Protein 6SMW (pdb70)

Secondary structure (DSSP, 8-state):
-HHHHHHHHHS-HHHH-HHHHHHHHHHHHHHHHSEE--TT-----HHHHHHHTSGGGG----EETTEESSS--HHHHHHHHHHHHHHHHHTT--TTTEEEE----SHHHHHHHHHHHH--TT-EEEEE-GGGT--GGG--B-SS-B-STHHHHSEEEEE-B-TTTSSB-HHHHHHHHHHH--SEEEE--SS--S---HHHHHHHHHHHT-EEEEE-GGGHHHHHHTSS--GGGT-SEEEEESSSTT---S-EEEEEE-SEEEE-TTS-EEE---HHHHHHIIIIII--S--HHHHHHHHHHHHHTTSHHHHHHHHHHHHHHHHHHHHHHHTT-EEGGGS-SSSEEEEEGGGGT--HHHHHHHHHHTTEE-EEE--TT-S-TTS--EEEEESHHHHHTT--HHHHHHHHHHHHHHHHHHHHHHHH-SSSSHHHHHHHHHH-HHHHHHHHHHHHHHHHHHHTSPPSSS-GGG-S---/-HHHHHHHHHS-HHHH-HHHHHHHHHHHHHHHHSEE--TT-----HHHHHHHTSGGGG----EETTEESSS--HHHHHHHHHHHHHHHHHTT--TTTEEEE----SHHHHHHHHHHHH--TT-EEEEE-GGGT--GGG--B-SS-B-STHHHHSEEEEE-B-TTTSSB-HHHHHHHHHHH--SEEEE--SS--S---HHHHHHHHHHHT-EEEEE-TTTHHHHHTTSS--GGGT-SEEEEESSSTT---S-EEEEEE-SBPPGGG-SS--B-SSHHHHHHIIIIII--S--HHHHHHHHHHHHHTTSHHHHHHHHHHHHHHHHHHHHHHHTT-EEGGGS-SSSEEEEEGGGGT--HHHHHHHHHHTTEE-EEE--TT-S-SSS--EEEEESHHHHHTT--HHHHHHHHHHHHHHHHHHHHHHHH-SSSSHHHHHHHHHH-HHHHHHHHHHHHHHHHHHHTSPPSSS-GGG-S---/-HHHHHHHHHS-HHHH-HHHHHHHHHHHHHHHHSEE--TT-----HHHHHHHTSGGGG----EETTEESSS--HHHHHHHHHHHHHHHHHTT--TTTEEEE----SHHHHHHHHHHHH--TT-EEEEE-GGGT--GGG--B-SS-B-STHHHHSEEEEE-B-TTTSSB-HHHHHHHHHHH--SEEEE--SS--S---HHHHHHHHHHHT-EEEEE-GGGHHHHHHTSS--GGGT-SEEEEESSSTT---S-EEEEEE-SEEEE-TTS-EEE---HHHHHHIIIIII--S--HHHHHHHHHHHHHTTSHHHHHHHHHHHHHHHHHHHHHHHTT-EEGGGS-SSSEEEEEGGGGT--HHHHHHHHHHTTEE-EEE--TT-S-TTS--EEEEESHHHHHTT--HHHHHHHHHHHHHHHHHHHHHHHH-SSSSHHHHHHHHHH-HHHHHHHHHHHHHHHHHHHTSPPSSS-GGG-S---/-HHHHHHHHHHHHHHS-HHHH-HHHHHHHHHHHHHHHHSEE--TT-----HHHHHHHTSGGGG----EETTEESSS--HHHHHHHHHHHHHHHHHTT--TTTEEEE----SHHHHHHHHHHHH--TT-EEEEE-GGGT--GGG--B-SS-B-STHHHHSEEEEE-B-TTTSSB-HHHHHHHHHHH--SEEEE--SS-SS---HHHHHHHHHHHT-EEEEE-TTTHHHHHTTSS--GGGT-SEEEEESSGGG---S-EEEEEE-SEEEE-TTS-EEE---HHHHHHIIIIII--S--HHHHHHHHHHHHHHTSHHHHHHHHHHHHHHHHHHHHHHHTT-EEGGGS-SSSEEEEEGGGGT--HHHHHHHHHHTTEE-EEE--TT-S-TTS--EEEEESHHHHHTT--HHHHHHHHHHHHHHHHHHHHHHHH-SSSSHHHHHHHHHH-HHHHHHHHHHHHHHHHHHHTSPPSSS-GGG-S---

CATH classification: 3.40.640.10

Nearest PDB structures (foldseek):
  6smn-assembly1_C  TM=9.947E-01  e=1.166E-89  Arabidopsis thaliana
  7e13-assembly1_A  TM=9.929E-01  e=1.353E-81  Erigeron canadensis
  8fju-assembly1_B  TM=9.894E-01  e=2.030E-65  Homo sapiens
  8gky-assembly1_B-2  TM=9.866E-01  e=1.725E-65  Homo sapiens
  8gku-assembly1_A-2  TM=9.869E-01  e=5.095E-65  Homo sapiens

Organism: Arabidopsis thaliana (NCBI:txid3702)

Foldseek 3Di:
DVVVVVCVVPDDCCVNPVPVVVVVLVVLLLLQQFAAFAQQAAFFFLLLVVLLVDCLQVDFFFDAQVGTDDPPCPVLSVLLVLLFVLVCVLLVHDCQWKGKDFQFFAQLVLLVLQCQLQHAWAAEEEEAAQLLFADLSRFDDDPVGTDRCCVVRYPYDYFYCPQVQLHGPLVVVLVVCVVRLHQAYEAEGHFRQEDTPLVSVLVSCVVSVHAYEYECASCSLVSSLPVDPHNVVRGQKYKYFCRGLLSFDHGIMIMGTWAFDDQDPVRHTDIDDRVVSSSVSCPPNPDGGGRSSRSNSSSVSSVVSPDPVSSVLQVQLQQQQQLLLVLLVVLPWAWRSSGGRHFKTKTQCVVVPDAQVLLCVLCVLLSHDWDQGAHPPDPDRVTHRIIMTGGNHVSVLPDGNVNSSVVSVLSSLSVVLSVVLCVPQPDNDVVSSVVSCPPVPVSVVSSVVSSVVSSVSSNVTARRNDHLVPSPDVD/DVVVVVVLVPDDCCVNPVVVVVVVLVVLLLLLQFAEFAQQAAFFFLLLVVLLVDCLQVDFFFDAQPGTPDPDCPVLSVLLVLLFVLVCVLLVHDCQWKGKDFQFFAQLVLLVLQCQLQHAFAAEEEEAAQLLFADPSRWYDDPPGTDRCCVVRYPYDYFHCPQVQLHGPLVVVLVVCVVRLHQAYEAEGHFRQEDDPLVSVLVSCVVSVHAYEYECASCSLVSSLVVDPHSVVRGQKYKYFCRGLLSFDGGIMIMGTWAADPPVPQDPHRIDDRPVSSSVSCPPNPDGGGSSSRSNSSSVSSVVSPDPVSSVLQVQLQQQQQLLLVLLVVVPWAWRSSGGRHFKTKTQCPVVPDAQVLLCVLCVLLRYDWDQGAHPPDPDRVTHRIIMTGRNHVSNLPDGNVNSSVVSVLSSLSVVLSVVLCVPFDDDDVVSSVVSCPPPVVSVVSSVVSSVVSRVSSNVTARRNDHQVPRPDND/DVVVVVCQVPDDCCVNPVPVVVVVLVVLLLLQQFAAFAQQAAFFFLLLVVLLPDCLQPDFFFDAQVGTPDPPCPVLSVLLVLLFVLVCVLLVHDCQWKGKDFQFFAQLVLLVLQCQLQHAFAAEEEEAAQLLFADLSRFYDDPVGGDRCCVVRYPYDYFYCPQVQSHTPLVVVLVVCVVRLHQAYEAEGHFRQEDDPLVSVLVSCVVSVHAYEYEHASCSLVSSLVNDDHSVVRGQKYKYFCRGLLRFDHGIMIMGTWAFDDQDPVRDTDIDDRDVSSSVSCPPNPDGGGSSSRSNSSSVSSVVSNDPVSSVLQVQLQQQQQLLLVLLVVVPWAWRSSGGRHFKIKTQCVVVPDAQVLLCVLCVLLSYDWDQGAHPPDPDRVTHRIIMTGRNHVSVLPDGNVNSSVVSVLSVLSVVLSVVLCVPFPDNDPVSSVVSCPPPPVSVVSSVVSSVVSSVSSNVTDRRNDHLVPRPDND/DVVVVVVVVVVCQVPDDCCVNPVPVVVVVLVVLLLLLFFAEFAQQAAFAFQVLVVLLPDCLQVDFFFDAQVGTPDDDCPVLSVLLVLLFVLVCVLLVHDCQWKGKDFQFFAQLVLLVLQCQLQHAFAAEEEEAAVQLFADPSRWYADPVGTDRCCVVRYPYDYFHCPQVQSHGPLVVVLVVCVVRLHQAYEAEGHQGQEHDPLVSVLVSCVVSVHAYEYECAQCVLVSSLVVDDHNVVRGQKYKYFCPRLLSFDHGIMIMGTFAFPDQDPVRRTDTDDRPVSSSVSCPPNPDGGGSSSRSNSSSVSSVVSNDPVSSVLQVQLQQQQQLLQVLCVVVPWAWRSRGGDHFKTKTQCVVVPDAFVLLCVLCVLLRHHWHAGAHRPDPDSVTHRIIMTGRNHVSNLPDGNVNSSVVSVLSVLSSVLSVVLCVVFPDHDVVSSVVSCPPVVVSVVSSVVSSVVSRVSSNPTARRNDHLVPRPDND

B-factor: mean 26.06, std 13.96, range [11.02, 93.08]

Radius of gyration: 39.69 Å; Cα contacts (8 Å, |Δi|>4): 4328; chains: 4; bounding box: 100×108×84 Å

Solvent-accessible surface area: 66464 Å² total

Structure (mmCIF, N/CA/C/O backbone):
data_6SMW
#
_entry.id   6SMW
#
_cell.length_a   114.899
_cell.length_b   130.288
_cell.length_c   150.777
_cell.angle_alpha   90.000
_cell.angle_beta   90.000
_cell.angle_gamma   90.000
#
_symmetry.space_group_name_H-M   'P 21 21 21'
#
loop_
_entity.id
_entity.type
_entity.pdbx_description
1 polymer 'Serine hydroxymethyltransferase 2, mitochondrial'
2 non-polymer [3-HYDROXY-2-METHYL-5-PHOSPHONOOXYMETHYL-PYRIDIN-4-YLMETHYL]-SERINE
3 non-polymer 1,2-ETHANEDIOL
4 non-polymer '2-{4-[2-(2-AMINO-4-OXO-4,7-DIHYDRO-3H-PYRROLO[2,3-D]PYRIMIDIN-5-YL)-ETHYL]-BENZOYLAMINO}-PENTANEDIOIC ACID'
5 non-polymer SERINE
6 non-polymer "PYRIDOXAL-5'-PHOSPHATE"
7 water water
#
loop_
_atom_site.group_PDB
_atom_site.id
_atom_site.type_symbol
_atom_site.label_atom_id
_atom_site.label_alt_id
_atom_site.label_comp_id
_atom_site.label_asym_id
_atom_site.label_entity_id
_atom_site.label_seq_id
_atom_site.pdbx_PDB_ins_code
_atom_site.Cartn_x
_atom_site.Cartn_y
_atom_site.Cartn_z
_atom_site.occupancy
_atom_site.B_iso_or_equiv
_atom_site.auth_seq_id
_atom_site.auth_comp_id
_atom_site.auth_asym_id
_atom_site.auth_atom_id
_atom_site.pdbx_PDB_model_num
ATOM 1 N N . SER A 1 6 ? 72.47600 -27.40400 -6.41600 1.000 83.73000 43 SER A N 1
ATOM 2 C CA . SER A 1 6 ? 72.61400 -27.26400 -4.97000 1.000 83.21000 43 SER A CA 1
ATOM 3 C C . SER A 1 6 ? 71.45300 -27.94900 -4.24800 1.000 81.62000 43 SER A C 1
ATOM 4 O O . SER A 1 6 ? 71.26900 -27.77100 -3.03900 1.000 80.52000 43 SER A O 1
ATOM 7 N N . ARG A 1 7 ? 70.68300 -28.73500 -5.00800 1.000 80.78000 44 ARG A N 1
ATOM 8 C CA . ARG A 1 7 ? 69.51300 -29.42300 -4.46900 1.000 78.93000 44 ARG A CA 1
ATOM 9 C C . ARG A 1 7 ? 69.87600 -30.28400 -3.26800 1.000 75.26000 44 ARG A C 1
ATOM 10 O O . ARG A 1 7 ? 69.30500 -30.13700 -2.18200 1.000 73.78000 44 ARG A O 1
ATOM 18 N N . SER A 1 8 ? 70.82900 -31.20300 -3.46000 1.000 73.66000 45 SER A N 1
ATOM 19 C CA . SER A 1 8 ? 71.16600 -32.17800 -2.42700 1.000 71.19000 45 SER A CA 1
ATOM 20 C C . SER A 1 8 ? 71.53400 -31.50700 -1.11200 1.000 67.46000 45 SER A C 1
ATOM 21 O O . SER A 1 8 ? 71.34800 -32.09600 -0.04000 1.000 65.73000 45 SER A O 1
ATOM 24 N N . SER A 1 9 ? 72.03500 -30.27300 -1.17100 1.000 64.93000 46 SER A N 1
ATOM 25 C CA . SER A 1 9 ? 72.47800 -29.60000 0.04000 1.000 61.58000 46 SER A CA 1
ATOM 26 C C . SER A 1 9 ? 71.29800 -29.09800 0.86500 1.000 55.11000 46 SER A C 1
ATOM 27 O O . SER A 1 9 ? 71.22700 -29.36200 2.07000 1.000 55.68000 46 SER A O 1
ATOM 30 N N . TRP A 1 10 ? 70.35300 -28.38100 0.24500 1.000 49.29000 47 TRP A N 1
ATOM 31 C CA . TRP A 1 10 ? 69.23500 -27.88300 1.04000 1.000 44.59000 47 TRP A CA 1
ATOM 32 C C . TRP A 1 10 ? 68.22400 -28.97400 1.36600 1.000 39.25000 47 TRP A C 1
ATOM 33 O O . TRP A 1 10 ? 67.46600 -28.82500 2.32800 1.000 39.03000 47 TRP A O 1
ATOM 44 N N . ILE A 1 11 ? 68.21200 -30.07600 0.61500 1.000 34.67000 48 ILE A N 1
ATOM 45 C CA . ILE A 1 11 ? 67.30400 -31.16500 0.95700 1.000 32.64000 48 ILE A CA 1
ATOM 46 C C . ILE A 1 11 ? 67.79000 -31.89100 2.21100 1.000 31.86000 48 ILE A C 1
ATOM 47 O O . ILE A 1 11 ? 66.98900 -32.23900 3.09100 1.000 31.59000 48 ILE A O 1
ATOM 52 N N . LYS A 1 12 ? 69.10600 -32.07900 2.34900 1.000 32.52000 49 LYS A N 1
ATOM 53 C CA . LYS A 1 12 ? 69.63900 -32.59900 3.60900 1.000 33.26000 49 LYS A CA 1
ATOM 54 C C . LYS A 1 12 ? 69.33400 -31.65900 4.77300 1.000 33.36000 49 LYS A C 1
ATOM 55 O O . LYS A 1 12 ? 69.01100 -32.11400 5.87600 1.000 33.41000 49 LYS A O 1
ATOM 61 N N . GLN A 1 13 ? 69.43500 -30.34400 4.54400 1.000 32.44000 50 GLN A N 1
ATOM 62 C CA . GLN A 1 13 ? 69.06400 -29.35900 5.56300 1.000 30.94000 50 GLN A CA 1
ATOM 63 C C . GLN A 1 13 ? 67.63200 -29.56700 6.03800 1.000 25.74000 50 GLN A C 1
ATOM 64 O O . GLN A 1 13 ? 67.32600 -29.43400 7.23200 1.000 25.38000 50 GLN A O 1
ATOM 70 N N . LEU A 1 14 ? 66.73400 -29.87800 5.11000 1.000 22.77000 51 LEU A N 1
ATOM 71 C CA . LEU A 1 14 ? 65.31800 -29.98100 5.42500 1.000 20.24000 51 LEU A CA 1
ATOM 72 C C . LEU A 1 14 ? 64.97300 -31.26800 6.15300 1.000 19.81000 51 LEU A C 1
ATOM 73 O O . LEU A 1 14 ? 63.93800 -31.32800 6.82300 1.000 20.79000 51 LEU A O 1
ATOM 78 N N . ASN A 1 15 ? 65.81400 -32.28900 6.04700 1.000 20.80000 52 ASN A N 1
ATOM 79 C CA . ASN A 1 15 ? 65.52000 -33.58300 6.63700 1.000 21.66000 52 ASN A CA 1
ATOM 80 C C . ASN A 1 15 ? 66.36500 -33.89400 7.86500 1.000 23.35000 52 ASN A C 1
ATOM 81 O O . ASN A 1 15 ? 66.15200 -34.93400 8.49900 1.000 25.27000 52 ASN A O 1
ATOM 86 N N . ALA A 1 16 ? 67.28800 -33.01100 8.23800 1.000 23.74000 53 ALA A N 1
ATOM 87 C CA . ALA A 1 16 ? 68.13700 -33.25100 9.39100 1.000 24.14000 53 ALA A CA 1
ATOM 88 C C . ALA A 1 16 ? 67.38500 -32.97000 10.69000 1.000 23.62000 53 ALA A C 1
ATOM 89 O O . ALA A 1 16 ? 66.40800 -32.21600 10.72700 1.000 24.42000 53 ALA A O 1
ATOM 91 N N . SER A 1 17 ? 67.86600 -33.58300 11.76900 1.000 22.11000 54 SER A N 1
ATOM 92 C CA . SER A 1 17 ? 67.23600 -33.40500 13.06700 1.000 23.25000 54 SER A CA 1
ATOM 93 C C . SER A 1 17 ? 67.53100 -32.01900 13.63100 1.000 22.92000 54 SER A C 1
ATOM 94 O O . SER A 1 17 ? 68.47600 -31.33300 13.22300 1.000 24.22000 54 SER A O 1
ATOM 97 N N . LEU A 1 18 ? 66.69800 -31.61600 14.59500 1.000 21.62000 55 LEU A N 1
ATOM 98 C CA . LEU A 1 18 ? 66.91100 -30.34900 15.28400 1.000 20.31000 55 LEU A CA 1
ATOM 99 C C . LEU A 1 18 ? 68.27500 -30.31400 15.96600 1.000 22.76000 55 LEU A C 1
ATOM 100 O O . LEU A 1 18 ? 68.95700 -29.28200 15.95000 1.000 23.77000 55 LEU A O 1
ATOM 105 N N . ASP A 1 19 ? 68.68800 -31.43200 16.57400 1.000 25.61000 56 ASP A N 1
ATOM 106 C CA . ASP A 1 19 ? 69.99600 -31.49700 17.22700 1.000 29.92000 56 ASP A CA 1
ATOM 107 C C . ASP A 1 19 ? 71.12700 -31.14500 16.26500 1.000 31.70000 56 ASP A C 1
ATOM 108 O O . ASP A 1 19 ? 72.10400 -30.49100 16.65400 1.000 32.73000 56 ASP A O 1
ATOM 113 N N . GLU A 1 20 ? 71.02300 -31.59000 15.01300 1.000 31.48000 57 GLU A N 1
ATOM 114 C CA . GLU A 1 20 ? 72.06900 -31.32000 14.03300 1.000 34.25000 57 GLU A CA 1
ATOM 115 C C . GLU A 1 20 ? 71.96800 -29.90800 13.46800 1.000 32.74000 57 GLU A C 1
ATOM 116 O O . GLU A 1 20 ? 72.98400 -29.22300 13.32000 1.000 34.80000 57 GLU A O 1
ATOM 122 N N . ILE A 1 21 ? 70.75500 -29.45700 13.15500 1.000 27.75000 58 ILE A N 1
ATOM 123 C CA . ILE A 1 21 ? 70.58000 -28.19600 12.43800 1.000 26.30000 58 ILE A CA 1
ATOM 124 C C . ILE A 1 21 ? 70.76500 -26.99700 13.35800 1.000 23.80000 58 ILE A C 1
ATOM 125 O O . ILE A 1 21 ? 71.35200 -25.98300 12.96300 1.000 25.90000 58 ILE A O 1
ATOM 130 N N . ASP A 1 22 ? 70.24700 -27.07000 14.57900 1.000 20.67000 59 ASP A N 1
ATOM 131 C CA . ASP A 1 22 ? 70.10600 -25.89100 15.43400 1.000 19.27000 59 ASP A CA 1
ATOM 132 C C . ASP A 1 22 ? 70.39100 -26.27700 16.87700 1.000 20.69000 59 ASP A C 1
ATOM 133 O O . ASP A 1 22 ? 69.47500 -26.37700 17.70800 1.000 20.06000 59 ASP A O 1
ATOM 138 N N . PRO A 1 23 ? 71.66500 -26.48000 17.22000 1.000 21.98000 60 PRO A N 1
ATOM 139 C CA . PRO A 1 23 ? 71.99000 -26.88900 18.59500 1.000 21.52000 60 PRO A CA 1
ATOM 140 C C . PRO A 1 23 ? 71.58100 -25.87100 19.63200 1.000 21.04000 60 PRO A C 1
ATOM 141 O O . PRO A 1 23 ? 71.26100 -26.25900 20.76100 1.000 21.13000 60 PRO A O 1
ATOM 145 N N . GLU A 1 24 ? 71.57600 -24.57700 19.29300 1.000 19.95000 61 GLU A N 1
ATOM 146 C CA . GLU A 1 24 ? 71.17800 -23.58300 20.28600 1.000 19.54000 61 GLU A CA 1
ATOM 147 C C . GLU A 1 24 ? 69.71400 -23.75500 20.66700 1.000 18.00000 61 GLU A C 1
ATOM 148 O O . GLU A 1 24 ? 69.36200 -23.70400 21.85200 1.000 18.44000 61 GLU A O 1
ATOM 154 N N . VAL A 1 25 ? 68.84300 -23.97200 19.67700 1.000 17.64000 62 VAL A N 1
ATOM 155 C CA . VAL A 1 25 ? 67.43100 -24.18800 19.98100 1.000 17.09000 62 VAL A CA 1
ATOM 156 C C . VAL A 1 25 ? 67.23600 -25.52200 20.69100 1.000 17.07000 62 VAL A C 1
ATOM 157 O O . VAL A 1 25 ? 66.46800 -25.61900 21.65700 1.000 17.67000 62 VAL A O 1
ATOM 161 N N . ALA A 1 26 ? 67.91900 -26.57200 20.22500 1.000 17.69000 63 ALA A N 1
ATOM 162 C CA . ALA A 1 26 ? 67.82800 -27.86300 20.90100 1.000 17.72000 63 ALA A CA 1
ATOM 163 C C . ALA A 1 26 ? 68.19400 -27.72400 22.36800 1.000 18.67000 63 ALA A C 1
ATOM 164 O O . ALA A 1 26 ? 67.53600 -28.30100 23.24000 1.000 19.57000 63 ALA A O 1
ATOM 166 N N . ASP A 1 27 ? 69.22800 -26.92800 22.65400 1.000 17.61000 64 ASP A N 1
ATOM 167 C CA . ASP A 1 27 ? 69.66800 -26.71400 24.02800 1.000 17.10000 64 ASP A CA 1
ATOM 168 C C . ASP A 1 27 ? 68.59400 -26.01600 24.85300 1.000 16.92000 64 ASP A C 1
ATOM 169 O O . ASP A 1 27 ? 68.35200 -26.38400 26.00900 1.000 18.32000 64 ASP A O 1
ATOM 174 N N . ILE A 1 28 ? 67.96000 -24.98700 24.28500 1.000 16.41000 65 ILE A N 1
ATOM 175 C CA . ILE A 1 28 ? 66.89000 -24.28400 24.99000 1.000 16.63000 65 ILE A CA 1
ATOM 176 C C . ILE A 1 28 ? 65.75500 -25.24100 25.33700 1.000 15.38000 65 ILE A C 1
ATOM 177 O O . ILE A 1 28 ? 65.22000 -25.21000 26.45100 1.000 17.78000 65 ILE A O 1
ATOM 182 N N . ILE A 1 29 ? 65.36800 -26.10900 24.39900 1.000 16.21000 66 ILE A N 1
ATOM 183 C CA . ILE A 1 29 ? 64.27600 -27.03800 24.68000 1.000 14.84000 66 ILE A CA 1
ATOM 184 C C . ILE A 1 29 ? 64.67800 -28.00500 25.78600 1.000 16.98000 66 ILE A C 1
ATOM 185 O O . ILE A 1 29 ? 63.87600 -28.32300 26.67100 1.000 17.52000 66 ILE A O 1
ATOM 190 N N . GLU A 1 30 ? 65.93000 -28.48000 25.76100 1.000 17.63000 67 GLU A N 1
ATOM 191 C CA . GLU A 1 30 ? 66.40100 -29.36600 26.82000 1.000 18.25000 67 GLU A CA 1
ATOM 192 C C . GLU A 1 30 ? 66.40500 -28.66600 28.17700 1.000 17.69000 67 GLU A C 1
ATOM 193 O O . GLU A 1 30 ? 66.08800 -29.28700 29.19800 1.000 17.83000 67 GLU A O 1
ATOM 199 N N . LEU A 1 31 ? 66.75900 -27.37400 28.21200 1.000 17.20000 68 LEU A N 1
ATOM 200 C CA . LEU A 1 31 ? 66.69100 -26.62600 29.46800 1.000 17.52000 68 LEU A CA 1
ATOM 201 C C . LEU A 1 31 ? 65.25400 -26.51300 29.95500 1.000 16.33000 68 LEU A C 1
ATOM 202 O O . LEU A 1 31 ? 64.98200 -26.62200 31.16200 1.000 16.21000 68 LEU A O 1
ATOM 207 N N . GLU A 1 32 ? 64.31800 -26.30700 29.02400 1.000 16.36000 69 GLU A N 1
ATOM 208 C CA . GLU A 1 32 ? 62.91500 -26.19400 29.39900 1.000 15.91000 69 GLU A CA 1
ATOM 209 C C . GLU A 1 32 ? 62.36800 -27.53400 29.87700 1.000 16.27000 69 GLU A C 1
ATOM 210 O O . GLU A 1 32 ? 61.57600 -27.57900 30.82700 1.000 16.13000 69 GLU A O 1
ATOM 216 N N . LYS A 1 33 ? 62.79300 -28.63700 29.24900 1.000 16.83000 70 LYS A N 1
ATOM 217 C CA . LYS A 1 33 ? 62.43200 -29.96300 29.74800 1.000 15.36000 70 LYS A CA 1
ATOM 218 C C . LYS A 1 33 ? 62.86700 -30.13300 31.19500 1.000 15.94000 70 LYS A C 1
ATOM 219 O O . LYS A 1 33 ? 62.09500 -30.60300 32.03900 1.000 16.13000 70 LYS A O 1
ATOM 225 N N . ALA A 1 34 ? 64.11100 -29.75900 31.50100 1.000 14.93000 71 ALA A N 1
ATOM 226 C CA . ALA A 1 34 ? 64.60100 -29.90200 32.86600 1.000 15.78000 71 ALA A CA 1
ATOM 227 C C . ALA A 1 34 ? 63.84100 -28.98700 33.81700 1.000 16.68000 71 ALA A C 1
ATOM 228 O O . ALA A 1 34 ? 63.58000 -29.36000 34.96600 1.000 18.75000 71 ALA A O 1
ATOM 230 N N . ARG A 1 35 ? 63.45900 -27.79400 33.35100 1.000 15.77000 72 ARG A N 1
ATOM 231 C CA . ARG A 1 35 ? 62.68400 -26.89000 34.19700 1.000 16.06000 72 ARG A CA 1
ATOM 232 C C . ARG A 1 35 ? 61.31700 -27.48300 34.52700 1.000 17.20000 72 ARG A C 1
ATOM 233 O O . ARG A 1 35 ? 60.83500 -27.35700 35.65900 1.000 17.16000 72 ARG A O 1
ATOM 241 N N . GLN A 1 36 ? 60.67700 -28.13700 33.55000 1.000 17.96000 73 GLN A N 1
ATOM 242 C CA . GLN A 1 36 ? 59.38000 -28.76800 33.78800 1.000 17.13000 73 GLN A CA 1
ATOM 243 C C . GLN A 1 36 ? 59.50200 -29.99400 34.68600 1.000 18.99000 73 GLN A C 1
ATOM 244 O O . GLN A 1 36 ? 58.52800 -30.37500 35.34500 1.000 22.96000 73 GLN A O 1
ATOM 250 N N . TRP A 1 37 ? 60.68700 -30.59500 34.74600 1.000 16.63000 74 TRP A N 1
ATOM 251 C CA . TRP A 1 37 ? 60.95000 -31.71400 35.64300 1.000 15.83000 74 TRP A CA 1
ATOM 252 C C . TRP A 1 37 ? 61.16900 -31.25500 37.08000 1.000 16.91000 74 TRP A C 1
ATOM 253 O O . TRP A 1 37 ? 60.65300 -31.88000 38.01700 1.000 17.37000 74 TRP A O 1
ATOM 264 N N . LYS A 1 38 ? 61.92400 -30.16600 37.26600 1.000 17.77000 75 LYS A N 1
ATOM 265 C CA . LYS A 1 38 ? 62.46300 -29.77700 38.56800 1.000 18.73000 75 LYS A CA 1
ATOM 266 C C . LYS A 1 38 ? 61.59000 -28.81100 39.36000 1.000 19.59000 75 LYS A C 1
ATOM 267 O O . LYS A 1 38 ? 61.91100 -28.54200 40.52100 1.000 21.19000 75 LYS A O 1
ATOM 273 N N . GLY A 1 39 ? 60.52500 -28.25500 38.78600 1.000 18.64000 76 GLY A N 1
ATOM 274 C CA . GLY A 1 39 ? 59.80700 -27.16800 39.41300 1.000 19.22000 76 GLY A CA 1
ATOM 275 C C . GLY A 1 39 ? 58.40900 -27.53200 39.88900 1.000 17.89000 76 GLY A C 1
ATOM 276 O O . GLY A 1 39 ? 57.83200 -28.55800 39.52500 1.000 18.95000 76 GLY A O 1
ATOM 277 N N . PHE A 1 40 ? 57.86400 -26.65000 40.72700 1.000 15.96000 77 PHE A N 1
ATOM 278 C CA . PHE A 1 40 ? 56.43200 -26.66500 41.03900 1.000 16.16000 77 PHE A CA 1
ATOM 279 C C . PHE A 1 40 ? 55.73700 -25.75400 40.03700 1.000 17.34000 77 PHE A C 1
ATOM 280 O O . PHE A 1 40 ? 55.78400 -24.52800 40.16600 1.000 18.60000 77 PHE A O 1
ATOM 288 N N . GLU A 1 41 ? 55.07700 -26.34200 39.04600 1.000 16.37000 78 GLU A N 1
ATOM 289 C CA . GLU A 1 41 ? 54.36600 -25.56900 38.02700 1.000 15.90000 78 GLU A CA 1
ATOM 290 C C . GLU A 1 41 ? 52.94400 -25.34000 38.52500 1.000 16.73000 78 GLU A C 1
ATOM 291 O O . GLU A 1 41 ? 52.08000 -26.21600 38.39800 1.000 17.15000 78 GLU A O 1
ATOM 297 N N . LEU A 1 42 ? 52.69300 -24.15200 39.08900 1.000 14.51000 79 LEU A N 1
ATOM 298 C CA . LEU A 1 42 ? 51.43500 -23.86300 39.77500 1.000 13.29000 79 LEU A CA 1
ATOM 299 C C . LEU A 1 42 ? 50.51500 -22.92100 39.01200 1.000 14.70000 79 LEU A C 1
ATOM 300 O O . LEU A 1 42 ? 49.42200 -22.62500 39.49900 1.000 16.57000 79 LEU A O 1
ATOM 305 N N . ILE A 1 43 ? 50.91900 -22.43500 37.84200 1.000 13.97000 80 ILE A N 1
ATOM 306 C CA . ILE A 1 43 ? 50.05200 -21.55700 37.05800 1.000 14.11000 80 ILE A CA 1
ATOM 307 C C . ILE A 1 43 ? 48.83700 -22.37700 36.63500 1.000 13.70000 80 ILE A C 1
ATOM 308 O O . ILE A 1 43 ? 49.00100 -23.40400 35.96300 1.000 15.60000 80 ILE A O 1
ATOM 313 N N . PRO A 1 44 ? 47.61100 -21.99700 37.02000 1.000 14.69000 81 PRO A N 1
ATOM 314 C CA . PRO A 1 44 ? 46.47900 -22.92600 36.86300 1.000 15.37000 81 PRO A CA 1
ATOM 315 C C . PRO A 1 44 ? 45.98600 -23.06200 35.43600 1.000 14.30000 81 PRO A C 1
ATOM 316 O O . PRO A 1 44 ? 45.16600 -23.95200 35.16500 1.000 15.58000 81 PRO A O 1
ATOM 320 N N . SER A 1 45 ? 46.45500 -22.21400 34.53000 1.000 14.07000 82 SER A N 1
ATOM 321 C CA . SER A 1 45 ? 46.17900 -22.30100 33.10600 1.000 14.61000 82 SER A CA 1
ATOM 322 C C . SER A 1 45 ? 47.20900 -23.13600 32.35800 1.000 15.09000 82 SER A C 1
ATOM 323 O O . SER A 1 45 ? 47.13500 -23.24600 31.12700 1.000 16.30000 82 SER A O 1
ATOM 326 N N . GLU A 1 46 ? 48.18000 -23.70400 33.05700 1.000 13.37000 83 GLU A N 1
ATOM 327 C CA . GLU A 1 46 ? 49.18900 -24.53000 32.42300 1.000 14.50000 83 GLU A CA 1
ATOM 328 C C . GLU A 1 46 ? 48.91400 -26.00300 32.67500 1.000 15.08000 83 GLU A C 1
ATOM 329 O O . GLU A 1 46 ? 48.30000 -26.38500 33.68000 1.000 15.73000 83 GLU A O 1
ATOM 335 N N . ASN A 1 47 ? 49.37500 -26.82700 31.74100 1.000 14.10000 84 ASN A N 1
ATOM 336 C CA . ASN A 1 47 ? 49.29900 -28.26900 31.87600 1.000 14.44000 84 ASN A CA 1
ATOM 337 C C . ASN A 1 47 ? 50.50100 -28.85800 31.15900 1.000 13.62000 84 ASN A C 1
ATOM 338 O O . ASN A 1 47 ? 51.33200 -28.13300 30.60600 1.000 16.56000 84 ASN A O 1
ATOM 343 N N . PHE A 1 48 ? 50.58900 -30.18200 31.17700 1.000 14.47000 85 PHE A N 1
ATOM 344 C CA . PHE A 1 48 ? 51.59500 -30.91400 30.41700 1.000 14.47000 85 PHE A CA 1
ATOM 345 C C . PHE A 1 48 ? 50.83500 -31.80900 29.45100 1.000 14.58000 85 PHE A C 1
ATOM 346 O O . PHE A 1 48 ? 50.15500 -32.74900 29.88200 1.000 16.45000 85 PHE A O 1
ATOM 354 N N . THR A 1 49 ? 50.93500 -31.51900 28.15100 1.000 15.05000 86 THR A N 1
ATOM 355 C CA . THR A 1 49 ? 50.17800 -32.31400 27.19500 1.000 14.98000 86 THR A CA 1
ATOM 356 C C . THR A 1 49 ? 50.95000 -33.58300 26.82400 1.000 16.21000 86 THR A C 1
ATOM 357 O O . THR A 1 49 ? 52.14000 -33.73600 27.11700 1.000 17.14000 86 THR A O 1
ATOM 361 N N . SER A 1 50 ? 50.24100 -34.52100 26.20200 1.000 16.36000 87 SER A N 1
ATOM 362 C CA . SER A 1 50 ? 50.78600 -35.84200 25.93100 1.000 17.08000 87 SER A CA 1
ATOM 363 C C . SER A 1 50 ? 51.78100 -35.82100 24.77200 1.000 17.16000 87 SER A C 1
ATOM 364 O O . SER A 1 50 ? 51.76500 -34.93500 23.90300 1.000 17.08000 87 SER A O 1
ATOM 367 N N . LEU A 1 51 ? 52.63800 -36.84700 24.75400 1.000 15.24000 88 LEU A N 1
ATOM 368 C CA . LEU A 1 51 ? 53.51700 -37.06500 23.60800 1.000 14.78000 88 LEU A CA 1
ATOM 369 C C . LEU A 1 51 ? 52.71800 -37.22900 22.32100 1.000 16.95000 88 LEU A C 1
ATOM 370 O O . LEU A 1 51 ? 53.10600 -36.70300 21.27100 1.000 17.79000 88 LEU A O 1
ATOM 375 N N . SER A 1 52 ? 51.59400 -37.94900 22.38000 1.000 16.26000 89 SER A N 1
ATOM 376 C CA . SER A 1 52 ? 50.83400 -38.19100 21.15500 1.000 16.35000 89 SER A CA 1
ATOM 377 C C . SER A 1 52 ? 50.27100 -36.89000 20.57700 1.000 15.69000 89 SER A C 1
ATOM 378 O O . SER A 1 52 ? 50.27800 -36.70100 19.35300 1.000 16.47000 89 SER A O 1
ATOM 381 N N . VAL A 1 53 ? 49.81900 -35.96500 21.43300 1.000 14.98000 90 VAL A N 1
ATOM 382 C CA . VAL A 1 53 ? 49.40400 -34.65100 20.94200 1.000 15.74000 90 VAL A CA 1
ATOM 383 C C . VAL A 1 53 ? 50.57900 -33.94200 20.27800 1.000 14.77000 90 VAL A C 1
ATOM 384 O O . VAL A 1 53 ? 50.45200 -33.38500 19.18100 1.000 15.45000 90 VAL A O 1
ATOM 388 N N . MET A 1 54 ? 51.74300 -33.94500 20.93600 1.000 14.10000 91 MET A N 1
ATOM 389 C CA . MET A 1 54 ? 52.88900 -33.21700 20.39100 1.000 14.34000 91 MET A CA 1
ATOM 390 C C . MET A 1 54 ? 53.35100 -33.81000 19.06400 1.000 16.02000 91 MET A C 1
ATOM 391 O O . MET A 1 54 ? 53.78300 -33.07500 18.16700 1.000 17.51000 91 MET A O 1
ATOM 396 N N . GLN A 1 55 ? 53.27300 -35.13600 18.91800 1.000 15.90000 92 GLN A N 1
ATOM 397 C CA . GLN A 1 55 ? 53.68100 -35.75400 17.65800 1.000 16.72000 92 GLN A CA 1
ATOM 398 C C . GLN A 1 55 ? 52.76100 -35.34000 16.51500 1.000 16.91000 92 GLN A C 1
ATOM 399 O O . GLN A 1 55 ? 53.21600 -35.15700 15.38000 1.000 18.53000 92 GLN A O 1
ATOM 405 N N . ALA A 1 56 ? 51.46600 -35.17300 16.79400 1.000 15.81000 93 ALA A N 1
ATOM 406 C CA . ALA A 1 56 ? 50.53800 -34.69500 15.77200 1.000 16.02000 93 ALA A CA 1
ATOM 407 C C . ALA A 1 56 ? 50.77700 -33.22100 15.45100 1.000 15.92000 93 ALA A C 1
ATOM 408 O O . ALA A 1 56 ? 50.75700 -32.81700 14.27700 1.000 16.70000 93 ALA A O 1
ATOM 410 N N . VAL A 1 57 ? 50.98900 -32.40100 16.48300 1.000 15.12000 94 VAL A N 1
ATOM 411 C CA . VAL A 1 57 ? 51.25000 -30.97900 16.27200 1.000 13.76000 94 VAL A CA 1
ATOM 412 C C . VAL A 1 57 ? 52.56500 -30.78700 15.52700 1.000 15.54000 94 VAL A C 1
ATOM 413 O O . VAL A 1 57 ? 52.70200 -29.85900 14.71600 1.000 15.72000 94 VAL A O 1
ATOM 417 N N . GLY A 1 58 ? 53.53900 -31.66400 15.76200 1.000 16.16000 95 GLY A N 1
ATOM 418 C CA . GLY A 1 58 ? 54.79800 -31.60200 15.04600 1.000 16.33000 95 GLY A CA 1
ATOM 419 C C . GLY A 1 58 ? 54.84500 -32.45300 13.78900 1.000 17.78000 95 GLY A C 1
ATOM 420 O O . GLY A 1 58 ? 55.89200 -33.02300 13.48300 1.000 20.10000 95 GLY A O 1
ATOM 421 N N . SER A 1 59 ? 53.74300 -32.54200 13.04100 1.000 16.89000 96 SER A N 1
ATOM 422 C CA . SER A 1 59 ? 53.64500 -33.41800 11.87200 1.000 17.11000 96 SER A CA 1
ATOM 423 C C . SER A 1 59 ? 53.49000 -32.60400 10.58800 1.000 15.53000 96 SER A C 1
ATOM 424 O O . SER A 1 59 ? 53.32900 -31.38100 10.60400 1.000 16.02000 96 SER A O 1
ATOM 427 N N . VAL A 1 60 ? 53.48800 -33.31100 9.45400 1.000 16.18000 97 VAL A N 1
ATOM 428 C CA . VAL A 1 60 ? 53.41100 -32.65300 8.15000 1.000 15.28000 97 VAL A CA 1
ATOM 429 C C . VAL A 1 60 ? 52.01500 -32.10800 7.86500 1.000 16.48000 97 VAL A C 1
ATOM 430 O O . VAL A 1 60 ? 51.78900 -31.51500 6.80400 1.000 16.71000 97 VAL A O 1
ATOM 434 N N . MET A 1 61 ? 51.07100 -32.27800 8.80100 1.000 16.63000 98 MET A N 1
ATOM 435 C CA . MET A 1 61 ? 49.78100 -31.61000 8.63600 1.000 16.33000 98 MET A CA 1
ATOM 436 C C . MET A 1 61 ? 49.93600 -30.09400 8.57100 1.000 15.43000 98 MET A C 1
ATOM 437 O O . MET A 1 61 ? 49.03400 -29.40800 8.07400 1.000 17.08000 98 MET A O 1
ATOM 442 N N . THR A 1 62 ? 51.06500 -29.56500 9.05800 1.000 15.56000 99 THR A N 1
ATOM 443 C CA . THR A 1 62 ? 51.35000 -28.13700 9.00800 1.000 14.01000 99 THR A CA 1
ATOM 444 C C . THR A 1 62 ? 51.49400 -27.60600 7.58100 1.000 16.09000 99 THR A C 1
ATOM 445 O O . THR A 1 62 ? 51.34800 -26.39700 7.36800 1.000 17.42000 99 THR A O 1
ATOM 449 N N . ASN A 1 63 ? 51.75600 -28.46700 6.59400 1.000 16.17000 100 ASN A N 1
ATOM 450 C CA . ASN A 1 63 ? 52.09700 -27.97600 5.25600 1.000 15.29000 100 ASN A CA 1
ATOM 451 C C . ASN A 1 63 ? 50.89100 -27.57000 4.40800 1.000 17.86000 100 ASN A C 1
ATOM 452 O O . ASN A 1 63 ? 51.07900 -26.93200 3.36600 1.000 20.47000 100 ASN A O 1
ATOM 457 N N . LYS A 1 64 ? 49.66800 -27.86900 4.82400 1.000 18.25000 101 LYS A N 1
ATOM 458 C CA . LYS A 1 64 ? 48.50000 -27.73800 3.95600 1.000 17.76000 101 LYS A CA 1
ATOM 459 C C . LYS A 1 64 ? 47.74600 -26.42400 4.16400 1.000 17.07000 101 LYS A C 1
ATOM 460 O O . LYS A 1 64 ? 47.47600 -26.02600 5.30300 1.000 19.42000 101 LYS A O 1
ATOM 466 N N . TYR A 1 65 ? 47.37100 -25.77400 3.05300 1.000 15.49000 102 TYR A N 1
ATOM 467 C CA . TYR A 1 65 ? 46.38200 -24.69800 3.07300 1.000 16.66000 102 TYR A CA 1
ATOM 468 C C . TYR A 1 65 ? 44.99800 -25.29500 2.83100 1.000 17.28000 102 TYR A C 1
ATOM 469 O O . TYR A 1 65 ? 44.79500 -26.02300 1.85100 1.000 18.23000 102 TYR A O 1
ATOM 478 N N . SER A 1 66 ? 44.05000 -25.00200 3.72400 1.000 15.82000 103 SER A N 1
ATOM 479 C CA . SER A 1 66 ? 42.72500 -25.62300 3.64500 1.000 15.87000 103 SER A CA 1
ATOM 480 C C . SER A 1 66 ? 41.61700 -24.65600 4.05200 1.000 17.68000 103 SER A C 1
ATOM 481 O O . SER A 1 66 ? 40.69600 -25.01300 4.78500 1.000 17.84000 103 SER A O 1
ATOM 484 N N . GLU A 1 67 ? 41.67200 -23.42400 3.55200 1.000 16.78000 104 GLU A N 1
ATOM 485 C CA . GLU A 1 67 ? 40.62400 -22.45200 3.84800 1.000 16.77000 104 GLU A CA 1
ATOM 486 C C . GLU A 1 67 ? 39.24400 -23.00000 3.50700 1.000 16.19000 104 GLU A C 1
ATOM 487 O O . GLU A 1 67 ? 39.06300 -23.69800 2.50600 1.000 17.93000 104 GLU A O 1
ATOM 493 N N . GLY A 1 68 ? 38.26600 -22.66000 4.34500 1.000 16.23000 105 GLY A N 1
ATOM 494 C CA . GLY A 1 68 ? 36.92900 -23.20300 4.22100 1.000 17.09000 105 GLY A CA 1
ATOM 495 C C . GLY A 1 68 ? 36.66400 -24.25000 5.28500 1.000 16.67000 105 GLY A C 1
ATOM 496 O O . GLY A 1 68 ? 37.29100 -24.23400 6.35500 1.000 16.66000 105 GLY A O 1
ATOM 497 N N . TYR A 1 69 ? 35.74900 -25.16500 5.00600 1.000 17.58000 106 TYR A N 1
ATOM 498 C CA . TYR A 1 69 ? 35.32800 -26.19100 5.94500 1.000 17.58000 106 TYR A CA 1
ATOM 499 C C . TYR A 1 69 ? 35.31000 -27.53800 5.24100 1.000 17.70000 106 TYR A C 1
ATOM 500 O O . TYR A 1 69 ? 35.37000 -27.59800 4.00700 1.000 19.63000 106 TYR A O 1
ATOM 509 N N . PRO A 1 70 ? 35.28900 -28.64200 5.99300 1.000 18.90000 107 PRO A N 1
ATOM 510 C CA . PRO A 1 70 ? 35.38900 -29.95700 5.34900 1.000 20.69000 107 PRO A CA 1
ATOM 511 C C . PRO A 1 70 ? 34.29800 -30.15900 4.30600 1.000 26.24000 107 PRO A C 1
ATOM 512 O O . PRO A 1 70 ? 33.13000 -29.82500 4.52200 1.000 26.70000 107 PRO A O 1
ATOM 516 N N . GLY A 1 71 ? 34.69800 -30.69500 3.15300 1.000 28.86000 108 GLY A N 1
ATOM 517 C CA . GLY A 1 71 ? 33.79500 -30.84700 2.03100 1.000 29.09000 108 GLY A CA 1
ATOM 518 C C . GLY A 1 71 ? 33.35100 -29.55300 1.39100 1.000 30.91000 108 GLY A C 1
ATOM 519 O O . GLY A 1 71 ? 32.52300 -29.58900 0.47200 1.000 33.74000 108 GLY A O 1
ATOM 520 N N . ALA A 1 72 ? 33.87000 -28.41600 1.84300 1.000 29.75000 109 ALA A N 1
ATOM 521 C CA . ALA A 1 72 ? 33.55400 -27.10700 1.29000 1.000 28.76000 109 ALA A CA 1
ATOM 522 C C . ALA A 1 72 ? 34.80900 -26.24200 1.31900 1.000 26.37000 109 ALA A C 1
ATOM 523 O O . ALA A 1 72 ? 34.82500 -25.13800 1.86800 1.000 26.18000 109 ALA A O 1
ATOM 525 N N . ARG A 1 73 ? 35.89400 -26.76700 0.75300 1.000 25.45000 110 ARG A N 1
ATOM 526 C CA . ARG A 1 73 ? 37.15000 -26.03900 0.68000 1.000 25.37000 110 ARG A CA 1
ATOM 527 C C . ARG A 1 73 ? 37.20200 -25.20600 -0.58800 1.000 29.28000 110 ARG A C 1
ATOM 528 O O . ARG A 1 73 ? 36.42800 -25.40100 -1.52900 1.000 30.75000 110 ARG A O 1
ATOM 536 N N A TYR A 1 74 ? 38.11900 -24.24800 -0.61200 0.500 28.70000 111 TYR A N 1
ATOM 537 N N B TYR A 1 74 ? 38.17100 -24.29400 -0.61500 0.500 29.36000 111 TYR A N 1
ATOM 538 C CA A TYR A 1 74 ? 38.19500 -23.37500 -1.77300 0.500 29.68000 111 TYR A CA 1
ATOM 539 C CA B TYR A 1 74 ? 38.48800 -23.52500 -1.80800 0.500 31.30000 111 TYR A CA 1
ATOM 540 C C A TYR A 1 74 ? 39.17900 -23.86300 -2.82400 0.500 28.52000 111 TYR A C 1
ATOM 541 C C B TYR A 1 74 ? 39.66200 -24.09500 -2.59000 0.500 31.40000 111 TYR A C 1
ATOM 542 O O A TYR A 1 74 ? 39.22600 -23.28900 -3.91800 0.500 27.66000 111 TYR A O 1
ATOM 543 O O B TYR A 1 74 ? 39.72800 -23.89300 -3.80700 0.500 33.16000 111 TYR A O 1
ATOM 560 N N A TYR A 1 75 ? 39.93800 -24.91300 -2.53100 0.500 27.71000 112 TYR A N 1
ATOM 561 N N B TYR A 1 75 ? 40.58300 -24.80300 -1.93700 0.500 29.47000 112 TYR A N 1
ATOM 562 C CA A TYR A 1 75 ? 40.87600 -25.49900 -3.48100 0.500 26.34000 112 TYR A CA 1
ATOM 563 C CA B TYR A 1 75 ? 41.72100 -25.41300 -2.61400 0.500 28.25000 112 TYR A CA 1
ATOM 564 C C A TYR A 1 75 ? 41.14500 -26.93400 -3.04700 0.500 27.14000 112 TYR A C 1
ATOM 565 C C B TYR A 1 75 ? 41.56300 -26.92900 -2.64600 0.500 27.53000 112 TYR A C 1
ATOM 566 O O A TYR A 1 75 ? 40.48000 -27.46400 -2.15000 0.500 26.53000 112 TYR A O 1
ATOM 567 O O B TYR A 1 75 ? 40.91600 -27.51800 -1.77600 0.500 26.90000 112 TYR A O 1
ATOM 584 N N . GLY A 1 76 ? 42.14600 -27.55600 -3.66800 1.000 27.33000 113 GLY A N 1
ATOM 585 C CA . GLY A 1 76 ? 42.25700 -28.99900 -3.69600 1.000 27.06000 113 GLY A CA 1
ATOM 586 C C . GLY A 1 76 ? 43.30200 -29.54200 -2.73500 1.000 25.30000 113 GLY A C 1
ATOM 587 O O . GLY A 1 76 ? 43.99500 -28.81400 -2.02500 1.000 27.00000 113 GLY A O 1
ATOM 588 N N . GLY A 1 77 ? 43.40300 -30.87100 -2.72400 1.000 23.54000 114 GLY A N 1
ATOM 589 C CA . GLY A 1 77 ? 44.39200 -31.57600 -1.94200 1.000 20.83000 114 GLY A CA 1
ATOM 590 C C . GLY A 1 77 ? 44.00000 -31.87400 -0.51300 1.000 21.65000 114 GLY A C 1
ATOM 591 O O . GLY A 1 77 ? 44.83600 -32.38200 0.24300 1.000 21.18000 114 GLY A O 1
ATOM 592 N N . ASN A 1 78 ? 42.75700 -31.60300 -0.11700 1.000 20.50000 115 ASN A N 1
ATOM 593 C CA . ASN A 1 78 ? 42.39900 -31.59600 1.29500 1.000 20.06000 115 ASN A CA 1
ATOM 594 C C . ASN A 1 78 ? 41.67200 -32.86000 1.75100 1.000 20.00000 115 ASN A C 1
ATOM 595 O O . ASN A 1 78 ? 41.03900 -32.84300 2.81100 1.000 20.97000 115 ASN A O 1
ATOM 600 N N . GLU A 1 79 ? 41.78700 -33.96300 1.00500 1.000 20.18000 116 GLU A N 1
ATOM 601 C CA . GLU A 1 79 ? 41.08200 -35.19100 1.36700 1.000 23.31000 116 GLU A CA 1
ATOM 602 C C . GLU A 1 79 ? 41.38800 -35.62400 2.80000 1.000 22.12000 116 GLU A C 1
ATOM 603 O O . GLU A 1 79 ? 40.48300 -35.98000 3.56400 1.000 22.04000 116 GLU A O 1
ATOM 609 N N . TYR A 1 80 ? 42.66400 -35.60200 3.18300 1.000 22.14000 117 TYR A N 1
ATOM 610 C CA . TYR A 1 80 ? 43.03500 -36.10100 4.50000 1.000 19.16000 117 TYR A CA 1
ATOM 611 C C . TYR A 1 80 ? 42.95600 -35.02400 5.57000 1.000 18.13000 117 TYR A C 1
ATOM 612 O O . TYR A 1 80 ? 42.64700 -35.33000 6.72900 1.000 18.63000 117 TYR A O 1
ATOM 621 N N . ILE A 1 81 ? 43.19700 -33.76500 5.21000 1.000 17.52000 118 ILE A N 1
ATOM 622 C CA . ILE A 1 81 ? 42.92300 -32.68000 6.14500 1.000 17.84000 118 ILE A CA 1
ATOM 623 C C . ILE A 1 81 ? 41.44100 -32.67100 6.50800 1.000 18.34000 118 ILE A C 1
ATOM 624 O O . ILE A 1 81 ? 41.07300 -32.44600 7.66900 1.000 19.12000 118 ILE A O 1
ATOM 629 N N . ASP A 1 82 ? 40.57200 -32.98200 5.53700 1.000 18.64000 119 ASP A N 1
ATOM 630 C CA . ASP A 1 82 ? 39.14200 -33.07000 5.82500 1.000 17.90000 119 ASP A CA 1
ATOM 631 C C . ASP A 1 82 ? 38.84500 -34.18000 6.82700 1.000 18.68000 119 ASP A C 1
ATOM 632 O O . ASP A 1 82 ? 38.00800 -34.01100 7.72000 1.000 19.31000 119 ASP A O 1
ATOM 637 N N . MET A 1 83 ? 39.50500 -35.33200 6.68800 1.000 17.97000 120 MET A N 1
ATOM 638 C CA . MET A 1 83 ? 39.31900 -36.40000 7.66600 1.000 18.21000 120 MET A CA 1
ATOM 639 C C . MET A 1 83 ? 39.66100 -35.92100 9.06800 1.000 18.68000 120 MET A C 1
ATOM 640 O O . MET A 1 83 ? 38.92800 -36.20200 10.02600 1.000 18.86000 120 MET A O 1
ATOM 645 N N . ALA A 1 84 ? 40.77200 -35.19300 9.20600 1.000 16.79000 121 ALA A N 1
ATOM 646 C CA . ALA A 1 84 ? 41.22200 -34.76600 10.52600 1.000 16.00000 121 ALA A CA 1
ATOM 647 C C . ALA A 1 84 ? 40.26700 -33.74600 11.13700 1.000 17.41000 121 ALA A C 1
ATOM 648 O O . ALA A 1 84 ? 39.90800 -33.85200 12.31700 1.000 17.58000 121 ALA A O 1
ATOM 650 N N . GLU A 1 85 ? 39.84900 -32.73900 10.35900 1.000 16.55000 122 GLU A N 1
ATOM 651 C CA . GLU A 1 85 ? 38.97000 -31.72100 10.93200 1.000 16.54000 122 GLU A CA 1
ATOM 652 C C . GLU A 1 85 ? 37.59800 -32.30700 11.25700 1.000 17.62000 122 GLU A C 1
ATOM 653 O O . GLU A 1 85 ? 37.02100 -32.00400 12.30800 1.000 18.64000 122 GLU A O 1
ATOM 659 N N . THR A 1 86 ? 37.06400 -33.15300 10.37300 1.000 17.65000 123 THR A N 1
ATOM 660 C CA . THR A 1 86 ? 35.78800 -33.80300 10.65500 1.000 17.23000 123 THR A CA 1
ATOM 661 C C . THR A 1 86 ? 35.88300 -34.68800 11.89400 1.000 18.89000 123 THR A C 1
ATOM 662 O O . THR A 1 86 ? 34.98100 -34.68200 12.74400 1.000 18.18000 123 THR A O 1
ATOM 666 N N . LEU A 1 87 ? 36.97500 -35.44800 12.01700 1.000 19.36000 124 LEU A N 1
ATOM 667 C CA . LEU A 1 87 ? 37.17500 -36.27300 13.20600 1.000 17.41000 124 LEU A CA 1
ATOM 668 C C . LEU A 1 87 ? 37.28000 -35.40800 14.45600 1.000 16.84000 124 LEU A C 1
ATOM 669 O O . LEU A 1 87 ? 36.73400 -35.75400 15.51300 1.000 17.76000 124 LEU A O 1
ATOM 674 N N . CYS A 1 88 ? 37.97200 -34.27100 14.35000 1.000 15.30000 125 CYS A N 1
ATOM 675 C CA . CYS A 1 88 ? 38.12200 -33.38300 15.49600 1.000 15.03000 125 CYS A CA 1
ATOM 676 C C . CYS A 1 88 ? 36.77000 -32.82800 15.94100 1.000 15.20000 125 CYS A C 1
ATOM 677 O O . CYS A 1 88 ? 36.47200 -32.78700 17.14200 1.000 16.58000 125 CYS A O 1
ATOM 680 N N . GLN A 1 89 ? 35.93900 -32.40000 14.98600 1.000 15.80000 126 GLN A N 1
ATOM 681 C CA . GLN A 1 89 ? 34.59100 -31.93500 15.31200 1.000 15.88000 126 GLN A CA 1
ATOM 682 C C . GLN A 1 89 ? 33.79300 -33.02900 16.00500 1.000 17.72000 126 GLN A C 1
ATOM 683 O O . GLN A 1 89 ? 33.13800 -32.78500 17.02400 1.000 17.49000 126 GLN A O 1
ATOM 689 N N . LYS A 1 90 ? 33.83600 -34.24700 15.45800 1.000 17.88000 127 LYS A N 1
ATOM 690 C CA . LYS A 1 90 ? 33.07000 -35.34900 16.03400 1.000 18.33000 127 LYS A CA 1
ATOM 691 C C . LYS A 1 90 ? 33.50200 -35.61300 17.46700 1.000 17.87000 127 LYS A C 1
ATOM 692 O O . LYS A 1 90 ? 32.66300 -35.76600 18.36900 1.000 17.85000 127 LYS A O 1
ATOM 698 N N . ARG A 1 91 ? 34.81700 -35.66200 17.69300 1.000 16.56000 128 ARG A N 1
ATOM 699 C CA . ARG A 1 91 ? 35.33100 -35.91900 19.03200 1.000 17.41000 128 ARG A CA 1
ATOM 700 C C . ARG A 1 91 ? 35.06700 -34.75400 19.97300 1.000 17.42000 128 ARG A C 1
ATOM 701 O O . ARG A 1 91 ? 34.90200 -34.96500 21.18000 1.000 17.73000 128 ARG A O 1
ATOM 709 N N . ALA A 1 92 ? 35.02700 -33.52500 19.45200 1.000 15.85000 129 ALA A N 1
ATOM 710 C CA . ALA A 1 92 ? 34.73100 -32.37900 20.30900 1.000 15.76000 129 ALA A CA 1
ATOM 711 C C . ALA A 1 92 ? 33.32500 -32.48600 20.89000 1.000 16.51000 129 ALA A C 1
ATOM 712 O O . ALA A 1 92 ? 33.12600 -32.31800 22.09900 1.000 16.97000 129 ALA A O 1
ATOM 714 N N . LEU A 1 93 ? 32.33300 -32.78500 20.04700 1.000 16.88000 130 LEU A N 1
ATOM 715 C CA . LEU A 1 93 ? 30.97400 -32.95700 20.55500 1.000 16.77000 130 LEU A CA 1
ATOM 716 C C . LEU A 1 93 ? 30.89400 -34.15100 21.50300 1.000 18.53000 130 LEU A C 1
ATOM 717 O O . LEU A 1 93 ? 30.23300 -34.07900 22.54600 1.000 19.57000 130 LEU A O 1
ATOM 722 N N . GLU A 1 94 ? 31.59800 -35.24400 21.18300 1.000 18.36000 131 GLU A N 1
ATOM 723 C CA . GLU A 1 94 ? 31.56500 -36.42700 22.04600 1.000 19.49000 131 GLU A CA 1
ATOM 724 C C . GLU A 1 94 ? 32.20100 -36.15600 23.40500 1.000 19.78000 131 GLU A C 1
ATOM 725 O O . GLU A 1 94 ? 31.72600 -36.66600 24.42800 1.000 21.08000 131 GLU A O 1
ATOM 731 N N . ALA A 1 95 ? 33.27700 -35.36500 23.44100 1.000 17.87000 132 ALA A N 1
ATOM 732 C CA . ALA A 1 95 ? 33.96200 -35.10800 24.70400 1.000 17.38000 132 ALA A CA 1
ATOM 733 C C . ALA A 1 95 ? 33.07700 -34.37700 25.70100 1.000 19.41000 132 ALA A C 1
ATOM 734 O O . ALA A 1 95 ? 33.32000 -34.46100 26.91200 1.000 20.29000 132 ALA A O 1
ATOM 736 N N . PHE A 1 96 ? 32.06300 -33.65700 25.22400 1.000 18.69000 133 PHE A N 1
ATOM 737 C CA . PHE A 1 96 ? 31.15700 -32.92500 26.09400 1.000 18.25000 133 PHE A CA 1
ATOM 738 C C . PHE A 1 96 ? 29.74600 -33.49500 26.05900 1.000 20.21000 133 PHE A C 1
ATOM 739 O O . PHE A 1 96 ? 28.81300 -32.86500 26.57200 1.000 20.70000 133 PHE A O 1
ATOM 747 N N . GLN A 1 97 ? 29.59200 -34.70400 25.51100 1.000 20.19000 134 GLN A N 1
ATOM 748 C CA . GLN A 1 97 ? 28.32400 -35.43600 25.46100 1.000 20.16000 134 GLN A CA 1
ATOM 749 C C . GLN A 1 97 ? 27.21600 -34.59600 24.82600 1.000 19.77000 134 GLN A C 1
ATOM 750 O O . GLN A 1 97 ? 26.09400 -34.51600 25.32800 1.000 22.72000 134 GLN A O 1
ATOM 756 N N . LEU A 1 98 ? 27.53400 -33.98500 23.69100 1.000 18.45000 135 LEU A N 1
ATOM 757 C CA . LEU A 1 98 ? 26.61300 -33.08200 23.01500 1.000 18.50000 135 LEU A CA 1
ATOM 758 C C . LEU A 1 98 ? 25.89900 -33.77900 21.86400 1.000 20.13000 135 LEU A C 1
ATOM 759 O O . LEU A 1 98 ? 26.51500 -34.51300 21.08500 1.000 22.16000 135 LEU A O 1
ATOM 764 N N . ASP A 1 99 ? 24.59700 -33.54100 21.77200 1.000 20.29000 136 ASP A N 1
ATOM 765 C CA . ASP A 1 99 ? 23.77900 -34.01700 20.66400 1.000 21.81000 136 ASP A CA 1
ATOM 766 C C . ASP A 1 99 ? 24.12500 -33.23200 19.40300 1.000 22.98000 136 ASP A C 1
ATOM 767 O O . ASP A 1 99 ? 23.92300 -32.01200 19.37600 1.000 22.04000 136 ASP A O 1
ATOM 772 N N . PRO A 1 100 ? 24.64600 -33.87100 18.34700 1.000 24.30000 137 PRO A N 1
ATOM 773 C CA . PRO A 1 100 ? 25.05300 -33.10200 17.15700 1.000 24.56000 137 PRO A CA 1
ATOM 774 C C . PRO A 1 100 ? 23.89800 -32.44400 16.42300 1.000 25.83000 137 PRO A C 1
ATOM 775 O O . PRO A 1 100 ? 24.14900 -31.56700 15.58700 1.000 27.15000 137 PRO A O 1
ATOM 779 N N . SER A 1 101 ? 22.64800 -32.82700 16.69200 1.000 23.93000 138 SER A N 1
ATOM 780 C CA . SER A 1 101 ? 21.53600 -32.08500 16.11600 1.000 23.82000 138 SER A CA 1
ATOM 781 C C . SER A 1 101 ? 21.20700 -30.82700 16.90900 1.000 23.01000 138 SER A C 1
ATOM 782 O O . SER A 1 101 ? 20.45100 -29.98200 16.41400 1.000 24.60000 138 SER A O 1
ATOM 785 N N . LYS A 1 102 ? 21.75600 -30.68300 18.12000 1.000 20.91000 139 LYS A N 1
ATOM 786 C CA . LYS A 1 102 ? 21.52200 -29.51400 18.95600 1.000 20.86000 139 LYS A CA 1
ATOM 787 C C . LYS A 1 102 ? 22.74000 -28.61600 19.10900 1.000 19.99000 139 LYS A C 1
ATOM 788 O O . LYS A 1 102 ? 22.57700 -27.44100 19.46600 1.000 21.33000 139 LYS A O 1
ATOM 794 N N . TRP A 1 103 ? 23.94600 -29.13800 18.85900 1.000 18.28000 140 TRP A N 1
ATOM 795 C CA . TRP A 1 103 ? 25.19200 -28.40200 19.01200 1.000 17.00000 140 TRP A CA 1
ATOM 796 C C . TRP A 1 103 ? 26.06700 -28.58800 17.78100 1.000 17.83000 140 TRP A C 1
ATOM 797 O O . TRP A 1 103 ? 26.18400 -29.70200 17.25500 1.000 18.75000 140 TRP A O 1
ATOM 808 N N . GLY A 1 104 ? 26.70100 -27.49500 17.34500 1.000 17.54000 141 GLY A N 1
ATOM 809 C CA . GLY A 1 104 ? 27.77100 -27.55000 16.37500 1.000 16.04000 141 GLY A CA 1
ATOM 810 C C . GLY A 1 104 ? 29.05500 -27.01400 16.99100 1.000 16.26000 141 GLY A C 1
ATOM 811 O O . GLY A 1 104 ? 29.06500 -26.50400 18.12600 1.000 16.84000 141 GLY A O 1
ATOM 812 N N . VAL A 1 105 ? 30.14900 -27.14600 16.24600 1.000 16.18000 142 VAL A N 1
ATOM 813 C CA . VAL A 1 105 ? 31.44700 -26.73200 16.76900 1.000 16.11000 142 VAL A CA 1
ATOM 814 C C . VAL A 1 105 ? 32.32900 -26.25400 15.62200 1.000 16.61000 142 VAL A C 1
ATOM 815 O O . VAL A 1 105 ? 32.25200 -26.75600 14.49200 1.000 17.23000 142 VAL A O 1
ATOM 819 N N . ASN A 1 106 ? 33.13300 -25.23700 15.91900 1.000 14.32000 143 ASN A N 1
ATOM 820 C CA . ASN A 1 106 ? 34.21000 -24.75900 15.05900 1.000 13.59000 143 ASN A CA 1
ATOM 821 C C . ASN A 1 106 ? 35.52000 -25.03200 15.78500 1.000 13.69000 143 ASN A C 1
ATOM 822 O O . ASN A 1 106 ? 35.68700 -24.61600 16.93800 1.000 15.83000 143 ASN A O 1
ATOM 827 N N . VAL A 1 107 ? 36.43700 -25.75000 15.13000 1.000 13.88000 144 VAL A N 1
ATOM 828 C CA . VAL A 1 107 ? 37.70000 -26.13400 15.75500 1.000 14.87000 144 VAL A CA 1
ATOM 829 C C . VAL A 1 107 ? 38.88700 -25.37200 15.16700 1.000 15.54000 144 VAL A C 1
ATOM 830 O O . VAL A 1 107 ? 40.03900 -25.71800 15.45500 1.000 16.93000 144 VAL A O 1
ATOM 834 N N . GLN A 1 108 ? 38.64400 -24.31600 14.37500 1.000 14.52000 145 GLN A N 1
ATOM 835 C CA . GLN A 1 108 ? 39.73000 -23.61800 13.68600 1.000 15.72000 145 GLN A CA 1
ATOM 836 C C . GLN A 1 108 ? 40.27000 -22.39800 14.42400 1.000 13.78000 145 GLN A C 1
ATOM 837 O O . GLN A 1 108 ? 41.33300 -21.89600 14.04100 1.000 14.30000 145 GLN A O 1
ATOM 843 N N A SER A 1 109 ? 39.57800 -21.89700 15.44400 0.590 14.25000 146 SER A N 1
ATOM 844 N N B SER A 1 109 ? 39.56700 -21.89400 15.44100 0.410 14.42000 146 SER A N 1
ATOM 845 C CA A SER A 1 109 ? 40.04500 -20.68300 16.10500 0.590 14.59000 146 SER A CA 1
ATOM 846 C CA B SER A 1 109 ? 40.04400 -20.72400 16.17500 0.410 15.09000 146 SER A CA 1
ATOM 847 C C A SER A 1 109 ? 41.40900 -20.91100 16.74500 0.590 13.65000 146 SER A C 1
ATOM 848 C C B SER A 1 109 ? 41.45300 -20.96200 16.69800 0.410 14.82000 146 SER A C 1
ATOM 849 O O A SER A 1 109 ? 41.62000 -21.89300 17.46000 0.590 14.20000 146 SER A O 1
ATOM 850 O O B SER A 1 109 ? 41.74600 -22.01500 17.26800 0.410 16.21000 146 SER A O 1
ATOM 855 N N . LEU A 1 110 ? 42.33300 -19.97900 16.49700 1.000 14.05000 147 LEU A N 1
ATOM 856 C CA . LEU A 1 110 ? 43.74200 -20.21900 16.79500 1.000 12.84000 147 LEU A CA 1
ATOM 857 C C . LEU A 1 110 ? 44.04900 -20.23300 18.28700 1.000 12.90000 147 LEU A C 1
ATOM 858 O O . LEU A 1 110 ? 45.02000 -20.87500 18.69200 1.000 14.95000 147 LEU A O 1
ATOM 863 N N . SER A 1 111 ? 43.26000 -19.55000 19.11000 1.000 13.14000 148 SER A N 1
ATOM 864 C CA . SER A 1 111 ? 43.51700 -19.51000 20.55000 1.000 12.10000 148 SER A CA 1
ATOM 865 C C . SER A 1 111 ? 42.29800 -18.89000 21.22700 1.000 12.20000 148 SER A C 1
ATOM 866 O O . SER A 1 111 ? 41.33400 -18.49000 20.56800 1.000 13.43000 148 SER A O 1
ATOM 869 N N . GLY A 1 112 ? 42.33500 -18.82700 22.55900 1.000 12.11000 149 GLY A N 1
ATOM 870 C CA . GLY A 1 112 ? 41.14600 -18.41200 23.29400 1.000 12.48000 149 GLY A CA 1
ATOM 871 C C . GLY A 1 112 ? 40.75700 -16.96600 23.06500 1.000 12.03000 149 GLY A C 1
ATOM 872 O O . GLY A 1 112 ? 39.56900 -16.64600 22.92800 1.000 13.13000 149 GLY A O 1
ATOM 873 N N . SER A 1 113 ? 41.73700 -16.06600 23.04800 1.000 12.10000 150 SER A N 1
ATOM 874 C CA . SER A 1 113 ? 41.41100 -14.65200 22.87500 1.000 11.71000 150 SER A CA 1
ATOM 875 C C . SER A 1 113 ? 40.76700 -14.36900 21.52400 1.000 12.55000 150 SER A C 1
ATOM 876 O O . SER A 1 113 ? 39.69500 -13.73700 21.49900 1.000 13.94000 150 SER A O 1
ATOM 879 N N . PRO A 1 114 ? 41.32700 -14.79700 20.38400 1.000 12.93000 151 PRO A N 1
ATOM 880 C CA . PRO A 1 114 ? 40.60500 -14.57400 19.11700 1.000 14.55000 151 PRO A CA 1
ATOM 881 C C . PRO A 1 114 ? 39.29700 -15.34200 19.02200 1.000 13.89000 151 PRO A C 1
ATOM 882 O O . PRO A 1 114 ? 38.38200 -14.86800 18.33900 1.000 13.24000 151 PRO A O 1
ATOM 886 N N . ALA A 1 115 ? 39.16600 -16.49900 19.68400 1.000 13.06000 152 ALA A N 1
ATOM 887 C CA . ALA A 1 115 ? 37.89200 -17.21500 19.65000 1.000 12.33000 152 ALA A CA 1
ATOM 888 C C . ALA A 1 115 ? 36.76400 -16.34700 20.19700 1.000 12.12000 152 ALA A C 1
ATOM 889 O O . ALA A 1 115 ? 35.68800 -16.25200 19.59100 1.000 13.17000 152 ALA A O 1
ATOM 891 N N . ASN A 1 116 ? 36.99100 -15.70000 21.34600 1.000 12.53000 153 ASN A N 1
ATOM 892 C CA . ASN A 1 116 ? 35.96000 -14.82300 21.89200 1.000 11.37000 153 ASN A CA 1
ATOM 893 C C . ASN A 1 116 ? 35.68500 -13.64900 20.95800 1.000 12.53000 153 ASN A C 1
ATOM 894 O O . ASN A 1 116 ? 34.52300 -13.29500 20.71900 1.000 13.11000 153 ASN A O 1
ATOM 899 N N . PHE A 1 117 ? 36.74100 -13.05100 20.39400 1.000 13.16000 154 PHE A N 1
ATOM 900 C CA . PHE A 1 117 ? 36.54500 -11.93200 19.48200 1.000 11.42000 154 PHE A CA 1
ATOM 901 C C . PHE A 1 117 ? 35.74500 -12.36000 18.26100 1.000 11.91000 154 PHE A C 1
ATOM 902 O O . PHE A 1 117 ? 34.94800 -11.57500 17.73100 1.000 12.96000 154 PHE A O 1
ATOM 910 N N . GLN A 1 118 ? 35.94700 -13.59800 17.80500 1.000 12.31000 155 GLN A N 1
ATOM 911 C CA . GLN A 1 118 ? 35.19300 -14.09900 16.66100 1.000 11.60000 155 GLN A CA 1
ATOM 912 C C . GLN A 1 118 ? 33.71600 -14.26900 17.00500 1.000 13.25000 155 GLN A C 1
ATOM 913 O O . GLN A 1 118 ? 32.84500 -13.98400 16.17400 1.000 14.03000 155 GLN A O 1
ATOM 919 N N . VAL A 1 119 ? 33.40800 -14.69900 18.23100 1.000 12.34000 156 VAL A N 1
ATOM 920 C CA . VAL A 1 119 ? 32.00800 -14.77500 18.65000 1.000 12.14000 156 VAL A CA 1
ATOM 921 C C . VAL A 1 119 ? 31.38000 -13.38200 18.66400 1.000 13.36000 156 VAL A C 1
ATOM 922 O O . VAL A 1 119 ? 30.25500 -13.18500 18.18400 1.000 14.25000 156 VAL A O 1
ATOM 926 N N . TYR A 1 120 ? 32.08600 -12.39200 19.22300 1.000 12.90000 157 TYR A N 1
ATOM 927 C CA . TYR A 1 120 ? 31.51100 -11.04800 19.23700 1.000 12.96000 157 TYR A CA 1
ATOM 928 C C . TYR A 1 120 ? 31.28900 -10.55100 17.81700 1.000 13.38000 157 TYR A C 1
ATOM 929 O O . TYR A 1 120 ? 30.24500 -9.96300 17.51300 1.000 14.54000 157 TYR A O 1
ATOM 938 N N . THR A 1 121 ? 32.26600 -10.77700 16.93300 1.000 12.29000 158 THR A N 1
ATOM 939 C CA . THR A 1 121 ? 32.14300 -10.30600 15.55600 1.000 11.55000 158 THR A CA 1
ATOM 940 C C . THR A 1 121 ? 30.98100 -10.99400 14.84600 1.000 12.48000 158 THR A C 1
ATOM 941 O O . THR A 1 121 ? 30.28900 -10.38100 14.02100 1.000 14.30000 158 THR A O 1
ATOM 945 N N . ALA A 1 122 ? 30.75300 -12.27200 15.16000 1.000 13.58000 159 ALA A N 1
ATOM 946 C CA . ALA A 1 122 ? 29.65600 -13.02200 14.55700 1.000 13.52000 159 ALA A CA 1
ATOM 947 C C . ALA A 1 122 ? 28.29800 -12.48800 14.98000 1.000 14.73000 159 ALA A C 1
ATOM 948 O O . ALA A 1 122 ? 27.37500 -12.40200 14.15800 1.000 15.50000 159 ALA A O 1
ATOM 950 N N . LEU A 1 123 ? 28.13700 -12.17200 16.26400 1.000 14.61000 160 LEU A N 1
ATOM 951 C CA . LEU A 1 123 ? 26.81000 -11.97500 16.82400 1.000 14.50000 160 LEU A CA 1
ATOM 952 C C . LEU A 1 123 ? 26.47700 -10.53000 17.16200 1.000 15.37000 160 LEU A C 1
ATOM 953 O O . LEU A 1 123 ? 25.29400 -10.21900 17.35900 1.000 18.48000 160 LEU A O 1
ATOM 958 N N . LEU A 1 124 ? 27.46600 -9.64400 17.22400 1.000 13.86000 161 LEU A N 1
ATOM 959 C CA . LEU A 1 124 ? 27.28200 -8.25800 17.63200 1.000 14.45000 161 LEU A CA 1
ATOM 960 C C . LEU A 1 124 ? 27.80100 -7.32300 16.55000 1.000 15.88000 161 LEU A C 1
ATOM 961 O O . LEU A 1 124 ? 28.85500 -7.57400 15.96000 1.000 18.81000 161 LEU A O 1
ATOM 966 N N . LYS A 1 125 ? 27.08500 -6.22700 16.31900 1.000 15.37000 162 LYS A 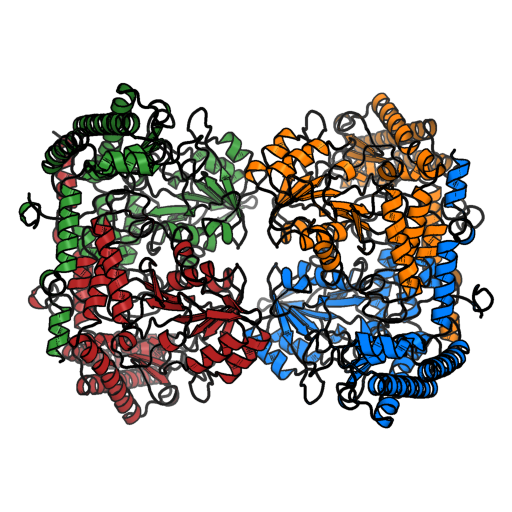N 1
ATOM 967 C CA . LYS A 1 125 ? 27.62400 -5.16200 15.49200 1.000 15.65000 162 LYS A CA 1
ATOM 968 C C . LYS A 1 125 ? 28.68400 -4.40200 16.28300 1.000 15.46000 162 LYS A C 1
ATOM 969 O O . LYS A 1 125 ? 28.69900 -4.45300 17.51500 1.000 15.42000 162 LYS A O 1
ATOM 975 N N . PRO A 1 126 ? 29.58600 -3.69200 15.60400 1.000 15.05000 163 PRO A N 1
ATOM 976 C CA . PRO A 1 126 ? 30.53700 -2.84100 16.33300 1.000 15.79000 163 PRO A CA 1
ATOM 977 C C . PRO A 1 126 ? 29.81100 -1.93500 17.31900 1.000 15.96000 163 PRO A C 1
ATOM 978 O O . PRO A 1 126 ? 28.72400 -1.41800 17.03500 1.000 15.95000 163 PRO A O 1
ATOM 982 N N . HIS A 1 127 ? 30.42100 -1.76100 18.49700 1.000 15.84000 164 HIS A N 1
ATOM 983 C CA . HIS A 1 127 ? 29.94700 -0.91600 19.59300 1.000 14.93000 164 HIS A CA 1
ATOM 984 C C . HIS A 1 127 ? 28.70300 -1.45300 20.29000 1.000 14.36000 164 HIS A C 1
ATOM 985 O O . HIS A 1 127 ? 28.10700 -0.73000 21.09900 1.000 16.12000 164 HIS A O 1
ATOM 992 N N . GLU A 1 128 ? 28.28800 -2.69000 20.01700 1.000 12.99000 165 GLU A N 1
ATOM 993 C CA . GLU A 1 128 ? 27.21200 -3.26300 20.81500 1.000 13.27000 165 GLU A CA 1
ATOM 994 C C . GLU A 1 128 ? 27.76700 -3.78600 22.14600 1.000 13.47000 165 GLU A C 1
ATOM 995 O O . GLU A 1 128 ? 28.98300 -3.92900 22.33500 1.000 13.73000 165 GLU A O 1
ATOM 1001 N N . ARG A 1 129 ? 26.85700 -4.05800 23.08200 1.000 14.17000 166 ARG A N 1
ATOM 1002 C CA . ARG A 1 129 ? 27.18900 -4.11400 24.50500 1.000 13.24000 166 ARG A CA 1
ATOM 1003 C C . ARG A 1 129 ? 27.42500 -5.52700 25.03200 1.000 13.87000 166 ARG A C 1
ATOM 1004 O O . ARG A 1 129 ? 26.62700 -6.44000 24.78400 1.000 14.78000 166 ARG A O 1
ATOM 1012 N N . ILE A 1 130 ? 28.50000 -5.67700 25.81000 1.000 13.07000 167 ILE A N 1
ATOM 1013 C CA . ILE A 1 130 ? 28.92400 -6.93800 26.41500 1.000 12.31000 167 ILE A CA 1
ATOM 1014 C C . ILE A 1 130 ? 29.11700 -6.70900 27.90500 1.000 13.68000 167 ILE A C 1
ATOM 1015 O O . ILE A 1 130 ? 29.78500 -5.74500 28.29800 1.000 14.74000 167 ILE A O 1
ATOM 1020 N N . MET A 1 131 ? 28.57800 -7.60800 28.73000 1.000 13.22000 168 MET A N 1
ATOM 1021 C CA . MET A 1 131 ? 28.90600 -7.65000 30.15000 1.000 13.17000 168 MET A CA 1
ATOM 1022 C C . MET A 1 131 ? 29.73400 -8.88900 30.46200 1.000 13.73000 168 MET A C 1
ATOM 1023 O O . MET A 1 131 ? 29.51600 -9.95800 29.88100 1.000 14.84000 168 MET A O 1
ATOM 1028 N N . ALA A 1 132 ? 30.67700 -8.74400 31.38800 1.000 13.14000 169 ALA A N 1
ATOM 1029 C CA . ALA A 1 132 ? 31.56400 -9.84000 31.75300 1.000 13.41000 169 ALA A CA 1
ATOM 1030 C C . ALA A 1 132 ? 32.14600 -9.55600 33.13100 1.000 14.43000 169 ALA A C 1
ATOM 1031 O O . ALA A 1 132 ? 32.07200 -8.43700 33.63700 1.000 15.70000 169 ALA A O 1
ATOM 1033 N N . LEU A 1 133 ? 32.74000 -10.58300 33.72900 1.000 13.43000 170 LEU A N 1
ATOM 1034 C CA . LEU A 1 133 ? 33.35800 -10.41300 35.04100 1.000 14.11000 170 LEU A CA 1
ATOM 1035 C C . LEU A 1 133 ? 34.53900 -9.44600 34.95000 1.000 14.67000 170 LEU A C 1
ATOM 1036 O O . LEU A 1 133 ? 35.38200 -9.55700 34.05800 1.000 16.48000 170 LEU A O 1
ATOM 1041 N N . ASP A 1 134 ? 34.57900 -8.47700 35.86800 1.000 16.36000 171 ASP A N 1
ATOM 1042 C CA . ASP A 1 134 ? 35.63100 -7.46400 35.88000 1.000 17.15000 171 ASP A CA 1
ATOM 1043 C C . ASP A 1 134 ? 37.01000 -8.11500 35.96200 1.000 17.63000 171 ASP A C 1
ATOM 1044 O O . ASP A 1 134 ? 37.22300 -9.05500 36.73100 1.000 17.19000 171 ASP A O 1
ATOM 1049 N N . LEU A 1 135 ? 37.95500 -7.61200 35.16400 1.000 17.79000 172 LEU A N 1
ATOM 1050 C CA . LEU A 1 135 ? 39.30500 -8.17900 35.19400 1.000 18.22000 172 LEU A CA 1
ATOM 1051 C C . LEU A 1 135 ? 39.90800 -8.20400 36.59800 1.000 19.15000 172 LEU A C 1
ATOM 1052 O O . LEU A 1 135 ? 40.39600 -9.26800 37.01200 1.000 18.52000 172 LEU A O 1
ATOM 1057 N N . PRO A 1 136 ? 39.89200 -7.11700 37.38400 1.000 19.63000 173 PRO A N 1
ATOM 1058 C CA . PRO A 1 136 ? 40.44900 -7.19800 38.74600 1.000 20.63000 173 PRO A CA 1
ATOM 1059 C C . PRO A 1 136 ? 39.69300 -8.13700 39.66400 1.000 19.99000 173 PRO A C 1
ATOM 1060 O O . PRO A 1 136 ? 40.19500 -8.43700 40.75800 1.000 20.84000 173 PRO A O 1
ATOM 1064 N N . HIS A 1 137 ? 38.51000 -8.60800 39.26700 1.000 18.56000 174 HIS A N 1
ATOM 1065 C CA . HIS A 1 137 ? 37.75600 -9.57100 40.05600 1.000 17.41000 174 HIS A CA 1
ATOM 1066 C C . HIS A 1 137 ? 37.84000 -10.97900 39.49100 1.000 16.18000 174 HIS A C 1
ATOM 1067 O O . HIS A 1 137 ? 37.05800 -11.84700 39.89600 1.000 18.47000 174 HIS A O 1
ATOM 1074 N N . GLY A 1 138 ? 38.76800 -11.23100 38.57000 1.000 16.81000 175 GLY A N 1
ATOM 1075 C CA . GLY A 1 138 ? 39.01200 -12.57200 38.07700 1.000 16.47000 175 GLY A CA 1
ATOM 1076 C C . GLY A 1 138 ? 38.61400 -12.82300 36.64400 1.000 17.27000 175 GLY A C 1
ATOM 1077 O O . GLY A 1 138 ? 38.67900 -13.97500 36.19700 1.000 16.82000 175 GLY A O 1
ATOM 1078 N N . GLY A 1 139 ? 38.21000 -11.79200 35.91100 1.000 17.55000 176 GLY A N 1
ATOM 1079 C CA . GLY A 1 139 ? 37.83000 -11.94100 34.52500 1.000 17.13000 176 GLY A CA 1
ATOM 1080 C C . GLY A 1 139 ? 39.04000 -12.05800 33.61700 1.000 18.56000 176 GLY A C 1
ATOM 1081 O O . GLY A 1 139 ? 40.17800 -12.24900 34.05100 1.000 21.93000 176 GLY A O 1
ATOM 1082 N N . HIS A 1 140 ? 38.77500 -11.94900 32.31900 1.000 15.89000 177 HIS A N 1
ATOM 1083 C CA . HIS A 1 140 ? 39.80300 -12.12000 31.30800 1.000 15.06000 177 HIS A CA 1
ATOM 1084 C C . HIS A 1 140 ? 39.76900 -10.96300 30.32700 1.000 14.73000 177 HIS A C 1
ATOM 1085 O O . HIS A 1 140 ? 38.69700 -10.43100 30.01100 1.000 14.71000 177 HIS A O 1
ATOM 1092 N N . LEU A 1 141 ? 40.96000 -10.60900 29.82600 1.000 15.18000 178 LEU A N 1
ATOM 1093 C CA . LEU A 1 141 ? 41.08900 -9.48200 28.90300 1.000 14.57000 178 LEU A CA 1
ATOM 1094 C C . LEU A 1 141 ? 40.19400 -9.64000 27.67900 1.000 13.70000 178 LEU A C 1
ATOM 1095 O O . LEU A 1 141 ? 39.67900 -8.64700 27.15700 1.000 14.76000 178 LEU A O 1
ATOM 1100 N N . SER A 1 142 ? 40.02400 -10.87300 27.18200 1.000 14.05000 179 SER A N 1
ATOM 1101 C CA . SER A 1 142 ? 39.23900 -11.05300 25.96200 1.000 14.05000 179 SER A CA 1
ATOM 1102 C C . SER A 1 142 ? 37.74000 -10.88300 26.19600 1.000 13.96000 179 SER A C 1
ATOM 1103 O O . SER A 1 142 ? 36.95200 -11.06700 25.26000 1.000 15.44000 179 SER A O 1
ATOM 1106 N N . HIS A 1 143 ? 37.32500 -10.55200 27.41600 1.000 14.01000 180 HIS A N 1
ATOM 1107 C CA . HIS A 1 143 ? 35.94700 -10.17800 27.68200 1.000 15.17000 180 HIS A CA 1
ATOM 1108 C C . HIS A 1 143 ? 35.78000 -8.67100 27.76800 1.000 15.85000 180 HIS A C 1
ATOM 1109 O O . HIS A 1 143 ? 34.66300 -8.18900 28.00500 1.000 16.32000 180 HIS A O 1
ATOM 1116 N N . GLY A 1 144 ? 36.86100 -7.92400 27.60100 1.000 15.17000 181 GLY A N 1
ATOM 1117 C CA . GLY A 1 144 ? 36.84800 -6.47800 27.71700 1.000 15.46000 181 GLY A CA 1
ATOM 1118 C C . GLY A 1 144 ? 37.59800 -6.02100 28.95400 1.000 16.86000 181 GLY A C 1
ATOM 1119 O O . GLY A 1 144 ? 37.60900 -6.69500 29.99300 1.000 20.06000 181 GLY A O 1
ATOM 1120 N N . TYR A 1 145 ? 38.24700 -4.86900 28.83700 1.000 16.09000 182 TYR A N 1
ATOM 1121 C CA . TYR A 1 145 ? 38.88900 -4.21700 29.97200 1.000 17.17000 182 TYR A CA 1
ATOM 1122 C C . TYR A 1 145 ? 39.34300 -2.82400 29.58000 1.000 18.53000 182 TYR A C 1
ATOM 1123 O O . TYR A 1 145 ? 40.01700 -2.64400 28.56000 1.000 17.28000 182 TYR A O 1
ATOM 1132 N N . GLN A 1 146 ? 38.97200 -1.83300 30.37900 1.000 20.70000 183 GLN A N 1
ATOM 1133 C CA . GLN A 1 146 ? 39.44900 -0.48000 30.16800 1.000 25.84000 183 GLN A CA 1
ATOM 1134 C C . GLN A 1 146 ? 39.62900 0.18200 31.52000 1.000 31.33000 183 GLN A C 1
ATOM 1135 O O . GLN A 1 146 ? 38.95400 -0.16300 32.49500 1.000 31.74000 183 GLN A O 1
ATOM 1141 N N . THR A 1 147 ? 40.55500 1.12600 31.56800 1.000 35.87000 184 THR A N 1
ATOM 1142 C CA . THR A 1 147 ? 40.72900 1.97500 32.73000 1.000 41.25000 184 THR A CA 1
ATOM 1143 C C . THR A 1 147 ? 40.08800 3.32900 32.43800 1.000 46.61000 184 THR A C 1
ATOM 1144 O O . THR A 1 147 ? 39.49600 3.54000 31.37700 1.000 48.12000 184 THR A O 1
ATOM 1148 N N . ASP A 1 148 ? 40.18900 4.26000 33.39100 1.000 52.63000 185 ASP A N 1
ATOM 1149 C CA . ASP A 1 148 ? 39.64200 5.59300 33.14500 1.000 57.49000 185 ASP A CA 1
ATOM 1150 C C . ASP A 1 148 ? 40.35800 6.27600 31.99500 1.000 56.89000 185 ASP A C 1
ATOM 1151 O O . ASP A 1 148 ? 39.78800 7.15800 31.34000 1.000 58.60000 185 ASP A O 1
ATOM 1156 N N . THR A 1 149 ? 41.59800 5.86900 31.72200 1.000 52.92000 186 THR A N 1
ATOM 1157 C CA . THR A 1 149 ? 42.44700 6.55900 30.77000 1.000 49.98000 186 THR A CA 1
ATOM 1158 C C . THR A 1 149 ? 42.70000 5.78800 29.48200 1.000 44.58000 186 THR A C 1
ATOM 1159 O O . THR A 1 149 ? 43.15300 6.39200 28.50600 1.000 46.18000 186 THR A O 1
ATOM 1163 N N . LYS A 1 150 ? 42.41600 4.48800 29.43600 1.000 37.81000 187 LYS A N 1
ATOM 1164 C CA . LYS A 1 150 ? 42.84900 3.72800 28.27500 1.000 32.84000 187 LYS A CA 1
ATOM 1165 C C . LYS A 1 150 ? 42.03500 2.45200 28.13000 1.000 30.26000 187 LYS A C 1
ATOM 1166 O O . LYS A 1 150 ? 41.76900 1.75700 29.11500 1.000 31.47000 187 LYS A O 1
ATOM 1172 N N . LYS A 1 151 ? 41.65800 2.14900 26.89300 1.000 25.50000 188 LYS A N 1
ATOM 1173 C CA . LYS A 1 151 ? 41.08100 0.85300 26.57400 1.000 24.43000 188 LYS A CA 1
ATOM 1174 C C . LYS A 1 151 ? 42.21800 -0.14500 26.39300 1.000 22.56000 188 LYS A C 1
ATOM 1175 O O . LYS A 1 151 ? 43.08200 0.03600 25.52600 1.000 24.94000 188 LYS A O 1
ATOM 1181 N N . ILE A 1 152 ? 42.24300 -1.17300 27.23700 1.000 19.11000 189 ILE A N 1
ATOM 1182 C CA . ILE A 1 152 ? 43.38100 -2.08900 27.29600 1.000 18.07000 189 ILE A CA 1
ATOM 1183 C C . ILE A 1 152 ? 43.17200 -3.28200 26.38300 1.000 16.49000 189 ILE A C 1
ATOM 1184 O O . ILE A 1 152 ? 44.04400 -3.62700 25.57700 1.000 17.25000 189 ILE A O 1
ATOM 1189 N N . SER A 1 153 ? 42.01900 -3.93200 26.51600 1.000 15.98000 190 SER A N 1
ATOM 1190 C CA . SER A 1 153 ? 41.61500 -4.96200 25.57600 1.000 15.04000 190 SER A CA 1
ATOM 1191 C C . SER A 1 153 ? 41.00400 -4.32800 24.33700 1.000 15.73000 190 SER A C 1
ATOM 1192 O O . SER A 1 153 ? 40.22800 -3.37100 24.43700 1.000 15.66000 190 SER A O 1
ATOM 1195 N N . ALA A 1 154 ? 41.34100 -4.87500 23.16400 1.000 14.92000 191 ALA A N 1
ATOM 1196 C CA . ALA A 1 154 ? 40.69800 -4.40900 21.94300 1.000 15.84000 191 ALA A CA 1
ATOM 1197 C C . ALA A 1 154 ? 39.21100 -4.74000 21.91500 1.000 15.04000 191 ALA A C 1
ATOM 1198 O O . ALA A 1 154 ? 38.46800 -4.13100 21.13400 1.000 15.86000 191 ALA A O 1
ATOM 1200 N N . VAL A 1 155 ? 38.75500 -5.68800 22.74000 1.000 13.48000 192 VAL A N 1
ATOM 1201 C CA . VAL A 1 155 ? 37.32000 -5.92000 22.84800 1.000 14.27000 192 VAL A CA 1
ATOM 1202 C C . VAL A 1 155 ? 36.61000 -4.64400 23.28000 1.000 14.15000 192 VAL A C 1
ATOM 1203 O O . VAL A 1 155 ? 35.48700 -4.36700 22.83600 1.000 14.90000 192 VAL A O 1
ATOM 1207 N N . SER A 1 156 ? 37.25600 -3.83400 24.12600 1.000 13.68000 193 SER A N 1
ATOM 1208 C CA . SER A 1 156 ? 36.65200 -2.59400 24.60200 1.000 13.84000 193 SER A CA 1
ATOM 1209 C C . SER A 1 156 ? 36.80400 -1.45000 23.61500 1.000 14.47000 193 SER A C 1
ATOM 1210 O O . SER A 1 156 ? 36.15600 -0.40700 23.78300 1.000 16.08000 193 SER A O 1
ATOM 1213 N N . ILE A 1 157 ? 37.65000 -1.61900 22.60300 1.000 13.45000 194 ILE A N 1
ATOM 1214 C CA . ILE A 1 157 ? 37.72500 -0.66200 21.50600 1.000 15.23000 194 ILE A CA 1
ATOM 1215 C C . ILE A 1 157 ? 36.58100 -0.88100 20.52500 1.000 15.75000 194 ILE A C 1
ATOM 1216 O O . ILE A 1 157 ? 35.88700 0.06000 20.12300 1.000 17.14000 194 ILE A O 1
ATOM 1221 N N . PHE A 1 158 ? 36.36800 -2.12900 20.11800 1.000 13.33000 195 PHE A N 1
ATOM 1222 C CA . PHE A 1 158 ? 35.41900 -2.40200 19.04900 1.000 12.43000 195 PHE A CA 1
ATOM 1223 C C . PHE A 1 158 ? 34.01300 -2.67700 19.55300 1.000 14.14000 195 PHE A C 1
ATOM 1224 O O . PHE A 1 158 ? 33.06600 -2.59600 18.76100 1.000 14.85000 195 PHE A O 1
ATOM 1232 N N . PHE A 1 159 ? 33.85600 -2.98500 20.84000 1.000 12.52000 196 PHE A N 1
ATOM 1233 C CA . PHE A 1 159 ? 32.55700 -3.20100 21.45300 1.000 12.17000 196 PHE A CA 1
ATOM 1234 C C . PHE A 1 159 ? 32.47000 -2.37800 22.73000 1.000 15.27000 196 PHE A C 1
ATOM 1235 O O . PHE A 1 159 ? 33.47100 -1.84900 23.22200 1.000 16.64000 196 PHE A O 1
ATOM 1243 N N . GLU A 1 160 ? 31.25500 -2.25800 23.26300 1.000 14.17000 197 GLU A N 1
ATOM 1244 C CA . GLU A 1 160 ? 31.00600 -1.46500 24.46300 1.000 14.03000 197 GLU A CA 1
ATOM 1245 C C . GLU A 1 160 ? 30.86200 -2.41000 25.65200 1.000 13.70000 197 GLU A C 1
ATOM 1246 O O . GLU A 1 160 ? 29.86900 -3.13300 25.76500 1.000 15.48000 197 GLU A O 1
ATOM 1252 N N . THR A 1 161 ? 31.84900 -2.40500 26.53900 1.000 12.67000 198 THR A N 1
ATOM 1253 C CA . THR A 1 161 ? 31.90200 -3.38300 27.61400 1.000 13.32000 198 THR A CA 1
ATOM 1254 C C . THR A 1 161 ? 31.58900 -2.72900 28.95800 1.000 14.86000 198 THR A C 1
ATOM 1255 O O . THR A 1 161 ? 31.85500 -1.54200 29.17300 1.000 15.61000 198 THR A O 1
ATOM 1259 N N . MET A 1 162 ? 31.00200 -3.51300 29.86100 1.000 13.81000 199 MET A N 1
ATOM 1260 C CA . MET A 1 162 ? 30.78900 -3.06500 31.23300 1.000 13.66000 199 MET A CA 1
ATOM 1261 C C . MET A 1 162 ? 30.93200 -4.27700 32.13800 1.000 13.81000 199 MET A C 1
ATOM 1262 O O . MET A 1 162 ? 30.40700 -5.34700 31.80600 1.000 14.77000 199 MET A O 1
ATOM 1267 N N . PRO A 1 163 ? 31.63400 -4.16100 33.26000 1.000 14.98000 200 PRO A N 1
ATOM 1268 C CA . PRO A 1 163 ? 31.86000 -5.33400 34.10600 1.000 13.87000 200 PRO A CA 1
ATOM 1269 C C . PRO A 1 163 ? 30.71200 -5.59700 35.06800 1.000 14.81000 200 PRO A C 1
ATOM 1270 O O . PRO A 1 163 ? 29.93700 -4.70500 35.42100 1.000 16.76000 200 PRO A O 1
ATOM 1274 N N . TYR A 1 164 ? 30.61700 -6.85500 35.48800 1.000 14.34000 201 TYR A N 1
ATOM 1275 C CA . TYR A 1 164 ? 29.96100 -7.18300 36.74600 1.000 14.99000 201 TYR A CA 1
ATOM 1276 C C . TYR A 1 164 ? 31.01900 -7.64400 37.74000 1.000 15.92000 201 TYR A C 1
ATOM 1277 O O . TYR A 1 164 ? 32.13700 -8.00800 37.36200 1.000 17.22000 201 TYR A O 1
ATOM 1286 N N . ARG A 1 165 ? 30.68000 -7.57700 39.02900 1.000 15.21000 202 ARG A N 1
ATOM 1287 C CA . ARG A 1 165 ? 31.69200 -7.69000 40.07200 1.000 17.61000 202 ARG A CA 1
ATOM 1288 C C . ARG A 1 165 ? 31.30900 -8.72100 41.12200 1.000 17.50000 202 ARG A C 1
ATOM 1289 O O . ARG A 1 165 ? 30.16000 -9.16600 41.21900 1.000 19.85000 202 ARG A O 1
ATOM 1297 N N . LEU A 1 166 ? 32.31700 -9.10800 41.89700 1.000 16.48000 203 LEU A N 1
ATOM 1298 C CA . LEU A 1 166 ? 32.10800 -9.92800 43.07800 1.000 18.38000 203 LEU A CA 1
ATOM 1299 C C . LEU A 1 166 ? 31.45600 -9.11500 44.18300 1.000 20.15000 203 LEU A C 1
ATOM 1300 O O . LEU A 1 166 ? 31.59500 -7.88900 44.25200 1.000 22.09000 203 LEU A O 1
ATOM 1305 N N . ASP A 1 167 ? 30.73300 -9.81800 45.04800 1.000 20.68000 204 ASP A N 1
ATOM 1306 C CA . ASP A 1 167 ? 30.45400 -9.32800 46.38700 1.000 26.00000 204 ASP A CA 1
ATOM 1307 C C . ASP A 1 167 ? 31.77400 -9.30800 47.14600 1.000 29.40000 204 ASP A C 1
ATOM 1308 O O . ASP A 1 167 ? 32.34200 -10.36400 47.43900 1.000 26.89000 204 ASP A O 1
ATOM 1313 N N . GLU A 1 168 ? 32.28600 -8.11700 47.45400 1.000 35.45000 205 GLU A N 1
ATOM 1314 C CA . GLU A 1 168 ? 33.61900 -8.08900 48.04000 1.000 40.42000 205 GLU A CA 1
ATOM 1315 C C . GLU A 1 168 ? 33.64100 -8.62000 49.46700 1.000 40.99000 205 GLU A C 1
ATOM 1316 O O . GLU A 1 168 ? 34.72700 -8.91300 49.97300 1.000 43.52000 205 GLU A O 1
ATOM 1322 N N . ASN A 1 169 ? 32.47900 -8.79000 50.10700 1.000 38.19000 206 ASN A N 1
ATOM 1323 C CA . ASN A 1 169 ? 32.44200 -9.46200 51.40200 1.000 37.10000 206 ASN A CA 1
ATOM 1324 C C . ASN A 1 169 ? 32.61800 -10.97000 51.26400 1.000 33.02000 206 ASN A C 1
ATOM 1325 O O . ASN A 1 169 ? 33.30500 -11.59200 52.08100 1.000 35.39000 206 ASN A O 1
ATOM 1330 N N . THR A 1 170 ? 32.00800 -11.58100 50.24600 1.000 27.85000 207 THR A N 1
ATOM 1331 C CA . THR A 1 170 ? 31.99000 -13.03700 50.14700 1.000 24.91000 207 THR A CA 1
ATOM 1332 C C . THR A 1 170 ? 32.95400 -13.59600 49.11300 1.000 22.02000 207 THR A C 1
ATOM 1333 O O . THR A 1 170 ? 33.31100 -14.77700 49.20200 1.000 22.16000 207 THR A O 1
ATOM 1337 N N . GLY A 1 171 ? 33.36400 -12.79800 48.13000 1.000 21.12000 208 GLY A N 1
ATOM 1338 C CA . GLY A 1 171 ? 34.20800 -13.28900 47.06200 1.000 21.01000 208 GLY A CA 1
ATOM 1339 C C . GLY A 1 171 ? 33.48300 -14.09400 46.00500 1.000 19.97000 208 GLY A C 1
ATOM 1340 O O . GLY A 1 171 ? 34.13800 -14.63800 45.10900 1.000 20.59000 208 GLY A O 1
ATOM 1341 N N . TYR A 1 172 ? 32.16200 -14.20500 46.09400 1.000 20.00000 209 TYR A N 1
ATOM 1342 C CA . TYR A 1 172 ? 31.33900 -14.79600 45.05000 1.000 19.50000 209 TYR A CA 1
ATOM 1343 C C . TYR A 1 172 ? 30.77800 -13.69400 44.15600 1.000 19.65000 209 TYR A C 1
ATOM 1344 O O . TYR A 1 172 ? 30.62800 -12.54600 44.58500 1.000 20.93000 209 TYR A O 1
ATOM 1353 N N . ILE A 1 173 ? 30.47000 -14.05200 42.90400 1.000 17.34000 210 ILE A N 1
ATOM 1354 C CA . ILE A 1 173 ? 29.81500 -13.11000 42.00100 1.000 17.50000 210 ILE A CA 1
ATOM 1355 C C . ILE A 1 173 ? 28.51800 -12.61800 42.62500 1.000 19.05000 210 ILE A C 1
ATOM 1356 O O . ILE A 1 173 ? 27.73500 -13.40500 43.17100 1.000 19.67000 210 ILE A O 1
ATOM 1361 N N . ASP A 1 174 ? 28.29200 -11.30500 42.55700 1.000 18.94000 211 ASP A N 1
ATOM 1362 C CA . ASP A 1 174 ? 27.06000 -10.68900 43.04900 1.000 18.96000 211 ASP A CA 1
ATOM 1363 C C . ASP A 1 174 ? 26.02300 -10.76900 41.93600 1.000 19.61000 211 ASP A C 1
ATOM 1364 O O . ASP A 1 174 ? 25.89900 -9.86500 41.10700 1.000 19.67000 211 ASP A O 1
ATOM 1369 N N . TYR A 1 175 ? 25.25800 -11.86500 41.92200 1.000 19.80000 212 TYR A N 1
ATOM 1370 C CA . TYR A 1 175 ? 24.31500 -12.07000 40.82800 1.000 19.53000 212 TYR A CA 1
ATOM 1371 C C . TYR A 1 175 ? 23.16700 -11.07200 40.87200 1.000 20.58000 212 TYR A C 1
ATOM 1372 O O . TYR A 1 175 ? 22.64900 -10.68800 39.81800 1.000 20.38000 212 TYR A O 1
ATOM 1381 N N . ASP A 1 176 ? 22.75900 -10.63600 42.06600 1.000 21.23000 213 ASP A N 1
ATOM 1382 C CA . ASP A 1 176 ? 21.70800 -9.62600 42.15000 1.000 22.08000 213 ASP A CA 1
ATOM 1383 C C . ASP A 1 176 ? 22.13500 -8.33300 41.46800 1.000 21.72000 213 ASP A C 1
ATOM 1384 O O . ASP A 1 176 ? 21.36000 -7.73300 40.71400 1.000 22.84000 213 ASP A O 1
ATOM 1389 N N . GLN A 1 177 ? 23.37100 -7.89300 41.71000 1.000 19.44000 214 GLN A N 1
ATOM 1390 C CA . GLN A 1 177 ? 23.84300 -6.66600 41.07700 1.000 20.58000 214 GLN A CA 1
ATOM 1391 C C . GLN A 1 177 ? 24.06200 -6.85700 39.57900 1.000 19.99000 214 GLN A C 1
ATOM 1392 O O . GLN A 1 177 ? 23.82100 -5.93500 38.79300 1.000 20.83000 214 GLN A O 1
ATOM 1398 N N . LEU A 1 178 ? 24.53200 -8.03800 39.16700 1.000 19.27000 215 LEU A N 1
ATOM 1399 C CA . LEU A 1 178 ? 24.63900 -8.33800 37.74300 1.000 18.31000 215 LEU A CA 1
ATOM 1400 C C . LEU A 1 178 ? 23.29100 -8.14700 37.06200 1.000 18.89000 215 LEU A C 1
ATOM 1401 O O . LEU A 1 178 ? 23.18900 -7.50000 36.01100 1.000 18.80000 215 LEU A O 1
ATOM 1406 N N . GLU A 1 179 ? 22.23600 -8.69700 37.66200 1.000 18.60000 216 GLU A N 1
ATOM 1407 C CA . GLU A 1 179 ? 20.90800 -8.59700 37.06800 1.000 19.10000 216 GLU A CA 1
ATOM 1408 C C . GLU A 1 179 ? 20.42400 -7.15100 37.02600 1.000 18.93000 216 GLU A C 1
ATOM 1409 O O . GLU A 1 179 ? 19.89100 -6.69800 36.00600 1.000 18.49000 216 GLU A O 1
ATOM 1415 N N . LYS A 1 180 ? 20.59300 -6.40700 38.12700 1.000 18.68000 217 LYS A N 1
ATOM 1416 C CA . LYS A 1 180 ? 20.15700 -5.01000 38.14100 1.000 19.35000 217 LYS A CA 1
ATOM 1417 C C . LYS A 1 180 ? 20.95500 -4.17000 37.15100 1.000 19.73000 217 LYS A C 1
ATOM 1418 O O . LYS A 1 180 ? 20.39300 -3.30400 36.46600 1.000 20.49000 217 LYS A O 1
ATOM 1424 N N . SER A 1 181 ? 22.27100 -4.40500 37.07000 1.000 18.27000 218 SER A N 1
ATOM 1425 C CA . SER A 1 181 ? 23.09800 -3.68700 36.10300 1.000 18.78000 218 SER A CA 1
ATOM 1426 C C . SER A 1 181 ? 22.63100 -3.95000 34.68200 1.000 18.35000 218 SER A C 1
ATOM 1427 O O . SER A 1 181 ? 22.59500 -3.03500 33.84900 1.000 19.82000 218 SER A O 1
ATOM 1430 N N . ALA A 1 182 ? 22.28500 -5.20200 34.38400 1.000 17.75000 219 ALA A N 1
ATOM 1431 C CA . ALA A 1 182 ? 21.89600 -5.56000 33.02600 1.000 15.24000 219 ALA A CA 1
ATOM 1432 C C . ALA A 1 182 ? 20.59100 -4.88700 32.61200 1.000 15.13000 219 ALA A C 1
ATOM 1433 O O . ALA A 1 182 ? 20.39100 -4.61000 31.42300 1.000 18.17000 219 ALA A O 1
ATOM 1435 N N . VAL A 1 183 ? 19.68500 -4.62500 33.55900 1.000 16.37000 220 VAL A N 1
ATOM 1436 C CA . VAL A 1 183 ? 18.46500 -3.90700 33.20200 1.000 17.12000 220 VAL A CA 1
ATOM 1437 C C . VAL A 1 183 ? 18.81300 -2.54000 32.63400 1.000 17.18000 220 VAL A C 1
ATOM 1438 O O . VAL A 1 183 ? 18.22400 -2.09200 31.63800 1.000 18.45000 220 VAL A O 1
ATOM 1442 N N . LEU A 1 184 ? 19.78900 -1.86200 33.25000 1.000 16.67000 221 LEU A N 1
ATOM 1443 C CA . LEU A 1 184 ? 20.14400 -0.50000 32.86200 1.000 18.87000 221 LEU A CA 1
ATOM 1444 C C . LEU A 1 184 ? 21.03400 -0.47200 31.62400 1.000 18.85000 221 LEU A C 1
ATOM 1445 O O . LEU A 1 184 ? 20.90400 0.42200 30.77800 1.000 19.31000 221 LEU A O 1
ATOM 1450 N N . PHE A 1 185 ? 21.96200 -1.42100 31.52600 1.000 17.56000 222 PHE A N 1
ATOM 1451 C CA . PHE A 1 185 ? 22.96900 -1.42100 30.47200 1.000 15.73000 222 PHE A CA 1
ATOM 1452 C C . PHE A 1 185 ? 22.49400 -2.10600 29.19500 1.000 16.07000 222 PHE A C 1
ATOM 1453 O O . PHE A 1 185 ? 23.00400 -1.78800 28.11600 1.000 16.14000 222 PHE A O 1
ATOM 1461 N N . ARG A 1 186 ? 21.52000 -3.02200 29.28600 1.000 15.51000 223 ARG A N 1
ATOM 1462 C CA . ARG A 1 186 ? 20.96100 -3.71400 28.12300 1.000 16.08000 223 ARG A CA 1
ATOM 1463 C C . ARG A 1 186 ? 22.05200 -4.41000 27.31300 1.000 16.50000 223 ARG A C 1
ATOM 1464 O O . ARG A 1 186 ? 22.22000 -4.12600 26.11600 1.000 16.79000 223 ARG A O 1
ATOM 1472 N N . PRO A 1 187 ? 22.79500 -5.33800 27.91100 1.000 15.43000 224 PRO A N 1
ATOM 1473 C CA . PRO A 1 187 ? 23.80700 -6.06100 27.13900 1.000 15.00000 224 PRO A CA 1
ATOM 1474 C C . PRO A 1 187 ? 23.15300 -6.90000 26.05000 1.000 15.66000 224 PRO A C 1
ATOM 1475 O O . PRO A 1 187 ? 22.04000 -7.41200 26.21100 1.000 17.46000 224 PRO A O 1
ATOM 1479 N N . LYS A 1 188 ? 23.85100 -7.01400 24.91900 1.000 15.63000 225 LYS A N 1
ATOM 1480 C CA . LYS A 1 188 ? 23.47700 -7.96700 23.88300 1.000 16.96000 225 LYS A CA 1
ATOM 1481 C C . LYS A 1 188 ? 24.10100 -9.33400 24.10100 1.000 14.57000 225 LYS A C 1
ATOM 1482 O O . LYS A 1 188 ? 23.65500 -10.31600 23.49600 1.000 15.79000 225 LYS A O 1
ATOM 1488 N N . LEU A 1 189 ? 25.11600 -9.41700 24.95400 1.000 13.71000 226 LEU A N 1
ATOM 1489 C CA . LEU A 1 189 ? 25.79900 -10.66400 25.23000 1.000 12.80000 226 LEU A CA 1
ATOM 1490 C C . LEU A 1 189 ? 26.37000 -10.56300 26.63800 1.000 13.73000 226 LEU A C 1
ATOM 1491 O O . LEU A 1 189 ? 26.87900 -9.50600 27.03000 1.000 14.16000 226 LEU A O 1
ATOM 1496 N N . ILE A 1 190 ? 26.25300 -11.64700 27.40200 1.000 13.17000 227 ILE A N 1
ATOM 1497 C CA . ILE A 1 190 ? 26.81600 -11.72800 28.74500 1.000 13.47000 227 ILE A CA 1
ATOM 1498 C C . ILE A 1 190 ? 27.76100 -12.92200 28.78200 1.000 14.91000 227 ILE A C 1
ATOM 1499 O O . ILE A 1 190 ? 27.39500 -14.02200 28.34900 1.000 15.39000 227 ILE A O 1
ATOM 1504 N N . VAL A 1 191 ? 28.97800 -12.70200 29.27500 1.000 14.13000 228 VAL A N 1
ATOM 1505 C CA . VAL A 1 191 ? 29.97300 -13.76200 29.38300 1.000 14.79000 228 VAL A CA 1
ATOM 1506 C C . VAL A 1 191 ? 29.90000 -14.36000 30.77900 1.000 15.04000 228 VAL A C 1
ATOM 1507 O O . VAL A 1 191 ? 29.89800 -13.62600 31.77800 1.000 17.21000 228 VAL A O 1
ATOM 1511 N N . ALA A 1 192 ? 29.85300 -15.69000 30.84400 1.000 13.85000 229 ALA A N 1
ATOM 1512 C CA . ALA A 1 192 ? 29.93200 -16.46800 32.08000 1.000 14.82000 229 ALA A CA 1
ATOM 1513 C C . ALA A 1 192 ? 31.22600 -17.27900 32.00800 1.000 17.02000 229 ALA A C 1
ATOM 1514 O O . ALA A 1 192 ? 31.25400 -18.38000 31.45200 1.000 18.65000 229 ALA A O 1
ATOM 1516 N N . GLY A 1 193 ? 32.30500 -16.73700 32.56600 1.000 15.75000 230 GLY A N 1
ATOM 1517 C CA . GLY A 1 193 ? 33.57600 -17.44200 32.54200 1.000 15.30000 230 GLY A CA 1
ATOM 1518 C C . GLY A 1 193 ? 34.67600 -16.57500 33.11000 1.000 15.35000 230 GLY A C 1
ATOM 1519 O O . GLY A 1 193 ? 34.55300 -15.34700 33.11000 1.000 17.55000 230 GLY A O 1
ATOM 1520 N N . ALA A 1 194 ? 35.75100 -17.18600 33.59600 1.000 15.03000 231 ALA A N 1
ATOM 1521 C CA . ALA A 1 194 ? 36.69900 -16.42600 34.39400 1.000 15.48000 231 ALA A CA 1
ATOM 1522 C C . ALA A 1 194 ? 38.06700 -17.07800 34.34100 1.000 15.00000 231 ALA A C 1
ATOM 1523 O O . ALA A 1 194 ? 38.21200 -18.24000 33.95900 1.000 18.13000 231 ALA A O 1
ATOM 1525 N N A SER A 1 195 ? 39.07200 -16.30300 34.74900 0.820 13.97000 232 SER A N 1
ATOM 1526 N N B SER A 1 195 ? 39.07300 -16.30700 34.75400 0.180 14.18000 232 SER A N 1
ATOM 1527 C CA A SER A 1 195 ? 40.44500 -16.77800 34.82300 0.820 15.18000 232 SER A CA 1
ATOM 1528 C CA B SER A 1 195 ? 40.44400 -16.78600 34.81600 0.180 13.84000 232 SER A CA 1
ATOM 1529 C C A SER A 1 195 ? 40.92700 -17.00900 36.24200 0.820 15.36000 232 SER A C 1
ATOM 1530 C C B SER A 1 195 ? 40.96100 -16.96900 36.23300 0.180 14.19000 232 SER A C 1
ATOM 1531 O O A SER A 1 195 ? 41.87100 -17.78100 36.43800 0.820 18.06000 232 SER A O 1
ATOM 1532 O O B SER A 1 195 ? 41.95700 -17.67600 36.42000 0.180 14.82000 232 SER A O 1
ATOM 1537 N N . ALA A 1 196 ? 40.32800 -16.34600 37.23000 1.000 14.16000 233 ALA A N 1
ATOM 1538 C CA . ALA A 1 196 ? 40.81200 -16.46400 38.60400 1.000 15.37000 233 ALA A CA 1
ATOM 1539 C C . ALA A 1 196 ? 39.66100 -16.53300 39.59800 1.000 17.82000 233 ALA A C 1
ATOM 1540 O O . ALA A 1 196 ? 39.82000 -16.16500 40.76800 1.000 22.24000 233 ALA A O 1
ATOM 1542 N N . TYR A 1 197 ? 38.50900 -17.01000 39.15300 1.000 16.25000 234 TYR A N 1
ATOM 1543 C CA . TYR A 1 197 ? 37.37000 -17.25700 40.02200 1.000 15.63000 234 TYR A CA 1
ATOM 1544 C C . TYR A 1 197 ? 37.47100 -18.68300 40.53900 1.000 17.00000 234 TYR A C 1
ATOM 1545 O O . TYR A 1 197 ? 37.61900 -19.62100 39.75000 1.000 18.74000 234 TYR A O 1
ATOM 1554 N N . ALA A 1 198 ? 37.40400 -18.84700 41.85900 1.000 16.51000 235 ALA A N 1
ATOM 1555 C CA . ALA A 1 198 ? 37.62800 -20.14300 42.47900 1.000 17.10000 235 ALA A CA 1
ATOM 1556 C C . ALA A 1 198 ? 36.34100 -20.91500 42.72300 1.000 17.04000 235 ALA A C 1
ATOM 1557 O O . ALA A 1 198 ? 36.38100 -21.98600 43.33800 1.000 19.84000 235 ALA A O 1
ATOM 1559 N N . ARG A 1 199 ? 35.20100 -20.40500 42.27200 1.000 16.70000 236 ARG A N 1
ATOM 1560 C CA . ARG A 1 199 ? 33.92400 -21.04000 42.56600 1.000 16.02000 236 ARG A CA 1
ATOM 1561 C C . ARG A 1 199 ? 33.20500 -21.40500 41.27200 1.000 16.70000 236 ARG A C 1
ATOM 1562 O O . ARG A 1 199 ? 33.56200 -20.95000 40.18200 1.000 19.14000 236 ARG A O 1
ATOM 1570 N N . LEU A 1 200 ? 32.19100 -22.25300 41.40700 1.000 16.52000 237 LEU A N 1
ATOM 1571 C CA . LEU A 1 200 ? 31.39000 -22.65800 40.26400 1.000 17.21000 237 LEU A CA 1
ATOM 1572 C C . LEU A 1 200 ? 30.41000 -21.55400 39.88300 1.000 17.59000 237 LEU A C 1
ATOM 1573 O O . LEU A 1 200 ? 29.84700 -20.87600 40.74500 1.000 20.32000 237 LEU A O 1
ATOM 1578 N N . TYR A 1 201 ? 30.21400 -21.37800 38.58100 1.000 16.85000 238 TYR A N 1
ATOM 1579 C CA . TYR A 1 201 ? 29.28100 -20.37800 38.08100 1.000 17.55000 238 TYR A CA 1
ATOM 1580 C C . TYR A 1 201 ? 27.83400 -20.81200 38.29500 1.000 18.74000 238 TYR A C 1
ATOM 1581 O O . TYR A 1 201 ? 27.48700 -21.98500 38.13000 1.000 20.03000 238 TYR A O 1
ATOM 1590 N N . ASP A 1 202 ? 26.97700 -19.85000 38.63700 1.000 18.60000 239 ASP A N 1
ATOM 1591 C CA . ASP A 1 202 ? 25.53400 -20.09200 38.65900 1.000 17.88000 239 ASP A CA 1
ATOM 1592 C C . ASP A 1 202 ? 25.02300 -19.85800 37.24000 1.000 19.55000 239 ASP A C 1
ATOM 1593 O O . ASP A 1 202 ? 24.48400 -18.80200 36.90600 1.000 19.87000 239 ASP A O 1
ATOM 1598 N N . TYR A 1 203 ? 25.23800 -20.86200 36.38300 1.000 18.22000 240 TYR A N 1
ATOM 1599 C CA . TYR A 1 203 ? 24.82300 -20.74100 34.98700 1.000 18.04000 240 TYR A CA 1
ATOM 1600 C C . TYR A 1 203 ? 23.31500 -20.58200 34.86200 1.000 18.37000 240 TYR A C 1
ATOM 1601 O O . TYR A 1 203 ? 22.83800 -19.89600 33.94900 1.000 19.98000 240 TYR A O 1
ATOM 1610 N N . ALA A 1 204 ? 22.54600 -21.20800 35.75700 1.000 18.64000 241 ALA A N 1
ATOM 1611 C CA . ALA A 1 204 ? 21.09500 -21.06600 35.68200 1.000 18.75000 241 ALA A CA 1
ATOM 1612 C C . ALA A 1 204 ? 20.67500 -19.61600 35.89200 1.000 19.35000 241 ALA A C 1
ATOM 1613 O O . ALA A 1 204 ? 19.78200 -19.11400 35.20400 1.000 21.11000 241 ALA A O 1
ATOM 1615 N N . ARG A 1 205 ? 21.31700 -18.92400 36.83400 1.000 18.85000 242 ARG A N 1
ATOM 1616 C CA . ARG A 1 205 ? 20.99200 -17.52500 37.08300 1.000 18.88000 242 ARG A CA 1
ATOM 1617 C C . ARG A 1 205 ? 21.39300 -16.64300 35.90300 1.000 18.50000 242 ARG A C 1
ATOM 1618 O O . ARG A 1 205 ? 20.63800 -15.74200 35.51100 1.000 21.12000 242 ARG A O 1
ATOM 1626 N N . ILE A 1 206 ? 22.56900 -16.88900 35.31500 1.000 18.06000 243 ILE A N 1
ATOM 1627 C CA . ILE A 1 206 ? 22.97400 -16.12900 34.13100 1.000 18.28000 243 ILE A CA 1
ATOM 1628 C C . ILE A 1 206 ? 21.98200 -16.34600 32.99800 1.000 18.83000 243 ILE A C 1
ATOM 1629 O O . ILE A 1 206 ? 21.63300 -15.41100 32.26500 1.000 18.97000 243 ILE A O 1
ATOM 1634 N N . ARG A 1 207 ? 21.51800 -17.58600 32.83800 1.000 19.00000 244 ARG A N 1
ATOM 1635 C CA . ARG A 1 207 ? 20.53100 -17.90200 31.80800 1.000 17.68000 244 ARG A CA 1
ATOM 1636 C C . ARG A 1 207 ? 19.25700 -17.09300 31.99900 1.000 18.55000 244 ARG A C 1
ATOM 1637 O O . ARG A 1 207 ? 18.68800 -16.57100 31.02800 1.000 19.15000 244 ARG A O 1
ATOM 1645 N N . LYS A 1 208 ? 18.79700 -16.97300 33.24500 1.000 19.70000 245 LYS A N 1
ATOM 1646 C CA . LYS A 1 208 ? 17.58200 -16.21500 33.51900 1.000 21.73000 245 LYS A CA 1
ATOM 1647 C C . LYS A 1 208 ? 17.77100 -14.74200 33.17100 1.000 20.03000 245 LYS A C 1
ATOM 1648 O O . LYS A 1 208 ? 16.87900 -14.11100 32.59300 1.000 19.93000 245 LYS A O 1
ATOM 1654 N N . VAL A 1 209 ? 18.94100 -14.18500 33.49100 1.000 20.15000 246 VAL A N 1
ATOM 1655 C CA . VAL A 1 209 ? 19.22000 -12.79600 33.14100 1.000 18.91000 246 VAL A CA 1
ATOM 1656 C C . VAL A 1 209 ? 19.30200 -12.62800 31.62700 1.000 18.79000 246 VAL A C 1
ATOM 1657 O O . VAL A 1 209 ? 18.75100 -11.67500 31.06400 1.000 18.88000 246 VAL A O 1
ATOM 1661 N N . CYS A 1 210 ? 19.99600 -13.54200 30.94700 1.000 17.56000 247 CYS A N 1
ATOM 1662 C CA . CYS A 1 210 ? 20.09600 -13.46100 29.49400 1.000 17.98000 247 CYS A CA 1
ATOM 1663 C C . CYS A 1 210 ? 18.73100 -13.57700 28.83700 1.000 18.98000 247 CYS A C 1
ATOM 1664 O O . CYS A 1 210 ? 18.45800 -12.90300 27.83700 1.000 20.10000 247 CYS A O 1
ATOM 1667 N N . ASN A 1 211 ? 17.85800 -14.43000 29.38200 1.000 18.91000 248 ASN A N 1
ATOM 1668 C CA . ASN A 1 211 ? 16.52100 -14.55800 28.82000 1.000 20.83000 248 ASN A CA 1
ATOM 1669 C C . ASN A 1 211 ? 15.74900 -13.25400 28.95700 1.000 21.69000 248 ASN A C 1
ATOM 1670 O O . ASN A 1 211 ? 15.11200 -12.79200 28.00400 1.000 22.79000 248 ASN A O 1
ATOM 1675 N N . LYS A 1 212 ? 15.80900 -12.63600 30.13800 1.000 21.60000 249 LYS A N 1
ATOM 1676 C CA . LYS A 1 212 ? 15.08200 -11.38900 30.35100 1.000 23.60000 249 LYS A CA 1
ATOM 1677 C C . LYS A 1 212 ? 15.61500 -10.27700 29.45500 1.000 21.47000 249 LYS A C 1
ATOM 1678 O O . LYS A 1 212 ? 14.84400 -9.44600 28.95800 1.000 23.89000 249 LYS A O 1
ATOM 1684 N N . GLN A 1 213 ? 16.92800 -10.25100 29.22700 1.000 20.43000 250 GLN A N 1
ATOM 1685 C CA . GLN A 1 213 ? 17.55600 -9.20600 28.42900 1.000 20.10000 250 GLN A CA 1
ATOM 1686 C C . GLN A 1 213 ? 17.60500 -9.52500 26.93900 1.000 19.94000 250 GLN A C 1
ATOM 1687 O O . GLN A 1 213 ? 18.05400 -8.67800 26.16000 1.000 20.07000 250 GLN A O 1
ATOM 1693 N N . LYS A 1 214 ? 17.15000 -10.71100 26.52800 1.000 19.28000 251 LYS A N 1
ATOM 1694 C CA . LYS A 1 214 ? 17.31400 -11.18600 25.15400 1.000 19.77000 251 LYS A CA 1
ATOM 1695 C C . LYS A 1 214 ? 18.77400 -11.07000 24.72200 1.000 18.98000 251 LYS A C 1
ATOM 1696 O O . LYS A 1 214 ? 19.09200 -10.66400 23.60000 1.000 20.88000 251 LYS A O 1
ATOM 1702 N N . ALA A 1 215 ? 19.66900 -11.44300 25.63300 1.000 17.79000 252 ALA A N 1
ATOM 1703 C CA . ALA A 1 215 ? 21.10500 -11.41700 25.40200 1.000 16.26000 252 ALA A CA 1
ATOM 1704 C C . ALA A 1 215 ? 21.63600 -12.82100 25.12600 1.000 17.03000 252 ALA A C 1
ATOM 1705 O O . ALA A 1 215 ? 21.11900 -13.81500 25.64400 1.000 17.94000 252 ALA A O 1
ATOM 1707 N N . VAL A 1 216 ? 22.68100 -12.89100 24.30100 1.000 16.46000 253 VAL A N 1
ATOM 1708 C CA . VAL A 1 216 ? 23.38500 -14.15100 24.09100 1.000 15.64000 253 VAL A CA 1
ATOM 1709 C C . VAL A 1 216 ? 24.11100 -14.53500 25.37100 1.000 15.23000 253 VAL A C 1
ATOM 1710 O O . VAL A 1 216 ? 24.82400 -13.71600 25.96200 1.000 15.80000 253 VAL A O 1
ATOM 1714 N N . MET A 1 217 ? 23.96200 -15.79000 25.79300 1.000 14.79000 254 MET A N 1
ATOM 1715 C CA . MET A 1 217 ? 24.71400 -16.31600 26.92800 1.000 14.01000 254 MET A CA 1
ATOM 1716 C C . MET A 1 217 ? 25.94100 -17.04600 26.39400 1.000 15.63000 254 MET A C 1
ATOM 1717 O O . MET A 1 217 ? 25.82400 -18.12900 25.80400 1.000 14.84000 254 MET A O 1
ATOM 1722 N N . LEU A 1 218 ? 27.11100 -16.44200 26.59600 1.000 14.42000 255 LEU A N 1
ATOM 1723 C CA . LEU A 1 218 ? 28.39200 -17.02600 26.22000 1.000 13.39000 255 LEU A CA 1
ATOM 1724 C C . LEU A 1 218 ? 29.07100 -17.55600 27.47600 1.000 14.97000 255 LEU A C 1
ATOM 1725 O O . LEU A 1 218 ? 29.39500 -16.77600 28.37700 1.000 17.29000 255 LEU A O 1
ATOM 1730 N N . ALA A 1 219 ? 29.28500 -18.86800 27.53800 1.000 14.05000 256 ALA A N 1
ATOM 1731 C CA . ALA A 1 219 ? 30.12900 -19.44500 28.57900 1.000 13.99000 256 ALA A CA 1
ATOM 1732 C C . ALA A 1 219 ? 31.53800 -19.57200 28.02800 1.000 15.44000 256 ALA A C 1
ATOM 1733 O O . ALA A 1 219 ? 31.74600 -20.22100 26.99700 1.000 16.38000 256 ALA A O 1
ATOM 1735 N N . ASP A 1 220 ? 32.49900 -18.94500 28.70100 1.000 13.16000 257 ASP A N 1
ATOM 1736 C CA . ASP A 1 220 ? 33.91000 -19.11600 28.37000 1.000 11.69000 257 ASP A CA 1
ATOM 1737 C C . ASP A 1 220 ? 34.49200 -20.06800 29.40600 1.000 13.95000 257 ASP A C 1
ATOM 1738 O O . ASP A 1 220 ? 34.87300 -19.65200 30.50400 1.000 14.48000 257 ASP A O 1
ATOM 1743 N N . MET A 1 221 ? 34.56600 -21.35100 29.05100 1.000 13.77000 258 MET A N 1
ATOM 1744 C CA . MET A 1 221 ? 34.94700 -22.39400 29.99600 1.000 13.64000 258 MET A CA 1
ATOM 1745 C C . MET A 1 221 ? 36.42100 -22.77900 29.89600 1.000 14.56000 258 MET A C 1
ATOM 1746 O O . MET A 1 221 ? 36.79600 -23.85800 30.36500 1.000 15.86000 258 MET A O 1
ATOM 1751 N N . ALA A 1 222 ? 37.26000 -21.90800 29.32100 1.000 14.03000 259 ALA A N 1
ATOM 1752 C CA . ALA A 1 222 ? 38.67500 -22.21600 29.09200 1.000 14.02000 259 ALA A CA 1
ATOM 1753 C C . ALA A 1 222 ? 39.33900 -22.91100 30.27700 1.000 13.56000 259 ALA A C 1
ATOM 1754 O O . ALA A 1 222 ? 39.97000 -23.96200 30.12000 1.000 15.65000 259 ALA A O 1
ATOM 1756 N N . HIS A 1 223 ? 39.20000 -22.34200 31.48100 1.000 13.41000 260 HIS A N 1
ATOM 1757 C CA . HIS A 1 223 ? 39.91700 -22.90100 32.62500 1.000 14.30000 260 HIS A CA 1
ATOM 1758 C C . HIS A 1 223 ? 39.36900 -24.25000 33.06400 1.000 16.19000 260 HIS A C 1
ATOM 1759 O O . HIS A 1 223 ? 40.12600 -25.08500 33.57900 1.000 17.29000 260 HIS A O 1
ATOM 1766 N N . ILE A 1 224 ? 38.06900 -24.47800 32.89700 1.000 15.25000 261 ILE A N 1
ATOM 1767 C CA . ILE A 1 224 ? 37.39900 -25.61700 33.50700 1.000 14.97000 261 ILE A CA 1
ATOM 1768 C C . ILE A 1 224 ? 37.03700 -26.68300 32.48500 1.000 14.27000 261 ILE A C 1
ATOM 1769 O O . ILE A 1 224 ? 36.37700 -27.66300 32.83700 1.000 15.65000 261 ILE A O 1
ATOM 1774 N N . SER A 1 225 ? 37.46700 -26.52500 31.22400 1.000 13.69000 262 SER A N 1
ATOM 1775 C CA . SER A 1 225 ? 36.94300 -27.36900 30.15100 1.000 15.75000 262 SER A CA 1
ATOM 1776 C C . SER A 1 225 ? 37.21500 -28.85000 30.39800 1.000 15.69000 262 SER A C 1
ATOM 1777 O O . SER A 1 225 ? 36.37000 -29.69600 30.08500 1.000 16.20000 262 SER A O 1
ATOM 1780 N N . GLY A 1 226 ? 38.39100 -29.18800 30.93500 1.000 16.39000 263 GLY A N 1
ATOM 1781 C CA . GLY A 1 226 ? 38.68100 -30.58400 31.20600 1.000 17.57000 263 GLY A CA 1
ATOM 1782 C C . GLY A 1 226 ? 37.83400 -31.13300 32.33600 1.000 16.64000 263 GLY A C 1
ATOM 1783 O O . GLY A 1 226 ? 37.38400 -32.28100 32.28600 1.000 16.41000 263 GLY A O 1
ATOM 1784 N N . LEU A 1 227 ? 37.59900 -30.31600 33.36500 1.000 15.65000 264 LEU A N 1
ATOM 1785 C CA . LEU A 1 227 ? 36.68800 -30.71200 34.43200 1.000 15.74000 264 LEU A CA 1
ATOM 1786 C C . LEU A 1 227 ? 35.29800 -30.98500 33.87700 1.000 17.21000 264 LEU A C 1
ATOM 1787 O O . LEU A 1 227 ? 34.64500 -31.96500 34.25800 1.000 17.60000 264 LEU A O 1
ATOM 1792 N N . VAL A 1 228 ? 34.83600 -30.12500 32.96400 1.000 16.29000 265 VAL A N 1
ATOM 1793 C CA . VAL A 1 228 ? 33.52200 -30.29700 32.35400 1.000 15.72000 265 VAL A CA 1
ATOM 1794 C C . VAL A 1 228 ? 33.48100 -31.57100 31.52000 1.000 16.86000 265 VAL A C 1
ATOM 1795 O O . VAL A 1 228 ? 32.53400 -32.36600 31.61800 1.000 17.98000 265 VAL A O 1
ATOM 1799 N N . ALA A 1 229 ? 34.51100 -31.79100 30.69400 1.000 17.74000 266 ALA A N 1
ATOM 1800 C CA . ALA A 1 229 ? 34.53400 -32.97000 29.82900 1.000 18.69000 266 ALA A CA 1
ATOM 1801 C C . ALA A 1 229 ? 34.47600 -34.25600 30.64200 1.000 19.71000 266 ALA A C 1
ATOM 1802 O O . ALA A 1 229 ? 33.80300 -35.22100 30.25100 1.000 21.63000 266 ALA A O 1
ATOM 1804 N N . ALA A 1 230 ? 35.17800 -34.28900 31.77500 1.000 19.22000 267 ALA A N 1
ATOM 1805 C CA . ALA A 1 230 ? 35.18600 -35.46900 32.62400 1.000 18.27000 267 ALA A CA 1
ATOM 1806 C C . ALA A 1 230 ? 33.91700 -35.60900 33.44900 1.000 19.53000 267 ALA A C 1
ATOM 1807 O O . ALA A 1 230 ? 33.70000 -36.66900 34.05000 1.000 22.94000 267 ALA A O 1
ATOM 1809 N N . GLY A 1 231 ? 33.08600 -34.56700 33.50400 1.000 18.77000 268 GLY A N 1
ATOM 1810 C CA . GLY A 1 231 ? 31.84500 -34.63200 34.24900 1.000 20.04000 268 GLY A CA 1
ATOM 1811 C C . GLY A 1 231 ? 31.98200 -34.46200 35.74300 1.000 19.63000 268 GLY A C 1
ATOM 1812 O O . GLY A 1 231 ? 31.10900 -34.91900 36.48500 1.000 23.43000 268 GLY A O 1
ATOM 1813 N N . VAL A 1 232 ? 33.05100 -33.81900 36.21900 1.000 18.48000 269 VAL A N 1
ATOM 1814 C CA . VAL A 1 232 ? 33.27600 -33.69600 37.65800 1.000 18.27000 269 VAL A CA 1
ATOM 1815 C C . VAL A 1 232 ? 32.79800 -32.36100 38.21900 1.000 18.83000 269 VAL A C 1
ATOM 1816 O O . VAL A 1 232 ? 32.80000 -32.18800 39.45000 1.000 19.49000 269 VAL A O 1
ATOM 1820 N N . ILE A 1 233 ? 32.40500 -31.41800 37.36600 1.000 18.09000 270 ILE A N 1
ATOM 1821 C CA . ILE A 1 233 ? 31.65600 -30.22400 37.75900 1.000 18.93000 270 ILE A CA 1
ATOM 1822 C C . ILE A 1 233 ? 30.49000 -30.07100 36.79000 1.000 20.44000 270 ILE A C 1
ATOM 1823 O O . ILE A 1 233 ? 30.49400 -30.66800 35.70100 1.000 21.53000 270 ILE A O 1
ATOM 1828 N N . PRO A 1 234 ? 29.47100 -29.28500 37.15600 1.000 19.40000 271 PRO A N 1
ATOM 1829 C CA . PRO A 1 234 ? 28.33700 -29.08500 36.24200 1.000 19.13000 271 PRO A CA 1
ATOM 1830 C C . PRO A 1 234 ? 28.76500 -28.42800 34.93500 1.000 18.11000 271 PRO A C 1
ATOM 1831 O O . PRO A 1 234 ? 29.72800 -27.65900 34.88400 1.000 20.13000 271 PRO A O 1
ATOM 1835 N N . SER A 1 235 ? 28.00700 -28.72300 33.86300 1.000 17.00000 272 SER A N 1
ATOM 1836 C CA . SER A 1 235 ? 28.39600 -28.31700 32.51800 1.000 16.94000 272 SER A CA 1
ATOM 1837 C C . SER A 1 235 ? 27.72300 -27.01600 32.11100 1.000 17.86000 272 SER A C 1
ATOM 1838 O O . SER A 1 235 ? 26.50100 -26.87500 32.27800 1.000 19.30000 272 SER A O 1
ATOM 1841 N N . PRO A 1 236 ? 28.46400 -26.05400 31.54800 1.000 17.14000 273 PRO A N 1
ATOM 1842 C CA . PRO A 1 236 ? 27.80500 -24.85000 31.02000 1.000 16.73000 273 PRO A CA 1
ATOM 1843 C C . PRO A 1 236 ? 26.90700 -25.13500 29.82900 1.000 16.47000 273 PRO A C 1
ATOM 1844 O O . PRO A 1 236 ? 26.03400 -24.31200 29.52300 1.000 17.18000 273 PRO A O 1
ATOM 1848 N N . PHE A 1 237 ? 27.09400 -26.26800 29.14500 1.000 16.14000 274 PHE A N 1
ATOM 1849 C CA . PHE A 1 237 ? 26.24600 -26.60500 28.00500 1.000 16.39000 274 PHE A CA 1
ATOM 1850 C C . PHE A 1 237 ? 24.79600 -26.85000 28.39700 1.000 18.45000 274 PHE A C 1
ATOM 1851 O O . PHE A 1 237 ? 23.92700 -26.87900 27.51800 1.000 19.48000 274 PHE A O 1
ATOM 1859 N N . GLU A 1 238 ? 24.50800 -27.02300 29.68600 1.000 17.65000 275 GLU A N 1
ATOM 1860 C CA . GLU A 1 238 ? 23.11900 -27.15700 30.09200 1.000 18.49000 275 GLU A CA 1
ATOM 1861 C C . GLU A 1 238 ? 22.33600 -25.86500 29.89500 1.000 18.94000 275 GLU A C 1
ATOM 1862 O O . GLU A 1 238 ? 21.10500 -25.91700 29.80200 1.000 20.63000 275 GLU A O 1
ATOM 1868 N N . TYR A 1 239 ? 23.02000 -24.71800 29.79500 1.000 20.00000 276 TYR A N 1
ATOM 1869 C CA . TYR A 1 239 ? 22.36800 -23.41100 29.78600 1.000 18.89000 276 TYR A CA 1
ATOM 1870 C C . TYR A 1 239 ? 22.81100 -22.49700 28.65400 1.000 17.53000 276 TYR A C 1
ATOM 1871 O O . TYR A 1 239 ? 21.98800 -21.73500 28.14000 1.000 19.05000 276 TYR A O 1
ATOM 1880 N N . ALA A 1 240 ? 24.08300 -22.53700 28.26100 1.000 17.20000 277 ALA A N 1
ATOM 1881 C CA . ALA A 1 240 ? 24.61500 -21.48100 27.40800 1.000 15.68000 277 ALA A CA 1
ATOM 1882 C C . ALA A 1 240 ? 24.12600 -21.61200 25.96400 1.000 16.75000 277 ALA A C 1
ATOM 1883 O O . ALA A 1 240 ? 23.75300 -22.69100 25.49200 1.000 18.10000 277 ALA A O 1
ATOM 1885 N N . ASP A 1 241 ? 24.13600 -20.47200 25.26100 1.000 15.75000 278 ASP A N 1
ATOM 1886 C CA . ASP A 1 241 ? 23.89600 -20.43800 23.81900 1.000 15.57000 278 ASP A CA 1
ATOM 1887 C C . ASP A 1 241 ? 25.15400 -20.78900 23.03700 1.000 14.95000 278 ASP A C 1
ATOM 1888 O O . ASP A 1 241 ? 25.08800 -21.46300 21.99900 1.000 16.10000 278 ASP A O 1
ATOM 1893 N N . VAL A 1 242 ? 26.29500 -20.29300 23.50300 1.000 14.98000 279 VAL A N 1
ATOM 1894 C CA . VAL A 1 242 ? 27.58800 -20.44000 22.84800 1.000 14.47000 279 VAL A CA 1
ATOM 1895 C C . VAL A 1 242 ? 28.58700 -20.75200 23.94900 1.000 14.83000 279 VAL A C 1
ATOM 1896 O O . VAL A 1 242 ? 28.47500 -20.21400 25.05400 1.000 15.47000 279 VAL A O 1
ATOM 1900 N N . VAL A 1 243 ? 29.55300 -21.62600 23.66600 1.000 14.13000 280 VAL A N 1
ATOM 1901 C CA . VAL A 1 243 ? 30.58900 -21.96400 24.63300 1.000 15.01000 280 VAL A CA 1
ATOM 1902 C C . VAL A 1 243 ? 31.93200 -21.86400 23.92800 1.000 14.99000 280 VAL A C 1
ATOM 1903 O O . VAL A 1 243 ? 32.16000 -22.53200 22.91200 1.000 15.64000 280 VAL A O 1
ATOM 1907 N N . THR A 1 244 ? 32.81100 -21.02400 24.44800 1.000 14.37000 281 THR A N 1
ATOM 1908 C CA . THR A 1 244 ? 34.17700 -20.98700 23.95600 1.000 14.01000 281 THR A CA 1
ATOM 1909 C C . THR A 1 244 ? 35.08700 -21.68700 24.95000 1.000 13.99000 281 THR A C 1
ATOM 1910 O O . THR A 1 244 ? 34.78300 -21.78600 26.14200 1.000 14.75000 281 THR A O 1
ATOM 1914 N N . THR A 1 245 ? 36.22000 -22.16900 24.44400 1.000 11.93000 282 THR A N 1
ATOM 1915 C CA . THR A 1 245 ? 37.22000 -22.76500 25.31500 1.000 13.47000 282 THR A CA 1
ATOM 1916 C C . THR A 1 245 ? 38.56600 -22.74000 24.61600 1.000 13.68000 282 THR A C 1
ATOM 1917 O O . THR A 1 245 ? 38.64400 -22.77800 23.38600 1.000 15.10000 282 THR A O 1
ATOM 1921 N N . THR A 1 246 ? 39.62100 -22.64800 25.41400 1.000 12.98000 283 THR A N 1
ATOM 1922 C CA . THR A 1 246 ? 40.92700 -23.03900 24.92400 1.000 12.18000 283 THR A CA 1
ATOM 1923 C C . THR A 1 246 ? 41.08100 -24.54100 25.07300 1.000 13.60000 283 THR A C 1
ATOM 1924 O O . THR A 1 246 ? 40.29400 -25.21400 25.74400 1.000 14.49000 283 THR A O 1
ATOM 1928 N N . THR A 1 247 ? 42.11400 -25.07400 24.44300 1.000 13.96000 284 THR A N 1
ATOM 1929 C CA . THR A 1 247 ? 42.32500 -26.50500 24.46200 1.000 13.89000 284 THR A CA 1
ATOM 1930 C C . THR A 1 247 ? 43.57600 -26.90700 25.23500 1.000 13.70000 284 THR A C 1
ATOM 1931 O O . THR A 1 247 ? 43.81700 -28.10700 25.40400 1.000 15.37000 284 THR A O 1
ATOM 1935 N N . HIS A 1 248 ? 44.33900 -25.94600 25.77000 1.000 13.44000 285 HIS A N 1
ATOM 1936 C CA . HIS A 1 248 ? 45.63800 -26.22800 26.37300 1.000 14.70000 285 HIS A CA 1
ATOM 1937 C C . HIS A 1 248 ? 45.66200 -26.12600 27.89500 1.000 13.85000 285 HIS A C 1
ATOM 1938 O O . HIS A 1 248 ? 46.71800 -26.36600 28.49300 1.000 15.22000 285 HIS A O 1
ATOM 1945 N N . LYS A 1 249 ? 44.54100 -25.80200 28.53800 1.000 15.42000 286 LYS A N 1
ATOM 1946 C CA . LYS A 1 249 ? 44.51500 -25.70800 29.99400 1.000 13.57000 286 LYS A CA 1
ATOM 1947 C C . LYS A 1 249 ? 44.08600 -27.04700 30.59500 1.000 15.03000 286 LYS A C 1
ATOM 1948 O O . LYS A 1 249 ? 44.71000 -28.07100 30.30900 1.000 15.46000 286 LYS A O 1
ATOM 1954 N N . SER A 1 250 ? 43.02800 -27.07300 31.41700 1.000 16.35000 287 SER A N 1
ATOM 1955 C CA . SER A 1 250 ? 42.62000 -28.33800 32.02900 1.000 15.18000 287 SER A CA 1
ATOM 1956 C C . SER A 1 250 ? 42.24700 -29.40000 30.99600 1.000 13.76000 287 SER A C 1
ATOM 1957 O O . SER A 1 250 ? 42.30800 -30.59500 31.30800 1.000 16.52000 287 SER A O 1
ATOM 1960 N N . LEU A 1 251 ? 41.88200 -29.00300 29.76500 1.000 15.44000 288 LEU A N 1
ATOM 1961 C CA . LEU A 1 251 ? 41.58700 -30.00500 28.74000 1.000 15.80000 288 LEU A CA 1
ATOM 1962 C C . LEU A 1 251 ? 42.80900 -30.86100 28.42900 1.000 13.89000 288 LEU A C 1
ATOM 1963 O O . LEU A 1 251 ? 42.66800 -32.02100 28.01600 1.000 15.84000 288 LEU A O 1
ATOM 1968 N N . ARG A 1 252 ? 44.00700 -30.30000 28.61900 1.000 14.62000 289 ARG A N 1
ATOM 1969 C CA . ARG A 1 252 ? 45.29300 -30.98900 28.46600 1.000 14.40000 289 ARG A CA 1
ATOM 1970 C C . ARG A 1 252 ? 45.63000 -31.27400 27.00200 1.000 15.36000 289 ARG A C 1
ATOM 1971 O O . ARG A 1 252 ? 46.30700 -32.26100 26.69100 1.000 16.29000 289 ARG A O 1
ATOM 1979 N N . GLY A 1 253 ? 45.22100 -30.38600 26.10300 1.000 13.69000 290 GLY A N 1
ATOM 1980 C CA . GLY A 1 253 ? 45.49400 -30.55200 24.69300 1.000 13.91000 290 GLY A CA 1
ATOM 1981 C C . GLY A 1 253 ? 46.51100 -29.56700 24.15900 1.000 13.54000 290 GLY A C 1
ATOM 1982 O O . GLY A 1 253 ? 47.28200 -28.96300 24.91300 1.000 14.23000 290 GLY A O 1
ATOM 1983 N N . PRO A 1 254 ? 46.53700 -29.38900 22.84000 1.000 12.89000 291 PRO A N 1
ATOM 1984 C CA . PRO A 1 254 ? 47.46600 -28.43400 22.22900 1.000 12.05000 291 PRO A CA 1
ATOM 1985 C C . PRO A 1 254 ? 46.96400 -27.01400 22.44900 1.000 13.29000 291 PRO A C 1
ATOM 1986 O O . PRO A 1 254 ? 45.85100 -26.79600 22.92500 1.000 14.34000 291 PRO A O 1
ATOM 1990 N N . ARG A 1 255 ? 47.79700 -26.04000 22.08000 1.000 12.69000 292 ARG A N 1
ATOM 1991 C CA . ARG A 1 255 ? 47.38000 -24.64100 22.16700 1.000 12.68000 292 ARG A CA 1
ATOM 1992 C C . ARG A 1 255 ? 46.42700 -24.34000 21.01600 1.000 13.86000 292 ARG A C 1
ATOM 1993 O O . ARG A 1 255 ? 46.81100 -24.41500 19.84400 1.000 14.78000 292 ARG A O 1
ATOM 2001 N N . GLY A 1 256 ? 45.19500 -23.99700 21.35800 1.000 14.30000 293 GLY A N 1
ATOM 2002 C CA . GLY A 1 256 ? 44.16400 -23.79300 20.36200 1.000 13.61000 293 GLY A CA 1
ATOM 2003 C C . GLY A 1 256 ? 42.85800 -23.48500 21.05500 1.000 13.42000 293 GLY A C 1
ATOM 2004 O O . GLY A 1 256 ? 42.83800 -23.16500 22.24700 1.000 13.91000 293 GLY A O 1
ATOM 2005 N N . ALA A 1 257 ? 41.75700 -23.60400 20.31700 1.000 13.84000 294 ALA A N 1
ATOM 2006 C CA . ALA A 1 257 ? 40.47300 -23.20400 20.87400 1.000 13.91000 294 ALA A CA 1
ATOM 2007 C C . ALA A 1 257 ? 39.34800 -23.87500 20.10100 1.000 13.79000 294 ALA A C 1
ATOM 2008 O O . ALA A 1 257 ? 39.53600 -24.35500 18.97800 1.000 14.96000 294 ALA A O 1
ATOM 2010 N N . MET A 1 258 ? 38.16900 -23.90200 20.72400 1.000 13.39000 295 MET A N 1
ATOM 2011 C CA . MET A 1 258 ? 36.95200 -24.35700 20.07000 1.000 14.27000 295 MET A CA 1
ATOM 2012 C C . MET A 1 258 ? 35.80900 -23.40800 20.39900 1.000 14.11000 295 MET A C 1
ATOM 2013 O O . MET A 1 258 ? 35.76500 -22.82100 21.48300 1.000 15.33000 295 MET A O 1
ATOM 2018 N N . ILE A 1 259 ? 34.87900 -23.26900 19.45500 1.000 13.95000 296 ILE A N 1
ATOM 2019 C CA . ILE A 1 259 ? 33.64400 -22.51200 19.65200 1.000 14.21000 296 ILE A CA 1
ATOM 2020 C C . ILE A 1 259 ? 32.48900 -23.47500 19.42400 1.000 14.54000 296 ILE A C 1
ATOM 2021 O O . ILE A 1 259 ? 32.34200 -24.01400 18.31800 1.000 15.34000 296 ILE A O 1
ATOM 2026 N N . PHE A 1 260 ? 31.68200 -23.70100 20.46400 1.000 14.03000 297 PHE A N 1
ATOM 2027 C CA . PHE A 1 260 ? 30.46000 -24.49600 20.37400 1.000 13.11000 297 PHE A CA 1
ATOM 2028 C C . PHE A 1 260 ? 29.25500 -23.56800 20.32900 1.000 12.93000 297 PHE A C 1
ATOM 2029 O O . PHE A 1 260 ? 29.27100 -22.49200 20.92800 1.000 15.15000 297 PHE A O 1
ATOM 2037 N N . PHE A 1 261 ? 28.18900 -24.00400 19.65200 1.000 14.49000 298 PHE A N 1
ATOM 2038 C CA . PHE A 1 261 ? 27.00800 -23.15900 19.51600 1.000 13.31000 298 PHE A CA 1
ATOM 2039 C C . PHE A 1 261 ? 25.76500 -24.02100 19.32800 1.000 15.28000 298 PHE A C 1
ATOM 2040 O O . PHE A 1 261 ? 25.81800 -25.09400 18.71900 1.000 16.37000 298 PHE A O 1
ATOM 2048 N N . ARG A 1 262 ? 24.64100 -23.53200 19.84700 1.000 16.38000 299 ARG A N 1
ATOM 2049 C CA . ARG A 1 262 ? 23.36700 -24.19200 19.59800 1.000 16.48000 299 ARG A CA 1
ATOM 2050 C C . ARG A 1 262 ? 22.99800 -24.09900 18.12400 1.000 18.30000 299 ARG A C 1
ATOM 2051 O O . ARG A 1 262 ? 23.30700 -23.11800 17.44000 1.000 18.21000 299 ARG A O 1
ATOM 2059 N N . LYS A 1 263 ? 22.33800 -25.14400 17.63500 1.000 19.13000 300 LYS A N 1
ATOM 2060 C CA . LYS A 1 263 ? 21.84500 -25.17900 16.26900 1.000 20.27000 300 LYS A CA 1
ATOM 2061 C C . LYS A 1 263 ? 20.51000 -25.90700 16.27100 1.000 23.81000 300 LYS A C 1
ATOM 2062 O O . LYS A 1 263 ? 20.11700 -26.52400 17.26400 1.000 23.33000 300 LYS A O 1
ATOM 2068 N N . GLY A 1 264 ? 19.80600 -25.82500 15.14700 1.000 25.77000 301 GLY A N 1
ATOM 2069 C CA . GLY A 1 264 ? 18.52700 -26.48500 15.03600 1.000 26.09000 301 GLY A CA 1
ATOM 2070 C C . GLY A 1 264 ? 17.39900 -25.66600 15.63800 1.000 27.08000 301 GLY A C 1
ATOM 2071 O O . GLY A 1 264 ? 17.48700 -24.44600 15.81800 1.000 26.18000 301 GLY A O 1
ATOM 2072 N N . LEU A 1 265 ? 16.31900 -26.37000 15.95900 1.000 28.41000 302 LEU A N 1
ATOM 2073 C CA . LEU A 1 265 ? 15.11400 -25.71600 16.44800 1.000 30.46000 302 LEU A CA 1
ATOM 2074 C C . LEU A 1 265 ? 15.37100 -25.05700 17.79600 1.000 31.11000 302 LEU A C 1
ATOM 2075 O O . LEU A 1 265 ? 15.91300 -25.68000 18.71400 1.000 32.05000 302 LEU A O 1
ATOM 2080 N N . LYS A 1 266 ? 14.99200 -23.78800 17.91200 1.000 31.17000 303 LYS A N 1
ATOM 2081 C CA . LYS A 1 266 ? 15.03400 -23.09400 19.19000 1.000 32.79000 303 LYS A CA 1
ATOM 2082 C C . LYS A 1 266 ? 13.67900 -23.09900 19.88300 1.000 35.54000 303 LYS A C 1
ATOM 2083 O O . LYS A 1 266 ? 13.59900 -23.38900 21.07900 1.000 37.02000 303 LYS A O 1
ATOM 2089 N N . GLU A 1 267 ? 12.61100 -22.80500 19.14500 1.000 35.54000 304 GLU A N 1
ATOM 2090 C CA . GLU A 1 267 ? 11.28800 -22.64300 19.73100 1.000 37.68000 304 GLU A CA 1
ATOM 2091 C C . GLU A 1 267 ? 10.27100 -22.54600 18.60300 1.000 37.82000 304 GLU A C 1
ATOM 2092 O O . GLU A 1 267 ? 10.62400 -22.38200 17.43200 1.000 37.39000 304 GLU A O 1
ATOM 2098 N N . ILE A 1 268 ? 8.99700 -22.65400 18.97700 1.000 39.65000 305 ILE A N 1
ATOM 2099 C CA . ILE A 1 268 ? 7.87300 -22.40600 18.08200 1.000 40.59000 305 ILE A CA 1
ATOM 2100 C C . ILE A 1 268 ? 7.28900 -21.04700 18.44100 1.000 44.43000 305 ILE A C 1
ATOM 2101 O O . ILE A 1 268 ? 7.04900 -20.76400 19.62300 1.000 45.25000 305 ILE A O 1
ATOM 2106 N N . ASN A 1 269 ? 7.07200 -20.19800 17.43600 1.000 46.82000 306 ASN A N 1
ATOM 2107 C CA . ASN A 1 269 ? 6.55300 -18.86900 17.72200 1.000 49.36000 306 ASN A CA 1
ATOM 2108 C C . ASN A 1 269 ? 5.03800 -18.92200 17.90600 1.000 51.90000 306 ASN A C 1
ATOM 2109 O O . ASN A 1 269 ? 4.40800 -19.98300 17.84000 1.000 51.84000 306 ASN A O 1
ATOM 2114 N N . LYS A 1 270 ? 4.44400 -17.75000 18.13000 1.000 54.13000 307 LYS A N 1
ATOM 2115 C CA . LYS A 1 270 ? 3.02000 -17.67800 18.43000 1.000 55.70000 307 LYS A CA 1
ATOM 2116 C C . LYS A 1 270 ? 2.14400 -18.05400 17.24200 1.000 56.04000 307 LYS A C 1
ATOM 2117 O O . LYS A 1 270 ? 0.96400 -18.36700 17.43700 1.000 56.35000 307 LYS A O 1
ATOM 2123 N N . GLN A 1 271 ? 2.68000 -18.03000 16.02400 1.000 56.19000 308 GLN A N 1
ATOM 2124 C CA . GLN A 1 271 ? 1.92300 -18.41400 14.84100 1.000 58.74000 308 GLN A CA 1
ATOM 2125 C C . GLN A 1 271 ? 2.17500 -19.85800 14.42600 1.000 56.98000 308 GLN A C 1
ATOM 2126 O O . GLN A 1 271 ? 1.78800 -20.25000 13.32000 1.000 56.82000 308 GLN A O 1
ATOM 2132 N N . GLY A 1 272 ? 2.81600 -20.65300 15.28300 1.000 54.11000 309 GLY A N 1
ATOM 2133 C CA . GLY A 1 272 ? 3.07900 -22.04400 14.97800 1.000 50.44000 309 GLY A CA 1
ATOM 2134 C C . GLY A 1 272 ? 4.25300 -22.28900 14.06000 1.000 49.98000 309 GLY A C 1
ATOM 2135 O O . GLY A 1 272 ? 4.40500 -23.41200 13.56600 1.000 49.84000 309 GLY A O 1
ATOM 2136 N N . LYS A 1 273 ? 5.08800 -21.28000 13.81700 1.000 48.48000 310 LYS A N 1
ATOM 2137 C CA . LYS A 1 273 ? 6.23500 -21.41300 12.93100 1.000 47.55000 310 LYS A CA 1
ATOM 2138 C C . LYS A 1 273 ? 7.48000 -21.75300 13.73500 1.000 45.49000 310 LYS A C 1
ATOM 2139 O O . LYS A 1 273 ? 7.71700 -21.19300 14.80900 1.000 45.24000 310 LYS A O 1
ATOM 2145 N N . GLU A 1 274 ? 8.27200 -22.67800 13.20800 1.000 43.06000 311 GLU A N 1
ATOM 2146 C CA . GLU A 1 274 ? 9.53300 -23.01800 13.84800 1.000 41.56000 311 GLU A CA 1
ATOM 2147 C C . GLU A 1 274 ? 10.49300 -21.83600 13.78300 1.000 39.66000 311 GLU A C 1
ATOM 2148 O O . GLU A 1 274 ? 10.59100 -21.14800 12.76200 1.000 40.24000 311 GLU A O 1
ATOM 2154 N N . VAL A 1 275 ? 11.18300 -21.58900 14.89500 1.000 35.98000 312 VAL A N 1
ATOM 2155 C CA . VAL A 1 275 ? 12.23400 -20.58200 14.98400 1.000 33.75000 312 VAL A CA 1
ATOM 2156 C C . VAL A 1 275 ? 13.54000 -21.31900 15.21800 1.000 30.29000 312 VAL A C 1
ATOM 2157 O O . VAL A 1 275 ? 13.68400 -22.02900 16.22000 1.000 32.28000 312 VAL A O 1
ATOM 2161 N N . MET A 1 276 ? 14.48300 -21.16200 14.29500 1.000 28.24000 313 MET A N 1
ATOM 2162 C CA . MET A 1 276 ? 15.76500 -21.84700 14.37400 1.000 27.43000 313 MET A CA 1
ATOM 2163 C C . MET A 1 276 ? 16.81100 -20.97100 15.04300 1.000 24.23000 313 MET A C 1
ATOM 2164 O O . MET A 1 276 ? 16.77700 -19.74200 14.94500 1.000 25.71000 313 MET A O 1
ATOM 2169 N N . TYR A 1 277 ? 17.75000 -21.61900 15.72600 1.000 21.18000 314 TYR A N 1
ATOM 2170 C CA . TYR A 1 277 ? 18.93100 -20.90900 16.18800 1.000 20.68000 314 TYR A CA 1
ATOM 2171 C C . TYR A 1 277 ? 19.67000 -20.30400 15.00300 1.000 23.30000 314 TYR A C 1
ATOM 2172 O O . TYR A 1 277 ? 19.69100 -20.86100 13.90200 1.000 25.28000 314 TYR A O 1
ATOM 2181 N N . ASP A 1 278 ? 20.28600 -19.15200 15.24500 1.000 22.87000 315 ASP A N 1
ATOM 2182 C CA . ASP A 1 278 ? 20.98600 -18.37400 14.23200 1.000 22.50000 315 ASP A CA 1
ATOM 2183 C C . ASP A 1 278 ? 22.39100 -18.03900 14.71600 1.000 22.40000 315 ASP A C 1
ATOM 2184 O O . ASP A 1 278 ? 22.79200 -16.87500 14.80500 1.000 25.54000 315 ASP A O 1
ATOM 2189 N N . TYR A 1 279 ? 23.15000 -19.07500 15.07200 1.000 17.68000 316 TYR A N 1
ATOM 2190 C CA . TYR A 1 279 ? 24.53400 -18.92400 15.51700 1.000 16.17000 316 TYR A CA 1
ATOM 2191 C C . TYR A 1 279 ? 25.54400 -19.55700 14.57900 1.000 17.55000 316 TYR A C 1
ATOM 2192 O O . TYR A 1 279 ? 26.61900 -18.99100 14.37100 1.000 18.13000 316 TYR A O 1
ATOM 2201 N N . GLU A 1 280 ? 25.21200 -20.72200 14.01500 1.000 16.99000 317 GLU A N 1
ATOM 2202 C CA . GLU A 1 280 ? 26.18500 -21.55300 13.30900 1.000 17.70000 317 GLU A CA 1
ATOM 2203 C C . GLU A 1 280 ? 26.82300 -20.82100 12.13100 1.000 18.12000 317 GLU A C 1
ATOM 2204 O O . GLU A 1 280 ? 28.05400 -20.71400 12.03800 1.000 17.29000 317 GLU A O 1
ATOM 2210 N N . ASP A 1 281 ? 26.00300 -20.35100 11.19000 1.000 17.40000 318 ASP A N 1
ATOM 2211 C CA . ASP A 1 281 ? 26.56600 -19.72400 10.00000 1.000 17.17000 318 ASP A CA 1
ATOM 2212 C C . ASP A 1 281 ? 27.31200 -18.44800 10.35300 1.000 16.36000 318 ASP A C 1
ATOM 2213 O O . ASP A 1 281 ? 28.38700 -18.17900 9.80200 1.000 15.85000 318 ASP A O 1
ATOM 2218 N N A ARG A 1 282 ? 26.76200 -17.64700 11.27000 0.490 15.96000 319 ARG A N 1
ATOM 2219 N N B ARG A 1 282 ? 26.75900 -17.64600 11.26600 0.510 16.30000 319 ARG A N 1
ATOM 2220 C CA A ARG A 1 282 ? 27.41800 -16.39500 11.63600 0.490 14.50000 319 ARG A CA 1
ATOM 2221 C CA B ARG A 1 282 ? 27.41500 -16.39700 11.64400 0.510 15.06000 319 ARG A CA 1
ATOM 2222 C C A ARG A 1 282 ? 28.77100 -16.64400 12.28900 0.490 14.53000 319 ARG A C 1
ATOM 2223 C C B ARG A 1 282 ? 28.77600 -16.65900 12.27300 0.510 14.78000 319 ARG A C 1
ATOM 2224 O O A ARG A 1 282 ? 29.75000 -15.95400 11.98300 0.490 16.02000 319 ARG A O 1
ATOM 2225 O O B ARG A 1 282 ? 29.76500 -15.99500 11.93800 0.510 16.31000 319 ARG A O 1
ATOM 2240 N N . ILE A 1 283 ? 28.84900 -17.62700 13.18900 1.000 13.91000 320 ILE A N 1
ATOM 2241 C CA . ILE A 1 283 ? 30.11900 -17.92500 13.84800 1.000 13.74000 320 ILE A CA 1
ATOM 2242 C C . ILE A 1 283 ? 31.11800 -18.51900 12.85800 1.000 13.13000 320 ILE A C 1
ATOM 2243 O O . ILE A 1 283 ? 32.27900 -18.09300 12.80100 1.000 14.15000 320 ILE A O 1
ATOM 2248 N N . ASN A 1 284 ? 30.69100 -19.49800 12.05400 1.000 13.92000 321 ASN A N 1
ATOM 2249 C CA . ASN A 1 284 ? 31.63100 -20.09800 11.10800 1.000 14.65000 321 ASN A CA 1
ATOM 2250 C C . ASN A 1 284 ? 32.15200 -19.06200 10.12200 1.000 14.22000 321 ASN A C 1
ATOM 2251 O O . ASN A 1 284 ? 33.33400 -19.08400 9.75700 1.000 15.08000 321 ASN A O 1
ATOM 2256 N N . GLN A 1 285 ? 31.29400 -18.13000 9.69600 1.000 14.83000 322 GLN A N 1
ATOM 2257 C CA . GLN A 1 285 ? 31.73000 -17.12100 8.73900 1.000 14.50000 322 GLN A CA 1
ATOM 2258 C C . GLN A 1 285 ? 32.59300 -16.04800 9.38700 1.000 14.01000 322 GLN A C 1
ATOM 2259 O O . GLN A 1 285 ? 33.43800 -15.45200 8.71100 1.000 15.76000 322 GLN A O 1
ATOM 2265 N N . ALA A 1 286 ? 32.40300 -15.78900 10.68400 1.000 14.46000 323 ALA A N 1
ATOM 2266 C CA . ALA A 1 286 ? 33.29800 -14.87700 11.39100 1.000 13.44000 323 ALA A CA 1
ATOM 2267 C C . ALA A 1 286 ? 34.70700 -15.45300 11.49700 1.000 13.21000 323 ALA A C 1
ATOM 2268 O O . ALA A 1 286 ? 35.69700 -14.72000 11.36700 1.000 14.76000 323 ALA A O 1
ATOM 2270 N N . VAL A 1 287 ? 34.82200 -16.75600 11.75700 1.000 12.69000 324 VAL A N 1
ATOM 2271 C CA . VAL A 1 287 ? 36.14300 -17.38300 11.78900 1.000 14.08000 324 VAL A CA 1
ATOM 2272 C C . VAL A 1 287 ? 36.76900 -17.36100 10.39800 1.000 15.40000 324 VAL A C 1
ATOM 2273 O O . VAL A 1 287 ? 37.90900 -16.91500 10.21700 1.000 15.57000 324 VAL A O 1
ATOM 2277 N N . PHE A 1 288 ? 36.03300 -17.84600 9.39000 1.000 14.63000 325 PHE A N 1
ATOM 2278 C CA . PHE A 1 288 ? 36.52600 -17.74000 8.03400 1.000 15.52000 325 PHE A CA 1
ATOM 2279 C C . PHE A 1 288 ? 35.31800 -17.56100 7.12600 1.000 14.39000 325 PHE A C 1
ATOM 2280 O O . PHE A 1 288 ? 34.40400 -18.39500 7.17100 1.000 14.54000 325 PHE A O 1
ATOM 2288 N N . PRO A 1 289 ? 35.31000 -16.55300 6.24300 1.000 15.21000 326 PRO A N 1
ATOM 2289 C CA . PRO A 1 289 ? 36.41000 -15.65900 5.85100 1.000 15.04000 326 PRO A CA 1
ATOM 2290 C C . PRO A 1 289 ? 36.59200 -14.38500 6.68100 1.000 14.71000 326 PRO A C 1
ATOM 2291 O O . PRO A 1 289 ? 37.41600 -13.54400 6.31000 1.000 16.32000 326 PRO A O 1
ATOM 2295 N N . GLY A 1 290 ? 35.85300 -14.23900 7.77600 1.000 13.56000 327 GLY A N 1
ATOM 2296 C CA . GLY A 1 290 ? 35.86100 -12.98600 8.50800 1.000 13.86000 327 GLY A CA 1
ATOM 2297 C C . GLY A 1 290 ? 37.19600 -12.56100 9.08700 1.000 15.04000 327 GLY A C 1
ATOM 2298 O O . GLY A 1 290 ? 37.67300 -11.45700 8.80400 1.000 14.46000 327 GLY A O 1
ATOM 2299 N N . LEU A 1 291 ? 37.81400 -13.42100 9.90200 1.000 13.45000 328 LEU A N 1
ATOM 2300 C CA . LEU A 1 291 ? 38.95300 -13.01100 10.71600 1.000 13.78000 328 LEU A CA 1
ATOM 2301 C C . LEU A 1 291 ? 40.19600 -13.88300 10.58500 1.000 15.01000 328 LEU A C 1
ATOM 2302 O O . LEU A 1 291 ? 41.29100 -13.40100 10.90000 1.000 19.70000 328 LEU A O 1
ATOM 2307 N N . GLN A 1 292 ? 40.08100 -15.12600 10.14200 1.000 14.75000 329 GLN A N 1
ATOM 2308 C CA . GLN A 1 292 ? 41.23500 -16.00000 9.98100 1.000 13.47000 329 GLN A CA 1
ATOM 2309 C C . GLN A 1 292 ? 41.38600 -16.40000 8.52200 1.000 14.02000 329 GLN A C 1
ATOM 2310 O O . GLN A 1 292 ? 40.48700 -16.19100 7.69700 1.000 16.95000 329 GLN A O 1
ATOM 2316 N N . GLY A 1 293 ? 42.55100 -16.97800 8.21500 1.000 12.73000 330 GLY A N 1
ATOM 2317 C CA . GLY A 1 293 ? 42.81000 -17.55600 6.91400 1.000 14.71000 330 GLY A CA 1
ATOM 2318 C C . GLY A 1 293 ? 42.91300 -19.06800 6.98200 1.000 14.70000 330 GLY A C 1
ATOM 2319 O O . GLY A 1 293 ? 41.95700 -19.74600 7.37200 1.000 15.31000 330 GLY A O 1
ATOM 2320 N N . GLY A 1 294 ? 44.06900 -19.61700 6.62300 1.000 14.69000 331 GLY A N 1
ATOM 2321 C CA . GLY A 1 294 ? 44.25000 -21.05000 6.60700 1.000 14.54000 331 GLY A CA 1
ATOM 2322 C C . GLY A 1 294 ? 44.22400 -21.65900 7.99800 1.000 14.72000 331 GLY A C 1
ATOM 2323 O O . GLY A 1 294 ? 44.90400 -21.19500 8.91900 1.000 16.94000 331 GLY A O 1
ATOM 2324 N N . PRO A 1 295 ? 43.42700 -22.71300 8.17300 1.000 13.71000 332 PRO A N 1
ATOM 2325 C CA . PRO A 1 295 ? 43.43600 -23.44300 9.44500 1.000 14.35000 332 PRO A CA 1
ATOM 2326 C C . PRO A 1 295 ? 44.81100 -24.01200 9.74200 1.000 14.81000 332 PRO A C 1
ATOM 2327 O O . PRO A 1 295 ? 45.58600 -24.32600 8.83400 1.000 16.69000 332 PRO A O 1
ATOM 2331 N N . HIS A 1 296 ? 45.11300 -24.14900 11.03600 1.000 13.70000 333 HIS A N 1
ATOM 2332 C CA . HIS A 1 296 ? 46.36000 -24.78900 11.46500 1.000 12.50000 333 HIS A CA 1
ATOM 2333 C C . HIS A 1 296 ? 46.08100 -26.27100 11.67500 1.000 12.91000 333 HIS A C 1
ATOM 2334 O O . HIS A 1 296 ? 45.71600 -26.71600 12.76800 1.000 14.25000 333 HIS A O 1
ATOM 2341 N N . ASN A 1 297 ? 46.28300 -27.05200 10.61100 1.000 12.14000 334 ASN A N 1
ATOM 2342 C CA . ASN A 1 297 ? 45.82100 -28.43700 10.61800 1.000 12.95000 334 ASN A CA 1
ATOM 2343 C C . ASN A 1 297 ? 46.65100 -29.32000 11.53600 1.000 14.92000 334 ASN A C 1
ATOM 2344 O O . ASN A 1 297 ? 46.15400 -30.34500 12.01500 1.000 16.34000 334 ASN A O 1
ATOM 2349 N N . HIS A 1 298 ? 47.90900 -28.95900 11.78300 1.000 15.14000 335 HIS A N 1
ATOM 2350 C CA . HIS A 1 298 ? 48.68300 -29.70600 12.76800 1.000 13.44000 335 HIS A CA 1
ATOM 2351 C C . HIS A 1 298 ? 48.06800 -29.56100 14.15700 1.000 15.24000 335 HIS A C 1
ATOM 2352 O O . HIS A 1 298 ? 47.95100 -30.54500 14.90000 1.000 15.82000 335 HIS A O 1
ATOM 2359 N N . THR A 1 299 ? 47.63300 -28.35000 14.51000 1.000 13.75000 336 THR A N 1
ATOM 2360 C CA . THR A 1 299 ? 46.98100 -28.15600 15.80200 1.000 14.37000 336 THR A CA 1
ATOM 2361 C C . THR A 1 299 ? 45.63300 -28.86000 15.85100 1.000 13.85000 336 THR A C 1
ATOM 2362 O O . THR A 1 299 ? 45.29800 -29.49600 16.85700 1.000 14.88000 336 THR A O 1
ATOM 2366 N N . ILE A 1 300 ? 44.84800 -28.76500 14.77300 1.000 14.84000 337 ILE A N 1
ATOM 2367 C CA . ILE A 1 300 ? 43.54600 -29.42700 14.74000 1.000 14.87000 337 ILE A CA 1
ATOM 2368 C C . ILE A 1 300 ? 43.71800 -30.92900 14.89900 1.000 15.11000 337 ILE A C 1
ATOM 2369 O O . ILE A 1 300 ? 42.93800 -31.59000 15.59500 1.000 16.02000 337 ILE A O 1
ATOM 2374 N N . THR A 1 301 ? 44.75200 -31.49000 14.26500 1.000 14.57000 338 THR A N 1
ATOM 2375 C CA . THR A 1 301 ? 45.00000 -32.92000 14.37800 1.000 14.85000 338 THR A CA 1
ATOM 2376 C C . THR A 1 301 ? 45.40200 -33.29500 15.80300 1.000 16.24000 338 THR A C 1
ATOM 2377 O O . THR A 1 301 ? 44.89500 -34.27700 16.35900 1.000 16.49000 338 THR A O 1
ATOM 2381 N N . GLY A 1 302 ? 46.28600 -32.50900 16.42400 1.000 14.31000 339 GLY A N 1
ATOM 2382 C CA . GLY A 1 302 ? 46.62600 -32.75900 17.81700 1.000 14.06000 339 GLY A CA 1
ATOM 2383 C C . GLY A 1 302 ? 45.44200 -32.58400 18.74600 1.000 14.23000 339 GLY A C 1
ATOM 2384 O O . GLY A 1 302 ? 45.33100 -33.28700 19.75700 1.000 16.09000 339 GLY A O 1
ATOM 2385 N N . LEU A 1 303 ? 44.54600 -31.64600 18.42000 1.000 15.70000 340 LEU A N 1
ATOM 2386 C CA . LEU A 1 303 ? 43.32600 -31.47200 19.20200 1.000 15.06000 340 LEU A CA 1
ATOM 2387 C C . LEU A 1 303 ? 42.44500 -32.71800 19.13100 1.000 16.11000 340 LEU A C 1
ATOM 2388 O O . LEU A 1 303 ? 41.90000 -33.15600 20.14900 1.000 15.25000 340 LEU A O 1
ATOM 2393 N N . ALA A 1 304 ? 42.29800 -33.30600 17.94000 1.000 15.76000 341 ALA A N 1
ATOM 2394 C CA . ALA A 1 304 ? 41.53900 -34.55000 17.83500 1.000 15.95000 341 ALA A CA 1
ATOM 2395 C C . ALA A 1 304 ? 42.10300 -35.61700 18.77400 1.000 17.30000 341 ALA A C 1
ATOM 2396 O O . ALA A 1 304 ? 41.34500 -36.34800 19.42500 1.000 16.04000 341 ALA A O 1
ATOM 2398 N N . VAL A 1 305 ? 43.43300 -35.70000 18.87100 1.000 16.20000 342 VAL A N 1
ATOM 2399 C CA . VAL A 1 305 ? 44.06700 -36.65400 19.78000 1.000 15.09000 342 VAL A CA 1
ATOM 2400 C C . VAL A 1 305 ? 43.67900 -36.35000 21.22100 1.000 15.80000 342 VAL A C 1
ATOM 2401 O O . VAL A 1 305 ? 43.28600 -37.24500 21.98000 1.000 17.48000 342 VAL A O 1
ATOM 2405 N N . ALA A 1 306 ? 43.78900 -35.08000 21.62300 1.000 15.05000 343 ALA A N 1
ATOM 2406 C CA . ALA A 1 306 ? 43.49400 -34.71000 23.00800 1.000 13.49000 343 ALA A CA 1
ATOM 2407 C C . ALA A 1 306 ? 42.03700 -34.97200 23.35700 1.000 14.62000 343 ALA A C 1
ATOM 2408 O O . ALA A 1 306 ? 41.71800 -35.34400 24.49700 1.000 16.03000 343 ALA A O 1
ATOM 2410 N N . LEU A 1 307 ? 41.13200 -34.76300 22.39500 1.000 15.53000 344 LEU A N 1
ATOM 2411 C CA . LEU A 1 307 ? 39.71100 -34.97400 22.65800 1.000 16.41000 344 LEU A CA 1
ATOM 2412 C C . LEU A 1 307 ? 39.37600 -36.45100 22.83500 1.000 17.64000 344 LEU A C 1
ATOM 2413 O O . LEU A 1 307 ? 38.47200 -36.78700 23.60800 1.000 19.39000 344 LEU A O 1
ATOM 2418 N N . LYS A 1 308 ? 40.06300 -37.34600 22.11700 1.000 17.75000 345 LYS A N 1
ATOM 2419 C CA . LYS A 1 308 ? 39.88600 -38.77100 22.37600 1.000 19.10000 345 LYS A CA 1
ATOM 2420 C C . LYS A 1 308 ? 40.39300 -39.12700 23.76600 1.000 18.27000 345 LYS A C 1
ATOM 2421 O O . LYS A 1 308 ? 39.75800 -39.90300 24.48700 1.000 19.18000 345 LYS A O 1
ATOM 2427 N N . GLN A 1 309 ? 41.52800 -38.55200 24.16500 1.000 19.40000 346 GLN A N 1
ATOM 2428 C CA . GLN A 1 309 ? 42.07400 -38.85300 25.48300 1.000 18.32000 346 GLN A CA 1
ATOM 2429 C C . GLN A 1 309 ? 41.13500 -38.39100 26.59300 1.000 19.33000 346 GLN A C 1
ATOM 2430 O O . GLN A 1 309 ? 41.11700 -38.99000 27.67600 1.000 21.71000 346 GLN A O 1
ATOM 2436 N N . ALA A 1 310 ? 40.32000 -37.36700 26.32800 1.000 18.80000 347 ALA A N 1
ATOM 2437 C CA . ALA A 1 310 ? 39.42000 -36.81500 27.33900 1.000 18.80000 347 ALA A CA 1
ATOM 2438 C C . ALA A 1 310 ? 38.25000 -37.73300 27.66000 1.000 21.40000 347 ALA A C 1
ATOM 2439 O O . ALA A 1 310 ? 37.51300 -37.44600 28.61100 1.000 21.74000 347 ALA A O 1
ATOM 2441 N N . ARG A 1 311 ? 38.07600 -38.82700 26.91300 1.000 21.48000 348 ARG A N 1
ATOM 2442 C CA . ARG A 1 311 ? 36.96600 -39.75200 27.11500 1.000 23.01000 348 ARG A CA 1
ATOM 2443 C C . ARG A 1 311 ? 37.28300 -40.89400 28.07300 1.000 24.40000 348 ARG A C 1
ATOM 2444 O O . ARG A 1 311 ? 36.36800 -41.64400 28.43400 1.000 26.64000 348 ARG A O 1
ATOM 2452 N N . THR A 1 312 ? 38.54000 -41.06900 28.47100 1.000 22.38000 349 THR A N 1
ATOM 2453 C CA . THR A 1 312 ? 38.92300 -42.29400 29.16000 1.000 23.03000 349 THR A CA 1
ATOM 2454 C C . THR A 1 312 ? 38.60000 -42.22900 30.64800 1.000 22.08000 349 THR A C 1
ATOM 2455 O O . THR A 1 312 ? 38.49700 -41.14100 31.23200 1.000 20.82000 349 THR A O 1
ATOM 2459 N N . PRO A 1 313 ? 38.45300 -43.39400 31.29100 1.000 22.85000 350 PRO A N 1
ATOM 2460 C CA . PRO A 1 313 ? 38.32400 -43.40700 32.75600 1.000 23.72000 350 PRO A CA 1
ATOM 2461 C C . PRO A 1 313 ? 39.53400 -42.82800 33.46300 1.000 23.11000 350 PRO A C 1
ATOM 2462 O O . PRO A 1 313 ? 39.38400 -42.22000 34.53100 1.000 22.79000 350 PRO A O 1
ATOM 2466 N N . GLU A 1 314 ? 40.73300 -43.00100 32.89600 1.000 21.79000 351 GLU A N 1
ATOM 2467 C CA . GLU A 1 314 ? 41.92900 -42.41800 33.50100 1.000 22.64000 351 GLU A CA 1
ATOM 2468 C C . GLU A 1 314 ? 41.85700 -40.89700 33.50100 1.000 19.78000 351 GLU A C 1
ATOM 2469 O O . GLU A 1 314 ? 42.27600 -40.24500 34.46500 1.000 19.32000 351 GLU A O 1
ATOM 2475 N N . TYR A 1 315 ? 41.34800 -40.31400 32.41400 1.000 18.42000 352 TYR A N 1
ATOM 2476 C CA . TYR A 1 315 ? 41.19000 -38.86500 32.35300 1.000 17.39000 352 TYR A CA 1
ATOM 2477 C C . TYR A 1 315 ? 40.20200 -38.37300 33.40100 1.000 18.29000 352 TYR A C 1
ATOM 2478 O O . TYR A 1 315 ? 40.42800 -37.33700 34.03900 1.000 18.30000 352 TYR A O 1
ATOM 2487 N N . LYS A 1 316 ? 39.09200 -39.09300 33.58700 1.000 18.77000 353 LYS A N 1
ATOM 2488 C CA . LYS A 1 316 ? 38.14500 -38.69700 34.62500 1.000 20.48000 353 LYS A CA 1
ATOM 2489 C C . LYS A 1 316 ? 38.78100 -38.78300 36.00900 1.000 21.21000 353 LYS A C 1
ATOM 2490 O O . LYS A 1 316 ? 38.60700 -37.88000 36.83800 1.000 21.35000 353 LYS A O 1
ATOM 2496 N N . ALA A 1 317 ? 39.52700 -39.85800 36.27400 1.000 20.85000 354 ALA A N 1
ATOM 2497 C CA . ALA A 1 317 ? 40.22900 -39.97200 37.54800 1.000 18.88000 354 ALA A CA 1
ATOM 2498 C C . ALA A 1 317 ? 41.20800 -38.81800 37.73800 1.000 17.76000 354 ALA A C 1
ATOM 2499 O O . ALA A 1 317 ? 41.35300 -38.28900 38.84800 1.000 17.62000 354 ALA A O 1
ATOM 2501 N N . TYR A 1 318 ? 41.88000 -38.40700 36.66100 1.000 16.87000 355 TYR A N 1
ATOM 2502 C CA . TYR A 1 318 ? 42.77600 -37.25900 36.74400 1.000 16.25000 355 TYR A CA 1
ATOM 2503 C C . TYR A 1 318 ? 42.02000 -35.99700 37.15600 1.000 16.03000 355 TYR A C 1
ATOM 2504 O O . TYR A 1 318 ? 42.44400 -35.27500 38.06800 1.000 16.41000 355 TYR A O 1
ATOM 2513 N N . GLN A 1 319 ? 40.88500 -35.71300 36.50200 1.000 15.02000 356 GLN A N 1
ATOM 2514 C CA . GLN A 1 319 ? 40.18400 -34.47100 36.82000 1.000 15.28000 356 GLN A CA 1
ATOM 2515 C C . GLN A 1 319 ? 39.58900 -34.50700 38.22100 1.000 16.61000 356 GLN A C 1
ATOM 2516 O O . GLN A 1 319 ? 39.52500 -33.47000 38.89200 1.000 16.71000 356 GLN A O 1
ATOM 2522 N N . ASP A 1 320 ? 39.15500 -35.67900 38.68300 1.000 17.89000 357 ASP A N 1
ATOM 2523 C CA . ASP A 1 320 ? 38.72700 -35.79000 40.07300 1.000 18.54000 357 ASP A CA 1
ATOM 2524 C C . ASP A 1 320 ? 39.88200 -35.48500 41.02100 1.000 17.87000 357 ASP A C 1
ATOM 2525 O O . ASP A 1 320 ? 39.70000 -34.80600 42.03900 1.000 18.96000 357 ASP A O 1
ATOM 2530 N N . GLN A 1 321 ? 41.08200 -35.96900 40.69300 1.000 16.06000 358 GLN A N 1
ATOM 2531 C CA . GLN A 1 321 ? 42.24800 -35.70100 41.53100 1.000 17.68000 358 GLN A CA 1
ATOM 2532 C C . GLN A 1 321 ? 42.61300 -34.22100 41.52000 1.000 17.26000 358 GLN A C 1
ATOM 2533 O O . GLN A 1 321 ? 43.05300 -33.67800 42.54400 1.000 17.19000 358 GLN A O 1
ATOM 2539 N N . VAL A 1 322 ? 42.46000 -33.55800 40.36700 1.000 15.82000 359 VAL A N 1
ATOM 2540 C CA . VAL A 1 322 ? 42.69400 -32.11600 40.28400 1.000 15.73000 359 VAL A CA 1
ATOM 2541 C C . VAL A 1 322 ? 41.86200 -31.38900 41.33200 1.000 17.21000 359 VAL A C 1
ATOM 2542 O O . VAL A 1 322 ? 42.36500 -30.52400 42.05800 1.000 16.71000 359 VAL A O 1
ATOM 2546 N N . LEU A 1 323 ? 40.57500 -31.74400 41.43100 1.000 15.85000 360 LEU A N 1
ATOM 2547 C CA . LEU A 1 323 ? 39.68600 -31.09500 42.39500 1.000 15.49000 360 LEU A CA 1
ATOM 2548 C C . LEU A 1 323 ? 40.08500 -31.41500 43.83000 1.000 16.84000 360 LEU A C 1
ATOM 2549 O O . LEU A 1 323 ? 40.15700 -30.51700 44.67800 1.000 18.21000 360 LEU A O 1
ATOM 2554 N N . ARG A 1 324 ? 40.30900 -32.69600 44.13200 1.000 15.57000 361 ARG A N 1
ATOM 2555 C CA . ARG A 1 324 ? 40.66900 -33.06900 45.49900 1.000 17.53000 361 ARG A CA 1
ATOM 2556 C C . ARG A 1 324 ? 41.98500 -32.42700 45.91700 1.000 16.99000 361 ARG A C 1
ATOM 2557 O O . ARG A 1 324 ? 42.14000 -32.00700 47.07100 1.000 17.67000 361 ARG A O 1
ATOM 2565 N N . ASN A 1 325 ? 42.95000 -32.36300 44.99500 1.000 17.59000 362 ASN A N 1
ATOM 2566 C CA . ASN A 1 325 ? 44.22500 -31.71900 45.29500 1.000 16.77000 362 ASN A CA 1
ATOM 2567 C C . ASN A 1 325 ? 44.03500 -30.25200 45.62800 1.000 15.56000 362 ASN A C 1
ATOM 2568 O O . ASN A 1 325 ? 44.66800 -29.72800 46.55600 1.000 16.17000 362 ASN A O 1
ATOM 2573 N N . CYS A 1 326 ? 43.18600 -29.56100 44.86800 1.000 14.98000 363 CYS A N 1
ATOM 2574 C CA . CYS A 1 326 ? 43.00400 -28.14100 45.12300 1.000 15.19000 363 CYS A CA 1
ATOM 2575 C C . CYS A 1 326 ? 42.30100 -27.90800 46.45200 1.000 15.84000 363 CYS A C 1
ATOM 2576 O O . CYS A 1 326 ? 42.62800 -26.95500 47.17200 1.000 16.99000 363 CYS A O 1
ATOM 2579 N N A SER A 1 327 ? 41.33200 -28.76000 46.79500 0.640 14.84000 364 SER A N 1
ATOM 2580 N N B SER A 1 327 ? 41.34000 -28.77000 46.79600 0.360 15.52000 364 SER A N 1
ATOM 2581 C CA A SER A 1 327 ? 40.67600 -28.64600 48.09500 0.640 15.39000 364 SER A CA 1
ATOM 2582 C CA B SER A 1 327 ? 40.66700 -28.66300 48.08700 0.360 15.91000 364 SER A CA 1
ATOM 2583 C C A SER A 1 327 ? 41.68600 -28.77600 49.22900 0.640 16.91000 364 SER A C 1
ATOM 2584 C C B SER A 1 327 ? 41.65500 -28.80500 49.23900 0.360 16.72000 364 SER A C 1
ATOM 2585 O O A SER A 1 327 ? 41.67000 -27.98900 50.18400 0.640 17.85000 364 SER A O 1
ATOM 2586 O O B SER A 1 327 ? 41.59300 -28.04900 50.21700 0.360 17.02000 364 SER A O 1
ATOM 2591 N N . LYS A 1 328 ? 42.57000 -29.77400 49.14800 1.000 16.32000 365 LYS A N 1
ATOM 2592 C CA . LYS A 1 328 ? 43.56200 -29.95200 50.20800 1.000 15.91000 365 LYS A CA 1
ATOM 2593 C C . LYS A 1 328 ? 44.56400 -28.80500 50.21300 1.000 16.77000 365 LYS A C 1
ATOM 2594 O O . LYS A 1 328 ? 44.99900 -28.35000 51.28100 1.000 16.50000 365 LYS A O 1
ATOM 2600 N N . PHE A 1 329 ? 44.95300 -28.34600 49.02100 1.000 16.25000 366 PHE A N 1
ATOM 2601 C CA . PHE A 1 329 ? 45.82000 -27.18100 48.88700 1.000 16.15000 366 PHE A CA 1
ATOM 2602 C C . PHE A 1 329 ? 45.21200 -25.97100 49.58900 1.000 16.30000 366 PHE A C 1
ATOM 2603 O O . PHE A 1 329 ? 45.86500 -25.32500 50.41900 1.000 16.63000 366 PHE A O 1
ATOM 2611 N N . ALA A 1 330 ? 43.94200 -25.67500 49.28800 1.000 15.58000 367 ALA A N 1
ATOM 2612 C CA . ALA A 1 330 ? 43.25500 -24.55000 49.91800 1.000 15.41000 367 ALA A CA 1
ATOM 2613 C C . ALA A 1 330 ? 43.19900 -24.71900 51.42800 1.000 17.22000 367 ALA A C 1
ATOM 2614 O O . ALA A 1 330 ? 43.47200 -23.77400 52.18400 1.000 15.90000 367 ALA A O 1
ATOM 2616 N N . GLU A 1 331 ? 42.84600 -25.92500 51.88300 1.000 15.06000 368 GLU A N 1
ATOM 2617 C CA . GLU A 1 331 ? 42.74100 -26.17700 53.31600 1.000 15.87000 368 GLU A CA 1
ATOM 2618 C C . GLU A 1 331 ? 44.07100 -25.91700 54.01100 1.000 16.40000 368 GLU A C 1
ATOM 2619 O O . GLU A 1 331 ? 44.11500 -25.32200 55.10100 1.000 16.51000 368 GLU A O 1
ATOM 2625 N N . THR A 1 332 ? 45.16900 -26.35400 53.39100 1.000 15.96000 369 THR A N 1
ATOM 2626 C CA . THR A 1 332 ? 46.48200 -26.19900 54.00700 1.000 16.65000 369 THR A CA 1
ATOM 2627 C C . THR A 1 332 ? 46.91800 -24.73600 54.01000 1.000 18.05000 369 THR A C 1
ATOM 2628 O O . THR A 1 332 ? 47.47000 -24.25300 55.00900 1.000 18.12000 369 THR A O 1
ATOM 2632 N N . LEU A 1 333 ? 46.66400 -24.01000 52.90900 1.000 15.98000 370 LEU A N 1
ATOM 2633 C CA . LEU A 1 333 ? 46.96200 -22.58000 52.89600 1.000 15.67000 370 LEU A CA 1
ATOM 2634 C C . LEU A 1 333 ? 46.18700 -21.85600 53.99000 1.000 16.35000 370 LEU A C 1
ATOM 2635 O O . LEU A 1 333 ? 46.74100 -21.00400 54.69700 1.000 17.25000 370 LEU A O 1
ATOM 2640 N N . LEU A 1 334 ? 44.90500 -22.18800 54.15500 1.000 15.51000 371 LEU A N 1
ATOM 2641 C CA . LEU A 1 334 ? 44.11200 -21.53600 55.19100 1.000 16.43000 371 LEU A CA 1
ATOM 2642 C C . LEU A 1 334 ? 44.67000 -21.84200 56.57100 1.000 17.74000 371 LEU A C 1
ATOM 2643 O O . LEU A 1 334 ? 44.79100 -20.94200 57.41200 1.000 17.29000 371 LEU A O 1
ATOM 2648 N N . ALA A 1 335 ? 45.04000 -23.10400 56.81200 1.000 16.36000 372 ALA A N 1
ATOM 2649 C CA . ALA A 1 335 ? 45.58400 -23.47700 58.11300 1.000 16.65000 372 ALA A CA 1
ATOM 2650 C C . ALA A 1 335 ? 46.87600 -22.73000 58.40300 1.000 17.46000 372 ALA A C 1
ATOM 2651 O O . ALA A 1 335 ? 47.18200 -22.44800 59.56900 1.000 19.99000 372 ALA A O 1
ATOM 2653 N N . LYS A 1 336 ? 47.63900 -22.39000 57.36300 1.000 17.21000 373 LYS A N 1
ATOM 2654 C CA . LYS A 1 336 ? 48.89100 -21.67000 57.52800 1.000 17.59000 373 LYS A CA 1
ATOM 2655 C C . LYS A 1 336 ? 48.69900 -20.15700 57.60000 1.000 19.09000 373 LYS A C 1
ATOM 2656 O O . LYS A 1 336 ? 49.69100 -19.41900 57.63900 1.000 20.97000 373 LYS A O 1
ATOM 2662 N N . GLY A 1 337 ? 47.45200 -19.68000 57.65400 1.000 17.46000 374 GLY A N 1
ATOM 2663 C CA . GLY A 1 337 ? 47.17300 -18.27700 57.88900 1.000 17.71000 374 GLY A CA 1
ATOM 2664 C C . GLY A 1 337 ? 46.88700 -17.44500 56.65300 1.000 17.77000 374 GLY A C 1
ATOM 2665 O O . GLY A 1 337 ? 46.67700 -16.23000 56.78200 1.000 19.32000 374 GLY A O 1
ATOM 2666 N N . TYR A 1 338 ? 46.86100 -18.04600 55.46700 1.000 16.54000 375 TYR A N 1
ATOM 2667 C CA . TYR A 1 338 ? 46.58500 -17.27900 54.26000 1.000 15.49000 375 TYR A CA 1
ATOM 2668 C C . TYR A 1 338 ? 45.08900 -17.06700 54.09800 1.000 16.12000 375 TYR A C 1
ATOM 2669 O O . TYR A 1 338 ? 44.27000 -17.89000 54.52700 1.000 18.10000 375 TYR A O 1
ATOM 2678 N N . ASP A 1 339 ? 44.74400 -15.93200 53.49600 1.000 16.56000 376 ASP A N 1
ATOM 2679 C CA . ASP A 1 339 ? 43.38200 -15.63000 53.08900 1.000 15.37000 376 ASP A CA 1
ATOM 2680 C C . ASP A 1 339 ? 43.22100 -15.97400 51.62100 1.000 15.92000 376 ASP A C 1
ATOM 2681 O O . ASP A 1 339 ? 44.11100 -15.69600 50.81000 1.000 18.49000 376 ASP A O 1
ATOM 2686 N N . LEU A 1 340 ? 42.09000 -16.58900 51.29300 1.000 16.34000 377 LEU A N 1
ATOM 2687 C CA . LEU A 1 340 ? 41.74500 -16.94400 49.92600 1.000 14.82000 377 LEU A CA 1
ATOM 2688 C C . LEU A 1 340 ? 40.53500 -16.12800 49.50100 1.000 17.52000 377 LEU A C 1
ATOM 2689 O O . LEU A 1 340 ? 39.61000 -15.91900 50.29300 1.000 18.45000 377 LEU A O 1
ATOM 2694 N N . VAL A 1 341 ? 40.54100 -15.65900 48.25500 1.000 16.48000 378 VAL A N 1
ATOM 2695 C CA . VAL A 1 341 ? 39.35600 -14.98900 47.74300 1.000 16.05000 378 VAL A CA 1
ATOM 2696 C C . VAL A 1 341 ? 38.22500 -16.00500 47.67300 1.000 18.24000 378 VAL A C 1
ATOM 2697 O O . VAL A 1 341 ? 38.39200 -17.10100 47.12300 1.000 18.83000 378 VAL A O 1
ATOM 2701 N N . SER A 1 342 ? 37.07700 -15.65100 48.26300 1.000 18.97000 379 SER A N 1
ATOM 2702 C CA . SER A 1 342 ? 35.90500 -16.49800 48.48500 1.000 19.79000 379 SER A CA 1
ATOM 2703 C C . SER A 1 342 ? 36.12900 -17.51800 49.59700 1.000 20.15000 379 SER A C 1
ATOM 2704 O O . SER A 1 342 ? 35.22300 -18.32200 49.87500 1.000 21.60000 379 SER A O 1
ATOM 2707 N N . GLY A 1 343 ? 37.29300 -17.51300 50.25300 1.000 18.13000 380 GLY A N 1
ATOM 2708 C CA . GLY A 1 343 ? 37.53800 -18.37000 51.39800 1.000 19.13000 380 GLY A CA 1
ATOM 2709 C C . GLY A 1 343 ? 37.80700 -19.82400 51.08300 1.000 18.57000 380 GLY A C 1
ATOM 2710 O O . GLY A 1 343 ? 37.85500 -20.64100 52.00900 1.000 19.50000 380 GLY A O 1
ATOM 2711 N N . GLY A 1 344 ? 37.99900 -20.17300 49.81600 1.000 17.07000 381 GLY A N 1
ATOM 2712 C CA . GLY A 1 344 ? 38.21100 -21.56100 49.45100 1.000 15.86000 381 GLY A CA 1
ATOM 2713 C C . GLY A 1 344 ? 38.13000 -21.72600 47.94600 1.000 16.90000 381 GLY A C 1
ATOM 2714 O O . GLY A 1 344 ? 38.35100 -20.77700 47.18800 1.000 18.78000 381 GLY A O 1
ATOM 2715 N N . THR A 1 345 ? 37.79500 -22.94300 47.53000 1.000 15.38000 382 THR A N 1
ATOM 2716 C CA . THR A 1 345 ? 37.72900 -23.26400 46.11500 1.000 16.60000 382 THR A CA 1
ATOM 2717 C C . THR A 1 345 ? 36.71100 -24.37100 45.88500 1.000 16.99000 382 THR A C 1
ATOM 2718 O O . THR A 1 345 ? 36.48500 -25.22500 46.74900 1.000 18.69000 382 THR A O 1
ATOM 2722 N N . ASP A 1 346 ? 36.09400 -24.34200 44.70500 1.000 15.23000 383 ASP A N 1
ATOM 2723 C CA . ASP A 1 346 ? 35.35400 -25.49000 44.20600 1.000 17.66000 383 ASP A CA 1
ATOM 2724 C C . ASP A 1 346 ? 35.89100 -25.96600 42.86600 1.000 15.44000 383 ASP A C 1
ATOM 2725 O O . ASP A 1 346 ? 35.25200 -26.79600 42.20700 1.000 16.92000 383 ASP A O 1
ATOM 2730 N N . ASN A 1 347 ? 37.06200 -25.48700 42.45300 1.000 15.54000 384 ASN A N 1
ATOM 2731 C CA . ASN A 1 347 ? 37.59000 -25.93300 41.17500 1.000 15.20000 384 ASN A CA 1
ATOM 2732 C C . ASN A 1 347 ? 39.08400 -26.21500 41.29300 1.000 15.35000 384 ASN A C 1
ATOM 2733 O O . ASN A 1 347 ? 39.53800 -26.76300 42.30200 1.000 16.32000 384 ASN A O 1
ATOM 2738 N N . HIS A 1 348 ? 39.84200 -25.88000 40.26200 1.000 14.91000 385 HIS A N 1
ATOM 2739 C CA . HIS A 1 348 ? 41.24500 -26.25700 40.12200 1.000 14.33000 385 HIS A CA 1
ATOM 2740 C C . HIS A 1 348 ? 42.21800 -25.18800 40.61200 1.000 15.15000 385 HIS A C 1
ATOM 2741 O O . HIS A 1 348 ? 43.43200 -25.39000 40.50200 1.000 15.81000 385 HIS A O 1
ATOM 2748 N N . LEU A 1 349 ? 41.74000 -24.03600 41.08400 1.000 14.83000 386 LEU A N 1
ATOM 2749 C CA . LEU A 1 349 ? 42.65900 -22.96100 41.44400 1.000 14.80000 386 LEU A CA 1
ATOM 2750 C C . LEU A 1 349 ? 42.27100 -22.33600 42.77600 1.000 12.79000 386 LEU A C 1
ATOM 2751 O O . LEU A 1 349 ? 41.15600 -22.50900 43.27800 1.000 15.16000 386 LEU A O 1
ATOM 2756 N N . VAL A 1 350 ? 43.22200 -21.58700 43.33800 1.000 14.37000 387 VAL A N 1
ATOM 2757 C CA . VAL A 1 350 ? 42.99000 -20.72100 44.48600 1.000 14.24000 387 VAL A CA 1
ATOM 2758 C C . VAL A 1 350 ? 43.57400 -19.36000 44.15600 1.000 13.92000 387 VAL A C 1
ATOM 2759 O O . VAL A 1 350 ? 44.48500 -19.23000 43.33500 1.000 16.69000 387 VAL A O 1
ATOM 2763 N N . LEU A 1 351 ? 43.06200 -18.34000 44.83900 1.000 16.18000 388 LEU A N 1
ATOM 2764 C CA . LEU A 1 351 ? 43.59900 -16.99000 44.72200 1.000 15.98000 388 LEU A CA 1
ATOM 2765 C C . LEU A 1 351 ? 43.91400 -16.50200 46.13000 1.000 14.83000 388 LEU A C 1
ATOM 2766 O O . LEU A 1 351 ? 42.99800 -16.25100 46.91900 1.000 16.97000 388 LEU A O 1
ATOM 2771 N N . VAL A 1 352 ? 45.20500 -16.39500 46.44900 1.000 15.18000 389 VAL A N 1
ATOM 2772 C CA . VAL A 1 352 ? 45.64500 -15.95300 47.77000 1.000 14.54000 389 VAL A CA 1
ATOM 2773 C C . VAL A 1 352 ? 45.66800 -14.43200 47.79900 1.000 16.40000 389 VAL A C 1
ATOM 2774 O O . VAL A 1 352 ? 46.27400 -13.79600 46.92900 1.000 17.32000 389 VAL A O 1
ATOM 2778 N N . ASN A 1 353 ? 44.99800 -13.84100 48.79300 1.000 16.34000 390 ASN A N 1
ATOM 2779 C CA . ASN A 1 353 ? 45.03900 -12.40300 49.03200 1.000 17.46000 390 ASN A CA 1
ATOM 2780 C C . ASN A 1 353 ? 46.04200 -12.16000 50.15500 1.000 18.03000 390 ASN A C 1
ATOM 2781 O O . ASN A 1 353 ? 45.77500 -12.50100 51.31300 1.000 18.76000 390 ASN A O 1
ATOM 2786 N N . LEU A 1 354 ? 47.19000 -11.56600 49.81800 1.000 18.53000 391 LEU A N 1
ATOM 2787 C CA . LEU A 1 354 ? 48.29300 -11.43200 50.76800 1.000 18.16000 391 LEU A CA 1
ATOM 2788 C C . LEU A 1 354 ? 48.15100 -10.24800 51.72500 1.000 19.00000 391 LEU A C 1
ATOM 2789 O O . LEU A 1 354 ? 49.07700 -10.01400 52.51900 1.000 21.51000 391 LEU A O 1
ATOM 2794 N N . LYS A 1 355 ? 47.03500 -9.51500 51.69000 1.000 20.16000 392 LYS A N 1
ATOM 2795 C CA . LYS A 1 355 ? 46.93100 -8.28200 52.47100 1.000 21.34000 392 LYS A CA 1
ATOM 2796 C C . LYS A 1 355 ? 47.21500 -8.52500 53.95100 1.000 21.43000 392 LYS A C 1
ATOM 2797 O O . LYS A 1 355 ? 47.93000 -7.74100 54.58800 1.000 22.98000 392 LYS A O 1
ATOM 2803 N N . ASN A 1 356 ? 46.69200 -9.62000 54.51000 1.000 20.50000 393 ASN A N 1
ATOM 2804 C CA . ASN A 1 356 ? 46.88600 -9.87200 55.93700 1.000 20.42000 393 ASN A CA 1
ATOM 2805 C C . ASN A 1 356 ? 48.33900 -10.20000 56.28000 1.000 21.34000 393 ASN A C 1
ATOM 2806 O O . ASN A 1 356 ? 48.71400 -10.13700 57.45700 1.000 23.93000 393 ASN A O 1
ATOM 2811 N N . LYS A 1 357 ? 49.16400 -10.53800 55.28800 1.000 22.06000 394 LYS A N 1
ATOM 2812 C CA . LYS A 1 357 ? 50.57900 -10.78700 55.53000 1.000 24.88000 394 LYS A CA 1
ATOM 2813 C C . LYS A 1 357 ? 51.43500 -9.53400 55.38200 1.000 27.28000 394 LYS A C 1
ATOM 2814 O O . LYS A 1 357 ? 52.62400 -9.57200 55.71500 1.000 28.67000 394 LYS A O 1
ATOM 2820 N N . GLY A 1 358 ? 50.87000 -8.43100 54.89900 1.000 26.10000 395 GLY A N 1
ATOM 2821 C CA . GLY A 1 358 ? 51.62600 -7.19600 54.81900 1.000 28.05000 395 GLY A CA 1
ATOM 2822 C C . GLY A 1 358 ? 52.66500 -7.16900 53.72400 1.000 29.08000 395 GLY A C 1
ATOM 2823 O O . GLY A 1 358 ? 53.71600 -6.53600 53.88500 1.000 32.23000 395 GLY A O 1
ATOM 2824 N N . ILE A 1 359 ? 52.39900 -7.84000 52.60500 1.000 26.98000 396 ILE A N 1
ATOM 2825 C CA . ILE A 1 359 ? 53.32200 -7.86500 51.47800 1.000 23.77000 396 ILE A CA 1
ATOM 2826 C C . ILE A 1 359 ? 52.49900 -8.09700 50.22100 1.000 24.71000 396 ILE A C 1
ATOM 2827 O O . ILE A 1 359 ? 51.41200 -8.67500 50.27700 1.000 25.24000 396 ILE A O 1
ATOM 2832 N N . ASP A 1 360 ? 53.00300 -7.61900 49.08500 1.000 24.51000 397 ASP A N 1
ATOM 2833 C CA . ASP A 1 360 ? 52.25000 -7.70300 47.84200 1.000 25.45000 397 ASP A CA 1
ATOM 2834 C C . ASP A 1 360 ? 52.71300 -8.88500 46.98600 1.000 22.95000 397 ASP A C 1
ATOM 2835 O O . ASP A 1 360 ? 53.70000 -9.56900 47.28000 1.000 22.18000 397 ASP A O 1
ATOM 2840 N N . GLY A 1 361 ? 51.95200 -9.13600 45.92100 1.000 20.63000 398 GLY A N 1
ATOM 2841 C CA . GLY A 1 361 ? 52.21900 -10.29100 45.08100 1.000 21.12000 398 GLY A CA 1
ATOM 2842 C C . GLY A 1 361 ? 53.48900 -10.17700 44.26600 1.000 20.45000 398 GLY A C 1
ATOM 2843 O O . GLY A 1 361 ? 54.10500 -11.19600 43.93300 1.000 20.79000 398 GLY A O 1
ATOM 2844 N N . SER A 1 362 ? 53.89000 -8.95300 43.91100 1.000 21.72000 399 SER A N 1
ATOM 2845 C CA . SER A 1 362 ? 55.10600 -8.78400 43.11600 1.000 23.05000 399 SER A CA 1
ATOM 2846 C C . SER A 1 362 ? 56.32500 -9.26100 43.88900 1.000 22.80000 399 SER A C 1
ATOM 2847 O O . SER A 1 362 ? 57.17300 -9.98400 43.35300 1.000 22.91000 399 SER A O 1
ATOM 2850 N N . ARG A 1 363 ? 56.42600 -8.86300 45.16000 1.000 21.96000 400 ARG A N 1
ATOM 2851 C CA . ARG A 1 363 ? 57.55600 -9.28100 45.98200 1.000 22.65000 400 ARG A CA 1
ATOM 2852 C C . ARG A 1 363 ? 57.54600 -10.78400 46.21300 1.000 21.88000 400 ARG A C 1
ATOM 2853 O O . ARG A 1 363 ? 58.59000 -11.44100 46.11000 1.000 22.13000 400 ARG A O 1
ATOM 2861 N N . VAL A 1 364 ? 56.37700 -11.35300 46.51500 1.000 19.82000 401 VAL A N 1
ATOM 2862 C CA . VAL A 1 364 ? 56.31700 -12.78400 46.78000 1.000 19.89000 401 VAL A CA 1
ATOM 2863 C C . VAL A 1 364 ? 56.63500 -13.57700 45.51600 1.000 19.41000 401 VAL A C 1
ATOM 2864 O O . VAL A 1 364 ? 57.38200 -14.56100 45.56100 1.000 19.91000 401 VAL A O 1
ATOM 2868 N N . GLU A 1 365 ? 56.11000 -13.15100 44.36100 1.000 19.84000 402 GLU A N 1
ATOM 2869 C CA . GLU A 1 365 ? 56.37600 -13.91100 43.14000 1.000 19.45000 402 GLU A CA 1
ATOM 2870 C C . GLU A 1 365 ? 57.85100 -13.87600 42.75800 1.000 18.24000 402 GLU A C 1
ATOM 2871 O O . GLU A 1 365 ? 58.35100 -14.83500 42.16100 1.000 19.17000 402 GLU A O 1
ATOM 2877 N N . LYS A 1 366 ? 58.56600 -12.79800 43.09100 1.000 20.18000 403 LYS A N 1
ATOM 2878 C CA . LYS A 1 366 ? 59.99800 -12.76700 42.80100 1.000 20.66000 403 LYS A CA 1
ATOM 2879 C C . LYS A 1 366 ? 60.73400 -13.87500 43.54200 1.000 20.45000 403 LYS A C 1
ATOM 2880 O O . LYS A 1 366 ? 61.63800 -14.51200 42.98700 1.000 21.70000 403 LYS A O 1
ATOM 2886 N N . VAL A 1 367 ? 60.35500 -14.12500 44.79600 1.000 19.01000 404 VAL A N 1
ATOM 2887 C CA . VAL A 1 367 ? 60.97000 -15.21200 45.55100 1.000 18.85000 404 VAL A CA 1
ATOM 2888 C C . VAL A 1 367 ? 60.52300 -16.56500 45.00900 1.000 18.44000 404 VAL A C 1
ATOM 2889 O O . VAL A 1 367 ? 61.33600 -17.48600 44.86200 1.000 19.61000 404 VAL A O 1
ATOM 2893 N N . LEU A 1 368 ? 59.22900 -16.71100 44.70000 1.000 17.30000 405 LEU A N 1
ATOM 2894 C CA . LEU A 1 368 ? 58.74500 -17.95800 44.11400 1.000 16.98000 405 LEU A CA 1
ATOM 2895 C C . LEU A 1 368 ? 59.56400 -18.32900 42.88700 1.000 17.40000 405 LEU A C 1
ATOM 2896 O O . LEU A 1 368 ? 60.04700 -19.46100 42.76500 1.000 17.63000 405 LEU A O 1
ATOM 2901 N N . GLU A 1 369 ? 59.74600 -17.36700 41.97800 1.000 17.50000 406 GLU A N 1
ATOM 2902 C CA . GLU A 1 369 ? 60.54500 -17.58900 40.77700 1.000 20.67000 406 GLU A CA 1
ATOM 2903 C C . GLU A 1 369 ? 61.92800 -18.14200 41.10900 1.000 20.81000 406 GLU A C 1
ATOM 2904 O O . GLU A 1 369 ? 62.39400 -19.10500 40.48700 1.000 22.77000 406 GLU A O 1
ATOM 2910 N N . LEU A 1 370 ? 62.59700 -17.54600 42.10000 1.000 19.03000 407 LEU A N 1
ATOM 2911 C CA . LEU A 1 370 ? 63.96200 -17.94500 42.43000 1.000 20.05000 407 LEU A CA 1
ATOM 2912 C C . LEU A 1 370 ? 64.03900 -19.30400 43.11700 1.000 22.15000 407 LEU A C 1
ATOM 2913 O O . LEU A 1 370 ? 65.11400 -19.91700 43.11300 1.000 23.85000 407 LEU A O 1
ATOM 2918 N N . VAL A 1 371 ? 62.94500 -19.78700 43.71000 1.000 21.24000 408 VAL A N 1
ATOM 2919 C CA . VAL A 1 371 ? 62.92000 -21.12400 44.30100 1.000 19.88000 408 VAL A CA 1
ATOM 2920 C C . VAL A 1 371 ? 62.19600 -22.12300 43.39200 1.000 19.11000 408 VAL A C 1
ATOM 2921 O O . VAL A 1 371 ? 61.84200 -23.22100 43.82600 1.000 19.76000 408 VAL A O 1
ATOM 2925 N N . HIS A 1 372 ? 61.97800 -21.74800 42.13000 1.000 18.23000 409 HIS A N 1
ATOM 2926 C CA . HIS A 1 372 ? 61.44300 -22.63100 41.09400 1.000 18.86000 409 HIS A CA 1
ATOM 2927 C C . HIS A 1 372 ? 60.01000 -23.05600 41.38900 1.000 18.17000 409 HIS A C 1
ATOM 2928 O O . HIS A 1 372 ? 59.58300 -24.17200 41.07400 1.000 19.60000 409 HIS A O 1
ATOM 2935 N N . ILE A 1 373 ? 59.24800 -22.13300 41.95700 1.000 16.40000 410 ILE A N 1
ATOM 2936 C CA . ILE A 1 373 ? 57.79900 -22.24000 42.03200 1.000 16.03000 410 ILE A CA 1
ATOM 2937 C C . ILE A 1 373 ? 57.24400 -21.25800 41.01200 1.000 17.15000 410 ILE A C 1
ATOM 2938 O O . ILE A 1 373 ? 57.42000 -20.04200 41.16000 1.000 19.26000 410 ILE A O 1
ATOM 2943 N N . ALA A 1 374 ? 56.59900 -21.77600 39.96300 1.000 15.65000 411 ALA A N 1
ATOM 2944 C CA . ALA A 1 374 ? 56.05000 -20.93900 38.89900 1.000 16.68000 411 ALA A CA 1
ATOM 2945 C C . ALA A 1 374 ? 54.58000 -20.66400 39.19300 1.000 17.85000 411 ALA A C 1
ATOM 2946 O O . ALA A 1 374 ? 53.74800 -21.57700 39.15900 1.000 18.11000 411 ALA A O 1
ATOM 2948 N N . ALA A 1 375 ? 54.26800 -19.40600 39.48500 1.000 17.59000 412 ALA A N 1
ATOM 2949 C CA . ALA A 1 375 ? 52.90900 -18.95800 39.76300 1.000 17.56000 412 ALA A CA 1
ATOM 2950 C C . ALA A 1 375 ? 52.73500 -17.60500 39.08300 1.000 19.14000 412 ALA A C 1
ATOM 2951 O O . ALA A 1 375 ? 53.53400 -17.22100 38.22100 1.000 21.59000 412 ALA A O 1
ATOM 2953 N N . ASN A 1 376 ? 51.68400 -16.87000 39.44400 1.000 18.21000 413 ASN A N 1
ATOM 2954 C CA . ASN A 1 376 ? 51.58800 -15.50000 38.95900 1.000 17.30000 413 ASN A CA 1
ATOM 2955 C C . ASN A 1 376 ? 51.04100 -14.58600 40.04400 1.000 18.19000 413 ASN A C 1
ATOM 2956 O O . ASN A 1 376 ? 50.12400 -14.95200 40.78600 1.000 17.68000 413 ASN A O 1
ATOM 2961 N N . LYS A 1 377 ? 51.66200 -13.41300 40.15600 1.000 18.09000 414 LYS A N 1
ATOM 2962 C CA . LYS A 1 377 ? 51.05400 -12.31200 40.88000 1.000 19.03000 414 LYS A CA 1
ATOM 2963 C C . LYS A 1 377 ? 49.71600 -11.98000 40.23200 1.000 19.77000 414 LYS A C 1
ATOM 2964 O O . LYS A 1 377 ? 49.54300 -12.10300 39.01500 1.000 19.48000 414 LYS A O 1
ATOM 2970 N N . ASN A 1 378 ? 48.75100 -11.57900 41.05600 1.000 17.80000 415 ASN A N 1
ATOM 2971 C CA . ASN A 1 378 ? 47.37800 -11.48300 40.58500 1.000 17.53000 415 ASN A CA 1
ATOM 2972 C C . ASN A 1 378 ? 46.65300 -10.41400 41.38200 1.000 18.98000 415 ASN A C 1
ATOM 2973 O O . ASN A 1 378 ? 46.79300 -10.34700 42.60400 1.000 20.61000 415 ASN A O 1
ATOM 2978 N N . THR A 1 379 ? 45.88100 -9.58600 40.68500 1.000 18.40000 416 THR A N 1
ATOM 2979 C CA . THR A 1 379 ? 45.03000 -8.62400 41.36700 1.000 21.10000 416 THR A CA 1
ATOM 2980 C C . THR A 1 379 ? 44.01900 -9.35600 42.24200 1.000 21.55000 416 THR A C 1
ATOM 2981 O O . THR A 1 379 ? 43.61300 -10.48300 41.94600 1.000 21.42000 416 THR A O 1
ATOM 2985 N N . VAL A 1 380 ? 43.65400 -8.72700 43.35700 1.000 20.74000 417 VAL A N 1
ATOM 2986 C CA . VAL A 1 380 ? 42.61000 -9.24500 44.23800 1.000 21.47000 417 VAL A CA 1
ATOM 2987 C C . VAL A 1 380 ? 41.63200 -8.11500 44.52900 1.000 24.37000 417 VAL A C 1
ATOM 2988 O O . VAL A 1 380 ? 41.97400 -6.92700 44.40200 1.000 25.53000 417 VAL A O 1
ATOM 2992 N N . PRO A 1 381 ? 40.39400 -8.45000 44.89200 1.000 26.07000 418 PRO A N 1
ATOM 2993 C CA . PRO A 1 381 ? 39.44900 -7.40700 45.31700 1.000 27.87000 418 PRO A CA 1
ATOM 2994 C C . PRO A 1 381 ? 40.03500 -6.59500 46.46400 1.000 31.26000 418 PRO A C 1
ATOM 2995 O O . PRO A 1 381 ? 40.61600 -7.14500 47.40300 1.000 31.68000 418 PRO A O 1
ATOM 2999 N N . GLY A 1 382 ? 39.90900 -5.27200 46.36300 1.000 32.93000 419 GLY A N 1
ATOM 3000 C CA . GLY A 1 382 ? 40.47700 -4.35800 47.32500 1.000 34.47000 419 GLY A CA 1
ATOM 3001 C C . GLY A 1 382 ? 41.77200 -3.69800 46.88800 1.000 37.27000 419 GLY A C 1
ATOM 3002 O O . GLY A 1 382 ? 42.15900 -2.67900 47.47700 1.000 38.25000 419 GLY A O 1
ATOM 3003 N N . ASP A 1 383 ? 42.45300 -4.25000 45.88300 1.000 38.23000 420 ASP A N 1
ATOM 3004 C CA . ASP A 1 383 ? 43.67000 -3.62700 45.37700 1.000 38.70000 420 ASP A CA 1
ATOM 3005 C C . ASP A 1 383 ? 43.38500 -2.21000 44.90000 1.000 43.92000 420 ASP A C 1
ATOM 3006 O O . ASP A 1 383 ? 42.43300 -1.97100 44.15100 1.000 44.91000 420 ASP A O 1
ATOM 3011 N N . VAL A 1 384 ? 44.22000 -1.26700 45.33700 1.000 47.47000 421 VAL A N 1
ATOM 3012 C CA . VAL A 1 384 ? 44.03700 0.11600 44.91600 1.000 51.68000 421 VAL A CA 1
ATOM 3013 C C . VAL A 1 384 ? 44.60600 0.34700 43.51900 1.000 53.41000 421 VAL A C 1
ATOM 3014 O O . VAL A 1 384 ? 44.08900 1.18200 42.76900 1.000 52.93000 421 VAL A O 1
ATOM 3018 N N . SER A 1 385 ? 45.65200 -0.38500 43.13800 1.000 55.04000 422 SER A N 1
ATOM 3019 C CA . SER A 1 385 ? 46.34200 -0.16900 41.87200 1.000 56.13000 422 SER A CA 1
ATOM 3020 C C . SER A 1 385 ? 46.42200 -1.47300 41.09400 1.000 55.95000 422 SER A C 1
ATOM 3021 O O . SER A 1 385 ? 46.80000 -2.50900 41.65100 1.000 55.61000 422 SER A O 1
ATOM 3024 N N . ALA A 1 386 ? 46.08200 -1.41500 39.80300 1.000 54.83000 423 ALA A N 1
ATOM 3025 C CA . ALA A 1 386 ? 46.18200 -2.60000 38.95900 1.000 53.87000 423 ALA A CA 1
ATOM 3026 C C . ALA A 1 386 ? 47.62900 -3.03400 38.77000 1.000 54.08000 423 ALA A C 1
ATOM 3027 O O . ALA A 1 386 ? 47.89500 -4.21300 38.50900 1.000 55.67000 423 ALA A O 1
ATOM 3029 N N . MET A 1 387 ? 48.57300 -2.10600 38.89600 1.000 52.89000 424 MET A N 1
ATOM 3030 C CA . MET A 1 387 ? 49.98500 -2.41700 38.72900 1.000 52.16000 424 MET A CA 1
ATOM 3031 C C . MET A 1 387 ? 50.66200 -2.81800 40.03100 1.000 46.29000 424 MET A C 1
ATOM 3032 O O . MET A 1 387 ? 51.87100 -3.07500 40.03200 1.000 45.39000 424 MET A O 1
ATOM 3037 N N . VAL A 1 388 ? 49.92300 -2.87500 41.13500 1.000 40.88000 425 VAL A N 1
ATOM 3038 C CA . VAL A 1 388 ? 50.46000 -3.40600 42.38500 1.000 34.73000 425 VAL A CA 1
ATOM 3039 C C . VAL A 1 388 ? 49.55200 -4.54000 42.84200 1.000 29.08000 425 VAL A C 1
ATOM 3040 O O . VAL A 1 388 ? 48.72300 -4.35200 43.74900 1.000 28.57000 425 VAL A O 1
ATOM 3044 N N . PRO A 1 389 ? 49.67000 -5.72300 42.24000 1.000 24.58000 426 PRO A N 1
ATOM 3045 C CA . PRO A 1 389 ? 48.76800 -6.82700 42.59000 1.000 21.99000 426 PRO A CA 1
ATOM 3046 C C . PRO A 1 389 ? 48.98200 -7.29500 44.01900 1.000 20.58000 426 PRO A C 1
ATOM 3047 O O . PRO A 1 389 ? 50.11500 -7.45000 44.48200 1.000 21.22000 426 PRO A O 1
ATOM 3051 N N . GLY A 1 390 ? 47.87600 -7.52800 44.71500 1.000 19.83000 427 GLY A N 1
ATOM 3052 C CA . GLY A 1 390 ? 47.94600 -7.95200 46.09500 1.000 20.01000 427 GLY A CA 1
ATOM 3053 C C . GLY A 1 390 ? 47.88200 -9.44200 46.32600 1.000 19.11000 427 GLY A C 1
ATOM 3054 O O . GLY A 1 390 ? 47.88000 -9.87100 47.48300 1.000 19.93000 427 GLY A O 1
ATOM 3055 N N . GLY A 1 391 ? 47.85700 -10.26100 45.27400 1.000 18.01000 428 GLY A N 1
ATOM 3056 C CA . GLY A 1 391 ? 47.64900 -11.68100 45.44700 1.000 17.58000 428 GLY A CA 1
ATOM 3057 C C . GLY A 1 391 ? 48.58600 -12.54800 44.62700 1.000 16.13000 428 GLY A C 1
ATOM 3058 O O . GLY A 1 391 ? 49.40400 -12.06300 43.83600 1.000 17.12000 428 GLY A O 1
ATOM 3059 N N . ILE A 1 392 ? 48.43600 -13.85700 44.83900 1.000 16.27000 429 ILE A N 1
ATOM 3060 C CA . ILE A 1 392 ? 49.11800 -14.90500 44.09000 1.000 15.43000 429 ILE A CA 1
ATOM 3061 C C . ILE A 1 392 ? 48.06900 -15.93100 43.67700 1.000 15.42000 429 ILE A C 1
ATOM 3062 O O . ILE A 1 392 ? 47.29600 -16.40200 44.51600 1.000 16.98000 429 ILE A O 1
ATOM 3067 N N . ARG A 1 393 ? 48.03900 -16.27800 42.39300 1.000 15.18000 430 ARG A N 1
ATOM 3068 C CA . ARG A 1 393 ? 47.12300 -17.28900 41.88400 1.000 14.36000 430 ARG A CA 1
ATOM 3069 C C . ARG A 1 393 ? 47.89800 -18.58200 41.65800 1.000 14.26000 430 ARG A C 1
ATOM 3070 O O . ARG A 1 393 ? 48.99500 -18.55800 41.08800 1.000 16.63000 430 ARG A O 1
ATOM 3078 N N . MET A 1 394 ? 47.33100 -19.70400 42.10400 1.000 13.51000 431 MET A N 1
ATOM 3079 C CA . MET A 1 394 ? 47.96500 -21.01300 42.00000 1.000 13.95000 431 MET A CA 1
ATOM 3080 C C . MET A 1 394 ? 46.89300 -22.06600 41.76300 1.000 15.11000 431 MET A C 1
ATOM 3081 O O . MET A 1 394 ? 45.73700 -21.89200 42.14800 1.000 18.20000 431 MET A O 1
ATOM 3086 N N . GLY A 1 395 ? 47.28600 -23.17900 41.14700 1.000 14.58000 432 GLY A N 1
ATOM 3087 C CA . GLY A 1 395 ? 46.32200 -24.24600 40.96800 1.000 14.68000 432 GLY A CA 1
ATOM 3088 C C . GLY A 1 395 ? 46.99400 -25.57400 40.70200 1.000 14.34000 432 GLY A C 1
ATOM 3089 O O . GLY A 1 395 ? 48.22100 -25.68000 40.65300 1.000 16.81000 432 GLY A O 1
ATOM 3090 N N . THR A 1 396 ? 46.16300 -26.59200 40.49700 1.000 14.71000 433 THR A N 1
ATOM 3091 C CA . THR A 1 396 ? 46.62700 -27.97700 40.53500 1.000 13.99000 433 THR A CA 1
ATOM 3092 C C . THR A 1 396 ? 46.71600 -28.75000 39.21000 1.000 14.25000 433 THR A C 1
ATOM 3093 O O . THR A 1 396 ? 47.29600 -29.84000 39.22400 1.000 14.86000 433 THR A O 1
ATOM 3097 N N . PRO A 1 397 ? 46.17400 -28.29400 38.06300 1.000 14.25000 434 PRO A N 1
ATOM 3098 C CA . PRO A 1 397 ? 46.20800 -29.18400 36.87300 1.000 14.14000 434 PRO A CA 1
ATOM 3099 C C . PRO A 1 397 ? 47.57700 -29.74000 36.49400 1.000 14.66000 434 PRO A C 1
ATOM 3100 O O . PRO A 1 397 ? 47.69500 -30.94700 36.23000 1.000 15.20000 434 PRO A O 1
ATOM 3104 N N . ALA A 1 398 ? 48.61800 -28.90200 36.46600 1.000 14.60000 435 ALA A N 1
ATOM 3105 C CA . ALA A 1 398 ? 49.89800 -29.33400 35.90400 1.000 14.82000 435 ALA A CA 1
ATOM 3106 C C . ALA A 1 398 ? 50.59100 -30.36200 36.79600 1.000 16.24000 435 ALA A C 1
ATOM 3107 O O . ALA A 1 398 ? 51.01500 -31.42700 36.32400 1.000 15.51000 435 ALA A O 1
ATOM 3109 N N . LEU A 1 399 ? 50.72500 -30.06800 38.09200 1.000 15.57000 436 LEU A N 1
ATOM 3110 C CA . LEU A 1 399 ? 51.38700 -31.03700 38.96300 1.000 16.27000 436 LEU A CA 1
ATOM 3111 C C . LEU A 1 399 ? 50.52400 -32.27800 39.18200 1.000 16.51000 436 LEU A C 1
ATOM 3112 O O . LEU A 1 399 ? 51.06300 -33.37300 39.36900 1.000 17.01000 436 LEU A O 1
ATOM 3117 N N . THR A 1 400 ? 49.19200 -32.15100 39.12700 1.000 16.10000 437 THR A N 1
ATOM 3118 C CA . THR A 1 400 ? 48.37100 -33.35500 39.19500 1.000 16.60000 437 THR A CA 1
ATOM 3119 C C . THR A 1 400 ? 48.62900 -34.25500 37.99500 1.000 16.06000 437 THR A C 1
ATOM 3120 O O . THR A 1 400 ? 48.62200 -35.48400 38.12600 1.000 17.13000 437 THR A O 1
ATOM 3124 N N . SER A 1 401 ? 48.88900 -33.66700 36.82400 1.000 14.83000 438 SER A N 1
ATOM 3125 C CA . SER A 1 401 ? 49.21700 -34.48800 35.66000 1.000 14.54000 438 SER A CA 1
ATOM 3126 C C . SER A 1 401 ? 50.47900 -35.30500 35.89200 1.000 16.91000 438 SER A C 1
ATOM 3127 O O . SER A 1 401 ? 50.61900 -36.40200 35.33800 1.000 17.90000 438 SER A O 1
ATOM 3130 N N . ARG A 1 402 ? 51.39100 -34.80300 36.72100 1.000 15.90000 439 ARG A N 1
ATOM 3131 C CA . ARG A 1 402 ? 52.61900 -35.51700 37.04800 1.000 17.06000 439 ARG A CA 1
ATOM 3132 C C . ARG A 1 402 ? 52.44100 -36.51100 38.18600 1.000 19.19000 439 ARG A C 1
ATOM 3133 O O . ARG A 1 402 ? 53.41700 -37.16800 38.56600 1.000 20.58000 439 ARG A O 1
ATOM 3141 N N . GLY A 1 403 ? 51.24200 -36.63200 38.74400 1.000 18.54000 440 GLY A N 1
ATOM 3142 C CA . GLY A 1 403 ? 50.98300 -37.60800 39.78300 1.000 19.40000 440 GLY A CA 1
ATOM 3143 C C . GLY A 1 403 ? 50.98000 -37.08300 41.20100 1.000 17.72000 440 GLY A C 1
ATOM 3144 O O . GLY A 1 403 ? 50.93500 -37.89200 42.13700 1.000 18.29000 440 GLY A O 1
ATOM 3145 N N . PHE A 1 404 ? 51.03100 -35.76500 41.39600 1.000 16.12000 441 PHE A N 1
ATOM 3146 C CA . PHE A 1 404 ? 50.85400 -35.21000 42.73300 1.000 16.33000 441 PHE A CA 1
ATOM 3147 C C . PHE A 1 404 ? 49.48200 -35.58600 43.27500 1.000 16.56000 441 PHE A C 1
ATOM 3148 O O . PHE A 1 404 ? 48.47400 -35.51100 42.56400 1.000 18.72000 441 PHE A O 1
ATOM 3156 N N . ILE A 1 405 ? 49.43800 -35.96500 44.55200 1.000 16.13000 442 ILE A N 1
ATOM 3157 C CA . ILE A 1 405 ? 48.16200 -36.24000 45.20400 1.000 18.02000 442 ILE A CA 1
ATOM 3158 C C . ILE A 1 405 ? 48.01400 -35.30100 46.39600 1.000 16.90000 442 ILE A C 1
ATOM 3159 O O . ILE A 1 405 ? 48.77600 -34.33800 46.52600 1.000 18.24000 442 ILE A O 1
ATOM 3164 N N . GLU A 1 406 ? 47.02400 -35.55000 47.25900 1.000 17.39000 443 GLU A N 1
ATOM 3165 C CA . GLU A 1 406 ? 46.63500 -34.53600 48.24000 1.000 17.80000 443 GLU A CA 1
ATOM 3166 C C . GLU A 1 406 ? 47.78300 -34.18800 49.18000 1.000 18.79000 443 GLU A C 1
ATOM 3167 O O . GLU A 1 406 ? 48.06300 -33.00600 49.41900 1.000 18.75000 443 GLU A O 1
ATOM 3173 N N . GLU A 1 407 ? 48.46000 -35.20100 49.72900 1.000 20.56000 444 GLU A N 1
ATOM 3174 C CA . GLU A 1 407 ? 49.56300 -34.91900 50.64100 1.000 21.82000 444 GLU A CA 1
ATOM 3175 C C . GLU A 1 407 ? 50.67300 -34.14900 49.94300 1.000 19.13000 444 GLU A C 1
ATOM 3176 O O . GLU A 1 407 ? 51.37100 -33.35000 50.58000 1.000 20.25000 444 GLU A O 1
ATOM 3182 N N . ASP A 1 408 ? 50.83400 -34.34900 48.63200 1.000 17.86000 445 ASP A N 1
ATOM 3183 C CA . ASP A 1 408 ? 51.84000 -33.59400 47.89700 1.000 16.75000 445 ASP A CA 1
ATOM 3184 C C . ASP A 1 408 ? 51.46700 -32.12000 47.80000 1.000 17.62000 445 ASP A C 1
ATOM 3185 O O . ASP A 1 408 ? 52.34000 -31.25000 47.89000 1.000 18.59000 445 ASP A O 1
ATOM 3190 N N . PHE A 1 409 ? 50.18000 -31.80600 47.61200 1.000 15.62000 446 PHE A N 1
ATOM 3191 C CA . PHE A 1 409 ? 49.82400 -30.39600 47.57300 1.000 16.04000 446 PHE A CA 1
ATOM 3192 C C . PHE A 1 409 ? 49.81800 -29.75300 48.95200 1.000 17.13000 446 PHE A C 1
ATOM 3193 O O . PHE A 1 409 ? 49.97100 -28.52800 49.04700 1.000 18.90000 446 PHE A O 1
ATOM 3201 N N . ALA A 1 410 ? 49.66900 -30.53900 50.02100 1.000 17.69000 447 ALA A N 1
ATOM 3202 C CA . ALA A 1 410 ? 49.92900 -29.99300 51.35000 1.000 17.20000 447 ALA A CA 1
ATOM 3203 C C . ALA A 1 410 ? 51.37900 -29.53500 51.46500 1.000 18.69000 447 ALA A C 1
ATOM 3204 O O . ALA A 1 410 ? 51.66400 -28.48400 52.05000 1.000 19.41000 447 ALA A O 1
ATOM 3206 N N . LYS A 1 411 ? 52.30900 -30.30200 50.88500 1.000 18.03000 448 LYS A N 1
ATOM 3207 C CA . LYS A 1 411 ? 53.71200 -29.89700 50.89500 1.000 18.17000 448 LYS A CA 1
ATOM 3208 C C . LYS A 1 411 ? 53.95100 -28.68500 49.99700 1.000 18.51000 448 LYS A C 1
ATOM 3209 O O . LYS A 1 411 ? 54.76600 -27.81800 50.33100 1.000 18.72000 448 LYS A O 1
ATOM 3215 N N . VAL A 1 412 ? 53.26100 -28.60600 48.84900 1.000 16.99000 449 VAL A N 1
ATOM 3216 C CA . VAL A 1 412 ? 53.36000 -27.40700 48.01500 1.000 15.61000 449 VAL A CA 1
ATOM 3217 C C . VAL A 1 412 ? 52.96700 -26.17400 48.81600 1.000 16.47000 449 VAL A C 1
ATOM 3218 O O . VAL A 1 412 ? 53.64100 -25.13700 48.75900 1.000 16.59000 449 VAL A O 1
ATOM 3222 N N . ALA A 1 413 ? 51.87500 -26.27000 49.58100 1.000 16.94000 450 ALA A N 1
ATOM 3223 C CA . ALA A 1 413 ? 51.44500 -25.15300 50.41500 1.000 17.37000 450 ALA A CA 1
ATOM 3224 C C . ALA A 1 413 ? 52.50500 -24.79600 51.44900 1.000 17.36000 450 ALA A C 1
ATOM 3225 O O . ALA A 1 413 ? 52.73300 -23.61200 51.73300 1.000 17.24000 450 ALA A O 1
ATOM 3227 N N . GLU A 1 414 ? 53.15900 -25.80700 52.03000 1.000 17.29000 451 GLU A N 1
ATOM 3228 C CA . GLU A 1 414 ? 54.23600 -25.53700 52.97800 1.000 18.79000 451 GLU A CA 1
ATOM 3229 C C . GLU A 1 414 ? 55.37300 -24.77400 52.30600 1.000 19.55000 451 GLU A C 1
ATOM 3230 O O . GLU A 1 414 ? 55.88100 -23.78900 52.85000 1.000 19.62000 451 GLU A O 1
ATOM 3236 N N . TYR A 1 415 ? 55.77500 -25.19600 51.10300 1.000 16.85000 452 TYR A N 1
ATOM 3237 C CA . TYR A 1 415 ? 56.91300 -24.52800 50.47600 1.000 17.88000 452 TYR A CA 1
ATOM 3238 C C . TYR A 1 415 ? 56.54500 -23.13000 49.98900 1.000 18.03000 452 TYR A C 1
ATOM 3239 O O . TYR A 1 415 ? 57.39500 -22.23100 50.00700 1.000 18.71000 452 TYR A O 1
ATOM 3248 N N . PHE A 1 416 ? 55.29800 -22.92600 49.54900 1.000 17.02000 453 PHE A N 1
ATOM 3249 C CA . PHE A 1 416 ? 54.82100 -21.57100 49.28300 1.000 16.22000 453 PHE A CA 1
ATOM 3250 C C . PHE A 1 416 ? 54.94300 -20.70600 50.53300 1.000 16.49000 453 PHE A C 1
ATOM 3251 O O . PHE A 1 416 ? 55.43900 -19.57200 50.47500 1.000 16.95000 453 PHE A O 1
ATOM 3259 N N . ASP A 1 417 ? 54.50100 -21.23700 51.68000 1.000 16.62000 454 ASP A N 1
ATOM 3260 C CA . ASP A 1 417 ? 54.58200 -20.49800 52.93700 1.000 18.00000 454 ASP A CA 1
ATOM 3261 C C . ASP A 1 417 ? 56.02700 -20.13600 53.27400 1.000 18.65000 454 ASP A C 1
ATOM 3262 O O . ASP A 1 417 ? 56.31400 -19.00200 53.67800 1.000 20.03000 454 ASP A O 1
ATOM 3267 N N . LEU A 1 418 ? 56.96000 -21.07200 53.07700 1.000 17.77000 455 LEU A N 1
ATOM 3268 C CA . LEU A 1 418 ? 58.36400 -20.77000 53.35400 1.000 18.41000 455 LEU A CA 1
ATOM 3269 C C . LEU A 1 418 ? 58.88700 -19.66700 52.44000 1.000 19.54000 455 LEU A C 1
ATOM 3270 O O . LEU A 1 418 ? 59.70600 -18.83800 52.86100 1.000 20.11000 455 LEU A O 1
ATOM 3275 N N . ALA A 1 419 ? 58.41900 -19.63100 51.18500 1.000 17.83000 456 ALA A N 1
ATOM 3276 C CA . ALA A 1 419 ? 58.83500 -18.57100 50.27000 1.000 17.60000 456 ALA A CA 1
ATOM 3277 C C . ALA A 1 419 ? 58.28400 -17.21800 50.70500 1.000 17.49000 456 ALA A C 1
ATOM 3278 O O . ALA A 1 419 ? 58.98500 -16.20000 50.62000 1.000 18.82000 456 ALA A O 1
ATOM 3280 N N . VAL A 1 420 ? 57.03500 -17.18100 51.17100 1.000 17.43000 457 VAL A N 1
ATOM 3281 C CA . VAL A 1 420 ? 56.48200 -15.92400 51.66900 1.000 17.73000 457 VAL A CA 1
ATOM 3282 C C . VAL A 1 420 ? 57.28400 -15.43300 52.86900 1.000 20.54000 457 VAL A C 1
ATOM 3283 O O . VAL A 1 420 ? 57.58600 -14.23800 52.98600 1.000 20.37000 457 VAL A O 1
ATOM 3287 N N . LYS A 1 421 ? 57.66400 -16.34700 53.76600 1.000 21.02000 458 LYS A N 1
ATOM 3288 C CA . LYS A 1 421 ? 58.45500 -15.95000 54.92700 1.000 22.11000 458 LYS A CA 1
ATOM 3289 C C . LYS A 1 421 ? 59.78800 -15.34600 54.50100 1.000 23.08000 458 LYS A C 1
ATOM 3290 O O . LYS A 1 421 ? 60.25900 -14.37500 55.10700 1.000 23.94000 458 LYS A O 1
ATOM 3296 N N . ILE A 1 422 ? 60.40800 -15.89800 53.45400 1.000 22.05000 459 ILE A N 1
ATOM 3297 C CA . ILE A 1 422 ? 61.64500 -15.30300 52.94900 1.000 21.52000 459 ILE A CA 1
ATOM 3298 C C . ILE A 1 422 ? 61.36900 -13.92400 52.36100 1.000 22.54000 459 ILE A C 1
ATOM 3299 O O . ILE A 1 422 ? 62.13400 -12.97700 52.58200 1.000 22.84000 459 ILE A O 1
ATOM 3304 N N . ALA A 1 423 ? 60.28400 -13.79100 51.58900 1.000 20.73000 460 ALA A N 1
ATOM 3305 C CA . ALA A 1 423 ? 59.93900 -12.48700 51.03100 1.000 20.05000 460 ALA A CA 1
ATOM 3306 C C . ALA A 1 423 ? 59.73600 -11.45000 52.13100 1.000 21.68000 460 ALA A C 1
ATOM 3307 O O . ALA A 1 423 ? 60.17100 -10.30200 51.99500 1.000 22.40000 460 ALA A O 1
ATOM 3309 N N . LEU A 1 424 ? 59.08200 -11.83600 53.23300 1.000 23.36000 461 LEU A N 1
ATOM 3310 C CA . LEU A 1 424 ? 58.90600 -10.89800 54.34000 1.000 24.07000 461 LEU A CA 1
ATOM 3311 C C . LEU A 1 424 ? 60.23900 -10.50900 54.96100 1.000 25.41000 461 LEU A C 1
ATOM 3312 O O . LEU A 1 424 ? 60.40700 -9.36500 55.40300 1.000 25.79000 461 LEU A O 1
ATOM 3317 N N . LYS A 1 425 ? 61.19900 -11.43800 55.00200 1.000 24.98000 462 LYS A N 1
ATOM 3318 C CA . LYS A 1 425 ? 62.51800 -11.10400 55.53400 1.000 24.35000 462 LYS A CA 1
ATOM 3319 C C . LYS A 1 425 ? 63.24900 -10.13100 54.61900 1.000 25.29000 462 LYS A C 1
ATOM 3320 O O . LYS A 1 425 ? 63.91100 -9.20100 55.09700 1.000 27.67000 462 LYS A O 1
ATOM 3326 N N . ILE A 1 426 ? 63.15100 -10.33700 53.30200 1.000 25.30000 463 ILE A N 1
ATOM 3327 C CA . ILE A 1 426 ? 63.76400 -9.40800 52.35600 1.000 26.48000 463 ILE A CA 1
ATOM 3328 C C . ILE A 1 426 ? 63.17500 -8.01500 52.53000 1.000 28.72000 463 ILE A C 1
ATOM 3329 O O . ILE A 1 426 ? 63.90200 -7.01400 52.56200 1.000 30.42000 463 ILE A O 1
ATOM 3334 N N . LYS A 1 427 ? 61.84800 -7.93100 52.65300 1.000 28.90000 464 LYS A N 1
ATOM 3335 C CA . LYS A 1 427 ? 61.20300 -6.64100 52.87300 1.000 31.17000 464 LYS A CA 1
ATOM 3336 C C . LYS A 1 427 ? 61.71600 -5.97600 54.14500 1.000 33.42000 464 LYS A C 1
ATOM 3337 O O . LYS A 1 427 ? 62.02100 -4.77700 54.14800 1.000 34.30000 464 LYS A O 1
ATOM 3343 N N . ALA A 1 428 ? 61.83600 -6.74500 55.23200 1.000 33.95000 465 ALA A N 1
ATOM 3344 C CA . ALA A 1 428 ? 62.29500 -6.17600 56.49600 1.000 36.05000 465 ALA A CA 1
ATOM 3345 C C . ALA A 1 428 ? 63.73300 -5.67800 56.40400 1.000 39.61000 465 ALA A C 1
ATOM 3346 O O . ALA A 1 428 ? 64.08800 -4.68200 57.04700 1.000 39.91000 465 ALA A O 1
ATOM 3348 N N . GLU A 1 429 ? 64.57300 -6.34900 55.61500 1.000 43.79000 466 GLU A N 1
ATOM 3349 C CA . GLU A 1 429 ? 65.95500 -5.91900 55.43800 1.000 47.87000 466 GLU A CA 1
ATOM 3350 C C . GLU A 1 429 ? 66.10000 -4.79900 54.41500 1.000 49.90000 466 GLU A C 1
ATOM 3351 O O . GLU A 1 429 ? 67.15700 -4.15700 54.36600 1.000 51.70000 466 GLU A O 1
ATOM 3357 N N . SER A 1 430 ? 65.07700 -4.55100 53.60100 1.000 52.27000 467 SER A N 1
ATOM 3358 C CA . SER A 1 430 ? 65.15300 -3.49500 52.60200 1.000 55.30000 467 SER A CA 1
ATOM 3359 C C . SER A 1 430 ? 65.09400 -2.13500 53.28000 1.000 59.77000 467 SER A C 1
ATOM 3360 O O . SER A 1 430 ? 64.21100 -1.87300 54.10100 1.000 60.69000 467 SER A O 1
ATOM 3363 N N . GLN A 1 431 ? 66.04300 -1.26800 52.93700 1.000 63.51000 468 GLN A N 1
ATOM 3364 C CA . GLN A 1 431 ? 66.08000 0.05300 53.55200 1.000 67.72000 468 GLN A CA 1
ATOM 3365 C C . GLN A 1 431 ? 64.98700 0.94900 52.98300 1.000 67.63000 468 GLN A C 1
ATOM 3366 O O . GLN A 1 431 ? 64.28100 1.63700 53.73100 1.000 69.05000 468 GLN A O 1
ATOM 3372 N N . GLY A 1 432 ? 64.82400 0.94500 51.66200 1.000 65.94000 469 GLY A N 1
ATOM 3373 C CA . GLY A 1 432 ? 63.74700 1.67500 51.03400 1.000 64.87000 469 GLY A CA 1
ATOM 3374 C C . GLY A 1 432 ? 62.44900 0.89100 51.04000 1.000 64.36000 469 GLY A C 1
ATOM 3375 O O . GLY A 1 432 ? 62.33500 -0.19500 51.60700 1.000 64.63000 469 GLY A O 1
ATOM 3376 N N . THR A 1 433 ? 61.44200 1.46700 50.38400 1.000 63.25000 470 THR A N 1
ATOM 3377 C CA . THR A 1 433 ? 60.14400 0.82200 50.24700 1.000 61.44000 470 THR A CA 1
ATOM 3378 C C . THR A 1 433 ? 59.73600 0.58300 48.79900 1.000 58.04000 470 THR A C 1
ATOM 3379 O O . THR A 1 433 ? 58.68600 -0.02500 48.56200 1.000 57.89000 470 THR A O 1
ATOM 3383 N N . LYS A 1 434 ? 60.52300 1.03700 47.82800 1.000 54.95000 471 LYS A N 1
ATOM 3384 C CA . LYS A 1 434 ? 60.19700 0.75000 46.44200 1.000 52.76000 471 LYS A CA 1
ATOM 3385 C C . LYS A 1 434 ? 60.61400 -0.67300 46.08000 1.000 48.22000 471 LYS A C 1
ATOM 3386 O O . LYS A 1 434 ? 61.43000 -1.30400 46.75800 1.000 45.96000 471 LYS A O 1
ATOM 3392 N N . LEU A 1 435 ? 60.02400 -1.18200 44.99500 1.000 45.97000 472 LEU A N 1
ATOM 3393 C CA . LEU A 1 435 ? 60.29000 -2.55900 44.59200 1.000 44.52000 472 LEU A CA 1
ATOM 3394 C C . LEU A 1 435 ? 61.74500 -2.75500 44.18300 1.000 44.72000 472 LEU A C 1
ATOM 3395 O O . LEU A 1 435 ? 62.30100 -3.83800 44.39200 1.000 43.73000 472 LEU A O 1
ATOM 3400 N N . LYS A 1 436 ? 62.38100 -1.72300 43.61900 1.000 46.39000 473 LYS A N 1
ATOM 3401 C CA . LYS A 1 436 ? 63.78600 -1.84200 43.23900 1.000 48.29000 473 LYS A CA 1
ATOM 3402 C C . LYS A 1 436 ? 64.68400 -2.04700 44.45500 1.000 48.08000 473 LYS A C 1
ATOM 3403 O O . LYS A 1 436 ? 65.71900 -2.71600 44.35100 1.000 48.89000 473 LYS A O 1
ATOM 3409 N N . ASP A 1 437 ? 64.31000 -1.48800 45.61100 1.000 47.24000 474 ASP A N 1
ATOM 3410 C CA . ASP A 1 437 ? 65.07800 -1.72500 46.82900 1.000 47.47000 474 ASP A CA 1
ATOM 3411 C C . ASP A 1 437 ? 64.88900 -3.15100 47.32600 1.000 44.07000 474 ASP A C 1
ATOM 3412 O O . ASP A 1 437 ? 65.83100 -3.76600 47.84100 1.000 43.57000 474 ASP A O 1
ATOM 3417 N N . PHE A 1 438 ? 63.67000 -3.68300 47.19600 1.000 40.66000 475 PHE A N 1
ATOM 3418 C CA . PHE A 1 438 ? 63.42800 -5.08900 47.50700 1.000 37.20000 475 PHE A CA 1
ATOM 3419 C C . PHE A 1 438 ? 64.29100 -5.99200 46.63500 1.000 37.28000 475 PHE A C 1
ATOM 3420 O O . PHE A 1 438 ? 64.89100 -6.95500 47.12600 1.000 36.85000 475 PHE A O 1
ATOM 3428 N N . VAL A 1 439 ? 64.36900 -5.69300 45.33700 1.000 36.98000 476 VAL A N 1
ATOM 3429 C CA . VAL A 1 439 ? 65.17700 -6.50700 44.43600 1.000 38.07000 476 VAL A CA 1
ATOM 3430 C C . VAL A 1 439 ? 66.65200 -6.39500 44.79600 1.000 39.71000 476 VAL A C 1
ATOM 3431 O O . VAL A 1 439 ? 67.38100 -7.39400 44.79600 1.000 39.74000 476 VAL A O 1
ATOM 3435 N N . ALA A 1 440 ? 67.11100 -5.18500 45.13200 1.000 41.54000 477 ALA A N 1
ATOM 3436 C CA . ALA A 1 440 ? 68.51300 -4.99500 45.49700 1.000 42.54000 477 ALA A CA 1
ATOM 3437 C C . ALA A 1 440 ? 68.87300 -5.79700 46.74300 1.000 43.23000 477 ALA A C 1
ATOM 3438 O O . ALA A 1 440 ? 69.92200 -6.45200 46.79200 1.000 44.26000 477 ALA A O 1
ATOM 3440 N N . THR A 1 441 ? 68.01900 -5.74600 47.77000 1.000 42.69000 478 THR A N 1
ATOM 3441 C CA . THR A 1 441 ? 68.23500 -6.57400 48.95300 1.000 41.57000 478 THR A CA 1
ATOM 3442 C C . THR A 1 441 ? 68.21900 -8.05300 48.59300 1.000 41.97000 478 THR A C 1
ATOM 3443 O O . THR A 1 441 ? 69.08500 -8.82100 49.03200 1.000 41.50000 478 THR A O 1
ATOM 3447 N N . MET A 1 442 ? 67.24800 -8.46200 47.77300 1.000 42.39000 479 MET A N 1
ATOM 3448 C CA . MET A 1 442 ? 67.10000 -9.86400 47.40300 1.000 43.65000 479 MET A CA 1
ATOM 3449 C C . MET A 1 442 ? 68.33800 -10.39100 46.69300 1.000 47.26000 479 MET A C 1
ATOM 3450 O O . MET A 1 442 ? 68.65100 -11.58300 46.79200 1.000 48.79000 479 MET A O 1
ATOM 3455 N N . GLN A 1 443 ? 69.06500 -9.52200 45.99300 1.000 49.31000 480 GLN A N 1
ATOM 3456 C CA . GLN A 1 443 ? 70.20300 -9.93700 45.18800 1.000 51.89000 480 GLN A CA 1
ATOM 3457 C C . GLN A 1 443 ? 71.54700 -9.72900 45.87400 1.000 53.42000 480 GLN A C 1
ATOM 3458 O O . GLN A 1 443 ? 72.55700 -10.23600 45.37600 1.000 56.32000 480 GLN A O 1
ATOM 3464 N N . SER A 1 444 ? 71.59400 -9.01200 47.00100 1.000 51.98000 481 SER A N 1
ATOM 3465 C CA . SER A 1 444 ? 72.85400 -8.74800 47.68200 1.000 49.19000 481 SER A CA 1
ATOM 3466 C C . SER A 1 444 ? 72.95500 -9.34800 49.07900 1.000 47.41000 481 SER A C 1
ATOM 3467 O O . SER A 1 444 ? 74.07300 -9.46900 49.59400 1.000 47.94000 481 SER A O 1
ATOM 3470 N N . ASN A 1 445 ? 71.84100 -9.72800 49.70300 1.000 44.09000 482 ASN A N 1
ATOM 3471 C CA . ASN A 1 445 ? 71.86900 -10.27800 51.05600 1.000 41.75000 482 ASN A CA 1
ATOM 3472 C C . ASN A 1 445 ? 72.28900 -11.74200 50.98700 1.000 40.74000 482 ASN A C 1
ATOM 3473 O O . ASN A 1 445 ? 71.53200 -12.58900 50.50000 1.000 38.54000 482 ASN A O 1
ATOM 3478 N N . GLU A 1 446 ? 73.48700 -12.04900 51.49200 1.000 41.46000 483 GLU A N 1
ATOM 3479 C CA . GLU A 1 446 ? 74.01800 -13.40200 51.35700 1.000 42.98000 483 GLU A CA 1
ATOM 3480 C C . GLU A 1 446 ? 73.21900 -14.41100 52.17600 1.000 40.58000 483 GLU A C 1
ATOM 3481 O O . GLU A 1 446 ? 72.98800 -15.53800 51.72000 1.000 39.60000 483 GLU A O 1
ATOM 3487 N N . LYS A 1 447 ? 72.78000 -14.03100 53.37900 1.000 37.62000 484 LYS A N 1
ATOM 3488 C CA . LYS A 1 447 ? 72.00700 -14.96200 54.19900 1.000 37.14000 484 LYS A CA 1
ATOM 3489 C C . LYS A 1 447 ? 70.67600 -15.30900 53.53900 1.000 34.16000 484 LYS A C 1
ATOM 3490 O O . LYS A 1 447 ? 70.27600 -16.47800 53.50500 1.000 32.08000 484 LYS A O 1
ATOM 3496 N N . LEU A 1 448 ? 69.97700 -14.30800 53.00500 1.000 32.66000 485 LEU A N 1
ATOM 3497 C CA . LEU A 1 448 ? 68.67900 -14.58000 52.40100 1.000 30.47000 485 LEU A CA 1
ATOM 3498 C C . LEU A 1 448 ? 68.82500 -15.28900 51.06000 1.000 29.32000 485 LEU A C 1
ATOM 3499 O O . LEU A 1 448 ? 67.94800 -16.07000 50.67900 1.000 28.96000 485 LEU A O 1
ATOM 3504 N N . GLN A 1 449 ? 69.92400 -15.05000 50.33800 1.000 29.71000 486 GLN A N 1
ATOM 3505 C CA . GLN A 1 449 ? 70.19500 -15.84700 49.14700 1.000 31.54000 486 GLN A CA 1
ATOM 3506 C C . GLN A 1 449 ? 70.44200 -17.30400 49.51400 1.000 29.97000 486 GLN A C 1
ATOM 3507 O O . GLN A 1 449 ? 70.01700 -18.21600 48.79200 1.000 28.53000 486 GLN A O 1
ATOM 3513 N N . SER A 1 450 ? 71.11000 -17.54400 50.64400 1.000 29.94000 487 SER A N 1
ATOM 3514 C CA . SER A 1 450 ? 71.29900 -18.91200 51.11000 1.000 30.78000 487 SER A CA 1
ATOM 3515 C C . SER A 1 450 ? 69.96700 -19.57200 51.44800 1.000 28.95000 487 SER A C 1
ATOM 3516 O O . SER A 1 450 ? 69.75200 -20.74800 51.13200 1.000 28.45000 487 SER A O 1
ATOM 3519 N N . GLU A 1 451 ? 69.05300 -18.83100 52.08100 1.000 27.72000 488 GLU A N 1
ATOM 3520 C CA . GLU A 1 451 ? 67.74500 -19.40500 52.39600 1.000 26.08000 488 GLU A CA 1
ATOM 3521 C C . GLU A 1 451 ? 66.95800 -19.72200 51.13100 1.000 24.92000 488 GLU A C 1
ATOM 3522 O O . GLU A 1 451 ? 66.27600 -20.75200 51.05900 1.000 23.97000 488 GLU A O 1
ATOM 3528 N N . MET A 1 452 ? 67.03200 -18.85200 50.12400 1.000 23.69000 489 MET A N 1
ATOM 3529 C CA . MET A 1 452 ? 66.35000 -19.14700 48.86900 1.000 23.42000 489 MET A CA 1
ATOM 3530 C C . MET A 1 452 ? 66.98700 -20.33900 48.16900 1.000 22.01000 489 MET A C 1
ATOM 3531 O O . MET A 1 452 ? 66.28500 -21.16200 47.56900 1.000 20.48000 489 MET A O 1
ATOM 3536 N N . SER A 1 453 ? 68.31100 -20.45700 48.25000 1.000 23.79000 490 SER A N 1
ATOM 3537 C CA . SER A 1 453 ? 68.98100 -21.60700 47.65500 1.000 23.18000 490 SER A CA 1
ATOM 3538 C C . SER A 1 453 ? 68.54600 -22.90300 48.33000 1.000 24.04000 490 SER A C 1
ATOM 3539 O O . SER A 1 453 ? 68.31300 -23.91400 47.65500 1.000 23.47000 490 SER A O 1
ATOM 3542 N N . LYS A 1 454 ? 68.42200 -22.89100 49.66100 1.000 24.01000 491 LYS A N 1
ATOM 3543 C CA . LYS A 1 454 ? 67.95200 -24.07500 50.37500 1.000 24.83000 491 LYS A CA 1
ATOM 3544 C C . LYS A 1 454 ? 66.52600 -24.43100 49.97700 1.000 23.67000 491 LYS A C 1
ATOM 3545 O O . LYS A 1 454 ? 66.21400 -25.60300 49.73400 1.000 23.48000 491 LYS A O 1
ATOM 3551 N N . LEU A 1 455 ? 65.63600 -23.43300 49.91700 1.000 21.11000 492 LEU A N 1
ATOM 3552 C CA . LEU A 1 455 ? 64.25200 -23.72200 49.54500 1.000 19.61000 492 LEU A CA 1
ATOM 3553 C C . LEU A 1 455 ? 64.15900 -24.19300 48.09700 1.000 20.70000 492 LEU A C 1
ATOM 3554 O O . LEU A 1 455 ? 63.37900 -25.10000 47.78600 1.000 21.52000 492 LEU A O 1
ATOM 3559 N N . ARG A 1 456 ? 64.96000 -23.60600 47.20300 1.000 21.02000 493 ARG A N 1
ATOM 3560 C CA . ARG A 1 456 ? 64.98700 -24.07900 45.82100 1.000 20.92000 493 ARG A CA 1
ATOM 3561 C C . ARG A 1 456 ? 65.36000 -25.55600 45.75700 1.000 19.79000 493 ARG A C 1
ATOM 3562 O O . ARG A 1 456 ? 64.73800 -26.33300 45.02200 1.000 20.40000 493 ARG A O 1
ATOM 3570 N N . GLU A 1 457 ? 66.36700 -25.96300 46.53400 1.000 21.61000 494 GLU A N 1
ATOM 3571 C CA . GLU A 1 457 ? 66.77400 -27.36300 46.54400 1.000 24.50000 494 GLU A CA 1
ATOM 3572 C C . GLU A 1 457 ? 65.66100 -28.25500 47.07300 1.000 21.78000 494 GLU A C 1
ATOM 3573 O O . GLU A 1 457 ? 65.47300 -29.37500 46.58400 1.000 23.29000 494 GLU A O 1
ATOM 3579 N N . MET A 1 458 ? 64.91500 -27.77400 48.07100 1.000 21.01000 495 MET A N 1
ATOM 3580 C CA . MET A 1 458 ? 63.78600 -28.53400 48.59900 1.000 20.40000 495 MET A CA 1
ATOM 3581 C C . MET A 1 458 ? 62.70800 -28.72500 47.54000 1.000 18.72000 495 MET A C 1
ATOM 3582 O O . MET A 1 458 ? 62.18400 -29.83200 47.36300 1.000 18.73000 495 MET A O 1
ATOM 3587 N N . VAL A 1 459 ? 62.35000 -27.64400 46.84100 1.000 18.21000 496 VAL A N 1
ATOM 3588 C CA . VAL A 1 459 ? 61.35800 -27.73100 45.77000 1.000 17.63000 496 VAL A CA 1
ATOM 3589 C C . VAL A 1 459 ? 61.80600 -28.73000 44.70900 1.000 17.64000 496 VAL A C 1
ATOM 3590 O O . VAL A 1 459 ? 61.04200 -29.61600 44.30200 1.000 17.24000 496 VAL A O 1
ATOM 3594 N N . GLU A 1 460 ? 63.05200 -28.59600 44.24000 1.000 17.31000 497 GLU A N 1
ATOM 3595 C CA . GLU A 1 460 ? 63.53200 -29.46000 43.16300 1.000 19.53000 497 GLU A CA 1
ATOM 3596 C C . GLU A 1 460 ? 63.59400 -30.91600 43.60300 1.000 20.53000 497 GLU A C 1
ATOM 3597 O O . GLU A 1 460 ? 63.19000 -31.81100 42.85200 1.000 21.03000 497 GLU A O 1
ATOM 3603 N N . GLU A 1 461 ? 64.08100 -31.17900 44.81900 1.000 21.27000 498 GLU A N 1
ATOM 3604 C CA . GLU A 1 461 ? 64.13500 -32.56000 45.28200 1.000 23.93000 498 GLU A CA 1
ATOM 3605 C C . GLU A 1 461 ? 62.74000 -33.16900 45.33400 1.000 23.36000 498 GLU A C 1
ATOM 3606 O O . GLU A 1 461 ? 62.55500 -34.35200 45.02200 1.000 25.80000 498 GLU A O 1
ATOM 3612 N N . TYR A 1 462 ? 61.74200 -32.37000 45.70500 1.000 18.98000 499 TYR A N 1
ATOM 3613 C CA . TYR A 1 462 ? 60.38500 -32.89200 45.77900 1.000 17.71000 499 TYR A CA 1
ATOM 3614 C C . TYR A 1 462 ? 59.82500 -33.14900 44.38600 1.000 18.41000 499 TYR A C 1
ATOM 3615 O O . TYR A 1 462 ? 59.28900 -34.22900 44.10800 1.000 21.20000 499 TYR A O 1
ATOM 3624 N N . ALA A 1 463 ? 59.97000 -32.17000 43.48800 1.000 17.57000 500 ALA A N 1
ATOM 3625 C CA . ALA A 1 463 ? 59.37900 -32.26200 42.15400 1.000 15.99000 500 ALA A CA 1
ATOM 3626 C C . ALA A 1 46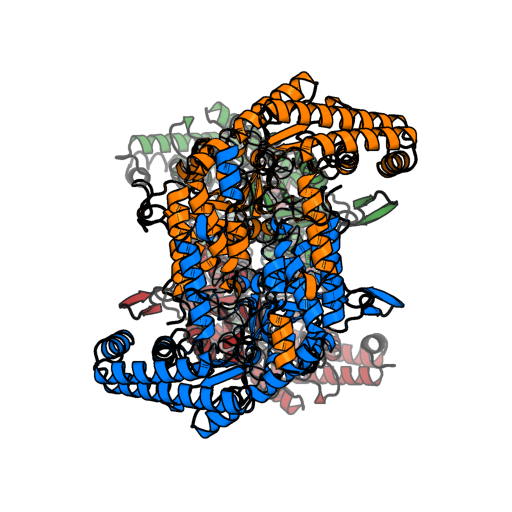3 ? 60.05800 -33.32700 41.29300 1.000 17.46000 500 ALA A C 1
ATOM 3627 O O . ALA A 1 463 ? 59.39300 -34.00100 40.49700 1.000 17.12000 500 ALA A O 1
ATOM 3629 N N . LYS A 1 464 ? 61.37900 -33.48800 41.41600 1.000 17.36000 501 LYS A N 1
ATOM 3630 C CA . LYS A 1 464 ? 62.07600 -34.37900 40.49300 1.000 17.28000 501 LYS A CA 1
ATOM 3631 C C . LYS A 1 464 ? 61.66200 -35.83500 40.65500 1.000 18.24000 501 LYS A C 1
ATOM 3632 O O . LYS A 1 464 ? 61.84300 -36.62300 39.72000 1.000 18.79000 501 LYS A O 1
ATOM 3638 N N . GLN A 1 465 ? 61.10900 -36.21600 41.80800 1.000 19.21000 502 GLN A N 1
ATOM 3639 C CA . GLN A 1 465 ? 60.77100 -37.62100 42.01500 1.000 20.84000 502 GLN A CA 1
ATOM 3640 C C . GLN A 1 465 ? 59.60900 -38.07400 41.13800 1.000 19.71000 502 GLN A C 1
ATOM 3641 O O . GLN A 1 465 ? 59.44700 -39.27900 40.91500 1.000 20.75000 502 GLN A O 1
ATOM 3647 N N . PHE A 1 466 ? 58.81200 -37.15000 40.63500 1.000 18.09000 503 PHE A N 1
ATOM 3648 C CA . PHE A 1 466 ? 57.61400 -37.49500 39.89100 1.000 18.05000 503 PHE A CA 1
ATOM 3649 C C . PHE A 1 466 ? 57.92500 -37.71200 38.41800 1.000 18.16000 503 PHE A C 1
ATOM 3650 O O . PHE A 1 466 ? 58.91400 -37.18700 37.89700 1.000 19.00000 503 PHE A O 1
ATOM 3658 N N . PRO A 1 467 ? 57.09000 -38.49000 37.72100 1.000 18.20000 504 PRO A N 1
ATOM 3659 C CA . PRO A 1 467 ? 57.30200 -38.70300 36.28200 1.000 19.13000 504 PRO A CA 1
ATOM 3660 C C . PRO A 1 467 ? 57.33200 -37.39500 35.51100 1.000 18.65000 504 PRO A C 1
ATOM 3661 O O . PRO A 1 467 ? 56.66600 -36.41800 35.86700 1.000 18.79000 504 PRO A O 1
ATOM 3665 N N . THR A 1 468 ? 58.10800 -37.39400 34.42900 1.000 18.02000 505 THR A N 1
ATOM 3666 C CA . THR A 1 468 ? 58.04400 -36.33400 33.43400 1.000 18.04000 505 THR A CA 1
ATOM 3667 C C . THR A 1 468 ? 56.97200 -36.68200 32.40700 1.000 18.66000 505 THR A C 1
ATOM 3668 O O . THR A 1 468 ? 56.78000 -37.85800 32.07700 1.000 19.86000 505 THR A O 1
ATOM 3672 N N . ILE A 1 469 ? 56.26000 -35.66100 31.92300 1.000 18.01000 506 ILE A N 1
ATOM 3673 C CA . ILE A 1 469 ? 55.14200 -35.83700 31.00000 1.000 18.00000 506 ILE A CA 1
ATOM 3674 C C . ILE A 1 469 ? 55.57200 -35.35900 29.61900 1.000 19.44000 506 ILE A C 1
ATOM 3675 O O . ILE A 1 469 ? 55.91200 -34.18200 29.43600 1.000 19.45000 506 ILE A O 1
ATOM 3680 N N . GLY A 1 470 ? 55.53600 -36.26200 28.64400 1.000 18.20000 507 GLY A N 1
ATOM 3681 C CA . GLY A 1 470 ? 55.82600 -35.92000 27.27000 1.000 20.44000 507 GLY A CA 1
ATOM 3682 C C . GLY A 1 470 ? 57.23100 -36.24900 26.82600 1.000 21.15000 507 GLY A C 1
ATOM 3683 O O . GLY A 1 470 ? 57.53000 -36.14100 25.62800 1.000 22.76000 507 GLY A O 1
ATOM 3684 N N . PHE A 1 471 ? 58.09500 -36.65100 27.75100 1.000 20.62000 508 PHE A N 1
ATOM 3685 C CA . PHE A 1 471 ? 59.45500 -37.05100 27.42100 1.000 20.30000 508 PHE A CA 1
ATOM 3686 C C . PHE A 1 471 ? 59.95300 -37.94700 28.54200 1.000 22.39000 508 PHE A C 1
ATOM 3687 O O . PHE A 1 471 ? 59.38100 -37.97600 29.63500 1.000 22.11000 508 PHE A O 1
ATOM 3695 N N . GLU A 1 472 ? 61.02400 -38.68400 28.25700 1.000 23.25000 509 GLU A N 1
ATOM 3696 C CA . GLU A 1 472 ? 61.59600 -39.61400 29.22100 1.000 24.43000 509 GLU A CA 1
ATOM 3697 C C . GLU A 1 472 ? 62.77600 -38.97600 29.94100 1.000 24.03000 509 GLU A C 1
ATOM 3698 O O . GLU A 1 472 ? 63.53600 -38.20300 29.34900 1.000 24.85000 509 GLU A O 1
ATOM 3704 N N . LYS A 1 473 ? 62.91700 -39.30500 31.22900 1.000 22.20000 510 LYS A N 1
ATOM 3705 C CA . LYS A 1 473 ? 64.00900 -38.74700 32.01900 1.000 21.87000 510 LYS A CA 1
ATOM 3706 C C . LYS A 1 473 ? 65.36200 -39.20300 31.50000 1.000 23.78000 510 LYS A C 1
ATOM 3707 O O . LYS A 1 473 ? 66.33900 -38.44500 31.55000 1.000 23.50000 510 LYS A O 1
ATOM 3713 N N . GLU A 1 474 ? 65.44000 -40.44200 31.00500 1.000 26.68000 511 GLU A N 1
ATOM 3714 C CA . GLU A 1 474 ? 66.73300 -41.05200 30.71800 1.000 31.92000 511 GLU A CA 1
ATOM 3715 C C . GLU A 1 474 ? 67.48000 -40.32000 29.61500 1.000 31.63000 511 GLU A C 1
ATOM 3716 O O . GLU A 1 474 ? 68.71300 -40.33100 29.59600 1.000 32.47000 511 GLU A O 1
ATOM 3722 N N . THR A 1 475 ? 66.76700 -39.66400 28.70500 1.000 30.46000 512 THR A N 1
ATOM 3723 C CA . THR A 1 475 ? 67.40400 -38.99200 27.58200 1.000 31.61000 512 THR A CA 1
ATOM 3724 C C . THR A 1 475 ? 67.47100 -37.47500 27.74700 1.000 30.91000 512 THR A C 1
ATOM 3725 O O . THR A 1 475 ? 67.81300 -36.77700 26.78600 1.000 34.14000 512 THR A O 1
ATOM 3729 N N A MET A 1 476 ? 67.17100 -36.95400 28.93500 0.320 28.26000 513 MET A N 1
ATOM 3730 N N B MET A 1 476 ? 67.14500 -36.95000 28.93400 0.680 28.16000 513 MET A N 1
ATOM 3731 C CA A MET A 1 476 ? 67.30400 -35.52300 29.17500 0.320 25.91000 513 MET A CA 1
ATOM 3732 C CA B MET A 1 476 ? 67.31400 -35.52600 29.20200 0.680 26.38000 513 MET A CA 1
ATOM 3733 C C A MET A 1 476 ? 68.76800 -35.11100 29.10600 0.320 25.55000 513 MET A C 1
ATOM 3734 C C B MET A 1 476 ? 68.78000 -35.13300 29.08000 0.680 25.73000 513 MET A C 1
ATOM 3735 O O A MET A 1 476 ? 69.63500 -35.76000 29.69900 0.320 25.63000 513 MET A O 1
ATOM 3736 O O B MET A 1 476 ? 69.66300 -35.80900 29.61400 0.680 26.36000 513 MET A O 1
ATOM 3745 N N . ARG A 1 477 ? 69.04200 -34.02200 28.38800 1.000 25.59000 514 ARG A N 1
ATOM 3746 C CA . ARG A 1 477 ? 70.41600 -33.54200 28.29100 1.000 28.77000 514 ARG A CA 1
ATOM 3747 C C . ARG A 1 477 ? 70.89900 -32.94200 29.60700 1.000 28.18000 514 ARG A C 1
ATOM 3748 O O . ARG A 1 477 ? 72.08800 -33.04700 29.93400 1.000 29.20000 514 ARG A O 1
ATOM 3756 N N . TYR A 1 478 ? 70.00400 -32.31900 30.37400 1.000 27.11000 515 TYR A N 1
ATOM 3757 C CA . TYR A 1 478 ? 70.35800 -31.61200 31.60700 1.000 27.51000 515 TYR A CA 1
ATOM 3758 C C . TYR A 1 478 ? 69.72100 -32.32200 32.79500 1.000 27.57000 515 TYR A C 1
ATOM 3759 O O . TYR A 1 478 ? 68.65700 -31.92900 33.27800 1.000 29.32000 515 TYR A O 1
ATOM 3768 N N . LYS A 1 479 ? 70.38800 -33.36600 33.27800 1.000 26.46000 516 LYS A N 1
ATOM 3769 C CA . LYS A 1 479 ? 69.91900 -34.09200 34.45000 1.000 26.88000 516 LYS A CA 1
ATOM 3770 C C . LYS A 1 479 ? 70.40200 -33.47900 35.75600 1.000 29.43000 516 LYS A C 1
ATOM 3771 O O . LYS A 1 479 ? 69.93000 -33.88700 36.82400 1.000 29.29000 516 LYS A O 1
ATOM 3777 N N . GLU A 1 480 ? 71.31900 -32.51700 35.69400 1.000 32.88000 517 GLU A N 1
ATOM 3778 C CA . GLU A 1 480 ? 71.93500 -31.93900 36.88500 1.000 38.30000 517 GLU A CA 1
ATOM 3779 C C . GLU A 1 480 ? 71.81100 -30.41800 36.91400 1.000 43.29000 517 GLU A C 1
ATOM 3780 O O . GLU A 1 480 ? 72.41500 -29.75900 37.76300 1.000 45.57000 517 GLU A O 1
ATOM 3787 N N . SER B 1 6 ? 45.54100 -46.48800 38.10200 1.000 83.89000 43 SER B N 1
ATOM 3788 C CA . SER B 1 6 ? 44.66500 -45.51100 37.45800 1.000 83.40000 43 SER B CA 1
ATOM 3789 C C . SER B 1 6 ? 45.41600 -44.20300 37.21200 1.000 81.91000 43 SER B C 1
ATOM 3790 O O . SER B 1 6 ? 45.08900 -43.44500 36.29600 1.000 80.75000 43 SER B O 1
ATOM 3793 N N . ARG B 1 7 ? 46.42500 -43.95000 38.04600 1.000 81.04000 44 ARG B N 1
ATOM 3794 C CA . ARG B 1 7 ? 47.29600 -42.78500 37.93300 1.000 79.23000 44 ARG B CA 1
ATOM 3795 C C . ARG B 1 7 ? 48.61700 -43.10300 37.24800 1.000 75.01000 44 ARG B C 1
ATOM 3796 O O . ARG B 1 7 ? 49.11900 -42.28500 36.47200 1.000 72.89000 44 ARG B O 1
ATOM 3804 N N . SER B 1 8 ? 49.19500 -44.27300 37.52800 1.000 73.88000 45 SER B N 1
ATOM 3805 C CA . SER B 1 8 ? 50.30900 -44.75500 36.72000 1.000 72.42000 45 SER B CA 1
ATOM 3806 C C . SER B 1 8 ? 49.86600 -45.03900 35.29300 1.000 70.29000 45 SER B C 1
ATOM 3807 O O . SER B 1 8 ? 50.68300 -44.98600 34.36700 1.000 69.64000 45 SER B O 1
ATOM 3810 N N . SER B 1 9 ? 48.57700 -45.33000 35.09500 1.000 68.41000 46 SER B N 1
ATOM 3811 C CA . SER B 1 9 ? 48.07700 -45.65900 33.76600 1.000 65.12000 46 SER B CA 1
ATOM 3812 C C . SER B 1 9 ? 47.78800 -44.40800 32.94500 1.000 59.96000 46 SER B C 1
ATOM 3813 O O . SER B 1 9 ? 48.01800 -44.40500 31.73000 1.000 58.65000 46 SER B O 1
ATOM 3816 N N . TRP B 1 10 ? 47.27900 -43.33600 33.57200 1.000 56.56000 47 TRP B N 1
ATOM 3817 C CA . TRP B 1 10 ? 47.11300 -42.10300 32.80800 1.000 53.16000 47 TRP B CA 1
ATOM 3818 C C . TRP B 1 10 ? 48.46000 -41.46100 32.51000 1.000 47.47000 47 TRP B C 1
ATOM 3819 O O . TRP B 1 10 ? 48.58500 -40.74900 31.51100 1.000 46.23000 47 TRP B O 1
ATOM 3830 N N . ILE B 1 11 ? 49.48100 -41.74000 33.32300 1.000 45.47000 48 ILE B N 1
ATOM 3831 C CA . ILE B 1 11 ? 50.82300 -41.26800 32.99900 1.000 42.94000 48 ILE B CA 1
ATOM 3832 C C . ILE B 1 11 ? 51.41200 -42.08300 31.84900 1.000 40.56000 48 ILE B C 1
ATOM 3833 O O . ILE B 1 11 ? 52.12400 -41.53800 30.99400 1.000 38.25000 48 ILE B O 1
ATOM 3838 N N . LYS B 1 12 ? 51.08600 -43.37700 31.77100 1.000 39.93000 49 LYS B N 1
ATOM 3839 C CA . LYS B 1 12 ? 51.47600 -44.17600 30.60900 1.000 40.53000 49 LYS B CA 1
ATOM 3840 C C . LYS B 1 12 ? 50.83100 -43.64900 29.32900 1.000 37.88000 49 LYS B C 1
ATOM 3841 O O . LYS B 1 12 ? 51.48600 -43.56700 28.28200 1.000 37.97000 49 LYS B O 1
ATOM 3847 N N . GLN B 1 13 ? 49.54600 -43.28700 29.39300 1.000 33.88000 50 GLN B N 1
ATOM 3848 C CA . GLN B 1 13 ? 48.86200 -42.75100 28.22000 1.000 32.29000 50 GLN B CA 1
ATOM 3849 C C . GLN B 1 13 ? 49.41500 -41.39400 27.80300 1.000 27.32000 50 GLN B C 1
ATOM 3850 O O . GLN B 1 13 ? 49.33800 -41.03300 26.62200 1.000 27.51000 50 GLN B O 1
ATOM 3856 N N . LEU B 1 14 ? 49.95500 -40.62100 28.74800 1.000 22.41000 51 LEU B N 1
ATOM 3857 C CA . LEU B 1 14 ? 50.52600 -39.32600 28.40300 1.000 19.62000 51 LEU B CA 1
ATOM 3858 C C . LEU B 1 14 ? 51.88700 -39.44200 27.73400 1.000 19.50000 51 LEU B C 1
ATOM 3859 O O . LEU B 1 14 ? 52.30500 -38.50200 27.05000 1.000 19.69000 51 LEU B O 1
ATOM 3864 N N . ASN B 1 15 ? 52.58600 -40.56300 27.90500 1.000 20.19000 52 ASN B N 1
ATOM 3865 C CA . ASN B 1 15 ? 53.93400 -40.70900 27.37400 1.000 20.84000 52 ASN B CA 1
ATOM 3866 C C . ASN B 1 15 ? 54.01600 -41.68700 26.21400 1.000 21.91000 52 ASN B C 1
ATOM 3867 O O . ASN B 1 15 ? 55.09400 -41.84400 25.62600 1.000 23.64000 52 ASN B O 1
ATOM 3872 N N . ALA B 1 16 ? 52.90800 -42.32200 25.85000 1.000 23.54000 53 ALA B N 1
ATOM 3873 C CA . ALA B 1 16 ? 52.89400 -43.26800 24.74900 1.000 25.25000 53 ALA B CA 1
ATOM 3874 C C . ALA B 1 16 ? 52.89100 -42.53100 23.41200 1.000 23.83000 53 ALA B C 1
ATOM 3875 O O . ALA B 1 16 ? 52.53900 -41.35200 23.32000 1.000 23.96000 53 ALA B O 1
ATOM 3877 N N . SER B 1 17 ? 53.28500 -43.25100 22.36700 1.000 23.33000 54 SER B N 1
ATOM 3878 C CA . SER B 1 17 ? 53.38300 -42.67600 21.03600 1.000 23.56000 54 SER B CA 1
ATOM 3879 C C . SER B 1 17 ? 52.00600 -42.52400 20.39900 1.000 24.30000 54 SER B C 1
ATOM 3880 O O . SER B 1 17 ? 51.02300 -43.15100 20.80400 1.000 25.53000 54 SER B O 1
ATOM 3883 N N . LEU B 1 18 ? 51.95900 -41.68900 19.36300 1.000 21.90000 55 LEU B N 1
ATOM 3884 C CA . LEU B 1 18 ? 50.71600 -41.47800 18.63200 1.000 20.97000 55 LEU B CA 1
ATOM 3885 C C . LEU B 1 18 ? 50.21500 -42.77500 18.00200 1.000 23.47000 55 LEU B C 1
ATOM 3886 O O . LEU B 1 18 ? 49.00800 -43.05000 18.00800 1.000 22.93000 55 LEU B O 1
ATOM 3891 N N . ASP B 1 19 ? 51.13000 -43.58900 17.46400 1.000 25.37000 56 ASP B N 1
ATOM 3892 C CA . ASP B 1 19 ? 50.74600 -44.87000 16.87100 1.000 30.41000 56 ASP B CA 1
ATOM 3893 C C . ASP B 1 19 ? 49.97000 -45.73300 17.85700 1.000 29.39000 56 ASP B C 1
ATOM 3894 O O . ASP B 1 19 ? 48.99000 -46.39100 17.48600 1.000 30.02000 56 ASP B O 1
ATOM 3899 N N . GLU B 1 20 ? 50.39600 -45.74200 19.11900 1.000 28.08000 57 GLU B N 1
ATOM 3900 C CA . GLU B 1 20 ? 49.75400 -46.58100 20.12100 1.000 28.89000 57 GLU B CA 1
ATOM 3901 C C . GLU B 1 20 ? 48.46400 -45.95800 20.64900 1.000 27.48000 57 GLU B C 1
ATOM 3902 O O . GLU B 1 20 ? 47.47000 -46.66700 20.84700 1.000 30.47000 57 GLU B O 1
ATOM 3908 N N . ILE B 1 21 ? 48.45200 -44.64100 20.87100 1.000 24.73000 58 ILE B N 1
ATOM 3909 C CA . ILE B 1 21 ? 47.31500 -43.99800 21.52600 1.000 25.21000 58 ILE B CA 1
ATOM 3910 C C . ILE B 1 21 ? 46.16000 -43.77300 20.55500 1.000 24.69000 58 ILE B C 1
ATOM 3911 O O . ILE B 1 21 ? 44.98800 -43.95200 20.91200 1.000 24.95000 58 ILE B O 1
ATOM 3916 N N . ASP B 1 22 ? 46.45400 -43.36600 19.32300 1.000 22.33000 59 ASP B N 1
ATOM 3917 C CA . ASP B 1 22 ? 45.42400 -42.90100 18.39400 1.000 20.98000 59 ASP B CA 1
ATOM 3918 C C . ASP B 1 22 ? 45.74700 -43.39400 16.98900 1.000 20.17000 59 ASP B C 1
ATOM 3919 O O . ASP B 1 22 ? 46.16500 -42.62200 16.12000 1.000 19.49000 59 ASP B O 1
ATOM 3924 N N . PRO B 1 23 ? 45.55800 -44.68900 16.73000 1.000 20.67000 60 PRO B N 1
ATOM 3925 C CA . PRO B 1 23 ? 45.89300 -45.20900 15.39500 1.000 21.03000 60 PRO B CA 1
ATOM 3926 C C . PRO B 1 23 ? 45.10600 -44.55600 14.27100 1.000 20.88000 60 PRO B C 1
ATOM 3927 O O . PRO B 1 23 ? 45.62800 -44.45900 13.15300 1.000 22.08000 60 PRO B O 1
ATOM 3931 N N . GLU B 1 24 ? 43.88400 -44.07800 14.52400 1.000 20.45000 61 GLU B N 1
ATOM 3932 C CA . GLU B 1 24 ? 43.13600 -43.42900 13.44900 1.000 20.84000 61 GLU B CA 1
ATOM 3933 C C . GLU B 1 24 ? 43.82400 -42.14200 13.00900 1.000 20.84000 61 GLU B C 1
ATOM 3934 O O . GLU B 1 24 ? 43.98000 -41.88800 11.80900 1.000 20.63000 61 GLU B O 1
ATOM 3940 N N . VAL B 1 25 ? 44.25100 -41.31900 13.96900 1.000 18.40000 62 VAL B N 1
ATOM 3941 C CA . VAL B 1 25 ? 44.96800 -40.09900 13.61500 1.000 16.48000 62 VAL B CA 1
ATOM 3942 C C . VAL B 1 25 ? 46.31700 -40.43700 12.98800 1.000 18.06000 62 VAL B C 1
ATOM 3943 O O . VAL B 1 25 ? 46.72800 -39.81400 12.00100 1.000 19.02000 62 VAL B O 1
ATOM 3947 N N . ALA B 1 26 ? 47.01900 -41.43500 13.53400 1.000 18.06000 63 ALA B N 1
ATOM 3948 C CA . ALA B 1 26 ? 48.29500 -41.83400 12.94500 1.000 18.51000 63 ALA B CA 1
ATOM 3949 C C . ALA B 1 26 ? 48.12300 -42.21700 11.48300 1.000 20.30000 63 ALA B C 1
ATOM 3950 O O . ALA B 1 26 ? 48.95500 -41.86400 10.63900 1.000 21.17000 63 ALA B O 1
ATOM 3952 N N . ASP B 1 27 ? 47.03300 -42.91700 11.16400 1.000 19.50000 64 ASP B N 1
ATOM 3953 C CA . ASP B 1 27 ? 46.79300 -43.33100 9.78600 1.000 20.40000 64 ASP B CA 1
ATOM 3954 C C . ASP B 1 27 ? 46.50500 -42.13200 8.88700 1.000 20.85000 64 ASP B C 1
ATOM 3955 O O . ASP B 1 27 ? 46.97900 -42.08200 7.74400 1.000 20.25000 64 ASP B O 1
ATOM 3960 N N . ILE B 1 28 ? 45.74700 -41.15000 9.39000 1.000 19.59000 65 ILE B N 1
ATOM 3961 C CA . ILE B 1 28 ? 45.48600 -39.93800 8.61500 1.000 19.04000 65 ILE B CA 1
ATOM 3962 C C . ILE B 1 28 ? 46.79300 -39.24300 8.25400 1.000 18.66000 65 ILE B C 1
ATOM 3963 O O . ILE B 1 28 ? 46.98900 -38.81600 7.10900 1.000 20.15000 65 ILE B O 1
ATOM 3968 N N . ILE B 1 29 ? 47.71100 -39.11900 9.21700 1.000 16.33000 66 ILE B N 1
ATOM 3969 C CA . ILE B 1 29 ? 48.98800 -38.47400 8.92500 1.000 17.64000 66 ILE B CA 1
ATOM 3970 C C . ILE B 1 29 ? 49.77000 -39.27300 7.88400 1.000 18.11000 66 ILE B C 1
ATOM 3971 O O . ILE B 1 29 ? 50.39300 -38.69600 6.98700 1.000 18.72000 66 ILE B O 1
ATOM 3976 N N . GLU B 1 30 ? 49.74400 -40.60800 7.97800 1.000 18.38000 67 GLU B N 1
ATOM 3977 C CA . GLU B 1 30 ? 50.43400 -41.43300 6.98800 1.000 19.47000 67 GLU B CA 1
ATOM 3978 C C . GLU B 1 30 ? 49.83600 -41.26100 5.59500 1.000 19.34000 67 GLU B C 1
ATOM 3979 O O . GLU B 1 30 ? 50.56500 -41.24700 4.59600 1.000 19.51000 67 GLU B O 1
ATOM 3985 N N . LEU B 1 31 ? 48.51100 -41.13800 5.50500 1.000 18.94000 68 LEU B N 1
ATOM 3986 C CA . LEU B 1 31 ? 47.89100 -40.88600 4.20700 1.000 19.97000 68 LEU B CA 1
ATOM 3987 C C . LEU B 1 31 ? 48.31500 -39.53300 3.65100 1.000 20.24000 68 LEU B C 1
ATOM 3988 O O . LEU B 1 31 ? 48.56600 -39.39600 2.44500 1.000 19.99000 68 LEU B O 1
ATOM 3993 N N . GLU B 1 32 ? 48.41300 -38.52300 4.52400 1.000 19.27000 69 GLU B N 1
ATOM 3994 C CA . GLU B 1 32 ? 48.83900 -37.20000 4.08600 1.000 18.65000 69 GLU B CA 1
ATOM 3995 C C . GLU B 1 32 ? 50.30300 -37.19900 3.65900 1.000 19.09000 69 GLU B C 1
ATOM 3996 O O . GLU B 1 32 ? 50.66700 -36.51700 2.69300 1.000 19.02000 69 GLU B O 1
ATOM 4002 N N . LYS B 1 33 ? 51.16000 -37.95600 4.35800 1.000 18.57000 70 LYS B N 1
ATOM 4003 C CA . LYS B 1 33 ? 52.54700 -38.09400 3.92100 1.000 19.80000 70 LYS B CA 1
ATOM 4004 C C . LYS B 1 33 ? 52.61200 -38.64100 2.50400 1.000 20.63000 70 LYS B C 1
ATOM 4005 O O . LYS B 1 33 ? 53.35700 -38.12700 1.65700 1.000 22.38000 70 LYS B O 1
ATOM 4011 N N . ALA B 1 34 ? 51.82900 -39.68600 2.22600 1.000 19.49000 71 ALA B N 1
ATOM 4012 C CA . ALA B 1 34 ? 51.81500 -40.24800 0.88000 1.000 19.59000 71 ALA B CA 1
ATOM 4013 C C . ALA B 1 34 ? 51.29800 -39.23300 -0.13500 1.000 20.63000 71 ALA B C 1
ATOM 4014 O O . ALA B 1 34 ? 51.81200 -39.15300 -1.25600 1.000 22.22000 71 ALA B O 1
ATOM 4016 N N . ARG B 1 35 ? 50.29200 -38.43600 0.24500 1.000 19.12000 72 ARG B N 1
ATOM 4017 C CA . ARG B 1 35 ? 49.76300 -37.43100 -0.67300 1.000 19.37000 72 ARG B CA 1
ATOM 4018 C C . ARG B 1 35 ? 50.82300 -36.39000 -1.02100 1.000 21.62000 72 ARG B C 1
ATOM 4019 O O . ARG B 1 35 ? 50.93500 -35.96900 -2.18300 1.000 21.91000 72 ARG B O 1
ATOM 4027 N N . GLN B 1 36 ? 51.61800 -35.97300 -0.02700 1.000 20.71000 73 GLN B N 1
ATOM 4028 C CA . GLN B 1 36 ? 52.68300 -35.00200 -0.26400 1.000 20.92000 73 GLN B CA 1
ATOM 4029 C C . GLN B 1 36 ? 53.81800 -35.60800 -1.08100 1.000 23.06000 73 GLN B C 1
ATOM 4030 O O . GLN B 1 36 ? 54.52300 -34.89000 -1.79900 1.000 26.93000 73 GLN B O 1
ATOM 4036 N N . TRP B 1 37 ? 53.99200 -36.92400 -0.99000 1.000 20.87000 74 TRP B N 1
ATOM 4037 C CA . TRP B 1 37 ? 55.01500 -37.62400 -1.76100 1.000 21.07000 74 TRP B CA 1
ATOM 4038 C C . TRP B 1 37 ? 54.63800 -37.73900 -3.23700 1.000 22.37000 74 TRP B C 1
ATOM 4039 O O . TRP B 1 37 ? 55.49800 -37.59000 -4.11600 1.000 22.34000 74 TRP B O 1
ATOM 4050 N N . LYS B 1 38 ? 53.36100 -38.00300 -3.53300 1.000 21.95000 75 LYS B N 1
ATOM 4051 C CA . LYS B 1 38 ? 52.93600 -38.42000 -4.86900 1.000 23.68000 75 LYS B CA 1
ATOM 4052 C C . LYS B 1 38 ? 52.32300 -37.30900 -5.71000 1.000 24.14000 75 LYS B C 1
ATOM 4053 O O . LYS B 1 38 ? 51.93300 -37.57100 -6.85400 1.000 25.56000 75 LYS B O 1
ATOM 4059 N N . GLY B 1 39 ? 52.22400 -36.08900 -5.19400 1.000 23.21000 76 GLY B N 1
ATOM 4060 C CA . GLY B 1 39 ? 51.48100 -35.07300 -5.91500 1.000 23.24000 76 GLY B CA 1
ATOM 4061 C C . GLY B 1 39 ? 52.30700 -33.94900 -6.49900 1.000 21.35000 76 GLY B C 1
ATOM 4062 O O . GLY B 1 39 ? 53.46200 -33.75400 -6.10300 1.000 21.43000 76 GLY B O 1
ATOM 4063 N N . PHE B 1 40 ? 51.73000 -33.21300 -7.45400 1.000 18.80000 77 PHE B N 1
ATOM 4064 C CA . PHE B 1 40 ? 52.27600 -31.92500 -7.88300 1.000 19.95000 77 PHE B CA 1
ATOM 4065 C C . PHE B 1 40 ? 51.61100 -30.85800 -7.02400 1.000 21.14000 77 PHE B C 1
ATOM 4066 O O . PHE B 1 40 ? 50.47500 -30.45100 -7.29000 1.000 22.09000 77 PHE B O 1
ATOM 4074 N N . GLU B 1 41 ? 52.31900 -30.39300 -5.99600 1.000 19.91000 78 GLU B N 1
ATOM 4075 C CA . GLU B 1 41 ? 51.79000 -29.39500 -5.06500 1.000 20.81000 78 GLU B CA 1
ATOM 4076 C C . GLU B 1 41 ? 52.14500 -28.01400 -5.61000 1.000 20.07000 78 GLU B C 1
ATOM 4077 O O . GLU B 1 41 ? 53.27200 -27.53800 -5.44400 1.000 19.90000 78 GLU B O 1
ATOM 4083 N N . LEU B 1 42 ? 51.18400 -27.37100 -6.27700 1.000 18.31000 79 LEU B N 1
ATOM 4084 C CA . LEU B 1 42 ? 51.43100 -26.12500 -6.99500 1.000 17.24000 79 LEU B CA 1
ATOM 4085 C C . LEU B 1 42 ? 50.78000 -24.90100 -6.36200 1.000 16.63000 79 LEU B C 1
ATOM 4086 O O . LEU B 1 42 ? 50.90400 -23.80200 -6.91400 1.000 17.97000 79 LEU B O 1
ATOM 4091 N N . ILE B 1 43 ? 50.07100 -25.05200 -5.24700 1.000 17.52000 80 ILE B N 1
ATOM 4092 C CA . ILE B 1 43 ? 49.49700 -23.89800 -4.55900 1.000 17.96000 80 ILE B CA 1
ATOM 4093 C C . ILE B 1 43 ? 50.66000 -23.03200 -4.08900 1.000 17.82000 80 ILE B C 1
ATOM 4094 O O . ILE B 1 43 ? 51.49600 -23.50800 -3.30500 1.000 18.58000 80 ILE B O 1
ATOM 4099 N N . PRO B 1 44 ? 50.77700 -21.77700 -4.54800 1.000 15.67000 81 PRO B N 1
ATOM 4100 C CA . PRO B 1 44 ? 52.02500 -21.02700 -4.31500 1.000 16.22000 81 PRO B CA 1
ATOM 4101 C C . PRO B 1 44 ? 52.20900 -20.56900 -2.88300 1.000 17.04000 81 PRO B C 1
ATOM 4102 O O . PRO B 1 44 ? 53.30900 -20.11300 -2.53800 1.000 18.25000 81 PRO B O 1
ATOM 4106 N N . SER B 1 45 ? 51.18100 -20.68200 -2.04600 1.000 15.72000 82 SER B N 1
ATOM 4107 C CA . SER B 1 45 ? 51.27800 -20.38500 -0.62100 1.000 15.50000 82 SER B CA 1
ATOM 4108 C C . SER B 1 45 ? 51.66200 -21.59700 0.21500 1.000 17.01000 82 SER B C 1
ATOM 4109 O O . SER B 1 45 ? 51.77300 -21.47800 1.44400 1.000 18.90000 82 SER B O 1
ATOM 4112 N N . GLU B 1 46 ? 51.85500 -22.75800 -0.40400 1.000 16.63000 83 GLU B N 1
ATOM 4113 C CA . GLU B 1 46 ? 52.23100 -23.95500 0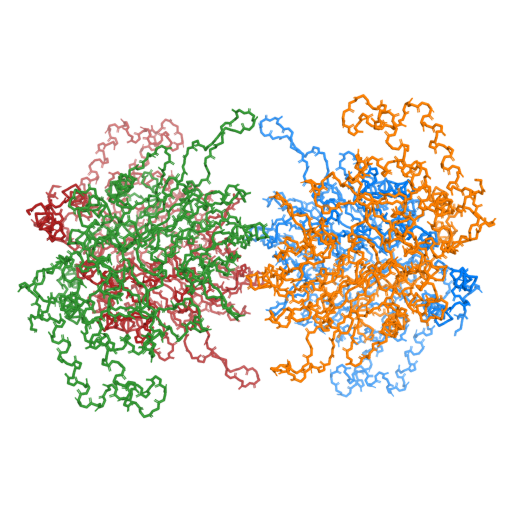.33000 1.000 17.19000 83 GLU B CA 1
ATOM 4114 C C . GLU B 1 46 ? 53.71500 -24.25000 0.16400 1.000 16.72000 83 GLU B C 1
ATOM 4115 O O . GLU B 1 46 ? 54.34700 -23.87100 -0.82600 1.000 17.47000 83 GLU B O 1
ATOM 4121 N N . ASN B 1 47 ? 54.27200 -24.90300 1.17600 1.000 16.55000 84 ASN B N 1
ATOM 4122 C CA . ASN B 1 47 ? 55.66100 -25.32900 1.15800 1.000 16.14000 84 ASN B CA 1
ATOM 4123 C C . ASN B 1 47 ? 55.76200 -26.61000 1.97200 1.000 16.40000 84 ASN B C 1
ATOM 4124 O O . ASN B 1 47 ? 54.76700 -27.11100 2.49500 1.000 18.69000 84 ASN B O 1
ATOM 4129 N N . PHE B 1 48 ? 56.97000 -27.15400 2.05700 1.000 17.26000 85 PHE B N 1
ATOM 4130 C CA . PHE B 1 48 ? 57.26700 -28.29600 2.91800 1.000 16.96000 85 PHE B CA 1
ATOM 4131 C C . PHE B 1 48 ? 58.30100 -27.83500 3.93100 1.000 18.12000 85 PHE B C 1
ATOM 4132 O O . PHE B 1 48 ? 59.43900 -27.52500 3.55800 1.000 19.33000 85 PHE B O 1
ATOM 4140 N N . THR B 1 49 ? 57.90800 -27.75800 5.20100 1.000 18.08000 86 THR B N 1
ATOM 4141 C CA . THR B 1 49 ? 58.86400 -27.25800 6.17500 1.000 18.39000 86 THR B CA 1
ATOM 4142 C C . THR B 1 49 ? 59.77600 -28.38900 6.65200 1.000 17.89000 86 THR B C 1
ATOM 4143 O O . THR B 1 49 ? 59.53200 -29.58100 6.42000 1.000 19.58000 86 THR B O 1
ATOM 4147 N N . SER B 1 50 ? 60.86300 -27.99200 7.30000 1.000 16.94000 87 SER B N 1
ATOM 4148 C CA . SER B 1 50 ? 61.92500 -28.91000 7.67500 1.000 17.32000 87 SER B CA 1
ATOM 4149 C C . SER B 1 50 ? 61.53400 -29.76900 8.87700 1.000 17.22000 87 SER B C 1
ATOM 4150 O O . SER B 1 50 ? 60.66000 -29.42100 9.67900 1.000 15.93000 87 SER B O 1
ATOM 4153 N N . LEU B 1 51 ? 62.23200 -30.90200 9.01300 1.000 17.55000 88 LEU B N 1
ATOM 4154 C CA . LEU B 1 51 ? 62.05900 -31.73900 10.19800 1.000 17.80000 88 LEU B CA 1
ATOM 4155 C C . LEU B 1 51 ? 62.42500 -30.98100 11.46900 1.000 18.19000 88 LEU B C 1
ATOM 4156 O O . LEU B 1 51 ? 61.75400 -31.12300 12.50200 1.000 17.50000 88 LEU B O 1
ATOM 4161 N N . SER B 1 52 ? 63.47900 -30.15800 11.41400 1.000 18.98000 89 SER B N 1
ATOM 4162 C CA . SER B 1 52 ? 63.90700 -29.45000 12.61900 1.000 17.09000 89 SER B CA 1
ATOM 4163 C C . SER B 1 52 ? 62.85100 -28.45600 13.08500 1.000 16.08000 89 SER B C 1
ATOM 4164 O O . SER B 1 52 ? 62.62800 -28.31400 14.29600 1.000 15.79000 89 SER B O 1
ATOM 4167 N N . VAL B 1 53 ? 62.18700 -27.76400 12.14700 1.000 14.55000 90 VAL B N 1
ATOM 4168 C CA . VAL B 1 53 ? 61.07700 -26.89000 12.53000 1.000 15.37000 90 VAL B CA 1
ATOM 4169 C C . VAL B 1 53 ? 59.97400 -27.70100 13.19400 1.000 15.05000 90 VAL B C 1
ATOM 4170 O O . VAL B 1 53 ? 59.44900 -27.32200 14.25100 1.000 16.54000 90 VAL B O 1
ATOM 4174 N N . MET B 1 54 ? 59.59400 -28.82700 12.57800 1.000 14.89000 91 MET B N 1
ATOM 4175 C CA . MET B 1 54 ? 58.50100 -29.62200 13.13600 1.000 15.57000 91 MET B CA 1
ATOM 4176 C C . MET B 1 54 ? 58.85100 -30.19900 14.50600 1.000 16.09000 91 MET B C 1
ATOM 4177 O O . MET B 1 54 ? 57.97200 -30.32000 15.36700 1.000 16.80000 91 MET B O 1
ATOM 4182 N N . GLN B 1 55 ? 60.11200 -30.56700 14.72800 1.000 16.10000 92 GLN B N 1
ATOM 4183 C CA . GLN B 1 55 ? 60.48400 -31.08400 16.04300 1.000 15.71000 92 GLN B CA 1
ATOM 4184 C C . GLN B 1 55 ? 60.36600 -30.00900 17.12100 1.000 16.20000 92 GLN B C 1
ATOM 4185 O O . GLN B 1 55 ? 60.02500 -30.31900 18.27000 1.000 18.86000 92 GLN B O 1
ATOM 4191 N N . ALA B 1 56 ? 60.63800 -28.75000 16.77700 1.000 14.76000 93 ALA B N 1
ATOM 4192 C CA . ALA B 1 56 ? 60.47300 -27.66500 17.74100 1.000 14.46000 93 ALA B CA 1
ATOM 4193 C C . ALA B 1 56 ? 59.00000 -27.35800 17.97700 1.000 14.65000 93 ALA B C 1
ATOM 4194 O O . ALA B 1 56 ? 58.57500 -27.13100 19.11700 1.000 15.92000 93 ALA B O 1
ATOM 4196 N N . VAL B 1 57 ? 58.20600 -27.34400 16.90900 1.000 13.43000 94 VAL B N 1
ATOM 4197 C CA . VAL B 1 57 ? 56.77700 -27.09300 17.06600 1.000 14.29000 94 VAL B CA 1
ATOM 4198 C C . VAL B 1 57 ? 56.11100 -28.22200 17.84600 1.000 14.94000 94 VAL B C 1
ATOM 4199 O O . VAL B 1 57 ? 55.13700 -27.99300 18.57500 1.000 15.07000 94 VAL B O 1
ATOM 4203 N N . GLY B 1 58 ? 56.61900 -29.44800 17.71900 1.000 15.73000 95 GLY B N 1
ATOM 4204 C CA . GLY B 1 58 ? 56.10700 -30.57200 18.47800 1.000 15.69000 95 GLY B CA 1
ATOM 4205 C C . GLY B 1 58 ? 56.83400 -30.83500 19.78700 1.000 17.38000 95 GLY B C 1
ATOM 4206 O O . GLY B 1 58 ? 56.99400 -31.99600 20.17700 1.000 19.27000 95 GLY B O 1
ATOM 4207 N N . SER B 1 59 ? 57.26300 -29.78100 20.48300 1.000 17.10000 96 SER B N 1
ATOM 4208 C CA . SER B 1 59 ? 58.05000 -29.90500 21.70900 1.000 15.12000 96 SER B CA 1
ATOM 4209 C C . SER B 1 59 ? 57.26500 -29.39400 22.91500 1.000 15.72000 96 SER B C 1
ATOM 4210 O O . SER B 1 59 ? 56.18100 -28.81700 22.78700 1.000 16.88000 96 SER B O 1
ATOM 4213 N N . VAL B 1 60 ? 57.86300 -29.55800 24.09800 1.000 15.69000 97 VAL B N 1
ATOM 4214 C CA . VAL B 1 60 ? 57.21800 -29.16000 25.34900 1.000 14.03000 97 VAL B CA 1
ATOM 4215 C C . VAL B 1 60 ? 57.18900 -27.64500 25.52300 1.000 13.69000 97 VAL B C 1
ATOM 4216 O O . VAL B 1 60 ? 56.67900 -27.15100 26.53300 1.000 14.93000 97 VAL B O 1
ATOM 4220 N N . MET B 1 61 ? 57.73800 -26.88700 24.56400 1.000 15.45000 98 MET B N 1
ATOM 4221 C CA . MET B 1 61 ? 57.54600 -25.43900 24.60900 1.000 14.44000 98 MET B CA 1
ATOM 4222 C C . MET B 1 61 ? 56.06300 -25.07700 24.57300 1.000 14.34000 98 MET B C 1
ATOM 4223 O O . MET B 1 61 ? 55.68600 -23.98100 25.01000 1.000 14.92000 98 MET B O 1
ATOM 4228 N N . THR B 1 62 ? 55.21400 -25.99100 24.09100 1.000 13.41000 99 THR B N 1
ATOM 4229 C CA . THR B 1 62 ? 53.77200 -25.76900 24.05600 1.000 13.87000 99 THR B CA 1
ATOM 4230 C C . THR B 1 62 ? 53.16100 -25.64600 25.45100 1.000 12.39000 99 THR B C 1
ATOM 4231 O O . THR B 1 62 ? 52.05900 -25.10500 25.57900 1.000 14.67000 99 THR B O 1
ATOM 4235 N N . ASN B 1 63 ? 53.85400 -26.09600 26.50300 1.000 13.56000 100 ASN B N 1
ATOM 4236 C CA . ASN B 1 63 ? 53.22100 -26.16900 27.81900 1.000 15.74000 100 ASN B CA 1
ATOM 4237 C C . ASN B 1 63 ? 53.22200 -24.84800 28.59600 1.000 16.77000 100 ASN B C 1
ATOM 4238 O O . ASN B 1 63 ? 52.61000 -24.78400 29.67200 1.000 20.08000 100 ASN B O 1
ATOM 4243 N N . LYS B 1 64 ? 53.86000 -23.79300 28.10000 1.000 16.72000 101 LYS B N 1
ATOM 4244 C CA . LYS B 1 64 ? 54.17000 -22.62600 28.92100 1.000 14.30000 101 LYS B CA 1
ATOM 4245 C C . LYS B 1 64 ? 53.26400 -21.44100 28.60800 1.000 13.32000 101 LYS B C 1
ATOM 4246 O O . LYS B 1 64 ? 53.04500 -21.11200 27.43800 1.000 16.03000 101 LYS B O 1
ATOM 4252 N N . TYR B 1 65 ? 52.76400 -20.78600 29.66200 1.000 14.02000 102 TYR B N 1
ATOM 4253 C CA . TYR B 1 65 ? 52.11000 -19.48400 29.53600 1.000 12.74000 102 TYR B CA 1
ATOM 4254 C C . TYR B 1 65 ? 53.13900 -18.37400 29.75200 1.000 15.11000 102 TYR B C 1
ATOM 4255 O O . TYR B 1 65 ? 53.86000 -18.37500 30.75800 1.000 15.99000 102 TYR B O 1
ATOM 4264 N N . SER B 1 66 ? 53.20000 -17.41700 28.82000 1.000 13.39000 103 SER B N 1
ATOM 4265 C CA . SER B 1 66 ? 54.25200 -16.40200 28.88300 1.000 13.86000 103 SER B CA 1
ATOM 4266 C C . SER B 1 66 ? 53.75800 -15.05400 28.37100 1.000 15.49000 103 SER B C 1
ATOM 4267 O O . SER B 1 66 ? 54.46200 -14.37000 27.62100 1.000 17.07000 103 SER B O 1
ATOM 4270 N N . GLU B 1 67 ? 52.55600 -14.64500 28.77700 1.000 15.11000 104 GLU B N 1
ATOM 4271 C CA . GLU B 1 67 ? 52.04500 -13.34700 28.35300 1.000 13.54000 104 GLU B CA 1
ATOM 4272 C C . GLU B 1 67 ? 53.02900 -12.23700 28.69000 1.000 13.90000 104 GLU B C 1
ATOM 4273 O O . GLU B 1 67 ? 53.68100 -12.25100 29.74500 1.000 15.65000 104 GLU B O 1
ATOM 4279 N N . GLY B 1 68 ? 53.10700 -11.26000 27.79700 1.000 13.76000 105 GLY B N 1
ATOM 4280 C CA . GLY B 1 68 ? 54.06900 -10.18900 27.93000 1.000 16.46000 105 GLY B CA 1
ATOM 4281 C C . GLY B 1 68 ? 55.19200 -10.36600 26.93200 1.000 16.71000 105 GLY B C 1
ATOM 4282 O O . GLY B 1 68 ? 54.99600 -10.99300 25.88700 1.000 17.22000 105 GLY B O 1
ATOM 4283 N N . TYR B 1 69 ? 56.37200 -9.84800 27.24800 1.000 15.56000 106 TYR B N 1
ATOM 4284 C CA . TYR B 1 69 ? 57.51500 -9.87200 26.34700 1.000 16.56000 106 TYR B CA 1
ATOM 4285 C C . TYR B 1 69 ? 58.74700 -10.26600 27.14900 1.000 16.86000 106 TYR B C 1
ATOM 4286 O O . TYR B 1 69 ? 58.71800 -10.22700 28.38300 1.000 18.06000 106 TYR B O 1
ATOM 4295 N N . PRO B 1 70 ? 59.82500 -10.69700 26.48000 1.000 17.24000 107 PRO B N 1
ATOM 4296 C CA . PRO B 1 70 ? 60.98100 -11.23200 27.21500 1.000 19.41000 107 PRO B CA 1
ATOM 4297 C C . PRO B 1 70 ? 61.46700 -10.28800 28.30500 1.000 22.80000 107 PRO B C 1
ATOM 4298 O O . PRO B 1 70 ? 61.62300 -9.08100 28.09000 1.000 22.65000 107 PRO B O 1
ATOM 4302 N N . GLY B 1 71 ? 61.69600 -10.85100 29.49400 1.000 23.41000 108 GLY B N 1
ATOM 4303 C CA . GLY B 1 71 ? 62.10900 -10.08500 30.65200 1.000 25.19000 108 GLY B CA 1
ATOM 4304 C C . GLY B 1 71 ? 61.04500 -9.18600 31.24100 1.000 26.90000 108 GLY B C 1
ATOM 4305 O O . GLY B 1 71 ? 61.34800 -8.42400 32.17300 1.000 28.53000 108 GLY B O 1
ATOM 4306 N N . ALA B 1 72 ? 59.81900 -9.24500 30.73000 1.000 25.09000 109 ALA B N 1
ATOM 4307 C CA . ALA B 1 72 ? 58.70700 -8.42000 31.18000 1.000 23.42000 109 ALA B CA 1
ATOM 4308 C C . ALA B 1 72 ? 57.42900 -9.24800 31.06000 1.000 20.76000 109 ALA B C 1
ATOM 4309 O O . ALA B 1 72 ? 56.47900 -8.89400 30.35400 1.000 21.69000 109 ALA B O 1
ATOM 4311 N N . ARG B 1 73 ? 57.41200 -10.38000 31.75500 1.000 19.46000 110 ARG B N 1
ATOM 4312 C CA . ARG B 1 73 ? 56.32300 -11.34200 31.70800 1.000 19.47000 110 ARG B CA 1
ATOM 4313 C C . ARG B 1 73 ? 55.37400 -11.17100 32.88300 1.000 21.92000 110 ARG B C 1
ATOM 4314 O O . ARG B 1 73 ? 55.74200 -10.67600 33.95000 1.000 27.07000 110 ARG B O 1
ATOM 4322 N N . TYR B 1 74 ? 54.15300 -11.65000 32.69100 1.000 22.10000 111 TYR B N 1
ATOM 4323 C CA . TYR B 1 74 ? 53.16000 -11.68500 33.75400 1.000 23.91000 111 TYR B CA 1
ATOM 4324 C C . TYR B 1 74 ? 53.14600 -13.00500 34.51500 1.000 28.13000 111 TYR B C 1
ATOM 4325 O O . TYR B 1 74 ? 52.36800 -13.14800 35.46200 1.000 32.72000 111 TYR B O 1
ATOM 4334 N N . TYR B 1 75 ? 53.97800 -13.96900 34.12900 1.000 25.99000 112 TYR B N 1
ATOM 4335 C CA . TYR B 1 75 ? 54.06800 -15.25500 34.80500 1.000 25.59000 112 TYR B CA 1
ATOM 4336 C C . TYR B 1 75 ? 55.52300 -15.56200 35.11900 1.000 22.56000 112 TYR B C 1
ATOM 4337 O O . TYR B 1 75 ? 56.43200 -15.12200 34.40800 1.000 22.34000 112 TYR B O 1
ATOM 4346 N N . GLY B 1 76 ? 55.73500 -16.35100 36.17300 1.000 19.80000 113 GLY B N 1
ATOM 4347 C CA . GLY B 1 76 ? 57.04200 -16.91100 36.42700 1.000 19.63000 113 GLY B CA 1
ATOM 4348 C C . GLY B 1 76 ? 57.33300 -18.09800 35.52400 1.000 18.72000 113 GLY B C 1
ATOM 4349 O O . GLY B 1 76 ? 56.49100 -18.56100 34.75600 1.000 20.13000 113 GLY B O 1
ATOM 4350 N N . GLY B 1 77 ? 58.56400 -18.59300 35.62800 1.000 18.10000 114 GLY B N 1
ATOM 4351 C CA . GLY B 1 77 ? 58.98300 -19.79500 34.93800 1.000 16.94000 114 GLY B CA 1
ATOM 4352 C C . GLY B 1 77 ? 59.46000 -19.61500 33.51400 1.000 18.30000 114 GLY B C 1
ATOM 4353 O O . GLY B 1 77 ? 59.64500 -20.61900 32.81200 1.000 17.98000 114 GLY B O 1
ATOM 4354 N N . ASN B 1 78 ? 59.70100 -18.38100 33.06900 1.000 16.23000 115 ASN B N 1
ATOM 4355 C CA . ASN B 1 78 ? 59.89400 -18.11100 31.65000 1.000 15.99000 115 ASN B CA 1
ATOM 4356 C C . ASN B 1 78 ? 61.35400 -17.88000 31.25400 1.000 16.97000 115 ASN B C 1
ATOM 4357 O O . ASN B 1 78 ? 61.60500 -17.30600 30.19100 1.000 16.79000 115 ASN B O 1
ATOM 4362 N N . GLU B 1 79 ? 62.31800 -18.34800 32.05600 1.000 16.99000 116 GLU B N 1
ATOM 4363 C CA . GLU B 1 79 ? 63.72200 -18.11800 31.72600 1.000 17.77000 116 GLU B CA 1
ATOM 4364 C C . GLU B 1 79 ? 64.07500 -18.63200 30.33200 1.000 18.24000 116 GLU B C 1
ATOM 4365 O O . GLU B 1 79 ? 64.76400 -17.94300 29.56100 1.000 18.13000 116 GLU B O 1
ATOM 4371 N N . TYR B 1 80 ? 63.63200 -19.84400 29.99100 1.000 16.65000 117 TYR B N 1
ATOM 4372 C CA . TYR B 1 80 ? 64.01700 -20.44800 28.72000 1.000 16.57000 117 TYR B CA 1
ATOM 4373 C C . TYR B 1 80 ? 63.07600 -20.06500 27.58200 1.000 16.50000 117 TYR B C 1
ATOM 4374 O O . TYR B 1 80 ? 63.51800 -19.94900 26.43200 1.000 16.77000 117 TYR B O 1
ATOM 4383 N N . ILE B 1 81 ? 61.79700 -19.83800 27.87200 1.000 15.87000 118 ILE B N 1
ATOM 4384 C CA . ILE B 1 81 ? 60.91700 -19.25200 26.86300 1.000 14.90000 118 ILE B CA 1
ATOM 4385 C C . ILE B 1 81 ? 61.43700 -17.87700 26.44800 1.000 16.33000 118 ILE B C 1
ATOM 4386 O O . ILE B 1 81 ? 61.38500 -17.50600 25.26600 1.000 16.54000 118 ILE B O 1
ATOM 4391 N N . ASP B 1 82 ? 61.98100 -17.11200 27.40400 1.000 16.34000 119 ASP B N 1
ATOM 4392 C CA . ASP B 1 82 ? 62.56900 -15.81900 27.06600 1.000 15.96000 119 ASP B CA 1
ATOM 4393 C C . ASP B 1 82 ? 63.75600 -15.98300 26.12800 1.000 16.24000 119 ASP B C 1
ATOM 4394 O O . ASP B 1 82 ? 63.90400 -15.21300 25.16800 1.000 17.04000 119 ASP B O 1
ATOM 4399 N N . MET B 1 83 ? 64.61400 -16.98100 26.38400 1.000 17.29000 120 MET B N 1
ATOM 4400 C CA . MET B 1 83 ? 65.72100 -17.23800 25.46600 1.000 16.50000 120 MET B CA 1
ATOM 4401 C C . MET B 1 83 ? 65.21300 -17.51400 24.05800 1.000 16.73000 120 MET B C 1
ATOM 4402 O O . MET B 1 83 ? 65.77800 -17.02100 23.07600 1.000 16.53000 120 MET B O 1
ATOM 4407 N N . ALA B 1 84 ? 64.13000 -18.28800 23.94400 1.000 15.53000 121 ALA B N 1
ATOM 4408 C CA . ALA B 1 84 ? 63.62300 -18.65200 22.62600 1.000 16.64000 121 ALA B CA 1
ATOM 4409 C C . ALA B 1 84 ? 63.02600 -17.45100 21.90600 1.000 15.88000 121 ALA B C 1
ATOM 4410 O O . ALA B 1 84 ? 63.27100 -17.26100 20.70600 1.000 15.84000 121 ALA B O 1
ATOM 4412 N N . GLU B 1 85 ? 62.22900 -16.63300 22.60500 1.000 15.30000 122 GLU B N 1
ATOM 4413 C CA . GLU B 1 85 ? 61.61100 -15.50000 21.92300 1.000 14.44000 122 GLU B CA 1
ATOM 4414 C C . GLU B 1 85 ? 62.65300 -14.44800 21.56600 1.000 15.94000 122 GLU B C 1
ATOM 4415 O O . GLU B 1 85 ? 62.61200 -13.87300 20.47300 1.000 16.89000 122 GLU B O 1
ATOM 4421 N N . THR B 1 86 ? 63.59900 -14.18900 22.47100 1.000 15.97000 123 THR B N 1
ATOM 4422 C CA . THR B 1 86 ? 64.67400 -13.24600 22.16900 1.000 16.32000 123 THR B CA 1
ATOM 4423 C C . THR B 1 86 ? 65.50400 -13.72700 20.98500 1.000 16.20000 123 THR B C 1
ATOM 4424 O O . THR B 1 86 ? 65.85400 -12.93700 20.09900 1.000 16.59000 123 THR B O 1
ATOM 4428 N N . LEU B 1 87 ? 65.83400 -15.02300 20.95300 1.000 16.00000 124 LEU B N 1
ATOM 4429 C CA . LEU B 1 87 ? 66.58500 -15.56700 19.82500 1.000 16.40000 124 LEU B CA 1
ATOM 4430 C C . LEU B 1 87 ? 65.78600 -15.45100 18.53200 1.000 16.15000 124 LEU B C 1
ATOM 4431 O O . LEU B 1 87 ? 66.33900 -15.12700 17.47100 1.000 17.26000 124 LEU B O 1
ATOM 4436 N N . CYS B 1 88 ? 64.48400 -15.71900 18.60300 1.000 14.61000 125 CYS B N 1
ATOM 4437 C CA . CYS B 1 88 ? 63.63500 -15.60600 17.42300 1.000 13.81000 125 CYS B CA 1
ATOM 4438 C C . CYS B 1 88 ? 63.62500 -14.17700 16.89500 1.000 15.68000 125 CYS B C 1
ATOM 4439 O O . CYS B 1 88 ? 63.74500 -13.94900 15.68400 1.000 16.73000 125 CYS B O 1
ATOM 4442 N N . GLN B 1 89 ? 63.46900 -13.19800 17.79000 1.000 16.48000 126 GLN B N 1
ATOM 4443 C CA . GLN B 1 89 ? 63.48900 -11.79900 17.36800 1.000 15.75000 126 GLN B CA 1
ATOM 4444 C C . GLN B 1 89 ? 64.81900 -11.44400 16.73000 1.000 15.84000 126 GLN B C 1
ATOM 4445 O O . GLN B 1 89 ? 64.86400 -10.78000 15.68900 1.000 16.83000 126 GLN B O 1
ATOM 4451 N N . LYS B 1 90 ? 65.91900 -11.85900 17.35900 1.000 16.05000 127 LYS B N 1
ATOM 4452 C CA . LYS B 1 90 ? 67.23000 -11.53200 16.81800 1.000 17.20000 127 LYS B CA 1
ATOM 4453 C C . LYS B 1 90 ? 67.40800 -12.13000 15.43100 1.000 16.68000 127 LYS B C 1
ATOM 4454 O O . LYS B 1 90 ? 67.88500 -11.45400 14.51100 1.000 15.94000 127 LYS B O 1
ATOM 4460 N N . ARG B 1 91 ? 67.01900 -13.39500 15.26100 1.000 16.89000 128 ARG B N 1
ATOM 4461 C CA . ARG B 1 91 ? 67.15600 -14.05000 13.96500 1.000 16.12000 128 ARG B CA 1
ATOM 4462 C C . ARG B 1 91 ? 66.19100 -13.48000 12.93300 1.000 16.12000 128 ARG B C 1
ATOM 4463 O O . ARG B 1 91 ? 66.48700 -13.50400 11.73300 1.000 17.42000 128 ARG B O 1
ATOM 4471 N N . ALA B 1 92 ? 65.03400 -12.98000 13.37000 1.000 14.82000 129 ALA B N 1
ATOM 4472 C CA . ALA B 1 92 ? 64.10700 -12.36700 12.42400 1.000 15.08000 129 ALA B CA 1
ATOM 4473 C C . ALA B 1 92 ? 64.72000 -11.11900 11.80100 1.000 14.90000 129 ALA B C 1
ATOM 4474 O O . ALA B 1 92 ? 64.68200 -10.93600 10.57500 1.000 16.05000 129 ALA B O 1
ATOM 4476 N N . LEU B 1 93 ? 65.30900 -10.25200 12.63100 1.000 15.80000 130 LEU B N 1
ATOM 4477 C CA . LEU B 1 93 ? 65.96100 -9.05800 12.10300 1.000 16.94000 130 LEU B CA 1
ATOM 4478 C C . LEU B 1 93 ? 67.15000 -9.42800 11.22000 1.000 18.24000 130 LEU B C 1
ATOM 4479 O O . LEU B 1 93 ? 67.34900 -8.83700 10.15000 1.000 18.71000 130 LEU B O 1
ATOM 4484 N N . GLU B 1 94 ? 67.93400 -10.42700 11.63400 1.000 18.30000 131 GLU B N 1
ATOM 4485 C CA . GLU B 1 94 ? 69.08600 -10.84700 10.83400 1.000 19.48000 131 GLU B CA 1
ATOM 4486 C C . GLU B 1 94 ? 68.66100 -11.43800 9.49100 1.000 19.34000 131 GLU B C 1
ATOM 4487 O O . GLU B 1 94 ? 69.35300 -11.25700 8.48000 1.000 20.13000 131 GLU B O 1
ATOM 4493 N N . ALA B 1 95 ? 67.53200 -12.15200 9.46100 1.000 18.09000 132 ALA B N 1
ATOM 4494 C CA . ALA B 1 95 ? 67.09100 -12.79500 8.22700 1.000 18.31000 132 ALA B CA 1
ATOM 4495 C C . ALA B 1 95 ? 66.79600 -11.77800 7.13600 1.000 17.19000 132 ALA B C 1
ATOM 4496 O O . ALA B 1 95 ? 66.90500 -12.09300 5.94300 1.000 19.14000 132 ALA B O 1
ATOM 4498 N N . PHE B 1 96 ? 66.41700 -10.56000 7.51700 1.000 17.32000 133 PHE B N 1
ATOM 4499 C CA . PHE B 1 96 ? 66.09800 -9.52300 6.55000 1.000 16.71000 133 PHE B CA 1
ATOM 4500 C C . PHE B 1 96 ? 67.11600 -8.39100 6.57600 1.000 18.85000 133 PHE B C 1
ATOM 4501 O O . PHE B 1 96 ? 66.87300 -7.32200 6.00100 1.000 18.61000 133 PHE B O 1
ATOM 4509 N N . GLN B 1 97 ? 68.27300 -8.63800 7.19800 1.000 18.60000 134 GLN B N 1
ATOM 4510 C CA . GLN B 1 97 ? 69.41000 -7.71300 7.21900 1.000 21.86000 134 GLN B CA 1
ATOM 4511 C C . GLN B 1 97 ? 68.99900 -6.34300 7.75600 1.000 22.01000 134 GLN B C 1
ATOM 4512 O O . GLN B 1 97 ? 69.35600 -5.29900 7.20500 1.000 23.95000 134 GLN B O 1
ATOM 4518 N N . LEU B 1 98 ? 68.25200 -6.35400 8.85900 1.000 20.68000 135 LEU B N 1
ATOM 4519 C CA . LEU B 1 98 ? 67.70400 -5.13700 9.43600 1.000 18.64000 135 LEU B CA 1
ATOM 4520 C C . LEU B 1 98 ? 68.57000 -4.67100 10.59600 1.000 19.75000 135 LEU B C 1
ATOM 4521 O O . LEU B 1 98 ? 68.97300 -5.47700 11.44600 1.000 22.36000 135 LEU B O 1
ATOM 4526 N N . ASP B 1 99 ? 68.84800 -3.37700 10.62000 1.000 19.67000 136 ASP B N 1
ATOM 4527 C CA . ASP B 1 99 ? 69.50900 -2.72900 11.74700 1.000 21.56000 136 ASP B CA 1
ATOM 4528 C C . ASP B 1 99 ? 68.58100 -2.74000 12.95800 1.000 20.88000 136 ASP B C 1
ATOM 4529 O O . ASP B 1 99 ? 67.50300 -2.13500 12.90200 1.000 20.33000 136 ASP B O 1
ATOM 4534 N N . PRO B 1 100 ? 68.94500 -3.40000 14.06500 1.000 22.34000 137 PRO B N 1
ATOM 4535 C CA . PRO B 1 100 ? 68.02800 -3.46200 15.21900 1.000 22.53000 137 PRO B CA 1
ATOM 4536 C C . PRO B 1 100 ? 67.78300 -2.11800 15.88700 1.000 22.12000 137 PRO B C 1
ATOM 4537 O O . PRO B 1 100 ? 66.85600 -2.01100 16.70000 1.000 23.75000 137 PRO B O 1
ATOM 4541 N N . SER B 1 101 ? 68.58300 -1.09600 15.59300 1.000 21.93000 138 SER B N 1
ATOM 4542 C CA . SER B 1 101 ? 68.29900 0.23300 16.11500 1.000 21.79000 138 SER B CA 1
ATOM 4543 C C . SER B 1 101 ? 67.24100 0.95200 15.29400 1.000 22.54000 138 SER B C 1
ATOM 4544 O O . SER B 1 101 ? 66.69600 1.96000 15.76100 1.000 23.42000 138 SER B O 1
ATOM 4547 N N . LYS B 1 102 ? 66.93500 0.44100 14.09600 1.000 20.50000 139 LYS B N 1
ATOM 4548 C CA . LYS B 1 102 ? 65.97100 1.04500 13.18800 1.000 19.67000 139 LYS B CA 1
ATOM 4549 C C . LYS B 1 102 ? 64.72200 0.20800 12.97900 1.000 18.23000 139 LYS B C 1
ATOM 4550 O O . LYS B 1 102 ? 63.70500 0.75200 12.52400 1.000 18.63000 139 LYS B O 1
ATOM 4556 N N . TRP B 1 103 ? 64.77400 -1.09300 13.28600 1.000 17.11000 140 TRP B N 1
ATOM 4557 C CA . TRP B 1 103 ? 63.65600 -2.01300 13.10900 1.000 16.42000 140 TRP B CA 1
ATOM 4558 C C . TRP B 1 103 ? 63.45300 -2.84600 14.36400 1.000 16.51000 140 TRP B C 1
ATOM 4559 O O . TRP B 1 103 ? 64.42100 -3.31800 14.96600 1.000 17.87000 140 TRP B O 1
ATOM 4570 N N . GLY B 1 104 ? 62.18600 -3.03500 14.74900 1.000 15.68000 141 GLY B N 1
ATOM 4571 C CA . GLY B 1 104 ? 61.81400 -4.00300 15.75600 1.000 16.43000 141 GLY B CA 1
ATOM 4572 C C . GLY B 1 104 ? 60.88900 -5.04900 15.14700 1.000 15.37000 141 GLY B C 1
ATOM 4573 O O . GLY B 1 104 ? 60.45100 -4.92800 13.99500 1.000 16.09000 141 GLY B O 1
ATOM 4574 N N . VAL B 1 105 ? 60.59100 -6.08200 15.93100 1.000 13.60000 142 VAL B N 1
ATOM 4575 C CA . VAL B 1 105 ? 59.77300 -7.17900 15.42700 1.000 13.46000 142 VAL B CA 1
ATOM 4576 C C . VAL B 1 105 ? 58.94800 -7.75200 16.57300 1.000 13.40000 142 VAL B C 1
ATOM 4577 O O . VAL B 1 105 ? 59.38500 -7.78800 17.73100 1.000 14.97000 142 VAL B O 1
ATOM 4581 N N . ASN B 1 106 ? 57.73000 -8.16500 16.23800 1.000 13.39000 143 ASN B N 1
ATOM 4582 C CA . ASN B 1 106 ? 56.86600 -8.93900 17.11800 1.000 12.53000 143 ASN B CA 1
ATOM 4583 C C . ASN B 1 106 ? 56.70400 -10.31800 16.48600 1.000 13.63000 143 ASN B C 1
ATOM 4584 O O . ASN B 1 106 ? 56.31300 -10.42500 15.31500 1.000 14.26000 143 ASN B O 1
ATOM 4589 N N . VAL B 1 107 ? 57.04000 -11.36800 17.23500 1.000 13.48000 144 VAL B N 1
ATOM 4590 C CA . VAL B 1 107 ? 56.99800 -12.72500 16.69800 1.000 13.34000 144 VAL B CA 1
ATOM 4591 C C . VAL B 1 107 ? 55.85800 -13.54200 17.29200 1.000 13.94000 144 VAL B C 1
ATOM 4592 O O . VAL B 1 107 ? 55.81300 -14.76300 17.09200 1.000 14.96000 144 VAL B O 1
ATOM 4596 N N . GLN B 1 108 ? 54.90800 -12.89800 17.98400 1.000 11.94000 145 GLN B N 1
ATOM 4597 C CA . GLN B 1 108 ? 53.83400 -13.61000 18.67000 1.000 13.14000 145 GLN B CA 1
ATOM 4598 C C . GLN B 1 108 ? 52.54300 -13.73300 17.87100 1.000 13.27000 145 GLN B C 1
ATOM 4599 O O . GLN B 1 108 ? 51.67700 -14.51500 18.27300 1.000 14.20000 145 GLN B O 1
ATOM 4605 N N A SER B 1 109 ? 52.37200 -12.98500 16.78500 0.690 13.17000 146 SER B N 1
ATOM 4606 N N B SER B 1 109 ? 52.38000 -12.98300 16.77800 0.310 13.89000 146 SER B N 1
ATOM 4607 C CA A SER B 1 109 ? 51.10000 -13.03000 16.07600 0.690 13.08000 146 SER B CA 1
ATOM 4608 C CA B SER B 1 109 ? 51.14300 -13.05100 16.00500 0.310 14.54000 146 SER B CA 1
ATOM 4609 C C A SER B 1 109 ? 50.85700 -14.42200 15.50100 0.690 13.03000 146 SER B C 1
ATOM 4610 C C B SER B 1 109 ? 50.88400 -14.47900 15.55000 0.310 13.98000 146 SER B C 1
ATOM 4611 O O A SER B 1 109 ? 51.73700 -15.01500 14.87300 0.690 13.11000 146 SER B O 1
ATOM 4612 O O B SER B 1 109 ? 51.78800 -15.16100 15.05800 0.310 14.68000 146 SER B O 1
ATOM 4617 N N . LEU B 1 110 ? 49.64000 -14.93200 15.70300 1.000 13.01000 147 LEU B N 1
ATOM 4618 C CA . LEU B 1 110 ? 49.37300 -16.34700 15.47800 1.000 13.16000 147 LEU B CA 1
ATOM 4619 C C . LEU B 1 110 ? 49.32500 -16.73200 14.00600 1.000 13.32000 147 LEU B C 1
ATOM 4620 O O . LEU B 1 110 ? 49.58500 -17.89600 13.68300 1.000 14.60000 147 LEU B O 1
ATOM 4625 N N . SER B 1 111 ? 48.98600 -15.80900 13.11000 1.000 12.70000 148 SER B N 1
ATOM 4626 C CA . SER B 1 111 ? 48.94600 -16.12700 11.68300 1.000 12.97000 148 SER B CA 1
ATOM 4627 C C . SER B 1 111 ? 48.84400 -14.81700 10.90600 1.000 12.37000 148 SER B C 1
ATOM 4628 O O . SER B 1 111 ? 48.77300 -13.73000 11.48600 1.000 13.86000 148 SER B O 1
ATOM 4631 N N . GLY B 1 112 ? 48.85400 -14.92400 9.57700 1.000 12.45000 149 GLY B N 1
ATOM 4632 C CA . GLY B 1 112 ? 48.91700 -13.71600 8.76300 1.000 13.32000 149 GLY B CA 1
ATOM 4633 C C . GLY B 1 112 ? 47.69100 -12.83100 8.89400 1.000 14.41000 149 GLY B C 1
ATOM 4634 O O . GLY B 1 112 ? 47.80500 -11.60200 8.98200 1.000 14.39000 149 GLY B O 1
ATOM 4635 N N . SER B 1 113 ? 46.50000 -13.43400 8.87200 1.000 12.91000 150 SER B N 1
ATOM 4636 C CA . SER B 1 113 ? 45.28000 -12.62900 8.94800 1.000 12.72000 150 SER B CA 1
ATOM 4637 C C . SER B 1 113 ? 45.17700 -11.85100 10.25500 1.000 12.68000 150 SER B C 1
ATOM 4638 O O . SER B 1 113 ? 44.95500 -10.62700 10.20000 1.000 13.40000 150 SER B O 1
ATOM 4641 N N . PRO B 1 114 ? 45.33000 -12.45800 11.43900 1.000 12.75000 151 PRO B N 1
ATOM 4642 C CA . PRO B 1 114 ? 45.30000 -11.63400 12.65800 1.000 13.70000 151 PRO B CA 1
ATOM 4643 C C . PRO B 1 114 ? 46.47500 -10.67100 12.76600 1.000 13.08000 151 PRO B C 1
ATOM 4644 O O . PRO B 1 114 ? 46.32800 -9.61500 13.38900 1.000 14.02000 151 PRO B O 1
ATOM 4648 N N . ALA B 1 115 ? 47.63200 -10.98500 12.17300 1.000 12.08000 152 ALA B N 1
ATOM 4649 C CA . ALA B 1 115 ? 48.74800 -10.04200 12.20000 1.000 12.43000 152 ALA B CA 1
ATOM 4650 C C . ALA B 1 115 ? 48.36200 -8.72000 11.55500 1.000 12.23000 152 ALA B C 1
ATOM 4651 O O . ALA B 1 115 ? 48.64900 -7.64600 12.09300 1.000 13.31000 152 ALA B O 1
ATOM 4653 N N . ASN B 1 116 ? 47.71700 -8.77200 10.39100 1.000 11.92000 153 ASN B N 1
ATOM 4654 C CA . ASN B 1 116 ? 47.29600 -7.52600 9.76600 1.000 11.73000 153 ASN B CA 1
ATOM 4655 C C . ASN B 1 116 ? 46.25600 -6.80700 10.61700 1.000 13.08000 153 ASN B C 1
ATOM 4656 O O . ASN B 1 116 ? 46.33800 -5.58700 10.80900 1.000 12.30000 153 ASN B O 1
ATOM 4661 N N . PHE B 1 117 ? 45.27900 -7.54500 11.15300 1.000 12.58000 154 PHE B N 1
ATOM 4662 C CA . PHE B 1 117 ? 44.26200 -6.91600 11.99200 1.000 12.58000 154 PHE B CA 1
ATOM 4663 C C . PHE B 1 117 ? 44.88800 -6.23900 13.20700 1.000 12.15000 154 PHE B C 1
ATOM 4664 O O . PHE B 1 117 ? 44.44300 -5.16500 13.63600 1.000 12.94000 154 PHE B O 1
ATOM 4672 N N . GLN B 1 118 ? 45.93100 -6.85000 13.76500 1.000 13.30000 155 GLN B N 1
ATOM 4673 C CA . GLN B 1 118 ? 46.63100 -6.25700 14.89500 1.000 11.89000 155 GLN B CA 1
ATOM 4674 C C . GLN B 1 118 ? 47.33100 -4.95900 14.49700 1.000 13.45000 155 GLN B C 1
ATOM 4675 O O . GLN B 1 118 ? 47.33400 -3.99000 15.26800 1.000 13.86000 155 GLN B O 1
ATOM 4681 N N . VAL B 1 119 ? 47.90000 -4.90300 13.28900 1.000 12.66000 156 VAL B N 1
ATOM 4682 C CA . VAL B 1 119 ? 48.48700 -3.65100 12.82200 1.000 12.31000 156 VAL B CA 1
ATOM 4683 C C . VAL B 1 119 ? 47.41500 -2.57100 12.70300 1.000 13.02000 156 VAL B C 1
ATOM 4684 O O . VAL B 1 119 ? 47.61300 -1.42900 13.14100 1.000 13.73000 156 VAL B O 1
ATOM 4688 N N . TYR B 1 120 ? 46.26400 -2.90600 12.09500 1.000 12.78000 157 TYR B N 1
ATOM 4689 C CA . TYR B 1 120 ? 45.19700 -1.91000 11.97500 1.000 12.51000 157 TYR B CA 1
ATOM 4690 C C . TYR B 1 120 ? 44.74000 -1.44300 13.34600 1.000 13.28000 157 TYR B C 1
ATOM 4691 O O . TYR B 1 120 ? 44.53800 -0.24300 13.56600 1.000 14.33000 157 TYR B O 1
ATOM 4700 N N . THR B 1 121 ? 44.57500 -2.38000 14.28200 1.000 12.34000 158 THR B N 1
ATOM 4701 C CA . THR B 1 121 ? 44.11500 -2.02200 15.61800 1.000 12.05000 158 THR B CA 1
ATOM 4702 C C . THR B 1 121 ? 45.12900 -1.13400 16.33000 1.000 13.18000 158 THR B C 1
ATOM 4703 O O . THR B 1 121 ? 44.75400 -0.23200 17.08800 1.000 14.11000 158 THR B O 1
ATOM 4707 N N . ALA B 1 122 ? 46.42000 -1.37400 16.09200 1.000 13.07000 159 ALA B N 1
ATOM 4708 C CA . ALA B 1 122 ? 47.46800 -0.57500 16.72200 1.000 13.07000 159 ALA B CA 1
ATOM 4709 C C . ALA B 1 122 ? 47.48500 0.85600 16.20100 1.000 14.26000 159 ALA B C 1
ATOM 4710 O O . ALA B 1 122 ? 47.68900 1.80300 16.97300 1.000 15.07000 159 ALA B O 1
ATOM 4712 N N . LEU B 1 123 ? 47.31500 1.03600 14.89000 1.000 14.21000 160 LEU B N 1
ATOM 4713 C CA . LEU B 1 123 ? 47.61400 2.31300 14.26200 1.000 13.67000 160 LEU B CA 1
ATOM 4714 C C . LEU B 1 123 ? 46.39100 3.10000 13.82700 1.000 16.08000 160 LEU B C 1
ATOM 4715 O O . LEU B 1 123 ? 46.51800 4.30400 13.57900 1.000 18.32000 160 LEU B O 1
ATOM 4720 N N . LEU B 1 124 ? 45.22000 2.47200 13.74300 1.000 14.45000 161 LEU B N 1
ATOM 4721 C CA . LEU B 1 124 ? 44.01100 3.12700 13.25700 1.000 14.64000 161 LEU B CA 1
ATOM 4722 C C . LEU B 1 124 ? 42.90800 3.05200 14.30300 1.000 16.05000 161 LEU B C 1
ATOM 4723 O O . LEU B 1 124 ? 42.76500 2.04100 14.99400 1.000 18.98000 161 LEU B O 1
ATOM 4728 N N . LYS B 1 125 ? 42.11200 4.10600 14.39900 1.000 15.31000 162 LYS B N 1
ATOM 4729 C CA . LYS B 1 125 ? 40.89700 4.01700 15.18900 1.000 17.31000 162 LYS B CA 1
ATOM 4730 C C . LYS B 1 125 ? 39.84000 3.24700 14.40800 1.000 16.39000 162 LYS B C 1
ATOM 4731 O O . LYS B 1 125 ? 39.91200 3.16400 13.17800 1.000 15.32000 162 LYS B O 1
ATOM 4737 N N . PRO B 1 126 ? 38.84600 2.67300 15.09000 1.000 14.95000 163 PRO B N 1
ATOM 4738 C CA . PRO B 1 126 ? 37.74000 2.03800 14.36300 1.000 15.01000 163 PRO B CA 1
ATOM 4739 C C . PRO B 1 126 ? 37.17500 2.98100 13.31200 1.000 14.64000 163 PRO B C 1
ATOM 4740 O O . PRO B 1 126 ? 37.06400 4.19100 13.52900 1.000 14.70000 163 PRO B O 1
ATOM 4744 N N . HIS B 1 127 ? 36.85900 2.41700 12.14500 1.000 13.26000 164 HIS B N 1
ATOM 4745 C CA . HIS B 1 127 ? 36.24300 3.09900 11.01600 1.000 13.51000 164 HIS B CA 1
ATOM 4746 C C . HIS B 1 127 ? 37.20500 4.02100 10.28100 1.000 14.61000 164 HIS B C 1
ATOM 4747 O O . HIS B 1 127 ? 36.76700 4.73100 9.36500 1.000 17.09000 164 HIS B O 1
ATOM 4754 N N . GLU B 1 128 ? 38.49600 4.04300 10.63700 1.000 14.12000 165 GLU B N 1
ATOM 4755 C CA . GLU B 1 128 ? 39.44900 4.78500 9.82300 1.000 14.34000 165 GLU B CA 1
ATOM 4756 C C . GLU B 1 128 ? 39.78800 3.99300 8.55500 1.000 14.19000 165 GLU B C 1
ATOM 4757 O O . GLU B 1 128 ? 39.47200 2.81000 8.42100 1.000 13.73000 165 GLU B O 1
ATOM 4763 N N . ARG B 1 129 ? 40.42900 4.66700 7.60600 1.000 12.32000 166 ARG B N 1
ATOM 4764 C CA . ARG B 1 129 ? 40.39100 4.24800 6.21000 1.000 12.64000 166 ARG B CA 1
ATOM 4765 C C . ARG B 1 129 ? 41.65100 3.51500 5.75700 1.000 12.94000 166 ARG B C 1
ATOM 4766 O O . ARG B 1 129 ? 42.77700 3.95500 6.02100 1.000 14.94000 166 ARG B O 1
ATOM 4774 N N . ILE B 1 130 ? 41.43900 2.41700 5.02200 1.000 13.04000 167 ILE B N 1
ATOM 4775 C CA . ILE B 1 130 ? 42.49600 1.54100 4.51900 1.000 12.36000 167 ILE B CA 1
ATOM 4776 C C . ILE B 1 130 ? 42.30100 1.35500 3.02200 1.000 13.41000 167 ILE B C 1
ATOM 4777 O O . ILE B 1 130 ? 41.17600 1.10800 2.57100 1.000 14.96000 167 ILE B O 1
ATOM 4782 N N . MET B 1 131 ? 43.39200 1.43000 2.25200 1.000 12.92000 168 MET B N 1
ATOM 4783 C CA . MET B 1 131 ? 43.36000 1.01500 0.85500 1.000 13.78000 168 MET B CA 1
ATOM 4784 C C . MET B 1 131 ? 44.27900 -0.18000 0.64400 1.000 13.37000 168 MET B C 1
ATOM 4785 O O . MET B 1 131 ? 45.33300 -0.29200 1.27600 1.000 14.16000 168 MET B O 1
ATOM 4790 N N . ALA B 1 132 ? 43.87600 -1.06800 -0.26400 1.000 14.19000 169 ALA B N 1
ATOM 4791 C CA . ALA B 1 132 ? 44.63300 -2.28100 -0.54500 1.000 14.21000 169 ALA B CA 1
ATOM 4792 C C . ALA B 1 132 ? 44.19100 -2.82600 -1.89300 1.000 14.05000 169 ALA B C 1
ATOM 4793 O O . ALA B 1 132 ? 43.16600 -2.41400 -2.44300 1.000 15.08000 169 ALA B O 1
ATOM 4795 N N . LEU B 1 133 ? 44.98000 -3.76500 -2.41600 1.000 12.45000 170 LEU B N 1
ATOM 4796 C CA . LEU B 1 133 ? 44.67400 -4.36900 -3.71000 1.000 13.23000 170 LEU B CA 1
ATOM 4797 C C . LEU B 1 133 ? 43.35800 -5.14500 -3.64000 1.000 15.24000 170 LEU B C 1
ATOM 4798 O O . LEU B 1 133 ? 43.13400 -5.92900 -2.71400 1.000 16.40000 170 LEU B O 1
ATOM 4803 N N . ASP B 1 134 ? 42.48500 -4.91000 -4.62200 1.000 15.65000 171 ASP B N 1
ATOM 4804 C CA . ASP B 1 134 ? 41.18000 -5.56400 -4.65500 1.000 16.82000 171 ASP B CA 1
ATOM 4805 C C . ASP B 1 134 ? 41.35300 -7.08000 -4.65700 1.000 16.45000 171 ASP B C 1
ATOM 4806 O O . ASP B 1 134 ? 42.22500 -7.62000 -5.34800 1.000 16.83000 171 ASP B O 1
ATOM 4811 N N . LEU B 1 135 ? 40.52900 -7.77100 -3.86500 0.970 17.13000 172 LEU B N 1
ATOM 4812 C CA . LEU B 1 135 ? 40.62100 -9.22900 -3.79500 0.970 17.78000 172 LEU B CA 1
ATOM 4813 C C . LEU B 1 135 ? 40.56800 -9.89700 -5.16600 0.970 18.78000 172 LEU B C 1
ATOM 4814 O O . LEU B 1 135 ? 41.46900 -10.70100 -5.46800 0.970 18.07000 172 LEU B O 1
ATOM 4819 N N . PRO B 1 136 ? 39.59700 -9.60700 -6.04200 1.000 19.77000 173 PRO B N 1
ATOM 4820 C CA . PRO B 1 136 ? 39.58900 -10.26300 -7.36100 1.000 20.42000 173 PRO B CA 1
ATOM 4821 C C . PRO B 1 136 ? 40.74900 -9.86300 -8.25300 1.000 20.13000 173 PRO B C 1
ATOM 4822 O O . PRO B 1 136 ? 40.94600 -10.49600 -9.30500 1.000 23.38000 173 PRO B O 1
ATOM 4826 N N . HIS B 1 137 ? 41.51200 -8.83800 -7.89000 1.000 18.44000 174 HIS B N 1
ATOM 4827 C CA . HIS B 1 137 ? 42.69000 -8.44900 -8.65100 1.000 18.27000 174 HIS B CA 1
ATOM 4828 C C . HIS B 1 137 ? 43.98100 -8.94600 -8.02500 1.000 18.59000 174 HIS B C 1
ATOM 4829 O O . HIS B 1 137 ? 45.06000 -8.49100 -8.41400 1.000 18.89000 174 HIS B O 1
ATOM 4836 N N . GLY B 1 138 ? 43.89700 -9.86100 -7.06100 1.000 18.95000 175 GLY B N 1
ATOM 4837 C CA . GLY B 1 138 ? 45.07500 -10.48600 -6.49400 1.000 19.64000 175 GLY B CA 1
ATOM 4838 C C . GLY B 1 138 ? 45.34500 -10.14400 -5.04700 1.000 17.62000 175 GLY B C 1
ATOM 4839 O O . GLY B 1 138 ? 46.39300 -10.54100 -4.52600 1.000 19.37000 175 GLY B O 1
ATOM 4840 N N . GLY B 1 139 ? 44.45000 -9.42200 -4.38000 1.000 17.53000 176 GLY B N 1
ATOM 4841 C CA . GLY B 1 139 ? 44.64100 -9.06300 -2.99100 1.000 15.97000 176 GLY B CA 1
ATOM 4842 C C . GLY B 1 139 ? 44.29400 -10.18700 -2.03400 1.000 16.98000 176 GLY B C 1
ATOM 4843 O O . GLY B 1 139 ? 44.18500 -11.35800 -2.41000 1.000 19.56000 176 GLY B O 1
ATOM 4844 N N . HIS B 1 140 ? 44.12200 -9.81700 -0.76600 1.000 15.89000 177 HIS B N 1
ATOM 4845 C CA . HIS B 1 140 ? 43.88000 -10.79700 0.28200 1.000 14.48000 177 HIS B CA 1
ATOM 4846 C C . HIS B 1 140 ? 42.77200 -10.30900 1.20500 1.000 13.87000 177 HIS B C 1
ATOM 4847 O O . HIS B 1 140 ? 42.66300 -9.11300 1.47700 1.000 14.76000 177 HIS B O 1
ATOM 4854 N N . LEU B 1 141 ? 41.97300 -11.25800 1.71100 1.000 14.42000 178 LEU B N 1
ATOM 4855 C CA . LEU B 1 141 ? 40.84800 -10.91900 2.58400 1.000 14.69000 178 LEU B CA 1
ATOM 4856 C C . LEU B 1 141 ? 41.27400 -10.09200 3.78500 1.000 13.83000 178 LEU B C 1
ATOM 4857 O O . LEU B 1 141 ? 40.51500 -9.23700 4.25100 1.000 14.58000 178 LEU B O 1
ATOM 4862 N N . SER B 1 142 ? 42.46900 -10.34800 4.32300 1.000 12.83000 179 SER B N 1
ATOM 4863 C CA . SER B 1 142 ? 42.86200 -9.64000 5.54000 1.000 14.43000 179 SER B CA 1
ATOM 4864 C C . SER B 1 142 ? 43.23200 -8.18600 5.28400 1.000 14.92000 179 SER B C 1
ATOM 4865 O O . SER B 1 142 ? 43.63800 -7.50100 6.22800 1.000 15.48000 179 SER B O 1
ATOM 4868 N N . HIS B 1 143 ? 43.10000 -7.70500 4.04800 1.000 13.25000 180 HIS B N 1
ATOM 4869 C CA . HIS B 1 143 ? 43.22900 -6.29100 3.72800 1.000 14.24000 180 HIS B CA 1
ATOM 4870 C C . HIS B 1 143 ? 41.87900 -5.61600 3.54400 1.000 15.21000 180 HIS B C 1
ATOM 4871 O O . HIS B 1 143 ? 41.83600 -4.42900 3.20400 1.000 17.01000 180 HIS B O 1
ATOM 4878 N N . GLY B 1 144 ? 40.79300 -6.34100 3.73800 1.000 15.27000 181 GLY B N 1
ATOM 4879 C CA . GLY B 1 144 ? 39.45100 -5.84700 3.51600 1.000 15.40000 181 GLY B CA 1
ATOM 4880 C C . GLY B 1 144 ? 38.84200 -6.46800 2.27400 1.000 16.53000 181 GLY B C 1
ATOM 4881 O O . GLY B 1 144 ? 39.53500 -6.78400 1.29800 1.000 18.89000 181 GLY B O 1
ATOM 4882 N N . TYR B 1 145 ? 37.52300 -6.66300 2.31700 1.000 16.61000 182 TYR B N 1
ATOM 4883 C CA . TYR B 1 145 ? 36.76900 -7.07100 1.14100 1.000 17.73000 182 TYR B CA 1
ATOM 4884 C C . TYR B 1 145 ? 35.27400 -7.01300 1.40600 1.000 17.16000 182 TYR B C 1
ATOM 4885 O O . TYR B 1 145 ? 34.78600 -7.53600 2.41500 1.000 18.18000 182 TYR B O 1
ATOM 4894 N N . GLN B 1 146 ? 34.53700 -6.38400 0.50300 1.000 19.19000 183 GLN B N 1
ATOM 4895 C CA . GLN B 1 146 ? 33.09100 -6.47300 0.54600 1.000 22.43000 183 GLN B CA 1
ATOM 4896 C C . GLN B 1 146 ? 32.56600 -6.59500 -0.87500 1.000 25.32000 183 GLN B C 1
ATOM 4897 O O . GLN B 1 146 ? 33.18500 -6.11100 -1.82700 1.000 26.57000 183 GLN B O 1
ATOM 4903 N N . THR B 1 147 ? 31.42800 -7.26800 -1.00700 1.000 27.59000 184 THR B N 1
ATOM 4904 C CA . THR B 1 147 ? 30.72200 -7.36500 -2.27200 1.000 30.47000 184 THR B CA 1
ATOM 4905 C C . THR B 1 147 ? 29.65400 -6.28200 -2.32400 1.000 32.90000 184 THR B C 1
ATOM 4906 O O . THR B 1 147 ? 29.54200 -5.44700 -1.42600 1.000 33.16000 184 THR B O 1
ATOM 4910 N N . ASP B 1 148 ? 28.84600 -6.31300 -3.38800 1.000 34.88000 185 ASP B N 1
ATOM 4911 C CA . ASP B 1 148 ? 27.73700 -5.37300 -3.49800 1.000 36.74000 185 ASP B CA 1
ATOM 4912 C C . ASP B 1 148 ? 26.79400 -5.46700 -2.30900 1.000 37.66000 185 ASP B C 1
ATOM 4913 O O . ASP B 1 148 ? 26.12200 -4.48600 -1.96900 1.000 40.47000 185 ASP B O 1
ATOM 4918 N N . THR B 1 149 ? 26.72800 -6.63000 -1.66400 1.000 35.97000 186 THR B N 1
ATOM 4919 C CA . THR B 1 149 ? 25.68900 -6.89400 -0.68600 1.000 35.94000 186 THR B CA 1
ATOM 4920 C C . THR B 1 149 ? 26.19500 -7.26800 0.69700 1.000 32.75000 186 THR B C 1
ATOM 4921 O O . THR B 1 149 ? 25.38400 -7.31700 1.62700 1.000 33.45000 186 THR B O 1
ATOM 4925 N N . LYS B 1 150 ? 27.48800 -7.53000 0.87300 1.000 29.35000 187 LYS B N 1
ATOM 4926 C CA . LYS B 1 150 ? 27.93300 -8.10600 2.13200 1.000 27.57000 187 LYS B CA 1
ATOM 4927 C C . LYS B 1 150 ? 29.38900 -7.76300 2.39200 1.000 23.60000 187 LYS B C 1
ATOM 4928 O O . LYS B 1 150 ? 30.22700 -7.85400 1.49100 1.000 24.27000 187 LYS B O 1
ATOM 4934 N N . LYS B 1 151 ? 29.68400 -7.37300 3.63100 1.000 20.13000 188 LYS B N 1
ATOM 4935 C CA . LYS B 1 151 ? 31.07000 -7.25400 4.06500 1.000 20.23000 188 LYS B CA 1
ATOM 4936 C C . LYS B 1 151 ? 31.59700 -8.64400 4.39500 1.000 20.96000 188 LYS B C 1
ATOM 4937 O O . LYS B 1 151 ? 31.07300 -9.32600 5.28600 1.000 22.71000 188 LYS B O 1
ATOM 4943 N N . ILE B 1 152 ? 32.61600 -9.07000 3.65700 1.000 17.48000 189 ILE B N 1
ATOM 4944 C CA . ILE B 1 152 ? 33.11700 -10.43900 3.74300 1.000 17.44000 189 ILE B CA 1
ATOM 4945 C C . ILE B 1 152 ? 34.22900 -10.55700 4.77200 1.000 16.73000 189 ILE B C 1
ATOM 4946 O O . ILE B 1 152 ? 34.17800 -11.40800 5.66500 1.000 18.04000 189 ILE B O 1
ATOM 4951 N N . SER B 1 153 ? 35.25600 -9.72000 4.65400 1.000 15.10000 190 SER B N 1
ATOM 4952 C CA . SER B 1 153 ? 36.28400 -9.64100 5.68000 1.000 15.01000 190 SER B CA 1
ATOM 4953 C C . SER B 1 153 ? 35.81400 -8.75400 6.81900 1.000 14.11000 190 SER B C 1
ATOM 4954 O O . SER B 1 153 ? 35.24400 -7.68200 6.58900 1.000 13.96000 190 SER B O 1
ATOM 4957 N N . ALA B 1 154 ? 36.08400 -9.18700 8.05700 1.000 14.50000 191 ALA B N 1
ATOM 4958 C CA . ALA B 1 154 ? 35.77600 -8.33500 9.19800 1.000 14.65000 191 ALA B CA 1
ATOM 4959 C C . ALA B 1 154 ? 36.64900 -7.07900 9.23600 1.000 13.97000 191 ALA B C 1
ATOM 4960 O O . ALA B 1 154 ? 36.31400 -6.13100 9.95000 1.000 14.77000 191 ALA B O 1
ATOM 4962 N N . VAL B 1 155 ? 37.74900 -7.03800 8.47900 1.000 14.04000 192 VAL B N 1
ATOM 4963 C CA . VAL B 1 155 ? 38.49700 -5.79100 8.34400 1.000 13.59000 192 VAL B CA 1
ATOM 4964 C C . VAL B 1 155 ? 37.59200 -4.69000 7.79500 1.000 13.91000 192 VAL B C 1
ATOM 4965 O O . VAL B 1 155 ? 37.68000 -3.53000 8.21500 1.000 14.79000 192 VAL B O 1
ATOM 4969 N N . SER B 1 156 ? 36.69800 -5.03700 6.86000 1.000 13.47000 193 SER B N 1
ATOM 4970 C CA . SER B 1 156 ? 35.76200 -4.06900 6.29600 1.000 13.71000 193 SER B CA 1
ATOM 4971 C C . SER B 1 156 ? 34.58100 -3.76700 7.21100 1.000 13.78000 193 SER B C 1
ATOM 4972 O O . SER B 1 156 ? 33.80900 -2.84400 6.91300 1.000 14.64000 193 SER B O 1
ATOM 4975 N N . ILE B 1 157 ? 34.40900 -4.53500 8.28900 1.000 14.53000 194 ILE B N 1
ATOM 4976 C CA . ILE B 1 157 ? 33.40900 -4.22100 9.30400 1.000 14.12000 194 ILE B CA 1
ATOM 4977 C C . ILE B 1 157 ? 33.95300 -3.19000 10.27700 1.000 13.44000 194 ILE B C 1
ATOM 4978 O O . ILE B 1 157 ? 33.29900 -2.18500 10.57400 1.000 15.91000 194 ILE B O 1
ATOM 4983 N N . PHE B 1 158 ? 35.16100 -3.42300 10.79000 1.000 13.02000 195 PHE B N 1
ATOM 4984 C CA . PHE B 1 158 ? 35.70400 -2.56500 11.83100 1.000 12.58000 195 PHE B CA 1
ATOM 4985 C C . PHE B 1 158 ? 36.45800 -1.36200 11.28500 1.000 13.73000 195 PHE B C 1
ATOM 4986 O O . PHE B 1 158 ? 36.66100 -0.39700 12.02900 1.000 14.48000 195 PHE B O 1
ATOM 4994 N N . PHE B 1 159 ? 36.85600 -1.38700 10.01200 1.000 13.04000 196 PHE B N 1
ATOM 4995 C CA . PHE B 1 159 ? 37.55200 -0.28600 9.36500 1.000 12.93000 196 PHE B CA 1
ATOM 4996 C C . PHE B 1 159 ? 36.86800 0.00200 8.03900 1.000 13.24000 196 PHE B C 1
ATOM 4997 O O . PHE B 1 159 ? 36.05100 -0.78400 7.55600 1.000 16.49000 196 PHE B O 1
ATOM 5005 N N . GLU B 1 160 ? 37.19800 1.14600 7.45200 1.000 13.40000 197 GLU B N 1
ATOM 5006 C CA . GLU B 1 160 ? 36.58800 1.58000 6.20100 1.000 14.35000 197 GLU B CA 1
ATOM 5007 C C . GLU B 1 160 ? 37.56900 1.33900 5.05900 1.000 14.38000 197 GLU B C 1
ATOM 5008 O O . GLU B 1 160 ? 38.59000 2.02100 4.95600 1.000 15.21000 197 GLU B O 1
ATOM 5014 N N . THR B 1 161 ? 37.26200 0.37200 4.20100 1.000 13.62000 198 THR B N 1
ATOM 5015 C CA . THR B 1 161 ? 38.20700 -0.06800 3.18400 1.000 13.50000 198 THR B CA 1
ATOM 5016 C C . THR B 1 161 ? 37.77600 0.39200 1.79500 1.000 14.95000 198 THR B C 1
ATOM 5017 O O . THR B 1 161 ? 36.59000 0.58800 1.52000 1.000 16.37000 198 THR B O 1
ATOM 5021 N N . MET B 1 162 ? 38.76600 0.56400 0.91400 1.000 14.74000 199 MET B N 1
ATOM 5022 C CA . MET B 1 162 ? 38.51800 0.85900 -0.49000 1.000 14.00000 199 MET B CA 1
ATOM 5023 C C . MET B 1 162 ? 39.62300 0.18800 -1.29500 1.000 14.67000 199 MET B C 1
ATOM 5024 O O . MET B 1 162 ? 40.80000 0.31800 -0.93000 1.000 14.45000 199 MET B O 1
ATOM 5029 N N . PRO B 1 163 ? 39.29700 -0.51000 -2.37600 1.000 16.11000 200 PRO B N 1
ATOM 5030 C CA . PRO B 1 163 ? 40.33700 -1.18900 -3.15700 1.000 15.35000 200 PRO B CA 1
ATOM 5031 C C . PRO B 1 163 ? 41.04700 -0.26600 -4.13900 1.000 14.88000 200 PRO B C 1
ATOM 5032 O O . PRO B 1 163 ? 40.53000 0.77000 -4.56600 1.000 16.45000 200 PRO B O 1
ATOM 5036 N N . TYR B 1 164 ? 42.26700 -0.66800 -4.48900 1.000 14.90000 201 TYR B N 1
ATOM 5037 C CA . TYR B 1 164 ? 42.87000 -0.24000 -5.74200 1.000 16.23000 201 TYR B CA 1
ATOM 5038 C C . TYR B 1 164 ? 43.00900 -1.45000 -6.65800 1.000 17.71000 201 TYR B C 1
ATOM 5039 O O . TYR B 1 164 ? 42.87400 -2.59500 -6.22700 1.000 17.34000 201 TYR B O 1
ATOM 5048 N N . ARG B 1 165 ? 43.22000 -1.18300 -7.94500 1.000 18.48000 202 ARG B N 1
ATOM 5049 C CA . ARG B 1 165 ? 43.00100 -2.18600 -8.97700 1.000 19.16000 202 ARG B CA 1
ATOM 5050 C C . ARG B 1 165 ? 44.21500 -2.31300 -9.88900 1.000 20.95000 202 ARG B C 1
ATOM 5051 O O . ARG B 1 165 ? 45.10900 -1.46000 -9.91400 1.000 22.25000 202 ARG B O 1
ATOM 5059 N N . LEU B 1 166 ? 44.22200 -3.40100 -10.65200 1.000 21.43000 203 LEU B N 1
ATOM 5060 C CA . LEU B 1 166 ? 45.14400 -3.56100 -11.76300 1.000 22.52000 203 LEU B CA 1
ATOM 5061 C C . LEU B 1 166 ? 44.68300 -2.73900 -12.95600 1.000 22.48000 203 LEU B C 1
ATOM 5062 O O . LEU B 1 166 ? 43.49800 -2.43800 -13.11700 1.000 24.38000 203 LEU B O 1
ATOM 5067 N N . ASP B 1 167 ? 45.64300 -2.38200 -13.80200 1.000 21.91000 204 ASP B N 1
ATOM 5068 C CA . ASP B 1 167 ? 45.34100 -1.99900 -15.17300 1.000 25.26000 204 ASP B CA 1
ATOM 5069 C C . ASP B 1 167 ? 44.96600 -3.27400 -15.91200 1.000 28.04000 204 ASP B C 1
ATOM 5070 O O . ASP B 1 167 ? 45.81700 -4.14000 -16.12500 1.000 26.49000 204 ASP B O 1
ATOM 5075 N N . GLU B 1 168 ? 43.69400 -3.42100 -16.27600 1.000 32.65000 205 GLU B N 1
ATOM 5076 C CA . GLU B 1 168 ? 43.28300 -4.68300 -16.87800 1.000 39.01000 205 GLU B CA 1
ATOM 5077 C C . GLU B 1 168 ? 43.96100 -4.93200 -18.22000 1.000 38.72000 205 GLU B C 1
ATOM 5078 O O . GLU B 1 168 ? 44.03500 -6.08800 -18.65300 1.000 41.41000 205 GLU B O 1
ATOM 5084 N N . ASN B 1 169 ? 44.48400 -3.88800 -18.86900 1.000 35.63000 206 ASN B N 1
ATOM 5085 C CA . ASN B 1 169 ? 45.18200 -4.07400 -20.13700 1.000 35.86000 206 ASN B CA 1
ATOM 5086 C C . ASN B 1 169 ? 46.57500 -4.66500 -19.94600 1.000 33.05000 206 ASN B C 1
ATOM 5087 O O . ASN B 1 169 ? 47.03000 -5.45900 -20.77400 1.000 34.14000 206 ASN B O 1
ATOM 5092 N N . THR B 1 170 ? 47.27200 -4.29600 -18.87100 1.000 28.64000 207 THR B N 1
ATOM 5093 C CA . THR B 1 170 ? 48.65000 -4.73100 -18.68100 1.000 26.14000 207 THR B CA 1
ATOM 5094 C C . THR B 1 170 ? 48.82200 -5.81500 -17.63000 1.000 24.16000 207 THR B C 1
ATOM 5095 O O . THR B 1 170 ? 49.83400 -6.52300 -17.66200 1.000 25.20000 207 THR B O 1
ATOM 5099 N N . GLY B 1 171 ? 47.87500 -5.96100 -16.70700 1.000 21.79000 208 GLY B N 1
ATOM 5100 C CA . GLY B 1 171 ? 48.03600 -6.88200 -15.60600 1.000 22.06000 208 GLY B CA 1
ATOM 5101 C C . GLY B 1 171 ? 48.90800 -6.37700 -14.48000 1.000 21.87000 208 GLY B C 1
ATOM 5102 O O . GLY B 1 171 ? 49.12600 -7.11200 -13.51100 1.000 23.60000 208 GLY B O 1
ATOM 5103 N N . TYR B 1 172 ? 49.42200 -5.15700 -14.57400 1.000 21.20000 209 TYR B N 1
ATOM 5104 C CA . TYR B 1 172 ? 50.16700 -4.53600 -13.48900 1.000 21.39000 209 TYR B CA 1
ATOM 5105 C C . TYR B 1 172 ? 49.24900 -3.61400 -12.69900 1.000 20.89000 209 TYR B C 1
ATOM 5106 O O . TYR B 1 172 ? 48.24100 -3.11800 -13.21300 1.000 21.12000 209 TYR B O 1
ATOM 5115 N N . ILE B 1 173 ? 49.62300 -3.37500 -11.43600 1.000 20.12000 210 ILE B N 1
ATOM 5116 C CA . ILE B 1 173 ? 48.87500 -2.44100 -10.60400 1.000 20.01000 210 ILE B CA 1
ATOM 5117 C C . ILE B 1 173 ? 48.81000 -1.08000 -11.28100 1.000 20.79000 210 ILE B C 1
ATOM 5118 O O . ILE B 1 173 ? 49.80500 -0.57800 -11.81900 1.000 21.45000 210 ILE B O 1
ATOM 5123 N N . ASP B 1 174 ? 47.62500 -0.47600 -11.26000 1.000 21.79000 211 ASP B N 1
ATOM 5124 C CA . ASP B 1 174 ? 47.42800 0.85600 -11.82300 1.000 22.30000 211 ASP B CA 1
ATOM 5125 C C . ASP B 1 174 ? 47.77700 1.86600 -10.73500 1.000 21.62000 211 ASP B C 1
ATOM 5126 O O . ASP B 1 174 ? 46.91400 2.33500 -9.99400 1.000 20.85000 211 ASP B O 1
ATOM 5131 N N . TYR B 1 175 ? 49.06600 2.20800 -10.63800 1.000 21.13000 212 TYR B N 1
ATOM 5132 C CA . TYR B 1 175 ? 49.50800 3.12700 -9.58900 1.000 20.27000 212 TYR B CA 1
ATOM 5133 C C . TYR B 1 175 ? 48.95700 4.53500 -9.78800 1.000 20.05000 212 TYR B C 1
ATOM 5134 O O . TYR B 1 175 ? 48.70300 5.24000 -8.80300 1.000 19.98000 212 TYR B O 1
ATOM 5143 N N . ASP B 1 176 ? 48.78400 4.97100 -11.04000 1.000 21.35000 213 ASP B N 1
ATOM 5144 C CA . ASP B 1 176 ? 48.19000 6.28400 -11.28000 1.000 22.78000 213 ASP B CA 1
ATOM 5145 C C . ASP B 1 176 ? 46.79100 6.36500 -10.68500 1.000 21.69000 213 ASP B C 1
ATOM 5146 O O . ASP B 1 176 ? 46.43900 7.35700 -10.03200 1.000 20.75000 213 ASP B O 1
ATOM 5151 N N . GLN B 1 177 ? 45.97800 5.32600 -10.88900 1.000 20.04000 214 GLN B N 1
ATOM 5152 C CA . GLN B 1 177 ? 44.62400 5.35400 -10.34700 1.000 21.43000 214 GLN B CA 1
ATOM 5153 C C . GLN B 1 177 ? 44.64000 5.24500 -8.82700 1.000 19.87000 214 GLN B C 1
ATOM 5154 O O . GLN B 1 177 ? 43.82600 5.88200 -8.14600 1.000 19.01000 214 GLN B O 1
ATOM 5160 N N . LEU B 1 178 ? 45.55500 4.43800 -8.28000 1.000 18.59000 215 LEU B N 1
ATOM 5161 C CA . LEU B 1 178 ? 45.72500 4.37400 -6.83200 1.000 17.95000 215 LEU B CA 1
ATOM 5162 C C . LEU B 1 178 ? 45.98100 5.76100 -6.25900 1.000 19.45000 215 LEU B C 1
ATOM 5163 O O . LEU B 1 178 ? 45.35800 6.16600 -5.26800 1.000 19.01000 215 LEU B O 1
ATOM 5168 N N . GLU B 1 179 ? 46.91100 6.49900 -6.86900 1.000 19.88000 216 GLU B N 1
ATOM 5169 C CA . GLU B 1 179 ? 47.26100 7.81900 -6.35700 1.000 19.72000 216 GLU B CA 1
ATOM 5170 C C . GLU B 1 179 ? 46.07200 8.77200 -6.42200 1.000 18.83000 216 GLU B C 1
ATOM 5171 O O . GLU B 1 179 ? 45.80100 9.50400 -5.46200 1.000 20.12000 216 GLU B O 1
ATOM 5177 N N . LYS B 1 180 ? 45.35300 8.78700 -7.55100 1.000 19.09000 217 LYS B N 1
ATOM 5178 C CA . LYS B 1 180 ? 44.21100 9.69000 -7.68400 1.000 20.98000 217 LYS B CA 1
ATOM 5179 C C . LYS B 1 180 ? 43.10100 9.31500 -6.71200 1.000 20.41000 217 LYS B C 1
ATOM 5180 O O . LYS B 1 180 ? 42.46700 10.19400 -6.11400 1.000 21.04000 217 LYS B O 1
ATOM 5186 N N A SER B 1 181 ? 42.82700 8.01300 -6.57100 0.580 19.48000 218 SER B N 1
ATOM 5187 N N B SER B 1 181 ? 42.86000 8.01400 -6.54000 0.420 19.64000 218 SER B N 1
ATOM 5188 C CA A SER B 1 181 ? 41.82100 7.56000 -5.61400 0.580 18.75000 218 SER B CA 1
ATOM 5189 C CA B SER B 1 181 ? 41.82000 7.55600 -5.62700 0.420 19.25000 218 SER B CA 1
ATOM 5190 C C A SER B 1 181 ? 42.17100 8.00800 -4.20600 0.580 18.54000 218 SER B C 1
ATOM 5191 C C B SER B 1 181 ? 42.15600 7.91000 -4.18400 0.420 19.06000 218 SER B C 1
ATOM 5192 O O A SER B 1 181 ? 41.30600 8.48200 -3.46100 0.580 18.45000 218 SER B O 1
ATOM 5193 O O B SER B 1 181 ? 41.26200 8.22700 -3.39100 0.420 19.80000 218 SER B O 1
ATOM 5198 N N . ALA B 1 182 ? 43.44200 7.86700 -3.82800 1.000 17.80000 219 ALA B N 1
ATOM 5199 C CA . ALA B 1 182 ? 43.85200 8.18300 -2.46700 1.000 18.42000 219 ALA B CA 1
ATOM 5200 C C . ALA B 1 182 ? 43.65700 9.66000 -2.14000 1.000 18.98000 219 ALA B C 1
ATOM 5201 O O . ALA B 1 182 ? 43.41500 10.00300 -0.97600 1.000 18.77000 219 ALA B O 1
ATOM 5203 N N . VAL B 1 183 ? 43.75600 10.54700 -3.13600 1.000 18.49000 220 VAL B N 1
ATOM 5204 C CA . VAL B 1 183 ? 43.50500 11.96300 -2.87700 1.000 17.74000 220 VAL B CA 1
ATOM 5205 C C . VAL B 1 183 ? 42.08900 12.16500 -2.35700 1.000 18.67000 220 VAL B C 1
ATOM 5206 O O . VAL B 1 183 ? 41.85900 12.92700 -1.40900 1.000 19.75000 220 VAL B O 1
ATOM 5210 N N . LEU B 1 184 ? 41.11900 11.48100 -2.96400 1.000 17.51000 221 LEU B N 1
ATOM 5211 C CA . LEU B 1 184 ? 39.72300 11.64200 -2.56900 1.000 17.32000 221 LEU B CA 1
ATOM 5212 C C . LEU B 1 184 ? 39.39200 10.86400 -1.29900 1.000 16.61000 221 LEU B C 1
ATOM 5213 O O . LEU B 1 184 ? 38.65200 11.35800 -0.43700 1.000 17.97000 221 LEU B O 1
ATOM 5218 N N . PHE B 1 185 ? 39.92200 9.64800 -1.16800 1.000 14.88000 222 PHE B N 1
ATOM 5219 C CA . PHE B 1 185 ? 39.51500 8.76500 -0.07700 1.000 15.29000 222 PHE B CA 1
ATOM 5220 C C . PHE B 1 185 ? 40.26500 9.06000 1.21600 1.000 14.62000 222 PHE B C 1
ATOM 5221 O O . PHE B 1 185 ? 39.74100 8.79300 2.30200 1.000 15.46000 222 PHE B O 1
ATOM 5229 N N . ARG B 1 186 ? 41.47500 9.62700 1.12800 1.000 16.17000 223 ARG B N 1
ATOM 5230 C CA . ARG B 1 186 ? 42.28400 9.96700 2.30300 1.000 17.73000 223 ARG B CA 1
ATOM 5231 C C . ARG B 1 186 ? 42.53200 8.75400 3.19500 1.000 16.48000 223 ARG B C 1
ATOM 5232 O O . ARG B 1 186 ? 42.16700 8.77000 4.38100 1.000 17.61000 223 ARG B O 1
ATOM 5240 N N . PRO B 1 187 ? 43.16400 7.69800 2.68600 1.000 15.42000 224 PRO B N 1
ATOM 5241 C CA . PRO B 1 187 ? 43.48600 6.55600 3.55100 1.000 15.50000 224 PRO B CA 1
ATOM 5242 C C . PRO B 1 187 ? 44.44500 6.95700 4.66000 1.000 14.93000 224 PRO B C 1
ATOM 5243 O O . PRO B 1 187 ? 45.29800 7.83100 4.48600 1.000 15.65000 224 PRO B O 1
ATOM 5247 N N . LYS B 1 188 ? 44.28500 6.31100 5.81800 1.000 14.67000 225 LYS B N 1
ATOM 5248 C CA . LYS B 1 188 ? 45.26600 6.39900 6.89500 1.000 14.68000 225 LYS B CA 1
ATOM 5249 C C . LYS B 1 188 ? 46.34800 5.33800 6.77700 1.000 14.75000 225 LYS B C 1
ATOM 5250 O O . LYS B 1 188 ? 47.39800 5.45200 7.42700 1.000 14.72000 225 LYS B O 1
ATOM 5256 N N . LEU B 1 189 ? 46.11500 4.31800 5.95700 1.000 13.24000 226 LEU B N 1
ATOM 5257 C CA . LEU B 1 189 ? 47.04300 3.21100 5.80300 1.000 14.16000 226 LEU B CA 1
ATOM 5258 C C . LEU B 1 189 ? 46.81500 2.61800 4.41800 1.000 13.52000 226 LEU B C 1
ATOM 5259 O O . LEU B 1 189 ? 45.66600 2.48000 3.98000 1.000 13.96000 226 LEU B O 1
ATOM 5264 N N . ILE B 1 190 ? 47.90500 2.31300 3.71900 1.000 14.18000 227 ILE B N 1
ATOM 5265 C CA . ILE B 1 190 ? 47.84900 1.68600 2.40500 1.000 12.99000 227 ILE B CA 1
ATOM 5266 C C . ILE B 1 190 ? 48.66100 0.40300 2.47100 1.000 13.34000 227 ILE B C 1
ATOM 5267 O O . ILE B 1 190 ? 49.79800 0.40500 2.96400 1.000 14.96000 227 ILE B O 1
ATOM 5272 N N . VAL B 1 191 ? 48.07300 -0.69500 2.00600 1.000 13.42000 228 VAL B N 1
ATOM 5273 C CA . VAL B 1 191 ? 48.72700 -1.99900 2.03200 1.000 13.54000 228 VAL B CA 1
ATOM 5274 C C . VAL B 1 191 ? 49.39100 -2.23100 0.68500 1.000 15.33000 228 VAL B C 1
ATOM 5275 O O . VAL B 1 191 ? 48.75300 -2.07500 -0.36500 1.000 17.80000 228 VAL B O 1
ATOM 5279 N N . ALA B 1 192 ? 50.66200 -2.61000 0.71300 1.000 15.24000 229 ALA B N 1
ATOM 5280 C CA . ALA B 1 192 ? 51.38800 -3.05500 -0.47400 1.000 14.58000 229 ALA B CA 1
ATOM 5281 C C . ALA B 1 192 ? 51.68200 -4.54100 -0.29300 1.000 15.89000 229 ALA B C 1
ATOM 5282 O O . ALA B 1 192 ? 52.65600 -4.91600 0.37000 1.000 17.03000 229 ALA B O 1
ATOM 5284 N N . GLY B 1 193 ? 50.83200 -5.38600 -0.86600 1.000 16.05000 230 GLY B N 1
ATOM 5285 C CA . GLY B 1 193 ? 51.03400 -6.81700 -0.75900 1.000 16.54000 230 GLY B CA 1
ATOM 5286 C C . GLY B 1 193 ? 49.91900 -7.58600 -1.42700 1.000 16.58000 230 GLY B C 1
ATOM 5287 O O . GLY B 1 193 ? 48.78800 -7.09200 -1.51600 1.000 19.08000 230 GLY B O 1
ATOM 5288 N N . ALA B 1 194 ? 50.21300 -8.79400 -1.90000 1.000 15.35000 231 ALA B N 1
ATOM 5289 C CA . ALA B 1 194 ? 49.24700 -9.50600 -2.72100 1.000 15.80000 231 ALA B CA 1
ATOM 5290 C C . ALA B 1 194 ? 49.37300 -11.00800 -2.51900 1.000 15.53000 231 ALA B C 1
ATOM 5291 O O . ALA B 1 194 ? 50.39900 -11.51300 -2.06300 1.000 16.94000 231 ALA B O 1
ATOM 5293 N N . SER B 1 195 ? 48.31200 -11.71800 -2.90000 1.000 16.29000 232 SER B N 1
ATOM 5294 C CA . SER B 1 195 ? 48.30900 -13.17400 -2.92500 1.000 17.16000 232 SER B CA 1
ATOM 5295 C C . SER B 1 195 ? 48.40700 -13.76800 -4.32200 1.000 18.07000 232 SER B C 1
ATOM 5296 O O . SER B 1 195 ? 48.82700 -14.92400 -4.45600 1.000 19.01000 232 SER B O 1
ATOM 5299 N N . ALA B 1 196 ? 48.01500 -13.03300 -5.35700 1.000 18.24000 233 ALA B N 1
ATOM 5300 C CA . ALA B 1 196 ? 48.01500 -13.60300 -6.69800 1.000 16.54000 233 ALA B CA 1
ATOM 5301 C C . ALA B 1 196 ? 48.51900 -12.59100 -7.71700 1.000 20.83000 233 ALA B C 1
ATOM 5302 O O . ALA B 1 196 ? 48.04100 -12.53800 -8.85200 1.000 29.73000 233 ALA B O 1
ATOM 5304 N N . TYR B 1 197 ? 49.50400 -11.78900 -7.33300 1.000 19.01000 234 TYR B N 1
ATOM 5305 C CA . TYR B 1 197 ? 50.17200 -10.85300 -8.23200 1.000 17.46000 234 TYR B CA 1
ATOM 5306 C C . TYR B 1 197 ? 51.50400 -11.45800 -8.65500 1.000 17.94000 234 TYR B C 1
ATOM 5307 O O . TYR B 1 197 ? 52.29700 -11.86700 -7.80000 1.000 20.18000 234 TYR B O 1
ATOM 5316 N N . ALA B 1 198 ? 51.74100 -11.53300 -9.96500 1.000 18.44000 235 ALA B N 1
ATOM 5317 C CA . ALA B 1 198 ? 52.93000 -12.19400 -10.49000 1.000 18.47000 235 ALA B CA 1
ATOM 5318 C C . ALA B 1 198 ? 54.09300 -11.23900 -10.72800 1.000 19.32000 235 ALA B C 1
ATOM 5319 O O . ALA B 1 198 ? 55.12000 -11.66400 -11.26500 1.000 21.55000 235 ALA B O 1
ATOM 5321 N N . ARG B 1 199 ? 53.97000 -9.97400 -10.34200 1.000 18.72000 236 ARG B N 1
ATOM 5322 C CA . ARG B 1 199 ? 55.01200 -8.99100 -10.60800 1.000 18.08000 236 ARG B CA 1
ATOM 5323 C C . ARG B 1 199 ? 55.50100 -8.37100 -9.30500 1.000 18.81000 236 ARG B C 1
ATOM 5324 O O . ARG B 1 199 ? 54.88400 -8.51600 -8.24700 1.000 20.62000 236 ARG B O 1
ATOM 5332 N N . LEU B 1 200 ? 56.64400 -7.69400 -9.39000 1.000 20.16000 237 LEU B N 1
ATOM 5333 C CA . LEU B 1 200 ? 57.20300 -7.01300 -8.23000 1.000 19.84000 237 LEU B CA 1
ATOM 5334 C C . LEU B 1 200 ? 56.45800 -5.71700 -7.95700 1.000 19.12000 237 LEU B C 1
ATOM 5335 O O . LEU B 1 200 ? 56.09500 -4.98000 -8.88300 1.000 20.45000 237 LEU B O 1
ATOM 5340 N N . TYR B 1 201 ? 56.25300 -5.42900 -6.67600 1.000 17.78000 238 TYR B N 1
ATOM 5341 C CA . TYR B 1 201 ? 55.61600 -4.17600 -6.28700 1.000 17.82000 238 TYR B CA 1
ATOM 5342 C C . TYR B 1 201 ? 56.52800 -2.98600 -6.55500 1.000 19.39000 238 TYR B C 1
ATOM 5343 O O . TYR B 1 201 ? 57.75100 -3.06000 -6.38700 1.000 20.59000 238 TYR B O 1
ATOM 5352 N N . ASP B 1 202 ? 55.91800 -1.86700 -6.94600 1.000 18.28000 239 ASP B N 1
ATOM 5353 C CA . ASP B 1 202 ? 56.62900 -0.59100 -7.00400 1.000 20.04000 239 ASP B CA 1
ATOM 5354 C C . ASP B 1 202 ? 56.52600 0.04300 -5.61800 1.000 20.02000 239 ASP B C 1
ATOM 5355 O O . ASP B 1 202 ? 55.71100 0.93200 -5.36400 1.000 20.63000 239 ASP B O 1
ATOM 5360 N N . TYR B 1 203 ? 57.36500 -0.44700 -4.69400 1.000 18.12000 240 TYR B N 1
ATOM 5361 C CA . TYR B 1 203 ? 57.30800 0.06000 -3.32400 1.000 18.17000 240 TYR B CA 1
ATOM 5362 C C . TYR B 1 203 ? 57.65100 1.54100 -3.25900 1.000 18.14000 240 TYR B C 1
ATOM 5363 O O . TYR B 1 203 ? 57.12100 2.26300 -2.40300 1.000 18.22000 240 TYR B O 1
ATOM 5372 N N . ALA B 1 204 ? 58.53300 2.01300 -4.14500 1.000 18.74000 241 ALA B N 1
ATOM 5373 C CA . ALA B 1 204 ? 58.86400 3.43300 -4.15500 1.000 19.67000 241 ALA B CA 1
ATOM 5374 C C . ALA B 1 204 ? 57.63100 4.27600 -4.45800 1.000 19.57000 241 ALA B C 1
ATOM 5375 O O . ALA B 1 204 ? 57.42600 5.33200 -3.84800 1.000 20.60000 241 ALA B O 1
ATOM 5377 N N . ARG B 1 205 ? 56.79200 3.82100 -5.39400 1.000 18.26000 242 ARG B N 1
ATOM 5378 C CA . ARG B 1 205 ? 55.59000 4.57600 -5.73300 1.000 18.91000 242 ARG B CA 1
ATOM 5379 C C . ARG B 1 205 ? 54.58100 4.55800 -4.59000 1.000 20.48000 242 ARG B C 1
ATOM 5380 O O . ARG B 1 205 ? 53.94100 5.57900 -4.30500 1.000 20.00000 242 ARG B O 1
ATOM 5388 N N . ILE B 1 206 ? 54.39700 3.40000 -3.94900 1.000 20.02000 243 ILE B N 1
ATOM 5389 C CA . ILE B 1 206 ? 53.52400 3.33600 -2.77600 1.000 20.37000 243 ILE B CA 1
ATOM 5390 C C . ILE B 1 206 ? 54.01900 4.29800 -1.70600 1.000 18.38000 243 ILE B C 1
ATOM 5391 O O . ILE B 1 206 ? 53.22900 4.99900 -1.06300 1.000 19.48000 243 ILE B O 1
ATOM 5396 N N . ARG B 1 207 ? 55.33800 4.35600 -1.50800 1.000 16.51000 244 ARG B N 1
ATOM 5397 C CA . ARG B 1 207 ? 55.90500 5.26700 -0.51700 1.000 17.35000 244 ARG B CA 1
ATOM 5398 C C . ARG B 1 207 ? 55.58300 6.71700 -0.85700 1.000 18.90000 244 ARG B C 1
ATOM 5399 O O . ARG B 1 207 ? 55.24700 7.51300 0.03200 1.000 18.37000 244 ARG B O 1
ATOM 5407 N N . LYS B 1 208 ? 55.67600 7.07800 -2.14300 1.000 18.31000 245 LYS B N 1
ATOM 5408 C CA . LYS B 1 208 ? 55.35900 8.44000 -2.55300 1.000 19.24000 245 LYS B CA 1
ATOM 5409 C C . LYS B 1 208 ? 53.91000 8.78300 -2.23100 1.000 19.66000 245 LYS B C 1
ATOM 5410 O O . LYS B 1 208 ? 53.62400 9.86500 -1.69800 1.000 20.73000 245 LYS B O 1
ATOM 5416 N N . VAL B 1 209 ? 52.98300 7.86600 -2.53200 1.000 17.57000 246 VAL B N 1
ATOM 5417 C CA . VAL B 1 209 ? 51.57000 8.10900 -2.24500 1.000 18.16000 246 VAL B CA 1
ATOM 5418 C C . VAL B 1 209 ? 51.33600 8.19000 -0.74000 1.000 18.45000 246 VAL B C 1
ATOM 5419 O O . VAL B 1 209 ? 50.60100 9.06300 -0.25800 1.000 20.20000 246 VAL B O 1
ATOM 5423 N N . CYS B 1 210 ? 51.95700 7.28900 0.02800 1.000 17.30000 247 CYS B N 1
ATOM 5424 C CA . CYS B 1 210 ? 51.79800 7.32800 1.47800 1.000 16.80000 247 CYS B CA 1
ATOM 5425 C C . CYS B 1 210 ? 52.34300 8.62500 2.06800 1.000 18.12000 247 CYS B C 1
ATOM 5426 O O . CYS B 1 210 ? 51.74300 9.19000 2.99000 1.000 19.77000 247 CYS B O 1
ATOM 5429 N N . ASN B 1 211 ? 53.48500 9.10800 1.56300 1.000 18.22000 248 ASN B N 1
ATOM 5430 C CA . ASN B 1 211 ? 54.02100 10.37200 2.05900 1.000 19.39000 248 ASN B CA 1
ATOM 5431 C C . ASN B 1 211 ? 53.05400 11.51900 1.79000 1.000 20.09000 248 ASN B C 1
ATOM 5432 O O . ASN B 1 211 ? 52.79700 12.34800 2.67200 1.000 21.19000 248 ASN B O 1
ATOM 5437 N N . LYS B 1 212 ? 52.50100 11.58100 0.57800 1.000 21.36000 249 LYS B N 1
ATOM 5438 C CA . LYS B 1 212 ? 51.58100 12.66300 0.24900 1.000 22.94000 249 LYS B CA 1
ATOM 5439 C C . LYS B 1 212 ? 50.31600 12.59800 1.09500 1.000 22.51000 249 LYS B C 1
ATOM 5440 O O . LYS B 1 212 ? 49.75300 13.64200 1.44600 1.000 22.97000 249 LYS B O 1
ATOM 5446 N N . GLN B 1 213 ? 49.85300 11.39600 1.43200 1.000 20.19000 250 GLN B N 1
ATOM 5447 C CA . GLN B 1 213 ? 48.61700 11.23800 2.17900 1.000 19.30000 250 GLN B CA 1
ATOM 5448 C C . GLN B 1 213 ? 48.83700 11.18000 3.68500 1.000 19.04000 250 GLN B C 1
ATOM 5449 O O . GLN B 1 213 ? 47.85700 11.08700 4.43300 1.000 19.44000 250 GLN B O 1
ATOM 5455 N N . LYS B 1 214 ? 50.09200 11.24000 4.14200 1.000 18.41000 251 LYS B N 1
ATOM 5456 C CA . LYS B 1 214 ? 50.43700 11.00000 5.54900 1.000 19.76000 251 LYS B CA 1
ATOM 5457 C C . LYS B 1 214 ? 49.82200 9.69200 6.04300 1.000 19.17000 251 LYS B C 1
ATOM 5458 O O . LYS B 1 214 ? 49.29000 9.60000 7.15500 1.000 21.14000 251 LYS B O 1
ATOM 5464 N N . ALA B 1 215 ? 49.90700 8.66700 5.19900 1.000 18.25000 252 ALA B N 1
ATOM 5465 C CA . ALA B 1 215 ? 49.38800 7.34100 5.49000 1.000 17.51000 252 ALA B CA 1
ATOM 5466 C C . ALA B 1 215 ? 50.52700 6.40000 5.87500 1.000 16.53000 252 ALA B C 1
ATOM 5467 O O . ALA B 1 215 ? 51.65100 6.52500 5.38600 1.000 18.41000 252 ALA B O 1
ATOM 5469 N N . VAL B 1 216 ? 50.22700 5.46200 6.77400 1.000 14.62000 253 VAL B N 1
ATOM 5470 C CA . VAL B 1 216 ? 51.15000 4.36800 7.06800 1.000 14.62000 253 VAL B CA 1
ATOM 5471 C C . VAL B 1 216 ? 51.28800 3.48700 5.83700 1.000 14.67000 253 VAL B C 1
ATOM 5472 O O . VAL B 1 216 ? 50.28500 3.09200 5.22900 1.000 14.81000 253 VAL B O 1
ATOM 5476 N N . MET B 1 217 ? 52.53100 3.15300 5.47800 1.000 14.56000 254 MET B N 1
ATOM 5477 C CA . MET B 1 217 ? 52.80900 2.17300 4.43000 1.000 14.48000 254 MET B CA 1
ATOM 5478 C C . MET B 1 217 ? 53.02900 0.80400 5.06600 1.000 13.31000 254 MET B C 1
ATOM 5479 O O . MET B 1 217 ? 54.06400 0.56500 5.69800 1.000 14.47000 254 MET B O 1
ATOM 5484 N N . LEU B 1 218 ? 52.05700 -0.09200 4.89600 1.000 12.31000 255 LEU B N 1
ATOM 5485 C CA . LEU B 1 218 ? 52.16700 -1.47400 5.33900 1.000 13.81000 255 LEU B CA 1
ATOM 5486 C C . LEU B 1 218 ? 52.48200 -2.35900 4.13700 1.000 14.67000 255 LEU B C 1
ATOM 5487 O O . LEU B 1 218 ? 51.70500 -2.40800 3.17500 1.000 16.37000 255 LEU B O 1
ATOM 5492 N N . ALA B 1 219 ? 53.62200 -3.03900 4.17800 1.000 13.91000 256 ALA B N 1
ATOM 5493 C CA . ALA B 1 219 ? 53.94400 -4.05900 3.18800 1.000 13.38000 256 ALA B CA 1
ATOM 5494 C C . ALA B 1 219 ? 53.56100 -5.40600 3.77700 1.000 15.25000 256 ALA B C 1
ATOM 5495 O O . ALA B 1 219 ? 54.03200 -5.76700 4.85700 1.000 16.20000 256 ALA B O 1
ATOM 5497 N N . ASP B 1 220 ? 52.69000 -6.13600 3.09100 1.000 14.25000 257 ASP B N 1
ATOM 5498 C CA . ASP B 1 220 ? 52.35300 -7.49600 3.50500 1.000 13.21000 257 ASP B CA 1
ATOM 5499 C C . ASP B 1 220 ? 53.07300 -8.43300 2.54600 1.000 14.08000 257 ASP B C 1
ATOM 5500 O O . ASP B 1 220 ? 52.59400 -8.69200 1.44000 1.000 16.24000 257 ASP B O 1
ATOM 5505 N N . MET B 1 221 ? 54.22900 -8.94000 2.97600 1.000 14.26000 258 MET B N 1
ATOM 5506 C CA . MET B 1 221 ? 55.10500 -9.70700 2.10100 1.000 15.04000 258 MET B CA 1
ATOM 5507 C C . MET B 1 221 ? 54.94600 -11.21300 2.28100 1.000 15.40000 258 MET B C 1
ATOM 5508 O O . MET B 1 221 ? 55.85700 -11.96300 1.91900 1.000 16.61000 258 MET B O 1
ATOM 5513 N N . ALA B 1 222 ? 53.80800 -11.66900 2.82600 1.000 14.09000 259 ALA B N 1
ATOM 5514 C CA . ALA B 1 222 ? 53.60800 -13.08900 3.12000 1.000 14.40000 259 ALA B CA 1
ATOM 5515 C C . ALA B 1 222 ? 54.07700 -14.00600 1.99200 1.000 15.27000 259 ALA B C 1
ATOM 5516 O O . ALA B 1 222 ? 54.80000 -14.98100 2.22300 1.000 17.52000 259 ALA B O 1
ATOM 5518 N N . HIS B 1 223 ? 53.68300 -13.70500 0.75500 1.000 15.28000 260 HIS B N 1
ATOM 5519 C CA . HIS B 1 223 ? 53.99000 -14.63000 -0.33200 1.000 15.81000 260 HIS B CA 1
ATOM 5520 C C . HIS B 1 223 ? 55.46300 -14.62500 -0.71000 1.000 16.36000 260 HIS B C 1
ATOM 5521 O O . HIS B 1 223 ? 55.98000 -15.64300 -1.19300 1.000 18.32000 260 HIS B O 1
ATOM 5528 N N . ILE B 1 224 ? 56.15300 -13.50900 -0.50500 1.000 14.57000 261 ILE B N 1
ATOM 5529 C CA . ILE B 1 224 ? 57.48700 -13.31400 -1.06200 1.000 15.88000 261 ILE B CA 1
ATOM 5530 C C . ILE B 1 224 ? 58.55300 -13.25700 0.02000 1.000 15.72000 261 ILE B C 1
ATOM 5531 O O . ILE B 1 224 ? 59.72200 -13.00600 -0.28800 1.000 16.98000 261 ILE B O 1
ATOM 5536 N N . SER B 1 225 ? 58.18600 -13.50200 1.28400 1.000 15.85000 262 SER B N 1
ATOM 5537 C CA . SER B 1 225 ? 59.11300 -13.24100 2.38700 1.000 17.43000 262 SER B CA 1
ATOM 5538 C C . SER B 1 225 ? 60.41000 -14.03500 2.25000 1.000 17.62000 262 SER B C 1
ATOM 5539 O O . SER B 1 225 ? 61.49200 -13.51300 2.54400 1.000 17.72000 262 SER B O 1
ATOM 5542 N N . GLY B 1 226 ? 60.33100 -15.29100 1.80000 1.000 16.50000 263 GLY B N 1
ATOM 5543 C CA . GLY B 1 226 ? 61.54700 -16.07600 1.63900 1.000 15.80000 263 GLY B CA 1
ATOM 5544 C C . GLY B 1 226 ? 62.42800 -15.56100 0.51500 1.000 17.13000 263 GLY B C 1
ATOM 5545 O O . GLY B 1 226 ? 63.66200 -15.59500 0.61100 1.000 16.93000 263 GLY B O 1
ATOM 5546 N N . LEU B 1 227 ? 61.80800 -15.08800 -0.56900 1.000 16.11000 264 LEU B N 1
ATOM 5547 C CA . LEU B 1 227 ? 62.56300 -14.44200 -1.64300 1.000 16.23000 264 LEU B CA 1
ATOM 5548 C C . LEU B 1 227 ? 63.25900 -13.18500 -1.13800 1.000 17.47000 264 LEU B C 1
ATOM 5549 O O . LEU B 1 227 ? 64.41200 -12.90900 -1.50300 1.000 18.56000 264 LEU B O 1
ATOM 5554 N N . VAL B 1 228 ? 62.56300 -12.40600 -0.30500 1.000 17.11000 265 VAL B N 1
ATOM 5555 C CA . VAL B 1 228 ? 63.13900 -11.19200 0.25800 1.000 16.77000 265 VAL B CA 1
ATOM 5556 C C . VAL B 1 228 ? 64.29800 -11.53900 1.18000 1.000 19.03000 265 VAL B C 1
ATOM 5557 O O . VAL B 1 228 ? 65.36600 -10.91200 1.12700 1.000 20.75000 265 VAL B O 1
ATOM 5561 N N . ALA B 1 229 ? 64.10100 -12.54300 2.04200 1.000 18.34000 266 ALA B N 1
ATOM 5562 C CA . ALA B 1 229 ? 65.14400 -12.92300 2.98900 1.000 19.06000 266 ALA B CA 1
ATOM 5563 C C . ALA B 1 229 ? 66.41400 -13.35500 2.26500 1.000 20.73000 266 ALA B C 1
ATOM 5564 O O . ALA B 1 229 ? 67.52900 -13.04100 2.70200 1.000 23.53000 266 ALA B O 1
ATOM 5566 N N . ALA B 1 230 ? 66.26900 -14.07600 1.15700 1.000 19.76000 267 ALA B N 1
ATOM 5567 C CA . ALA B 1 230 ? 67.43700 -14.53300 0.41800 1.000 20.28000 267 ALA B CA 1
ATOM 5568 C C . ALA B 1 230 ? 68.06600 -13.43700 -0.43600 1.000 22.13000 267 ALA B C 1
ATOM 5569 O O . ALA B 1 230 ? 69.14200 -13.65900 -1.00400 1.000 22.91000 267 ALA B O 1
ATOM 5571 N N . GLY B 1 231 ? 67.42600 -12.27300 -0.53900 1.000 22.34000 268 GLY B N 1
ATOM 5572 C CA . GLY B 1 231 ? 67.95700 -11.18200 -1.33000 1.000 22.47000 268 GLY B CA 1
ATOM 5573 C C . GLY B 1 231 ? 67.80100 -11.33300 -2.82600 1.000 22.36000 268 GLY B C 1
ATOM 5574 O O . GLY B 1 231 ? 68.50800 -10.65700 -3.58100 1.000 24.21000 268 GLY B O 1
ATOM 5575 N N . VAL B 1 232 ? 66.88500 -12.19000 -3.28900 1.000 21.13000 269 VAL B N 1
ATOM 5576 C CA . VAL B 1 232 ? 66.76400 -12.44200 -4.72400 1.000 20.27000 269 VAL B CA 1
ATOM 5577 C C . VAL B 1 232 ? 65.71700 -11.56600 -5.39800 1.000 20.90000 269 VAL B C 1
ATOM 5578 O O . VAL B 1 232 ? 65.62800 -11.57600 -6.63600 1.000 21.75000 269 VAL B O 1
ATOM 5582 N N . ILE B 1 233 ? 64.92300 -10.82000 -4.63400 1.000 20.63000 270 ILE B N 1
ATOM 5583 C CA . ILE B 1 233 ? 64.07100 -9.75300 -5.16200 1.000 19.75000 270 ILE B CA 1
ATOM 5584 C C . ILE B 1 233 ? 64.25100 -8.53300 -4.26700 1.000 19.66000 270 ILE B C 1
ATOM 5585 O O . ILE B 1 233 ? 64.75300 -8.64900 -3.13500 1.000 20.80000 270 ILE B O 1
ATOM 5590 N N . PRO B 1 234 ? 63.84600 -7.34700 -4.73400 1.000 19.11000 271 PRO B N 1
ATOM 5591 C CA . PRO B 1 234 ? 63.99100 -6.15000 -3.88900 1.000 20.07000 271 PRO B CA 1
ATOM 5592 C C . PRO B 1 234 ? 63.14900 -6.22400 -2.62000 1.000 19.61000 271 PRO B C 1
ATOM 5593 O O . PRO B 1 234 ? 62.07000 -6.82400 -2.58400 1.000 19.58000 271 PRO B O 1
ATOM 5597 N N . SER B 1 235 ? 63.65000 -5.56900 -1.57000 1.000 19.61000 272 SER B N 1
ATOM 5598 C CA . SER B 1 235 ? 63.07600 -5.71800 -0.23600 1.000 17.36000 272 SER B CA 1
ATOM 5599 C C . SER B 1 235 ? 62.06900 -4.61800 0.06100 1.000 17.75000 272 SER B C 1
ATOM 5600 O O . SER B 1 235 ? 62.37300 -3.43200 -0.14700 1.000 18.44000 272 SER B O 1
ATOM 5603 N N . PRO B 1 236 ? 60.87500 -4.95000 0.56400 1.000 16.13000 273 PRO B N 1
ATOM 5604 C CA . PRO B 1 236 ? 59.94300 -3.88800 0.98200 1.000 17.24000 273 PRO B CA 1
ATOM 5605 C C . PRO B 1 236 ? 60.45000 -3.07000 2.15700 1.000 16.42000 273 PRO B C 1
ATOM 5606 O O . PRO B 1 236 ? 59.94300 -1.96000 2.38200 1.000 17.33000 273 PRO B O 1
ATOM 5610 N N . PHE B 1 237 ? 61.42300 -3.58300 2.91900 1.000 15.98000 274 PHE B N 1
ATOM 5611 C CA . PHE B 1 237 ? 61.96000 -2.83700 4.05200 1.000 16.28000 274 PHE B CA 1
ATOM 5612 C C . PHE B 1 237 ? 62.69800 -1.58000 3.61700 1.000 17.38000 274 PHE B C 1
ATOM 5613 O O . PHE B 1 237 ? 62.94400 -0.69900 4.45000 1.000 18.70000 274 PHE B O 1
ATOM 5621 N N . GLU B 1 238 ? 63.04900 -1.47100 2.33300 1.000 17.92000 275 GLU B N 1
ATOM 5622 C CA . GLU B 1 238 ? 63.63600 -0.23500 1.83800 1.000 20.49000 275 GLU B CA 1
ATOM 5623 C C . GLU B 1 238 ? 62.68200 0.94800 1.95500 1.000 19.84000 275 GLU B C 1
ATOM 5624 O O . GLU B 1 238 ? 63.14300 2.09400 2.01000 1.000 21.72000 275 GLU B O 1
ATOM 5630 N N . TYR B 1 239 ? 61.37100 0.70300 2.02500 1.000 18.51000 276 TYR B N 1
ATOM 5631 C CA . TYR B 1 239 ? 60.39800 1.78800 1.92900 1.000 17.70000 276 TYR B CA 1
ATOM 5632 C C . TYR B 1 239 ? 59.33400 1.76800 3.01900 1.000 17.23000 276 TYR B C 1
ATOM 5633 O O . TYR B 1 239 ? 58.86200 2.83000 3.43400 1.000 18.85000 276 TYR B O 1
ATOM 5642 N N . ALA B 1 240 ? 58.93300 0.58200 3.47000 1.000 16.63000 277 ALA B N 1
ATOM 5643 C CA . ALA B 1 240 ? 57.72400 0.46700 4.27900 1.000 15.61000 277 ALA B CA 1
ATOM 5644 C C . ALA B 1 240 ? 57.94000 0.97300 5.70800 1.000 16.29000 277 ALA B C 1
ATOM 5645 O O . ALA B 1 240 ? 59.05700 1.00800 6.23100 1.000 17.63000 277 ALA B O 1
ATOM 5647 N N . ASP B 1 241 ? 56.82800 1.36000 6.34300 1.000 15.00000 278 ASP B N 1
ATOM 5648 C CA . ASP B 1 241 ? 56.82200 1.68600 7.76800 1.000 14.84000 278 ASP B CA 1
ATOM 5649 C C . ASP B 1 241 ? 56.68200 0.43500 8.61700 1.000 15.03000 278 ASP B C 1
ATOM 5650 O O . ASP B 1 241 ? 57.31600 0.31000 9.67400 1.000 15.26000 278 ASP B O 1
ATOM 5655 N N . VAL B 1 242 ? 55.81000 -0.46500 8.18100 1.000 14.64000 279 VAL B N 1
ATOM 5656 C CA . VAL B 1 242 ? 55.47600 -1.70200 8.86700 1.000 13.67000 279 VAL B CA 1
ATOM 5657 C C . VAL B 1 242 ? 55.46900 -2.80200 7.81500 1.000 15.17000 279 VAL B C 1
ATOM 5658 O O . VAL B 1 242 ? 55.06300 -2.56900 6.67100 1.000 14.31000 279 VAL B O 1
ATOM 5662 N N . VAL B 1 243 ? 55.94300 -3.98700 8.18300 1.000 15.93000 280 VAL B N 1
ATOM 5663 C CA . VAL B 1 243 ? 55.95700 -5.12800 7.27200 1.000 13.94000 280 VAL B CA 1
ATOM 5664 C C . VAL B 1 243 ? 55.37600 -6.32300 8.00800 1.000 13.68000 280 VAL B C 1
ATOM 5665 O O . VAL B 1 243 ? 55.90200 -6.72600 9.05100 1.000 15.80000 280 VAL B O 1
ATOM 5669 N N . THR B 1 244 ? 54.30100 -6.89200 7.47400 1.000 13.80000 281 THR B N 1
ATOM 5670 C CA . THR B 1 244 ? 53.78800 -8.14100 8.01800 1.000 13.93000 281 THR B CA 1
ATOM 5671 C C . THR B 1 244 ? 54.15300 -9.29800 7.10400 1.000 14.32000 281 THR B C 1
ATOM 5672 O O . THR B 1 244 ? 54.38100 -9.12600 5.90100 1.000 14.30000 281 THR B O 1
ATOM 5676 N N . THR B 1 245 ? 54.17300 -10.49400 7.68800 1.000 12.57000 282 THR B N 1
ATOM 5677 C CA . THR B 1 245 ? 54.40000 -11.68600 6.89300 1.000 13.39000 282 THR B CA 1
ATOM 5678 C C . THR B 1 245 ? 53.88800 -12.89900 7.64800 1.000 14.36000 282 THR B C 1
ATOM 5679 O O . THR B 1 245 ? 53.88800 -12.93200 8.88300 1.000 15.17000 282 THR B O 1
ATOM 5683 N N . THR B 1 246 ? 53.43500 -13.88500 6.88900 1.000 13.73000 283 THR B N 1
ATOM 5684 C CA . THR B 1 246 ? 53.32500 -15.22600 7.42100 1.000 13.76000 283 THR B CA 1
ATOM 5685 C C . THR B 1 246 ? 54.69800 -15.87800 7.41900 1.000 14.17000 283 THR B C 1
ATOM 5686 O O . THR B 1 246 ? 55.63400 -15.41800 6.75700 1.000 15.77000 283 THR B O 1
ATOM 5690 N N . THR B 1 247 ? 54.81500 -16.97100 8.16700 1.000 13.90000 284 THR B N 1
ATOM 5691 C CA . THR B 1 247 ? 56.08300 -17.66500 8.26800 1.000 14.04000 284 THR B CA 1
ATOM 5692 C C . THR B 1 247 ? 56.07600 -19.00800 7.54700 1.000 15.10000 284 THR B C 1
ATOM 5693 O O . THR B 1 247 ? 57.13500 -19.64000 7.44600 1.000 17.27000 284 THR B O 1
ATOM 5697 N N . HIS B 1 248 ? 54.93700 -19.41800 6.96600 1.000 16.24000 285 HIS B N 1
ATOM 5698 C CA . HIS B 1 248 ? 54.77200 -20.76000 6.40800 1.000 17.06000 285 HIS B CA 1
ATOM 5699 C C . HIS B 1 248 ? 54.76300 -20.83800 4.88000 1.000 19.56000 285 HIS B C 1
ATOM 5700 O O . HIS B 1 248 ? 54.67800 -21.94700 4.33300 1.000 20.03000 285 HIS B O 1
ATOM 5707 N N . LYS B 1 249 ? 54.85400 -19.71800 4.17300 1.000 18.83000 286 LYS B N 1
ATOM 5708 C CA . LYS B 1 249 ? 54.85600 -19.77600 2.71200 1.000 18.16000 286 LYS B CA 1
ATOM 5709 C C . LYS B 1 249 ? 56.28500 -19.87400 2.19200 1.000 19.29000 286 LYS B C 1
ATOM 5710 O O . LYS B 1 249 ? 57.00300 -20.80400 2.56300 1.000 18.61000 286 LYS B O 1
ATOM 5716 N N . SER B 1 250 ? 56.72600 -18.93300 1.34500 1.000 18.62000 287 SER B N 1
ATOM 5717 C CA . SER B 1 250 ? 58.07600 -19.04500 0.80000 1.000 19.11000 287 SER B CA 1
ATOM 5718 C C . SER B 1 250 ? 59.14800 -18.98200 1.88300 1.000 18.11000 287 SER B C 1
ATOM 5719 O O . SER B 1 250 ? 60.27400 -19.43600 1.64900 1.000 18.92000 287 SER B O 1
ATOM 5722 N N . LEU B 1 251 ? 58.83000 -18.44400 3.06800 1.000 19.20000 288 LEU B N 1
ATOM 5723 C CA . LEU B 1 251 ? 59.81100 -18.45600 4.15200 1.000 16.45000 288 LEU B CA 1
ATOM 5724 C C . LEU B 1 251 ? 60.14800 -19.87900 4.58000 1.000 16.87000 288 LEU B C 1
ATOM 5725 O O . LEU B 1 251 ? 61.26800 -20.13300 5.03900 1.000 18.24000 288 LEU B O 1
ATOM 5730 N N . ARG B 1 252 ? 59.19800 -20.81100 4.42400 1.000 17.53000 289 ARG B N 1
ATOM 5731 C CA . ARG B 1 252 ? 59.38000 -22.24900 4.66400 1.000 17.77000 289 ARG B CA 1
ATOM 5732 C C . ARG B 1 252 ? 59.47600 -22.57200 6.15700 1.000 18.14000 289 ARG B C 1
ATOM 5733 O O . ARG B 1 252 ? 60.15100 -23.52600 6.55900 1.000 18.45000 289 ARG B O 1
ATOM 5741 N N . GLY B 1 253 ? 58.77000 -21.80000 6.98400 1.000 16.37000 290 GLY B N 1
ATOM 5742 C CA . GLY B 1 253 ? 58.76800 -22.01900 8.41300 1.000 16.35000 290 GLY B CA 1
ATOM 5743 C C . GLY B 1 253 ? 57.47000 -22.61700 8.91700 1.000 15.12000 290 GLY B C 1
ATOM 5744 O O . GLY B 1 253 ? 56.66500 -23.15800 8.14700 1.000 15.40000 290 GLY B O 1
ATOM 5745 N N . PRO B 1 254 ? 57.24200 -22.52100 10.22900 1.000 14.31000 291 PRO B N 1
ATOM 5746 C CA . PRO B 1 254 ? 55.99500 -23.02800 10.80900 1.000 12.92000 291 PRO B CA 1
ATOM 5747 C C . PRO B 1 254 ? 54.84800 -22.09300 10.46500 1.000 14.52000 291 PRO B C 1
ATOM 5748 O O . PRO B 1 254 ? 55.04800 -21.00000 9.93600 1.000 15.20000 291 PRO B O 1
ATOM 5752 N N . ARG B 1 255 ? 53.62800 -22.52700 10.78000 1.000 13.45000 292 ARG B N 1
ATOM 5753 C CA . ARG B 1 255 ? 52.47500 -21.65300 10.59200 1.000 12.94000 292 ARG B CA 1
ATOM 5754 C C . ARG B 1 255 ? 52.46700 -20.57900 11.66900 1.000 13.48000 292 ARG B C 1
ATOM 5755 O O . ARG B 1 255 ? 52.37000 -20.88500 12.86200 1.000 15.28000 292 ARG B O 1
ATOM 5763 N N . GLY B 1 256 ? 52.56100 -19.32700 11.24300 1.000 13.40000 293 GLY B N 1
ATOM 5764 C CA . GLY B 1 256 ? 52.67700 -18.22200 12.17300 1.000 13.48000 293 GLY B CA 1
ATOM 5765 C C . GLY B 1 256 ? 52.89200 -16.93700 11.40800 1.000 13.82000 293 GLY B C 1
ATOM 5766 O O . GLY B 1 256 ? 52.66700 -16.88200 10.19800 1.000 15.54000 293 GLY B O 1
ATOM 5767 N N . ALA B 1 257 ? 53.34300 -15.90400 12.11400 1.000 12.71000 294 ALA B N 1
ATOM 5768 C CA . ALA B 1 257 ? 53.46000 -14.59000 11.49400 1.000 13.71000 294 ALA B CA 1
ATOM 5769 C C . ALA B 1 257 ? 54.45800 -13.73800 12.26300 1.000 14.95000 294 ALA B C 1
ATOM 5770 O O . ALA B 1 257 ? 54.79800 -14.02300 13.42000 1.000 15.30000 294 ALA B O 1
ATOM 5772 N N . MET B 1 258 ? 54.92600 -12.68300 11.59500 1.000 13.02000 295 MET B N 1
ATOM 5773 C CA . MET B 1 258 ? 55.77400 -11.67100 12.21100 1.000 13.86000 295 MET B CA 1
ATOM 5774 C C . MET B 1 258 ? 55.28900 -10.29500 11.78800 1.000 13.05000 295 MET B C 1
ATOM 5775 O O . MET B 1 258 ? 54.76400 -10.12100 10.68300 1.000 14.81000 295 MET B O 1
ATOM 5780 N N . ILE B 1 259 ? 55.45700 -9.32000 12.68100 1.000 13.51000 296 ILE B N 1
ATOM 5781 C CA . ILE B 1 259 ? 55.19800 -7.91500 12.38100 1.000 13.68000 296 ILE B CA 1
ATOM 5782 C C . ILE B 1 259 ? 56.48200 -7.14000 12.63600 1.000 12.63000 296 ILE B C 1
ATOM 5783 O O . ILE B 1 259 ? 56.96100 -7.09200 13.77400 1.000 15.00000 296 ILE B O 1
ATOM 5788 N N . PHE B 1 260 ? 57.04000 -6.54500 11.58500 1.000 13.41000 297 PHE B N 1
ATOM 5789 C CA . PHE B 1 260 ? 58.20800 -5.67900 11.67700 1.000 13.69000 297 PHE B CA 1
ATOM 5790 C C . PHE B 1 260 ? 57.75800 -4.22600 11.64200 1.000 13.82000 297 PHE B C 1
ATOM 5791 O O . PHE B 1 260 ? 56.76700 -3.89000 10.99600 1.000 15.19000 297 PHE B O 1
ATOM 5799 N N . PHE B 1 261 ? 58.50900 -3.35300 12.31300 1.000 14.22000 298 PHE B N 1
ATOM 5800 C CA . PHE B 1 261 ? 58.13800 -1.94400 12.35200 1.000 13.65000 298 PHE B CA 1
ATOM 5801 C C . PHE B 1 261 ? 59.37800 -1.09000 12.55200 1.000 14.46000 298 PHE B C 1
ATOM 5802 O O . PHE B 1 261 ? 60.31600 -1.48400 13.25300 1.000 15.45000 298 PHE B O 1
ATOM 5810 N N . ARG B 1 262 ? 59.36100 0.09500 11.94300 1.000 15.86000 299 ARG B N 1
ATOM 5811 C CA . ARG B 1 262 ? 60.39400 1.08300 12.20900 1.000 16.20000 299 ARG B CA 1
ATOM 5812 C C . ARG B 1 262 ? 60.36500 1.51400 13.67200 1.000 15.07000 299 ARG B C 1
ATOM 5813 O O . ARG B 1 262 ? 59.30500 1.60900 14.30200 1.000 16.04000 299 ARG B O 1
ATOM 5821 N N . LYS B 1 263 ? 61.55100 1.79300 14.20700 1.000 16.18000 300 LYS B N 1
ATOM 5822 C CA . LYS B 1 263 ? 61.69300 2.28100 15.57000 1.000 18.65000 300 LYS B CA 1
ATOM 5823 C C . LYS B 1 263 ? 62.85700 3.26000 15.59900 1.000 19.12000 300 LYS B C 1
ATOM 5824 O O . LYS B 1 263 ? 63.64400 3.35400 14.65200 1.000 20.51000 300 LYS B O 1
ATOM 5830 N N . GLY B 1 264 ? 62.96300 3.98900 16.70100 1.000 20.13000 301 GLY B N 1
ATOM 5831 C CA . GLY B 1 264 ? 64.01700 4.96800 16.83400 1.000 20.83000 301 GLY B CA 1
ATOM 5832 C C . GLY B 1 264 ? 63.67300 6.26600 16.12500 1.000 21.26000 301 GLY B C 1
ATOM 5833 O O . GLY B 1 264 ? 62.50800 6.57400 15.85000 1.000 20.66000 301 GLY B O 1
ATOM 5834 N N . LEU B 1 265 ? 64.71900 7.02900 15.81600 1.000 22.51000 302 LEU B N 1
ATOM 5835 C CA . LEU B 1 265 ? 64.54700 8.35800 15.24600 1.000 23.55000 302 LEU B CA 1
ATOM 5836 C C . LEU B 1 265 ? 63.91700 8.29700 13.86100 1.000 23.73000 302 LEU B C 1
ATOM 5837 O O . LEU B 1 265 ? 64.29200 7.47300 13.02100 1.000 23.76000 302 LEU B O 1
ATOM 5842 N N . LYS B 1 266 ? 62.96100 9.19000 13.62100 1.000 22.49000 303 LYS B N 1
ATOM 5843 C CA . LYS B 1 266 ? 62.40500 9.31900 12.28500 1.000 21.98000 303 LYS B CA 1
ATOM 5844 C C . LYS B 1 266 ? 63.40400 10.02400 11.37300 1.000 24.38000 303 LYS B C 1
ATOM 5845 O O . LYS B 1 266 ? 64.40400 10.59800 11.82000 1.000 23.50000 303 LYS B O 1
ATOM 5851 N N . GLU B 1 267 ? 63.12600 9.96700 10.07200 1.000 26.17000 304 GLU B N 1
ATOM 5852 C CA . GLU B 1 267 ? 63.90600 10.74300 9.12000 1.000 29.72000 304 GLU B CA 1
ATOM 5853 C C . GLU B 1 267 ? 63.87300 12.21900 9.50100 1.000 26.61000 304 GLU B C 1
ATOM 5854 O O . GLU B 1 267 ? 62.92300 12.70100 10.12300 1.000 26.15000 304 GLU B O 1
ATOM 5860 N N . ILE B 1 268 ? 64.94300 12.92800 9.13000 1.000 26.77000 305 ILE B N 1
ATOM 5861 C CA . ILE B 1 268 ? 65.12500 14.32700 9.51500 1.000 27.98000 305 ILE B CA 1
ATOM 5862 C C . ILE B 1 268 ? 63.89400 15.15700 9.17800 1.000 29.60000 305 ILE B C 1
ATOM 5863 O O . ILE B 1 268 ? 63.42900 15.96500 9.99200 1.000 32.12000 305 ILE B O 1
ATOM 5868 N N . ASN B 1 269 ? 63.33300 14.95900 7.98800 1.000 29.34000 306 ASN B N 1
ATOM 5869 C CA . ASN B 1 269 ? 62.23000 15.79900 7.54200 1.000 30.89000 306 ASN B CA 1
ATOM 5870 C C . ASN B 1 269 ? 60.87900 15.35100 8.08100 1.000 28.40000 306 ASN B C 1
ATOM 5871 O O . ASN B 1 269 ? 59.86500 15.96600 7.73700 1.000 28.00000 306 ASN B O 1
ATOM 5876 N N . LYS B 1 270 ? 60.83800 14.31400 8.91800 1.000 26.33000 307 LYS B N 1
ATOM 5877 C CA . LYS B 1 270 ? 59.59000 13.83700 9.49200 1.000 25.64000 307 LYS B CA 1
ATOM 5878 C C . LYS B 1 270 ? 59.55300 13.94100 11.01200 1.000 24.40000 307 LYS B C 1
ATOM 5879 O O . LYS B 1 270 ? 58.56500 13.51900 11.61900 1.000 25.72000 307 LYS B O 1
ATOM 5885 N N . GLN B 1 271 ? 60.59000 14.48800 11.64200 1.000 24.00000 308 GLN B N 1
ATOM 5886 C CA . GLN B 1 271 ? 60.57300 14.69100 13.08500 1.000 23.79000 308 GLN B CA 1
ATOM 5887 C C . GLN B 1 271 ? 59.75600 15.92900 13.43200 1.000 28.12000 308 GLN B C 1
ATOM 5888 O O . GLN B 1 271 ? 59.84800 16.95900 12.76100 1.000 29.26000 308 GLN B O 1
ATOM 5894 N N . GLY B 1 272 ? 58.95000 15.82500 14.48400 1.000 31.63000 309 GLY B N 1
ATOM 5895 C CA . GLY B 1 272 ? 58.12500 16.94900 14.88100 1.000 34.70000 309 GLY B CA 1
ATOM 5896 C C . GLY B 1 272 ? 57.93200 17.01900 16.37800 1.000 40.14000 309 GLY B C 1
ATOM 5897 O O . GLY B 1 272 ? 58.91200 17.04500 17.13200 1.000 39.35000 309 GLY B O 1
ATOM 5898 N N . LYS B 1 273 ? 56.66900 17.05200 16.81800 1.000 43.74000 310 LYS B N 1
ATOM 5899 C CA . LYS B 1 273 ? 56.38700 16.98000 18.24800 1.000 48.60000 310 LYS B CA 1
ATOM 5900 C C . LYS B 1 273 ? 57.01200 15.73400 18.85800 1.000 47.20000 310 LYS B C 1
ATOM 5901 O O . LYS B 1 273 ? 57.49300 15.76300 19.99600 1.000 49.54000 310 LYS B O 1
ATOM 5907 N N . GLU B 1 274 ? 57.02600 14.63500 18.11100 1.000 42.92000 311 GLU B N 1
ATOM 5908 C CA . GLU B 1 274 ? 57.81500 13.46600 18.46100 1.000 40.55000 311 GLU B CA 1
ATOM 5909 C C . GLU B 1 274 ? 58.90800 13.28300 17.42000 1.000 33.20000 311 GLU B C 1
ATOM 5910 O O . GLU B 1 274 ? 58.65700 13.40700 16.21500 1.000 31.47000 311 GLU B O 1
ATOM 5916 N N . VAL B 1 275 ? 60.12200 13.00500 17.88800 1.000 29.14000 312 VAL B N 1
ATOM 5917 C CA . VAL B 1 275 ? 61.22100 12.71800 16.97600 1.000 25.94000 312 VAL B CA 1
ATOM 5918 C C . VAL B 1 275 ? 61.34500 11.22600 16.69400 1.000 24.41000 312 VAL B C 1
ATOM 5919 O O . VAL B 1 275 ? 62.00100 10.84000 15.71300 1.000 23.05000 312 VAL B O 1
ATOM 5923 N N . MET B 1 276 ? 60.72400 10.38100 17.51400 1.000 23.11000 313 MET B N 1
ATOM 5924 C CA . MET B 1 276 ? 60.81700 8.93400 17.40100 1.000 22.72000 313 MET B CA 1
ATOM 5925 C C . MET B 1 276 ? 59.59300 8.35500 16.70000 1.000 21.57000 313 MET B C 1
ATOM 5926 O O . MET B 1 276 ? 58.48200 8.88700 16.79900 1.000 21.80000 313 MET B O 1
ATOM 5931 N N . TYR B 1 277 ? 59.80900 7.24300 16.00000 1.000 20.00000 314 TYR B N 1
ATOM 5932 C CA . TYR B 1 277 ? 58.69400 6.47400 15.47300 1.000 19.03000 314 TYR B CA 1
ATOM 5933 C C . TYR B 1 277 ? 57.76000 6.05000 16.59900 1.000 22.36000 314 TYR B C 1
ATOM 5934 O O . TYR B 1 277 ? 58.18200 5.82600 17.73900 1.000 21.90000 314 TYR B O 1
ATOM 5943 N N . ASP B 1 278 ? 56.47900 5.92300 16.25100 1.000 21.34000 315 ASP B N 1
ATOM 5944 C CA . ASP B 1 278 ? 55.41900 5.57900 17.18700 1.000 22.60000 315 ASP B CA 1
ATOM 5945 C C . ASP B 1 278 ? 54.68300 4.34400 16.67800 1.000 21.61000 315 ASP B C 1
ATOM 5946 O O . ASP B 1 278 ? 53.45100 4.34900 16.53900 1.000 24.15000 315 ASP B O 1
ATOM 5951 N N . TYR B 1 279 ? 55.42900 3.28300 16.38800 1.000 16.64000 316 TYR B N 1
ATOM 5952 C CA . TYR B 1 279 ? 54.85100 2.01000 15.96900 1.000 16.05000 316 TYR B CA 1
ATOM 5953 C C . TYR B 1 279 ? 55.06700 0.89200 16.97500 1.000 16.59000 316 TYR B C 1
ATOM 5954 O O . TYR B 1 279 ? 54.17300 0.07300 17.17800 1.000 17.10000 316 TYR B O 1
ATOM 5963 N N . GLU B 1 280 ? 56.23900 0.84900 17.61200 1.000 16.07000 317 GLU B N 1
ATOM 5964 C CA . GLU B 1 280 ? 56.63300 -0.31400 18.40400 1.000 15.65000 317 GLU B CA 1
ATOM 5965 C C . GLU B 1 280 ? 55.66700 -0.57300 19.55800 1.000 15.71000 317 GLU B C 1
ATOM 5966 O O . GLU B 1 280 ? 55.10800 -1.66800 19.68600 1.000 16.53000 317 GLU B O 1
ATOM 5972 N N . ASP B 1 281 ? 55.48100 0.41500 20.43100 1.000 15.89000 318 ASP B N 1
ATOM 5973 C CA . ASP B 1 281 ? 54.62500 0.19700 21.59200 1.000 16.02000 318 ASP B CA 1
ATOM 5974 C C . ASP B 1 281 ? 53.18800 -0.06600 21.17300 1.000 15.54000 318 ASP B C 1
ATOM 5975 O O . ASP B 1 281 ? 52.51500 -0.93000 21.74500 1.000 16.57000 318 ASP B O 1
ATOM 5980 N N . ARG B 1 282 ? 52.69800 0.66300 20.16700 1.000 15.33000 319 ARG B N 1
ATOM 5981 C CA . ARG B 1 282 ? 51.31300 0.47500 19.74800 1.000 14.39000 319 ARG B CA 1
ATOM 5982 C C . ARG B 1 282 ? 51.09700 -0.91500 19.16600 1.000 13.99000 319 ARG B C 1
ATOM 5983 O O . ARG B 1 282 ? 50.09300 -1.57100 19.46300 1.000 14.62000 319 ARG B O 1
ATOM 5991 N N . ILE B 1 283 ? 52.02500 -1.38500 18.33300 1.000 12.95000 320 ILE B N 1
ATOM 5992 C CA . ILE B 1 283 ? 51.86700 -2.71100 17.74300 1.000 12.47000 320 ILE B CA 1
ATOM 5993 C C . ILE B 1 283 ? 52.01700 -3.79100 18.81100 1.000 14.31000 320 ILE B C 1
ATOM 5994 O O . ILE B 1 283 ? 51.18600 -4.69900 18.91400 1.000 13.39000 320 ILE B O 1
ATOM 5999 N N . ASN B 1 284 ? 53.06700 -3.70400 19.63800 1.000 14.36000 321 ASN B N 1
ATOM 6000 C CA . ASN B 1 284 ? 53.25000 -4.72100 20.67100 1.000 12.40000 321 ASN B CA 1
ATOM 6001 C C . ASN B 1 284 ? 52.04700 -4.77500 21.60900 1.000 13.83000 321 ASN B C 1
ATOM 6002 O O . ASN B 1 284 ? 51.62100 -5.86000 22.01300 1.000 14.47000 321 ASN B O 1
ATOM 6007 N N . GLN B 1 285 ? 51.46300 -3.62000 21.93500 1.000 13.75000 322 GLN B N 1
ATOM 6008 C CA . GLN B 1 285 ? 50.30800 -3.60800 22.83300 1.000 13.89000 322 GLN B CA 1
ATOM 6009 C C . GLN B 1 285 ? 49.03300 -4.09700 22.14900 1.000 14.70000 322 GLN B C 1
ATOM 6010 O O . GLN B 1 285 ? 48.15300 -4.65900 22.81600 1.000 15.06000 322 GLN B O 1
ATOM 6016 N N . ALA B 1 286 ? 48.89600 -3.88300 20.83500 1.000 13.99000 323 ALA B N 1
ATOM 6017 C CA . ALA B 1 286 ? 47.74000 -4.43900 20.13500 1.000 13.49000 323 ALA B CA 1
ATOM 6018 C C . ALA B 1 286 ? 47.80300 -5.96000 20.11000 1.000 13.86000 323 ALA B C 1
ATOM 6019 O O . ALA B 1 286 ? 46.77200 -6.63300 20.21700 1.000 14.51000 323 ALA B O 1
ATOM 6021 N N . VAL B 1 287 ? 49.00600 -6.51900 19.96500 1.000 13.58000 324 VAL B N 1
ATOM 6022 C CA . VAL B 1 287 ? 49.15400 -7.97000 20.01100 1.000 13.68000 324 VAL B CA 1
ATOM 6023 C C . VAL B 1 287 ? 48.84200 -8.48000 21.41300 1.000 14.20000 324 VAL B C 1
ATOM 6024 O O . VAL B 1 287 ? 48.01800 -9.38200 21.59800 1.000 16.03000 324 VAL B O 1
ATOM 6028 N N . PHE B 1 288 ? 49.49200 -7.90300 22.42300 1.000 14.32000 325 PHE B N 1
ATOM 6029 C CA . PHE B 1 288 ? 49.17700 -8.23800 23.79100 1.000 14.89000 325 PHE B CA 1
ATOM 6030 C C . PHE B 1 288 ? 49.38900 -6.97800 24.62100 1.000 13.98000 325 PHE B C 1
ATOM 6031 O O . PHE B 1 288 ? 50.50400 -6.43300 24.60900 1.000 14.43000 325 PHE B O 1
ATOM 6039 N N . PRO B 1 289 ? 48.40200 -6.55200 25.43000 1.000 15.64000 326 PRO B N 1
ATOM 6040 C CA . PRO B 1 289 ? 47.16300 -7.24700 25.81300 1.000 15.26000 326 PRO B CA 1
ATOM 6041 C C . PRO B 1 289 ? 45.95200 -7.03500 24.90300 1.000 14.84000 326 PRO B C 1
ATOM 6042 O O . PRO B 1 289 ? 44.85200 -7.47100 25.26100 1.000 16.32000 326 PRO B O 1
ATOM 6046 N N . GLY B 1 290 ? 46.12600 -6.38600 23.75600 1.000 12.98000 327 GLY B N 1
ATOM 6047 C CA . GLY B 1 290 ? 44.96900 -6.00500 22.96400 1.000 12.54000 327 GLY B CA 1
ATOM 6048 C C . GLY B 1 290 ? 44.13600 -7.14700 22.41400 1.000 12.84000 327 GLY B C 1
ATOM 6049 O O . GLY B 1 290 ? 42.92500 -7.21100 22.66100 1.000 14.36000 327 GLY B O 1
ATOM 6050 N N . LEU B 1 291 ? 44.76700 -8.06600 21.67600 1.000 13.65000 328 LEU B N 1
ATOM 6051 C CA . LEU B 1 291 ? 44.03200 -9.04600 20.88100 1.000 13.77000 328 LEU B CA 1
ATOM 6052 C C . LEU B 1 291 ? 44.44400 -10.49700 21.09900 1.000 14.85000 328 LEU B C 1
ATOM 6053 O O . LEU B 1 291 ? 43.67300 -11.39000 20.73200 1.000 18.87000 328 LEU B O 1
ATOM 6058 N N . GLN B 1 292 ? 45.61100 -10.77200 21.67000 1.000 12.54000 329 GLN B N 1
ATOM 6059 C CA . GLN B 1 292 ? 46.03400 -12.13900 21.94100 1.000 12.59000 329 GLN B CA 1
ATOM 6060 C C . GLN B 1 292 ? 46.31500 -12.29600 23.42500 1.000 13.40000 329 GLN B C 1
ATOM 6061 O O . GLN B 1 292 ? 46.42900 -11.31400 24.17200 1.000 14.19000 329 GLN B O 1
ATOM 6067 N N . GLY B 1 293 ? 46.41600 -13.55900 23.83100 1.000 15.34000 330 GLY B N 1
ATOM 6068 C CA . GLY B 1 293 ? 46.79900 -13.94000 25.17600 1.000 16.01000 330 GLY B CA 1
ATOM 6069 C C . GLY B 1 293 ? 48.17800 -14.56700 25.18000 1.000 13.94000 330 GLY B C 1
ATOM 6070 O O . GLY B 1 293 ? 49.15900 -13.93200 24.77100 1.000 14.85000 330 GLY B O 1
ATOM 6071 N N . GLY B 1 294 ? 48.26800 -15.81900 25.60600 1.000 13.70000 331 GLY B N 1
ATOM 6072 C CA . GLY B 1 294 ? 49.55000 -16.48200 25.72100 1.000 13.88000 331 GLY B CA 1
ATOM 6073 C C . GLY B 1 294 ? 50.19900 -16.75000 24.37600 1.000 12.70000 331 GLY B C 1
ATOM 6074 O O . GLY B 1 294 ? 49.58400 -17.32000 23.47300 1.000 14.50000 331 GLY B O 1
ATOM 6075 N N . PRO B 1 295 ? 51.46100 -16.34000 24.21900 1.000 13.29000 332 PRO B N 1
ATOM 6076 C CA . PRO B 1 295 ? 52.21600 -16.70800 23.01400 1.000 15.22000 332 PRO B CA 1
ATOM 6077 C C . PRO B 1 295 ? 52.27200 -18.21700 22.83100 1.000 14.82000 332 PRO B C 1
ATOM 6078 O O . PRO B 1 295 ? 52.25400 -18.98300 23.79600 1.000 15.34000 332 PRO B O 1
ATOM 6082 N N . HIS B 1 296 ? 52.35500 -18.64700 21.57100 1.000 12.77000 333 HIS B N 1
ATOM 6083 C CA . HIS B 1 296 ? 52.51100 -20.06900 21.26200 1.000 12.50000 333 HIS B CA 1
ATOM 6084 C C . HIS B 1 296 ? 54.00300 -20.34200 21.13200 1.000 12.95000 333 HIS B C 1
ATOM 6085 O O . HIS B 1 296 ? 54.59600 -20.20300 20.05500 1.000 14.33000 333 HIS B O 1
ATOM 6092 N N . ASN B 1 297 ? 54.62500 -20.74000 22.24200 1.000 12.16000 334 ASN B N 1
ATOM 6093 C CA . ASN B 1 297 ? 56.08300 -20.78600 22.25100 1.000 12.17000 334 ASN B CA 1
ATOM 6094 C C . ASN B 1 297 ? 56.64100 -21.95300 21.46000 1.000 14.25000 334 ASN B C 1
ATOM 6095 O O . ASN B 1 297 ? 57.81000 -21.89900 21.05400 1.000 14.90000 334 ASN B O 1
ATOM 6100 N N . HIS B 1 298 ? 55.84300 -22.99500 21.22000 1.000 14.67000 335 HIS B N 1
ATOM 6101 C CA . HIS B 1 298 ? 56.30800 -24.05100 20.33000 1.000 13.62000 335 HIS B CA 1
ATOM 6102 C C . HIS B 1 298 ? 56.46000 -23.52100 18.90700 1.000 12.81000 335 HIS B C 1
ATOM 6103 O O . HIS B 1 298 ? 57.47200 -23.78500 18.24000 1.000 14.02000 335 HIS B O 1
ATOM 6110 N N . THR B 1 299 ? 55.48900 -22.72700 18.44600 1.000 12.87000 336 THR B N 1
ATOM 6111 C CA . THR B 1 299 ? 55.59500 -22.10600 17.12900 1.000 13.22000 336 THR B CA 1
ATOM 6112 C C . THR B 1 299 ? 56.73200 -21.08700 17.07700 1.000 12.94000 336 THR B C 1
ATOM 6113 O O . THR B 1 299 ? 57.49500 -21.05500 16.10200 1.000 13.36000 336 THR B O 1
ATOM 6117 N N . ILE B 1 300 ? 56.86600 -20.25300 18.11400 1.000 13.21000 337 ILE B N 1
ATOM 6118 C CA . ILE B 1 300 ? 57.94500 -19.26500 18.13700 1.000 13.18000 337 ILE B CA 1
ATOM 6119 C C . ILE B 1 300 ? 59.30300 -19.95100 18.06900 1.000 14.82000 337 ILE B C 1
ATOM 6120 O O . ILE B 1 300 ? 60.21800 -19.48400 17.37700 1.000 15.54000 337 ILE B O 1
ATOM 6125 N N . THR B 1 301 ? 59.46200 -21.06600 18.79200 1.000 12.89000 338 THR B N 1
ATOM 6126 C CA . THR B 1 301 ? 60.72700 -21.79700 18.76000 1.000 14.07000 338 THR B CA 1
ATOM 6127 C C . THR B 1 301 ? 60.98400 -22.40500 17.38200 1.000 14.26000 338 THR B C 1
ATOM 6128 O O . THR B 1 301 ? 62.10600 -22.32400 16.86100 1.000 15.24000 338 THR B O 1
ATOM 6132 N N . GLY B 1 302 ? 59.95900 -23.00400 16.76700 1.000 13.18000 339 GLY B N 1
ATOM 6133 C CA . GLY B 1 302 ? 60.11200 -23.48100 15.40000 1.000 14.01000 339 GLY B CA 1
ATOM 6134 C C . GLY B 1 302 ? 60.43100 -22.36100 14.43100 1.000 14.67000 339 GLY B C 1
ATOM 6135 O O . GLY B 1 302 ? 61.17300 -22.55600 13.46400 1.000 15.26000 339 GLY B O 1
ATOM 6136 N N . LEU B 1 303 ? 59.86700 -21.17500 14.66900 1.000 13.94000 340 LEU B N 1
ATOM 6137 C CA . LEU B 1 303 ? 60.15700 -20.02800 13.81300 1.000 13.86000 340 LEU B CA 1
ATOM 6138 C C . LEU B 1 303 ? 61.61800 -19.61400 13.93000 1.000 15.31000 340 LEU B C 1
ATOM 6139 O O . LEU B 1 303 ? 62.26300 -19.29600 12.92200 1.000 15.77000 340 LEU B O 1
ATOM 6144 N N . ALA B 1 304 ? 62.16600 -19.63000 15.14800 1.000 14.01000 341 ALA B N 1
ATOM 6145 C CA . ALA B 1 304 ? 63.58800 -19.34400 15.31200 1.000 13.93000 341 ALA B CA 1
ATOM 6146 C C . ALA B 1 304 ? 64.43500 -20.28800 14.46300 1.000 16.03000 341 ALA B C 1
ATOM 6147 O O . ALA B 1 304 ? 65.40300 -19.85700 13.82000 1.000 16.51000 341 ALA B O 1
ATOM 6149 N N . VAL B 1 305 ? 64.06800 -21.57600 14.43100 1.000 15.08000 342 VAL B N 1
ATOM 6150 C CA . VAL B 1 305 ? 64.78900 -22.55400 13.62000 1.000 16.25000 342 VAL B CA 1
ATOM 6151 C C . VAL B 1 305 ? 64.70000 -22.18700 12.14500 1.000 14.88000 342 VAL B C 1
ATOM 6152 O O . VAL B 1 305 ? 65.70900 -22.18100 11.42500 1.000 16.73000 342 VAL B O 1
ATOM 6156 N N . ALA B 1 306 ? 63.48800 -21.87600 11.67200 1.000 13.55000 343 ALA B N 1
ATOM 6157 C CA . ALA B 1 306 ? 63.30400 -21.53900 10.26100 1.000 14.33000 343 ALA B CA 1
ATOM 6158 C C . ALA B 1 306 ? 64.09100 -20.28800 9.87600 1.000 15.43000 343 ALA B C 1
ATOM 6159 O O . ALA B 1 306 ? 64.61400 -20.19200 8.75800 1.000 15.61000 343 ALA B O 1
ATOM 6161 N N . LEU B 1 307 ? 64.19600 -19.32000 10.79100 1.000 16.10000 344 LEU B N 1
ATOM 6162 C CA . LEU B 1 307 ? 64.90300 -18.08000 10.47600 1.000 15.91000 344 LEU B CA 1
ATOM 6163 C C . LEU B 1 307 ? 66.41100 -18.28700 10.40500 1.000 17.16000 344 LEU B C 1
ATOM 6164 O O . LEU B 1 307 ? 67.08700 -17.59500 9.63800 1.000 17.77000 344 LEU B O 1
ATOM 6169 N N . LYS B 1 308 ? 66.95900 -19.22100 11.19500 1.000 17.89000 345 LYS B N 1
ATOM 6170 C CA . LYS B 1 308 ? 68.36500 -19.57200 11.03500 1.000 18.44000 345 LYS B CA 1
ATOM 6171 C C . LYS B 1 308 ? 68.60500 -20.24000 9.68700 1.000 18.84000 345 LYS B C 1
ATOM 6172 O O . LYS B 1 308 ? 69.60600 -19.95400 9.01200 1.000 19.16000 345 LYS B O 1
ATOM 6178 N N . GLN B 1 309 ? 67.69100 -21.12500 9.27200 1.000 17.40000 346 GLN B N 1
ATOM 6179 C CA . GLN B 1 309 ? 67.83300 -21.76900 7.96900 1.000 18.05000 346 GLN B CA 1
ATOM 6180 C C . GLN B 1 309 ? 67.79200 -20.75200 6.83700 1.000 18.00000 346 GLN B C 1
ATOM 6181 O O . GLN B 1 309 ? 68.43800 -20.95100 5.80100 1.000 18.81000 346 GLN B O 1
ATOM 6187 N N . ALA B 1 310 ? 67.05700 -19.65100 7.01900 1.000 17.39000 347 ALA B N 1
ATOM 6188 C CA . ALA B 1 310 ? 66.91400 -18.64300 5.97600 1.000 17.58000 347 ALA B CA 1
ATOM 6189 C C . ALA B 1 310 ? 68.20800 -17.88900 5.68700 1.000 21.11000 347 ALA B C 1
ATOM 6190 O O . ALA B 1 310 ? 68.27500 -17.18900 4.66900 1.000 23.09000 347 ALA B O 1
ATOM 6192 N N . ARG B 1 311 ? 69.23100 -18.02200 6.53800 1.000 21.29000 348 ARG B N 1
ATOM 6193 C CA . ARG B 1 311 ? 70.51000 -17.34100 6.35900 1.000 23.83000 348 ARG B CA 1
ATOM 6194 C C . ARG B 1 311 ? 71.49600 -18.09000 5.47200 1.000 26.27000 348 ARG B C 1
ATOM 6195 O O . ARG B 1 311 ? 72.52700 -17.51100 5.10000 1.000 28.62000 348 ARG B O 1
ATOM 6203 N N . THR B 1 312 ? 71.23300 -19.34700 5.14600 1.000 23.24000 349 THR B N 1
ATOM 6204 C CA . THR B 1 312 ? 72.28800 -20.19100 4.60400 1.000 25.49000 349 THR B CA 1
ATOM 6205 C C . THR B 1 312 ? 72.44200 -20.00300 3.10000 1.000 25.53000 349 THR B C 1
ATOM 6206 O O . THR B 1 312 ? 71.52300 -19.54200 2.42300 1.000 24.81000 349 THR B O 1
ATOM 6210 N N . PRO B 1 313 ? 73.61100 -20.34600 2.55200 1.000 25.98000 350 PRO B N 1
ATOM 6211 C CA . PRO B 1 313 ? 73.74800 -20.34300 1.08700 1.000 27.30000 350 PRO B CA 1
ATOM 6212 C C . PRO B 1 313 ? 72.82300 -21.33400 0.41300 1.000 25.74000 350 PRO B C 1
ATOM 6213 O O . PRO B 1 313 ? 72.36200 -21.08000 -0.70800 1.000 27.07000 350 PRO B O 1
ATOM 6217 N N . GLU B 1 314 ? 72.55200 -22.46900 1.06400 1.000 25.90000 351 GLU B N 1
ATOM 6218 C CA . GLU B 1 314 ? 71.61100 -23.44000 0.51400 1.000 25.73000 351 GLU B CA 1
ATOM 6219 C C . GLU B 1 314 ? 70.22900 -22.82700 0.35000 1.000 23.09000 351 GLU B C 1
ATOM 6220 O O . GLU B 1 314 ? 69.53700 -23.07800 -0.64500 1.000 22.62000 351 GLU B O 1
ATOM 6226 N N . TYR B 1 315 ? 69.81000 -22.02100 1.32400 1.000 20.96000 352 TYR B N 1
ATOM 6227 C CA . TYR B 1 315 ? 68.50600 -21.37600 1.25800 1.000 19.84000 352 TYR B CA 1
ATOM 6228 C C . TYR B 1 315 ? 68.46100 -20.35000 0.13700 1.000 19.46000 352 TYR B C 1
ATOM 6229 O O . TYR B 1 315 ? 67.45400 -20.24600 -0.57100 1.000 20.00000 352 TYR B O 1
ATOM 6238 N N . LYS B 1 316 ? 69.54100 -19.58400 -0.04200 1.000 20.44000 353 LYS B N 1
ATOM 6239 C CA . LYS B 1 316 ? 69.57900 -18.62700 -1.14100 1.000 22.13000 353 LYS B CA 1
ATOM 6240 C C . LYS B 1 316 ? 69.52300 -19.34200 -2.48300 1.000 22.12000 353 LYS B C 1
ATOM 6241 O O . LYS B 1 316 ? 68.80400 -18.91200 -3.39700 1.000 22.07000 353 LYS B O 1
ATOM 6247 N N . ALA B 1 317 ? 70.27700 -20.43800 -2.62000 1.000 20.82000 354 ALA B N 1
ATOM 6248 C CA . ALA B 1 317 ? 70.21000 -21.23900 -3.83700 1.000 21.66000 354 ALA B CA 1
ATOM 6249 C C . ALA B 1 317 ? 68.79400 -21.74300 -4.07500 1.000 20.52000 354 ALA B C 1
ATOM 6250 O O . ALA B 1 317 ? 68.31200 -21.75200 -5.21600 1.000 21.11000 354 ALA B O 1
ATOM 6252 N N . TYR B 1 318 ? 68.10700 -22.14700 -3.00300 1.000 20.33000 355 TYR B N 1
ATOM 6253 C CA . TYR B 1 318 ? 66.72600 -22.60300 -3.12500 1.000 19.21000 355 TYR B CA 1
ATOM 6254 C C . TYR B 1 318 ? 65.82300 -21.50200 -3.67900 1.000 19.28000 355 TYR B C 1
ATOM 6255 O O . TYR B 1 318 ? 65.05700 -21.73100 -4.62400 1.000 18.91000 355 TYR B O 1
ATOM 6264 N N . GLN B 1 319 ? 65.91200 -20.29000 -3.12000 1.000 18.94000 356 GLN B N 1
ATOM 6265 C CA . GLN B 1 319 ? 65.04300 -19.21000 -3.58700 1.000 18.81000 356 GLN B CA 1
ATOM 6266 C C . GLN B 1 319 ? 65.40400 -18.77000 -5.00000 1.000 18.92000 356 GLN B C 1
ATOM 6267 O O . GLN B 1 319 ? 64.51700 -18.39200 -5.77800 1.000 18.78000 356 GLN B O 1
ATOM 6273 N N A ASP B 1 320 ? 66.69500 -18.78800 -5.34400 0.540 19.97000 357 ASP B N 1
ATOM 6274 N N B ASP B 1 320 ? 66.68900 -18.81700 -5.35500 0.460 19.36000 357 ASP B N 1
ATOM 6275 C CA A ASP B 1 320 ? 67.08200 -18.57100 -6.73500 0.540 21.29000 357 ASP B CA 1
ATOM 6276 C CA B ASP B 1 320 ? 67.06900 -18.55900 -6.73900 0.460 20.02000 357 ASP B CA 1
ATOM 6277 C C A ASP B 1 320 ? 66.40800 -19.58500 -7.64900 0.540 20.49000 357 ASP B C 1
ATOM 6278 C C B ASP B 1 320 ? 66.45000 -19.59200 -7.67500 0.460 19.99000 357 ASP B C 1
ATOM 6279 O O A ASP B 1 320 ? 65.88300 -19.22800 -8.71100 0.540 20.42000 357 ASP B O 1
ATOM 6280 O O B ASP B 1 320 ? 66.00000 -19.25400 -8.77600 0.460 20.11000 357 ASP B O 1
ATOM 6289 N N . GLN B 1 321 ? 66.40500 -20.85700 -7.24500 1.000 20.06000 358 GLN B N 1
ATOM 6290 C CA . GLN B 1 321 ? 65.78200 -21.89700 -8.05900 1.000 20.08000 358 GLN B CA 1
ATOM 6291 C C . GLN B 1 321 ? 64.27000 -21.70000 -8.15000 1.000 19.81000 358 GLN B C 1
ATOM 6292 O O . GLN B 1 321 ? 63.66300 -21.97500 -9.19200 1.000 19.42000 358 GLN B O 1
ATOM 6298 N N . VAL B 1 322 ? 63.64800 -21.22200 -7.07000 1.000 19.30000 359 VAL B N 1
ATOM 6299 C CA . VAL B 1 322 ? 62.22000 -20.92400 -7.10400 1.000 17.85000 359 VAL B CA 1
ATOM 6300 C C . VAL B 1 322 ? 61.90900 -19.94900 -8.23700 1.000 17.21000 359 VAL B C 1
ATOM 6301 O O . VAL B 1 322 ? 60.96100 -20.14800 -9.01500 1.000 17.74000 359 VAL B O 1
ATOM 6305 N N . LEU B 1 323 ? 62.72000 -18.89100 -8.36100 1.000 18.23000 360 LEU B N 1
ATOM 6306 C CA . LEU B 1 323 ? 62.49500 -17.89000 -9.40300 1.000 17.96000 360 LEU B CA 1
ATOM 6307 C C . LEU B 1 323 ? 62.75600 -18.46200 -10.79100 1.000 18.84000 360 LEU B C 1
ATOM 6308 O O . LEU B 1 323 ? 61.95700 -18.25700 -11.71100 1.000 20.71000 360 LEU B O 1
ATOM 6313 N N . ARG B 1 324 ? 63.88600 -19.15900 -10.96900 1.000 18.89000 361 ARG B N 1
ATOM 6314 C CA . ARG B 1 324 ? 64.21300 -19.70800 -12.28300 1.000 20.64000 361 ARG B CA 1
ATOM 6315 C C . ARG B 1 324 ? 63.20500 -20.77000 -12.70200 1.000 19.49000 361 ARG B C 1
ATOM 6316 O O . ARG B 1 324 ? 62.86300 -20.87300 -13.89000 1.000 20.99000 361 ARG B O 1
ATOM 6324 N N . ASN B 1 325 ? 62.70700 -21.56100 -11.74300 1.000 19.07000 362 ASN B N 1
ATOM 6325 C CA . ASN B 1 325 ? 61.67700 -22.54400 -12.06500 1.000 17.48000 362 ASN B CA 1
ATOM 6326 C C . ASN B 1 325 ? 60.40300 -21.86400 -12.53300 1.000 16.99000 362 ASN B C 1
ATOM 6327 O O . ASN B 1 325 ? 59.76800 -22.31200 -13.49500 1.000 18.99000 362 ASN B O 1
ATOM 6332 N N . CYS B 1 326 ? 60.01000 -20.78000 -11.86500 1.000 17.00000 363 CYS B N 1
ATOM 6333 C CA . CYS B 1 326 ? 58.76700 -20.12400 -12.25000 1.000 17.92000 363 CYS B CA 1
ATOM 6334 C C . CYS B 1 326 ? 58.90200 -19.45000 -13.61300 1.000 19.96000 363 CYS B C 1
ATOM 6335 O O . CYS B 1 326 ? 57.97100 -19.49400 -14.42800 1.000 21.31000 363 CYS B O 1
ATOM 6338 N N . SER B 1 327 ? 60.06000 -18.84600 -13.88800 1.000 19.42000 364 SER B N 1
ATOM 6339 C CA . SER B 1 327 ? 60.30400 -18.27200 -15.20900 1.000 20.95000 364 SER B CA 1
ATOM 6340 C C . SER B 1 327 ? 60.19900 -19.32900 -16.30100 1.000 21.25000 364 SER B C 1
ATOM 6341 O O . SER B 1 327 ? 59.58500 -19.09900 -17.35100 1.000 21.13000 364 SER B O 1
ATOM 6344 N N . LYS B 1 328 ? 60.82000 -20.49100 -16.08300 1.000 20.92000 365 LYS B N 1
ATOM 6345 C CA . LYS B 1 328 ? 60.72700 -21.57000 -17.06000 1.000 21.49000 365 LYS B CA 1
ATOM 6346 C C . LYS B 1 328 ? 59.29200 -22.06200 -17.19500 1.000 20.53000 365 LYS B C 1
ATOM 6347 O O . LYS B 1 328 ? 58.80600 -22.30700 -18.31000 1.000 21.17000 365 LYS B O 1
ATOM 6353 N N . PHE B 1 329 ? 58.60600 -22.21400 -16.06200 1.000 19.42000 366 PHE B N 1
ATOM 6354 C CA . PHE B 1 329 ? 57.21000 -22.63600 -16.04800 1.000 20.01000 366 PHE B CA 1
ATOM 6355 C C . PHE B 1 329 ? 56.35300 -21.70500 -16.89800 1.000 20.33000 366 PHE B C 1
ATOM 6356 O O . PHE B 1 329 ? 55.56800 -22.15800 -17.74200 1.000 19.67000 366 PHE B O 1
ATOM 6364 N N . ALA B 1 330 ? 56.51100 -20.39100 -16.70200 1.000 19.60000 367 ALA B N 1
ATOM 6365 C CA . ALA B 1 330 ? 55.72700 -19.42000 -17.46400 1.000 19.25000 367 ALA B CA 1
ATOM 6366 C C . ALA B 1 330 ? 56.00900 -19.52500 -18.96000 1.000 20.55000 367 ALA B C 1
ATOM 6367 O O . ALA B 1 330 ? 55.08400 -19.50500 -19.78600 1.000 21.00000 367 ALA B O 1
ATOM 6369 N N . GLU B 1 331 ? 57.28900 -19.61100 -19.32300 1.000 20.36000 368 GLU B N 1
ATOM 6370 C CA . GLU B 1 331 ? 57.67700 -19.73100 -20.72700 1.000 22.59000 368 GLU B CA 1
ATOM 6371 C C . GLU B 1 331 ? 57.04800 -20.95700 -21.37800 1.000 22.14000 368 GLU B C 1
ATOM 6372 O O . GLU B 1 331 ? 56.57000 -20.89400 -22.52000 1.000 21.60000 368 GLU B O 1
ATOM 6378 N N . THR B 1 332 ? 57.04700 -22.08400 -20.66600 1.000 19.72000 369 THR B N 1
ATOM 6379 C CA . THR B 1 332 ? 56.48300 -23.30900 -21.21900 1.000 20.83000 369 THR B CA 1
ATOM 6380 C C . THR B 1 332 ? 54.97100 -23.19300 -21.37100 1.000 20.17000 369 THR B C 1
ATOM 6381 O O . THR B 1 332 ? 54.40400 -23.63400 -22.37900 1.000 22.14000 369 THR B O 1
ATOM 6385 N N . LEU B 1 333 ? 54.30600 -22.57500 -20.39300 1.000 18.87000 370 LEU B N 1
ATOM 6386 C CA . LEU B 1 333 ? 52.86500 -22.37200 -20.48600 1.000 18.48000 370 LEU B CA 1
ATOM 6387 C C . LEU B 1 333 ? 52.50500 -21.46100 -21.65400 1.000 20.12000 370 LEU B C 1
ATOM 6388 O O . LEU B 1 333 ? 51.56000 -21.74300 -22.40100 1.000 21.03000 370 LEU B O 1
ATOM 6393 N N . LEU B 1 334 ? 53.24900 -20.36700 -21.82900 1.000 20.38000 371 LEU B N 1
ATOM 6394 C CA . LEU B 1 334 ? 53.00600 -19.46900 -22.95700 1.000 20.11000 371 LEU B CA 1
ATOM 6395 C C . LEU B 1 334 ? 53.17600 -20.19300 -24.28600 1.000 20.26000 371 LEU B C 1
ATOM 6396 O O . LEU B 1 334 ? 52.37300 -20.01600 -25.21300 1.000 20.32000 371 LEU B O 1
ATOM 6401 N N . ALA B 1 335 ? 54.22600 -21.00600 -24.40000 1.000 20.16000 372 ALA B N 1
ATOM 6402 C CA . ALA B 1 335 ? 54.47800 -21.72800 -25.64000 1.000 21.77000 372 ALA B CA 1
ATOM 6403 C C . ALA B 1 335 ? 53.43000 -22.79800 -25.91500 1.000 22.62000 372 ALA B C 1
ATOM 6404 O O . ALA B 1 335 ? 53.25800 -23.19900 -27.07500 1.000 22.85000 372 ALA B O 1
ATOM 6406 N N . LYS B 1 336 ? 52.73600 -23.27100 -24.88100 1.000 23.83000 373 LYS B N 1
ATOM 6407 C CA . LYS B 1 336 ? 51.62300 -24.18900 -25.04800 1.000 23.89000 373 LYS B CA 1
ATOM 6408 C C . LYS B 1 336 ? 50.30000 -23.45700 -25.22500 1.000 23.68000 373 LYS B C 1
ATOM 6409 O O . LYS B 1 336 ? 49.24600 -24.10100 -25.23400 1.000 25.71000 373 LYS B O 1
ATOM 6415 N N . GLY B 1 337 ? 50.33500 -22.12900 -25.35400 1.000 22.75000 374 GLY B N 1
ATOM 6416 C CA . GLY B 1 337 ? 49.17200 -21.34500 -25.71100 1.000 22.01000 374 GLY B CA 1
ATOM 6417 C C . GLY B 1 337 ? 48.42600 -20.70800 -24.56200 1.000 22.74000 374 GLY B C 1
ATOM 6418 O O . GLY B 1 337 ? 47.41100 -20.04200 -24.80300 1.000 23.56000 374 GLY B O 1
ATOM 6419 N N . TYR B 1 338 ? 48.87800 -20.88800 -23.32500 1.000 21.72000 375 TYR B N 1
ATOM 6420 C CA . TYR B 1 338 ? 48.14500 -20.33600 -22.19500 1.000 21.04000 375 TYR B CA 1
ATOM 6421 C C . TYR B 1 338 ? 48.39700 -18.83900 -22.06000 1.000 23.17000 375 TYR B C 1
ATOM 6422 O O . TYR B 1 338 ? 49.49600 -18.34400 -22.33000 1.000 23.67000 375 TYR B O 1
ATOM 6431 N N . ASP B 1 339 ? 47.34500 -18.12200 -21.68200 1.000 23.79000 376 ASP B N 1
ATOM 6432 C CA . ASP B 1 339 ? 47.40600 -16.69900 -21.38800 1.000 26.00000 376 ASP B CA 1
ATOM 6433 C C . ASP B 1 339 ? 47.76400 -16.51700 -19.91600 1.000 23.98000 376 ASP B C 1
ATOM 6434 O O . ASP B 1 339 ? 47.14200 -17.13400 -19.04500 1.000 25.44000 376 ASP B O 1
ATOM 6439 N N . LEU B 1 340 ? 48.76600 -15.68700 -19.63700 1.000 21.80000 377 LEU B N 1
ATOM 6440 C CA . LEU B 1 340 ? 49.17300 -15.39000 -18.26600 1.000 20.33000 377 LEU B CA 1
ATOM 6441 C C . LEU B 1 340 ? 48.82200 -13.94900 -17.92500 1.000 21.69000 377 LEU B C 1
ATOM 6442 O O . LEU B 1 340 ? 49.07100 -13.03600 -18.71900 1.000 22.18000 377 LEU B O 1
ATOM 6447 N N . VAL B 1 341 ? 48.26000 -13.73400 -16.73300 1.000 21.82000 378 VAL B N 1
ATOM 6448 C CA . VAL B 1 341 ? 47.96400 -12.36900 -16.31300 1.000 21.13000 378 VAL B CA 1
ATOM 6449 C C . VAL B 1 341 ? 49.27800 -11.61700 -16.16100 1.000 22.03000 378 VAL B C 1
ATOM 6450 O O . VAL B 1 341 ? 50.19900 -12.08200 -15.47400 1.000 22.88000 378 VAL B O 1
ATOM 6454 N N . SER B 1 342 ? 49.37400 -10.46300 -16.82600 1.000 21.50000 379 SER B N 1
ATOM 6455 C CA . SER B 1 342 ? 50.57300 -9.64100 -16.99500 1.000 21.54000 379 SER B CA 1
ATOM 6456 C C . SER B 1 342 ? 51.55500 -10.25400 -17.98800 1.000 21.61000 379 SER B C 1
ATOM 6457 O O . SER B 1 342 ? 52.62400 -9.67700 -18.21200 1.000 23.07000 379 SER B O 1
ATOM 6460 N N . GLY B 1 343 ? 51.22800 -11.39600 -18.59600 1.000 20.33000 380 GLY B N 1
ATOM 6461 C CA . GLY B 1 343 ? 52.04800 -11.97000 -19.64600 1.000 20.07000 380 GLY B CA 1
ATOM 6462 C C . GLY B 1 343 ? 53.27800 -12.71800 -19.18300 1.000 20.99000 380 GLY B C 1
ATOM 6463 O O . GLY B 1 343 ? 54.08000 -13.13300 -20.02300 1.000 22.41000 380 GLY B O 1
ATOM 6464 N N . GLY B 1 344 ? 53.45200 -12.91200 -17.87800 1.000 21.25000 381 GLY B N 1
ATOM 6465 C CA . GLY B 1 344 ? 54.65300 -13.56300 -17.37700 1.000 22.10000 381 GLY B CA 1
ATOM 6466 C C . GLY B 1 344 ? 54.72500 -13.45400 -15.86900 1.000 21.63000 381 GLY B C 1
ATOM 6467 O O . GLY B 1 344 ? 53.69900 -13.31100 -15.19200 1.000 22.23000 381 GLY B O 1
ATOM 6468 N N . THR B 1 345 ? 55.95200 -13.50800 -15.34900 1.000 20.42000 382 THR B N 1
ATOM 6469 C CA . THR B 1 345 ? 56.14800 -13.49000 -13.90600 1.000 20.98000 382 THR B CA 1
ATOM 6470 C C . THR B 1 345 ? 57.50400 -12.88500 -13.56500 1.000 20.62000 382 THR B C 1
ATOM 6471 O O . THR B 1 345 ? 58.47100 -13.01600 -14.32300 1.000 22.56000 382 THR B O 1
ATOM 6475 N N . ASP B 1 346 ? 57.55400 -12.21600 -12.40800 1.000 19.52000 383 ASP B N 1
ATOM 6476 C CA . ASP B 1 346 ? 58.79400 -11.80700 -11.76300 1.000 21.79000 383 ASP B CA 1
ATOM 6477 C C . ASP B 1 346 ? 59.02000 -12.53600 -10.44600 1.000 21.30000 383 ASP B C 1
ATOM 6478 O O . ASP B 1 346 ? 59.97200 -12.20500 -9.73200 1.000 20.63000 383 ASP B O 1
ATOM 6483 N N . ASN B 1 347 ? 58.13900 -13.46000 -10.06000 1.000 19.57000 384 ASN B N 1
ATOM 6484 C CA . ASN B 1 347 ? 58.28200 -14.03800 -8.72500 1.000 17.72000 384 ASN B CA 1
ATOM 6485 C C . ASN B 1 347 ? 58.03700 -15.54300 -8.74300 1.000 17.41000 384 ASN B C 1
ATOM 6486 O O . ASN B 1 347 ? 58.45600 -16.23500 -9.67800 1.000 19.13000 384 ASN B O 1
ATOM 6491 N N . HIS B 1 348 ? 57.39000 -16.05500 -7.70600 1.000 17.23000 385 HIS B N 1
ATOM 6492 C CA . HIS B 1 348 ? 57.23900 -17.48400 -7.46900 1.000 16.87000 385 HIS B CA 1
ATOM 6493 C C . HIS B 1 348 ? 55.94700 -18.06100 -8.03400 1.000 17.31000 385 HIS B C 1
ATOM 6494 O O . HIS B 1 348 ? 55.72100 -19.26600 -7.87900 1.000 18.49000 385 HIS B O 1
ATOM 6501 N N . LEU B 1 349 ? 55.08100 -17.25400 -8.66000 1.000 16.01000 386 LEU B N 1
ATOM 6502 C CA . LEU B 1 349 ? 53.79400 -17.77500 -9.10800 1.000 15.89000 386 LEU B CA 1
ATOM 6503 C C . LEU B 1 349 ? 53.45700 -17.29100 -10.51600 1.000 16.18000 386 LEU B C 1
ATOM 6504 O O . LEU B 1 349 ? 54.06200 -16.34900 -11.04900 1.000 17.31000 386 LEU B O 1
ATOM 6509 N N . VAL B 1 350 ? 52.47000 -17.96200 -11.12200 1.000 16.58000 387 VAL B N 1
ATOM 6510 C CA . VAL B 1 350 ? 51.83600 -17.52200 -12.36000 1.000 17.59000 387 VAL B CA 1
ATOM 6511 C C . VAL B 1 350 ? 50.33000 -17.57500 -12.16000 1.000 17.55000 387 VAL B C 1
ATOM 6512 O O . VAL B 1 350 ? 49.81500 -18.32200 -11.32300 1.000 18.71000 387 VAL B O 1
ATOM 6516 N N . LEU B 1 351 ? 49.61900 -16.78000 -12.95600 1.000 17.75000 388 LEU B N 1
ATOM 6517 C CA . LEU B 1 351 ? 48.16000 -16.78400 -12.95100 1.000 19.18000 388 LEU B CA 1
ATOM 6518 C C . LEU B 1 351 ? 47.70500 -17.01100 -14.38600 1.000 19.88000 388 LEU B C 1
ATOM 6519 O O . LEU B 1 351 ? 47.83400 -16.11600 -15.22900 1.000 19.07000 388 LEU B O 1
ATOM 6524 N N . VAL B 1 352 ? 47.21800 -18.21700 -14.66500 1.000 20.42000 389 VAL B N 1
ATOM 6525 C CA . VAL B 1 352 ? 46.73600 -18.57200 -15.99600 1.000 20.34000 389 VAL B CA 1
ATOM 6526 C C . VAL B 1 352 ? 45.30600 -18.08000 -16.14300 1.000 21.33000 389 VAL B C 1
ATOM 6527 O O . VAL B 1 352 ? 44.44700 -18.39000 -15.31100 1.000 21.58000 389 VAL B O 1
ATOM 6531 N N . ASN B 1 353 ? 45.04400 -17.31000 -17.20100 1.000 22.25000 390 ASN B N 1
ATOM 6532 C CA . ASN B 1 353 ? 43.69600 -16.87800 -17.54200 1.000 23.82000 390 ASN B CA 1
ATOM 6533 C C . ASN B 1 353 ? 43.18700 -17.82000 -18.62800 1.000 23.54000 390 ASN B C 1
ATOM 6534 O O . ASN B 1 353 ? 43.69700 -17.81200 -19.75300 1.000 23.55000 390 ASN B O 1
ATOM 6539 N N . LEU B 1 354 ? 42.19200 -18.63600 -18.29100 1.000 24.86000 391 LEU B N 1
ATOM 6540 C CA . LEU B 1 354 ? 41.69700 -19.65600 -19.21100 1.000 26.31000 391 LEU B CA 1
ATOM 6541 C C . LEU B 1 354 ? 40.67700 -19.12900 -20.21800 1.000 28.85000 391 LEU B C 1
ATOM 6542 O O . LEU B 1 354 ? 40.07100 -19.94000 -20.92800 1.000 28.01000 391 LEU B O 1
ATOM 6547 N N . LYS B 1 355 ? 40.48800 -17.80700 -20.30900 1.000 33.02000 392 LYS B N 1
ATOM 6548 C CA . LYS B 1 355 ? 39.46100 -17.26300 -21.19700 1.000 36.72000 392 LYS B CA 1
ATOM 6549 C C . LYS B 1 355 ? 39.69700 -17.67400 -22.64900 1.000 36.21000 392 LYS B C 1
ATOM 6550 O O . LYS B 1 355 ? 38.75200 -18.05200 -23.35100 1.000 37.30000 392 LYS B O 1
ATOM 6556 N N . ASN B 1 356 ? 40.94900 -17.61900 -23.11800 1.000 35.83000 393 ASN B N 1
ATOM 6557 C CA . ASN B 1 356 ? 41.22600 -17.97100 -24.51100 1.000 35.39000 393 ASN B CA 1
ATOM 6558 C C . ASN B 1 356 ? 41.02600 -19.45800 -24.79900 1.000 35.62000 393 ASN B C 1
ATOM 6559 O O . ASN B 1 356 ? 41.15500 -19.86800 -25.95800 1.000 35.26000 393 ASN B O 1
ATOM 6564 N N . LYS B 1 357 ? 40.71000 -20.26700 -23.78500 1.000 35.23000 394 LYS B N 1
ATOM 6565 C CA . LYS B 1 357 ? 40.51000 -21.69800 -23.95800 1.000 34.85000 394 LYS B CA 1
ATOM 6566 C C . LYS B 1 357 ? 39.05200 -22.13200 -23.88100 1.000 35.46000 394 LYS B C 1
ATOM 6567 O O . LYS B 1 357 ? 38.75700 -23.29600 -24.17400 1.000 36.50000 394 LYS B O 1
ATOM 6573 N N . GLY B 1 358 ? 38.13900 -21.24800 -23.48800 1.000 35.09000 395 GLY B N 1
ATOM 6574 C CA . GLY B 1 358 ? 36.73600 -21.61300 -23.44700 1.000 33.85000 395 GLY B CA 1
ATOM 6575 C C . GLY B 1 358 ? 36.33000 -22.49300 -22.28600 1.000 34.52000 395 GLY B C 1
ATOM 6576 O O . GLY B 1 358 ? 35.38200 -23.27800 -22.41000 1.000 36.82000 395 GLY B O 1
ATOM 6577 N N . ILE B 1 359 ? 37.01500 -22.38500 -21.15000 1.000 31.28000 396 ILE B N 1
ATOM 6578 C CA . ILE B 1 359 ? 36.67500 -23.16700 -19.97000 1.000 30.15000 396 ILE B CA 1
ATOM 6579 C C . ILE B 1 359 ? 37.07800 -22.35200 -18.74800 1.000 29.67000 396 ILE B C 1
ATOM 6580 O O . ILE B 1 359 ? 37.97300 -21.50600 -18.81800 1.000 30.57000 396 ILE B O 1
ATOM 6585 N N . ASP B 1 360 ? 36.38500 -22.56700 -17.63300 1.000 29.72000 397 ASP B N 1
ATOM 6586 C CA . ASP B 1 360 ? 36.65500 -21.77200 -16.44400 1.000 29.25000 397 ASP B CA 1
ATOM 6587 C C . ASP B 1 360 ? 37.52500 -22.54200 -15.45200 1.000 26.75000 397 ASP B C 1
ATOM 6588 O O . ASP B 1 360 ? 37.87500 -23.71000 -15.65000 1.000 27.12000 397 ASP B O 1
ATOM 6593 N N . GLY B 1 361 ? 37.90200 -21.84600 -14.37800 1.000 23.21000 398 GLY B N 1
ATOM 6594 C CA . GLY B 1 361 ? 38.82200 -22.42600 -13.41800 1.000 22.72000 398 GLY B CA 1
ATOM 6595 C C . GLY B 1 361 ? 38.20800 -23.53900 -12.59700 1.000 24.73000 398 GLY B C 1
ATOM 6596 O O . GLY B 1 361 ? 38.90700 -24.47700 -12.20400 1.000 25.55000 398 GLY B O 1
ATOM 6597 N N . SER B 1 362 ? 36.90500 -23.45200 -12.31800 1.000 24.59000 399 SER B N 1
ATOM 6598 C CA . SER B 1 362 ? 36.24500 -24.49100 -11.53200 1.000 27.84000 399 SER B CA 1
ATOM 6599 C C . SER B 1 362 ? 36.32600 -25.84400 -12.22800 1.000 28.33000 399 SER B C 1
ATOM 6600 O O . SER B 1 362 ? 36.61700 -26.86600 -11.59500 1.000 28.80000 399 SER B O 1
ATOM 6603 N N . ARG B 1 363 ? 36.06200 -25.86900 -13.53500 1.000 26.02000 400 ARG B N 1
ATOM 6604 C CA . ARG B 1 363 ? 36.11000 -27.12500 -14.27500 1.000 26.50000 400 ARG B CA 1
ATOM 6605 C C . ARG B 1 363 ? 37.52600 -27.68600 -14.33500 1.000 26.22000 400 ARG B C 1
ATOM 6606 O O . ARG B 1 363 ? 37.73900 -28.88100 -14.09500 1.000 26.56000 400 ARG B O 1
ATOM 6614 N N . VAL B 1 364 ? 38.51200 -26.83800 -14.64300 1.000 25.63000 401 VAL B N 1
ATOM 6615 C CA . VAL B 1 364 ? 39.88800 -27.31600 -14.76200 1.000 25.13000 401 VAL B CA 1
ATOM 6616 C C . VAL B 1 364 ? 40.41300 -27.80900 -13.41700 1.000 25.76000 401 VAL B C 1
ATOM 6617 O O . VAL B 1 364 ? 41.06300 -28.85900 -13.34300 1.000 24.35000 401 VAL B O 1
ATOM 6621 N N . GLU B 1 365 ? 40.12800 -27.08400 -12.32900 1.000 25.91000 402 GLU B N 1
ATOM 6622 C CA . GLU B 1 365 ? 40.64300 -27.50200 -11.02600 1.000 25.72000 402 GLU B CA 1
ATOM 6623 C C . GLU B 1 365 ? 40.06700 -28.84600 -10.58900 1.000 25.75000 402 GLU B C 1
ATOM 6624 O O . GLU B 1 365 ? 40.74800 -29.61200 -9.89700 1.000 25.42000 402 GLU B O 1
ATOM 6630 N N . LYS B 1 366 ? 38.81900 -29.14600 -10.96700 1.000 24.83000 403 LYS B N 1
ATOM 6631 C CA . LYS B 1 366 ? 38.24300 -30.44700 -10.63000 1.000 26.01000 403 LYS B CA 1
ATOM 6632 C C . LYS B 1 366 ? 39.03300 -31.58400 -11.26400 1.000 25.86000 403 LYS B C 1
ATOM 6633 O O . LYS B 1 366 ? 39.24900 -32.62700 -10.63300 1.000 26.28000 403 LYS B O 1
ATOM 6639 N N . VAL B 1 367 ? 39.47700 -31.40300 -12.51100 1.000 24.22000 404 VAL B N 1
ATOM 6640 C CA . VAL B 1 367 ? 40.30600 -32.42100 -13.14700 1.000 23.26000 404 VAL B CA 1
ATOM 6641 C C . VAL B 1 367 ? 41.69200 -32.46000 -12.51100 1.000 24.20000 404 VAL B C 1
ATOM 6642 O O . VAL B 1 367 ? 42.22800 -33.54200 -12.23900 1.000 24.41000 404 VAL B O 1
ATOM 6646 N N . LEU B 1 368 ? 42.29500 -31.29100 -12.26300 1.000 24.30000 405 LEU B N 1
ATOM 6647 C CA . LEU B 1 368 ? 43.59700 -31.25300 -11.59500 1.000 24.15000 405 LEU B CA 1
ATOM 6648 C C . LEU B 1 368 ? 43.57000 -32.05200 -10.29800 1.000 24.80000 405 LEU B C 1
ATOM 6649 O O . LEU B 1 368 ? 44.47000 -32.85800 -10.03100 1.000 24.98000 405 LEU B O 1
ATOM 6654 N N . GLU B 1 369 ? 42.52900 -31.84600 -9.48300 1.000 24.00000 406 GLU B N 1
ATOM 6655 C CA . GLU B 1 369 ? 42.41900 -32.56900 -8.21900 1.000 25.28000 406 GLU B CA 1
ATOM 6656 C C . GLU B 1 369 ? 42.41000 -34.07600 -8.44400 1.000 25.64000 406 GLU B C 1
ATOM 6657 O O . GLU B 1 369 ? 43.07600 -34.82300 -7.71700 1.000 25.39000 406 GLU B O 1
ATOM 6663 N N . LEU B 1 370 ? 41.67900 -34.53800 -9.46400 1.000 26.06000 407 LEU B N 1
ATOM 6664 C CA . LEU B 1 370 ? 41.57300 -35.97100 -9.72300 1.000 27.53000 407 LEU B CA 1
ATOM 6665 C C . LEU B 1 370 ? 42.86200 -36.57200 -10.27300 1.000 26.99000 407 LEU B C 1
ATOM 6666 O O . LEU B 1 370 ? 43.05100 -37.78800 -10.16900 1.000 27.38000 407 LEU B O 1
ATOM 6671 N N . VAL B 1 371 ? 43.74600 -35.76900 -10.85700 1.000 24.05000 408 VAL B N 1
ATOM 6672 C CA . VAL B 1 371 ? 45.03100 -36.27200 -11.32800 1.000 24.57000 408 VAL B CA 1
ATOM 6673 C C . VAL B 1 371 ? 46.16000 -35.90600 -10.35900 1.000 23.98000 408 VAL B C 1
ATOM 6674 O O . VAL B 1 371 ? 47.33800 -35.96200 -10.72600 1.000 23.30000 408 VAL B O 1
ATOM 6678 N N A HIS B 1 372 ? 45.79900 -35.53500 -9.12600 0.460 24.16000 409 HIS B N 1
ATOM 6679 N N B HIS B 1 372 ? 45.82200 -35.54400 -9.11700 0.540 23.65000 409 HIS B N 1
ATOM 6680 C CA A HIS B 1 372 ? 46.73300 -35.25700 -8.03500 0.460 24.71000 409 HIS B CA 1
ATOM 6681 C CA B HIS B 1 372 ? 46.79600 -35.31300 -8.04300 0.540 23.66000 409 HIS B CA 1
ATOM 6682 C C A HIS B 1 372 ? 47.67500 -34.11100 -8.38300 0.460 24.06000 409 HIS B C 1
ATOM 6683 C C B HIS B 1 372 ? 47.65400 -34.07100 -8.29100 0.540 23.05000 409 HIS B C 1
ATOM 6684 O O A HIS B 1 372 ? 48.88100 -34.16000 -8.12600 0.460 24.54000 409 HIS B O 1
ATOM 6685 O O B HIS B 1 372 ? 48.81200 -34.01400 -7.86900 0.540 22.51000 409 HIS B O 1
ATOM 6698 N N . ILE B 1 373 ? 47.10300 -33.06100 -8.96400 1.000 23.19000 410 ILE B N 1
ATOM 6699 C CA . ILE B 1 373 ? 47.75700 -31.76700 -9.11300 1.000 23.21000 410 ILE B CA 1
ATOM 6700 C C . ILE B 1 373 ? 46.98600 -30.78100 -8.24600 1.000 25.31000 410 ILE B C 1
ATOM 6701 O O . ILE B 1 373 ? 45.79400 -30.53800 -8.47800 1.000 27.16000 410 ILE B O 1
ATOM 6706 N N . ALA B 1 374 ? 47.65200 -30.23500 -7.23000 1.000 23.55000 411 ALA B N 1
ATOM 6707 C CA . ALA B 1 374 ? 47.01700 -29.32600 -6.28200 1.000 24.44000 411 ALA B CA 1
ATOM 6708 C C . ALA B 1 374 ? 47.29200 -27.89600 -6.73200 1.000 26.33000 411 ALA B C 1
ATOM 6709 O O . ALA B 1 374 ? 48.44300 -27.44600 -6.73400 1.000 26.99000 411 ALA B O 1
ATOM 6711 N N . ALA B 1 375 ? 46.23400 -27.19700 -7.12700 1.000 27.18000 412 ALA B N 1
ATOM 6712 C CA . ALA B 1 375 ? 46.29300 -25.79800 -7.51400 1.000 27.89000 412 ALA B CA 1
ATOM 6713 C C . ALA B 1 375 ? 45.02900 -25.14100 -6.97200 1.000 28.29000 412 ALA B C 1
ATOM 6714 O O . ALA B 1 375 ? 44.27200 -25.74900 -6.20800 1.000 32.31000 412 ALA B O 1
ATOM 6716 N N . ASN B 1 376 ? 44.78300 -23.89200 -7.34700 1.000 23.46000 413 ASN B N 1
ATOM 6717 C CA . ASN B 1 376 ? 43.51000 -23.29800 -6.97300 1.000 21.09000 413 ASN B CA 1
ATOM 6718 C C . ASN B 1 376 ? 42.92500 -22.52300 -8.14200 1.000 21.27000 413 ASN B C 1
ATOM 6719 O O . ASN B 1 376 ? 43.64300 -21.82800 -8.86800 1.000 21.95000 413 ASN B O 1
ATOM 6724 N N . LYS B 1 377 ? 41.61800 -22.68000 -8.33800 1.000 21.19000 414 LYS B N 1
ATOM 6725 C CA . LYS B 1 377 ? 40.90100 -21.75300 -9.19400 1.000 21.86000 414 LYS B CA 1
ATOM 6726 C C . LYS B 1 377 ? 41.03500 -20.35000 -8.62100 1.000 21.96000 414 LYS B C 1
ATOM 6727 O O . LYS B 1 377 ? 41.12300 -20.15400 -7.40300 1.000 22.78000 414 LYS B O 1
ATOM 6733 N N . ASN B 1 378 ? 41.07400 -19.36300 -9.50800 1.000 20.20000 415 ASN B N 1
ATOM 6734 C CA . ASN B 1 378 ? 41.45200 -18.02300 -9.09500 1.000 21.75000 415 ASN B CA 1
ATOM 6735 C C . ASN B 1 378 ? 40.80400 -17.02100 -10.03300 1.000 23.34000 415 ASN B C 1
ATOM 6736 O O . ASN B 1 378 ? 40.82500 -17.20600 -11.25300 1.000 25.00000 415 ASN B O 1
ATOM 6741 N N . THR B 1 379 ? 40.22700 -15.96600 -9.45800 1.000 23.17000 416 THR B N 1
ATOM 6742 C CA . THR B 1 379 ? 39.68900 -14.88700 -10.27300 1.000 25.29000 416 THR B CA 1
ATOM 6743 C C . THR B 1 379 ? 40.78900 -14.27000 -11.12900 1.000 26.51000 416 THR B C 1
ATOM 6744 O O . THR B 1 379 ? 41.95800 -14.20400 -10.73000 1.000 26.15000 416 THR B O 1
ATOM 6748 N N . VAL B 1 380 ? 40.40800 -13.83900 -12.32400 1.000 25.79000 417 VAL B N 1
ATOM 6749 C CA . VAL B 1 380 ? 41.30200 -13.10100 -13.21300 1.000 27.93000 417 VAL B CA 1
ATOM 6750 C C . VAL B 1 380 ? 40.61900 -11.78700 -13.55300 1.000 33.64000 417 VAL B C 1
ATOM 6751 O O . VAL B 1 380 ? 39.38400 -11.67200 -13.46600 1.000 33.97000 417 VAL B O 1
ATOM 6755 N N . PRO B 1 381 ? 41.38900 -10.76200 -13.91900 1.000 39.45000 418 PRO B N 1
ATOM 6756 C CA . PRO B 1 381 ? 40.77100 -9.53000 -14.42300 1.000 43.21000 418 PRO B CA 1
ATOM 6757 C C . PRO B 1 381 ? 39.87900 -9.82600 -15.62000 1.000 45.52000 418 PRO B C 1
ATOM 6758 O O . PRO B 1 381 ? 40.23000 -10.61400 -16.50000 1.000 46.74000 418 PRO B O 1
ATOM 6762 N N . GLY B 1 382 ? 38.70100 -9.20500 -15.63400 1.000 47.46000 419 GLY B N 1
ATOM 6763 C CA . GLY B 1 382 ? 37.72700 -9.42300 -16.67600 1.000 49.81000 419 GLY B CA 1
ATOM 6764 C C . GLY B 1 382 ? 36.62000 -10.39800 -16.32100 1.000 51.86000 419 GLY B C 1
ATOM 6765 O O . GLY B 1 382 ? 35.59400 -10.42300 -17.01300 1.000 52.95000 419 GLY B O 1
ATOM 6766 N N . ASP B 1 383 ? 36.80600 -11.20800 -15.27600 1.000 51.99000 420 ASP B N 1
ATOM 6767 C CA . ASP B 1 383 ? 35.74000 -12.08300 -14.80500 1.000 51.93000 420 ASP B CA 1
ATOM 6768 C C . ASP B 1 383 ? 34.50600 -11.26300 -14.45200 1.000 56.49000 420 ASP B C 1
ATOM 6769 O O . ASP B 1 383 ? 34.58700 -10.29200 -13.69400 1.000 57.51000 420 ASP B O 1
ATOM 6774 N N . VAL B 1 384 ? 33.35700 -11.65600 -15.00700 1.000 58.32000 421 VAL B N 1
ATOM 6775 C CA . VAL B 1 384 ? 32.12800 -10.92600 -14.71900 1.000 62.59000 421 VAL B CA 1
ATOM 6776 C C . VAL B 1 384 ? 31.66800 -11.18400 -13.28900 1.000 64.94000 421 VAL B C 1
ATOM 6777 O O . VAL B 1 384 ? 31.07800 -10.30200 -12.65200 1.000 65.66000 421 VAL B O 1
ATOM 6781 N N . SER B 1 385 ? 31.93700 -12.37500 -12.75700 1.000 65.26000 422 SER B N 1
ATOM 6782 C CA . SER B 1 385 ? 31.49700 -12.76500 -11.42600 1.000 66.07000 422 SER B CA 1
ATOM 6783 C C . SER B 1 385 ? 32.66500 -13.35100 -10.64900 1.000 66.98000 422 SER B C 1
ATOM 6784 O O . SER B 1 385 ? 33.50300 -14.06100 -11.21400 1.000 65.43000 422 SER B O 1
ATOM 6787 N N . ALA B 1 386 ? 32.70700 -13.06000 -9.34800 1.000 68.53000 423 ALA B N 1
ATOM 6788 C CA . ALA B 1 386 ? 33.74800 -13.57900 -8.47000 1.000 69.16000 423 ALA B CA 1
ATOM 6789 C C . ALA B 1 386 ? 33.44500 -14.97400 -7.93800 1.000 69.50000 423 ALA B C 1
ATOM 6790 O O . ALA B 1 386 ? 34.29800 -15.56200 -7.26400 1.000 70.31000 423 ALA B O 1
ATOM 6792 N N . MET B 1 387 ? 32.25600 -15.50900 -8.20900 1.000 68.65000 424 MET B N 1
ATOM 6793 C CA . MET B 1 387 ? 31.95000 -16.89500 -7.88500 1.000 67.22000 424 MET B CA 1
ATOM 6794 C C . MET B 1 387 ? 32.32400 -17.84800 -9.00400 1.000 60.47000 424 MET B C 1
ATOM 6795 O O . MET B 1 387 ? 32.39200 -19.06100 -8.77300 1.000 59.91000 424 MET B O 1
ATOM 6800 N N . VAL B 1 388 ? 32.57200 -17.32400 -10.20000 1.000 53.67000 425 VAL B N 1
ATOM 6801 C CA . VAL B 1 388 ? 32.94100 -18.12100 -11.36400 1.000 47.23000 425 VAL B CA 1
ATOM 6802 C C . VAL B 1 388 ? 34.35000 -17.71000 -11.77500 1.000 39.56000 425 VAL B C 1
ATOM 6803 O O . VAL B 1 388 ? 34.50900 -16.93900 -12.73300 1.000 37.85000 425 VAL B O 1
ATOM 6807 N N . PRO B 1 389 ? 35.39100 -18.17200 -11.08000 1.000 33.85000 426 PRO B N 1
ATOM 6808 C CA . PRO B 1 389 ? 36.75000 -17.73800 -11.42500 1.000 30.40000 426 PRO B CA 1
ATOM 6809 C C . PRO B 1 389 ? 37.17900 -18.28500 -12.77300 1.000 28.64000 426 PRO B C 1
ATOM 6810 O O . PRO B 1 389 ? 36.93700 -19.45000 -13.09700 1.000 28.62000 426 PRO B O 1
ATOM 6814 N N . GLY B 1 390 ? 37.83300 -17.43500 -13.55500 1.000 26.98000 427 GLY B N 1
ATOM 6815 C CA . GLY B 1 390 ? 38.27700 -17.79800 -14.88400 1.000 24.90000 427 GLY B CA 1
ATOM 6816 C C . GLY B 1 390 ? 39.71800 -18.24000 -15.00100 1.000 24.49000 427 GLY B C 1
ATOM 6817 O O . GLY B 1 390 ? 40.19800 -18.43300 -16.12400 1.000 26.04000 427 GLY B O 1
ATOM 6818 N N . GLY B 1 391 ? 40.43000 -18.43200 -13.88600 1.000 22.11000 428 GLY B N 1
ATOM 6819 C CA . GLY B 1 391 ? 41.84800 -18.70200 -13.95900 1.000 22.27000 428 GLY B CA 1
ATOM 6820 C C . GLY B 1 391 ? 42.28600 -19.81400 -13.02800 1.000 20.81000 428 GLY B C 1
ATOM 6821 O O . GLY B 1 391 ? 41.50500 -20.34100 -12.23100 1.000 20.88000 428 GLY B O 1
ATOM 6822 N N . ILE B 1 392 ? 43.57200 -20.14900 -13.13900 1.000 19.85000 429 ILE B N 1
ATOM 6823 C CA . ILE B 1 392 ? 44.23900 -21.10200 -12.25800 1.000 19.39000 429 ILE B CA 1
ATOM 6824 C C . ILE B 1 392 ? 45.53900 -20.46900 -11.78400 1.000 20.02000 429 ILE B C 1
ATOM 6825 O O . ILE B 1 392 ? 46.31800 -19.96000 -12.59900 1.000 19.54000 429 ILE B O 1
ATOM 6830 N N . ARG B 1 393 ? 45.77500 -20.50100 -10.47500 1.000 20.54000 430 ARG B N 1
ATOM 6831 C CA . ARG B 1 393 ? 47.00200 -19.98300 -9.88700 1.000 18.81000 430 ARG B CA 1
ATOM 6832 C C . ARG B 1 393 ? 47.92300 -21.14900 -9.54000 1.000 18.02000 430 ARG B C 1
ATOM 6833 O O . ARG B 1 393 ? 47.47900 -22.14500 -8.96300 1.000 18.78000 430 ARG B O 1
ATOM 6841 N N . MET B 1 394 ? 49.19900 -21.02600 -9.90400 1.000 17.29000 431 MET B N 1
ATOM 6842 C CA . MET B 1 394 ? 50.19000 -22.06700 -9.66800 1.000 17.03000 431 MET B CA 1
ATOM 6843 C C . MET B 1 394 ? 51.52000 -21.41700 -9.33700 1.000 18.44000 431 MET B C 1
ATOM 6844 O O . MET B 1 394 ? 51.80900 -20.31200 -9.80200 1.000 20.25000 431 MET B O 1
ATOM 6849 N N . GLY B 1 395 ? 52.33900 -22.11500 -8.54300 1.000 17.35000 432 GLY B N 1
ATOM 6850 C CA . GLY B 1 395 ? 53.65000 -21.59300 -8.20700 1.000 16.90000 432 GLY B CA 1
ATOM 6851 C C . GLY B 1 395 ? 54.66500 -22.67100 -7.88700 1.000 16.65000 432 GLY B C 1
ATOM 6852 O O . GLY B 1 395 ? 54.34900 -23.86000 -7.79200 1.000 17.95000 432 GLY B O 1
ATOM 6853 N N . THR B 1 396 ? 55.89700 -22.22800 -7.68600 1.000 16.54000 433 THR B N 1
ATOM 6854 C CA . THR B 1 396 ? 57.02000 -23.15500 -7.59100 1.000 16.28000 433 THR B CA 1
ATOM 6855 C C . THR B 1 396 ? 57.60500 -23.44500 -6.20100 1.000 15.94000 433 THR B C 1
ATOM 6856 O O . THR B 1 396 ? 58.40700 -24.38000 -6.10300 1.000 18.88000 433 THR B O 1
ATOM 6860 N N . PRO B 1 397 ? 57.27800 -22.71700 -5.11300 1.000 16.13000 434 PRO B N 1
ATOM 6861 C CA . PRO B 1 397 ? 57.99500 -22.99000 -3.84300 1.000 16.21000 434 PRO B CA 1
ATOM 6862 C C . PRO B 1 397 ? 58.00000 -24.44500 -3.38100 1.000 17.83000 434 PRO B C 1
ATOM 6863 O O . PRO B 1 397 ? 59.06700 -24.96900 -3.02400 1.000 18.34000 434 PRO B O 1
ATOM 6867 N N . ALA B 1 398 ? 56.84500 -25.11900 -3.37600 1.000 16.11000 435 ALA B N 1
ATOM 6868 C CA . ALA B 1 398 ? 56.76900 -26.42800 -2.72700 1.000 16.86000 435 ALA B CA 1
ATOM 6869 C C . ALA B 1 398 ? 57.54800 -27.49100 -3.50100 1.000 17.76000 435 ALA B C 1
ATOM 6870 O O . ALA B 1 398 ? 58.34500 -28.24100 -2.91700 1.000 18.21000 435 ALA B O 1
ATOM 6872 N N . LEU B 1 399 ? 57.33300 -27.58900 -4.81300 1.000 17.21000 436 LEU B N 1
ATOM 6873 C CA . LEU B 1 399 ? 58.05600 -28.61500 -5.55500 1.000 16.48000 436 LEU B CA 1
ATOM 6874 C C . LEU B 1 399 ? 59.53500 -28.27700 -5.68900 1.000 17.17000 436 LEU B C 1
ATOM 6875 O O . LEU B 1 399 ? 60.36800 -29.18700 -5.77700 1.000 18.50000 436 LEU B O 1
ATOM 6880 N N . THR B 1 400 ? 59.88900 -26.98800 -5.70300 1.000 17.16000 437 THR B N 1
ATOM 6881 C CA . THR B 1 400 ? 61.30900 -26.64400 -5.69900 1.000 17.04000 437 THR B CA 1
ATOM 6882 C C . THR B 1 400 ? 61.97700 -27.13500 -4.42100 1.000 18.34000 437 THR B C 1
ATOM 6883 O O . THR B 1 400 ? 63.13200 -27.58000 -4.44900 1.000 20.49000 437 THR B O 1
ATOM 6887 N N . SER B 1 401 ? 61.25600 -27.09200 -3.29100 1.000 18.02000 438 SER B N 1
ATOM 6888 C CA . SER B 1 401 ? 61.80500 -27.63300 -2.04700 1.000 17.37000 438 SER B CA 1
ATOM 6889 C C . SER B 1 401 ? 62.13500 -29.11600 -2.16400 1.000 20.89000 438 SER B C 1
ATOM 6890 O O . SER B 1 401 ? 63.06700 -29.59500 -1.50700 1.000 22.03000 438 SER B O 1
ATOM 6893 N N . ARG B 1 402 ? 61.38800 -29.85800 -2.98500 1.000 19.91000 439 ARG B N 1
ATOM 6894 C CA . ARG B 1 402 ? 61.66000 -31.27600 -3.19500 1.000 20.44000 439 ARG B CA 1
ATOM 6895 C C . ARG B 1 402 ? 62.72600 -31.52900 -4.25400 1.000 21.70000 439 ARG B C 1
ATOM 6896 O O . ARG B 1 402 ? 63.04300 -32.69300 -4.51900 1.000 22.67000 439 ARG B O 1
ATOM 6904 N N . GLY B 1 403 ? 63.26800 -30.48300 -4.87300 1.000 21.90000 440 GLY B N 1
ATOM 6905 C CA . GLY B 1 403 ? 64.32200 -30.63800 -5.85000 1.000 21.59000 440 GLY B CA 1
ATOM 6906 C C . GLY B 1 403 ? 63.90300 -30.56100 -7.30200 1.000 22.05000 440 GLY B C 1
ATOM 6907 O O . GLY B 1 403 ? 64.71000 -30.90700 -8.17600 1.000 22.13000 440 GLY B O 1
ATOM 6908 N N . PHE B 1 404 ? 62.67000 -30.14200 -7.59300 1.000 21.64000 441 PHE B N 1
ATOM 6909 C CA . PHE B 1 404 ? 62.29300 -29.87700 -8.97900 1.000 20.20000 441 PHE B CA 1
ATOM 6910 C C . PHE B 1 404 ? 63.15600 -28.75500 -9.53600 1.000 21.44000 441 PHE B C 1
ATOM 6911 O O . PHE B 1 404 ? 63.32400 -27.71400 -8.89200 1.000 21.83000 441 PHE B O 1
ATOM 6919 N N . ILE B 1 405 ? 63.68800 -28.95200 -10.74300 1.000 20.97000 442 ILE B N 1
ATOM 6920 C CA . ILE B 1 405 ? 64.40700 -27.87100 -11.41200 1.000 22.06000 442 ILE B CA 1
ATOM 6921 C C . ILE B 1 405 ? 63.68000 -27.52900 -12.70700 1.000 21.64000 442 ILE B C 1
ATOM 6922 O O . ILE B 1 405 ? 62.53200 -27.94500 -12.90100 1.000 21.86000 442 ILE B O 1
ATOM 6927 N N . GLU B 1 406 ? 64.33800 -26.77200 -13.59600 1.000 21.54000 443 GLU B N 1
ATOM 6928 C CA . GLU B 1 406 ? 63.62500 -26.13100 -14.70100 1.000 23.73000 443 GLU B CA 1
ATOM 6929 C C . GLU B 1 406 ? 62.93900 -27.15300 -15.59800 1.000 24.27000 443 GLU B C 1
ATOM 6930 O O . GLU B 1 406 ? 61.76600 -26.99000 -15.95800 1.000 23.66000 443 GLU B O 1
ATOM 6936 N N . GLU B 1 407 ? 63.65700 -28.21400 -15.98000 1.000 28.35000 444 GLU B N 1
ATOM 6937 C CA . GLU B 1 407 ? 63.05800 -29.22000 -16.84800 1.000 30.46000 444 GLU B CA 1
ATOM 6938 C C . GLU B 1 407 ? 61.92200 -29.95400 -16.15400 1.000 27.52000 444 GLU B C 1
ATOM 6939 O O . GLU B 1 407 ? 61.00000 -30.44100 -16.81900 1.000 28.13000 444 GLU B O 1
ATOM 6945 N N . ASP B 1 408 ? 61.95600 -30.03300 -14.82300 1.000 24.87000 445 ASP B N 1
ATOM 6946 C CA . ASP B 1 408 ? 60.85600 -30.67200 -14.11700 1.000 23.07000 445 ASP B CA 1
ATOM 6947 C C . ASP B 1 408 ? 59.59700 -29.81800 -14.17600 1.000 23.52000 445 ASP B C 1
ATOM 6948 O O . ASP B 1 408 ? 58.48400 -30.34900 -14.28500 1.000 23.21000 445 ASP B O 1
ATOM 6953 N N . PHE B 1 409 ? 59.74200 -28.49400 -14.10700 1.000 22.69000 446 PHE B N 1
ATOM 6954 C CA . PHE B 1 409 ? 58.55600 -27.65700 -14.23500 1.000 22.08000 446 PHE B CA 1
ATOM 6955 C C . PHE B 1 409 ? 58.07000 -27.54600 -15.67200 1.000 23.92000 446 PHE B C 1
ATOM 6956 O O . PHE B 1 409 ? 56.88800 -27.25600 -15.88600 1.000 25.82000 446 PHE B O 1
ATOM 6964 N N . ALA B 1 410 ? 58.93400 -27.78300 -16.66000 1.000 25.12000 447 ALA B N 1
ATOM 6965 C CA . ALA B 1 410 ? 58.42500 -27.96800 -18.01400 1.000 25.26000 447 ALA B CA 1
ATOM 6966 C C . ALA B 1 410 ? 57.50000 -29.17700 -18.07300 1.000 25.58000 447 ALA B C 1
ATOM 6967 O O . ALA B 1 410 ? 56.46000 -29.14700 -18.74300 1.000 27.62000 447 ALA B O 1
ATOM 6969 N N . LYS B 1 411 ? 57.85500 -30.24600 -17.35900 1.000 25.95000 448 LYS B N 1
ATOM 6970 C CA . LYS B 1 411 ? 56.98800 -31.41500 -17.28400 1.000 25.23000 448 LYS B CA 1
ATOM 6971 C C . LYS B 1 411 ? 55.69600 -31.10000 -16.53900 1.000 24.09000 448 LYS B C 1
ATOM 6972 O O . LYS B 1 411 ? 54.61900 -31.56300 -16.93700 1.000 25.41000 448 LYS B O 1
ATOM 6978 N N . VAL B 1 412 ? 55.78100 -30.32400 -15.45100 1.000 20.80000 449 VAL B N 1
ATOM 6979 C CA . VAL B 1 412 ? 54.56700 -29.90700 -14.74800 1.000 19.45000 449 VAL B CA 1
ATOM 6980 C C . VAL B 1 412 ? 53.62100 -29.18400 -15.70300 1.000 20.23000 449 VAL B C 1
ATOM 6981 O O . VAL B 1 412 ? 52.41100 -29.44600 -15.71900 1.000 21.38000 449 VAL B O 1
ATOM 6985 N N . ALA B 1 413 ? 54.15500 -28.27000 -16.51900 1.000 22.12000 450 ALA B N 1
ATOM 6986 C CA . ALA B 1 413 ? 53.31500 -27.54300 -17.46800 1.000 21.86000 450 ALA B CA 1
ATOM 6987 C C . ALA B 1 413 ? 52.69400 -28.48400 -18.49000 1.000 22.70000 450 ALA B C 1
ATOM 6988 O O . ALA B 1 413 ? 51.53200 -28.31400 -18.88400 1.000 21.60000 450 ALA B O 1
ATOM 6990 N N . GLU B 1 414 ? 53.46000 -29.47900 -18.93700 1.000 23.21000 451 GLU B N 1
ATOM 6991 C CA . GLU B 1 414 ? 52.92600 -30.47200 -19.86100 1.000 24.87000 451 GLU B CA 1
ATOM 6992 C C . GLU B 1 414 ? 51.74000 -31.21000 -19.25200 1.000 24.28000 451 GLU B C 1
ATOM 6993 O O . GLU B 1 414 ? 50.71000 -31.40000 -19.90700 1.000 24.21000 451 GLU B O 1
ATOM 6999 N N . TYR B 1 415 ? 51.86200 -31.62700 -17.98700 1.000 22.38000 452 TYR B N 1
ATOM 7000 C CA . TYR B 1 415 ? 50.77900 -32.38700 -17.37200 1.000 23.32000 452 TYR B CA 1
ATOM 7001 C C . TYR B 1 415 ? 49.59100 -31.49300 -17.03100 1.000 23.9000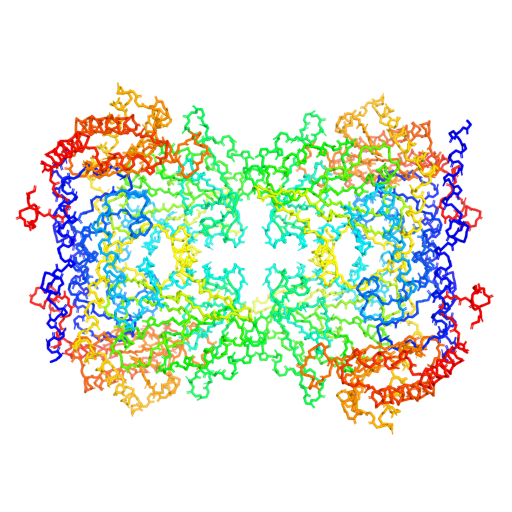0 452 TYR B C 1
ATOM 7002 O O . TYR B 1 415 ? 48.43700 -31.93900 -17.11500 1.000 23.93000 452 TYR B O 1
ATOM 7011 N N . PHE B 1 416 ? 49.84100 -30.23500 -16.65700 1.000 21.94000 453 PHE B N 1
ATOM 7012 C CA . PHE B 1 416 ? 48.74800 -29.26900 -16.55200 1.000 21.25000 453 PHE B CA 1
ATOM 7013 C C . PHE B 1 416 ? 47.99500 -29.15700 -17.87500 1.000 22.37000 453 PHE B C 1
ATOM 7014 O O . PHE B 1 416 ? 46.75800 -29.18100 -17.91000 1.000 23.43000 453 PHE B O 1
ATOM 7022 N N . ASP B 1 417 ? 48.73600 -29.04400 -18.97800 1.000 22.09000 454 ASP B N 1
ATOM 7023 C CA . ASP B 1 417 ? 48.12500 -28.93200 -20.29900 1.000 23.57000 454 ASP B CA 1
ATOM 7024 C C . ASP B 1 417 ? 47.25600 -30.14900 -20.61400 1.000 24.44000 454 ASP B C 1
ATOM 7025 O O . ASP B 1 417 ? 46.13600 -30.00700 -21.11900 1.000 24.57000 454 ASP B O 1
ATOM 7030 N N . LEU B 1 418 ? 47.75100 -31.35500 -20.31500 1.000 24.13000 455 LEU B N 1
ATOM 7031 C CA . LEU B 1 418 ? 46.95900 -32.55900 -20.54600 1.000 24.11000 455 LEU B CA 1
ATOM 7032 C C . LEU B 1 418 ? 45.69100 -32.57100 -19.70100 1.000 25.23000 455 LEU B C 1
ATOM 7033 O O . LEU B 1 418 ? 44.65300 -33.08000 -20.14700 1.000 25.27000 455 LEU B O 1
ATOM 7038 N N . ALA B 1 419 ? 45.75200 -32.02100 -18.48600 1.000 22.99000 456 ALA B N 1
ATOM 7039 C CA . ALA B 1 419 ? 44.56400 -31.95300 -17.64100 1.000 23.01000 456 ALA B CA 1
ATOM 7040 C C . ALA B 1 419 ? 43.53200 -30.98700 -18.20800 1.000 24.87000 456 ALA B C 1
ATOM 7041 O O . ALA B 1 419 ? 42.32700 -31.27100 -18.17800 1.000 26.20000 456 ALA B O 1
ATOM 7043 N N . VAL B 1 420 ? 43.97700 -29.83400 -18.71500 1.000 23.69000 457 VAL B N 1
ATOM 7044 C CA . VAL B 1 420 ? 43.04400 -28.90800 -19.35500 1.000 23.88000 457 VAL B CA 1
ATOM 7045 C C . VAL B 1 420 ? 42.36900 -29.57500 -20.54500 1.000 24.96000 457 VAL B C 1
ATOM 7046 O O . VAL B 1 420 ? 41.15900 -29.42300 -20.75800 1.000 25.64000 457 VAL B O 1
ATOM 7050 N N . LYS B 1 421 ? 43.13600 -30.32800 -21.33700 1.000 23.05000 458 LYS B N 1
ATOM 7051 C CA . LYS B 1 421 ? 42.55300 -30.99600 -22.49600 1.000 26.72000 458 LYS B CA 1
ATOM 7052 C C . LYS B 1 421 ? 41.48100 -31.99400 -22.07300 1.000 29.07000 458 LYS B C 1
ATOM 7053 O O . LYS B 1 421 ? 40.45300 -32.13200 -22.74600 1.000 31.12000 458 LYS B O 1
ATOM 7059 N N . ILE B 1 422 ? 41.69300 -32.68700 -20.95200 1.000 27.75000 459 ILE B N 1
ATOM 7060 C CA . ILE B 1 422 ? 40.66800 -33.59400 -20.44300 1.000 28.34000 459 ILE B CA 1
ATOM 7061 C C . ILE B 1 422 ? 39.44600 -32.81000 -19.98400 1.000 29.24000 459 ILE B C 1
ATOM 7062 O O . ILE B 1 422 ? 38.30200 -33.20600 -20.24500 1.000 30.71000 459 ILE B O 1
ATOM 7067 N N . ALA B 1 423 ? 39.66600 -31.68800 -19.29500 1.000 26.26000 460 ALA B N 1
ATOM 7068 C CA . ALA B 1 423 ? 38.54900 -30.85400 -18.86400 1.000 25.33000 460 ALA B CA 1
ATOM 7069 C C . ALA B 1 423 ? 37.72700 -30.38400 -20.05700 1.000 27.27000 460 ALA B C 1
ATOM 7070 O O . ALA B 1 423 ? 36.49200 -30.34600 -19.99300 1.000 29.05000 460 ALA B O 1
ATOM 7072 N N . LEU B 1 424 ? 38.39700 -30.04000 -21.16200 1.000 26.91000 461 LEU B N 1
ATOM 7073 C CA . LEU B 1 424 ? 37.68400 -29.61600 -22.36200 1.000 28.03000 461 LEU B CA 1
ATOM 7074 C C . LEU B 1 424 ? 36.86600 -30.76100 -22.95400 1.000 29.31000 461 LEU B C 1
ATOM 7075 O O . LEU B 1 424 ? 35.75500 -30.54100 -23.45300 1.000 29.83000 461 LEU B O 1
ATOM 7080 N N . LYS B 1 425 ? 37.39200 -31.99000 -22.90100 1.000 30.04000 462 LYS B N 1
ATOM 7081 C CA . LYS B 1 425 ? 36.62000 -33.14400 -23.35900 1.000 32.22000 462 LYS B CA 1
ATOM 7082 C C . LYS B 1 425 ? 35.40100 -33.38300 -22.47800 1.000 32.54000 462 LYS B C 1
ATOM 7083 O O . LYS B 1 425 ? 34.31200 -33.67200 -22.98800 1.000 33.32000 462 LYS B O 1
ATOM 7089 N N . ILE B 1 426 ? 35.56000 -33.28500 -21.15300 1.000 32.07000 463 ILE B N 1
ATOM 7090 C CA . ILE B 1 426 ? 34.40900 -33.44100 -20.26500 1.000 32.19000 463 ILE B CA 1
ATOM 7091 C C . ILE B 1 426 ? 33.36100 -32.38200 -20.57400 1.000 34.90000 463 ILE B C 1
ATOM 7092 O O . ILE B 1 426 ? 32.15600 -32.66500 -20.59000 1.000 35.27000 463 ILE B O 1
ATOM 7097 N N . LYS B 1 427 ? 33.80100 -31.15100 -20.83400 1.000 36.46000 464 LYS B N 1
ATOM 7098 C CA . LYS B 1 427 ? 32.86200 -30.10100 -21.21300 1.000 38.45000 464 LYS B CA 1
ATOM 7099 C C . LYS B 1 427 ? 32.16400 -30.43300 -22.52500 1.000 40.84000 464 LYS B C 1
ATOM 7100 O O . LYS B 1 427 ? 30.94700 -30.24600 -22.65600 1.000 41.60000 464 LYS B O 1
ATOM 7106 N N . ALA B 1 428 ? 32.91700 -30.93100 -23.50900 1.000 42.77000 465 ALA B N 1
ATOM 7107 C CA . ALA B 1 428 ? 32.34000 -31.23500 -24.81500 1.000 45.66000 465 ALA B CA 1
ATOM 7108 C C . ALA B 1 428 ? 31.33600 -32.37900 -24.72800 1.000 48.88000 465 ALA B C 1
ATOM 7109 O O . ALA B 1 428 ? 30.31500 -32.37000 -25.42500 1.000 49.20000 465 ALA B O 1
ATOM 7111 N N . GLU B 1 429 ? 31.60800 -33.37600 -23.88500 1.000 53.34000 466 GLU B N 1
ATOM 7112 C CA . GLU B 1 429 ? 30.67000 -34.47100 -23.67300 1.000 57.72000 466 GLU B CA 1
ATOM 7113 C C . GLU B 1 429 ? 29.54900 -34.11000 -22.70900 1.000 60.27000 466 GLU B C 1
ATOM 7114 O O . GLU B 1 429 ? 28.60800 -34.89600 -22.55700 1.000 61.05000 466 GLU B O 1
ATOM 7120 N N . SER B 1 430 ? 29.62700 -32.95200 -22.06100 1.000 63.14000 467 SER B N 1
ATOM 7121 C CA . SER B 1 430 ? 28.62700 -32.57000 -21.07600 1.000 66.28000 467 SER B CA 1
ATOM 7122 C C . SER B 1 430 ? 27.32300 -32.19900 -21.77400 1.000 68.74000 467 SER B C 1
ATOM 7123 O O . SER B 1 430 ? 27.32200 -31.44800 -22.75500 1.000 68.03000 467 SER B O 1
ATOM 7126 N N . GLN B 1 431 ? 26.21100 -32.73600 -21.27000 1.000 71.67000 468 GLN B N 1
ATOM 7127 C CA . GLN B 1 431 ? 24.91200 -32.45500 -21.87300 1.000 74.62000 468 GLN B CA 1
ATOM 7128 C C . GLN B 1 431 ? 24.49500 -31.01000 -21.62400 1.000 72.97000 468 GLN B C 1
ATOM 7129 O O . GLN B 1 431 ? 24.34400 -30.22100 -22.56400 1.000 73.15000 468 GLN B O 1
ATOM 7135 N N . GLY B 1 432 ? 24.31300 -30.64200 -20.35800 1.000 71.02000 469 GLY B N 1
ATOM 7136 C CA . GLY B 1 432 ? 23.93800 -29.29000 -20.01200 1.000 69.76000 469 GLY B CA 1
ATOM 7137 C C . GLY B 1 432 ? 25.12800 -28.35200 -19.94700 1.000 69.22000 469 GLY B C 1
ATOM 7138 O O . GLY B 1 432 ? 26.27900 -28.72600 -20.17200 1.000 69.28000 469 GLY B O 1
ATOM 7139 N N . THR B 1 433 ? 24.82900 -27.09400 -19.62500 1.000 68.36000 470 THR B N 1
ATOM 7140 C CA . THR B 1 433 ? 25.83700 -26.04500 -19.54800 1.000 67.28000 470 THR B CA 1
ATOM 7141 C C . THR B 1 433 ? 26.34900 -25.80200 -18.13500 1.000 65.94000 470 THR B C 1
ATOM 7142 O O . THR B 1 433 ? 27.31100 -25.04500 -17.96500 1.000 65.83000 470 THR B O 1
ATOM 7146 N N . LYS B 1 434 ? 25.74300 -26.41800 -17.12700 1.000 65.11000 471 LYS B N 1
ATOM 7147 C CA . LYS B 1 434 ? 26.04800 -26.07900 -15.74700 1.000 64.02000 471 LYS B CA 1
ATOM 7148 C C . LYS B 1 434 ? 27.11000 -27.01100 -15.16900 1.000 59.76000 471 LYS B C 1
ATOM 7149 O O . LYS B 1 434 ? 27.40500 -28.07900 -15.71100 1.000 58.76000 471 LYS B O 1
ATOM 7155 N N . LEU B 1 435 ? 27.68500 -26.57800 -14.04300 1.000 56.74000 472 LEU B N 1
ATOM 7156 C CA . LEU B 1 435 ? 28.78900 -27.30700 -13.42700 1.000 54.63000 472 LEU B CA 1
ATOM 7157 C C . LEU B 1 435 ? 28.35100 -28.67400 -12.91600 1.000 54.37000 472 LEU B C 1
ATOM 7158 O O . LEU B 1 435 ? 29.16300 -29.60400 -12.87200 1.000 53.11000 472 LEU B O 1
ATOM 7163 N N . LYS B 1 436 ? 27.08300 -28.81200 -12.51800 1.000 55.30000 473 LYS B N 1
ATOM 7164 C CA . LYS B 1 436 ? 26.57400 -30.11600 -12.10400 1.000 56.66000 473 LYS B CA 1
ATOM 7165 C C . LYS B 1 436 ? 26.60000 -31.11400 -13.25200 1.000 54.28000 473 LYS B C 1
ATOM 7166 O O . LYS B 1 436 ? 26.83100 -32.30800 -13.03200 1.000 53.69000 473 LYS B O 1
ATOM 7172 N N . ASP B 1 437 ? 26.35800 -30.64500 -14.47700 1.000 53.98000 474 ASP B N 1
ATOM 7173 C CA . ASP B 1 437 ? 26.41900 -31.53000 -15.63500 1.000 53.77000 474 ASP B CA 1
ATOM 7174 C C . ASP B 1 437 ? 27.86000 -31.91100 -15.95500 1.000 50.37000 474 ASP B C 1
ATOM 7175 O O . ASP B 1 437 ? 28.13700 -33.05300 -16.34000 1.000 49.75000 474 ASP B O 1
ATOM 7180 N N . PHE B 1 438 ? 28.78800 -30.96400 -15.79900 1.000 48.28000 475 PHE B N 1
ATOM 7181 C CA . PHE B 1 438 ? 30.20600 -31.26300 -15.97300 1.000 46.22000 475 PHE B CA 1
ATOM 7182 C C . PHE B 1 438 ? 30.65900 -32.33600 -14.98800 1.000 45.88000 475 PHE B C 1
ATOM 7183 O O . PHE B 1 438 ? 31.30700 -33.31700 -15.37100 1.000 44.51000 475 PHE B O 1
ATOM 7191 N N . VAL B 1 439 ? 30.31500 -32.16500 -13.70700 1.000 46.81000 476 VAL B N 1
ATOM 7192 C CA . VAL B 1 439 ? 30.68700 -33.14700 -12.69100 1.000 48.97000 476 VAL B CA 1
ATOM 7193 C C . VAL B 1 439 ? 30.03100 -34.49200 -12.97900 1.000 49.85000 476 VAL B C 1
ATOM 7194 O O . VAL B 1 439 ? 30.64000 -35.55200 -12.78300 1.000 50.46000 476 VAL B O 1
ATOM 7198 N N . ALA B 1 440 ? 28.78200 -34.47100 -13.45400 1.000 50.09000 477 ALA B N 1
ATOM 7199 C CA . ALA B 1 440 ? 28.09400 -35.71200 -13.80000 1.000 50.83000 477 ALA B CA 1
ATOM 7200 C C . ALA B 1 440 ? 28.82700 -36.45600 -14.90900 1.000 52.15000 477 ALA B C 1
ATOM 7201 O O . ALA B 1 440 ? 29.04600 -37.67000 -14.82000 1.000 53.89000 477 ALA B O 1
ATOM 7203 N N . THR B 1 441 ? 29.20900 -35.74000 -15.97100 1.000 51.59000 478 THR B N 1
ATOM 7204 C CA . THR B 1 441 ? 30.03300 -36.34000 -17.01700 1.000 50.49000 478 THR B CA 1
ATOM 7205 C C . THR B 1 441 ? 31.35400 -36.84100 -16.45000 1.000 51.58000 478 THR B C 1
ATOM 7206 O O . THR B 1 441 ? 31.81600 -37.93700 -16.79100 1.000 50.93000 478 THR B O 1
ATOM 7210 N N . MET B 1 442 ? 31.96200 -36.04900 -15.56700 1.000 52.66000 479 MET B N 1
ATOM 7211 C CA . MET B 1 442 ? 33.28800 -36.35300 -15.04400 1.000 55.16000 479 MET B CA 1
ATOM 7212 C C . MET B 1 442 ? 33.29700 -37.63500 -14.22100 1.000 58.49000 479 MET B C 1
ATOM 7213 O O . MET B 1 442 ? 34.34100 -38.28700 -14.09800 1.000 59.30000 479 MET B O 1
ATOM 7218 N N . GLN B 1 443 ? 32.15200 -38.01800 -13.65700 1.000 60.60000 480 GLN B N 1
ATOM 7219 C CA . GLN B 1 443 ? 32.08100 -39.17000 -12.77400 1.000 62.59000 480 GLN B CA 1
ATOM 7220 C C . GLN B 1 443 ? 31.38900 -40.37500 -13.39400 1.000 63.73000 480 GLN B C 1
ATOM 7221 O O . GLN B 1 443 ? 31.38800 -41.44700 -12.77800 1.000 65.42000 480 GLN B O 1
ATOM 7227 N N . SER B 1 444 ? 30.81400 -40.23900 -14.59200 1.000 62.93000 481 SER B N 1
ATOM 7228 C CA . SER B 1 444 ? 30.11100 -41.33600 -15.24100 1.000 61.55000 481 SER B CA 1
ATOM 7229 C C . SER B 1 444 ? 30.71000 -41.76300 -16.57400 1.000 59.66000 481 SER B C 1
ATOM 7230 O O . SER B 1 444 ? 30.42200 -42.87800 -17.02400 1.000 60.25000 481 SER B O 1
ATOM 7233 N N . ASN B 1 445 ? 31.52300 -40.92600 -17.21300 1.000 56.38000 482 ASN B N 1
ATOM 7234 C CA . ASN B 1 445 ? 32.12100 -41.27000 -18.49700 1.000 53.37000 482 ASN B CA 1
ATOM 7235 C C . ASN B 1 445 ? 33.34400 -42.15100 -18.26900 1.000 52.84000 482 ASN B C 1
ATOM 7236 O O . ASN B 1 445 ? 34.33500 -41.70600 -17.68200 1.000 51.41000 482 ASN B O 1
ATOM 7241 N N . GLU B 1 446 ? 33.28100 -43.39900 -18.73700 1.000 53.68000 483 GLU B N 1
ATOM 7242 C CA . GLU B 1 446 ? 34.36000 -44.34000 -18.44800 1.000 55.25000 483 GLU B CA 1
ATOM 7243 C C . GLU B 1 446 ? 35.62200 -44.01100 -19.23700 1.000 52.89000 483 GLU B C 1
ATOM 7244 O O . GLU B 1 446 ? 36.73600 -44.15900 -18.72100 1.000 52.38000 483 GLU B O 1
ATOM 7250 N N . LYS B 1 447 ? 35.47400 -43.56100 -20.48500 1.000 50.76000 484 LYS B N 1
ATOM 7251 C CA . LYS B 1 447 ? 36.64300 -43.22700 -21.29300 1.000 48.86000 484 LYS B CA 1
ATOM 7252 C C . LYS B 1 447 ? 37.44400 -42.09500 -20.65600 1.000 45.49000 484 LYS B C 1
ATOM 7253 O O . LYS B 1 447 ? 38.67300 -42.17400 -20.53400 1.000 43.98000 484 LYS B O 1
ATOM 7259 N N . LEU B 1 448 ? 36.76000 -41.02900 -20.23600 1.000 43.60000 485 LEU B N 1
ATOM 7260 C CA . LEU B 1 448 ? 37.46300 -39.90000 -19.63800 1.000 42.91000 485 LEU B CA 1
ATOM 7261 C C . LEU B 1 448 ? 37.94200 -40.21700 -18.22700 1.000 42.02000 485 LEU B C 1
ATOM 7262 O O . LEU B 1 448 ? 38.96100 -39.67300 -17.78500 1.000 40.27000 485 LEU B O 1
ATOM 7267 N N . GLN B 1 449 ? 37.22900 -41.09000 -17.50700 1.000 43.10000 486 GLN B N 1
ATOM 7268 C CA . GLN B 1 449 ? 37.74500 -41.58300 -16.23500 1.000 44.83000 486 GLN B CA 1
ATOM 7269 C C . GLN B 1 449 ? 39.05300 -42.33600 -16.43700 1.000 43.72000 486 GLN B C 1
ATOM 7270 O O . GLN B 1 449 ? 39.96000 -42.25700 -15.60000 1.000 42.97000 486 GLN B O 1
ATOM 7276 N N . SER B 1 450 ? 39.17500 -43.06400 -17.55300 1.000 42.95000 487 SER B N 1
ATOM 7277 C CA . SER B 1 450 ? 40.42300 -43.76300 -17.84400 1.000 41.75000 487 SER B CA 1
ATOM 7278 C C . SER B 1 450 ? 41.54400 -42.78600 -18.18000 1.000 39.22000 487 SER B C 1
ATOM 7279 O O . SER B 1 450 ? 42.69700 -43.00300 -17.78900 1.000 38.30000 487 SER B O 1
ATOM 7282 N N . GLU B 1 451 ? 41.23000 -41.71200 -18.91200 1.000 36.91000 488 GLU B N 1
ATOM 7283 C CA . GLU B 1 451 ? 42.25700 -40.72800 -19.24300 1.000 35.97000 488 GLU B CA 1
ATOM 7284 C C . GLU B 1 451 ? 42.74700 -40.00500 -17.99800 1.000 33.02000 488 GLU B C 1
ATOM 7285 O O . GLU B 1 451 ? 43.94700 -39.73500 -17.86200 1.000 31.50000 488 GLU B O 1
ATOM 7291 N N . MET B 1 452 ? 41.83700 -39.68300 -17.07800 1.000 30.63000 489 MET B N 1
ATOM 7292 C CA . MET B 1 452 ? 42.26100 -39.08200 -15.81900 1.000 28.69000 489 MET B CA 1
ATOM 7293 C C . MET B 1 452 ? 43.08000 -40.06400 -14.98800 1.000 28.32000 489 MET B C 1
ATOM 7294 O O . MET B 1 452 ? 44.03900 -39.66400 -14.31600 1.000 28.84000 489 MET B O 1
ATOM 7299 N N . SER B 1 453 ? 42.72500 -41.35500 -15.02300 1.000 28.74000 490 SER B N 1
ATOM 7300 C CA . SER B 1 453 ? 43.51300 -42.34600 -14.29400 1.000 30.54000 490 SER B CA 1
ATOM 7301 C C . SER B 1 453 ? 44.93100 -42.42800 -14.83900 1.000 30.14000 490 SER B C 1
ATOM 7302 O O . SER B 1 453 ? 45.89800 -42.49900 -14.06900 1.000 29.89000 490 SER B O 1
ATOM 7305 N N . LYS B 1 454 ? 45.07600 -42.42600 -16.16800 1.000 30.11000 491 LYS B N 1
ATOM 7306 C CA . LYS B 1 454 ? 46.40600 -42.49400 -16.76400 1.000 30.92000 491 LYS B CA 1
ATOM 7307 C C . LYS B 1 454 ? 47.22100 -41.25500 -16.42400 1.000 27.89000 491 LYS B C 1
ATOM 7308 O O . LYS B 1 454 ? 48.40300 -41.35900 -16.07900 1.000 26.87000 491 LYS B O 1
ATOM 7314 N N . LEU B 1 455 ? 46.60400 -40.07100 -16.50600 1.000 26.75000 492 LEU B N 1
ATOM 7315 C CA . LEU B 1 455 ? 47.32300 -38.84700 -16.17100 1.000 24.69000 492 LEU B CA 1
ATOM 7316 C C . LEU B 1 455 ? 47.71100 -38.82400 -14.69800 1.000 24.22000 492 LEU B C 1
ATOM 7317 O O . LEU B 1 455 ? 48.81200 -38.38100 -14.35000 1.000 25.42000 492 LEU B O 1
ATOM 7322 N N . ARG B 1 456 ? 46.82000 -39.29600 -13.82000 1.000 22.47000 493 ARG B N 1
ATOM 7323 C CA . ARG B 1 456 ? 47.15000 -39.37800 -12.40100 1.000 23.54000 493 ARG B CA 1
ATOM 7324 C C . ARG B 1 456 ? 48.37600 -40.25400 -12.17300 1.000 24.80000 493 ARG B C 1
ATOM 7325 O O . ARG B 1 456 ? 49.25400 -39.90900 -11.37100 1.000 24.57000 493 ARG B O 1
ATOM 7333 N N . GLU B 1 457 ? 48.45200 -41.39400 -12.87000 1.000 25.36000 494 GLU B N 1
ATOM 7334 C CA . GLU B 1 457 ? 49.61400 -42.27200 -12.73900 1.000 26.90000 494 GLU B CA 1
ATOM 7335 C C . GLU B 1 457 ? 50.88400 -41.58600 -13.22500 1.000 25.08000 494 GLU B C 1
ATOM 7336 O O . GLU B 1 457 ? 51.95700 -41.76700 -12.63800 1.000 24.72000 494 GLU B O 1
ATOM 7342 N N . MET B 1 458 ? 50.78300 -40.80300 -14.30200 1.000 24.27000 495 MET B N 1
ATOM 7343 C CA . MET B 1 458 ? 51.94400 -40.08000 -14.81400 1.000 23.36000 495 MET B CA 1
ATOM 7344 C C . MET B 1 458 ? 52.42900 -39.03800 -13.81000 1.000 21.73000 495 MET B C 1
ATOM 7345 O O . MET B 1 458 ? 53.63100 -38.93200 -13.53800 1.000 23.54000 495 MET B O 1
ATOM 7350 N N . VAL B 1 459 ? 51.50000 -38.25400 -13.25400 1.000 21.51000 496 VAL B N 1
ATOM 7351 C CA . VAL B 1 459 ? 51.84800 -37.28900 -12.21200 1.000 20.10000 496 VAL B CA 1
ATOM 7352 C C . VAL B 1 459 ? 52.53900 -37.98800 -11.04600 1.000 21.47000 496 VAL B C 1
ATOM 7353 O O . VAL B 1 459 ? 53.62200 -37.58000 -10.60400 1.000 21.10000 496 VAL B O 1
ATOM 7357 N N . GLU B 1 460 ? 51.92300 -39.05600 -10.53400 1.000 21.16000 497 GLU B N 1
ATOM 7358 C CA . GLU B 1 460 ? 52.45300 -39.71300 -9.34100 1.000 23.16000 497 GLU B CA 1
ATOM 7359 C C . GLU B 1 460 ? 53.81200 -40.34800 -9.60100 1.000 24.25000 497 GLU B C 1
ATOM 7360 O O . GLU B 1 460 ? 54.71100 -40.25300 -8.75700 1.000 23.31000 497 GLU B O 1
ATOM 7366 N N . GLU B 1 461 ? 53.98600 -41.00000 -10.75700 1.000 23.84000 498 GLU B N 1
ATOM 7367 C CA . GLU B 1 461 ? 55.27500 -41.61000 -11.06500 1.000 24.73000 498 GLU B CA 1
ATOM 7368 C C . GLU B 1 461 ? 56.37800 -40.56300 -11.11000 1.000 25.79000 498 GLU B C 1
ATOM 7369 O O . GLU B 1 461 ? 57.50300 -40.81200 -10.65500 1.000 26.14000 498 GLU B O 1
ATOM 7375 N N . TYR B 1 462 ? 56.07500 -39.38200 -11.65600 1.000 23.44000 499 TYR B N 1
ATOM 7376 C CA . TYR B 1 462 ? 57.07600 -38.32800 -11.73800 1.000 22.02000 499 TYR B CA 1
ATOM 7377 C C . TYR B 1 462 ? 57.40200 -37.78300 -10.35400 1.000 21.34000 499 TYR B C 1
ATOM 7378 O O . TYR B 1 462 ? 58.57500 -37.64200 -9.98600 1.000 21.97000 499 TYR B O 1
ATOM 7387 N N . ALA B 1 463 ? 56.36900 -37.49600 -9.56200 1.000 20.45000 500 ALA B N 1
ATOM 7388 C CA . ALA B 1 463 ? 56.58300 -36.87100 -8.26200 1.000 20.88000 500 ALA B CA 1
ATOM 7389 C C . ALA B 1 463 ? 57.26100 -37.82200 -7.27700 1.000 22.37000 500 ALA B C 1
ATOM 7390 O O . ALA B 1 463 ? 58.06400 -37.38200 -6.44300 1.000 22.50000 500 ALA B O 1
ATOM 7392 N N . LYS B 1 464 ? 56.95600 -39.12700 -7.35400 1.000 22.40000 501 LYS B N 1
ATOM 7393 C CA . LYS B 1 464 ? 57.52400 -40.09500 -6.41200 1.000 24.16000 501 LYS B CA 1
ATOM 7394 C C . LYS B 1 464 ? 59.04400 -40.18400 -6.48800 1.000 24.66000 501 LYS B C 1
ATOM 7395 O O . LYS B 1 464 ? 59.67400 -40.62500 -5.51800 1.000 25.01000 501 LYS B O 1
ATOM 7401 N N . GLN B 1 465 ? 59.64800 -39.81300 -7.62100 1.000 24.95000 502 GLN B N 1
ATOM 7402 C CA . GLN B 1 465 ? 61.09400 -39.94600 -7.76400 1.000 24.52000 502 GLN B CA 1
ATOM 7403 C C . GLN B 1 465 ? 61.85800 -38.98600 -6.86700 1.000 24.83000 502 GLN B C 1
ATOM 7404 O O . GLN B 1 465 ? 63.03800 -39.22700 -6.58700 1.000 26.19000 502 GLN B O 1
ATOM 7410 N N . PHE B 1 466 ? 61.21200 -37.90500 -6.40900 1.000 23.32000 503 PHE B N 1
ATOM 7411 C CA . PHE B 1 466 ? 61.88500 -36.84200 -5.67900 1.000 21.55000 503 PHE B CA 1
ATOM 7412 C C . PHE B 1 466 ? 61.87100 -37.12300 -4.18400 1.000 21.62000 503 PHE B C 1
ATOM 7413 O O . PHE B 1 466 ? 60.99500 -37.84100 -3.68800 1.000 21.93000 503 PHE B O 1
ATOM 7421 N N . PRO B 1 467 ? 62.85500 -36.58500 -3.46600 1.000 22.27000 504 PRO B N 1
ATOM 7422 C CA . PRO B 1 467 ? 62.91200 -36.80000 -2.01600 1.000 21.63000 504 PRO B CA 1
ATOM 7423 C C . PRO B 1 467 ? 61.64500 -36.32000 -1.32600 1.000 21.63000 504 PRO B C 1
ATOM 7424 O O . PRO B 1 467 ? 60.99700 -35.36200 -1.75700 1.000 21.06000 504 PRO B O 1
ATOM 7428 N N . THR B 1 468 ? 61.29300 -37.01100 -0.24600 1.000 22.93000 505 THR B N 1
ATOM 7429 C CA . THR B 1 468 ? 60.28900 -36.50000 0.67100 1.000 23.59000 505 THR B CA 1
ATOM 7430 C C . THR B 1 468 ? 60.94200 -35.52100 1.63400 1.000 22.56000 505 THR B C 1
ATOM 7431 O O . THR B 1 468 ? 62.10900 -35.67700 2.00400 1.000 22.71000 505 THR B O 1
ATOM 7435 N N . ILE B 1 469 ? 60.18200 -34.50400 2.03800 1.000 22.03000 506 ILE B N 1
ATOM 7436 C CA . ILE B 1 469 ? 60.68400 -33.43400 2.89400 1.000 21.89000 506 ILE B CA 1
ATOM 7437 C C . ILE B 1 469 ? 60.02400 -33.55200 4.26100 1.000 20.63000 506 ILE B C 1
ATOM 7438 O O . ILE B 1 469 ? 58.79300 -33.48300 4.37400 1.000 22.52000 506 ILE B O 1
ATOM 7443 N N . GLY B 1 470 ? 60.84200 -33.71700 5.30200 1.000 20.43000 507 GLY B N 1
ATOM 7444 C CA . GLY B 1 470 ? 60.36100 -33.73300 6.66500 1.000 20.92000 507 GLY B CA 1
ATOM 7445 C C . GLY B 1 470 ? 60.11700 -35.11200 7.23600 1.000 23.56000 507 GLY B C 1
ATOM 7446 O O . GLY B 1 470 ? 59.79100 -35.22400 8.42600 1.000 25.09000 507 GLY B O 1
ATOM 7447 N N . PHE B 1 471 ? 60.26100 -36.15700 6.42400 1.000 24.57000 508 PHE B N 1
ATOM 7448 C CA . PHE B 1 471 ? 60.08300 -37.53700 6.85100 1.000 25.42000 508 PHE B CA 1
ATOM 7449 C C . PHE B 1 471 ? 60.78900 -38.42200 5.83800 1.000 26.27000 508 PHE B C 1
ATOM 7450 O O . PHE B 1 471 ? 61.09400 -37.99000 4.72400 1.000 27.30000 508 PHE B O 1
ATOM 7458 N N . GLU B 1 472 ? 61.03400 -39.66800 6.22700 1.000 29.07000 509 GLU B N 1
ATOM 7459 C CA . GLU B 1 472 ? 61.75500 -40.60100 5.37400 1.000 31.94000 509 GLU B CA 1
ATOM 7460 C C . GLU B 1 472 ? 60.79500 -41.53200 4.63900 1.000 30.88000 509 GLU B C 1
ATOM 7461 O O . GLU B 1 472 ? 59.79900 -41.99200 5.20600 1.000 29.28000 509 GLU B O 1
ATOM 7467 N N . LYS B 1 473 ? 61.10000 -41.79200 3.35900 1.000 30.51000 510 LYS B N 1
ATOM 7468 C CA . LYS B 1 473 ? 60.30400 -42.72500 2.56400 1.000 29.87000 510 LYS B CA 1
ATOM 7469 C C . LYS B 1 473 ? 60.29500 -44.11600 3.17400 1.000 31.00000 510 LYS B C 1
ATOM 7470 O O . LYS B 1 473 ? 59.28400 -44.82400 3.10600 1.000 30.79000 510 LYS B O 1
ATOM 7476 N N . GLU B 1 474 ? 61.41500 -44.51800 3.77200 1.000 32.93000 511 GLU B N 1
ATOM 7477 C CA . GLU B 1 474 ? 61.61400 -45.90500 4.16700 1.000 35.97000 511 GLU B CA 1
ATOM 7478 C C . GLU B 1 474 ? 60.67000 -46.32200 5.28900 1.000 34.63000 511 GLU B C 1
ATOM 7479 O O . GLU B 1 474 ? 60.34600 -47.50800 5.41400 1.000 36.57000 511 GLU B O 1
ATOM 7485 N N . THR B 1 475 ? 60.21100 -45.38000 6.10800 1.000 32.40000 512 THR B N 1
ATOM 7486 C CA . THR B 1 475 ? 59.31500 -45.70600 7.20900 1.000 32.49000 512 THR B CA 1
ATOM 7487 C C . THR B 1 475 ? 57.86700 -45.31400 6.93100 1.000 32.39000 512 THR B C 1
ATOM 7488 O O . THR B 1 475 ? 57.02800 -45.40800 7.83300 1.000 34.34000 512 THR B O 1
ATOM 7492 N N . MET B 1 476 ? 57.55400 -44.88100 5.71100 1.000 29.22000 513 MET B N 1
ATOM 7493 C CA . MET B 1 476 ? 56.17400 -44.57400 5.36200 1.000 28.80000 513 MET B CA 1
ATOM 7494 C C . MET B 1 476 ? 55.31600 -45.82900 5.40200 1.000 29.17000 513 MET B C 1
ATOM 7495 O O . MET B 1 476 ? 55.74000 -46.90600 4.97200 1.000 30.72000 513 MET B O 1
ATOM 7500 N N . ARG B 1 477 ? 54.08700 -45.67700 5.89900 1.000 28.17000 514 ARG B N 1
ATOM 7501 C CA . ARG B 1 477 ? 53.14700 -46.79100 5.87700 1.000 28.17000 514 ARG B CA 1
ATOM 7502 C C . ARG B 1 477 ? 52.67600 -47.09400 4.46000 1.000 29.89000 514 ARG B C 1
ATOM 7503 O O . ARG B 1 477 ? 52.50400 -48.26300 4.09400 1.000 31.40000 514 ARG B O 1
ATOM 7511 N N . TYR B 1 478 ? 52.46900 -46.06400 3.64600 1.000 30.66000 515 TYR B N 1
ATOM 7512 C CA . TYR B 1 478 ? 51.88800 -46.22000 2.31200 1.000 33.15000 515 TYR B CA 1
ATOM 7513 C C . TYR B 1 478 ? 52.97100 -45.97400 1.26600 1.000 38.23000 515 TYR B C 1
ATOM 7514 O O . TYR B 1 478 ? 53.21400 -44.83900 0.85400 1.000 39.37000 515 TYR B O 1
ATOM 7523 N N . LYS B 1 479 ? 53.60800 -47.05900 0.82900 1.000 41.72000 516 LYS B N 1
ATOM 7524 C CA . LYS B 1 479 ? 54.72300 -47.00800 -0.10600 1.000 46.73000 516 LYS B CA 1
ATOM 7525 C C . LYS B 1 479 ? 54.31700 -47.28200 -1.54600 1.000 50.92000 516 LYS B C 1
ATOM 7526 O O . LYS B 1 479 ? 55.16400 -47.18800 -2.43900 1.000 51.68000 516 LYS B O 1
ATOM 7532 N N . GLU B 1 480 ? 53.06000 -47.62500 -1.79800 1.000 55.17000 517 GLU B N 1
ATOM 7533 C CA . GLU B 1 480 ? 52.63200 -47.91100 -3.16100 1.000 61.37000 517 GLU B CA 1
ATOM 7534 C C . GLU B 1 480 ? 51.94300 -46.69800 -3.77900 1.000 64.06000 517 GLU B C 1
ATOM 7535 O O . GLU B 1 480 ? 52.11300 -46.40600 -4.96300 1.000 65.86000 517 GLU B O 1
ATOM 7542 N N . SER C 1 6 ? 1.59000 43.80500 41.75100 1.000 53.97000 43 SER C N 1
ATOM 7543 C CA . SER C 1 6 ? 2.56200 43.00900 41.00600 1.000 52.83000 43 SER C CA 1
ATOM 7544 C C . SER C 1 6 ? 1.91700 42.31600 39.81600 1.000 52.34000 43 SER C C 1
ATOM 7545 O O . SER C 1 6 ? 2.46500 42.32200 38.71400 1.000 52.07000 43 SER C O 1
ATOM 7548 N N . ARG C 1 7 ? 0.75300 41.70800 40.05200 1.000 52.00000 44 ARG C N 1
ATOM 7549 C CA . ARG C 1 7 ? 0.04500 41.00400 38.98900 1.000 51.55000 44 ARG C CA 1
ATOM 7550 C C . ARG C 1 7 ? -0.18400 41.91900 37.79100 1.000 50.48000 44 ARG C C 1
ATOM 7551 O O . ARG C 1 7 ? 0.23300 41.61500 36.66900 1.000 49.83000 44 ARG C O 1
ATOM 7559 N N . SER C 1 8 ? -0.83700 43.06200 38.02200 1.000 51.03000 45 SER C N 1
ATOM 7560 C CA . SER C 1 8 ? -1.02800 44.03400 36.94900 1.000 49.66000 45 SER C CA 1
ATOM 7561 C C . SER C 1 8 ? 0.30400 44.46600 36.34700 1.000 46.43000 45 SER C C 1
ATOM 7562 O O . SER C 1 8 ? 0.36500 44.82200 35.16200 1.000 42.77000 45 SER C O 1
ATOM 7565 N N . SER C 1 9 ? 1.37700 44.42100 37.14500 1.000 46.05000 46 SER C N 1
ATOM 7566 C CA . SER C 1 9 ? 2.68200 44.87900 36.67900 1.000 44.94000 46 SER C CA 1
ATOM 7567 C C . SER C 1 9 ? 3.23500 43.97200 35.58700 1.000 38.08000 46 SER C C 1
ATOM 7568 O O . SER C 1 9 ? 3.69700 44.45900 34.54800 1.000 38.10000 46 SER C O 1
ATOM 7571 N N . TRP C 1 10 ? 3.20500 42.64900 35.78900 1.000 32.57000 47 TRP C N 1
ATOM 7572 C CA . TRP C 1 10 ? 3.76700 41.81500 34.73200 1.000 28.53000 47 TRP C CA 1
ATOM 7573 C C . TRP C 1 10 ? 2.80600 41.63300 33.56200 1.000 26.34000 47 TRP C C 1
ATOM 7574 O O . TRP C 1 10 ? 3.27000 41.37900 32.44800 1.000 25.86000 47 TRP C O 1
ATOM 7585 N N . ILE C 1 11 ? 1.49700 41.81500 33.76400 1.000 24.93000 48 ILE C N 1
ATOM 7586 C CA . ILE C 1 11 ? 0.56700 41.79600 32.63200 1.000 25.61000 48 ILE C CA 1
ATOM 7587 C C . ILE C 1 11 ? 0.87900 42.93800 31.67100 1.000 24.75000 48 ILE C C 1
ATOM 7588 O O . ILE C 1 11 ? 0.92500 42.75400 30.44500 1.000 24.72000 48 ILE C O 1
ATOM 7593 N N . LYS C 1 12 ? 1.06800 44.14400 32.21500 1.000 25.28000 49 LYS C N 1
ATOM 7594 C CA . LYS C 1 12 ? 1.40500 45.29500 31.38100 1.000 25.70000 49 LYS C CA 1
ATOM 7595 C C . LYS C 1 12 ? 2.69100 45.05200 30.59600 1.000 24.42000 49 LYS C C 1
ATOM 7596 O O . LYS C 1 12 ? 2.77300 45.37000 29.39900 1.000 24.45000 49 LYS C O 1
ATOM 7602 N N . GLN C 1 13 ? 3.70100 44.47100 31.25100 1.000 23.58000 50 GLN C N 1
ATOM 7603 C CA . GLN C 1 13 ? 4.96500 44.16800 30.58400 1.000 22.02000 50 GLN C CA 1
ATOM 7604 C C . GLN C 1 13 ? 4.76200 43.20300 29.41700 1.000 21.51000 50 GLN C C 1
ATOM 7605 O O . GLN C 1 13 ? 5.38500 43.35300 28.35800 1.000 21.69000 50 GLN C O 1
ATOM 7611 N N . LEU C 1 14 ? 3.89100 42.20900 29.59200 1.000 20.03000 51 LEU C N 1
ATOM 7612 C CA . LEU C 1 14 ? 3.68600 41.19900 28.55700 1.000 19.66000 51 LEU C CA 1
ATOM 7613 C C . LEU C 1 14 ? 2.92700 41.74100 27.35200 1.000 19.59000 51 LEU C C 1
ATOM 7614 O O . LEU C 1 14 ? 3.05500 41.20000 26.24400 1.000 19.01000 51 LEU C O 1
ATOM 7619 N N . ASN C 1 15 ? 2.12500 42.78200 27.53400 1.000 20.38000 52 ASN C N 1
ATOM 7620 C CA . ASN C 1 15 ? 1.30000 43.27600 26.44200 1.000 21.30000 52 ASN C CA 1
ATOM 7621 C C . ASN C 1 15 ? 1.81900 44.57100 25.83700 1.000 21.52000 52 ASN C C 1
ATOM 7622 O O . ASN C 1 15 ? 1.22200 45.07600 24.88000 1.000 22.77000 52 ASN C O 1
ATOM 7627 N N . ALA C 1 16 ? 2.92900 45.09600 26.34600 1.000 21.05000 53 ALA C N 1
ATOM 7628 C CA . ALA C 1 16 ? 3.48400 46.34000 25.83700 1.000 22.04000 53 ALA C CA 1
ATOM 7629 C C . ALA C 1 16 ? 4.21800 46.12100 24.51600 1.000 21.08000 53 ALA C C 1
ATOM 7630 O O . ALA C 1 16 ? 4.73200 45.03400 24.23000 1.000 20.69000 53 ALA C O 1
ATOM 7632 N N . SER C 1 17 ? 4.26600 47.17700 23.71100 1.000 20.48000 54 SER C N 1
ATOM 7633 C CA . SER C 1 17 ? 4.94400 47.10800 22.42400 1.000 20.80000 54 SER C CA 1
ATOM 7634 C C . SER C 1 17 ? 6.45500 47.01900 22.60400 1.000 20.68000 54 SER C C 1
ATOM 7635 O O . SER C 1 17 ? 7.00900 47.33600 23.66100 1.000 21.86000 54 SER C O 1
ATOM 7638 N N . LEU C 1 18 ? 7.12400 46.59600 21.53100 1.000 19.47000 55 LEU C N 1
ATOM 7639 C CA . LEU C 1 18 ? 8.58000 46.55700 21.52400 1.000 19.27000 55 LEU C CA 1
ATOM 7640 C C . LEU C 1 18 ? 9.17400 47.94800 21.73100 1.000 20.91000 55 LEU C C 1
ATOM 7641 O O . LEU C 1 18 ? 10.16400 48.10300 22.45300 1.000 20.35000 55 LEU C O 1
ATOM 7646 N N . ASP C 1 19 ? 8.57900 48.97200 21.10600 1.000 23.64000 56 ASP C N 1
ATOM 7647 C CA . ASP C 1 19 ? 9.04100 50.34300 21.31100 1.000 28.36000 56 ASP C CA 1
ATOM 7648 C C . ASP C 1 19 ? 9.05400 50.71500 22.78800 1.000 28.90000 56 ASP C C 1
ATOM 7649 O O . ASP C 1 19 ? 9.96900 51.40300 23.25600 1.000 30.56000 56 ASP C O 1
ATOM 7654 N N . GLU C 1 20 ? 8.04100 50.27500 23.53800 1.000 26.81000 57 GLU C N 1
ATOM 7655 C CA . GLU C 1 20 ? 7.95800 50.62100 24.95200 1.000 28.70000 57 GLU C CA 1
ATOM 7656 C C . GLU C 1 20 ? 8.90600 49.78000 25.79900 1.000 26.65000 57 GLU C C 1
ATOM 7657 O O . GLU C 1 20 ? 9.58100 50.30900 26.68800 1.000 28.93000 57 GLU C O 1
ATOM 7663 N N . ILE C 1 21 ? 8.98600 48.47800 25.52400 1.000 23.50000 58 ILE C N 1
ATOM 7664 C CA . ILE C 1 21 ? 9.71200 47.55900 26.39500 1.000 23.99000 58 ILE C CA 1
ATOM 7665 C C . ILE C 1 21 ? 11.21600 47.62800 26.15300 1.000 22.24000 58 ILE C C 1
ATOM 7666 O O . ILE C 1 21 ? 12.01200 47.54700 27.09600 1.000 22.58000 58 ILE C O 1
ATOM 7671 N N . ASP C 1 22 ? 11.64300 47.75500 24.89900 1.000 21.13000 59 ASP C N 1
ATOM 7672 C CA . ASP C 1 22 ? 13.04800 47.55800 24.54300 1.000 19.77000 59 ASP C CA 1
ATOM 7673 C C . ASP C 1 22 ? 13.44800 48.52500 23.43800 1.000 18.99000 59 ASP C C 1
ATOM 7674 O O . ASP C 1 22 ? 13.61200 48.13300 22.27600 1.000 18.18000 59 ASP C O 1
ATOM 7679 N N . PRO C 1 23 ? 13.62800 49.80700 23.77200 1.000 19.90000 60 PRO C N 1
ATOM 7680 C CA . PRO C 1 23 ? 14.02400 50.78800 22.74700 1.000 20.77000 60 PRO C CA 1
ATOM 7681 C C . PRO C 1 23 ? 15.33000 50.45000 22.05600 1.000 18.63000 60 PRO C C 1
ATOM 7682 O O . PRO C 1 23 ? 15.50000 50.79400 20.88000 1.000 17.91000 60 PRO C O 1
ATOM 7686 N N . GLU C 1 24 ? 16.27200 49.80600 22.74600 1.000 17.67000 61 GLU C N 1
ATOM 7687 C CA . GLU C 1 24 ? 17.53300 49.47700 22.09500 1.000 18.75000 61 GLU C CA 1
ATOM 7688 C C . GLU C 1 24 ? 17.31400 48.47200 20.96900 1.000 17.55000 61 GLU C C 1
ATOM 7689 O O . GLU C 1 24 ? 17.82200 48.65200 19.85400 1.000 18.36000 61 GLU C O 1
ATOM 7695 N N . VAL C 1 25 ? 16.54000 47.41500 21.23000 1.000 15.67000 62 VAL C N 1
ATOM 7696 C CA . VAL C 1 25 ? 16.25100 46.44800 20.17400 1.000 15.06000 62 VAL C CA 1
ATOM 7697 C C . VAL C 1 25 ? 15.41400 47.08900 19.06800 1.000 15.56000 62 VAL C C 1
ATOM 7698 O O . VAL C 1 25 ? 15.66200 46.86500 17.87100 1.000 16.52000 62 VAL C O 1
ATOM 7702 N N . ALA C 1 26 ? 14.42200 47.90600 19.43700 1.000 16.06000 63 ALA C N 1
ATOM 7703 C CA . ALA C 1 26 ? 13.62600 48.58600 18.41600 1.000 16.57000 63 ALA C CA 1
ATOM 7704 C C . ALA C 1 26 ? 14.51200 49.41000 17.48500 1.000 17.59000 63 ALA C C 1
ATOM 7705 O O . ALA C 1 26 ? 14.31300 49.41300 16.26000 1.000 17.15000 63 ALA C O 1
ATOM 7707 N N . ASP C 1 27 ? 15.50100 50.10800 18.05000 1.000 17.13000 64 ASP C N 1
ATOM 7708 C CA . ASP C 1 27 ? 16.40600 50.91200 17.23500 1.000 17.28000 64 ASP C CA 1
ATOM 7709 C C . ASP C 1 27 ? 17.27200 50.03700 16.33300 1.000 17.40000 64 ASP C C 1
ATOM 7710 O O . ASP C 1 27 ? 17.53900 50.40400 15.18000 1.000 18.40000 64 ASP C O 1
ATOM 7715 N N . ILE C 1 28 ? 17.73500 48.88500 16.83800 1.000 15.64000 65 ILE C N 1
ATOM 7716 C CA . ILE C 1 28 ? 18.52100 47.98200 15.99300 1.000 15.51000 65 ILE C CA 1
ATOM 7717 C C . ILE C 1 28 ? 17.70000 47.54800 14.78900 1.000 16.50000 65 ILE C C 1
ATOM 7718 O O . ILE C 1 28 ? 18.19900 47.52300 13.65900 1.000 17.79000 65 ILE C O 1
ATOM 7723 N N . ILE C 1 29 ? 16.42100 47.21700 15.00700 1.000 14.94000 66 ILE C N 1
ATOM 7724 C CA . ILE C 1 29 ? 15.56800 46.80500 13.89500 1.000 15.73000 66 ILE C CA 1
ATOM 7725 C C . ILE C 1 29 ? 15.38200 47.95200 12.90700 1.000 16.82000 66 ILE C C 1
ATOM 7726 O O . ILE C 1 29 ? 15.39300 47.73800 11.68900 1.000 16.55000 66 ILE C O 1
ATOM 7731 N N . GLU C 1 30 ? 15.23200 49.18700 13.40800 1.000 16.04000 67 GLU C N 1
ATOM 7732 C CA . GLU C 1 30 ? 15.10800 50.33600 12.50800 1.000 17.18000 67 GLU C CA 1
ATOM 7733 C C . GLU C 1 30 ? 16.38100 50.54800 11.69300 1.000 16.68000 67 GLU C C 1
ATOM 7734 O O . GLU C 1 30 ? 16.31900 50.91700 10.51300 1.000 17.09000 67 GLU C O 1
ATOM 7740 N N . LEU C 1 31 ? 17.54800 50.32900 12.30200 1.000 15.62000 68 LEU C N 1
ATOM 7741 C CA . LEU C 1 31 ? 18.79400 50.43800 11.54800 1.000 16.26000 68 LEU C CA 1
ATOM 7742 C C . LEU C 1 31 ? 18.87300 49.36500 10.46900 1.000 17.49000 68 LEU C C 1
ATOM 7743 O O . LEU C 1 31 ? 19.32400 49.62800 9.34700 1.000 17.49000 68 LEU C O 1
ATOM 7748 N N . GLU C 1 32 ? 18.42600 48.15200 10.78900 1.000 15.51000 69 GLU C N 1
ATOM 7749 C CA . GLU C 1 32 ? 18.45500 47.07100 9.80900 1.000 15.37000 69 GLU C CA 1
ATOM 7750 C C . GLU C 1 32 ? 17.45300 47.31900 8.68300 1.000 16.75000 69 GLU C C 1
ATOM 7751 O O . GLU C 1 32 ? 17.73600 47.00300 7.52000 1.000 16.47000 69 GLU C O 1
ATOM 7757 N N . LYS C 1 33 ? 16.28200 47.88600 9.00000 1.000 16.98000 70 LYS C N 1
ATOM 7758 C CA . LYS C 1 33 ? 15.35400 48.29100 7.94300 1.000 16.69000 70 LYS C CA 1
ATOM 7759 C C . LYS C 1 33 ? 16.02100 49.26000 6.97900 1.000 17.08000 70 LYS C C 1
ATOM 7760 O O . LYS C 1 33 ? 15.90600 49.11900 5.75400 1.000 17.97000 70 LYS C O 1
ATOM 7766 N N . ALA C 1 34 ? 16.69300 50.27800 7.52000 1.000 16.57000 71 ALA C N 1
ATOM 7767 C CA . ALA C 1 34 ? 17.37400 51.24300 6.66400 1.000 16.90000 71 ALA C CA 1
ATOM 7768 C C . ALA C 1 34 ? 18.47200 50.57600 5.84700 1.000 18.37000 71 ALA C C 1
ATOM 7769 O O . ALA C 1 34 ? 18.68300 50.92800 4.68300 1.000 17.61000 71 ALA C O 1
ATOM 7771 N N . ARG C 1 35 ? 19.16900 49.59700 6.43000 1.000 16.70000 72 ARG C N 1
ATOM 7772 C CA . ARG C 1 35 ? 20.21700 48.89400 5.69300 1.000 16.84000 72 ARG C CA 1
ATOM 7773 C C . ARG C 1 35 ? 19.63400 48.12500 4.51100 1.000 17.95000 72 ARG C C 1
ATOM 7774 O O . ARG C 1 35 ? 20.21700 48.11100 3.41800 1.000 18.32000 72 ARG C O 1
ATOM 7782 N N . GLN C 1 36 ? 18.48700 47.47400 4.71700 1.000 17.26000 73 GLN C N 1
ATOM 7783 C CA . GLN C 1 36 ? 17.85200 46.70600 3.65000 1.000 17.05000 73 GLN C CA 1
ATOM 7784 C C . GLN C 1 36 ? 17.26600 47.61700 2.58100 1.000 20.22000 73 GLN C C 1
ATOM 7785 O O . GLN C 1 36 ? 17.13800 47.20700 1.42200 1.000 24.17000 73 GLN C O 1
ATOM 7791 N N . TRP C 1 37 ? 16.90900 48.84900 2.95100 1.000 18.07000 74 TRP C N 1
ATOM 7792 C CA . TRP C 1 37 ? 16.37000 49.82100 2.00400 1.000 18.08000 74 TRP C CA 1
ATOM 7793 C C . TRP C 1 37 ? 17.45900 50.42000 1.12000 1.000 17.10000 74 TRP C C 1
ATOM 7794 O O . TRP C 1 37 ? 17.26400 50.56000 -0.09200 1.000 18.83000 74 TRP C O 1
ATOM 7805 N N . LYS C 1 38 ? 18.61300 50.76200 1.69500 1.000 16.63000 75 LYS C N 1
ATOM 7806 C CA . LYS C 1 38 ? 19.60600 51.58900 1.01500 1.000 18.23000 75 LYS C CA 1
ATOM 7807 C C . LYS C 1 38 ? 20.72500 50.80800 0.32800 1.000 19.37000 75 LYS C C 1
ATOM 7808 O O . LYS C 1 38 ? 21.60300 51.43200 -0.26700 1.000 21.63000 75 LYS C O 1
ATOM 7814 N N . GLY C 1 39 ? 20.73700 49.47400 0.37600 1.000 18.97000 76 GLY C N 1
ATOM 7815 C CA . GLY C 1 39 ? 21.85600 48.71100 -0.12600 1.000 18.67000 76 GLY C CA 1
ATOM 7816 C C . GLY C 1 39 ? 21.52500 47.81400 -1.31100 1.000 18.27000 76 GLY C C 1
ATOM 7817 O O . GLY C 1 39 ? 20.35800 47.57500 -1.64400 1.000 18.04000 76 GLY C O 1
ATOM 7818 N N . PHE C 1 40 ? 22.58700 47.32900 -1.95800 1.000 17.34000 77 PHE C N 1
ATOM 7819 C CA . PHE C 1 40 ? 22.49300 46.25300 -2.94700 1.000 18.11000 77 PHE C CA 1
ATOM 7820 C C . PHE C 1 40 ? 22.70600 44.94200 -2.20100 1.000 18.06000 77 PHE C C 1
ATOM 7821 O O . PHE C 1 40 ? 23.84200 44.57900 -1.87800 1.000 20.24000 77 PHE C O 1
ATOM 7829 N N . GLU C 1 41 ? 21.62200 44.22500 -1.91800 1.000 15.93000 78 GLU C N 1
ATOM 7830 C CA . GLU C 1 41 ? 21.69600 42.94300 -1.21200 1.000 16.02000 78 GLU C CA 1
ATOM 7831 C C . GLU C 1 41 ? 21.88100 41.84000 -2.25400 1.000 15.94000 78 GLU C C 1
ATOM 7832 O O . GLU C 1 41 ? 20.91800 41.38900 -2.87900 1.000 16.43000 78 GLU C O 1
ATOM 7838 N N . LEU C 1 42 ? 23.12700 41.41100 -2.45100 1.000 15.35000 79 LEU C N 1
ATOM 7839 C CA . LEU C 1 42 ? 23.48400 40.48500 -3.52300 1.000 14.92000 79 LEU C CA 1
ATOM 7840 C C . LEU C 1 42 ? 23.82200 39.08200 -3.03500 1.000 15.16000 79 LEU C C 1
ATOM 7841 O O . LEU C 1 42 ? 24.17200 38.22700 -3.85200 1.000 17.13000 79 LEU C O 1
ATOM 7846 N N . ILE C 1 43 ? 23.76000 38.81700 -1.73600 1.000 14.97000 80 ILE C N 1
ATOM 7847 C CA . ILE C 1 43 ? 24.03100 37.46700 -1.25500 1.000 15.78000 80 ILE C CA 1
ATOM 7848 C C . ILE C 1 43 ? 22.93400 36.56800 -1.81000 1.000 14.85000 80 ILE C C 1
ATOM 7849 O O . ILE C 1 43 ? 21.75100 36.81600 -1.54100 1.000 15.71000 80 ILE C O 1
ATOM 7854 N N . PRO C 1 44 ? 23.26000 35.54600 -2.61200 1.000 14.05000 81 PRO C N 1
ATOM 7855 C CA . PRO C 1 44 ? 22.20600 34.84400 -3.37000 1.000 14.22000 81 PRO C CA 1
ATOM 7856 C C . PRO C 1 44 ? 21.33500 33.93500 -2.52600 1.000 14.56000 81 PRO C C 1
ATOM 7857 O O . PRO C 1 44 ? 20.31900 33.44500 -3.03600 1.000 15.50000 81 PRO C O 1
ATOM 7861 N N . SER C 1 45 ? 21.70900 33.68500 -1.27400 1.000 15.12000 82 SER C N 1
ATOM 7862 C CA . SER C 1 45 ? 20.90100 32.93600 -0.32300 1.000 15.19000 82 SER C CA 1
ATOM 7863 C C . SER C 1 45 ? 19.96000 33.82500 0.47700 1.000 15.91000 82 SER C C 1
ATOM 7864 O O . SER C 1 45 ? 19.21500 33.31900 1.32600 1.000 16.92000 82 SER C O 1
ATOM 7867 N N . GLU C 1 46 ? 19.98600 35.13100 0.24600 1.000 15.33000 83 GLU C N 1
ATOM 7868 C CA . GLU C 1 46 ? 19.11800 36.04400 0.96600 1.000 14.60000 83 GLU C CA 1
ATOM 7869 C C . GLU C 1 46 ? 17.95000 36.47000 0.08900 1.000 14.02000 83 GLU C C 1
ATOM 7870 O O . GLU C 1 46 ? 18.03200 36.47600 -1.14400 1.000 16.75000 83 GLU C O 1
ATOM 7876 N N . ASN C 1 47 ? 16.85300 36.80700 0.75300 1.000 13.94000 84 ASN C N 1
ATOM 7877 C CA . ASN C 1 47 ? 15.66700 37.33000 0.10200 1.000 13.71000 84 ASN C CA 1
ATOM 7878 C C . ASN C 1 47 ? 14.99800 38.26800 1.09200 1.000 14.64000 84 ASN C C 1
ATOM 7879 O O . ASN C 1 47 ? 15.46800 38.43800 2.22000 1.000 16.41000 84 ASN C O 1
ATOM 7884 N N . PHE C 1 48 ? 13.90300 38.89100 0.66300 1.000 13.95000 85 PHE C N 1
ATOM 7885 C CA . PHE C 1 48 ? 13.06900 39.70600 1.54100 1.000 14.27000 85 PHE C CA 1
ATOM 7886 C C . PHE C 1 48 ? 11.71600 39.01700 1.64000 1.000 15.04000 85 PHE C C 1
ATOM 7887 O O . PHE C 1 48 ? 10.98500 38.94300 0.64400 1.000 16.10000 85 PHE C O 1
ATOM 7895 N N . THR C 1 49 ? 11.37700 38.50400 2.82400 1.000 15.44000 86 THR C N 1
ATOM 7896 C CA . THR C 1 49 ? 10.11600 37.78100 2.89700 1.000 15.96000 86 THR C CA 1
ATOM 7897 C C . THR C 1 49 ? 8.95500 38.74700 3.13100 1.000 14.88000 86 THR C C 1
ATOM 7898 O O . THR C 1 49 ? 9.12900 39.92400 3.45700 1.000 16.57000 86 THR C O 1
ATOM 7902 N N . SER C 1 50 ? 7.75200 38.23400 2.92300 1.000 14.29000 87 SER C N 1
ATOM 7903 C CA . SER C 1 50 ? 6.56100 39.06100 2.89400 1.000 14.00000 87 SER C CA 1
ATOM 7904 C C . SER C 1 50 ? 6.13400 39.47100 4.29800 1.000 14.27000 87 SER C C 1
ATOM 7905 O O . SER C 1 50 ? 6.46300 38.82400 5.30000 1.000 15.01000 87 SER C O 1
ATOM 7908 N N . LEU C 1 51 ? 5.37900 40.57100 4.35100 1.000 13.36000 88 LEU C N 1
ATOM 7909 C CA . LEU C 1 51 ? 4.75400 40.98300 5.60000 1.000 14.78000 88 LEU C CA 1
ATOM 7910 C C . LEU C 1 51 ? 3.86000 39.88400 6.16200 1.000 14.97000 88 LEU C C 1
ATOM 7911 O O . LEU C 1 51 ? 3.85500 39.63900 7.37300 1.000 15.85000 88 LEU C O 1
ATOM 7916 N N . SER C 1 52 ? 3.08300 39.22100 5.30300 1.000 14.67000 89 SER C N 1
ATOM 7917 C CA . SER C 1 52 ? 2.14600 38.21400 5.79900 1.000 13.85000 89 SER C CA 1
ATOM 7918 C C . SER C 1 52 ? 2.87300 37.03500 6.43600 1.000 14.43000 89 SER C C 1
ATOM 7919 O O . SER C 1 52 ? 2.42000 36.51000 7.46400 1.000 16.39000 89 SER C O 1
ATOM 7922 N N . VAL C 1 53 ? 4.00000 36.60400 5.85600 1.000 14.31000 90 VAL C N 1
ATOM 7923 C CA . VAL C 1 53 ? 4.80600 35.56500 6.50200 1.000 13.00000 90 VAL C CA 1
ATOM 7924 C C . VAL C 1 53 ? 5.27000 36.03500 7.87800 1.000 13.58000 90 VAL C C 1
ATOM 7925 O O . VAL C 1 53 ? 5.13100 35.31900 8.87600 1.000 15.37000 90 VAL C O 1
ATOM 7929 N N . MET C 1 54 ? 5.81300 37.25800 7.95400 1.000 13.64000 91 MET C N 1
ATOM 7930 C CA . MET C 1 54 ? 6.32700 37.75600 9.22800 1.000 13.17000 91 MET C CA 1
ATOM 7931 C C . MET C 1 54 ? 5.22700 37.90400 10.26800 1.000 14.20000 91 MET C C 1
ATOM 7932 O O . MET C 1 54 ? 5.48100 37.70800 11.46600 1.000 15.91000 91 MET C O 1
ATOM 7937 N N . GLN C 1 55 ? 4.00800 38.25700 9.84400 1.000 13.93000 92 GLN C N 1
ATOM 7938 C CA . GLN C 1 55 ? 2.92000 38.36100 10.81000 1.000 15.24000 92 GLN C CA 1
ATOM 7939 C C . GLN C 1 55 ? 2.55600 36.99300 11.37400 1.000 15.05000 92 GLN C C 1
ATOM 7940 O O . GLN C 1 55 ? 2.22500 36.87700 12.55800 1.000 16.97000 92 GLN C O 1
ATOM 7946 N N . ALA C 1 56 ? 2.64000 35.94100 10.55200 1.000 14.93000 93 ALA C N 1
ATOM 7947 C CA . ALA C 1 56 ? 2.39600 34.58900 11.04800 1.000 14.45000 93 ALA C CA 1
ATOM 7948 C C . ALA C 1 56 ? 3.53200 34.11500 11.94900 1.000 14.12000 93 ALA C C 1
ATOM 7949 O O . ALA C 1 56 ? 3.29100 33.49900 13.00000 1.000 14.99000 93 ALA C O 1
ATOM 7951 N N . VAL C 1 57 ? 4.77900 34.38500 11.55800 1.000 13.16000 94 VAL C N 1
ATOM 7952 C CA . VAL C 1 57 ? 5.90600 33.96500 12.38400 1.000 13.22000 94 VAL C CA 1
ATOM 7953 C C . VAL C 1 57 ? 5.89600 34.71000 13.71800 1.000 14.38000 94 VAL C C 1
ATOM 7954 O O . VAL C 1 57 ? 6.28200 34.14800 14.75700 1.000 15.25000 94 VAL C O 1
ATOM 7958 N N . GLY C 1 58 ? 5.42600 35.95800 13.73300 1.000 14.42000 95 GLY C N 1
ATOM 7959 C CA . GLY C 1 58 ? 5.31700 36.69900 14.98000 1.000 14.95000 95 GLY C CA 1
ATOM 7960 C C . GLY C 1 58 ? 3.96300 36.59200 15.65800 1.000 16.45000 95 GLY C C 1
ATOM 7961 O O . GLY C 1 58 ? 3.50700 37.56600 16.26400 1.000 17.99000 95 GLY C O 1
ATOM 7962 N N . SER C 1 59 ? 3.31800 35.42800 15.59300 1.000 15.27000 96 SER C N 1
ATOM 7963 C CA . SER C 1 59 ? 1.98300 35.23700 16.15400 1.000 14.95000 96 SER C CA 1
ATOM 7964 C C . SER C 1 59 ? 2.01200 34.29100 17.35600 1.000 15.20000 96 SER C C 1
ATOM 7965 O O . SER C 1 59 ? 3.02600 33.66300 17.67200 1.000 15.69000 96 SER C O 1
ATOM 7968 N N . VAL C 1 60 ? 0.85700 34.16200 18.01500 1.000 14.80000 97 VAL C N 1
ATOM 7969 C CA . VAL C 1 60 ? 0.74600 33.33300 19.21500 1.000 14.84000 97 VAL C CA 1
ATOM 7970 C C . VAL C 1 60 ? 0.79300 31.84300 18.88700 1.000 15.23000 97 VAL C C 1
ATOM 7971 O O . VAL C 1 60 ? 0.66900 31.00700 19.79000 1.000 16.28000 97 VAL C O 1
ATOM 7975 N N . MET C 1 61 ? 0.95500 31.48100 17.60500 1.000 14.95000 98 MET C N 1
ATOM 7976 C CA . MET C 1 61 ? 1.18300 30.07100 17.29400 1.000 15.75000 98 MET C CA 1
ATOM 7977 C C . MET C 1 61 ? 2.44100 29.54700 17.98000 1.000 17.06000 98 MET C C 1
ATOM 7978 O O . MET C 1 61 ? 2.58200 28.33400 18.17200 1.000 17.91000 98 MET C O 1
ATOM 7983 N N . THR C 1 62 ? 3.34300 30.44200 18.37100 1.000 15.44000 99 THR C N 1
ATOM 7984 C CA . THR C 1 62 ? 4.56900 30.05100 19.05100 1.000 15.79000 99 THR C CA 1
ATOM 7985 C C . THR C 1 62 ? 4.31800 29.43600 20.42800 1.000 18.15000 99 THR C C 1
ATOM 7986 O O . THR C 1 62 ? 5.21300 28.77400 20.96400 1.000 19.49000 99 THR C O 1
ATOM 7990 N N . ASN C 1 63 ? 3.12900 29.62800 21.02000 1.000 16.90000 100 ASN C N 1
ATOM 7991 C CA . ASN C 1 63 ? 2.94400 29.25100 22.42300 1.000 15.65000 100 ASN C CA 1
ATOM 7992 C C . ASN C 1 63 ? 2.68700 27.76100 22.63600 1.000 18.20000 100 ASN C C 1
ATOM 7993 O O . ASN C 1 63 ? 2.93900 27.25500 23.73200 1.000 21.93000 100 ASN C O 1
ATOM 7998 N N . LYS C 1 64 ? 2.20400 27.04500 21.63100 1.000 19.67000 101 LYS C N 1
ATOM 7999 C CA . LYS C 1 64 ? 1.72300 25.68100 21.81600 1.000 18.94000 101 LYS C CA 1
ATOM 8000 C C . LYS C 1 64 ? 2.83800 24.64400 21.68900 1.000 18.31000 101 LYS C C 1
ATOM 8001 O O . LYS C 1 64 ? 3.68300 24.73000 20.78900 1.000 19.46000 101 LYS C O 1
ATOM 8007 N N . TYR C 1 65 ? 2.82300 23.64500 22.58300 1.000 15.77000 102 TYR C N 1
ATOM 8008 C CA . TYR C 1 65 ? 3.68300 22.47100 22.44000 1.000 15.25000 102 TYR C CA 1
ATOM 8009 C C . TYR C 1 65 ? 2.91300 21.40100 21.68200 1.000 15.64000 102 TYR C C 1
ATOM 8010 O O . TYR C 1 65 ? 1.81000 21.01800 22.08800 1.000 16.49000 102 TYR C O 1
ATOM 8019 N N A SER C 1 66 ? 3.47100 20.93400 20.56500 0.500 15.11000 103 SER C N 1
ATOM 8020 N N B SER C 1 66 ? 3.51600 20.89000 20.61100 0.500 15.04000 103 SER C N 1
ATOM 8021 C CA A SER C 1 66 ? 2.74700 20.01100 19.69300 0.500 15.95000 103 SER C CA 1
ATOM 8022 C CA B SER C 1 66 ? 2.78700 20.05500 19.67100 0.500 16.32000 103 SER C CA 1
ATOM 8023 C C A SER C 1 66 ? 3.66600 18.91100 19.17600 0.500 16.42000 103 SER C C 1
ATOM 8024 C C B SER C 1 66 ? 3.65200 18.90400 19.17900 0.500 16.46000 103 SER C C 1
ATOM 8025 O O A SER C 1 66 ? 3.67100 18.58300 17.98800 0.500 16.05000 103 SER C O 1
ATOM 8026 O O B SER C 1 66 ? 3.60400 18.53500 18.00100 0.500 15.89000 103 SER C O 1
ATOM 8031 N N . GLU C 1 67 ? 4.44700 18.31700 20.07800 1.000 15.99000 104 GLU C N 1
ATOM 8032 C CA . GLU C 1 67 ? 5.25500 17.15500 19.72100 1.000 15.34000 104 GLU C CA 1
ATOM 8033 C C . GLU C 1 67 ? 4.38900 16.08600 19.07400 1.000 15.87000 104 GLU C C 1
ATOM 8034 O O . GLU C 1 67 ? 3.26200 15.82400 19.51100 1.000 15.91000 104 GLU C O 1
ATOM 8040 N N . GLY C 1 68 ? 4.92100 15.48500 18.01100 1.000 15.05000 105 GLY C N 1
ATOM 8041 C CA . GLY C 1 68 ? 4.19300 14.50800 17.23300 1.000 16.17000 105 GLY C CA 1
ATOM 8042 C C . GLY C 1 68 ? 3.77800 15.08900 15.89900 1.000 16.49000 105 GLY C C 1
ATOM 8043 O O . GLY C 1 68 ? 4.43100 16.01000 15.39600 1.000 18.34000 105 GLY C O 1
ATOM 8044 N N . TYR C 1 69 ? 2.69000 14.58500 15.33100 1.000 16.61000 106 TYR C N 1
ATOM 8045 C CA . TYR C 1 69 ? 2.23800 14.95900 13.99800 1.000 16.15000 106 TYR C CA 1
ATOM 8046 C C . TYR C 1 69 ? 0.73200 15.16900 14.04900 1.000 16.15000 106 TYR C C 1
ATOM 8047 O O . TYR C 1 69 ? 0.08500 14.76800 15.02200 1.000 17.25000 106 TYR C O 1
ATOM 8056 N N . PRO C 1 70 ? 0.15900 15.85900 13.05800 1.000 16.47000 107 PRO C N 1
ATOM 8057 C CA . PRO C 1 70 ? -1.27800 16.16300 13.12000 1.000 17.78000 107 PRO C CA 1
ATOM 8058 C C . PRO C 1 70 ? -2.10600 14.90900 13.34800 1.000 20.43000 107 PRO C C 1
ATOM 8059 O O . PRO C 1 70 ? -1.89300 13.87600 12.70900 1.000 20.09000 107 PRO C O 1
ATOM 8063 N N . GLY C 1 71 ? -3.04500 15.00000 14.29400 1.000 20.93000 108 GLY C N 1
ATOM 8064 C CA . GLY C 1 71 ? -3.87100 13.87100 14.67300 1.000 21.68000 108 GLY C CA 1
ATOM 8065 C C . GLY C 1 71 ? -3.15900 12.78900 15.45300 1.000 22.61000 108 GLY C C 1
ATOM 8066 O O . GLY C 1 71 ? -3.79400 11.79600 15.82100 1.000 25.69000 108 GLY C O 1
ATOM 8067 N N . ALA C 1 72 ? -1.86200 12.94300 15.70000 1.000 21.24000 109 ALA C N 1
ATOM 8068 C CA . ALA C 1 72 ? -1.06100 11.99900 16.47200 1.000 21.19000 109 ALA C CA 1
ATOM 8069 C C . ALA C 1 72 ? -0.10800 12.78100 17.36800 1.000 20.44000 109 ALA C C 1
ATOM 8070 O O . ALA C 1 72 ? 1.11100 12.60000 17.33600 1.000 20.26000 109 ALA C O 1
ATOM 8072 N N . ARG C 1 73 ? -0.67100 13.68600 18.16100 1.000 18.54000 110 ARG C N 1
ATOM 8073 C CA . ARG C 1 73 ? 0.09100 14.51700 19.08200 1.000 17.26000 110 ARG C CA 1
ATOM 8074 C C . ARG C 1 73 ? 0.17100 13.86800 20.45200 1.000 18.16000 110 ARG C C 1
ATOM 8075 O O . ARG C 1 73 ? -0.70400 13.09500 20.84700 1.000 21.06000 110 ARG C O 1
ATOM 8083 N N . TYR C 1 74 ? 1.22000 14.21500 21.19300 1.000 18.36000 111 TYR C N 1
ATOM 8084 C CA . TYR C 1 74 ? 1.30500 13.73700 22.56400 1.000 20.21000 111 TYR C CA 1
ATOM 8085 C C . TYR C 1 74 ? 0.41600 14.53000 23.50600 1.000 21.69000 111 TYR C C 1
ATOM 8086 O O . TYR C 1 74 ? -0.07100 13.96900 24.49400 1.000 24.54000 111 TYR C O 1
ATOM 8095 N N . TYR C 1 75 ? 0.17100 15.80600 23.21300 1.000 20.81000 112 TYR C N 1
ATOM 8096 C CA . TYR C 1 75 ? -0.63100 16.67800 24.06100 1.000 21.29000 112 TYR C CA 1
ATOM 8097 C C . TYR C 1 75 ? -1.93500 17.05600 23.37300 1.000 21.81000 112 TYR C C 1
ATOM 8098 O O . TYR C 1 75 ? -2.04600 17.05800 22.14200 1.000 23.57000 112 TYR C O 1
ATOM 8107 N N . GLY C 1 76 ? -2.91700 17.42100 24.19000 1.000 20.64000 113 GLY C N 1
ATOM 8108 C CA . GLY C 1 76 ? -4.16000 17.95700 23.68200 1.000 21.33000 113 GLY C CA 1
ATOM 8109 C C . GLY C 1 76 ? -4.04800 19.43100 23.34800 1.000 20.63000 113 GLY C C 1
ATOM 8110 O O . GLY C 1 76 ? -2.98600 20.04500 23.42400 1.000 22.58000 113 GLY C O 1
ATOM 8111 N N . GLY C 1 77 ? -5.18000 20.00700 22.95800 1.000 20.10000 114 GLY C N 1
ATOM 8112 C CA . GLY C 1 77 ? -5.23400 21.41700 22.63300 1.000 20.42000 114 GLY C CA 1
ATOM 8113 C C . GLY C 1 77 ? -4.65400 21.78800 21.29000 1.000 19.38000 114 GLY C C 1
ATOM 8114 O O . GLY C 1 77 ? -4.45700 22.98100 21.02400 1.000 20.67000 114 GLY C O 1
ATOM 8115 N N . ASN C 1 78 ? -4.38900 20.81200 20.42200 1.000 17.57000 115 ASN C N 1
ATOM 8116 C CA . ASN C 1 78 ? -3.68100 21.06700 19.17700 1.000 17.06000 115 ASN C CA 1
ATOM 8117 C C . ASN C 1 78 ? -4.60100 21.11100 17.95600 1.000 17.08000 115 ASN C C 1
ATOM 8118 O O . ASN C 1 78 ? -4.12000 20.95600 16.82800 1.000 18.99000 115 ASN C O 1
ATOM 8123 N N A GLU C 1 79 ? -5.90900 21.32600 18.15100 0.580 17.69000 116 GLU C N 1
ATOM 8124 N N B GLU C 1 79 ? -5.89900 21.36300 18.15700 0.420 17.28000 116 GLU C N 1
ATOM 8125 C CA A GLU C 1 79 ? -6.82900 21.32200 17.01200 0.580 19.13000 116 GLU C CA 1
ATOM 8126 C CA B GLU C 1 79 ? -6.83600 21.31900 17.03700 0.420 18.11000 116 GLU C CA 1
ATOM 8127 C C A GLU C 1 79 ? -6.39800 22.32100 15.94600 0.580 19.10000 116 GLU C C 1
ATOM 8128 C C B GLU C 1 79 ? -6.48800 22.34300 15.96100 0.420 18.38000 116 GLU C C 1
ATOM 8129 O O A GLU C 1 79 ? -6.38600 22.00700 14.74800 0.580 19.95000 116 GLU C O 1
ATOM 8130 O O B GLU C 1 79 ? -6.61400 22.06000 14.76200 0.420 18.58000 116 GLU C O 1
ATOM 8141 N N . TYR C 1 80 ? -6.06100 23.54200 16.35900 1.000 17.57000 117 TYR C N 1
ATOM 8142 C CA . TYR C 1 80 ? -5.76800 24.58000 15.37500 1.000 16.26000 117 TYR C CA 1
ATOM 8143 C C . TYR C 1 80 ? -4.32900 24.51600 14.88800 1.000 15.11000 117 TYR C C 1
ATOM 8144 O O . TYR C 1 80 ? -4.06500 24.79800 13.70900 1.000 16.44000 117 TYR C O 1
ATOM 8153 N N . ILE C 1 81 ? -3.39800 24.10600 15.75300 1.000 15.30000 118 ILE C N 1
ATOM 8154 C CA . ILE C 1 81 ? -2.05200 23.79600 15.28600 1.000 15.65000 118 ILE C CA 1
ATOM 8155 C C . ILE C 1 81 ? -2.11300 22.71800 14.20200 1.000 16.13000 118 ILE C C 1
ATOM 8156 O O . ILE C 1 81 ? -1.41200 22.80000 13.18400 1.000 16.80000 118 ILE C O 1
ATOM 8161 N N . ASP C 1 82 ? -2.98600 21.71100 14.38000 1.000 16.61000 119 ASP C N 1
ATOM 8162 C CA . ASP C 1 82 ? -3.13300 20.66900 13.36300 1.000 17.03000 119 ASP C CA 1
ATOM 8163 C C . ASP C 1 82 ? -3.65900 21.23400 12.04700 1.000 16.21000 119 ASP C C 1
ATOM 8164 O O . ASP C 1 82 ? -3.20900 20.82800 10.96700 1.000 16.44000 119 ASP C O 1
ATOM 8169 N N . MET C 1 83 ? -4.63300 22.14700 12.10800 1.000 15.89000 120 MET C N 1
ATOM 8170 C CA . MET C 1 83 ? -5.10400 22.78600 10.87800 1.000 14.60000 120 MET C CA 1
ATOM 8171 C C . MET C 1 83 ? -3.95100 23.43600 10.12900 1.000 14.94000 120 MET C C 1
ATOM 8172 O O . MET C 1 83 ? -3.85300 23.32000 8.90200 1.000 15.87000 120 MET C O 1
ATOM 8177 N N . ALA C 1 84 ? -3.06400 24.11800 10.85500 1.000 14.74000 121 ALA C N 1
ATOM 8178 C CA . ALA C 1 84 ? -1.96800 24.83800 10.21600 1.000 15.86000 121 ALA C CA 1
ATOM 8179 C C . ALA C 1 84 ? -0.92600 23.88200 9.64200 1.000 15.38000 121 ALA C C 1
ATOM 8180 O O . ALA C 1 84 ? -0.47400 24.05900 8.50200 1.000 16.33000 121 ALA C O 1
ATOM 8182 N N . GLU C 1 85 ? -0.51300 22.86700 10.41500 1.000 13.74000 122 GLU C N 1
ATOM 8183 C CA . GLU C 1 85 ? 0.52300 21.96700 9.90700 1.000 13.98000 122 GLU C CA 1
ATOM 8184 C C . GLU C 1 85 ? 0.01200 21.13900 8.72700 1.000 16.21000 122 GLU C C 1
ATOM 8185 O O . GLU C 1 85 ? 0.73000 20.95900 7.73500 1.000 16.60000 122 GLU C O 1
ATOM 8191 N N . THR C 1 86 ? -1.22300 20.62900 8.81100 1.000 14.91000 123 THR C N 1
ATOM 8192 C CA . THR C 1 86 ? -1.77700 19.87000 7.69200 1.000 14.97000 123 THR C CA 1
ATOM 8193 C C . THR C 1 86 ? -1.91100 20.74400 6.45000 1.000 15.66000 123 THR C C 1
ATOM 8194 O O . THR C 1 86 ? -1.55800 20.32000 5.33900 1.000 15.09000 123 THR C O 1
ATOM 8198 N N . LEU C 1 87 ? -2.41700 21.97000 6.62000 1.000 15.56000 124 LEU C N 1
ATOM 8199 C CA . LEU C 1 87 ? -2.47900 22.91300 5.50800 1.000 15.25000 124 LEU C CA 1
ATOM 8200 C C . LEU C 1 87 ? -1.09500 23.15600 4.92500 1.000 16.23000 124 LEU C C 1
ATOM 8201 O O . LEU C 1 87 ? -0.92000 23.18100 3.69700 1.000 15.03000 124 LEU C O 1
ATOM 8206 N N . CYS C 1 88 ? -0.09400 23.31800 5.79600 1.000 15.32000 125 CYS C N 1
ATOM 8207 C CA . CYS C 1 88 ? 1.27000 23.53600 5.33000 1.000 14.54000 125 CYS C CA 1
ATOM 8208 C C . CYS C 1 88 ? 1.76100 22.36200 4.49300 1.000 14.75000 125 CYS C C 1
ATOM 8209 O O . CYS C 1 88 ? 2.33700 22.55300 3.41200 1.000 15.31000 125 CYS C O 1
ATOM 8212 N N . GLN C 1 89 ? 1.54300 21.13800 4.98100 1.000 13.66000 126 GLN C N 1
ATOM 8213 C CA . GLN C 1 89 ? 1.96600 19.94600 4.24900 1.000 13.74000 126 GLN C CA 1
ATOM 8214 C C . GLN C 1 89 ? 1.31200 19.87500 2.87800 1.000 13.58000 126 GLN C C 1
ATOM 8215 O O . GLN C 1 89 ? 1.98100 19.60100 1.87200 1.000 14.76000 126 GLN C O 1
ATOM 8221 N N . LYS C 1 90 ? -0.00700 20.08700 2.81800 1.000 13.07000 127 LYS C N 1
ATOM 8222 C CA . LYS C 1 90 ? -0.68200 19.93800 1.53800 1.000 13.01000 127 LYS C CA 1
ATOM 8223 C C . LYS C 1 90 ? -0.29000 21.05500 0.58400 1.000 14.30000 127 LYS C C 1
ATOM 8224 O O . LYS C 1 90 ? -0.13800 20.82200 -0.62100 1.000 15.90000 127 LYS C O 1
ATOM 8230 N N . ARG C 1 91 ? -0.10400 22.27200 1.10100 1.000 14.06000 128 ARG C N 1
ATOM 8231 C CA . ARG C 1 91 ? 0.38900 23.35100 0.25000 1.000 13.98000 128 ARG C CA 1
ATOM 8232 C C . ARG C 1 91 ? 1.81900 23.10500 -0.20600 1.000 13.68000 128 ARG C C 1
ATOM 8233 O O . ARG C 1 91 ? 2.20100 23.54900 -1.29400 1.000 15.64000 128 ARG C O 1
ATOM 8241 N N . ALA C 1 92 ? 2.62600 22.42500 0.60600 1.000 12.99000 129 ALA C N 1
ATOM 8242 C CA . ALA C 1 92 ? 3.99500 22.12800 0.20100 1.000 14.16000 129 ALA C CA 1
ATOM 8243 C C . ALA C 1 92 ? 4.01100 21.20600 -1.01200 1.000 14.56000 129 ALA C C 1
ATOM 8244 O O . ALA C 1 92 ? 4.74900 21.43700 -1.97800 1.000 15.82000 129 ALA C O 1
ATOM 8246 N N . LEU C 1 93 ? 3.20700 20.14700 -0.98000 1.000 13.98000 130 LEU C N 1
ATOM 8247 C CA . LEU C 1 93 ? 3.15200 19.25300 -2.13000 1.000 14.44000 130 LEU C CA 1
ATOM 8248 C C . LEU C 1 93 ? 2.61400 19.98200 -3.35800 1.000 14.96000 130 LEU C C 1
ATOM 8249 O O . LEU C 1 93 ? 3.12500 19.80100 -4.46900 1.000 16.63000 130 LEU C O 1
ATOM 8254 N N . GLU C 1 94 ? 1.59500 20.83500 -3.17700 1.000 16.25000 131 GLU C N 1
ATOM 8255 C CA . GLU C 1 94 ? 1.05700 21.58300 -4.31200 1.000 16.70000 131 GLU C CA 1
ATOM 8256 C C . GLU C 1 94 ? 2.06800 22.56100 -4.89200 1.000 15.79000 131 GLU C C 1
ATOM 8257 O O . GLU C 1 94 ? 2.07200 22.79400 -6.11000 1.000 17.60000 131 GLU C O 1
ATOM 8263 N N . ALA C 1 95 ? 2.91900 23.14700 -4.04700 1.000 15.54000 132 ALA C N 1
ATOM 8264 C CA . ALA C 1 95 ? 3.87800 24.13400 -4.52500 1.000 16.04000 132 ALA C CA 1
ATOM 8265 C C . ALA C 1 95 ? 4.85300 23.52200 -5.52100 1.000 17.38000 132 ALA C C 1
ATOM 8266 O O . ALA C 1 95 ? 5.39700 24.23200 -6.37200 1.000 19.44000 132 ALA C O 1
ATOM 8268 N N . PHE C 1 96 ? 5.08000 22.21200 -5.43700 1.000 15.25000 133 PHE C N 1
ATOM 8269 C CA . PHE C 1 96 ? 5.98800 21.53000 -6.34500 1.000 14.50000 133 PHE C CA 1
ATOM 8270 C C . PHE C 1 96 ? 5.25500 20.55600 -7.26000 1.000 16.96000 133 PHE C C 1
ATOM 8271 O O . PHE C 1 96 ? 5.89000 19.72700 -7.91800 1.000 17.64000 133 PHE C O 1
ATOM 8279 N N . GLN C 1 97 ? 3.92500 20.69400 -7.34500 1.000 16.40000 134 GLN C N 1
ATOM 8280 C CA . GLN C 1 97 ? 3.06500 19.90300 -8.23000 1.000 18.08000 134 GLN C CA 1
ATOM 8281 C C . GLN C 1 97 ? 3.27800 18.40500 -8.03000 1.000 17.21000 134 GLN C C 1
ATOM 8282 O O . GLN C 1 97 ? 3.34000 17.63000 -8.98800 1.000 19.54000 134 GLN C O 1
ATOM 8288 N N . LEU C 1 98 ? 3.35100 17.98200 -6.76900 1.000 16.87000 135 LEU C N 1
ATOM 8289 C CA . LEU C 1 98 ? 3.63500 16.59200 -6.44300 1.000 17.18000 135 LEU C CA 1
ATOM 8290 C C . LEU C 1 98 ? 2.35200 15.80300 -6.21100 1.000 18.94000 135 LEU C C 1
ATOM 8291 O O . LEU C 1 98 ? 1.40600 16.29300 -5.58700 1.000 21.37000 135 LEU C O 1
ATOM 8296 N N . ASP C 1 99 ? 2.34100 14.57400 -6.69500 1.000 19.31000 136 ASP C N 1
ATOM 8297 C CA . ASP C 1 99 ? 1.25600 13.63300 -6.43600 1.000 21.67000 136 ASP C CA 1
ATOM 8298 C C . ASP C 1 99 ? 1.36400 13.14100 -4.99800 1.000 20.17000 136 ASP C C 1
ATOM 8299 O O . ASP C 1 99 ? 2.35000 12.47100 -4.66600 1.000 20.44000 136 ASP C O 1
ATOM 8304 N N . PRO C 1 100 ? 0.40400 13.44600 -4.11600 1.000 19.11000 137 PRO C N 1
ATOM 8305 C CA . PRO C 1 100 ? 0.53900 13.02900 -2.70700 1.000 20.19000 137 PRO C CA 1
ATOM 8306 C C . PRO C 1 100 ? 0.51000 11.52100 -2.49400 1.000 21.42000 137 PRO C C 1
ATOM 8307 O O . PRO C 1 100 ? 0.85300 11.06600 -1.39300 1.000 23.58000 137 PRO C O 1
ATOM 8311 N N . SER C 1 101 ? 0.10400 10.72900 -3.48700 1.000 20.86000 138 SER C N 1
ATOM 8312 C CA . SER C 1 101 ? 0.26000 9.28600 -3.35600 1.000 21.57000 138 SER C CA 1
ATOM 8313 C C . SER C 1 101 ? 1.68300 8.82200 -3.66300 1.000 21.24000 138 SER C C 1
ATOM 8314 O O . SER C 1 101 ? 2.03200 7.67600 -3.34600 1.000 22.27000 138 SER C O 1
ATOM 8317 N N . LYS C 1 102 ? 2.51200 9.68300 -4.25900 1.000 18.36000 139 LYS C N 1
ATOM 8318 C CA . LYS C 1 102 ? 3.89600 9.35500 -4.57500 1.000 17.98000 139 LYS C CA 1
ATOM 8319 C C . LYS C 1 102 ? 4.90600 10.10200 -3.71800 1.000 16.17000 139 LYS C C 1
ATOM 8320 O O . LYS C 1 102 ? 6.05700 9.65600 -3.62400 1.000 16.35000 139 LYS C O 1
ATOM 8326 N N . TRP C 1 103 ? 4.50500 11.21100 -3.10000 1.000 15.20000 140 TRP C N 1
ATOM 8327 C CA . TRP C 1 103 ? 5.37700 12.07500 -2.31700 1.000 15.80000 140 TRP C CA 1
ATOM 8328 C C . TRP C 1 103 ? 4.72100 12.42900 -0.99300 1.000 14.93000 140 TRP C C 1
ATOM 8329 O O . TRP C 1 103 ? 3.52600 12.73100 -0.94600 1.000 17.25000 140 TRP C O 1
ATOM 8340 N N . GLY C 1 104 ? 5.52100 12.42400 0.07800 1.000 15.65000 141 GLY C N 1
ATOM 8341 C CA . GLY C 1 104 ? 5.11500 12.97500 1.35200 1.000 14.91000 141 GLY C CA 1
ATOM 8342 C C . GLY C 1 104 ? 6.09600 14.06400 1.75800 1.000 14.01000 141 GLY C C 1
ATOM 8343 O O . GLY C 1 104 ? 7.13000 14.26000 1.11400 1.000 14.67000 141 GLY C O 1
ATOM 8344 N N . VAL C 1 105 ? 5.76600 14.77700 2.83300 1.000 13.60000 142 VAL C N 1
ATOM 8345 C CA . VAL C 1 105 ? 6.60300 15.89800 3.26300 1.000 13.81000 142 VAL C CA 1
ATOM 8346 C C . VAL C 1 105 ? 6.56500 16.01800 4.77800 1.000 13.99000 142 VAL C C 1
ATOM 8347 O O . VAL C 1 105 ? 5.54300 15.75500 5.42400 1.000 15.46000 142 VAL C O 1
ATOM 8351 N N . ASN C 1 106 ? 7.70200 16.41400 5.33200 1.000 12.50000 143 ASN C N 1
ATOM 8352 C CA . ASN C 1 106 ? 7.83400 16.80600 6.72600 1.000 12.21000 143 ASN C CA 1
ATOM 8353 C C . ASN C 1 106 ? 8.16900 18.29100 6.74800 1.000 12.77000 143 ASN C C 1
ATOM 8354 O O . ASN C 1 106 ? 9.12600 18.71300 6.09300 1.000 14.00000 143 ASN C O 1
ATOM 8359 N N . VAL C 1 107 ? 7.38200 19.08400 7.47800 1.000 12.22000 144 VAL C N 1
ATOM 8360 C CA . VAL C 1 107 ? 7.57200 20.53100 7.50700 1.000 11.74000 144 VAL C CA 1
ATOM 8361 C C . VAL C 1 107 ? 8.12200 21.01600 8.84700 1.000 13.32000 144 VAL C C 1
ATOM 8362 O O . VAL C 1 107 ? 8.15100 22.22800 9.09400 1.000 13.06000 144 VAL C O 1
ATOM 8366 N N . GLN C 1 108 ? 8.57800 20.11100 9.71700 1.000 13.38000 145 GLN C N 1
ATOM 8367 C CA . GLN C 1 108 ? 9.00200 20.50700 11.06200 1.000 13.18000 145 GLN C CA 1
ATOM 8368 C C . GLN C 1 108 ? 10.49500 20.77700 11.20400 1.000 13.31000 145 GLN C C 1
ATOM 8369 O O . GLN C 1 108 ? 10.90200 21.33300 12.23500 1.000 14.75000 145 GLN C O 1
ATOM 8375 N N A SER C 1 109 ? 11.31500 20.40100 10.22800 0.680 13.16000 146 SER C N 1
ATOM 8376 N N B SER C 1 109 ? 11.32200 20.38700 10.22900 0.320 13.50000 146 SER C N 1
ATOM 8377 C CA A SER C 1 109 ? 12.75400 20.56200 10.40200 0.680 12.05000 146 SER C CA 1
ATOM 8378 C CA B SER C 1 109 ? 12.76400 20.58600 10.36200 0.320 12.89000 146 SER C CA 1
ATOM 8379 C C A SER C 1 109 ? 13.11000 22.03800 10.54100 0.680 13.21000 146 SER C C 1
ATOM 8380 C C B SER C 1 109 ? 13.07600 22.06200 10.56700 0.320 13.39000 146 SER C C 1
ATOM 8381 O O A SER C 1 109 ? 12.63200 22.88000 9.77800 0.680 13.90000 146 SER C O 1
ATOM 8382 O O B SER C 1 109 ? 12.53100 22.93000 9.88000 0.320 13.78000 146 SER C O 1
ATOM 8387 N N . LEU C 1 110 ? 13.96300 22.35100 11.52300 1.000 12.82000 147 LEU C N 1
ATOM 8388 C CA . LEU C 1 110 ? 14.13800 23.74300 11.92600 1.000 11.56000 147 LEU C CA 1
ATOM 8389 C C . LEU C 1 110 ? 14.93300 24.57200 10.92000 1.000 11.93000 147 LEU C C 1
ATOM 8390 O O . LEU C 1 110 ? 14.76400 25.79400 10.88200 1.000 13.46000 147 LEU C O 1
ATOM 8395 N N . SER C 1 111 ? 15.79600 23.96100 10.11300 1.000 12.16000 148 SER C N 1
ATOM 8396 C CA . SER C 1 111 ? 16.57700 24.71300 9.13100 1.000 11.94000 148 SER C CA 1
ATOM 8397 C C . SER C 1 111 ? 17.22500 23.71100 8.18400 1.000 11.96000 148 SER C C 1
ATOM 8398 O O . SER C 1 111 ? 17.10300 22.49500 8.36100 1.000 13.56000 148 SER C O 1
ATOM 8401 N N . GLY C 1 112 ? 17.93300 24.23500 7.17600 1.000 11.53000 149 GLY C N 1
ATOM 8402 C CA . GLY C 1 112 ? 18.45700 23.36900 6.12700 1.000 12.36000 149 GLY C CA 1
ATOM 8403 C C . GLY C 1 112 ? 19.52100 22.40500 6.62200 1.000 11.18000 149 GLY C C 1
ATOM 8404 O O . GLY C 1 112 ? 19.54500 21.23400 6.22100 1.000 13.38000 149 GLY C O 1
ATOM 8405 N N . SER C 1 113 ? 20.41700 22.87800 7.50300 1.000 12.08000 150 SER C N 1
ATOM 8406 C CA . SER C 1 113 ? 21.50000 22.00700 7.95700 1.000 13.06000 150 SER C CA 1
ATOM 8407 C C . SER C 1 113 ? 20.97700 20.83500 8.77500 1.000 12.79000 150 SER C C 1
ATOM 8408 O O . SER C 1 113 ? 21.34000 19.68800 8.46700 1.000 13.74000 150 SER C O 1
ATOM 8411 N N . PRO C 1 114 ? 20.12500 21.02300 9.79400 1.000 13.20000 151 PRO C N 1
ATOM 8412 C CA . PRO C 1 114 ? 19.57800 19.84100 10.48100 1.000 12.88000 151 PRO C CA 1
ATOM 8413 C C . PRO C 1 114 ? 18.65400 18.99600 9.61000 1.000 13.17000 151 PRO C C 1
ATOM 8414 O O . PRO C 1 114 ? 18.55800 17.78500 9.84100 1.000 14.27000 151 PRO C O 1
ATOM 8418 N N . ALA C 1 115 ? 17.97600 19.57600 8.61200 1.000 12.67000 152 ALA C N 1
ATOM 8419 C CA . ALA C 1 115 ? 17.13100 18.75500 7.74500 1.000 13.22000 152 ALA C CA 1
ATOM 8420 C C . ALA C 1 115 ? 17.95600 17.67900 7.04900 1.000 12.84000 152 ALA C C 1
ATOM 8421 O O . ALA C 1 115 ? 17.55400 16.51100 6.98900 1.000 13.31000 152 ALA C O 1
ATOM 8423 N N . ASN C 1 116 ? 19.12600 18.05400 6.52200 1.000 12.26000 153 ASN C N 1
ATOM 8424 C CA . ASN C 1 116 ? 19.98700 17.05400 5.89500 1.000 12.54000 153 ASN C CA 1
ATOM 8425 C C . ASN C 1 116 ? 20.47100 16.02500 6.91000 1.000 13.59000 153 ASN C C 1
ATOM 8426 O O . ASN C 1 116 ? 20.46600 14.81800 6.62800 1.000 13.02000 153 ASN C O 1
ATOM 8431 N N . PHE C 1 117 ? 20.86600 16.47700 8.10800 1.000 13.67000 154 PHE C N 1
ATOM 8432 C CA . PHE C 1 117 ? 21.32500 15.53900 9.12700 1.000 11.49000 154 PHE C CA 1
ATOM 8433 C C . PHE C 1 117 ? 20.21300 14.57500 9.52600 1.000 12.64000 154 PHE C C 1
ATOM 8434 O O . PHE C 1 117 ? 20.47200 13.39400 9.79200 1.000 13.67000 154 PHE C O 1
ATOM 8442 N N . GLN C 1 118 ? 18.96700 15.05400 9.53300 1.000 11.65000 155 GLN C N 1
ATOM 8443 C CA . GLN C 1 118 ? 17.83800 14.18800 9.84200 1.000 11.89000 155 GLN C CA 1
ATOM 8444 C C . GLN C 1 118 ? 17.63000 13.12800 8.76200 1.000 13.24000 155 GLN C C 1
ATOM 8445 O O . GLN C 1 118 ? 17.31100 11.97700 9.07400 1.000 15.08000 155 GLN C O 1
ATOM 8451 N N . VAL C 1 119 ? 17.80900 13.48900 7.48700 1.000 13.15000 156 VAL C N 1
ATOM 8452 C CA . VAL C 1 119 ? 17.73600 12.48100 6.43000 1.000 12.35000 156 VAL C CA 1
ATOM 8453 C C . VAL C 1 119 ? 18.82100 11.42300 6.61900 1.000 12.81000 156 VAL C C 1
ATOM 8454 O O . VAL C 1 119 ? 18.55700 10.22000 6.50400 1.000 12.83000 156 VAL C O 1
ATOM 8458 N N . TYR C 1 120 ? 20.06500 11.84500 6.89700 1.000 12.21000 157 TYR C N 1
ATOM 8459 C CA . TYR C 1 120 ? 21.11900 10.84900 7.07000 1.000 11.97000 157 TYR C CA 1
ATOM 8460 C C . TYR C 1 120 ? 20.79900 9.93900 8.24500 1.000 13.72000 157 TYR C C 1
ATOM 8461 O O . TYR C 1 120 ? 20.97300 8.71900 8.16400 1.000 15.00000 157 TYR C O 1
ATOM 8470 N N . THR C 1 121 ? 20.30400 10.51900 9.34000 1.000 13.64000 158 THR C N 1
ATOM 8471 C CA . THR C 1 121 ? 19.97900 9.72800 10.52400 1.000 13.31000 158 THR C CA 1
ATOM 8472 C C . THR C 1 121 ? 18.85100 8.74700 10.23100 1.000 14.14000 158 THR C C 1
ATOM 8473 O O . THR C 1 121 ? 18.86100 7.61500 10.72400 1.000 14.28000 158 THR C O 1
ATOM 8477 N N . ALA C 1 122 ? 17.88600 9.16000 9.40500 1.000 13.27000 159 ALA C N 1
ATOM 8478 C CA . ALA C 1 122 ? 16.76400 8.29600 9.04400 1.000 13.47000 159 ALA C CA 1
ATOM 8479 C C . ALA C 1 122 ? 17.21500 7.09600 8.22100 1.000 14.21000 159 ALA C C 1
ATOM 8480 O O . ALA C 1 122 ? 16.72300 5.97700 8.41500 1.000 14.83000 159 ALA C O 1
ATOM 8482 N N . LEU C 1 123 ? 18.12400 7.31300 7.27100 1.000 13.67000 160 LEU C N 1
ATOM 8483 C CA . LEU C 1 123 ? 18.34500 6.33800 6.21700 1.000 15.37000 160 LEU C CA 1
ATOM 8484 C C . LEU C 1 123 ? 19.68900 5.63300 6.28800 1.000 15.45000 160 LEU C C 1
ATOM 8485 O O . LEU C 1 123 ? 19.85700 4.59700 5.63200 1.000 16.88000 160 LEU C O 1
ATOM 8490 N N . LEU C 1 124 ? 20.64500 6.16100 7.05200 1.000 15.37000 161 LEU C N 1
ATOM 8491 C CA . LEU C 1 124 ? 21.99000 5.60600 7.13700 1.000 15.82000 161 LEU C CA 1
ATOM 8492 C C . LEU C 1 124 ? 22.33600 5.28300 8.58100 1.000 16.19000 161 LEU C C 1
ATOM 8493 O O . LEU C 1 124 ? 21.99800 6.04200 9.49200 1.000 19.24000 161 LEU C O 1
ATOM 8498 N N . LYS C 1 125 ? 23.03300 4.17100 8.78300 1.000 15.82000 162 LYS C N 1
ATOM 8499 C CA . LYS C 1 125 ? 23.61500 3.89000 10.07900 1.000 15.72000 162 LYS C CA 1
ATOM 8500 C C . LYS C 1 125 ? 24.83300 4.78300 10.27700 1.000 16.43000 162 LYS C C 1
ATOM 8501 O O . LYS C 1 125 ? 25.43000 5.25200 9.30400 1.000 16.81000 162 LYS C O 1
ATOM 8507 N N . PRO C 1 126 ? 25.22300 5.04200 11.52200 1.000 15.26000 163 PRO C N 1
ATOM 8508 C CA . PRO C 1 126 ? 26.46900 5.78500 11.74700 1.000 15.34000 163 PRO C CA 1
ATOM 8509 C C . PRO C 1 126 ? 27.61400 5.16300 10.96000 1.000 15.21000 163 PRO C C 1
ATOM 8510 O O . PRO C 1 126 ? 27.70300 3.94100 10.82500 1.000 15.19000 163 PRO C O 1
ATOM 8514 N N . HIS C 1 127 ? 28.46500 6.02900 10.40100 1.000 15.45000 164 HIS C N 1
ATOM 8515 C CA . HIS C 1 127 ? 29.66100 5.69900 9.62600 1.000 15.80000 164 HIS C CA 1
ATOM 8516 C C . HIS C 1 127 ? 29.35900 5.13400 8.24200 1.000 14.46000 164 HIS C C 1
ATOM 8517 O O . HIS C 1 127 ? 30.29600 4.71500 7.54200 1.000 16.04000 164 HIS C O 1
ATOM 8524 N N . GLU C 1 128 ? 28.10200 5.14100 7.79700 1.000 14.80000 165 GLU C N 1
ATOM 8525 C CA . GLU C 1 128 ? 27.84800 4.78400 6.40800 1.000 13.80000 165 GLU C CA 1
ATOM 8526 C C . GLU C 1 128 ? 28.16700 5.97000 5.49300 1.000 15.32000 165 GLU C C 1
ATOM 8527 O O . GLU C 1 128 ? 28.35500 7.10500 5.94100 1.000 15.74000 165 GLU C O 1
ATOM 8533 N N . ARG C 1 129 ? 28.25300 5.68600 4.19200 1.000 13.88000 166 ARG C N 1
ATOM 8534 C CA . ARG C 1 129 ? 29.00300 6.51600 3.25500 1.000 14.30000 166 ARG C CA 1
ATOM 8535 C C . ARG C 1 129 ? 28.11500 7.46800 2.46000 1.000 14.32000 166 ARG C C 1
ATOM 8536 O O . ARG C 1 129 ? 27.06600 7.07500 1.93100 1.000 15.69000 166 ARG C O 1
ATOM 8544 N N . ILE C 1 130 ? 28.57400 8.71800 2.35500 1.000 13.55000 167 ILE C N 1
ATOM 8545 C CA . ILE C 1 130 ? 27.88500 9.79700 1.64900 1.000 12.56000 167 ILE C CA 1
ATOM 8546 C C . ILE C 1 130 ? 28.85900 10.43600 0.67400 1.000 13.32000 167 ILE C C 1
ATOM 8547 O O . ILE C 1 130 ? 29.99600 10.74100 1.04800 1.000 15.13000 167 ILE C O 1
ATOM 8552 N N . MET C 1 131 ? 28.40600 10.68100 -0.55600 1.000 14.00000 168 MET C N 1
ATOM 8553 C CA . MET C 1 131 ? 29.12500 11.52800 -1.50100 1.000 13.02000 168 MET C CA 1
ATOM 8554 C C . MET C 1 131 ? 28.32700 12.79600 -1.78100 1.000 13.32000 168 MET C C 1
ATOM 8555 O O . MET C 1 131 ? 27.09600 12.77300 -1.82200 1.000 15.04000 168 MET C O 1
ATOM 8560 N N . ALA C 1 132 ? 29.04500 13.90100 -1.98200 1.000 12.84000 169 ALA C N 1
ATOM 8561 C CA . ALA C 1 132 ? 28.42900 15.20100 -2.21100 1.000 13.23000 169 ALA C CA 1
ATOM 8562 C C . ALA C 1 132 ? 29.46600 16.10900 -2.85500 1.000 14.05000 169 ALA C C 1
ATOM 8563 O O . ALA C 1 132 ? 30.66200 15.80700 -2.84700 1.000 14.68000 169 ALA C O 1
ATOM 8565 N N . LEU C 1 133 ? 28.99700 17.23600 -3.40100 1.000 13.63000 170 LEU C N 1
ATOM 8566 C CA . LEU C 1 133 ? 29.90400 18.19200 -4.03300 1.000 14.36000 170 LEU C CA 1
ATOM 8567 C C . LEU C 1 133 ? 30.86200 18.77800 -3.00200 1.000 13.98000 170 LEU C C 1
ATOM 8568 O O . LEU C 1 133 ? 30.44100 19.19200 -1.91700 1.000 16.28000 170 LEU C O 1
ATOM 8573 N N . ASP C 1 134 ? 32.15300 18.81600 -3.35000 1.000 15.21000 171 ASP C N 1
ATOM 8574 C CA . ASP C 1 134 ? 33.18200 19.34700 -2.46000 1.000 16.20000 171 ASP C CA 1
ATOM 8575 C C . ASP C 1 134 ? 32.86000 20.78900 -2.07200 1.000 15.87000 171 ASP C C 1
ATOM 8576 O O . ASP C 1 134 ? 32.46300 21.60000 -2.91200 1.000 16.26000 171 ASP C O 1
ATOM 8581 N N . LEU C 1 135 ? 33.01600 21.10700 -0.78500 1.000 16.59000 172 LEU C N 1
ATOM 8582 C CA . LEU C 1 135 ? 32.73300 22.46600 -0.31600 1.000 17.84000 172 LEU C CA 1
ATOM 8583 C C . LEU C 1 135 ? 33.46200 23.54500 -1.11600 1.000 19.42000 172 LEU C C 1
ATOM 8584 O O . LEU C 1 135 ? 32.80400 24.49800 -1.56300 1.000 18.60000 172 LEU C O 1
ATOM 8589 N N . PRO C 1 136 ? 34.78000 23.47300 -1.34600 1.000 20.50000 173 PRO C N 1
ATOM 8590 C CA . PRO C 1 136 ? 35.43300 24.52700 -2.14200 1.000 20.86000 173 PRO C CA 1
ATOM 8591 C C . PRO C 1 136 ? 35.01800 24.53800 -3.60200 1.000 20.18000 173 PRO C C 1
ATOM 8592 O O . PRO C 1 136 ? 35.39500 25.47100 -4.32900 1.000 22.07000 173 PRO C O 1
ATOM 8596 N N . HIS C 1 137 ? 34.27300 23.53500 -4.06100 1.000 18.08000 174 HIS C N 1
ATOM 8597 C CA . HIS C 1 137 ? 33.77400 23.50700 -5.42600 1.000 18.98000 174 HIS C CA 1
ATOM 8598 C C . HIS C 1 137 ? 32.30300 23.86500 -5.50800 1.000 18.09000 174 HIS C C 1
ATOM 8599 O O . HIS C 1 137 ? 31.67900 23.63300 -6.54500 1.000 19.91000 174 HIS C O 1
ATOM 8606 N N . GLY C 1 138 ? 31.73900 24.41600 -4.43700 1.000 16.35000 175 GLY C N 1
ATOM 8607 C CA . GLY C 1 138 ? 30.37500 24.90200 -4.43200 1.000 16.87000 175 GLY C CA 1
ATOM 8608 C C . GLY C 1 138 ? 29.40000 24.10400 -3.59500 1.000 16.93000 175 GLY C C 1
ATOM 8609 O O . GLY C 1 138 ? 28.19600 24.38800 -3.64500 1.000 18.64000 175 GLY C O 1
ATOM 8610 N N . GLY C 1 139 ? 29.87200 23.12100 -2.82800 1.000 17.30000 176 GLY C N 1
ATOM 8611 C CA . GLY C 1 139 ? 29.00500 22.34000 -1.96900 1.000 16.55000 176 GLY C CA 1
ATOM 8612 C C . GLY C 1 139 ? 28.61800 23.06900 -0.69600 1.000 15.79000 176 GLY C C 1
ATOM 8613 O O . GLY C 1 139 ? 28.74000 24.29100 -0.57800 1.000 19.68000 176 GLY C O 1
ATOM 8614 N N . HIS C 1 140 ? 28.13400 22.29600 0.27400 1.000 14.19000 177 HIS C N 1
ATOM 8615 C CA . HIS C 1 140 ? 27.63400 22.85600 1.52000 1.000 13.30000 177 HIS C CA 1
ATOM 8616 C C . HIS C 1 140 ? 28.09500 22.00800 2.69700 1.000 13.53000 177 HIS C C 1
ATOM 8617 O O . HIS C 1 140 ? 28.18600 20.78200 2.59900 1.000 14.05000 177 HIS C O 1
ATOM 8624 N N . LEU C 1 141 ? 28.35700 22.68100 3.82600 1.000 13.22000 178 LEU C N 1
ATOM 8625 C CA . LEU C 1 141 ? 28.84300 21.99800 5.02200 1.000 14.63000 178 LEU C CA 1
ATOM 8626 C C . LEU C 1 141 ? 27.93200 20.86100 5.45900 1.000 14.77000 178 LEU C C 1
ATOM 8627 O O . LEU C 1 141 ? 28.42200 19.84600 5.97500 1.000 14.45000 178 LEU C O 1
ATOM 8632 N N . SER C 1 142 ? 26.61600 20.99900 5.27400 1.000 13.56000 179 SER C N 1
ATOM 8633 C CA . SER C 1 142 ? 25.70400 19.97000 5.76200 1.000 14.56000 179 SER C CA 1
ATOM 8634 C C . SER C 1 142 ? 25.70700 18.71800 4.89700 1.000 14.35000 179 SER C C 1
ATOM 8635 O O . SER C 1 142 ? 24.92700 17.79800 5.17300 1.000 14.56000 179 SER C O 1
ATOM 8638 N N . HIS C 1 143 ? 26.55300 18.66400 3.86100 1.000 13.50000 180 HIS C N 1
ATOM 8639 C CA . HIS C 1 143 ? 26.79000 17.45200 3.09700 1.000 14.75000 180 HIS C CA 1
ATOM 8640 C C . HIS C 1 143 ? 28.08700 16.76000 3.48800 1.000 14.87000 180 HIS C C 1
ATOM 8641 O O . HIS C 1 143 ? 28.43600 15.73800 2.88600 1.000 17.09000 180 HIS C O 1
ATOM 8648 N N . GLY C 1 144 ? 28.81100 17.29600 4.45500 1.000 14.63000 181 GLY C N 1
ATOM 8649 C CA . GLY C 1 144 ? 30.11200 16.77700 4.81600 1.000 15.10000 181 GLY C CA 1
ATOM 8650 C C . GLY C 1 144 ? 31.21600 17.73000 4.39800 1.000 16.09000 181 GLY C C 1
ATOM 8651 O O . GLY C 1 144 ? 31.11400 18.44100 3.38900 1.000 18.83000 181 GLY C O 1
ATOM 8652 N N . TYR C 1 145 ? 32.27900 17.76600 5.20200 1.000 15.66000 182 TYR C N 1
ATOM 8653 C CA . TYR C 1 145 ? 33.50800 18.46900 4.84700 1.000 17.29000 182 TYR C CA 1
ATOM 8654 C C . TYR C 1 145 ? 34.59500 18.18900 5.87100 1.000 18.00000 182 TYR C C 1
ATOM 8655 O O . TYR C 1 145 ? 34.37000 18.31800 7.08100 1.000 17.21000 182 TYR C O 1
ATOM 8664 N N . GLN C 1 146 ? 35.77500 17.81300 5.39600 1.000 19.75000 183 GLN C N 1
ATOM 8665 C CA . GLN C 1 146 ? 36.93900 17.71600 6.25600 1.000 21.46000 183 GLN C CA 1
ATOM 8666 C C . GLN C 1 146 ? 38.13900 18.29000 5.52100 1.000 26.10000 183 GLN C C 1
ATOM 8667 O O . GLN C 1 146 ? 38.22300 18.22400 4.28900 1.000 27.95000 183 GLN C O 1
ATOM 8673 N N . THR C 1 147 ? 39.04600 18.88900 6.28600 1.000 27.82000 184 THR C N 1
ATOM 8674 C CA . THR C 1 147 ? 40.33500 19.31100 5.76500 1.000 29.83000 184 THR C CA 1
ATOM 8675 C C . THR C 1 147 ? 41.33800 18.17600 5.94100 1.000 32.67000 184 THR C C 1
ATOM 8676 O O . THR C 1 147 ? 41.00300 17.08800 6.41500 1.000 34.63000 184 THR C O 1
ATOM 8680 N N . ASP C 1 148 ? 42.59300 18.43700 5.56000 1.000 34.93000 185 ASP C N 1
ATOM 8681 C CA . ASP C 1 148 ? 43.66300 17.46600 5.77800 1.000 35.85000 185 ASP C CA 1
ATOM 8682 C C . ASP C 1 148 ? 43.82600 17.09500 7.24700 1.000 38.12000 185 ASP C C 1
ATOM 8683 O O . ASP C 1 148 ? 44.36500 16.02400 7.54600 1.000 40.84000 185 ASP C O 1
ATOM 8688 N N . THR C 1 149 ? 43.39300 17.95700 8.17000 1.000 37.23000 186 THR C N 1
ATOM 8689 C CA . THR C 1 149 ? 43.68400 17.76500 9.58200 1.000 37.24000 186 THR C CA 1
ATOM 8690 C C . THR C 1 149 ? 42.46400 17.75500 10.49100 1.000 35.05000 186 THR C C 1
ATOM 8691 O O . THR C 1 149 ? 42.61500 17.43100 11.67400 1.000 37.81000 186 THR C O 1
ATOM 8695 N N . LYS C 1 150 ? 41.27200 18.08600 9.99800 1.000 31.05000 187 LYS C N 1
ATOM 8696 C CA . LYS C 1 150 ? 40.14400 18.27500 10.89700 1.000 28.03000 187 LYS C CA 1
ATOM 8697 C C . LYS C 1 150 ? 38.83500 18.00000 10.17700 1.000 25.30000 187 LYS C C 1
ATOM 8698 O O . LYS C 1 150 ? 38.63200 18.45100 9.04800 1.000 25.33000 187 LYS C O 1
ATOM 8704 N N . LYS C 1 151 ? 37.94500 17.27400 10.84400 1.000 21.89000 188 LYS C N 1
ATOM 8705 C CA . LYS C 1 151 ? 36.57100 17.15200 10.37600 1.000 22.22000 188 LYS C CA 1
ATOM 8706 C C . LYS C 1 151 ? 35.81800 18.41700 10.76300 1.000 21.25000 188 LYS C C 1
ATOM 8707 O O . LYS C 1 151 ? 35.66400 18.71600 11.95400 1.000 23.82000 188 LYS C O 1
ATOM 8713 N N . ILE C 1 152 ? 35.37500 19.17200 9.76000 1.000 19.53000 189 ILE C N 1
ATOM 8714 C CA . ILE C 1 152 ? 34.77300 20.48200 9.99900 1.000 18.27000 189 ILE C CA 1
ATOM 8715 C C . ILE C 1 152 ? 33.27100 20.37200 10.18900 1.000 16.35000 189 ILE C C 1
ATOM 8716 O O . ILE C 1 152 ? 32.70200 20.92200 11.13700 1.000 16.73000 189 ILE C O 1
ATOM 8721 N N . SER C 1 153 ? 32.60000 19.68500 9.27500 1.000 15.44000 190 SER C N 1
ATOM 8722 C CA . SER C 1 153 ? 31.18700 19.40300 9.45000 1.000 14.93000 190 SER C CA 1
ATOM 8723 C C . SER C 1 153 ? 31.00700 18.16400 10.31300 1.000 14.12000 190 SER C C 1
ATOM 8724 O O . SER C 1 153 ? 31.72400 17.17000 10.15500 1.000 14.09000 190 SER C O 1
ATOM 8727 N N . ALA C 1 154 ? 30.03300 18.21500 11.22300 1.000 13.57000 191 ALA C N 1
ATOM 8728 C CA . ALA C 1 154 ? 29.76300 17.02600 12.02200 1.000 14.01000 191 ALA C CA 1
ATOM 8729 C C . ALA C 1 154 ? 29.16200 15.89900 11.19000 1.000 14.05000 191 ALA C C 1
ATOM 8730 O O . ALA C 1 154 ? 29.15800 14.75100 11.64100 1.000 14.72000 191 ALA C O 1
ATOM 8732 N N . VAL C 1 155 ? 28.66300 16.19100 9.98600 1.000 13.36000 192 VAL C N 1
ATOM 8733 C CA . VAL C 1 155 ? 28.26300 15.11400 9.08300 1.000 12.48000 192 VAL C CA 1
ATOM 8734 C C . VAL C 1 155 ? 29.44500 14.18000 8.83000 1.000 12.92000 192 VAL C C 1
ATOM 8735 O O . VAL C 1 155 ? 29.28600 12.95500 8.73800 1.000 15.68000 192 VAL C O 1
ATOM 8739 N N . SER C 1 156 ? 30.65400 14.74300 8.73500 1.000 13.11000 193 SER C N 1
ATOM 8740 C CA . SER C 1 156 ? 31.84800 13.94300 8.49700 1.000 13.51000 193 SER C CA 1
ATOM 8741 C C . SER C 1 156 ? 32.36800 13.26700 9.75600 1.000 14.31000 193 SER C C 1
ATOM 8742 O O . SER C 1 156 ? 33.25200 12.40600 9.65500 1.000 17.35000 193 SER C O 1
ATOM 8745 N N . ILE C 1 157 ? 31.85000 13.63900 10.92700 1.000 14.57000 194 ILE C N 1
ATOM 8746 C CA . ILE C 1 157 ? 32.14200 12.90300 12.15500 1.000 13.92000 194 ILE C CA 1
ATOM 8747 C C . ILE C 1 157 ? 31.27100 11.66200 12.24200 1.000 13.94000 194 ILE C C 1
ATOM 8748 O O . ILE C 1 157 ? 31.76400 10.54800 12.45800 1.000 16.13000 194 ILE C O 1
ATOM 8753 N N . PHE C 1 158 ? 29.96200 11.83200 12.06300 1.000 13.20000 195 PHE C N 1
ATOM 8754 C CA . PHE C 1 158 ? 29.04000 10.73200 12.29700 1.000 13.33000 195 PHE C CA 1
ATOM 8755 C C . PHE C 1 158 ? 28.85500 9.83600 11.08100 1.000 14.54000 195 PHE C C 1
ATOM 8756 O O . PHE C 1 158 ? 28.40200 8.69400 11.23800 1.000 14.87000 195 PHE C O 1
ATOM 8764 N N . PHE C 1 159 ? 29.21600 10.31500 9.88800 1.000 13.98000 196 PHE C N 1
ATOM 8765 C CA . PHE C 1 159 ? 29.11800 9.54200 8.65700 1.000 13.76000 196 PHE C CA 1
ATOM 8766 C C . PHE C 1 159 ? 30.44600 9.62400 7.92000 1.000 14.38000 196 PHE C C 1
ATOM 8767 O O . PHE C 1 159 ? 31.30000 10.45600 8.23200 1.000 16.10000 196 PHE C O 1
ATOM 8775 N N . GLU C 1 160 ? 30.63400 8.73100 6.95500 1.000 14.64000 197 GLU C N 1
ATOM 8776 C CA . GLU C 1 160 ? 31.87400 8.68200 6.18600 1.000 14.12000 197 GLU C CA 1
ATOM 8777 C C . GLU C 1 160 ? 31.64800 9.38200 4.85200 1.000 13.74000 197 GLU C C 1
ATOM 8778 O O . GLU C 1 160 ? 30.89400 8.89000 4.00800 1.000 14.79000 197 GLU C O 1
ATOM 8784 N N . THR C 1 161 ? 32.28900 10.52900 4.66100 1.000 13.84000 198 THR C N 1
ATOM 8785 C CA . THR C 1 161 ? 32.01000 11.37200 3.50600 1.000 12.58000 198 THR C CA 1
ATOM 8786 C C . THR C 1 161 ? 33.17800 11.35900 2.52500 1.000 14.47000 198 THR C C 1
ATOM 8787 O O . THR C 1 161 ? 34.33200 11.13200 2.90300 1.000 15.20000 198 THR C O 1
ATOM 8791 N N . MET C 1 162 ? 32.86100 11.58900 1.24700 1.000 13.63000 199 MET C N 1
ATOM 8792 C CA . MET C 1 162 ? 33.88800 11.73800 0.22100 1.000 13.52000 199 MET C CA 1
ATOM 8793 C C . MET C 1 162 ? 33.31800 12.66700 -0.84000 1.000 15.02000 199 MET C C 1
ATOM 8794 O O . MET C 1 162 ? 32.16000 12.47900 -1.25000 1.000 14.74000 199 MET C O 1
ATOM 8799 N N . PRO C 1 163 ? 34.07900 13.65700 -1.29000 1.000 14.33000 200 PRO C N 1
ATOM 8800 C CA . PRO C 1 163 ? 33.54400 14.62700 -2.24800 1.000 14.55000 200 PRO C CA 1
ATOM 8801 C C . PRO C 1 163 ? 33.62100 14.14700 -3.68700 1.000 14.64000 200 PRO C C 1
ATOM 8802 O O . PRO C 1 163 ? 34.42600 13.29000 -4.05500 1.000 16.75000 200 PRO C O 1
ATOM 8806 N N . TYR C 1 164 ? 32.75300 14.72700 -4.50500 1.000 14.34000 201 TYR C N 1
ATOM 8807 C CA . TYR C 1 164 ? 32.98000 14.78100 -5.93800 1.000 14.23000 201 TYR C CA 1
ATOM 8808 C C . TYR C 1 164 ? 33.22500 16.23000 -6.33900 1.000 15.08000 201 TYR C C 1
ATOM 8809 O O . TYR C 1 164 ? 32.87700 17.16800 -5.61200 1.000 16.55000 201 TYR C O 1
ATOM 8818 N N . ARG C 1 165 ? 33.85800 16.40700 -7.49900 1.000 17.34000 202 ARG C N 1
ATOM 8819 C CA . ARG C 1 165 ? 34.50100 17.66900 -7.83400 1.000 18.18000 202 ARG C CA 1
ATOM 8820 C C . ARG C 1 165 ? 34.03900 18.19300 -9.18600 1.000 17.60000 202 ARG C C 1
ATOM 8821 O O . ARG C 1 165 ? 33.43500 17.47900 -9.99000 1.000 18.45000 202 ARG C O 1
ATOM 8829 N N . LEU C 1 166 ? 34.32900 19.46600 -9.41600 1.000 16.13000 203 LEU C N 1
ATOM 8830 C CA . LEU C 1 166 ? 34.16200 20.05000 -10.73300 1.000 17.93000 203 LEU C CA 1
ATOM 8831 C C . LEU C 1 166 ? 35.26300 19.58500 -11.67000 1.000 20.73000 203 LEU C C 1
ATOM 8832 O O . LEU C 1 166 ? 36.36300 19.20600 -11.25000 1.000 22.16000 203 LEU C O 1
ATOM 8837 N N . ASP C 1 167 ? 34.95000 19.62300 -12.96100 1.000 19.48000 204 ASP C N 1
ATOM 8838 C CA . ASP C 1 167 ? 35.97400 19.71300 -13.99100 1.000 23.01000 204 ASP C CA 1
ATOM 8839 C C . ASP C 1 167 ? 36.52700 21.13100 -13.94500 1.000 25.79000 204 ASP C C 1
ATOM 8840 O O . ASP C 1 167 ? 35.84600 22.07800 -14.34500 1.000 25.42000 204 ASP C O 1
ATOM 8845 N N . GLU C 1 168 ? 37.74100 21.30200 -13.42800 1.000 32.02000 205 GLU C N 1
ATOM 8846 C CA . GLU C 1 168 ? 38.21900 22.66900 -13.26500 1.000 37.04000 205 GLU C CA 1
ATOM 8847 C C . GLU C 1 168 ? 38.45100 23.37400 -14.59800 1.000 38.04000 205 GLU C C 1
ATOM 8848 O O . GLU C 1 168 ? 38.54100 24.60600 -14.61300 1.000 40.64000 205 GLU C O 1
ATOM 8854 N N . ASN C 1 169 ? 38.50500 22.63700 -15.71300 1.000 35.88000 206 ASN C N 1
ATOM 8855 C CA . ASN C 1 169 ? 38.61200 23.27900 -17.02200 1.000 34.59000 206 ASN C CA 1
ATOM 8856 C C . ASN C 1 169 ? 37.30200 23.94400 -17.43800 1.000 30.84000 206 ASN C C 1
ATOM 8857 O O . ASN C 1 169 ? 37.31700 25.00300 -18.07600 1.000 33.11000 206 ASN C O 1
ATOM 8862 N N . THR C 1 170 ? 36.15800 23.33800 -17.10900 1.000 27.59000 207 THR C N 1
ATOM 8863 C CA . THR C 1 170 ? 34.87100 23.86600 -17.54600 1.000 23.52000 207 THR C CA 1
ATOM 8864 C C . THR C 1 170 ? 34.05500 24.51600 -16.44100 1.000 22.25000 207 THR C C 1
ATOM 8865 O O . THR C 1 170 ? 33.14300 25.28700 -16.75000 1.000 22.58000 207 THR C O 1
ATOM 8869 N N . GLY C 1 171 ? 34.33500 24.21400 -15.17600 1.000 21.77000 208 GLY C N 1
ATOM 8870 C CA . GLY C 1 171 ? 33.51000 24.70200 -14.09400 1.000 21.48000 208 GLY C CA 1
ATOM 8871 C C . GLY C 1 171 ? 32.20800 23.95700 -13.89000 1.000 20.04000 208 GLY C C 1
ATOM 8872 O O . GLY C 1 171 ? 31.41400 24.35500 -13.02800 1.000 21.05000 208 GLY C O 1
ATOM 8873 N N . TYR C 1 172 ? 31.94600 22.90800 -14.66100 1.000 18.41000 209 TYR C N 1
ATOM 8874 C CA . TYR C 1 172 ? 30.79200 22.04700 -14.44200 1.000 17.04000 209 TYR C CA 1
ATOM 8875 C C . TYR C 1 172 ? 31.21400 20.82600 -13.63600 1.000 17.29000 209 TYR C C 1
ATOM 8876 O O . TYR C 1 172 ? 32.37800 20.42300 -13.64400 1.000 19.21000 209 TYR C O 1
ATOM 8885 N N . ILE C 1 173 ? 30.24300 20.22900 -12.94300 1.000 16.55000 210 ILE C N 1
ATOM 8886 C CA . ILE C 1 173 ? 30.50600 18.99300 -12.21700 1.000 16.34000 210 ILE C CA 1
ATOM 8887 C C . ILE C 1 173 ? 31.04600 17.93800 -13.17000 1.000 17.20000 210 ILE C C 1
ATOM 8888 O O . ILE C 1 173 ? 30.54600 17.76600 -14.29000 1.000 17.38000 210 ILE C O 1
ATOM 8893 N N . ASP C 1 174 ? 32.09000 17.23400 -12.73200 1.000 17.56000 211 ASP C N 1
ATOM 8894 C CA . ASP C 1 174 ? 32.67100 16.13500 -13.50400 1.000 17.88000 211 ASP C CA 1
ATOM 8895 C C . ASP C 1 174 ? 31.88600 14.87300 -13.17600 1.000 18.56000 211 ASP C C 1
ATOM 8896 O O . ASP C 1 174 ? 32.24000 14.11000 -12.27200 1.000 17.59000 211 ASP C O 1
ATOM 8901 N N . TYR C 1 175 ? 30.81700 14.63300 -13.93700 1.000 17.75000 212 TYR C N 1
ATOM 8902 C CA . TYR C 1 175 ? 29.97100 13.47500 -13.67000 1.000 18.27000 212 TYR C CA 1
ATOM 8903 C C . TYR C 1 175 ? 30.68300 12.16400 -13.97700 1.000 18.75000 212 TYR C C 1
ATOM 8904 O O . TYR C 1 175 ? 30.40100 11.15000 -13.33100 1.000 18.75000 212 TYR C O 1
ATOM 8913 N N . ASP C 1 176 ? 31.60000 12.15800 -14.95000 1.000 19.53000 213 ASP C N 1
ATOM 8914 C CA . ASP C 1 176 ? 32.35100 10.94000 -15.24000 1.000 21.25000 213 ASP C CA 1
ATOM 8915 C C . ASP C 1 176 ? 33.16800 10.50800 -14.02600 1.000 21.28000 213 ASP C C 1
ATOM 8916 O O . ASP C 1 176 ? 33.18000 9.32700 -13.65600 1.000 20.66000 213 ASP C O 1
ATOM 8921 N N . GLN C 1 177 ? 33.85800 11.45400 -13.38700 1.000 20.36000 214 GLN C N 1
ATOM 8922 C CA . GLN C 1 177 ? 34.65400 11.09800 -12.21700 1.000 20.70000 214 GLN C CA 1
ATOM 8923 C C . GLN C 1 177 ? 33.76900 10.76700 -11.02000 1.000 17.57000 214 GLN C C 1
ATOM 8924 O O . GLN C 1 177 ? 34.11100 9.88600 -10.22100 1.000 17.86000 214 GLN C O 1
ATOM 8930 N N . LEU C 1 178 ? 32.62900 11.44600 -10.89000 1.000 16.48000 215 LEU C N 1
ATOM 8931 C CA . LEU C 1 178 ? 31.66800 11.08300 -9.85500 1.000 17.37000 215 LEU C CA 1
ATOM 8932 C C . LEU C 1 178 ? 31.28600 9.61300 -9.97700 1.000 17.75000 215 LEU C C 1
ATOM 8933 O O . LEU C 1 178 ? 31.33200 8.86100 -8.99600 1.000 17.27000 215 LEU C O 1
ATOM 8938 N N . GLU C 1 179 ? 30.91600 9.18500 -11.18600 1.000 17.54000 216 GLU C N 1
ATOM 8939 C CA . GLU C 1 179 ? 30.49700 7.80200 -11.38800 1.000 18.35000 216 GLU C CA 1
ATOM 8940 C C . GLU C 1 179 ? 31.63000 6.83100 -11.07500 1.000 17.58000 216 GLU C C 1
ATOM 8941 O O . GLU C 1 179 ? 31.41700 5.81400 -10.40400 1.000 19.64000 216 GLU C O 1
ATOM 8947 N N . LYS C 1 180 ? 32.84600 7.13400 -11.53500 1.000 17.22000 217 LYS C N 1
ATOM 8948 C CA . LYS C 1 180 ? 33.97200 6.23600 -11.29200 1.000 18.53000 217 LYS C CA 1
ATOM 8949 C C . LYS C 1 180 ? 34.30400 6.15100 -9.80700 1.000 18.52000 217 LYS C C 1
ATOM 8950 O O . LYS C 1 180 ? 34.55500 5.05600 -9.28500 1.000 20.44000 217 LYS C O 1
ATOM 8956 N N A SER C 1 181 ? 34.34300 7.30400 -9.12700 0.710 18.09000 218 SER C N 1
ATOM 8957 N N B SER C 1 181 ? 34.30300 7.28200 -9.10200 0.290 18.56000 218 SER C N 1
ATOM 8958 C CA A SER C 1 181 ? 34.56500 7.32500 -7.68300 0.710 18.04000 218 SER C CA 1
ATOM 8959 C CA B SER C 1 181 ? 34.62200 7.23500 -7.68000 0.290 18.53000 218 SER C CA 1
ATOM 8960 C C A SER C 1 181 ? 33.52900 6.48200 -6.96000 0.710 18.02000 218 SER C C 1
ATOM 8961 C C B SER C 1 181 ? 33.50300 6.60900 -6.85400 0.290 18.07000 218 SER C C 1
ATOM 8962 O O A SER C 1 181 ? 33.86500 5.70800 -6.05400 0.710 18.39000 218 SER C O 1
ATOM 8963 O O B SER C 1 181 ? 33.77100 6.10700 -5.75800 0.290 18.29000 218 SER C O 1
ATOM 8968 N N . ALA C 1 182 ? 32.26200 6.62200 -7.34900 1.000 17.39000 219 ALA C N 1
ATOM 8969 C CA . ALA C 1 182 ? 31.19300 5.92300 -6.64700 1.000 15.78000 219 ALA C CA 1
ATOM 8970 C C . ALA C 1 182 ? 31.34400 4.41000 -6.74600 1.000 16.95000 219 ALA C C 1
ATOM 8971 O O . ALA C 1 182 ? 30.98000 3.69800 -5.80300 1.000 18.04000 219 ALA C O 1
ATOM 8973 N N . VAL C 1 183 ? 31.88800 3.90100 -7.86000 1.000 16.99000 220 VAL C N 1
ATOM 8974 C CA . VAL C 1 183 ? 32.13900 2.46400 -7.97400 1.000 17.03000 220 VAL C CA 1
ATOM 8975 C C . VAL C 1 183 ? 33.07500 1.99800 -6.86500 1.000 16.74000 220 VAL C C 1
ATOM 8976 O O . VAL C 1 183 ? 32.86200 0.94500 -6.25100 1.000 18.14000 220 VAL C O 1
ATOM 8980 N N . LEU C 1 184 ? 34.12200 2.78100 -6.58700 1.000 17.08000 221 LEU C N 1
ATOM 8981 C CA . LEU C 1 184 ? 35.11300 2.40300 -5.58400 1.000 16.43000 221 LEU C CA 1
ATOM 8982 C C . LEU C 1 184 ? 34.62800 2.67800 -4.16500 1.000 16.18000 221 LEU C C 1
ATOM 8983 O O . LEU C 1 184 ? 34.88000 1.87900 -3.25500 1.000 17.86000 221 LEU C O 1
ATOM 8988 N N . PHE C 1 185 ? 33.94700 3.80300 -3.95900 1.000 15.34000 222 PHE C N 1
ATOM 8989 C CA . PHE C 1 185 ? 33.57700 4.24000 -2.62100 1.000 15.34000 222 PHE C CA 1
ATOM 8990 C C . PHE C 1 185 ? 32.28400 3.61500 -2.12300 1.000 16.39000 222 PHE C C 1
ATOM 8991 O O . PHE C 1 185 ? 32.09400 3.51200 -0.90900 1.000 16.42000 222 PHE C O 1
ATOM 8999 N N . ARG C 1 186 ? 31.41200 3.17200 -3.01900 1.000 15.75000 223 ARG C N 1
ATOM 9000 C CA . ARG C 1 186 ? 30.14600 2.54900 -2.64800 1.000 16.54000 223 ARG C CA 1
ATOM 9001 C C . ARG C 1 186 ? 29.31900 3.42800 -1.71000 1.000 15.74000 223 ARG C C 1
ATOM 9002 O O . ARG C 1 186 ? 28.96600 3.00400 -0.59900 1.000 15.63000 223 ARG C O 1
ATOM 9010 N N . PRO C 1 187 ? 28.98200 4.65400 -2.11100 1.000 15.06000 224 PRO C N 1
ATOM 9011 C CA . PRO C 1 187 ? 28.12400 5.47700 -1.25500 1.000 15.79000 224 PRO C CA 1
ATOM 9012 C C . PRO C 1 187 ? 26.76800 4.82000 -1.04000 1.000 15.36000 224 PRO C C 1
ATOM 9013 O O . PRO C 1 187 ? 26.23700 4.14700 -1.92000 1.000 16.47000 224 PRO C O 1
ATOM 9017 N N . LYS C 1 188 ? 26.21300 5.01400 0.15700 1.000 14.35000 225 LYS C N 1
ATOM 9018 C CA . LYS C 1 188 ? 24.82400 4.65300 0.41700 1.000 14.99000 225 LYS C CA 1
ATOM 9019 C C . LYS C 1 188 ? 23.86700 5.78500 0.09100 1.000 15.31000 225 LYS C C 1
ATOM 9020 O O . LYS C 1 188 ? 22.65400 5.55800 0.01500 1.000 15.30000 225 LYS C O 1
ATOM 9026 N N . LEU C 1 189 ? 24.38800 6.99400 -0.08200 1.000 14.34000 226 LEU C N 1
ATOM 9027 C CA . LEU C 1 189 ? 23.59300 8.17200 -0.37700 1.000 13.79000 226 LEU C CA 1
ATOM 9028 C C . LEU C 1 189 ? 24.47300 9.15300 -1.14800 1.000 15.29000 226 LEU C C 1
ATOM 9029 O O . LEU C 1 189 ? 25.64500 9.35900 -0.80300 1.000 14.96000 226 LEU C O 1
ATOM 9034 N N . ILE C 1 190 ? 23.91500 9.74300 -2.20100 1.000 13.27000 227 ILE C N 1
ATOM 9035 C CA . ILE C 1 190 ? 24.60300 10.76400 -2.98100 1.000 12.49000 227 ILE C CA 1
ATOM 9036 C C . ILE C 1 190 ? 23.75300 12.02300 -2.95600 1.000 12.62000 227 ILE C C 1
ATOM 9037 O O . ILE C 1 190 ? 22.55000 11.96400 -3.24200 1.000 13.78000 227 ILE C O 1
ATOM 9042 N N . VAL C 1 191 ? 24.37300 13.15500 -2.60300 1.000 12.73000 228 VAL C N 1
ATOM 9043 C CA . VAL C 1 191 ? 23.68400 14.44400 -2.56000 1.000 13.76000 228 VAL C CA 1
ATOM 9044 C C . VAL C 1 191 ? 23.87000 15.15600 -3.89200 1.000 15.17000 228 VAL C C 1
ATOM 9045 O O . VAL C 1 191 ? 24.99700 15.26500 -4.39800 1.000 16.84000 228 VAL C O 1
ATOM 9049 N N . ALA C 1 192 ? 22.76700 15.64300 -4.45100 1.000 13.89000 229 ALA C N 1
ATOM 9050 C CA . ALA C 1 192 ? 22.74300 16.50000 -5.63600 1.000 14.76000 229 ALA C CA 1
ATOM 9051 C C . ALA C 1 192 ? 22.24000 17.86600 -5.18500 1.000 14.59000 229 ALA C C 1
ATOM 9052 O O . ALA C 1 192 ? 21.03500 18.10700 -5.11400 1.000 15.73000 229 ALA C O 1
ATOM 9054 N N . GLY C 1 193 ? 23.16600 18.76300 -4.86700 1.000 13.87000 230 GLY C N 1
ATOM 9055 C CA . GLY C 1 193 ? 22.76300 20.09700 -4.45700 1.000 13.99000 230 GLY C CA 1
ATOM 9056 C C . GLY C 1 193 ? 23.95900 20.94400 -4.09000 1.000 15.18000 230 GLY C C 1
ATOM 9057 O O . GLY C 1 193 ? 24.99600 20.41700 -3.67600 1.000 17.51000 230 GLY C O 1
ATOM 9058 N N . ALA C 1 194 ? 23.82900 22.25800 -4.23000 1.000 13.45000 231 ALA C N 1
ATOM 9059 C CA . ALA C 1 194 ? 24.99600 23.11600 -4.13800 1.000 14.28000 231 ALA C CA 1
ATOM 9060 C C . ALA C 1 194 ? 24.60300 24.49200 -3.62700 1.000 14.94000 231 ALA C C 1
ATOM 9061 O O . ALA C 1 194 ? 23.44000 24.90200 -3.69500 1.000 16.21000 231 ALA C O 1
ATOM 9063 N N A SER C 1 195 ? 25.59800 25.20000 -3.10500 0.700 15.87000 232 SER C N 1
ATOM 9064 N N B SER C 1 195 ? 25.60500 25.21500 -3.12200 0.300 15.69000 232 SER C N 1
ATOM 9065 C CA A SER C 1 195 ? 25.42400 26.57100 -2.64400 0.700 16.23000 232 SER C CA 1
ATOM 9066 C CA B SER C 1 195 ? 25.41600 26.57400 -2.63400 0.300 16.18000 232 SER C CA 1
ATOM 9067 C C A SER C 1 195 ? 26.02400 27.60400 -3.58100 0.700 17.29000 232 SER C C 1
ATOM 9068 C C B SER C 1 195 ? 26.12600 27.63500 -3.46200 0.300 16.06000 232 SER C C 1
ATOM 9069 O O A SER C 1 195 ? 25.53100 28.73500 -3.63500 0.700 19.65000 232 SER C O 1
ATOM 9070 O O B SER C 1 195 ? 25.80900 28.81900 -3.31400 0.300 16.14000 232 SER C O 1
ATOM 9075 N N . ALA C 1 196 ? 27.07800 27.25500 -4.31000 1.000 15.72000 233 ALA C N 1
ATOM 9076 C CA . ALA C 1 196 ? 27.78400 28.21100 -5.16300 1.000 15.20000 233 ALA C CA 1
ATOM 9077 C C . ALA C 1 196 ? 28.04700 27.60700 -6.53100 1.000 19.80000 233 ALA C C 1
ATOM 9078 O O . ALA C 1 196 ? 29.12800 27.76200 -7.10700 1.000 28.34000 233 ALA C O 1
ATOM 9080 N N . TYR C 1 197 ? 27.06200 26.91400 -7.07100 1.000 17.02000 234 TYR C N 1
ATOM 9081 C CA . TYR C 1 197 ? 27.12700 26.35000 -8.41300 1.000 15.96000 234 TYR C CA 1
ATOM 9082 C C . TYR C 1 197 ? 26.17300 27.14500 -9.29600 1.000 16.96000 234 TYR C C 1
ATOM 9083 O O . TYR C 1 197 ? 24.99200 27.28900 -8.96600 1.000 19.09000 234 TYR C O 1
ATOM 9092 N N . ALA C 1 198 ? 26.68800 27.67900 -10.39900 1.000 16.76000 235 ALA C N 1
ATOM 9093 C CA . ALA C 1 198 ? 25.90600 28.55100 -11.26800 1.000 16.70000 235 ALA C CA 1
ATOM 9094 C C . ALA C 1 198 ? 25.16800 27.80100 -12.37000 1.000 16.85000 235 ALA C C 1
ATOM 9095 O O . ALA C 1 198 ? 24.52900 28.44300 -13.20500 1.000 18.94000 235 ALA C O 1
ATOM 9097 N N . ARG C 1 199 ? 25.23700 26.47400 -12.40900 1.000 16.37000 236 ARG C N 1
ATOM 9098 C CA . ARG C 1 199 ? 24.61900 25.72400 -13.49700 1.000 14.48000 236 ARG C CA 1
ATOM 9099 C C . ARG C 1 199 ? 23.56900 24.76400 -12.95100 1.000 15.24000 236 ARG C C 1
ATOM 9100 O O . ARG C 1 199 ? 23.47900 24.52500 -11.74300 1.000 18.46000 236 ARG C O 1
ATOM 9108 N N . LEU C 1 200 ? 22.75100 24.23800 -13.86400 1.000 16.59000 237 LEU C N 1
ATOM 9109 C CA . LEU C 1 200 ? 21.73900 23.25700 -13.50600 1.000 16.00000 237 LEU C CA 1
ATOM 9110 C C . LEU C 1 200 ? 22.37200 21.88600 -13.31100 1.000 16.42000 237 LEU C C 1
ATOM 9111 O O . LEU C 1 200 ? 23.30100 21.50900 -14.03200 1.000 17.70000 237 LEU C O 1
ATOM 9116 N N . TYR C 1 201 ? 21.85600 21.14100 -12.33100 1.000 15.16000 238 TYR C N 1
ATOM 9117 C CA . TYR C 1 201 ? 22.32800 19.78500 -12.07600 1.000 15.10000 238 TYR C CA 1
ATOM 9118 C C . TYR C 1 201 ? 21.85500 18.82500 -13.15900 1.000 16.13000 238 TYR C C 1
ATOM 9119 O O . TYR C 1 201 ? 20.72000 18.91000 -13.64100 1.000 17.19000 238 TYR C O 1
ATOM 9128 N N . ASP C 1 202 ? 22.71700 17.86800 -13.50400 1.000 16.68000 239 ASP C N 1
ATOM 9129 C CA . ASP C 1 202 ? 22.31600 16.73300 -14.33700 1.000 17.04000 239 ASP C CA 1
ATOM 9130 C C . ASP C 1 202 ? 21.72500 15.67000 -13.41000 1.000 16.34000 239 ASP C C 1
ATOM 9131 O O . ASP C 1 202 ? 22.36700 14.68300 -13.03500 1.000 16.66000 239 ASP C O 1
ATOM 9136 N N . TYR C 1 203 ? 20.47100 15.90100 -13.00600 1.000 15.40000 240 TYR C N 1
ATOM 9137 C CA . TYR C 1 203 ? 19.82200 14.97400 -12.08200 1.000 15.13000 240 TYR C CA 1
ATOM 9138 C C . TYR C 1 203 ? 19.65900 13.59200 -12.69800 1.000 16.01000 240 TYR C C 1
ATOM 9139 O O . TYR C 1 203 ? 19.74400 12.58300 -11.98800 1.000 17.39000 240 TYR C O 1
ATOM 9148 N N . ALA C 1 204 ? 19.43500 13.52100 -14.01400 1.000 14.90000 241 ALA C N 1
ATOM 9149 C CA . ALA C 1 204 ? 19.31500 12.21800 -14.65800 1.000 16.88000 241 ALA C CA 1
ATOM 9150 C C . ALA C 1 204 ? 20.60400 11.41200 -14.51900 1.000 18.14000 241 ALA C C 1
ATOM 9151 O O . ALA C 1 204 ? 20.56500 10.19300 -14.30400 1.000 19.03000 241 ALA C O 1
ATOM 9153 N N . ARG C 1 205 ? 21.75800 12.07400 -14.63400 1.000 16.61000 242 ARG C N 1
ATOM 9154 C CA . ARG C 1 205 ? 23.02400 11.36800 -14.48800 1.000 16.71000 242 ARG C CA 1
ATOM 9155 C C . ARG C 1 205 ? 23.23200 10.90100 -13.05200 1.000 16.61000 242 ARG C C 1
ATOM 9156 O O . ARG C 1 205 ? 23.70800 9.78300 -12.82700 1.000 18.25000 242 ARG C O 1
ATOM 9164 N N . ILE C 1 206 ? 22.88400 11.74200 -12.07000 1.000 16.08000 243 ILE C N 1
ATOM 9165 C CA . ILE C 1 206 ? 22.97300 11.32500 -10.67200 1.000 16.62000 243 ILE C CA 1
ATOM 9166 C C . ILE C 1 206 ? 22.06900 10.12700 -10.42200 1.000 15.92000 243 ILE C C 1
ATOM 9167 O O . ILE C 1 206 ? 22.44400 9.17700 -9.72300 1.000 16.41000 243 ILE C O 1
ATOM 9172 N N . ARG C 1 207 ? 20.86200 10.15600 -10.99200 1.000 14.95000 244 ARG C N 1
ATOM 9173 C CA . ARG C 1 207 ? 19.93300 9.03800 -10.84900 1.000 14.35000 244 ARG C CA 1
ATOM 9174 C C . ARG C 1 207 ? 20.53600 7.74900 -11.39800 1.000 18.17000 244 ARG C C 1
ATOM 9175 O O . ARG C 1 207 ? 20.39900 6.67900 -10.78900 1.000 19.78000 244 ARG C O 1
ATOM 9183 N N . LYS C 1 208 ? 21.21400 7.83500 -12.54800 1.000 18.44000 245 LYS C N 1
ATOM 9184 C CA . LYS C 1 208 ? 21.84700 6.65500 -13.12500 1.000 20.53000 245 LYS C CA 1
ATOM 9185 C C . LYS C 1 208 ? 22.91200 6.09500 -12.18800 1.000 20.26000 245 LYS C C 1
ATOM 9186 O O . LYS C 1 208 ? 22.98500 4.88000 -11.97100 1.000 20.77000 245 LYS C O 1
ATOM 9192 N N . VAL C 1 209 ? 23.73300 6.96900 -11.60500 1.000 18.46000 246 VAL C N 1
ATOM 9193 C CA . VAL C 1 209 ? 24.76400 6.50500 -10.67700 1.000 17.76000 246 VAL C CA 1
ATOM 9194 C C . VAL C 1 209 ? 24.13300 5.90700 -9.42100 1.000 17.10000 246 VAL C C 1
ATOM 9195 O O . VAL C 1 209 ? 24.57000 4.85400 -8.93300 1.000 18.47000 246 VAL C O 1
ATOM 9199 N N . CYS C 1 210 ? 23.09700 6.56000 -8.88000 1.000 18.18000 247 CYS C N 1
ATOM 9200 C CA . CYS C 1 210 ? 22.43900 6.04000 -7.68000 1.000 15.89000 247 CYS C CA 1
ATOM 9201 C C . CYS C 1 210 ? 21.77800 4.69400 -7.94500 1.000 17.77000 247 CYS C C 1
ATOM 9202 O O . CYS C 1 210 ? 21.77900 3.81300 -7.07700 1.000 19.10000 247 CYS C O 1
ATOM 9205 N N . ASN C 1 211 ? 21.19600 4.51300 -9.13400 1.000 17.76000 248 ASN C N 1
ATOM 9206 C CA . ASN C 1 211 ? 20.62400 3.21000 -9.45800 1.000 18.68000 248 ASN C CA 1
ATOM 9207 C C . ASN C 1 211 ? 21.70100 2.13200 -9.47800 1.000 21.25000 248 ASN C C 1
ATOM 9208 O O . ASN C 1 211 ? 21.52200 1.05000 -8.90500 1.000 23.45000 248 ASN C O 1
ATOM 9213 N N . LYS C 1 212 ? 22.83900 2.42000 -10.12100 1.000 20.69000 249 LYS C N 1
ATOM 9214 C CA . LYS C 1 212 ? 23.91800 1.44000 -10.21400 1.000 22.71000 249 LYS C CA 1
ATOM 9215 C C . LYS C 1 212 ? 24.47500 1.08800 -8.83900 1.000 22.51000 249 LYS C C 1
ATOM 9216 O O . LYS C 1 212 ? 24.82800 -0.06800 -8.58100 1.000 25.05000 249 LYS C O 1
ATOM 9222 N N . GLN C 1 213 ? 24.54600 2.06700 -7.94200 1.000 19.83000 250 GLN C N 1
ATOM 9223 C CA . GLN C 1 213 ? 25.12200 1.88300 -6.61800 1.000 20.13000 250 GLN C CA 1
ATOM 9224 C C . GLN C 1 213 ? 24.09200 1.51200 -5.56100 1.000 20.75000 250 GLN C C 1
ATOM 9225 O O . GLN C 1 213 ? 24.47300 1.28200 -4.40300 1.000 21.66000 250 GLN C O 1
ATOM 9231 N N . LYS C 1 214 ? 22.80900 1.45900 -5.92700 1.000 19.57000 251 LYS C N 1
ATOM 9232 C CA . LYS C 1 214 ? 21.72700 1.26500 -4.96400 1.000 20.31000 251 LYS C CA 1
ATOM 9233 C C . LYS C 1 214 ? 21.84700 2.26700 -3.81800 1.000 19.00000 251 LYS C C 1
ATOM 9234 O O . LYS C 1 214 ? 21.68600 1.93400 -2.64000 1.000 21.21000 251 LYS C O 1
ATOM 9240 N N . ALA C 1 215 ? 22.14000 3.51000 -4.17700 1.000 16.25000 252 ALA C N 1
ATOM 9241 C CA . ALA C 1 215 ? 22.26300 4.60900 -3.23300 1.000 16.10000 252 ALA C CA 1
ATOM 9242 C C . ALA C 1 215 ? 21.00500 5.46400 -3.25300 1.000 15.85000 252 ALA C C 1
ATOM 9243 O O . ALA C 1 215 ? 20.34200 5.60500 -4.28600 1.000 16.98000 252 ALA C O 1
ATOM 9245 N N . VAL C 1 216 ? 20.68900 6.04700 -2.09500 1.000 16.19000 253 VAL C N 1
ATOM 9246 C CA . VAL C 1 216 ? 19.63800 7.05300 -2.01600 1.000 15.50000 253 VAL C CA 1
ATOM 9247 C C . VAL C 1 216 ? 20.08700 8.29800 -2.76100 1.000 15.28000 253 VAL C C 1
ATOM 9248 O O . VAL C 1 216 ? 21.21100 8.78100 -2.57200 1.000 15.70000 253 VAL C O 1
ATOM 9252 N N . MET C 1 217 ? 19.21600 8.83000 -3.60700 1.000 14.34000 254 MET C N 1
ATOM 9253 C CA . MET C 1 217 ? 19.46600 10.10300 -4.26300 1.000 12.73000 254 MET C CA 1
ATOM 9254 C C . MET C 1 217 ? 18.77100 11.20300 -3.46600 1.000 12.75000 254 MET C C 1
ATOM 9255 O O . MET C 1 217 ? 17.53600 11.28400 -3.44000 1.000 13.56000 254 MET C O 1
ATOM 9260 N N . LEU C 1 218 ? 19.56700 12.05200 -2.82400 1.000 12.85000 255 LEU C N 1
ATOM 9261 C CA . LEU C 1 218 ? 19.07000 13.20700 -2.09400 1.000 13.40000 255 LEU C CA 1
ATOM 9262 C C . LEU C 1 218 ? 19.36000 14.45500 -2.91200 1.000 13.16000 255 LEU C C 1
ATOM 9263 O O . LEU C 1 218 ? 20.52500 14.77000 -3.16100 1.000 14.29000 255 LEU C O 1
ATOM 9268 N N . ALA C 1 219 ? 18.31800 15.16800 -3.32300 1.000 12.57000 256 ALA C N 1
ATOM 9269 C CA . ALA C 1 219 ? 18.49100 16.47600 -3.93700 1.000 11.11000 256 ALA C CA 1
ATOM 9270 C C . ALA C 1 219 ? 18.30500 17.52100 -2.84600 1.000 14.04000 256 ALA C C 1
ATOM 9271 O O . ALA C 1 219 ? 17.27100 17.53900 -2.16900 1.000 16.09000 256 ALA C O 1
ATOM 9273 N N . ASP C 1 220 ? 19.31200 18.36200 -2.65900 1.000 13.38000 257 ASP C N 1
ATOM 9274 C CA . ASP C 1 220 ? 19.23400 19.47700 -1.72200 1.000 13.68000 257 ASP C CA 1
ATOM 9275 C C . ASP C 1 220 ? 19.05000 20.73200 -2.56500 1.000 13.07000 257 ASP C C 1
ATOM 9276 O O . ASP C 1 220 ? 20.02200 21.32000 -3.05200 1.000 14.04000 257 ASP C O 1
ATOM 9281 N N . MET C 1 221 ? 17.79900 21.15100 -2.73200 1.000 12.22000 258 MET C N 1
ATOM 9282 C CA . MET C 1 221 ? 17.48200 22.23900 -3.64700 1.000 13.43000 258 MET C CA 1
ATOM 9283 C C . MET C 1 221 ? 17.35600 23.58900 -2.94500 1.000 14.48000 258 MET C C 1
ATOM 9284 O O . MET C 1 221 ? 16.72800 24.49700 -3.49300 1.000 14.49000 258 MET C O 1
ATOM 9289 N N . ALA C 1 222 ? 17.96800 23.75000 -1.76500 1.000 14.27000 259 ALA C N 1
ATOM 9290 C CA . ALA C 1 222 ? 17.77900 24.96200 -0.96000 1.000 13.57000 259 ALA C CA 1
ATOM 9291 C C . ALA C 1 222 ? 17.88500 26.24800 -1.78700 1.000 15.43000 259 ALA C C 1
ATOM 9292 O O . ALA C 1 222 ? 17.01800 27.12700 -1.70200 1.000 16.10000 259 ALA C O 1
ATOM 9294 N N . HIS C 1 223 ? 18.93100 26.37000 -2.61100 1.000 13.78000 260 HIS C N 1
ATOM 9295 C CA . HIS C 1 223 ? 19.15400 27.62700 -3.32600 1.000 15.31000 260 HIS C CA 1
ATOM 9296 C C . HIS C 1 223 ? 18.14200 27.86000 -4.43800 1.000 16.13000 260 HIS C C 1
ATOM 9297 O O . HIS C 1 223 ? 17.85100 29.01600 -4.77100 1.000 17.96000 260 HIS C O 1
ATOM 9304 N N . ILE C 1 224 ? 17.61900 26.79700 -5.04100 1.000 16.19000 261 ILE C N 1
ATOM 9305 C CA . ILE C 1 224 ? 16.84200 26.90400 -6.27200 1.000 15.71000 261 ILE C CA 1
ATOM 9306 C C . ILE C 1 224 ? 15.37200 26.57200 -6.04500 1.000 13.86000 261 ILE C C 1
ATOM 9307 O O . ILE C 1 224 ? 14.60000 26.50100 -7.00900 1.000 14.91000 261 ILE C O 1
ATOM 9312 N N A SER C 1 225 ? 14.95100 26.37900 -4.79300 0.660 14.90000 262 SER C N 1
ATOM 9313 N N B SER C 1 225 ? 14.97500 26.39000 -4.78100 0.340 13.94000 262 SER C N 1
ATOM 9314 C CA A SER C 1 225 ? 13.61900 25.83200 -4.54400 0.660 15.34000 262 SER C CA 1
ATOM 9315 C CA B SER C 1 225 ? 13.64700 25.90200 -4.41800 0.340 13.62000 262 SER C CA 1
ATOM 9316 C C A SER C 1 225 ? 12.51300 26.72200 -5.10900 0.660 14.89000 262 SER C C 1
ATOM 9317 C C B SER C 1 225 ? 12.53700 26.72200 -5.06600 0.340 13.93000 262 SER C C 1
ATOM 9318 O O A SER C 1 225 ? 11.50100 26.21300 -5.60600 0.660 15.09000 262 SER C O 1
ATOM 9319 O O B SER C 1 225 ? 11.56500 26.17000 -5.59300 0.340 13.99000 262 SER C O 1
ATOM 9324 N N . GLY C 1 226 ? 12.66500 28.04900 -5.02200 1.000 13.57000 263 GLY C N 1
ATOM 9325 C CA . GLY C 1 226 ? 11.62700 28.92200 -5.56400 1.000 13.38000 263 GLY C CA 1
ATOM 9326 C C . GLY C 1 226 ? 11.56600 28.87400 -7.07600 1.000 13.32000 263 GLY C C 1
ATOM 9327 O O . GLY C 1 226 ? 10.48100 28.98300 -7.66600 1.000 14.43000 263 GLY C O 1
ATOM 9328 N N . LEU C 1 227 ? 12.72700 28.70700 -7.72200 1.000 13.76000 264 LEU C N 1
ATOM 9329 C CA . LEU C 1 227 ? 12.76300 28.50600 -9.17000 1.000 13.02000 264 LEU C CA 1
ATOM 9330 C C . LEU C 1 227 ? 12.06300 27.21300 -9.54900 1.000 13.81000 264 LEU C C 1
ATOM 9331 O O . LEU C 1 227 ? 11.32500 27.15800 -10.54400 1.000 15.75000 264 LEU C O 1
ATOM 9336 N N . VAL C 1 228 ? 12.29700 26.15500 -8.77000 1.000 13.63000 265 VAL C N 1
ATOM 9337 C CA . VAL C 1 228 ? 11.62800 24.87800 -9.01300 1.000 14.16000 265 VAL C CA 1
ATOM 9338 C C . VAL C 1 228 ? 10.12200 25.01700 -8.81000 1.000 16.28000 265 VAL C C 1
ATOM 9339 O O . VAL C 1 228 ? 9.32400 24.54700 -9.63300 1.000 16.65000 265 VAL C O 1
ATOM 9343 N N . ALA C 1 229 ? 9.70700 25.65500 -7.71000 1.000 15.30000 266 ALA C N 1
ATOM 9344 C CA . ALA C 1 229 ? 8.27500 25.79000 -7.43000 1.000 14.12000 266 ALA C CA 1
ATOM 9345 C C . ALA C 1 229 ? 7.55800 26.54100 -8.54200 1.000 14.70000 266 ALA C C 1
ATOM 9346 O O . ALA C 1 229 ? 6.43300 26.18400 -8.92300 1.000 17.58000 266 ALA C O 1
ATOM 9348 N N . ALA C 1 230 ? 8.19200 27.58700 -9.07700 1.000 13.74000 267 ALA C N 1
ATOM 9349 C CA . ALA C 1 230 ? 7.59900 28.35600 -10.16500 1.000 15.12000 267 ALA C CA 1
ATOM 9350 C C . ALA C 1 230 ? 7.62800 27.62300 -11.49800 1.000 16.03000 267 ALA C C 1
ATOM 9351 O O . ALA C 1 230 ? 6.96000 28.06600 -12.44400 1.000 18.57000 267 ALA C O 1
ATOM 9353 N N . GLY C 1 231 ? 8.37500 26.52800 -11.60100 1.000 16.71000 268 GLY C N 1
ATOM 9354 C CA . GLY C 1 231 ? 8.44700 25.79500 -12.85100 1.000 15.61000 268 GLY C CA 1
ATOM 9355 C C . GLY C 1 231 ? 9.29800 26.46200 -13.90500 1.000 15.54000 268 GLY C C 1
ATOM 9356 O O . GLY C 1 231 ? 9.04900 26.27800 -15.10100 1.000 16.76000 268 GLY C O 1
ATOM 9357 N N . VAL C 1 232 ? 10.30100 27.24700 -13.49900 1.000 14.91000 269 VAL C N 1
ATOM 9358 C CA . VAL C 1 232 ? 11.14300 27.95400 -14.46200 1.000 16.06000 269 VAL C CA 1
ATOM 9359 C C . VAL C 1 232 ? 12.51800 27.31900 -14.63600 1.000 15.94000 269 VAL C C 1
ATOM 9360 O O . VAL C 1 232 ? 13.28100 27.76500 -15.51100 1.000 16.78000 269 VAL C O 1
ATOM 9364 N N . ILE C 1 233 ? 12.86200 26.30900 -13.83900 1.000 15.16000 270 ILE C N 1
ATOM 9365 C CA . ILE C 1 233 ? 14.00200 25.43600 -14.12100 1.000 13.75000 270 ILE C CA 1
ATOM 9366 C C . ILE C 1 233 ? 13.54300 23.99900 -13.91800 1.000 14.81000 270 ILE C C 1
ATOM 9367 O O . ILE C 1 233 ? 12.50100 23.75500 -13.28500 1.000 15.61000 270 ILE C O 1
ATOM 9372 N N . PRO C 1 234 ? 14.28000 23.02400 -14.45700 1.000 15.34000 271 PRO C N 1
ATOM 9373 C CA . PRO C 1 234 ? 13.86400 21.62400 -14.30000 1.000 15.13000 271 PRO C CA 1
ATOM 9374 C C . PRO C 1 234 ? 13.84800 21.19500 -12.83700 1.000 16.12000 271 PRO C C 1
ATOM 9375 O O . PRO C 1 234 ? 14.67100 21.62700 -12.02700 1.000 17.39000 271 PRO C O 1
ATOM 9379 N N . SER C 1 235 ? 12.89000 20.30800 -12.50600 1.000 15.86000 272 SER C N 1
ATOM 9380 C CA . SER C 1 235 ? 12.62300 19.91400 -11.12400 1.000 15.57000 272 SER C CA 1
ATOM 9381 C C . SER C 1 235 ? 13.42700 18.67600 -10.73400 1.000 15.13000 272 SER C C 1
ATOM 9382 O O . SER C 1 235 ? 13.43400 17.68700 -11.47700 1.000 16.46000 272 SER C O 1
ATOM 9385 N N . PRO C 1 236 ? 14.07400 18.66800 -9.56700 1.000 14.41000 273 PRO C N 1
ATOM 9386 C CA . PRO C 1 236 ? 14.74800 17.43700 -9.12200 1.000 15.37000 273 PRO C CA 1
ATOM 9387 C C . PRO C 1 236 ? 13.78000 16.34000 -8.71900 1.000 14.66000 273 PRO C C 1
ATOM 9388 O O . PRO C 1 236 ? 14.19700 15.17700 -8.60300 1.000 15.14000 273 PRO C O 1
ATOM 9392 N N . PHE C 1 237 ? 12.50200 16.66700 -8.50500 1.000 14.65000 274 PHE C N 1
ATOM 9393 C CA . PHE C 1 237 ? 11.54800 15.66700 -8.04600 1.000 15.04000 274 PHE C CA 1
ATOM 9394 C C . PHE C 1 237 ? 11.29800 14.58300 -9.08600 1.000 17.79000 274 PHE C C 1
ATOM 9395 O O . PHE C 1 237 ? 10.83700 13.49200 -8.73200 1.000 18.14000 274 PHE C O 1
ATOM 9403 N N . GLU C 1 238 ? 11.59100 14.84800 -10.35900 1.000 18.03000 275 GLU C N 1
ATOM 9404 C CA . GLU C 1 238 ? 11.46600 13.78900 -11.34600 1.000 18.99000 275 GLU C CA 1
ATOM 9405 C C . GLU C 1 238 ? 12.36200 12.60400 -11.01500 1.000 19.16000 275 GLU C C 1
ATOM 9406 O O . GLU C 1 238 ? 12.00700 11.45300 -11.31300 1.000 20.79000 275 GLU C O 1
ATOM 9412 N N . TYR C 1 239 ? 13.51000 12.85600 -10.38500 1.000 16.85000 276 TYR C N 1
ATOM 9413 C CA . TYR C 1 239 ? 14.55200 11.85100 -10.22400 1.000 15.83000 276 TYR C CA 1
ATOM 9414 C C . TYR C 1 239 ? 14.83000 11.46400 -8.78400 1.000 15.68000 276 TYR C C 1
ATOM 9415 O O . TYR C 1 239 ? 15.15000 10.30200 -8.52700 1.000 18.22000 276 TYR C O 1
ATOM 9424 N N . ALA C 1 240 ? 14.71500 12.39500 -7.84500 1.000 15.09000 277 ALA C N 1
ATOM 9425 C CA . ALA C 1 240 ? 15.25600 12.17700 -6.51100 1.000 13.87000 277 ALA C CA 1
ATOM 9426 C C . ALA C 1 240 ? 14.39000 11.22200 -5.69600 1.000 15.92000 277 ALA C C 1
ATOM 9427 O O . ALA C 1 240 ? 13.18300 11.08500 -5.92400 1.000 17.22000 277 ALA C O 1
ATOM 9429 N N . ASP C 1 241 ? 15.03300 10.55900 -4.72800 1.000 14.06000 278 ASP C N 1
ATOM 9430 C CA . ASP C 1 241 ? 14.32000 9.78200 -3.71800 1.000 15.26000 278 ASP C CA 1
ATOM 9431 C C . ASP C 1 241 ? 13.81300 10.67600 -2.60000 1.000 13.43000 278 ASP C C 1
ATOM 9432 O O . ASP C 1 241 ? 12.71300 10.46900 -2.07300 1.000 14.98000 278 ASP C O 1
ATOM 9437 N N . VAL C 1 242 ? 14.63800 11.64400 -2.20800 1.000 13.13000 279 VAL C N 1
ATOM 9438 C CA . VAL C 1 242 ? 14.38800 12.56100 -1.10700 1.000 13.20000 279 VAL C CA 1
ATOM 9439 C C . VAL C 1 242 ? 14.84200 13.93200 -1.58300 1.000 13.72000 279 VAL C C 1
ATOM 9440 O O . VAL C 1 242 ? 15.85200 14.04700 -2.29100 1.000 13.41000 279 VAL C O 1
ATOM 9444 N N . VAL C 1 243 ? 14.09200 14.97200 -1.21900 1.000 13.43000 280 VAL C N 1
ATOM 9445 C CA . VAL C 1 243 ? 14.45400 16.34400 -1.55600 1.000 13.84000 280 VAL C CA 1
ATOM 9446 C C . VAL C 1 243 ? 14.40600 17.17000 -0.27900 1.000 12.10000 280 VAL C C 1
ATOM 9447 O O . VAL C 1 243 ? 13.35700 17.24700 0.37000 1.000 15.08000 280 VAL C O 1
ATOM 9451 N N . THR C 1 244 ? 15.52700 17.78900 0.08000 1.000 12.26000 281 THR C N 1
ATOM 9452 C CA . THR C 1 244 ? 15.53300 18.75600 1.16400 1.000 12.72000 281 THR C CA 1
ATOM 9453 C C . THR C 1 244 ? 15.58800 20.17100 0.60900 1.000 12.09000 281 THR C C 1
ATOM 9454 O O . THR C 1 244 ? 16.03300 20.41400 -0.52000 1.000 12.90000 281 THR C O 1
ATOM 9458 N N . THR C 1 245 ? 15.11700 21.11200 1.41800 1.000 13.15000 282 THR C N 1
ATOM 9459 C CA . THR C 1 245 ? 15.19900 22.51200 1.03800 1.000 14.21000 282 THR C CA 1
ATOM 9460 C C . THR C 1 245 ? 15.05400 23.36600 2.28200 1.000 14.12000 282 THR C C 1
ATOM 9461 O O . THR C 1 245 ? 14.37600 22.98400 3.23700 1.000 14.24000 282 THR C O 1
ATOM 9465 N N . THR C 1 246 ? 15.72700 24.51100 2.26900 1.000 12.10000 283 THR C N 1
ATOM 9466 C CA . THR C 1 246 ? 15.35100 25.58200 3.16700 1.000 12.47000 283 THR C CA 1
ATOM 9467 C C . THR C 1 246 ? 14.11100 26.27700 2.63000 1.000 13.28000 283 THR C C 1
ATOM 9468 O O . THR C 1 246 ? 13.73400 26.13100 1.46400 1.000 14.75000 283 THR C O 1
ATOM 9472 N N . THR C 1 247 ? 13.49600 27.08200 3.47800 1.000 12.99000 284 THR C N 1
ATOM 9473 C CA . THR C 1 247 ? 12.30700 27.80700 3.07800 1.000 13.62000 284 THR C CA 1
ATOM 9474 C C . THR C 1 247 ? 12.55200 29.30600 2.92300 1.000 13.19000 284 THR C C 1
ATOM 9475 O O . THR C 1 247 ? 11.65200 30.01300 2.45900 1.000 14.24000 284 THR C O 1
ATOM 9479 N N . HIS C 1 248 ? 13.76500 29.79700 3.21300 1.000 14.43000 285 HIS C N 1
ATOM 9480 C CA . HIS C 1 248 ? 14.04200 31.23200 3.29700 1.000 15.19000 285 HIS C CA 1
ATOM 9481 C C . HIS C 1 248 ? 14.89000 31.79700 2.15900 1.000 19.49000 285 HIS C C 1
ATOM 9482 O O . HIS C 1 248 ? 15.13500 33.01100 2.13300 1.000 21.27000 285 HIS C O 1
ATOM 9489 N N . LYS C 1 249 ? 15.34800 30.97600 1.22200 1.000 18.75000 286 LYS C N 1
ATOM 9490 C CA . LYS C 1 249 ? 16.16500 31.50100 0.12900 1.000 16.62000 286 LYS C CA 1
ATOM 9491 C C . LYS C 1 249 ? 15.27100 31.90000 -1.03500 1.000 15.44000 286 LYS C C 1
ATOM 9492 O O . LYS C 1 249 ? 14.37900 32.73300 -0.85500 1.000 16.04000 286 LYS C O 1
ATOM 9498 N N . SER C 1 250 ? 15.47700 31.31500 -2.22400 1.000 15.01000 287 SER C N 1
ATOM 9499 C CA . SER C 1 250 ? 14.64300 31.70100 -3.36100 1.000 15.95000 287 SER C CA 1
ATOM 9500 C C . SER C 1 250 ? 13.17300 31.37000 -3.14100 1.000 15.54000 287 SER C C 1
ATOM 9501 O O . SER C 1 250 ? 12.31400 31.99100 -3.77600 1.000 16.99000 287 SER C O 1
ATOM 9504 N N . LEU C 1 251 ? 12.85000 30.43400 -2.23500 1.000 16.13000 288 LEU C N 1
ATOM 9505 C CA . LEU C 1 251 ? 11.43800 30.17000 -1.96800 1.000 14.93000 288 LEU C CA 1
ATOM 9506 C C . LEU C 1 251 ? 10.75800 31.39300 -1.36300 1.000 15.40000 288 LEU C C 1
ATOM 9507 O O . LEU C 1 251 ? 9.54900 31.58400 -1.54900 1.000 15.82000 288 LEU C O 1
ATOM 9512 N N . ARG C 1 252 ? 11.52300 32.22100 -0.64300 1.000 14.38000 289 ARG C N 1
ATOM 9513 C CA . ARG C 1 252 ? 11.09200 33.51900 -0.11200 1.000 14.76000 289 ARG C CA 1
ATOM 9514 C C . ARG C 1 252 ? 10.14400 33.37400 1.07800 1.000 13.82000 289 ARG C C 1
ATOM 9515 O O . ARG C 1 252 ? 9.29900 34.24100 1.31900 1.000 16.64000 289 ARG C O 1
ATOM 9523 N N . GLY C 1 253 ? 10.30000 32.30300 1.85000 1.000 13.01000 290 GLY C N 1
ATOM 9524 C CA . GLY C 1 253 ? 9.50900 32.09600 3.04200 1.000 13.94000 290 GLY C CA 1
ATOM 9525 C C . GLY C 1 253 ? 10.25900 32.38700 4.33000 1.000 13.97000 290 GLY C C 1
ATOM 9526 O O . GLY C 1 253 ? 11.28700 33.08100 4.34400 1.000 13.48000 290 GLY C O 1
ATOM 9527 N N . PRO C 1 254 ? 9.74500 31.86100 5.44200 1.000 13.72000 291 PRO C N 1
ATOM 9528 C CA . PRO C 1 254 ? 10.41100 32.04900 6.73700 1.000 13.59000 291 PRO C CA 1
ATOM 9529 C C . PRO C 1 254 ? 11.65800 31.18400 6.81000 1.000 12.82000 291 PRO C C 1
ATOM 9530 O O . PRO C 1 254 ? 11.89300 30.32100 5.96300 1.000 14.06000 291 PRO C O 1
ATOM 9534 N N . ARG C 1 255 ? 12.46600 31.41800 7.84600 1.000 11.76000 292 ARG C N 1
ATOM 9535 C CA . ARG C 1 255 ? 13.62000 30.55700 8.08200 1.000 11.61000 292 ARG C CA 1
ATOM 9536 C C . ARG C 1 255 ? 13.14600 29.20500 8.60600 1.000 13.19000 292 ARG C C 1
ATOM 9537 O O . ARG C 1 255 ? 12.54800 29.11700 9.68400 1.000 14.74000 292 ARG C O 1
ATOM 9545 N N . GLY C 1 256 ? 13.41900 28.16200 7.83500 1.000 13.46000 293 GLY C N 1
ATOM 9546 C CA . GLY C 1 256 ? 12.92400 26.83700 8.14700 1.000 13.42000 293 GLY C CA 1
ATOM 9547 C C . GLY C 1 256 ? 13.34800 25.88800 7.05200 1.000 12.89000 293 GLY C C 1
ATOM 9548 O O . GLY C 1 256 ? 14.24200 26.20200 6.26300 1.000 14.15000 293 GLY C O 1
ATOM 9549 N N . ALA C 1 257 ? 12.69600 24.72600 6.99400 1.000 14.47000 294 ALA C N 1
ATOM 9550 C CA . ALA C 1 257 ? 13.10300 23.70300 6.03800 1.000 13.80000 294 ALA C CA 1
ATOM 9551 C C . ALA C 1 257 ? 11.96600 22.71700 5.82100 1.000 13.72000 294 ALA C C 1
ATOM 9552 O O . ALA C 1 257 ? 11.03300 22.62500 6.62500 1.000 14.21000 294 ALA C O 1
ATOM 9554 N N . MET C 1 258 ? 12.06200 21.97500 4.71200 1.000 13.22000 295 MET C N 1
ATOM 9555 C CA . MET C 1 258 ? 11.13500 20.89800 4.40100 1.000 13.97000 295 MET C CA 1
ATOM 9556 C C . MET C 1 258 ? 11.92300 19.69000 3.92000 1.000 12.89000 295 MET C C 1
ATOM 9557 O O . MET C 1 258 ? 12.98100 19.83400 3.29800 1.000 12.69000 295 MET C O 1
ATOM 9562 N N . ILE C 1 259 ? 11.40300 18.49900 4.21000 1.000 12.48000 296 ILE C N 1
ATOM 9563 C CA . ILE C 1 259 ? 11.95100 17.24200 3.70200 1.000 13.15000 296 ILE C CA 1
ATOM 9564 C C . ILE C 1 259 ? 10.84400 16.52800 2.95100 1.000 12.83000 296 ILE C C 1
ATOM 9565 O O . ILE C 1 259 ? 9.84000 16.13300 3.55800 1.000 14.46000 296 ILE C O 1
ATOM 9570 N N . PHE C 1 260 ? 11.03700 16.33600 1.64400 1.000 12.50000 297 PHE C N 1
ATOM 9571 C CA . PHE C 1 260 ? 10.13600 15.57400 0.79100 1.000 12.43000 297 PHE C CA 1
ATOM 9572 C C . PHE C 1 260 ? 10.71100 14.18300 0.56500 1.000 13.25000 297 PHE C C 1
ATOM 9573 O O . PHE C 1 260 ? 11.92600 14.00800 0.48600 1.000 14.44000 297 PHE C O 1
ATOM 9581 N N . PHE C 1 261 ? 9.83100 13.19400 0.42600 1.000 12.88000 298 PHE C N 1
ATOM 9582 C CA . PHE C 1 261 ? 10.30400 11.82900 0.24000 1.000 12.94000 298 PHE C CA 1
ATOM 9583 C C . PHE C 1 261 ? 9.30700 11.03600 -0.59000 1.000 14.28000 298 PHE C C 1
ATOM 9584 O O . PHE C 1 261 ? 8.08900 11.24000 -0.50000 1.000 13.57000 298 PHE C O 1
ATOM 9592 N N . ARG C 1 262 ? 9.83600 10.10800 -1.37700 1.000 14.57000 299 ARG C N 1
ATOM 9593 C CA . ARG C 1 262 ? 8.97000 9.19300 -2.10300 1.000 15.48000 299 ARG C CA 1
ATOM 9594 C C . ARG C 1 262 ? 8.24000 8.26600 -1.13500 1.000 17.05000 299 ARG C C 1
ATOM 9595 O O . ARG C 1 262 ? 8.75100 7.90800 -0.07000 1.000 15.71000 299 ARG C O 1
ATOM 9603 N N . LYS C 1 263 ? 7.02500 7.88700 -1.51800 1.000 17.01000 300 LYS C N 1
ATOM 9604 C CA . LYS C 1 263 ? 6.20900 6.95700 -0.75300 1.000 17.95000 300 LYS C CA 1
ATOM 9605 C C . LYS C 1 263 ? 5.39300 6.14300 -1.74200 1.000 20.21000 300 LYS C C 1
ATOM 9606 O O . LYS C 1 263 ? 5.31400 6.47500 -2.92700 1.000 20.74000 300 LYS C O 1
ATOM 9612 N N . GLY C 1 264 ? 4.78300 5.06800 -1.24400 1.000 20.30000 301 GLY C N 1
ATOM 9613 C CA . GLY C 1 264 ? 3.97700 4.21900 -2.09700 1.000 22.28000 301 GLY C CA 1
ATOM 9614 C C . GLY C 1 264 ? 4.81600 3.23800 -2.89800 1.000 25.36000 301 GLY C C 1
ATOM 9615 O O . GLY C 1 264 ? 5.95000 2.89600 -2.54400 1.000 24.80000 301 GLY C O 1
ATOM 9616 N N . LEU C 1 265 ? 4.23400 2.78300 -4.00500 1.000 27.07000 302 LEU C N 1
ATOM 9617 C CA . LEU C 1 265 ? 4.85300 1.73900 -4.81000 1.000 28.45000 302 LEU C CA 1
ATOM 9618 C C . LEU C 1 265 ? 6.11600 2.24800 -5.49200 1.000 28.47000 302 LEU C C 1
ATOM 9619 O O . LEU C 1 265 ? 6.10300 3.29500 -6.14600 1.000 27.74000 302 LEU C O 1
ATOM 9624 N N . LYS C 1 266 ? 7.20800 1.49600 -5.35400 1.000 28.28000 303 LYS C N 1
ATOM 9625 C CA . LYS C 1 266 ? 8.45300 1.82100 -6.03900 1.000 31.43000 303 LYS C CA 1
ATOM 9626 C C . LYS C 1 266 ? 8.61200 1.06300 -7.35100 1.000 36.05000 303 LYS C C 1
ATOM 9627 O O . LYS C 1 266 ? 8.82400 1.68000 -8.39900 1.000 35.78000 303 LYS C O 1
ATOM 9633 N N . GLU C 1 267 ? 8.51300 -0.26100 -7.31800 1.000 40.02000 304 GLU C N 1
ATOM 9634 C CA . GLU C 1 267 ? 8.66500 -1.07500 -8.51900 1.000 45.99000 304 GLU C CA 1
ATOM 9635 C C . GLU C 1 267 ? 8.11400 -2.46300 -8.21800 1.000 49.00000 304 GLU C C 1
ATOM 9636 O O . GLU C 1 267 ? 7.66600 -2.74900 -7.10300 1.000 47.58000 304 GLU C O 1
ATOM 9642 N N . ILE C 1 268 ? 8.13200 -3.31700 -9.23900 1.000 52.65000 305 ILE C N 1
ATOM 9643 C CA . ILE C 1 268 ? 7.77600 -4.72700 -9.12400 1.000 56.89000 305 ILE C CA 1
ATOM 9644 C C . ILE C 1 268 ? 9.06300 -5.52700 -9.25700 1.000 62.83000 305 ILE C C 1
ATOM 9645 O O . ILE C 1 268 ? 9.78100 -5.39000 -10.25400 1.000 64.58000 305 ILE C O 1
ATOM 9650 N N . ASN C 1 269 ? 9.36100 -6.35900 -8.26100 1.000 67.21000 306 ASN C N 1
ATOM 9651 C CA . ASN C 1 269 ? 10.60600 -7.11200 -8.29200 1.000 72.28000 306 ASN C CA 1
ATOM 9652 C C . ASN C 1 269 ? 10.52200 -8.23500 -9.32800 1.000 76.31000 306 ASN C C 1
ATOM 9653 O O . ASN C 1 269 ? 9.52700 -8.39500 -10.04200 1.000 76.75000 306 ASN C O 1
ATOM 9658 N N . LYS C 1 270 ? 11.58900 -9.03300 -9.39800 1.000 79.09000 307 LYS C N 1
ATOM 9659 C CA . LYS C 1 270 ? 11.68000 -10.13600 -10.34900 1.000 81.26000 307 LYS C CA 1
ATOM 9660 C C . LYS C 1 270 ? 10.65900 -11.23800 -10.09000 1.000 82.74000 307 LYS C C 1
ATOM 9661 O O . LYS C 1 270 ? 10.57200 -12.17500 -10.89300 1.000 83.65000 307 LYS C O 1
ATOM 9667 N N . GLN C 1 271 ? 9.88500 -11.15300 -9.00700 1.000 82.80000 308 GLN C N 1
ATOM 9668 C CA . GLN C 1 271 ? 8.95500 -12.20800 -8.62200 1.000 81.69000 308 GLN C CA 1
ATOM 9669 C C . GLN C 1 271 ? 7.50100 -11.76100 -8.68800 1.000 79.10000 308 GLN C C 1
ATOM 9670 O O . GLN C 1 271 ? 6.61300 -12.51100 -8.26300 1.000 78.91000 308 GLN C O 1
ATOM 9676 N N . GLY C 1 272 ? 7.23000 -10.56800 -9.20900 1.000 76.48000 309 GLY C N 1
ATOM 9677 C CA . GLY C 1 272 ? 5.87400 -10.06700 -9.26800 1.000 74.40000 309 GLY C CA 1
ATOM 9678 C C . GLY C 1 272 ? 5.38200 -9.40300 -8.00400 1.000 72.20000 309 GLY C C 1
ATOM 9679 O O . GLY C 1 272 ? 4.19700 -9.05900 -7.92400 1.000 73.07000 309 GLY C O 1
ATOM 9680 N N . LYS C 1 273 ? 6.24800 -9.21200 -7.01300 1.000 68.29000 310 LYS C N 1
ATOM 9681 C CA . LYS C 1 273 ? 5.85400 -8.58600 -5.76100 1.000 66.04000 310 LYS C CA 1
ATOM 9682 C C . LYS C 1 273 ? 6.04500 -7.07800 -5.84100 1.000 61.64000 310 LYS C C 1
ATOM 9683 O O . LYS C 1 273 ? 7.01500 -6.58900 -6.42800 1.000 60.88000 310 LYS C O 1
ATOM 9689 N N . GLU C 1 274 ? 5.10200 -6.34500 -5.25700 1.000 57.80000 311 GLU C N 1
ATOM 9690 C CA . GLU C 1 274 ? 5.26800 -4.91000 -5.09200 1.000 54.65000 311 GLU C CA 1
ATOM 9691 C C . GLU C 1 274 ? 6.29600 -4.63900 -4.00500 1.000 50.55000 311 GLU C C 1
ATOM 9692 O O . GLU C 1 274 ? 6.22200 -5.20800 -2.91300 1.000 50.81000 311 GLU C O 1
ATOM 9698 N N . VAL C 1 275 ? 7.26200 -3.77500 -4.30000 1.000 46.03000 312 VAL C N 1
ATOM 9699 C CA . VAL C 1 275 ? 8.16700 -3.25100 -3.28700 1.000 42.07000 312 VAL C CA 1
ATOM 9700 C C . VAL C 1 275 ? 7.81800 -1.78600 -3.07100 1.000 37.26000 312 VAL C C 1
ATOM 9701 O O . VAL C 1 275 ? 7.70900 -1.01100 -4.03000 1.000 34.72000 312 VAL C O 1
ATOM 9705 N N . MET C 1 276 ? 7.60300 -1.42300 -1.81600 1.000 33.54000 313 MET C N 1
ATOM 9706 C CA . MET C 1 276 ? 7.19900 -0.07900 -1.45400 1.000 30.97000 313 MET C CA 1
ATOM 9707 C C . MET C 1 276 ? 8.41700 0.72200 -1.03200 1.000 27.02000 313 MET C C 1
ATOM 9708 O O . MET C 1 276 ? 9.40400 0.17000 -0.53900 1.000 28.20000 313 MET C O 1
ATOM 9713 N N . TYR C 1 277 ? 8.34300 2.03100 -1.24400 1.000 22.27000 314 TYR C N 1
ATOM 9714 C CA . TYR C 1 277 ? 9.34200 2.92400 -0.68300 1.000 19.71000 314 TYR C CA 1
ATOM 9715 C C . TYR C 1 277 ? 9.32300 2.83000 0.83500 1.000 21.18000 314 TYR C C 1
ATOM 9716 O O . TYR C 1 277 ? 8.27700 2.61100 1.45700 1.000 22.44000 314 TYR C O 1
ATOM 9725 N N . ASP C 1 278 ? 10.50000 2.99800 1.43200 1.000 21.00000 315 ASP C N 1
ATOM 9726 C CA . ASP C 1 278 ? 10.67500 2.88300 2.87300 1.000 21.05000 315 ASP C CA 1
ATOM 9727 C C . ASP C 1 278 ? 11.44800 4.10900 3.38200 1.000 20.79000 315 ASP C C 1
ATOM 9728 O O . ASP C 1 278 ? 12.51400 4.00400 3.99000 1.000 22.88000 315 ASP C O 1
ATOM 9733 N N . TYR C 1 279 ? 10.89800 5.29500 3.11200 1.000 18.96000 316 TYR C N 1
ATOM 9734 C CA . TYR C 1 279 ? 11.47700 6.56400 3.55500 1.000 17.03000 316 TYR C CA 1
ATOM 9735 C C . TYR C 1 279 ? 10.62500 7.30500 4.57200 1.000 16.40000 316 TYR C C 1
ATOM 9736 O O . TYR C 1 279 ? 11.16800 7.90500 5.50100 1.000 17.50000 316 TYR C O 1
ATOM 9745 N N . GLU C 1 280 ? 9.29900 7.25800 4.41200 1.000 16.55000 317 GLU C N 1
ATOM 9746 C CA . GLU C 1 280 ? 8.39300 8.15200 5.13300 1.000 16.31000 317 GLU C CA 1
ATOM 9747 C C . GLU C 1 280 ? 8.48900 7.97300 6.64600 1.000 17.29000 317 GLU C C 1
ATOM 9748 O O . GLU C 1 280 ? 8.74200 8.93500 7.38500 1.000 15.99000 317 GLU C O 1
ATOM 9754 N N . ASP C 1 281 ? 8.25300 6.75100 7.13200 1.000 15.94000 318 ASP C N 1
ATOM 9755 C CA . ASP C 1 281 ? 8.28600 6.52700 8.57500 1.000 17.52000 318 ASP C CA 1
ATOM 9756 C C . ASP C 1 281 ? 9.66700 6.82000 9.15000 1.000 16.55000 318 ASP C C 1
ATOM 9757 O O . ASP C 1 281 ? 9.78500 7.42200 10.22500 1.000 16.62000 318 ASP C O 1
ATOM 9762 N N A ARG C 1 282 ? 10.72400 6.42000 8.43700 0.480 16.41000 319 ARG C N 1
ATOM 9763 N N B ARG C 1 282 ? 10.72500 6.42000 8.44200 0.520 15.91000 319 ARG C N 1
ATOM 9764 C CA A ARG C 1 282 ? 12.08000 6.62800 8.94200 0.480 15.74000 319 ARG C CA 1
ATOM 9765 C CA B ARG C 1 282 ? 12.07500 6.63500 8.95700 0.520 14.74000 319 ARG C CA 1
ATOM 9766 C C A ARG C 1 282 ? 12.41200 8.11100 9.05500 0.480 14.33000 319 ARG C C 1
ATOM 9767 C C B ARG C 1 282 ? 12.40200 8.11900 9.06300 0.520 13.84000 319 ARG C C 1
ATOM 9768 O O A ARG C 1 282 ? 13.00900 8.54900 10.04600 0.480 14.52000 319 ARG C O 1
ATOM 9769 O O B ARG C 1 282 ? 12.98900 8.56100 10.05700 0.520 14.15000 319 ARG C O 1
ATOM 9784 N N . ILE C 1 283 ? 12.04000 8.90200 8.04800 1.000 12.81000 320 ILE C N 1
ATOM 9785 C CA . ILE C 1 283 ? 12.33600 10.32900 8.08800 1.000 11.90000 320 ILE C CA 1
ATOM 9786 C C . ILE C 1 283 ? 11.48400 11.02200 9.14500 1.000 13.26000 320 ILE C C 1
ATOM 9787 O O . ILE C 1 283 ? 11.99300 11.80700 9.95100 1.000 13.57000 320 ILE C O 1
ATOM 9792 N N . ASN C 1 284 ? 10.17700 10.74000 9.17100 1.000 14.21000 321 ASN C N 1
ATOM 9793 C CA . ASN C 1 284 ? 9.33600 11.39100 10.17300 1.000 13.40000 321 ASN C CA 1
ATOM 9794 C C . ASN C 1 284 ? 9.81200 11.06500 11.58300 1.000 13.38000 321 ASN C C 1
ATOM 9795 O O . ASN C 1 284 ? 9.82100 11.94000 12.45600 1.000 13.80000 321 ASN C O 1
ATOM 9800 N N . GLN C 1 285 ? 10.23400 9.81800 11.82200 1.000 14.48000 322 GLN C N 1
ATOM 9801 C CA . GLN C 1 285 ? 10.69700 9.44100 13.15500 1.000 13.37000 322 GLN C CA 1
ATOM 9802 C C . GLN C 1 285 ? 12.06600 10.02600 13.47600 1.000 14.65000 322 GLN C C 1
ATOM 9803 O O . GLN C 1 285 ? 12.35500 10.29100 14.65200 1.000 15.25000 322 GLN C O 1
ATOM 9809 N N . ALA C 1 286 ? 12.92400 10.22300 12.46500 1.000 15.59000 323 ALA C N 1
ATOM 9810 C CA . ALA C 1 286 ? 14.20100 10.89100 12.71100 1.000 14.42000 323 ALA C CA 1
ATOM 9811 C C . ALA C 1 286 ? 13.98900 12.33600 13.14600 1.000 14.27000 323 ALA C C 1
ATOM 9812 O O . ALA C 1 286 ? 14.69700 12.84100 14.03000 1.000 14.60000 323 ALA C O 1
ATOM 9814 N N . VAL C 1 287 ? 13.02600 13.02400 12.53100 1.000 13.84000 324 VAL C N 1
ATOM 9815 C CA . VAL C 1 287 ? 12.74300 14.39700 12.94100 1.000 14.74000 324 VAL C CA 1
ATOM 9816 C C . VAL C 1 287 ? 12.19100 14.41900 14.36100 1.000 14.87000 324 VAL C C 1
ATOM 9817 O O . VAL C 1 287 ? 12.68100 15.16000 15.22400 1.000 14.83000 324 VAL C O 1
ATOM 9821 N N . PHE C 1 288 ? 11.17200 13.60100 14.63100 1.000 14.39000 325 PHE C N 1
ATOM 9822 C CA . PHE C 1 288 ? 10.63000 13.48500 15.97000 1.000 15.32000 325 PHE C CA 1
ATOM 9823 C C . PHE C 1 288 ? 10.09700 12.06500 16.10900 1.000 14.96000 325 PHE C C 1
ATOM 9824 O O . PHE C 1 288 ? 9.26800 11.65100 15.28600 1.000 14.92000 325 PHE C O 1
ATOM 9832 N N . PRO C 1 289 ? 10.47600 11.32300 17.16200 1.000 14.35000 326 PRO C N 1
ATOM 9833 C CA . PRO C 1 289 ? 11.23600 11.72900 18.35400 1.000 15.47000 326 PRO C CA 1
ATOM 9834 C C . PRO C 1 289 ? 12.76400 11.68100 18.24200 1.000 15.75000 326 PRO C C 1
ATOM 9835 O O . PRO C 1 289 ? 13.42800 11.85100 19.26700 1.000 17.20000 326 PRO C O 1
ATOM 9839 N N . GLY C 1 290 ? 13.32100 11.47200 17.04400 1.000 14.18000 327 GLY C N 1
ATOM 9840 C CA . GLY C 1 290 ? 14.75400 11.20300 16.95000 1.000 14.39000 327 GLY C CA 1
ATOM 9841 C C . GLY C 1 290 ? 15.62600 12.38500 17.35200 1.000 13.22000 327 GLY C C 1
ATOM 9842 O O . GLY C 1 290 ? 16.53100 12.25300 18.19300 1.000 14.32000 327 GLY C O 1
ATOM 9843 N N . LEU C 1 291 ? 15.40800 13.55500 16.73100 1.000 12.83000 328 LEU C N 1
ATOM 9844 C CA . LEU C 1 291 ? 16.36200 14.66100 16.85400 1.000 12.64000 328 LEU C CA 1
ATOM 9845 C C . LEU C 1 291 ? 15.76600 15.98500 17.29600 1.000 14.61000 328 LEU C C 1
ATOM 9846 O O . LEU C 1 291 ? 16.51400 16.81600 17.81800 1.000 19.48000 328 LEU C O 1
ATOM 9851 N N . GLN C 1 292 ? 14.47400 16.22400 17.10800 1.000 12.63000 329 GLN C N 1
ATOM 9852 C CA . GLN C 1 292 ? 13.86100 17.47800 17.51500 1.000 13.64000 329 GLN C CA 1
ATOM 9853 C C . GLN C 1 292 ? 12.82100 17.20700 18.59100 1.000 14.31000 329 GLN C C 1
ATOM 9854 O O . GLN C 1 292 ? 12.48000 16.05900 18.88600 1.000 15.46000 329 GLN C O 1
ATOM 9860 N N . GLY C 1 293 ? 12.34000 18.29100 19.19400 1.000 14.67000 330 GLY C N 1
ATOM 9861 C CA . GLY C 1 293 ? 11.26000 18.24000 20.16100 1.000 13.65000 330 GLY C CA 1
ATOM 9862 C C . GLY C 1 293 ? 10.01800 18.90400 19.60200 1.000 15.00000 330 GLY C C 1
ATOM 9863 O O . GLY C 1 293 ? 9.52500 18.51100 18.53700 1.000 15.16000 330 GLY C O 1
ATOM 9864 N N . GLY C 1 294 ? 9.51800 19.93100 20.28100 1.000 14.80000 331 GLY C N 1
ATOM 9865 C CA . GLY C 1 294 ? 8.30700 20.59400 19.85100 1.000 14.22000 331 GLY C CA 1
ATOM 9866 C C . GLY C 1 294 ? 8.50700 21.35300 18.55300 1.000 13.43000 331 GLY C C 1
ATOM 9867 O O . GLY C 1 294 ? 9.49200 22.08100 18.38200 1.000 15.99000 331 GLY C O 1
ATOM 9868 N N . PRO C 1 295 ? 7.57900 21.19000 17.61000 1.000 13.82000 332 PRO C N 1
ATOM 9869 C CA . PRO C 1 295 ? 7.65000 21.95800 16.36000 1.000 13.73000 332 PRO C CA 1
ATOM 9870 C C . PRO C 1 295 ? 7.50700 23.44700 16.61800 1.000 13.21000 332 PRO C C 1
ATOM 9871 O O . PRO C 1 295 ? 6.86700 23.87500 17.58200 1.000 15.51000 332 PRO C O 1
ATOM 9875 N N . HIS C 1 296 ? 8.07000 24.24400 15.71000 1.000 13.02000 333 HIS C N 1
ATOM 9876 C CA . HIS C 1 296 ? 7.95400 25.70000 15.80100 1.000 11.26000 333 HIS C CA 1
ATOM 9877 C C . HIS C 1 296 ? 6.73600 26.10100 14.98000 1.000 11.76000 333 HIS C C 1
ATOM 9878 O O . HIS C 1 296 ? 6.82700 26.37900 13.78200 1.000 13.21000 333 HIS C O 1
ATOM 9885 N N . ASN C 1 297 ? 5.57400 26.11900 15.64500 1.000 13.03000 334 ASN C N 1
ATOM 9886 C CA . ASN C 1 297 ? 4.30800 26.27100 14.94300 1.000 12.61000 334 ASN C CA 1
ATOM 9887 C C . ASN C 1 297 ? 4.16500 27.63500 14.29900 1.000 13.05000 334 ASN C C 1
ATOM 9888 O O . ASN C 1 297 ? 3.47200 27.75900 13.28200 1.000 13.64000 334 ASN C O 1
ATOM 9893 N N . HIS C 1 298 ? 4.80500 28.66100 14.86200 1.000 13.05000 335 HIS C N 1
ATOM 9894 C CA . HIS C 1 298 ? 4.77500 29.97000 14.22000 1.000 13.14000 335 HIS C CA 1
ATOM 9895 C C . HIS C 1 298 ? 5.49900 29.93200 12.87600 1.000 13.90000 335 HIS C C 1
ATOM 9896 O O . HIS C 1 298 ? 5.00800 30.48700 11.88700 1.000 14.15000 335 HIS C O 1
ATOM 9903 N N . THR C 1 299 ? 6.65600 29.26200 12.81500 1.000 13.08000 336 THR C N 1
ATOM 9904 C CA . THR C 1 299 ? 7.36900 29.14000 11.54400 1.000 12.71000 336 THR C CA 1
ATOM 9905 C C . THR C 1 299 ? 6.58100 28.29600 10.54500 1.000 13.67000 336 THR C C 1
ATOM 9906 O O . THR C 1 299 ? 6.48900 28.65200 9.36500 1.000 14.76000 336 THR C O 1
ATOM 9910 N N . ILE C 1 300 ? 6.00900 27.17600 11.00000 1.000 12.67000 337 ILE C N 1
ATOM 9911 C CA . ILE C 1 300 ? 5.20700 26.32500 10.12200 1.000 13.20000 337 ILE C CA 1
ATOM 9912 C C . ILE C 1 300 ? 4.01100 27.09700 9.57500 1.000 13.64000 337 ILE C C 1
ATOM 9913 O O . ILE C 1 300 ? 3.63400 26.95000 8.40400 1.000 14.21000 337 ILE C O 1
ATOM 9918 N N . THR C 1 301 ? 3.39800 27.94300 10.40700 1.000 13.33000 338 THR C N 1
ATOM 9919 C CA . THR C 1 301 ? 2.27000 28.73400 9.92900 1.000 13.69000 338 THR C CA 1
ATOM 9920 C C . THR C 1 301 ? 2.72200 29.75900 8.89500 1.000 13.42000 338 THR C C 1
ATOM 9921 O O . THR C 1 301 ? 2.06400 29.93600 7.85800 1.000 14.35000 338 THR C O 1
ATOM 9925 N N . GLY C 1 302 ? 3.85000 30.43200 9.14500 1.000 12.61000 339 GLY C N 1
ATOM 9926 C CA . GLY C 1 302 ? 4.39100 31.33500 8.14200 1.000 14.21000 339 GLY C CA 1
ATOM 9927 C C . GLY C 1 302 ? 4.80400 30.61700 6.87400 1.000 12.35000 339 GLY C C 1
ATOM 9928 O O . GLY C 1 302 ? 4.68500 31.16800 5.77400 1.000 13.06000 339 GLY C O 1
ATOM 9929 N N . LEU C 1 303 ? 5.29200 29.38000 7.00600 1.000 12.67000 340 LEU C N 1
ATOM 9930 C CA . LEU C 1 303 ? 5.63000 28.58800 5.83200 1.000 12.29000 340 LEU C CA 1
ATOM 9931 C C . LEU C 1 303 ? 4.39200 28.30800 4.98600 1.000 13.30000 340 LEU C C 1
ATOM 9932 O O . LEU C 1 303 ? 4.44300 28.39100 3.75000 1.000 14.20000 340 LEU C O 1
ATOM 9937 N N . ALA C 1 304 ? 3.26500 27.98200 5.63200 1.000 12.96000 341 ALA C N 1
ATOM 9938 C CA . ALA C 1 304 ? 2.02900 27.78300 4.88000 1.000 14.19000 341 ALA C CA 1
ATOM 9939 C C . ALA C 1 304 ? 1.69500 29.01700 4.05100 1.000 14.36000 341 ALA C C 1
ATOM 9940 O O . ALA C 1 304 ? 1.30200 28.90100 2.88300 1.000 14.89000 341 ALA C O 1
ATOM 9942 N N . VAL C 1 305 ? 1.86300 30.20800 4.63600 1.000 12.75000 342 VAL C N 1
ATOM 9943 C CA . VAL C 1 305 ? 1.61100 31.45000 3.90600 1.000 13.46000 342 VAL C CA 1
ATOM 9944 C C . VAL C 1 305 ? 2.53900 31.55300 2.69800 1.000 12.73000 342 VAL C C 1
ATOM 9945 O O . VAL C 1 305 ? 2.10800 31.88700 1.58200 1.000 13.86000 342 VAL C O 1
ATOM 9949 N N . ALA C 1 306 ? 3.83300 31.28500 2.90900 1.000 13.55000 343 ALA C N 1
ATOM 9950 C CA . ALA C 1 306 ? 4.80900 31.39700 1.82600 1.000 13.35000 343 ALA C CA 1
ATOM 9951 C C . ALA C 1 306 ? 4.50600 30.41700 0.70300 1.000 14.30000 343 ALA C C 1
ATOM 9952 O O . ALA C 1 306 ? 4.71600 30.72700 -0.47800 1.000 15.55000 343 ALA C O 1
ATOM 9954 N N . LEU C 1 307 ? 4.01500 29.22600 1.05000 1.000 13.09000 344 LEU C N 1
ATOM 9955 C CA . LEU C 1 307 ? 3.72300 28.21200 0.03300 1.000 13.71000 344 LEU C CA 1
ATOM 9956 C C . LEU C 1 307 ? 2.50400 28.57800 -0.80700 1.000 14.03000 344 LEU C C 1
ATOM 9957 O O . LEU C 1 307 ? 2.44200 28.22600 -1.99300 1.000 16.40000 344 LEU C O 1
ATOM 9962 N N . LYS C 1 308 ? 1.52000 29.25200 -0.21400 1.000 13.78000 345 LYS C N 1
ATOM 9963 C CA . LYS C 1 308 ? 0.41000 29.75900 -1.01300 1.000 15.60000 345 LYS C CA 1
ATOM 9964 C C . LYS C 1 308 ? 0.89700 30.80600 -2.00400 1.000 16.21000 345 LYS C C 1
ATOM 9965 O O . LYS C 1 308 ? 0.49500 30.80000 -3.17600 1.000 17.66000 345 LYS C O 1
ATOM 9971 N N . GLN C 1 309 ? 1.78200 31.70200 -1.55700 1.000 14.21000 346 GLN C N 1
ATOM 9972 C CA . GLN C 1 309 ? 2.32200 32.70800 -2.46700 1.000 14.95000 346 GLN C CA 1
ATOM 9973 C C . GLN C 1 309 ? 3.07500 32.06100 -3.61800 1.000 15.38000 346 GLN C C 1
ATOM 9974 O O . GLN C 1 309 ? 3.03800 32.55900 -4.75100 1.000 16.69000 346 GLN C O 1
ATOM 9980 N N . ALA C 1 310 ? 3.75400 30.93900 -3.35300 1.000 15.00000 347 ALA C N 1
ATOM 9981 C CA . ALA C 1 310 ? 4.57300 30.29600 -4.37700 1.000 15.75000 347 ALA C CA 1
ATOM 9982 C C . ALA C 1 310 ? 3.75800 29.71100 -5.52500 1.000 16.39000 347 ALA C C 1
ATOM 9983 O O . ALA C 1 310 ? 4.34900 29.33300 -6.54400 1.000 18.68000 347 ALA C O 1
ATOM 9985 N N . ARG C 1 311 ? 2.43500 29.61500 -5.38100 1.000 18.61000 348 ARG C N 1
ATOM 9986 C CA . ARG C 1 311 ? 1.54700 29.09400 -6.41600 1.000 21.69000 348 ARG C CA 1
ATOM 9987 C C . ARG C 1 311 ? 1.07700 30.14800 -7.40200 1.000 21.17000 348 ARG C C 1
ATOM 9988 O O . ARG C 1 311 ? 0.46900 29.78800 -8.42200 1.000 24.25000 348 ARG C O 1
ATOM 9996 N N . THR C 1 312 ? 1.30000 31.42600 -7.11500 1.000 18.72000 349 THR C N 1
ATOM 9997 C CA . THR C 1 312 ? 0.61600 32.46700 -7.86100 1.000 19.36000 349 THR C CA 1
ATOM 9998 C C . THR C 1 312 ? 1.32200 32.78000 -9.17500 1.000 18.27000 349 THR C C 1
ATOM 9999 O O . THR C 1 312 ? 2.53100 32.56200 -9.31900 1.000 17.22000 349 THR C O 1
ATOM 10003 N N . PRO C 1 313 ? 0.58000 33.31100 -10.15200 1.000 18.63000 350 PRO C N 1
ATOM 10004 C CA . PRO C 1 313 ? 1.22700 33.73000 -11.40600 1.000 20.03000 350 PRO C CA 1
ATOM 10005 C C . PRO C 1 313 ? 2.28500 34.79500 -11.19300 1.000 18.58000 350 PRO C C 1
ATOM 10006 O O . PRO C 1 313 ? 3.32400 34.77500 -11.86900 1.000 19.62000 350 PRO C O 1
ATOM 10010 N N . GLU C 1 314 ? 2.06300 35.72900 -10.26200 1.000 18.68000 351 GLU C N 1
ATOM 10011 C CA . GLU C 1 314 ? 3.05700 36.78100 -10.07400 1.000 19.37000 351 GLU C CA 1
ATOM 10012 C C . GLU C 1 314 ? 4.33500 36.23500 -9.44000 1.000 17.64000 351 GLU C C 1
ATOM 10013 O O . GLU C 1 314 ? 5.42800 36.76400 -9.68900 1.000 17.34000 351 GLU C O 1
ATOM 10019 N N . TYR C 1 315 ? 4.22500 35.17100 -8.64100 1.000 15.85000 352 TYR C N 1
ATOM 10020 C CA . TYR C 1 315 ? 5.42000 34.52400 -8.10900 1.000 15.44000 352 TYR C CA 1
ATOM 10021 C C . TYR C 1 315 ? 6.22500 33.86000 -9.22000 1.000 14.91000 352 TYR C C 1
ATOM 10022 O O . TYR C 1 315 ? 7.45800 33.92600 -9.22400 1.000 15.98000 352 TYR C O 1
ATOM 10031 N N . LYS C 1 316 ? 5.54900 33.21000 -10.16800 1.000 15.39000 353 LYS C N 1
ATOM 10032 C CA . LYS C 1 316 ? 6.26700 32.65800 -11.31200 1.000 16.60000 353 LYS C CA 1
ATOM 10033 C C . LYS C 1 316 ? 6.93200 33.76100 -12.12800 1.000 16.01000 353 LYS C C 1
ATOM 10034 O O . LYS C 1 316 ? 8.08300 33.61600 -12.56200 1.000 16.65000 353 LYS C O 1
ATOM 10040 N N . ALA C 1 317 ? 6.22000 34.86800 -12.35400 1.000 15.66000 354 ALA C N 1
ATOM 10041 C CA . ALA C 1 317 ? 6.82300 36.00000 -13.05100 1.000 15.60000 354 ALA C CA 1
ATOM 10042 C C . ALA C 1 317 ? 8.05600 36.50300 -12.31000 1.000 15.96000 354 ALA C C 1
ATOM 10043 O O . ALA C 1 317 ? 9.07800 36.83900 -12.93200 1.000 16.54000 354 ALA C O 1
ATOM 10045 N N . TYR C 1 318 ? 7.97800 36.55600 -10.97900 1.000 15.03000 355 TYR C N 1
ATOM 10046 C CA . TYR C 1 318 ? 9.13200 36.93800 -10.17400 1.000 13.97000 355 TYR C CA 1
ATOM 10047 C C . TYR C 1 318 ? 10.32200 36.01400 -10.43300 1.000 14.35000 355 TYR C C 1
ATOM 10048 O O . TYR C 1 318 ? 11.44800 36.47700 -10.66400 1.000 15.44000 355 TYR C O 1
ATOM 10057 N N . GLN C 1 319 ? 10.09600 34.70000 -10.39500 1.000 13.59000 356 GLN C N 1
ATOM 10058 C CA . GLN C 1 319 ? 11.21600 33.77300 -10.55500 1.000 13.80000 356 GLN C CA 1
ATOM 10059 C C . GLN C 1 319 ? 11.77000 33.80700 -11.97800 1.000 14.27000 356 GLN C C 1
ATOM 10060 O O . GLN C 1 319 ? 12.98300 33.66300 -12.18000 1.000 14.72000 356 GLN C O 1
ATOM 10066 N N . ASP C 1 320 ? 10.90300 33.98200 -12.98400 1.000 15.33000 357 ASP C N 1
ATOM 10067 C CA . ASP C 1 320 ? 11.40200 34.18200 -14.34400 1.000 15.78000 357 ASP C CA 1
ATOM 10068 C C . ASP C 1 320 ? 12.27300 35.43200 -14.42200 1.000 15.41000 357 ASP C C 1
ATOM 10069 O O . ASP C 1 320 ? 13.29200 35.45100 -15.12800 1.000 16.35000 357 ASP C O 1
ATOM 10074 N N . GLN C 1 321 ? 11.90000 36.48500 -13.68800 1.000 15.11000 358 GLN C N 1
ATOM 10075 C CA . GLN C 1 321 ? 12.70500 37.70400 -13.68000 1.000 14.87000 358 GLN C CA 1
ATOM 10076 C C . GLN C 1 321 ? 14.03500 37.49000 -12.96600 1.000 15.32000 358 GLN C C 1
ATOM 10077 O O . GLN C 1 321 ? 15.05500 38.06500 -13.36500 1.000 15.77000 358 GLN C O 1
ATOM 10083 N N . VAL C 1 322 ? 14.03800 36.69400 -11.89100 1.000 13.83000 359 VAL C N 1
ATOM 10084 C CA . VAL C 1 322 ? 15.29000 36.33600 -11.22300 1.000 14.74000 359 VAL C CA 1
ATOM 10085 C C . VAL C 1 322 ? 16.27500 35.75700 -12.23300 1.000 14.19000 359 VAL C C 1
ATOM 10086 O O . VAL C 1 322 ? 17.45800 36.12100 -12.25700 1.000 15.11000 359 VAL C O 1
ATOM 10090 N N . LEU C 1 323 ? 15.79200 34.84900 -13.09200 1.000 14.68000 360 LEU C N 1
ATOM 10091 C CA . LEU C 1 323 ? 16.66700 34.21100 -14.07700 1.000 15.35000 360 LEU C CA 1
ATOM 10092 C C . LEU C 1 323 ? 17.16900 35.21200 -15.10800 1.000 15.38000 360 LEU C C 1
ATOM 10093 O O . LEU C 1 323 ? 18.36400 35.23500 -15.43600 1.000 16.49000 360 LEU C O 1
ATOM 10098 N N . ARG C 1 324 ? 16.26100 36.02000 -15.66400 1.000 15.21000 361 ARG C N 1
ATOM 10099 C CA . ARG C 1 324 ? 16.66000 36.97800 -16.69000 1.000 16.10000 361 ARG C CA 1
ATOM 10100 C C . ARG C 1 324 ? 17.59300 38.03900 -16.12600 1.000 16.26000 361 ARG C C 1
ATOM 10101 O O . ARG C 1 324 ? 18.52800 38.47700 -16.81200 1.000 16.90000 361 ARG C O 1
ATOM 10109 N N . ASN C 1 325 ? 17.35500 38.46900 -14.88000 1.000 15.66000 362 ASN C N 1
ATOM 10110 C CA . ASN C 1 325 ? 18.25100 39.43100 -14.24800 1.000 15.34000 362 ASN C CA 1
ATOM 10111 C C . ASN C 1 325 ? 19.65300 38.86400 -14.11200 1.000 16.52000 362 ASN C C 1
ATOM 10112 O O . ASN C 1 325 ? 20.64200 39.56600 -14.35000 1.000 15.86000 362 ASN C O 1
ATOM 10117 N N . CYS C 1 326 ? 19.76000 37.59700 -13.70700 1.000 15.37000 363 CYS C N 1
ATOM 10118 C CA . CYS C 1 326 ? 21.08000 37.01800 -13.50800 1.000 15.07000 363 CYS C CA 1
ATOM 10119 C C . CYS C 1 326 ? 21.79700 36.84000 -14.83500 1.000 16.07000 363 CYS C C 1
ATOM 10120 O O . CYS C 1 326 ? 23.00700 37.06900 -14.92700 1.000 17.20000 363 CYS C O 1
ATOM 10123 N N . SER C 1 327 ? 21.06200 36.45100 -15.87800 1.000 16.07000 364 SER C N 1
ATOM 10124 C CA . SER C 1 327 ? 21.66200 36.35800 -17.20700 1.000 17.04000 364 SER C CA 1
ATOM 10125 C C . SER C 1 327 ? 22.22100 37.70200 -17.64500 1.000 18.47000 364 SER C C 1
ATOM 10126 O O . SER C 1 327 ? 23.34200 37.78200 -18.16500 1.000 18.21000 364 SER C O 1
ATOM 10129 N N . LYS C 1 328 ? 21.43500 38.77200 -17.46300 1.000 18.29000 365 LYS C N 1
ATOM 10130 C CA . LYS C 1 328 ? 21.90100 40.10600 -17.82500 1.000 18.20000 365 LYS C CA 1
ATOM 10131 C C . LYS C 1 328 ? 23.09000 40.51400 -16.97000 1.000 17.20000 365 LYS C C 1
ATOM 10132 O O . LYS C 1 328 ? 24.06600 41.08000 -17.47500 1.000 17.53000 365 LYS C O 1
ATOM 10138 N N . PHE C 1 329 ? 23.01400 40.23500 -15.66700 1.000 15.49000 366 PHE C N 1
ATOM 10139 C CA . PHE C 1 329 ? 24.11700 40.50700 -14.75100 1.000 16.47000 366 PHE C CA 1
ATOM 10140 C C . PHE C 1 329 ? 25.39100 39.81900 -15.22400 1.000 17.12000 366 PHE C C 1
ATOM 10141 O O . PHE C 1 329 ? 26.44800 40.45400 -15.34700 1.000 17.49000 366 PHE C O 1
ATOM 10149 N N . ALA C 1 330 ? 25.29700 38.52000 -15.51900 1.000 16.35000 367 ALA C N 1
ATOM 10150 C CA . ALA C 1 330 ? 26.44900 37.76600 -16.00800 1.000 17.39000 367 ALA C CA 1
ATOM 10151 C C . ALA C 1 330 ? 26.98900 38.35600 -17.30200 1.000 18.16000 367 ALA C C 1
ATOM 10152 O O . ALA C 1 330 ? 28.20400 38.51900 -17.46600 1.000 19.61000 367 ALA C O 1
ATOM 10154 N N . GLU C 1 331 ? 26.09300 38.66000 -18.24600 1.000 18.42000 368 GLU C N 1
ATOM 10155 C CA . GLU C 1 331 ? 26.51400 39.20700 -19.53200 1.000 20.81000 368 GLU C CA 1
ATOM 10156 C C . GLU C 1 331 ? 27.27300 40.51600 -19.35300 1.000 20.12000 368 GLU C C 1
ATOM 10157 O O . GLU C 1 331 ? 28.29500 40.75100 -20.01800 1.000 20.90000 368 GLU C O 1
ATOM 10163 N N . THR C 1 332 ? 26.78800 41.37900 -18.45700 1.000 20.08000 369 THR C N 1
ATOM 10164 C CA . THR C 1 332 ? 27.44300 42.66200 -18.22400 1.000 18.80000 369 THR C CA 1
ATOM 10165 C C . THR C 1 332 ? 28.80900 42.47400 -17.57200 1.000 19.28000 369 THR C C 1
ATOM 10166 O O . THR C 1 332 ? 29.78200 43.13500 -17.95100 1.000 20.15000 369 THR C O 1
ATOM 10170 N N . LEU C 1 333 ? 28.90200 41.57700 -16.58900 1.000 18.49000 370 LEU C N 1
ATOM 10171 C CA . LEU C 1 333 ? 30.19300 41.29700 -15.96600 1.000 18.91000 370 LEU C CA 1
ATOM 10172 C C . LEU C 1 333 ? 31.19800 40.77000 -16.98700 1.000 20.34000 370 LEU C C 1
ATOM 10173 O O . LEU C 1 333 ? 32.36600 41.18400 -16.99200 1.000 20.73000 370 LEU C O 1
ATOM 10178 N N . LEU C 1 334 ? 30.76500 39.85300 -17.85900 1.000 19.34000 371 LEU C N 1
ATOM 10179 C CA . LEU C 1 334 ? 31.67000 39.30900 -18.87100 1.000 20.29000 371 LEU C CA 1
ATOM 10180 C C . LEU C 1 334 ? 32.14600 40.40000 -19.81900 1.000 21.70000 371 LEU C C 1
ATOM 10181 O O . LEU C 1 334 ? 33.33200 40.45300 -20.17800 1.000 23.25000 371 LEU C O 1
ATOM 10186 N N . ALA C 1 335 ? 31.23500 41.28800 -20.22400 1.000 22.43000 372 ALA C N 1
ATOM 10187 C CA . ALA C 1 335 ? 31.59600 42.39200 -21.10200 1.000 24.29000 372 ALA C CA 1
ATOM 10188 C C . ALA C 1 335 ? 32.57900 43.35000 -20.44900 1.000 25.04000 372 ALA C C 1
ATOM 10189 O O . ALA C 1 335 ? 33.32400 44.03200 -21.15900 1.000 26.07000 372 ALA C O 1
ATOM 10191 N N . LYS C 1 336 ? 32.60800 43.41500 -19.11900 1.000 25.30000 373 LYS C N 1
ATOM 10192 C CA . LYS C 1 336 ? 33.56700 44.25000 -18.41000 1.000 26.33000 373 LYS C CA 1
ATOM 10193 C C . LYS C 1 336 ? 34.85600 43.50600 -18.06200 1.000 26.89000 373 LYS C C 1
ATOM 10194 O O . LYS C 1 336 ? 35.67400 44.02300 -17.29100 1.000 28.57000 373 LYS C O 1
ATOM 10200 N N . GLY C 1 337 ? 35.05900 42.31500 -18.62000 1.000 24.03000 374 GLY C N 1
ATOM 10201 C CA . GLY C 1 337 ? 36.32000 41.61900 -18.49100 1.000 25.15000 374 GLY C CA 1
ATOM 10202 C C . GLY C 1 337 ? 36.41900 40.65300 -17.33600 1.000 24.01000 374 GLY C C 1
ATOM 10203 O O . GLY C 1 337 ? 37.50400 40.11000 -17.10100 1.000 26.78000 374 GLY C O 1
ATOM 10204 N N . TYR C 1 338 ? 35.33500 40.41800 -16.60500 1.000 21.90000 375 TYR C N 1
ATOM 10205 C CA . TYR C 1 338 ? 35.38200 39.49200 -15.48100 1.000 20.18000 375 TYR C CA 1
ATOM 10206 C C . TYR C 1 338 ? 35.27300 38.04800 -15.95200 1.000 21.87000 375 TYR C C 1
ATOM 10207 O O . TYR C 1 338 ? 34.60900 37.74000 -16.94500 1.000 22.97000 375 TYR C O 1
ATOM 10216 N N . ASP C 1 339 ? 35.96300 37.16600 -15.23100 1.000 22.73000 376 ASP C N 1
ATOM 10217 C CA . ASP C 1 339 ? 35.85000 35.72800 -15.42500 1.000 22.74000 376 ASP C CA 1
ATOM 10218 C C . ASP C 1 339 ? 34.78800 35.18500 -14.48300 1.000 21.14000 376 ASP C C 1
ATOM 10219 O O . ASP C 1 339 ? 34.81600 35.47100 -13.28400 1.000 22.28000 376 ASP C O 1
ATOM 10224 N N . LEU C 1 340 ? 33.85900 34.40700 -15.02500 1.000 19.82000 377 LEU C N 1
ATOM 10225 C CA . LEU C 1 340 ? 32.83700 33.73900 -14.23500 1.000 18.57000 377 LEU C CA 1
ATOM 10226 C C . LEU C 1 340 ? 33.14100 32.24900 -14.18500 1.000 18.25000 377 LEU C C 1
ATOM 10227 O O . LEU C 1 340 ? 33.50500 31.65100 -15.20300 1.000 19.19000 377 LEU C O 1
ATOM 10232 N N . VAL C 1 341 ? 33.00200 31.64600 -13.00000 1.000 17.15000 378 VAL C N 1
ATOM 10233 C CA . VAL C 1 341 ? 33.19100 30.20200 -12.90700 1.000 17.71000 378 VAL C CA 1
ATOM 10234 C C . VAL C 1 341 ? 32.09800 29.52700 -13.71900 1.000 18.44000 378 VAL C C 1
ATOM 10235 O O . VAL C 1 341 ? 30.90900 29.85800 -13.59300 1.000 19.22000 378 VAL C O 1
ATOM 10239 N N . SER C 1 342 ? 32.50900 28.60900 -14.59900 1.000 19.36000 379 SER C N 1
ATOM 10240 C CA . SER C 1 342 ? 31.70200 27.93500 -15.62000 1.000 20.52000 379 SER C CA 1
ATOM 10241 C C . SER C 1 342 ? 31.32900 28.85600 -16.77700 1.000 20.97000 379 SER C C 1
ATOM 10242 O O . SER C 1 342 ? 30.60500 28.42300 -17.68400 1.000 22.30000 379 SER C O 1
ATOM 10245 N N . GLY C 1 343 ? 31.78700 30.10600 -16.78000 1.000 20.36000 380 GLY C N 1
ATOM 10246 C CA . GLY C 1 343 ? 31.60100 30.98800 -17.91600 1.000 20.14000 380 GLY C CA 1
ATOM 10247 C C . GLY C 1 343 ? 30.27500 31.71200 -17.97600 1.000 20.40000 380 GLY C C 1
ATOM 10248 O O . GLY C 1 343 ? 30.02900 32.44500 -18.94400 1.000 22.13000 380 GLY C O 1
ATOM 10249 N N . GLY C 1 344 ? 29.42000 31.55300 -16.97300 1.000 18.87000 381 GLY C N 1
ATOM 10250 C CA . GLY C 1 344 ? 28.10000 32.15800 -17.03200 1.000 19.67000 381 GLY C CA 1
ATOM 10251 C C . GLY C 1 344 ? 27.20100 31.57000 -15.96800 1.000 18.72000 381 GLY C C 1
ATOM 10252 O O . GLY C 1 344 ? 27.67000 31.10700 -14.92300 1.000 19.77000 381 GLY C O 1
ATOM 10253 N N . THR C 1 345 ? 25.90400 31.58300 -16.24900 1.000 17.00000 382 THR C N 1
ATOM 10254 C CA . THR C 1 345 ? 24.94900 31.13200 -15.25500 1.000 16.11000 382 THR C CA 1
ATOM 10255 C C . THR C 1 345 ? 23.72000 30.57300 -15.94400 1.000 15.33000 382 THR C C 1
ATOM 10256 O O . THR C 1 345 ? 23.36100 30.98500 -17.05000 1.000 17.33000 382 THR C O 1
ATOM 10260 N N . ASP C 1 346 ? 23.07100 29.62900 -15.26800 1.000 15.56000 383 ASP C N 1
ATOM 10261 C CA . ASP C 1 346 ? 21.73700 29.20600 -15.66200 1.000 16.58000 383 ASP C CA 1
ATOM 10262 C C . ASP C 1 346 ? 20.75800 29.31700 -14.51000 1.000 16.13000 383 ASP C C 1
ATOM 10263 O O . ASP C 1 346 ? 19.63600 28.80800 -14.60700 1.000 16.95000 383 ASP C O 1
ATOM 10268 N N . ASN C 1 347 ? 21.14500 29.98000 -13.42500 1.000 14.79000 384 ASN C N 1
ATOM 10269 C CA . ASN C 1 347 ? 20.21800 30.09900 -12.31000 1.000 14.50000 384 ASN C CA 1
ATOM 10270 C C . ASN C 1 347 ? 20.25300 31.51500 -11.74900 1.000 15.84000 384 ASN C C 1
ATOM 10271 O O . ASN C 1 347 ? 20.31900 32.49000 -12.50400 1.000 16.47000 384 ASN C O 1
ATOM 10276 N N . HIS C 1 348 ? 20.18000 31.63500 -10.43300 1.000 14.89000 385 HIS C N 1
ATOM 10277 C CA . HIS C 1 348 ? 20.01700 32.90400 -9.74300 1.000 14.25000 385 HIS C CA 1
ATOM 10278 C C . HIS C 1 348 ? 21.33300 33.52300 -9.27400 1.000 14.98000 385 HIS C C 1
ATOM 10279 O O . HIS C 1 348 ? 21.30100 34.59500 -8.66000 1.000 16.03000 385 HIS C O 1
ATOM 10286 N N . LEU C 1 349 ? 22.48000 32.88000 -9.50500 1.000 14.91000 386 LEU C N 1
ATOM 10287 C CA . LEU C 1 349 ? 23.73300 33.40500 -8.97300 1.000 13.68000 386 LEU C CA 1
ATOM 10288 C C . LEU C 1 349 ? 24.83900 33.35000 -10.02000 1.000 14.76000 386 LEU C C 1
ATOM 10289 O O . LEU C 1 349 ? 24.74700 32.64000 -11.02800 1.000 16.30000 386 LEU C O 1
ATOM 10294 N N . VAL C 1 350 ? 25.89400 34.12700 -9.75700 1.000 15.59000 387 VAL C N 1
ATOM 10295 C CA . VAL C 1 350 ? 27.15500 34.04800 -10.48200 1.000 15.77000 387 VAL C CA 1
ATOM 10296 C C . VAL C 1 350 ? 28.28600 33.92700 -9.47400 1.000 17.06000 387 VAL C C 1
ATOM 10297 O O . VAL C 1 350 ? 28.17100 34.35900 -8.32300 1.000 17.90000 387 VAL C O 1
ATOM 10301 N N . LEU C 1 351 ? 29.39800 33.35300 -9.92000 1.000 15.25000 388 LEU C N 1
ATOM 10302 C CA . LEU C 1 351 ? 30.61600 33.27900 -9.11900 1.000 17.10000 388 LEU C CA 1
ATOM 10303 C C . LEU C 1 351 ? 31.73200 33.92500 -9.93000 1.000 18.40000 388 LEU C C 1
ATOM 10304 O O . LEU C 1 351 ? 32.17000 33.37000 -10.94400 1.000 20.33000 388 LEU C O 1
ATOM 10309 N N . VAL C 1 352 ? 32.15600 35.11500 -9.50100 1.000 18.57000 389 VAL C N 1
ATOM 10310 C CA . VAL C 1 352 ? 33.20400 35.86600 -10.18600 1.000 16.78000 389 VAL C CA 1
ATOM 10311 C C . VAL C 1 352 ? 34.55300 35.38800 -9.67500 1.000 17.13000 389 VAL C C 1
ATOM 10312 O O . VAL C 1 352 ? 34.79300 35.37500 -8.46600 1.000 18.34000 389 VAL C O 1
ATOM 10316 N N . ASN C 1 353 ? 35.43900 34.99400 -10.59200 1.000 17.78000 390 ASN C N 1
ATOM 10317 C CA . ASN C 1 353 ? 36.80300 34.60600 -10.25200 1.000 19.18000 390 ASN C CA 1
ATOM 10318 C C . ASN C 1 353 ? 37.68800 35.81500 -10.53100 1.000 19.24000 390 ASN C C 1
ATOM 10319 O O . ASN C 1 353 ? 37.90900 36.17000 -11.69100 1.000 20.44000 390 ASN C O 1
ATOM 10324 N N . LEU C 1 354 ? 38.19300 36.44500 -9.47100 1.000 18.17000 391 LEU C N 1
ATOM 10325 C CA . LEU C 1 354 ? 38.87700 37.72800 -9.59600 1.000 18.48000 391 LEU C CA 1
ATOM 10326 C C . LEU C 1 354 ? 40.35200 37.60500 -9.94900 1.000 20.89000 391 LEU C C 1
ATOM 10327 O O . LEU C 1 354 ? 41.02900 38.63300 -10.07300 1.000 21.84000 391 LEU C O 1
ATOM 10332 N N . LYS C 1 355 ? 40.87000 36.38700 -10.10900 1.000 20.53000 392 LYS C N 1
ATOM 10333 C CA . LYS C 1 355 ? 42.31800 36.22000 -10.21700 1.000 21.58000 392 LYS C CA 1
ATOM 10334 C C . LYS C 1 355 ? 42.89500 36.96500 -11.41700 1.000 22.58000 392 LYS C C 1
ATOM 10335 O O . LYS C 1 355 ? 43.98800 37.53700 -11.32300 1.000 22.36000 392 LYS C O 1
ATOM 10341 N N . ASN C 1 356 ? 42.17200 36.99700 -12.54300 1.000 22.19000 393 ASN C N 1
ATOM 10342 C CA . ASN C 1 356 ? 42.69400 37.69800 -13.71400 1.000 23.78000 393 ASN C CA 1
ATOM 10343 C C . ASN C 1 356 ? 42.72100 39.21100 -13.53600 1.000 24.49000 393 ASN C C 1
ATOM 10344 O O . ASN C 1 356 ? 43.38300 39.89600 -14.32400 1.000 26.18000 393 ASN C O 1
ATOM 10349 N N . LYS C 1 357 ? 42.03100 39.74900 -12.53100 1.000 23.15000 394 LYS C N 1
ATOM 10350 C CA . LYS C 1 357 ? 42.10500 41.17200 -12.23800 1.000 23.86000 394 LYS C CA 1
ATOM 10351 C C . LYS C 1 357 ? 43.22300 41.51400 -11.26200 1.000 24.20000 394 LYS C C 1
ATOM 10352 O O . LYS C 1 357 ? 43.46200 42.70100 -11.00200 1.000 24.40000 394 LYS C O 1
ATOM 10358 N N . GLY C 1 358 ? 43.90800 40.51400 -10.71400 1.000 24.60000 395 GLY C N 1
ATOM 10359 C CA . GLY C 1 358 ? 45.02500 40.77300 -9.82600 1.000 24.02000 395 GLY C CA 1
ATOM 10360 C C . GLY C 1 358 ? 44.63400 41.18600 -8.42600 1.000 23.09000 395 GLY C C 1
ATOM 10361 O O . GLY C 1 358 ? 45.34900 41.97500 -7.79500 1.000 23.70000 395 GLY C O 1
ATOM 10362 N N . ILE C 1 359 ? 43.50300 40.69200 -7.92100 1.000 20.02000 396 ILE C N 1
ATOM 10363 C CA . ILE C 1 359 ? 43.06700 41.00300 -6.56400 1.000 20.72000 396 ILE C CA 1
ATOM 10364 C C . ILE C 1 359 ? 42.17400 39.86400 -6.09900 1.000 20.89000 396 ILE C C 1
ATOM 10365 O O . ILE C 1 359 ? 41.65000 39.10100 -6.90500 1.000 23.05000 396 ILE C O 1
ATOM 10370 N N . ASP C 1 360 ? 42.02300 39.73200 -4.78800 1.000 21.41000 397 ASP C N 1
ATOM 10371 C CA . ASP C 1 360 ? 41.32200 38.61600 -4.17000 1.000 21.11000 397 ASP C CA 1
ATOM 10372 C C . ASP C 1 360 ? 39.94900 39.04300 -3.66500 1.000 20.37000 397 ASP C C 1
ATOM 10373 O O . ASP C 1 360 ? 39.62400 40.23200 -3.57800 1.000 20.22000 397 ASP C O 1
ATOM 10378 N N . GLY C 1 361 ? 39.16700 38.03300 -3.27200 1.000 20.20000 398 GLY C N 1
ATOM 10379 C CA . GLY C 1 361 ? 37.81600 38.27400 -2.79400 1.000 19.96000 398 GLY C CA 1
ATOM 10380 C C . GLY C 1 361 ? 37.74300 38.97500 -1.45200 1.000 19.37000 398 GLY C C 1
ATOM 10381 O O . GLY C 1 361 ? 36.80100 39.73100 -1.20000 1.000 19.38000 398 GLY C O 1
ATOM 10382 N N . SER C 1 362 ? 38.71300 38.73700 -0.56500 1.000 19.57000 399 SER C N 1
ATOM 10383 C CA . SER C 1 362 ? 38.67300 39.41800 0.72700 1.000 20.94000 399 SER C CA 1
ATOM 10384 C C . SER C 1 362 ? 38.80400 40.92500 0.55000 1.000 21.60000 399 SER C C 1
ATOM 10385 O O . SER C 1 362 ? 38.05900 41.70400 1.15800 1.000 23.07000 399 SER C O 1
ATOM 10388 N N . ARG C 1 363 ? 39.75500 41.35500 -0.28200 1.000 18.53000 400 ARG C N 1
ATOM 10389 C CA . ARG C 1 363 ? 39.96400 42.78200 -0.49700 1.000 17.76000 400 ARG C CA 1
ATOM 10390 C C . ARG C 1 363 ? 38.75200 43.42500 -1.16200 1.000 19.37000 400 ARG C C 1
ATOM 10391 O O . ARG C 1 363 ? 38.30000 44.49800 -0.74700 1.000 20.06000 400 ARG C O 1
ATOM 10399 N N . VAL C 1 364 ? 38.21400 42.78500 -2.20300 1.000 17.92000 401 VAL C N 1
ATOM 10400 C CA . VAL C 1 364 ? 37.06400 43.35500 -2.89800 1.000 17.98000 401 VAL C CA 1
ATOM 10401 C C . VAL C 1 364 ? 35.85200 43.40200 -1.97300 1.000 17.56000 401 VAL C C 1
ATOM 10402 O O . VAL C 1 364 ? 35.12900 44.40400 -1.92600 1.000 18.38000 401 VAL C O 1
ATOM 10406 N N . GLU C 1 365 ? 35.63200 42.34400 -1.19100 1.000 18.38000 402 GLU C N 1
ATOM 10407 C CA . GLU C 1 365 ? 34.46500 42.32900 -0.31600 1.000 18.36000 402 GLU C CA 1
ATOM 10408 C C . GLU C 1 365 ? 34.53600 43.42900 0.74000 1.000 19.20000 402 GLU C C 1
ATOM 10409 O O . GLU C 1 365 ? 33.49900 43.97400 1.13600 1.000 20.66000 402 GLU C O 1
ATOM 10415 N N . LYS C 1 366 ? 35.73900 43.78000 1.20100 1.000 19.32000 403 LYS C N 1
ATOM 10416 C CA . LYS C 1 366 ? 35.85100 44.86800 2.16700 1.000 19.61000 403 LYS C CA 1
ATOM 10417 C C . LYS C 1 366 ? 35.38000 46.18500 1.56500 1.000 20.85000 403 LYS C C 1
ATOM 10418 O O . LYS C 1 366 ? 34.69900 46.97700 2.23400 1.000 21.51000 403 LYS C O 1
ATOM 10424 N N . VAL C 1 367 ? 35.71600 46.43300 0.29700 1.000 19.04000 404 VAL C N 1
ATOM 10425 C CA . VAL C 1 367 ? 35.25500 47.65300 -0.35800 1.000 17.63000 404 VAL C CA 1
ATOM 10426 C C . VAL C 1 367 ? 33.75300 47.59900 -0.59400 1.000 17.97000 404 VAL C C 1
ATOM 10427 O O . VAL C 1 367 ? 33.04400 48.59000 -0.38000 1.000 18.92000 404 VAL C O 1
ATOM 10431 N N . LEU C 1 368 ? 33.24700 46.45400 -1.06000 1.000 17.25000 405 LEU C N 1
ATOM 10432 C CA . LEU C 1 368 ? 31.80800 46.31400 -1.27400 1.000 17.59000 405 LEU C CA 1
ATOM 10433 C C . LEU C 1 368 ? 31.03600 46.64400 -0.00400 1.000 20.49000 405 LEU C C 1
ATOM 10434 O O . LEU C 1 368 ? 30.05000 47.39400 -0.03400 1.000 21.74000 405 LEU C O 1
ATOM 10439 N N . GLU C 1 369 ? 31.48400 46.10200 1.13100 1.000 19.72000 406 GLU C N 1
ATOM 10440 C CA . GLU C 1 369 ? 30.81400 46.37700 2.40000 1.000 19.46000 406 GLU C CA 1
ATOM 10441 C C . GLU C 1 369 ? 30.75100 47.87500 2.67900 1.000 19.79000 406 GLU C C 1
ATOM 10442 O O . GLU C 1 369 ? 29.70600 48.39200 3.09400 1.000 21.69000 406 GLU C O 1
ATOM 10448 N N . LEU C 1 370 ? 31.84700 48.59500 2.42000 1.000 18.27000 407 LEU C N 1
ATOM 10449 C CA . LEU C 1 370 ? 31.88600 50.01900 2.73100 1.000 18.87000 407 LEU C CA 1
ATOM 10450 C C . LEU C 1 370 ? 31.06300 50.85400 1.76100 1.000 19.11000 407 LEU C C 1
ATOM 10451 O O . LEU C 1 370 ? 30.73600 52.00200 2.08200 1.000 22.45000 407 LEU C O 1
ATOM 10456 N N . VAL C 1 371 ? 30.72200 50.32300 0.59000 1.000 18.97000 408 VAL C N 1
ATOM 10457 C CA . VAL C 1 371 ? 29.86400 51.04700 -0.33900 1.000 18.45000 408 VAL C CA 1
ATOM 10458 C C . VAL C 1 371 ? 28.44100 50.48200 -0.33400 1.000 18.27000 408 VAL C C 1
ATOM 10459 O O . VAL C 1 371 ? 27.65300 50.77100 -1.24200 1.000 18.96000 408 VAL C O 1
ATOM 10463 N N A HIS C 1 372 ? 28.09100 49.68100 0.68000 0.520 16.80000 409 HIS C N 1
ATOM 10464 N N B HIS C 1 372 ? 28.11700 49.67500 0.68300 0.480 19.16000 409 HIS C N 1
ATOM 10465 C CA A HIS C 1 372 ? 26.72300 49.19600 0.91700 0.520 17.47000 409 HIS C CA 1
ATOM 10466 C CA B HIS C 1 372 ? 26.77500 49.14800 0.93400 0.480 21.58000 409 HIS C CA 1
ATOM 10467 C C A HIS C 1 372 ? 26.28800 48.14100 -0.10100 0.520 17.02000 409 HIS C C 1
ATOM 10468 C C B HIS C 1 372 ? 26.31800 48.22800 -0.19500 0.480 20.71000 409 HIS C C 1
ATOM 10469 O O A HIS C 1 372 ? 25.10000 48.01300 -0.41100 0.520 15.82000 409 HIS C O 1
ATOM 10470 O O B HIS C 1 372 ? 25.17700 48.28200 -0.66300 0.480 21.97000 409 HIS C O 1
ATOM 10483 N N . ILE C 1 373 ? 27.23400 47.36400 -0.62000 1.000 18.74000 410 ILE C N 1
ATOM 10484 C CA . ILE C 1 373 ? 26.93800 46.21800 -1.46500 1.000 18.10000 410 ILE C CA 1
ATOM 10485 C C . ILE C 1 373 ? 27.24600 44.97800 -0.64000 1.000 20.24000 410 ILE C C 1
ATOM 10486 O O . ILE C 1 373 ? 28.39700 44.75800 -0.24600 1.000 21.77000 410 ILE C O 1
ATOM 10491 N N . ALA C 1 374 ? 26.21600 44.19100 -0.34300 1.000 19.22000 411 ALA C N 1
ATOM 10492 C CA . ALA C 1 374 ? 26.36700 42.99300 0.47500 1.000 18.49000 411 ALA C CA 1
ATOM 10493 C C . ALA C 1 374 ? 26.56200 41.79200 -0.44000 1.000 20.14000 411 ALA C C 1
ATOM 10494 O O . ALA C 1 374 ? 25.65500 41.42000 -1.19100 1.000 22.72000 411 ALA C O 1
ATOM 10496 N N . ALA C 1 375 ? 27.74800 41.19200 -0.38700 1.000 20.75000 412 ALA C N 1
ATOM 10497 C CA . ALA C 1 375 ? 28.03400 39.98200 -1.14800 1.000 21.41000 412 ALA C CA 1
ATOM 10498 C C . ALA C 1 375 ? 28.82500 39.05500 -0.23500 1.000 23.82000 412 ALA C C 1
ATOM 10499 O O . ALA C 1 375 ? 28.92400 39.29300 0.97500 1.000 26.83000 412 ALA C O 1
ATOM 10501 N N . ASN C 1 376 ? 29.38700 37.97800 -0.78600 1.000 20.13000 413 ASN C N 1
ATOM 10502 C CA . ASN C 1 376 ? 30.33400 37.21700 0.01600 1.000 19.62000 413 ASN C CA 1
ATOM 10503 C C . ASN C 1 376 ? 31.55600 36.83900 -0.79900 1.000 19.92000 413 ASN C C 1
ATOM 10504 O O . ASN C 1 376 ? 31.45200 36.46700 -1.97200 1.000 17.48000 413 ASN C O 1
ATOM 10509 N N . LYS C 1 377 ? 32.72100 36.97000 -0.17100 1.000 19.10000 414 LYS C N 1
ATOM 10510 C CA . LYS C 1 377 ? 33.90600 36.34900 -0.72900 1.000 19.37000 414 LYS C CA 1
ATOM 10511 C C . LYS C 1 377 ? 33.68200 34.84500 -0.77200 1.000 20.99000 414 LYS C C 1
ATOM 10512 O O . LYS C 1 377 ? 32.99300 34.27100 0.07900 1.000 22.84000 414 LYS C O 1
ATOM 10518 N N . ASN C 1 378 ? 34.25100 34.20400 -1.78300 1.000 19.72000 415 ASN C N 1
ATOM 10519 C CA . ASN C 1 378 ? 33.90800 32.82300 -2.05500 1.000 20.79000 415 ASN C CA 1
ATOM 10520 C C . ASN C 1 378 ? 35.10000 32.13100 -2.69300 1.000 21.73000 415 ASN C C 1
ATOM 10521 O O . ASN C 1 378 ? 35.77400 32.70500 -3.55000 1.000 22.51000 415 ASN C O 1
ATOM 10526 N N A THR C 1 379 ? 35.36100 30.90100 -2.25700 0.590 22.75000 416 THR C N 1
ATOM 10527 N N B THR C 1 379 ? 35.36300 30.90300 -2.25800 0.410 22.93000 416 THR C N 1
ATOM 10528 C CA A THR C 1 379 ? 36.38900 30.08800 -2.88900 0.590 24.41000 416 THR C CA 1
ATOM 10529 C CA B THR C 1 379 ? 36.40000 30.11100 -2.89900 0.410 24.76000 416 THR C CA 1
ATOM 10530 C C A THR C 1 379 ? 36.04600 29.85200 -4.35500 0.590 25.04000 416 THR C C 1
ATOM 10531 C C B THR C 1 379 ? 36.04500 29.87200 -4.36100 0.410 25.21000 416 THR C C 1
ATOM 10532 O O A THR C 1 379 ? 34.87200 29.75100 -4.72600 0.590 24.49000 416 THR C O 1
ATOM 10533 O O B THR C 1 379 ? 34.87200 29.78500 -4.73600 0.410 25.17000 416 THR C O 1
ATOM 10540 N N . VAL C 1 380 ? 37.07500 29.78900 -5.19500 1.000 23.72000 417 VAL C N 1
ATOM 10541 C CA . VAL C 1 380 ? 36.90300 29.41900 -6.59400 1.000 26.75000 417 VAL C CA 1
ATOM 10542 C C . VAL C 1 380 ? 37.72300 28.15400 -6.80900 1.000 29.05000 417 VAL C C 1
ATOM 10543 O O . VAL C 1 380 ? 38.69800 27.92000 -6.07500 1.000 28.84000 417 VAL C O 1
ATOM 10547 N N . PRO C 1 381 ? 37.34500 27.29400 -7.75000 1.000 31.66000 418 PRO C N 1
ATOM 10548 C CA . PRO C 1 381 ? 38.19300 26.14000 -8.07200 1.000 33.77000 418 PRO C CA 1
ATOM 10549 C C . PRO C 1 381 ? 39.60800 26.59900 -8.39000 1.000 36.12000 418 PRO C C 1
ATOM 10550 O O . PRO C 1 381 ? 39.81600 27.54600 -9.15400 1.000 37.00000 418 PRO C O 1
ATOM 10554 N N . GLY C 1 382 ? 40.58600 25.94400 -7.77000 1.000 37.79000 419 GLY C N 1
ATOM 10555 C CA . GLY C 1 382 ? 41.97900 26.31000 -7.89900 1.000 39.68000 419 GLY C CA 1
ATOM 10556 C C . GLY C 1 382 ? 42.55800 27.01100 -6.68800 1.000 40.36000 419 GLY C C 1
ATOM 10557 O O . GLY C 1 382 ? 43.78700 27.05900 -6.55200 1.000 42.42000 419 GLY C O 1
ATOM 10558 N N . ASP C 1 383 ? 41.71900 27.57100 -5.81600 1.000 39.06000 420 ASP C N 1
ATOM 10559 C CA . ASP C 1 383 ? 42.21400 28.15900 -4.57600 1.000 37.78000 420 ASP C CA 1
ATOM 10560 C C . ASP C 1 383 ? 42.92500 27.10300 -3.74000 1.000 40.95000 420 ASP C C 1
ATOM 10561 O O . ASP C 1 383 ? 42.43600 25.98200 -3.58400 1.000 41.89000 420 ASP C O 1
ATOM 10566 N N . VAL C 1 384 ? 44.08700 27.46100 -3.19300 1.000 43.39000 421 VAL C N 1
ATOM 10567 C CA . VAL C 1 384 ? 44.83000 26.50400 -2.37900 1.000 48.22000 421 VAL C CA 1
ATOM 10568 C C . VAL C 1 384 ? 44.46400 26.57500 -0.90000 1.000 52.65000 421 VAL C C 1
ATOM 10569 O O . VAL C 1 384 ? 44.71500 25.61100 -0.16300 1.000 51.96000 421 VAL C O 1
ATOM 10573 N N . SER C 1 385 ? 43.87400 27.67800 -0.44400 1.000 58.09000 422 SER C N 1
ATOM 10574 C CA . SER C 1 385 ? 43.45500 27.82400 0.94400 1.000 63.86000 422 SER C CA 1
ATOM 10575 C C . SER C 1 385 ? 42.03400 28.36200 0.98100 1.000 68.07000 422 SER C C 1
ATOM 10576 O O . SER C 1 385 ? 41.71700 29.33200 0.28500 1.000 69.44000 422 SER C O 1
ATOM 10579 N N . ALA C 1 386 ? 41.18300 27.73500 1.79500 1.000 70.57000 423 ALA C N 1
ATOM 10580 C CA . ALA C 1 386 ? 39.82400 28.22800 1.97800 1.000 71.99000 423 ALA C CA 1
ATOM 10581 C C . ALA C 1 386 ? 39.77100 29.52400 2.77800 1.000 71.93000 423 ALA C C 1
ATOM 10582 O O . ALA C 1 386 ? 38.68200 30.09200 2.92700 1.000 71.76000 423 ALA C O 1
ATOM 10584 N N . MET C 1 387 ? 40.90900 29.99900 3.29200 1.000 71.09000 424 MET C N 1
ATOM 10585 C CA . MET C 1 387 ? 40.99300 31.26400 4.00900 1.000 69.23000 424 MET C CA 1
ATOM 10586 C C . MET C 1 387 ? 41.42700 32.42900 3.12800 1.000 61.86000 424 MET C C 1
ATOM 10587 O O . MET C 1 387 ? 41.39500 33.57500 3.59000 1.000 61.48000 424 MET C O 1
ATOM 10592 N N . VAL C 1 388 ? 41.84400 32.16900 1.89000 1.000 53.93000 425 VAL C N 1
ATOM 10593 C CA . VAL C 1 388 ? 42.23500 33.22700 0.96000 1.000 47.04000 425 VAL C CA 1
ATOM 10594 C C . VAL C 1 388 ? 41.38500 33.10700 -0.30100 1.000 37.79000 425 VAL C C 1
ATOM 10595 O O . VAL C 1 388 ? 41.89100 32.68700 -1.34900 1.000 38.77000 425 VAL C O 1
ATOM 10599 N N . PRO C 1 389 ? 40.10300 33.46300 -0.25300 1.000 30.34000 426 PRO C N 1
ATOM 10600 C CA . PRO C 1 389 ? 39.21900 33.17700 -1.39000 1.000 26.91000 426 PRO C CA 1
ATOM 10601 C C . PRO C 1 389 ? 39.48900 34.09800 -2.57300 1.000 25.14000 426 PRO C C 1
ATOM 10602 O O . PRO C 1 389 ? 39.69900 35.30300 -2.41700 1.000 25.52000 426 PRO C O 1
ATOM 10606 N N . GLY C 1 390 ? 39.46300 33.51900 -3.77200 1.000 22.81000 427 GLY C N 1
ATOM 10607 C CA . GLY C 1 390 ? 39.73900 34.26900 -4.97500 1.000 21.31000 427 GLY C CA 1
ATOM 10608 C C . GLY C 1 390 ? 38.53400 34.84600 -5.67300 1.000 19.73000 427 GLY C C 1
ATOM 10609 O O . GLY C 1 390 ? 38.68400 35.49000 -6.71700 1.000 20.78000 427 GLY C O 1
ATOM 10610 N N . GLY C 1 391 ? 37.33000 34.66100 -5.12800 1.000 18.81000 428 GLY C N 1
ATOM 10611 C CA . GLY C 1 391 ? 36.12600 35.02100 -5.83500 1.000 18.62000 428 GLY C CA 1
ATOM 10612 C C . GLY C 1 391 ? 35.13500 35.80000 -4.98800 1.000 17.77000 428 GLY C C 1
ATOM 10613 O O . GLY C 1 391 ? 35.31400 35.99700 -3.78400 1.000 17.80000 428 GLY C O 1
ATOM 10614 N N . ILE C 1 392 ? 34.07800 36.24800 -5.66700 1.000 16.79000 429 ILE C N 1
ATOM 10615 C CA . ILE C 1 392 ? 32.92500 36.89600 -5.05500 1.000 16.35000 429 ILE C CA 1
ATOM 10616 C C . ILE C 1 392 ? 31.68000 36.22500 -5.61100 1.000 16.18000 429 ILE C C 1
ATOM 10617 O O . ILE C 1 392 ? 31.56200 36.04900 -6.83200 1.000 17.72000 429 ILE C O 1
ATOM 10622 N N . ARG C 1 393 ? 30.75500 35.86500 -4.72400 1.000 15.98000 430 ARG C N 1
ATOM 10623 C CA . ARG C 1 393 ? 29.48000 35.26600 -5.09500 1.000 15.82000 430 ARG C CA 1
ATOM 10624 C C . ARG C 1 393 ? 28.38400 36.32200 -4.99200 1.000 15.47000 430 ARG C C 1
ATOM 10625 O O . ARG C 1 393 ? 28.29500 37.03300 -3.98600 1.000 16.34000 430 ARG C O 1
ATOM 10633 N N . MET C 1 394 ? 27.55600 36.42400 -6.03000 1.000 14.94000 431 MET C N 1
ATOM 10634 C CA . MET C 1 394 ? 26.46900 37.39600 -6.07300 1.000 14.92000 431 MET C CA 1
ATOM 10635 C C . MET C 1 394 ? 25.26900 36.77400 -6.76600 1.000 15.74000 431 MET C C 1
ATOM 10636 O O . MET C 1 394 ? 25.41800 35.87200 -7.59400 1.000 18.76000 431 MET C O 1
ATOM 10641 N N . GLY C 1 395 ? 24.07900 37.28000 -6.44600 1.000 15.45000 432 GLY C N 1
ATOM 10642 C CA . GLY C 1 395 ? 22.88800 36.76500 -7.09300 1.000 15.64000 432 GLY C CA 1
ATOM 10643 C C . GLY C 1 395 ? 21.74600 37.75800 -7.05800 1.000 16.12000 432 GLY C C 1
ATOM 10644 O O . GLY C 1 395 ? 21.83100 38.82800 -6.44800 1.000 18.17000 432 GLY C O 1
ATOM 10645 N N . THR C 1 396 ? 20.64900 37.36400 -7.70200 1.000 15.35000 433 THR C N 1
ATOM 10646 C CA . THR C 1 396 ? 19.53500 38.27500 -7.97200 1.000 14.41000 433 THR C CA 1
ATOM 10647 C C . THR C 1 396 ? 18.24100 38.12600 -7.16200 1.000 15.56000 433 THR C C 1
ATOM 10648 O O . THR C 1 396 ? 17.38600 39.01100 -7.28700 1.000 17.26000 433 THR C O 1
ATOM 10652 N N . PRO C 1 397 ? 18.00900 37.06800 -6.35600 1.000 14.47000 434 PRO C N 1
ATOM 10653 C CA . PRO C 1 397 ? 16.68300 36.96200 -5.70900 1.000 14.19000 434 PRO C CA 1
ATOM 10654 C C . PRO C 1 397 ? 16.24600 38.17800 -4.90300 1.000 14.35000 434 PRO C C 1
ATOM 10655 O O . PRO C 1 397 ? 15.10100 38.62300 -5.05400 1.000 15.06000 434 PRO C O 1
ATOM 10659 N N . ALA C 1 398 ? 17.11400 38.74000 -4.05700 1.000 14.52000 435 ALA C N 1
ATOM 10660 C CA . ALA C 1 398 ? 16.64800 39.75600 -3.11200 1.000 13.73000 435 ALA C CA 1
ATOM 10661 C C . ALA C 1 398 ? 16.30000 41.06300 -3.82400 1.000 15.20000 435 ALA C C 1
ATOM 10662 O O . ALA C 1 398 ? 15.21400 41.62500 -3.61500 1.000 15.62000 435 ALA C O 1
ATOM 10664 N N . LEU C 1 399 ? 17.19700 41.56300 -4.68200 1.000 15.05000 436 LEU C N 1
ATOM 10665 C CA . LEU C 1 399 ? 16.88200 42.81500 -5.36500 1.000 14.82000 436 LEU C CA 1
ATOM 10666 C C . LEU C 1 399 ? 15.77000 42.63600 -6.39300 1.000 14.82000 436 LEU C C 1
ATOM 10667 O O . LEU C 1 399 ? 15.01000 43.57500 -6.64000 1.000 15.53000 436 LEU C O 1
ATOM 10672 N N . THR C 1 400 ? 15.63800 41.44800 -6.99200 1.000 14.47000 437 THR C N 1
ATOM 10673 C CA . THR C 1 400 ? 14.49600 41.22900 -7.87700 1.000 14.81000 437 THR C CA 1
ATOM 10674 C C . THR C 1 400 ? 13.18700 41.33400 -7.10100 1.000 14.34000 437 THR C C 1
ATOM 10675 O O . THR C 1 400 ? 12.18700 41.84700 -7.62000 1.000 15.24000 437 THR C O 1
ATOM 10679 N N . SER C 1 401 ? 13.17700 40.87900 -5.84400 1.000 14.10000 438 SER C N 1
ATOM 10680 C CA . SER C 1 401 ? 11.96300 41.01200 -5.04600 1.000 14.48000 438 SER C CA 1
ATOM 10681 C C . SER C 1 401 ? 11.56600 42.47500 -4.88500 1.000 15.95000 438 SER C C 1
ATOM 10682 O O . SER C 1 401 ? 10.37100 42.79100 -4.84200 1.000 16.71000 438 SER C O 1
ATOM 10685 N N . ARG C 1 402 ? 12.54800 43.37800 -4.80000 1.000 15.00000 439 ARG C N 1
ATOM 10686 C CA . ARG C 1 402 ? 12.27400 44.80600 -4.69500 1.000 16.05000 439 ARG C CA 1
ATOM 10687 C C . ARG C 1 402 ? 11.93100 45.44800 -6.03000 1.000 17.14000 439 ARG C C 1
ATOM 10688 O O . ARG C 1 402 ? 11.61900 46.64100 -6.05400 1.000 19.34000 439 ARG C O 1
ATOM 10696 N N . GLY C 1 403 ? 12.00800 44.70600 -7.13300 1.000 16.84000 440 GLY C N 1
ATOM 10697 C CA . GLY C 1 403 ? 11.62500 45.22100 -8.43100 1.000 17.21000 440 GLY C CA 1
ATOM 10698 C C . GLY C 1 403 ? 12.76300 45.56200 -9.37500 1.000 16.59000 440 GLY C C 1
ATOM 10699 O O . GLY C 1 403 ? 12.50400 46.15400 -10.43600 1.000 17.89000 440 GLY C O 1
ATOM 10700 N N . PHE C 1 404 ? 14.01000 45.21800 -9.03700 1.000 16.25000 441 PHE C N 1
ATOM 10701 C CA . PHE C 1 404 ? 15.09600 45.36200 -10.00600 1.000 16.74000 441 PHE C CA 1
ATOM 10702 C C . PHE C 1 404 ? 14.80500 44.51100 -11.23400 1.000 16.10000 441 PHE C C 1
ATOM 10703 O O . PHE C 1 404 ? 14.41000 43.34700 -11.11300 1.000 17.98000 441 PHE C O 1
ATOM 10711 N N . ILE C 1 405 ? 14.99600 45.09300 -12.42200 1.000 16.88000 442 ILE C N 1
ATOM 10712 C CA . ILE C 1 405 ? 14.88200 44.33300 -13.66300 1.000 16.95000 442 ILE C CA 1
ATOM 10713 C C . ILE C 1 405 ? 16.21800 44.39100 -14.39700 1.000 17.36000 442 ILE C C 1
ATOM 10714 O O . ILE C 1 405 ? 17.24200 44.73900 -13.80100 1.000 18.77000 442 ILE C O 1
ATOM 10719 N N . GLU C 1 406 ? 16.23700 44.02500 -15.68100 1.000 17.88000 443 GLU C N 1
ATOM 10720 C CA . GLU C 1 406 ? 17.51600 43.72800 -16.32600 1.000 17.99000 443 GLU C CA 1
ATOM 10721 C C . GLU C 1 406 ? 18.42500 44.95300 -16.36300 1.000 20.26000 443 GLU C C 1
ATOM 10722 O O . GLU C 1 406 ? 19.61300 44.86300 -16.02800 1.000 20.45000 443 GLU C O 1
ATOM 10728 N N . GLU C 1 407 ? 17.88200 46.11900 -16.73500 1.000 20.97000 444 GLU C N 1
ATOM 10729 C CA . GLU C 1 407 ? 18.72300 47.31300 -16.79700 1.000 23.97000 444 GLU C CA 1
ATOM 10730 C C . GLU C 1 407 ? 19.23900 47.69800 -15.41600 1.000 20.07000 444 GLU C C 1
ATOM 10731 O O . GLU C 1 407 ? 20.32900 48.27300 -15.29400 1.000 19.93000 444 GLU C O 1
ATOM 10737 N N . ASP C 1 408 ? 18.49400 47.36300 -14.36300 1.000 17.89000 445 ASP C N 1
ATOM 10738 C CA . ASP C 1 408 ? 18.96700 47.66700 -13.01800 1.000 17.70000 445 ASP C CA 1
ATOM 10739 C C . ASP C 1 408 ? 20.14600 46.78400 -12.63400 1.000 18.07000 445 ASP C C 1
ATOM 10740 O O . ASP C 1 408 ? 21.08400 47.24600 -11.97200 1.000 19.22000 445 ASP C O 1
ATOM 10745 N N . PHE C 1 409 ? 20.13100 45.51300 -13.03800 1.000 17.74000 446 PHE C N 1
ATOM 10746 C CA . PHE C 1 409 ? 21.28200 44.67700 -12.72600 1.000 17.62000 446 PHE C CA 1
ATOM 10747 C C . PHE C 1 409 ? 22.48100 44.96900 -13.61300 1.000 17.82000 446 PHE C C 1
ATOM 10748 O O . PHE C 1 409 ? 23.61100 44.69100 -13.20300 1.000 19.01000 446 PHE C O 1
ATOM 10756 N N . ALA C 1 410 ? 22.27300 45.54300 -14.80000 1.000 19.26000 447 ALA C N 1
ATOM 10757 C CA . ALA C 1 410 ? 23.40700 46.08800 -15.53500 1.000 19.61000 447 ALA C CA 1
ATOM 10758 C C . ALA C 1 410 ? 24.08400 47.18900 -14.73000 1.000 20.30000 447 ALA C C 1
ATOM 10759 O O . ALA C 1 410 ? 25.32200 47.27000 -14.68900 1.000 20.93000 447 ALA C O 1
ATOM 10761 N N . LYS C 1 411 ? 23.28100 48.03300 -14.06700 1.000 19.77000 448 LYS C N 1
ATOM 10762 C CA . LYS C 1 411 ? 23.80700 49.07200 -13.18400 1.000 20.09000 448 LYS C CA 1
ATOM 10763 C C . LYS C 1 411 ? 24.51200 48.47200 -11.97000 1.000 19.56000 448 LYS C C 1
ATOM 10764 O O . LYS C 1 411 ? 25.55600 48.97800 -11.54500 1.000 19.81000 448 LYS C O 1
ATOM 10770 N N . VAL C 1 412 ? 23.95400 47.40000 -11.39300 1.000 17.62000 449 VAL C N 1
ATOM 10771 C CA . VAL C 1 412 ? 24.62000 46.72700 -10.27700 1.000 18.21000 449 VAL C CA 1
ATOM 10772 C C . VAL C 1 412 ? 25.99900 46.23700 -10.70300 1.000 18.08000 449 VAL C C 1
ATOM 10773 O O . VAL C 1 412 ? 26.98500 46.39100 -9.96600 1.000 19.58000 449 VAL C O 1
ATOM 10777 N N . ALA C 1 413 ? 26.10200 45.66200 -11.90700 1.000 17.48000 450 ALA C N 1
ATOM 10778 C CA . ALA C 1 413 ? 27.39800 45.18900 -12.38700 1.000 18.03000 450 ALA C CA 1
ATOM 10779 C C . ALA C 1 413 ? 28.36400 46.34900 -12.58000 1.000 19.72000 450 ALA C C 1
ATOM 10780 O O . ALA C 1 413 ? 29.55900 46.22800 -12.28600 1.000 19.69000 450 ALA C O 1
ATOM 10782 N N . GLU C 1 414 ? 27.86200 47.48600 -13.06800 1.000 20.09000 451 GLU C N 1
ATOM 10783 C CA . GLU C 1 414 ? 28.70400 48.67000 -13.20700 1.000 21.69000 451 GLU C CA 1
ATOM 10784 C C . GLU C 1 414 ? 29.24800 49.11800 -11.85600 1.000 20.27000 451 GLU C C 1
ATOM 10785 O O . GLU C 1 414 ? 30.43900 49.42800 -11.72400 1.000 20.98000 451 GLU C O 1
ATOM 10791 N N . TYR C 1 415 ? 28.38800 49.15800 -10.83300 1.000 19.21000 452 TYR C N 1
ATOM 10792 C CA . TYR C 1 415 ? 28.84500 49.62600 -9.52800 1.000 19.11000 452 TYR C CA 1
ATOM 10793 C C . TYR C 1 415 ? 29.76900 48.61300 -8.86100 1.000 19.31000 452 TYR C C 1
ATOM 10794 O O . TYR C 1 415 ? 30.70500 49.00700 -8.15300 1.000 19.15000 452 TYR C O 1
ATOM 10803 N N . PHE C 1 416 ? 29.53100 47.31500 -9.07300 1.000 18.57000 453 PHE C N 1
ATOM 10804 C CA . PHE C 1 416 ? 30.49400 46.30200 -8.63700 1.000 18.57000 453 PHE C CA 1
ATOM 10805 C C . PHE C 1 416 ? 31.86300 46.56000 -9.25000 1.000 18.20000 453 PHE C C 1
ATOM 10806 O O . PHE C 1 416 ? 32.88900 46.52000 -8.55700 1.000 18.26000 453 PHE C O 1
ATOM 10814 N N . ASP C 1 417 ? 31.89200 46.83000 -10.55900 1.000 17.28000 454 ASP C N 1
ATOM 10815 C CA . ASP C 1 417 ? 33.14900 47.08800 -11.25400 1.000 18.11000 454 ASP C CA 1
ATOM 10816 C C . ASP C 1 417 ? 33.84700 48.32500 -10.69400 1.000 18.95000 454 ASP C C 1
ATOM 10817 O O . ASP C 1 417 ? 35.07100 48.33000 -10.51000 1.000 20.12000 454 ASP C O 1
ATOM 10822 N N . LEU C 1 418 ? 33.08400 49.38300 -10.41400 1.000 19.64000 455 LEU C N 1
ATOM 10823 C CA . LEU C 1 418 ? 33.67600 50.57000 -9.80400 1.000 19.24000 455 LEU C CA 1
ATOM 10824 C C . LEU C 1 418 ? 34.28600 50.24000 -8.44700 1.000 20.66000 455 LEU C C 1
ATOM 10825 O O . LEU C 1 418 ? 35.34400 50.77200 -8.09200 1.000 21.09000 455 LEU C O 1
ATOM 10830 N N . ALA C 1 419 ? 33.64000 49.35200 -7.68000 1.000 20.05000 456 ALA C N 1
ATOM 10831 C CA . ALA C 1 419 ? 34.19600 48.95900 -6.38700 1.000 18.50000 456 ALA C CA 1
ATOM 10832 C C . ALA C 1 419 ? 35.48700 48.16800 -6.56400 1.000 19.34000 456 ALA C C 1
ATOM 10833 O O . ALA C 1 419 ? 36.44900 48.36200 -5.80900 1.000 18.98000 456 ALA C O 1
ATOM 10835 N N . VAL C 1 420 ? 35.53000 47.27200 -7.55600 1.000 18.48000 457 VAL C N 1
ATOM 10836 C CA . VAL C 1 420 ? 36.76000 46.52500 -7.81600 1.000 18.79000 457 VAL C CA 1
ATOM 10837 C C . VAL C 1 420 ? 37.88900 47.48200 -8.18300 1.000 19.38000 457 VAL C C 1
ATOM 10838 O O . VAL C 1 420 ? 39.03300 47.31500 -7.74000 1.000 19.06000 457 VAL C O 1
ATOM 10842 N N . LYS C 1 421 ? 37.58500 48.51100 -8.98000 1.000 19.03000 458 LYS C N 1
ATOM 10843 C CA . LYS C 1 421 ? 38.61900 49.47400 -9.35400 1.000 20.71000 458 LYS C CA 1
ATOM 10844 C C . LYS C 1 421 ? 39.15400 50.20800 -8.13200 1.000 20.74000 458 LYS C C 1
ATOM 10845 O O . LYS C 1 421 ? 40.35700 50.47400 -8.04000 1.000 20.81000 458 LYS C O 1
ATOM 10851 N N . ILE C 1 422 ? 38.27700 50.53800 -7.17800 1.000 20.13000 459 ILE C N 1
ATOM 10852 C CA . ILE C 1 422 ? 38.73700 51.17200 -5.94700 1.000 19.92000 459 ILE C CA 1
ATOM 10853 C C . ILE C 1 422 ? 39.60700 50.21400 -5.14500 1.000 19.87000 459 ILE C C 1
ATOM 10854 O O . ILE C 1 422 ? 40.66000 50.60300 -4.61800 1.000 20.60000 459 ILE C O 1
ATOM 10859 N N . ALA C 1 423 ? 39.18300 48.95000 -5.03400 1.000 18.23000 460 ALA C N 1
ATOM 10860 C CA . ALA C 1 423 ? 39.99100 47.96000 -4.32400 1.000 16.89000 460 ALA C CA 1
ATOM 10861 C C . ALA C 1 423 ? 41.37900 47.82800 -4.94400 1.000 17.64000 460 ALA C C 1
ATOM 10862 O O . ALA C 1 423 ? 42.37700 47.70500 -4.22600 1.000 18.37000 460 ALA C O 1
ATOM 10864 N N . LEU C 1 424 ? 41.46000 47.85200 -6.27700 1.000 18.23000 461 LEU C N 1
ATOM 10865 C CA . LEU C 1 424 ? 42.75900 47.78100 -6.94000 1.000 17.77000 461 LEU C CA 1
ATOM 10866 C C . LEU C 1 424 ? 43.61600 49.00500 -6.63200 1.000 18.50000 461 LEU C C 1
ATOM 10867 O O . LEU C 1 424 ? 44.84200 48.89200 -6.50400 1.000 19.43000 461 LEU C O 1
ATOM 10872 N N . LYS C 1 425 ? 42.99400 50.18400 -6.52200 1.000 19.30000 462 LYS C N 1
ATOM 10873 C CA . LYS C 1 425 ? 43.73300 51.38100 -6.12000 1.000 19.41000 462 LYS C CA 1
ATOM 10874 C C . LYS C 1 425 ? 44.23400 51.26900 -4.68500 1.000 20.13000 462 LYS C C 1
ATOM 10875 O O . LYS C 1 425 ? 45.35700 51.68400 -4.38200 1.000 20.75000 462 LYS C O 1
ATOM 10881 N N . ILE C 1 426 ? 43.40600 50.73300 -3.78400 1.000 19.09000 463 ILE C N 1
ATOM 10882 C CA . ILE C 1 426 ? 43.83200 50.55100 -2.39900 1.000 18.64000 463 ILE C CA 1
ATOM 10883 C C . ILE C 1 426 ? 45.00000 49.58100 -2.33200 1.000 19.12000 463 ILE C C 1
ATOM 10884 O O . ILE C 1 426 ? 45.97800 49.80900 -1.60600 1.000 19.62000 463 ILE C O 1
ATOM 10889 N N . LYS C 1 427 ? 44.92300 48.48700 -3.09300 1.000 18.14000 464 LYS C N 1
ATOM 10890 C CA . LYS C 1 427 ? 46.02500 47.53300 -3.11600 1.000 17.13000 464 LYS C CA 1
ATOM 10891 C C . LYS C 1 427 ? 47.29300 48.18300 -3.65000 1.000 19.35000 464 LYS C C 1
ATOM 10892 O O . LYS C 1 427 ? 48.38400 47.97200 -3.10500 1.000 19.26000 464 LYS C O 1
ATOM 10898 N N . ALA C 1 428 ? 47.16800 48.99400 -4.70500 1.000 18.91000 465 ALA C N 1
ATOM 10899 C CA . ALA C 1 428 ? 48.34600 49.65100 -5.26100 1.000 19.71000 465 ALA C CA 1
ATOM 10900 C C . ALA C 1 428 ? 48.96800 50.62400 -4.26600 1.000 22.40000 465 ALA C C 1
ATOM 10901 O O . ALA C 1 428 ? 50.19500 50.76400 -4.21600 1.000 23.75000 465 ALA C O 1
ATOM 10903 N N . GLU C 1 429 ? 48.14800 51.28900 -3.45200 1.000 21.96000 466 GLU C N 1
ATOM 10904 C CA . GLU C 1 429 ? 48.67100 52.25300 -2.49000 1.000 24.30000 466 GLU C CA 1
ATOM 10905 C C . GLU C 1 429 ? 49.13100 51.61500 -1.18500 1.000 25.33000 466 GLU C C 1
ATOM 10906 O O . GLU C 1 429 ? 49.83800 52.27400 -0.41500 1.000 26.14000 466 GLU C O 1
ATOM 10912 N N . SER C 1 430 ? 48.75300 50.36200 -0.91800 1.000 25.06000 467 SER C N 1
ATOM 10913 C CA . SER C 1 430 ? 49.07400 49.73400 0.36100 1.000 26.50000 467 SER C CA 1
ATOM 10914 C C . SER C 1 430 ? 50.57800 49.60600 0.55300 1.000 28.06000 467 SER C C 1
ATOM 10915 O O . SER C 1 430 ? 51.29400 49.17000 -0.34900 1.000 29.19000 467 SER C O 1
ATOM 10918 N N . GLN C 1 431 ? 51.04000 49.97400 1.74900 1.000 31.08000 468 GLN C N 1
ATOM 10919 C CA . GLN C 1 431 ? 52.44700 49.87000 2.13400 1.000 33.93000 468 GLN C CA 1
ATOM 10920 C C . GLN C 1 431 ? 52.73200 48.47600 2.69100 1.000 33.43000 468 GLN C C 1
ATOM 10921 O O . GLN C 1 431 ? 53.08200 48.27800 3.86000 1.000 39.13000 468 GLN C O 1
ATOM 10927 N N . GLY C 1 432 ? 52.56600 47.50100 1.82400 1.000 26.74000 469 GLY C N 1
ATOM 10928 C CA . GLY C 1 432 ? 52.75600 46.11700 2.19800 1.000 24.73000 469 GLY C CA 1
ATOM 10929 C C . GLY C 1 432 ? 51.80900 45.25100 1.39800 1.000 23.93000 469 GLY C C 1
ATOM 10930 O O . GLY C 1 432 ? 50.99700 45.73700 0.61900 1.000 26.47000 469 GLY C O 1
ATOM 10931 N N . THR C 1 433 ? 51.93000 43.94300 1.61800 1.000 21.15000 470 THR C N 1
ATOM 10932 C CA . THR C 1 433 ? 51.14600 42.96300 0.88400 1.000 22.01000 470 THR C CA 1
ATOM 10933 C C . THR C 1 433 ? 50.09000 42.27800 1.73700 1.000 24.46000 470 THR C C 1
ATOM 10934 O O . THR C 1 433 ? 49.32300 41.47000 1.20500 1.000 26.21000 470 THR C O 1
ATOM 10938 N N . LYS C 1 434 ? 50.02700 42.57900 3.03100 1.000 25.14000 471 LYS C N 1
ATOM 10939 C CA . LYS C 1 434 ? 49.12200 41.89200 3.93700 1.000 26.33000 471 LYS C CA 1
ATOM 10940 C C . LYS C 1 434 ? 47.72800 42.50500 3.88900 1.000 24.15000 471 LYS C C 1
ATOM 10941 O O . LYS C 1 434 ? 47.55100 43.68100 3.56100 1.000 23.22000 471 LYS C O 1
ATOM 10947 N N . LEU C 1 435 ? 46.73100 41.68100 4.21900 1.000 23.46000 472 LEU C N 1
ATOM 10948 C CA . LEU C 1 435 ? 45.36700 42.18700 4.31800 1.000 24.15000 472 LEU C CA 1
ATOM 10949 C C . LEU C 1 435 ? 45.27600 43.34400 5.30800 1.000 25.09000 472 LEU C C 1
ATOM 10950 O O . LEU C 1 435 ? 44.54200 44.31000 5.07500 1.000 25.58000 472 LEU C O 1
ATOM 10955 N N . LYS C 1 436 ? 46.01800 43.27400 6.41800 1.000 26.22000 473 LYS C N 1
ATOM 10956 C CA . LYS C 1 436 ? 45.96000 44.36400 7.39000 1.000 28.88000 473 LYS C CA 1
ATOM 10957 C C . LYS C 1 436 ? 46.54900 45.65800 6.83100 1.000 28.18000 473 LYS C C 1
ATOM 10958 O O . LYS C 1 436 ? 46.14700 46.74900 7.25300 1.000 30.14000 473 LYS C O 1
ATOM 10964 N N . ASP C 1 437 ? 47.48800 45.56500 5.88300 1.000 25.94000 474 ASP C N 1
ATOM 10965 C CA . ASP C 1 437 ? 47.98700 46.76700 5.21800 1.000 24.44000 474 ASP C CA 1
ATOM 10966 C C . ASP C 1 437 ? 46.93900 47.34500 4.27800 1.000 24.23000 474 ASP C C 1
ATOM 10967 O O . ASP C 1 437 ? 46.79600 48.56900 4.17000 1.000 24.71000 474 ASP C O 1
ATOM 10972 N N . PHE C 1 438 ? 46.22200 46.47300 3.56500 1.000 22.19000 475 PHE C N 1
ATOM 10973 C CA . PHE C 1 438 ? 45.09300 46.90900 2.75100 1.000 20.81000 475 PHE C CA 1
ATOM 10974 C C . PHE C 1 438 ? 44.06900 47.64300 3.60600 1.000 22.90000 475 PHE C C 1
ATOM 10975 O O . PHE C 1 438 ? 43.60100 48.73100 3.24600 1.000 22.67000 475 PHE C O 1
ATOM 10983 N N . VAL C 1 439 ? 43.73100 47.06900 4.76400 1.000 23.39000 476 VAL C N 1
ATOM 10984 C CA . VAL C 1 439 ? 42.73400 47.67800 5.63900 1.000 25.50000 476 VAL C CA 1
ATOM 10985 C C . VAL C 1 439 ? 43.22200 49.02600 6.15500 1.000 27.42000 476 VAL C C 1
ATOM 10986 O O . VAL C 1 439 ? 42.46000 49.99800 6.20600 1.000 29.08000 476 VAL C O 1
ATOM 10990 N N . ALA C 1 440 ? 44.50000 49.11000 6.53800 1.000 27.67000 477 ALA C N 1
ATOM 10991 C CA . ALA C 1 440 ? 45.03600 50.37500 7.03200 1.000 28.90000 477 ALA C CA 1
ATOM 10992 C C . ALA C 1 440 ? 44.95900 51.46300 5.96700 1.000 29.97000 477 ALA C C 1
ATOM 10993 O O . ALA C 1 440 ? 44.59400 52.60800 6.26200 1.000 32.26000 477 ALA C O 1
ATOM 10995 N N . THR C 1 441 ? 45.29600 51.12200 4.72200 1.000 27.95000 478 THR C N 1
ATOM 10996 C CA . THR C 1 441 ? 45.19100 52.08200 3.62700 1.000 27.12000 478 THR C CA 1
ATOM 10997 C C . THR C 1 441 ? 43.73900 52.46800 3.38600 1.000 28.93000 478 THR C C 1
ATOM 10998 O O . THR C 1 441 ? 43.40700 53.65400 3.26100 1.000 29.56000 478 THR C O 1
ATOM 11002 N N . MET C 1 442 ? 42.86100 51.46500 3.32600 1.000 29.32000 479 MET C N 1
ATOM 11003 C CA . MET C 1 442 ? 41.43600 51.69300 3.11700 1.000 31.93000 479 MET C CA 1
ATOM 11004 C C . MET C 1 442 ? 40.85600 52.65000 4.15100 1.000 36.58000 479 MET C C 1
ATOM 11005 O O . MET C 1 442 ? 39.89900 53.37700 3.85600 1.000 38.22000 479 MET C O 1
ATOM 11010 N N . GLN C 1 443 ? 41.42600 52.68000 5.35500 1.000 38.62000 480 GLN C N 1
ATOM 11011 C CA . GLN C 1 443 ? 40.88800 53.49200 6.43700 1.000 42.60000 480 GLN C CA 1
ATOM 11012 C C . GLN C 1 443 ? 41.58800 54.83500 6.60500 1.000 44.92000 480 GLN C C 1
ATOM 11013 O O . GLN C 1 443 ? 41.03600 55.72000 7.26900 1.000 49.44000 480 GLN C O 1
ATOM 11019 N N . SER C 1 444 ? 42.77200 55.01900 6.01700 1.000 43.10000 481 SER C N 1
ATOM 11020 C CA . SER C 1 444 ? 43.53500 56.24500 6.20600 1.000 41.13000 481 SER C CA 1
ATOM 11021 C C . SER C 1 444 ? 43.65900 57.10700 4.95700 1.000 40.51000 481 SER C C 1
ATOM 11022 O O . SER C 1 444 ? 43.89100 58.31100 5.08600 1.000 43.20000 481 SER C O 1
ATOM 11025 N N . ASN C 1 445 ? 43.50400 56.53900 3.76300 1.000 37.19000 482 ASN C N 1
ATOM 11026 C CA . ASN C 1 445 ? 43.74400 57.28300 2.52900 1.000 35.79000 482 ASN C CA 1
ATOM 11027 C C . ASN C 1 445 ? 42.54200 58.17900 2.23900 1.000 35.62000 482 ASN C C 1
ATOM 11028 O O . ASN C 1 445 ? 41.44800 57.68600 1.94600 1.000 34.72000 482 ASN C O 1
ATOM 11033 N N . GLU C 1 446 ? 42.74200 59.50000 2.31300 1.000 36.94000 483 GLU C N 1
ATOM 11034 C CA . GLU C 1 446 ? 41.62200 60.43000 2.17200 1.000 37.97000 483 GLU C CA 1
ATOM 11035 C C . GLU C 1 446 ? 41.03300 60.40000 0.76600 1.000 35.52000 483 GLU C C 1
ATOM 11036 O O . GLU C 1 446 ? 39.80900 60.48800 0.60000 1.000 35.03000 483 GLU C O 1
ATOM 11042 N N . LYS C 1 447 ? 41.88100 60.29300 -0.25800 1.000 34.00000 484 LYS C N 1
ATOM 11043 C CA . LYS C 1 447 ? 41.37700 60.24000 -1.62700 1.000 33.33000 484 LYS C CA 1
ATOM 11044 C C . LYS C 1 447 ? 40.52900 58.99400 -1.84800 1.000 30.20000 484 LYS C C 1
ATOM 11045 O O . LYS C 1 447 ? 39.44500 59.05900 -2.44100 1.000 30.01000 484 LYS C O 1
ATOM 11051 N N . LEU C 1 448 ? 41.00400 57.84500 -1.36900 1.000 26.98000 485 LEU C N 1
ATOM 11052 C CA . LEU C 1 448 ? 40.26900 56.60700 -1.60000 1.000 26.45000 485 LEU C CA 1
ATOM 11053 C C . LEU C 1 448 ? 39.03200 56.51700 -0.71500 1.000 26.37000 485 LEU C C 1
ATOM 11054 O O . LEU C 1 448 ? 38.02300 55.93400 -1.12700 1.000 26.16000 485 LEU C O 1
ATOM 11059 N N . GLN C 1 449 ? 39.07900 57.09900 0.48700 1.000 26.58000 486 GLN C N 1
ATOM 11060 C CA . GLN C 1 449 ? 37.86900 57.21100 1.29700 1.000 28.23000 486 GLN C CA 1
ATOM 11061 C C . GLN C 1 449 ? 36.82400 58.07300 0.59800 1.000 27.12000 486 GLN C C 1
ATOM 11062 O O . GLN C 1 449 ? 35.62000 57.78800 0.66800 1.000 26.56000 486 GLN C O 1
ATOM 11068 N N A SER C 1 450 ? 37.26400 59.13500 -0.08400 0.490 27.61000 487 SER C N 1
ATOM 11069 N N B SER C 1 450 ? 37.26600 59.13500 -0.08100 0.510 27.18000 487 SER C N 1
ATOM 11070 C CA A SER C 1 450 ? 36.32600 59.97600 -0.82300 0.490 27.50000 487 SER C CA 1
ATOM 11071 C CA B SER C 1 450 ? 36.33100 59.97400 -0.82300 0.510 26.60000 487 SER C CA 1
ATOM 11072 C C A SER C 1 450 ? 35.69500 59.21400 -1.98100 0.490 26.81000 487 SER C C 1
ATOM 11073 C C B SER C 1 450 ? 35.69400 59.20500 -1.97200 0.510 26.27000 487 SER C C 1
ATOM 11074 O O A SER C 1 450 ? 34.48900 59.34000 -2.23000 0.490 26.04000 487 SER C O 1
ATOM 11075 O O B SER C 1 450 ? 34.48400 59.31700 -2.20800 0.510 25.34000 487 SER C O 1
ATOM 11080 N N . GLU C 1 451 ? 36.49400 58.41700 -2.69900 1.000 26.37000 488 GLU C N 1
ATOM 11081 C CA . GLU C 1 451 ? 35.94500 57.61800 -3.79100 1.000 26.39000 488 GLU C CA 1
ATOM 11082 C C . GLU C 1 451 ? 34.93300 56.60600 -3.27300 1.000 25.15000 488 GLU C C 1
ATOM 11083 O O . GLU C 1 451 ? 33.88700 56.38800 -3.89500 1.000 24.10000 488 GLU C O 1
ATOM 11089 N N . MET C 1 452 ? 35.22000 55.98900 -2.12500 1.000 23.68000 489 MET C N 1
ATOM 11090 C CA . MET C 1 452 ? 34.27700 55.03100 -1.55500 1.000 22.59000 489 MET C CA 1
ATOM 11091 C C . MET C 1 452 ? 32.99800 55.71600 -1.08700 1.000 23.49000 489 MET C C 1
ATOM 11092 O O . MET C 1 452 ? 31.90100 55.16900 -1.25500 1.000 22.99000 489 MET C O 1
ATOM 11097 N N A SER C 1 453 ? 33.11400 56.91100 -0.50100 0.450 23.45000 490 SER C N 1
ATOM 11098 N N B SER C 1 453 ? 33.11800 56.90600 -0.49000 0.550 23.82000 490 SER C N 1
ATOM 11099 C CA A SER C 1 453 ? 31.91800 57.64200 -0.08900 0.450 23.89000 490 SER C CA 1
ATOM 11100 C CA B SER C 1 453 ? 31.92900 57.65400 -0.08900 0.550 24.70000 490 SER C CA 1
ATOM 11101 C C A SER C 1 453 ? 31.06400 58.02300 -1.29200 0.450 24.01000 490 SER C C 1
ATOM 11102 C C B SER C 1 453 ? 31.06900 58.00400 -1.29500 0.550 24.26000 490 SER C C 1
ATOM 11103 O O A SER C 1 453 ? 29.82900 57.98000 -1.22400 0.450 24.53000 490 SER C O 1
ATOM 11104 O O B SER C 1 453 ? 29.83600 57.91800 -1.23600 0.550 24.55000 490 SER C O 1
ATOM 11109 N N . LYS C 1 454 ? 31.70300 58.39100 -2.40400 1.000 24.11000 491 LYS C N 1
ATOM 11110 C CA . LYS C 1 454 ? 30.95100 58.73300 -3.60700 1.000 24.36000 491 LYS C CA 1
ATOM 11111 C C . LYS C 1 454 ? 30.22900 57.51700 -4.17400 1.000 23.08000 491 LYS C C 1
ATOM 11112 O O . LYS C 1 454 ? 29.05400 57.60900 -4.55600 1.000 23.58000 491 LYS C O 1
ATOM 11118 N N . LEU C 1 455 ? 30.91000 56.36900 -4.22900 1.000 21.62000 492 LEU C N 1
ATOM 11119 C CA . LEU C 1 455 ? 30.26700 55.15800 -4.72600 1.000 20.45000 492 LEU C CA 1
ATOM 11120 C C . LEU C 1 455 ? 29.16600 54.69700 -3.77500 1.000 19.35000 492 LEU C C 1
ATOM 11121 O O . LEU C 1 455 ? 28.09200 54.26800 -4.21700 1.000 20.04000 492 LEU C O 1
ATOM 11126 N N . ARG C 1 456 ? 29.41500 54.78000 -2.46600 1.000 20.19000 493 ARG C N 1
ATOM 11127 C CA . ARG C 1 456 ? 28.36500 54.47400 -1.49800 1.000 20.18000 493 ARG C CA 1
ATOM 11128 C C . ARG C 1 456 ? 27.12600 55.32900 -1.73800 1.000 22.08000 493 ARG C C 1
ATOM 11129 O O . ARG C 1 456 ? 25.99800 54.82300 -1.71300 1.000 21.69000 493 ARG C O 1
ATOM 11137 N N . GLU C 1 457 ? 27.31600 56.62500 -1.99500 1.000 22.41000 494 GLU C N 1
ATOM 11138 C CA . GLU C 1 457 ? 26.17200 57.49500 -2.24200 1.000 24.11000 494 GLU C CA 1
ATOM 11139 C C . GLU C 1 457 ? 25.43900 57.09800 -3.52000 1.000 22.52000 494 GLU C C 1
ATOM 11140 O O . GLU C 1 457 ? 24.20600 57.15400 -3.57300 1.000 22.26000 494 GLU C O 1
ATOM 11146 N N . MET C 1 458 ? 26.17900 56.66900 -4.54900 1.000 21.10000 495 MET C N 1
ATOM 11147 C CA . MET C 1 458 ? 25.55100 56.21900 -5.79000 1.000 19.85000 495 MET C CA 1
ATOM 11148 C C . MET C 1 458 ? 24.72800 54.95400 -5.57100 1.000 19.21000 495 MET C C 1
ATOM 11149 O O . MET C 1 458 ? 23.60500 54.84000 -6.07700 1.000 19.73000 495 MET C O 1
ATOM 11154 N N . VAL C 1 459 ? 25.27800 53.98800 -4.82900 1.000 18.51000 496 VAL C N 1
ATOM 11155 C CA . VAL C 1 459 ? 24.54400 52.75600 -4.53500 1.000 18.28000 496 VAL C CA 1
ATOM 11156 C C . VAL C 1 459 ? 23.26700 53.07100 -3.76700 1.000 18.92000 496 VAL C C 1
ATOM 11157 O O . VAL C 1 459 ? 22.17600 52.59400 -4.11100 1.000 17.98000 496 VAL C O 1
ATOM 11161 N N . GLU C 1 460 ? 23.38600 53.87900 -2.71000 1.000 19.39000 497 GLU C N 1
ATOM 11162 C CA . GLU C 1 460 ? 22.22600 54.16400 -1.87400 1.000 20.16000 497 GLU C CA 1
ATOM 11163 C C . GLU C 1 460 ? 21.16400 54.93700 -2.64300 1.000 20.64000 497 GLU C C 1
ATOM 11164 O O . GLU C 1 460 ? 19.96700 54.66400 -2.50100 1.000 21.94000 497 GLU C O 1
ATOM 11170 N N . GLU C 1 461 ? 21.57700 55.90500 -3.46500 1.000 20.33000 498 GLU C N 1
ATOM 11171 C CA . GLU C 1 461 ? 20.59900 56.66700 -4.23600 1.000 22.18000 498 GLU C CA 1
ATOM 11172 C C . GLU C 1 461 ? 19.84600 55.76600 -5.21100 1.000 21.98000 498 GLU C C 1
ATOM 11173 O O . GLU C 1 461 ? 18.63500 55.93100 -5.41700 1.000 23.20000 498 GLU C O 1
ATOM 11179 N N . TYR C 1 462 ? 20.54100 54.79000 -5.80200 1.000 19.79000 499 TYR C N 1
ATOM 11180 C CA . TYR C 1 462 ? 19.88300 53.86200 -6.71800 1.000 18.33000 499 TYR C CA 1
ATOM 11181 C C . TYR C 1 462 ? 18.93300 52.93300 -5.97000 1.000 18.27000 499 TYR C C 1
ATOM 11182 O O . TYR C 1 462 ? 17.78100 52.74300 -6.38300 1.000 18.68000 499 TYR C O 1
ATOM 11191 N N . ALA C 1 463 ? 19.39800 52.35700 -4.85500 1.000 18.84000 500 ALA C N 1
ATOM 11192 C CA . ALA C 1 463 ? 18.59800 51.38900 -4.10700 1.000 17.70000 500 ALA C CA 1
ATOM 11193 C C . ALA C 1 463 ? 17.38100 52.04000 -3.45900 1.000 17.83000 500 ALA C C 1
ATOM 11194 O O . ALA C 1 463 ? 16.30300 51.43200 -3.40100 1.000 17.82000 500 ALA C O 1
ATOM 11196 N N . LYS C 1 464 ? 17.52700 53.28100 -2.98800 1.000 19.70000 501 LYS C N 1
ATOM 11197 C CA . LYS C 1 464 ? 16.45200 53.93500 -2.24300 1.000 21.57000 501 LYS C CA 1
ATOM 11198 C C . LYS C 1 464 ? 15.19700 54.12600 -3.08000 1.000 24.54000 501 LYS C C 1
ATOM 11199 O O . LYS C 1 464 ? 14.09700 54.25000 -2.52300 1.000 25.77000 501 LYS C O 1
ATOM 11205 N N . GLN C 1 465 ? 15.34800 54.18100 -4.38400 1.000 23.92000 502 GLN C N 1
ATOM 11206 C CA . GLN C 1 465 ? 14.17000 54.46200 -5.22200 1.000 26.24000 502 GLN C CA 1
ATOM 11207 C C . GLN C 1 465 ? 13.24300 53.26300 -5.35800 1.000 24.62000 502 GLN C C 1
ATOM 11208 O O . GLN C 1 465 ? 12.14000 53.45100 -5.80400 1.000 28.31000 502 GLN C O 1
ATOM 11214 N N . PHE C 1 466 ? 13.67400 52.09000 -4.94000 1.000 20.13000 503 PHE C N 1
ATOM 11215 C CA . PHE C 1 466 ? 12.83900 50.90800 -5.06300 1.000 17.82000 503 PHE C CA 1
ATOM 11216 C C . PHE C 1 466 ? 12.01500 50.68900 -3.79600 1.000 17.96000 503 PHE C C 1
ATOM 11217 O O . PHE C 1 466 ? 12.41000 51.12400 -2.70800 1.000 19.42000 503 PHE C O 1
ATOM 11225 N N . PRO C 1 467 ? 10.85900 50.03200 -3.92900 1.000 17.15000 504 PRO C N 1
ATOM 11226 C CA . PRO C 1 467 ? 10.00800 49.78300 -2.75800 1.000 16.82000 504 PRO C CA 1
ATOM 11227 C C . PRO C 1 467 ? 10.74600 49.02300 -1.66900 1.000 17.62000 504 PRO C C 1
ATOM 11228 O O . PRO C 1 467 ? 11.63300 48.20800 -1.93500 1.000 18.97000 504 PRO C O 1
ATOM 11232 N N . THR C 1 468 ? 10.36800 49.30700 -0.42900 1.000 17.59000 505 THR C N 1
ATOM 11233 C CA . THR C 1 468 ? 10.76800 48.46800 0.69100 1.000 18.61000 505 THR C CA 1
ATOM 11234 C C . THR C 1 468 ? 9.83800 47.26500 0.78600 1.000 18.61000 505 THR C C 1
ATOM 11235 O O . THR C 1 468 ? 8.64400 47.35900 0.49700 1.000 19.50000 505 THR C O 1
ATOM 11239 N N . ILE C 1 469 ? 10.39200 46.12600 1.19400 1.000 18.37000 506 ILE C N 1
ATOM 11240 C CA . ILE C 1 469 ? 9.64500 44.87100 1.25100 1.000 17.59000 506 ILE C CA 1
ATOM 11241 C C . ILE C 1 469 ? 9.43800 44.48800 2.70700 1.000 18.02000 506 ILE C C 1
ATOM 11242 O O . ILE C 1 469 ? 10.40900 44.26900 3.44500 1.000 19.57000 506 ILE C O 1
ATOM 11247 N N . GLY C 1 470 ? 8.17300 44.40400 3.11900 1.000 17.32000 507 GLY C N 1
ATOM 11248 C CA . GLY C 1 470 ? 7.82400 43.93600 4.44400 1.000 19.00000 507 GLY C CA 1
ATOM 11249 C C . GLY C 1 470 ? 7.66200 45.01500 5.48900 1.000 20.09000 507 GLY C C 1
ATOM 11250 O O . GLY C 1 470 ? 7.34900 44.69100 6.64300 1.000 21.37000 507 GLY C O 1
ATOM 11251 N N . PHE C 1 471 ? 7.88500 46.27800 5.13200 1.000 19.84000 508 PHE C N 1
ATOM 11252 C CA . PHE C 1 471 ? 7.66500 47.39600 6.04000 1.000 20.95000 508 PHE C CA 1
ATOM 11253 C C . PHE C 1 471 ? 7.44000 48.65000 5.20900 1.000 22.19000 508 PHE C C 1
ATOM 11254 O O . PHE C 1 471 ? 7.79000 48.70600 4.02400 1.000 21.17000 508 PHE C O 1
ATOM 11262 N N . GLU C 1 472 ? 6.84700 49.65600 5.84900 1.000 20.96000 509 GLU C N 1
ATOM 11263 C CA . GLU C 1 472 ? 6.51200 50.91800 5.20000 1.000 23.70000 509 GLU C CA 1
ATOM 11264 C C . GLU C 1 472 ? 7.70000 51.86900 5.23400 1.000 23.30000 509 GLU C C 1
ATOM 11265 O O . GLU C 1 472 ? 8.23200 52.16900 6.30700 1.000 23.39000 509 GLU C O 1
ATOM 11271 N N . LYS C 1 473 ? 8.09200 52.36500 4.06100 1.000 22.64000 510 LYS C N 1
ATOM 11272 C CA . LYS C 1 473 ? 9.12300 53.39400 4.00100 1.000 23.79000 510 LYS C CA 1
ATOM 11273 C C . LYS C 1 473 ? 8.70000 54.63500 4.78500 1.000 23.03000 510 LYS C C 1
ATOM 11274 O O . LYS C 1 473 ? 9.51700 55.25200 5.48000 1.000 22.86000 510 LYS C O 1
ATOM 11280 N N . GLU C 1 474 ? 7.40900 54.98200 4.73200 1.000 24.71000 511 GLU C N 1
ATOM 11281 C CA . GLU C 1 474 ? 6.96600 56.24900 5.29900 1.000 27.06000 511 GLU C CA 1
ATOM 11282 C C . GLU C 1 474 ? 7.14300 56.30200 6.81300 1.000 28.32000 511 GLU C C 1
ATOM 11283 O O . GLU C 1 474 ? 7.36600 57.38600 7.36500 1.000 31.29000 511 GLU C O 1
ATOM 11289 N N . THR C 1 475 ? 7.06400 55.16100 7.50100 1.000 27.24000 512 THR C N 1
ATOM 11290 C CA . THR C 1 475 ? 7.14400 55.14000 8.95700 1.000 27.20000 512 THR C CA 1
ATOM 11291 C C . THR C 1 475 ? 8.52200 54.75100 9.48400 1.000 25.17000 512 THR C C 1
ATOM 11292 O O . THR C 1 475 ? 8.67700 54.60200 10.69900 1.000 27.74000 512 THR C O 1
ATOM 11296 N N . MET C 1 476 ? 9.52000 54.59400 8.61100 1.000 23.89000 513 MET C N 1
ATOM 11297 C CA . MET C 1 476 ? 10.86900 54.25900 9.05700 1.000 23.80000 513 MET C CA 1
ATOM 11298 C C . MET C 1 476 ? 11.43000 55.34800 9.95100 1.000 24.29000 513 MET C C 1
ATOM 11299 O O . MET C 1 476 ? 11.20500 56.53600 9.71800 1.000 25.77000 513 MET C O 1
ATOM 11304 N N . ARG C 1 477 ? 12.20300 54.93700 10.95900 1.000 22.10000 514 ARG C N 1
ATOM 11305 C CA . ARG C 1 477 ? 12.89200 55.91800 11.78800 1.000 22.84000 514 ARG C CA 1
ATOM 11306 C C . ARG C 1 477 ? 14.01800 56.60500 11.02300 1.000 23.52000 514 ARG C C 1
ATOM 11307 O O . ARG C 1 477 ? 14.23600 57.81300 11.18400 1.000 26.24000 514 ARG C O 1
ATOM 11315 N N . TYR C 1 478 ? 14.74300 55.86200 10.19000 1.000 22.11000 515 TYR C N 1
ATOM 11316 C CA . TYR C 1 478 ? 15.95100 56.36400 9.53900 1.000 23.97000 515 TYR C CA 1
ATOM 11317 C C . TYR C 1 478 ? 15.67300 56.54600 8.05000 1.000 30.60000 515 TYR C C 1
ATOM 11318 O O . TYR C 1 478 ? 16.03100 55.71100 7.21800 1.000 31.64000 515 TYR C O 1
ATOM 11327 N N . LYS C 1 479 ? 15.04200 57.67300 7.71900 1.000 36.11000 516 LYS C N 1
ATOM 11328 C CA . LYS C 1 479 ? 14.67100 58.00900 6.35200 1.000 42.55000 516 LYS C CA 1
ATOM 11329 C C . LYS C 1 479 ? 15.74300 58.81000 5.62400 1.000 47.95000 516 LYS C C 1
ATOM 11330 O O . LYS C 1 479 ? 15.56800 59.11700 4.44000 1.000 47.52000 516 LYS C O 1
ATOM 11336 N N . GLU C 1 480 ? 16.83800 59.15800 6.29000 1.000 54.67000 517 GLU C N 1
ATOM 11337 C CA . GLU C 1 480 ? 17.88000 59.96400 5.65800 1.000 61.86000 517 GLU C CA 1
ATOM 11338 C C . GLU C 1 480 ? 18.94800 59.07800 5.02300 1.000 65.34000 517 GLU C C 1
ATOM 11339 O O . GLU C 1 480 ? 19.66300 59.50400 4.11500 1.000 67.07000 517 GLU C O 1
ATOM 11346 N N . SER D 1 1 ? 3.90600 46.13400 -20.46200 1.000 58.99000 38 SER D N 1
ATOM 11347 C CA . SER D 1 1 ? 2.60800 46.08700 -19.79800 1.000 57.55000 38 SER D CA 1
ATOM 11348 C C . SER D 1 1 ? 2.51800 44.90900 -18.83300 1.000 54.28000 38 SER D C 1
ATOM 11349 O O . SER D 1 1 ? 2.43100 45.10200 -17.62200 1.000 53.53000 38 SER D O 1
ATOM 11352 N N . ASN D 1 2 ? 2.54100 43.68800 -19.37900 1.000 51.31000 39 ASN D N 1
ATOM 11353 C CA . ASN D 1 2 ? 2.41700 42.49900 -18.53800 1.000 48.40000 39 ASN D CA 1
ATOM 11354 C C . ASN D 1 2 ? 3.60500 42.35500 -17.59300 1.000 43.25000 39 ASN D C 1
ATOM 11355 O O . ASN D 1 2 ? 3.43600 41.97400 -16.42900 1.000 41.65000 39 ASN D O 1
ATOM 11360 N N . ALA D 1 3 ? 4.81600 42.64700 -18.07800 1.000 40.48000 40 ALA D N 1
ATOM 11361 C CA . ALA D 1 3 ? 5.99700 42.55200 -17.22400 1.000 37.77000 40 ALA D CA 1
ATOM 11362 C C . ALA D 1 3 ? 5.89900 43.49800 -16.03400 1.000 35.22000 40 ALA D C 1
ATOM 11363 O O . ALA D 1 3 ? 6.21100 43.11500 -14.89900 1.000 36.44000 40 ALA D O 1
ATOM 11365 N N . GLU D 1 4 ? 5.46600 44.73700 -16.27100 1.000 32.18000 41 GLU D N 1
ATOM 11366 C CA . GLU D 1 4 ? 5.35000 45.69100 -15.17400 1.000 29.52000 41 GLU D CA 1
ATOM 11367 C C . GLU D 1 4 ? 4.14700 45.37700 -14.29700 1.000 27.22000 41 GLU D C 1
ATOM 11368 O O . GLU D 1 4 ? 4.20300 45.54900 -13.07200 1.000 26.05000 41 GLU D O 1
ATOM 11374 N N . LYS D 1 5 ? 3.04900 44.91600 -14.90600 1.000 29.21000 42 LYS D N 1
ATOM 11375 C CA . LYS D 1 5 ? 1.89700 44.47400 -14.12600 1.000 31.14000 42 LYS D CA 1
ATOM 11376 C C . LYS D 1 5 ? 2.28300 43.34700 -13.17400 1.000 29.27000 42 LYS D C 1
ATOM 11377 O O . LYS D 1 5 ? 1.86600 43.33400 -12.00800 1.000 27.51000 42 LYS D O 1
ATOM 11383 N N . SER D 1 6 ? 3.09700 42.39900 -13.64900 1.000 27.78000 43 SER D N 1
ATOM 11384 C CA . SER D 1 6 ? 3.53500 41.30400 -12.79000 1.000 26.18000 43 SER D CA 1
ATOM 11385 C C . SER D 1 6 ? 4.42300 41.80500 -11.65800 1.000 24.61000 43 SER D C 1
ATOM 11386 O O . SER D 1 6 ? 4.27200 41.37100 -10.50900 1.000 24.60000 43 SER D O 1
ATOM 11389 N N . ARG D 1 7 ? 5.36600 42.70400 -11.96400 1.000 23.88000 44 ARG D N 1
ATOM 11390 C CA . ARG D 1 7 ? 6.25900 43.21500 -10.92500 1.000 22.34000 44 ARG D CA 1
ATOM 11391 C C . ARG D 1 7 ? 5.47800 43.95000 -9.84200 1.000 21.54000 44 ARG D C 1
ATOM 11392 O O . ARG D 1 7 ? 5.70300 43.73400 -8.64300 1.000 19.85000 44 ARG D O 1
ATOM 11400 N N . SER D 1 8 ? 4.54600 44.81500 -10.24400 1.000 22.26000 45 SER D N 1
ATOM 11401 C CA . SER D 1 8 ? 3.68200 45.46900 -9.27100 1.000 21.56000 45 SER D CA 1
ATOM 11402 C C . SER D 1 8 ? 2.89000 44.44400 -8.47500 1.000 20.24000 45 SER D C 1
ATOM 11403 O O . SER D 1 8 ? 2.66600 44.61800 -7.27100 1.000 20.60000 45 SER D O 1
ATOM 11406 N N . SER D 1 9 ? 2.47600 43.35300 -9.12900 1.000 22.41000 46 SER D N 1
ATOM 11407 C CA . SER D 1 9 ? 1.69300 42.33500 -8.43700 1.000 22.17000 46 SER D CA 1
ATOM 11408 C C . SER D 1 9 ? 2.51700 41.59800 -7.38700 1.000 21.28000 46 SER D C 1
ATOM 11409 O O . SER D 1 9 ? 2.02200 41.34800 -6.28300 1.000 23.21000 46 SER D O 1
ATOM 11412 N N . TRP D 1 10 ? 3.76800 41.22500 -7.69100 1.000 20.49000 47 TRP D N 1
ATOM 11413 C CA . TRP D 1 10 ? 4.48600 40.47600 -6.65700 1.000 21.02000 47 TRP D CA 1
ATOM 11414 C C . TRP D 1 10 ? 4.96500 41.38600 -5.52900 1.000 22.18000 47 TRP D C 1
ATOM 11415 O O . TRP D 1 10 ? 5.09900 40.92400 -4.39300 1.000 23.90000 47 TRP D O 1
ATOM 11426 N N . ILE D 1 11 ? 5.18400 42.67700 -5.79900 1.000 20.58000 48 ILE D N 1
ATOM 11427 C CA . ILE D 1 11 ? 5.51300 43.59900 -4.71600 1.000 19.88000 48 ILE D CA 1
ATOM 11428 C C . ILE D 1 11 ? 4.30300 43.82200 -3.81700 1.000 20.20000 48 ILE D C 1
ATOM 11429 O O . ILE D 1 11 ? 4.42600 43.86700 -2.58400 1.000 21.71000 48 ILE D O 1
ATOM 11434 N N . LYS D 1 12 ? 3.11600 43.97300 -4.41500 1.000 20.66000 49 LYS D N 1
ATOM 11435 C CA . LYS D 1 12 ? 1.90000 44.05600 -3.61000 1.000 22.04000 49 LYS D CA 1
ATOM 11436 C C . LYS D 1 12 ? 1.73200 42.81400 -2.75400 1.000 20.94000 49 LYS D C 1
ATOM 11437 O O . LYS D 1 12 ? 1.36900 42.90300 -1.57400 1.000 20.71000 49 LYS D O 1
ATOM 11443 N N . GLN D 1 13 ? 1.99500 41.64300 -3.34000 1.000 19.95000 50 GLN D N 1
ATOM 11444 C CA . GLN D 1 13 ? 1.89300 40.38600 -2.61000 1.000 19.92000 50 GLN D CA 1
ATOM 11445 C C . GLN D 1 13 ? 2.79600 40.39300 -1.38200 1.000 18.93000 50 GLN D C 1
ATOM 11446 O O . GLN D 1 13 ? 2.41500 39.89800 -0.31300 1.000 20.47000 50 GLN D O 1
ATOM 11452 N N . LEU D 1 14 ? 3.99200 40.96500 -1.51300 1.000 18.96000 51 LEU D N 1
ATOM 11453 C CA . LEU D 1 14 ? 4.95600 40.94500 -0.42400 1.000 18.29000 51 LEU D CA 1
ATOM 11454 C C . LEU D 1 14 ? 4.61800 41.93200 0.68100 1.000 17.36000 51 LEU D C 1
ATOM 11455 O O . LEU D 1 14 ? 5.06500 41.74500 1.82400 1.000 17.78000 51 LEU D O 1
ATOM 11460 N N . ASN D 1 15 ? 3.85600 42.98200 0.38000 1.000 16.37000 52 ASN D N 1
ATOM 11461 C CA . ASN D 1 15 ? 3.60600 44.02200 1.36700 1.000 17.73000 52 ASN D CA 1
ATOM 11462 C C . ASN D 1 15 ? 2.19800 43.98200 1.93800 1.000 19.56000 52 ASN D C 1
ATOM 11463 O O . ASN D 1 15 ? 1.89500 44.75200 2.85600 1.000 22.46000 52 ASN D O 1
ATOM 11468 N N . ALA D 1 16 ? 1.34900 43.08200 1.45700 1.000 19.99000 53 ALA D N 1
ATOM 11469 C CA . ALA D 1 16 ? -0.00900 42.99700 1.96300 1.000 19.98000 53 ALA D CA 1
ATOM 11470 C C . ALA D 1 16 ? -0.05300 42.29600 3.32300 1.000 19.70000 53 ALA D C 1
ATOM 11471 O O . ALA D 1 16 ? 0.81900 41.49800 3.68100 1.000 20.63000 53 ALA D O 1
ATOM 11473 N N . SER D 1 17 ? -1.10000 42.60200 4.08200 1.000 19.64000 54 SER D N 1
ATOM 11474 C CA . SER D 1 17 ? -1.26800 41.99400 5.39100 1.000 19.87000 54 SER D CA 1
ATOM 11475 C C . SER D 1 17 ? -1.69300 40.53400 5.26600 1.000 19.23000 54 SER D C 1
ATOM 11476 O O . SER D 1 17 ? -2.24300 40.09800 4.24700 1.000 20.80000 54 SER D O 1
ATOM 11479 N N . LEU D 1 18 ? -1.45400 39.78500 6.34700 1.000 17.16000 55 LEU D N 1
ATOM 11480 C CA . LEU D 1 18 ? -1.88700 38.39200 6.41700 1.000 17.15000 55 LEU D CA 1
ATOM 11481 C C . LEU D 1 18 ? -3.39700 38.26800 6.22800 1.000 19.22000 55 LEU D C 1
ATOM 11482 O O . LEU D 1 18 ? -3.87300 37.34500 5.55500 1.000 19.46000 55 LEU D O 1
ATOM 11487 N N . ASP D 1 19 ? -4.16400 39.19800 6.80400 1.000 20.35000 56 ASP D N 1
ATOM 11488 C CA . ASP D 1 19 ? -5.61800 39.16600 6.65800 1.000 23.51000 56 ASP D CA 1
ATOM 11489 C C . ASP D 1 19 ? -6.03700 39.21800 5.19500 1.000 24.58000 56 ASP D C 1
ATOM 11490 O O . ASP D 1 19 ? -7.01400 38.57100 4.79800 1.000 27.38000 56 ASP D O 1
ATOM 11495 N N . GLU D 1 20 ? -5.31700 39.99700 4.38200 1.000 23.53000 57 GLU D N 1
ATOM 11496 C CA . GLU D 1 20 ? -5.63500 40.14400 2.96700 1.000 26.00000 57 GLU D CA 1
ATOM 11497 C C . GLU D 1 20 ? -5.10300 38.97500 2.14500 1.000 25.34000 57 GLU D C 1
ATOM 11498 O O . GLU D 1 20 ? -5.81700 38.44400 1.28500 1.000 28.16000 57 GLU D O 1
ATOM 11504 N N . ILE D 1 21 ? -3.86100 38.55900 2.41200 1.000 22.76000 58 ILE D N 1
ATOM 11505 C CA . ILE D 1 21 ? -3.15900 37.58100 1.58100 1.000 23.52000 58 ILE D CA 1
ATOM 11506 C C . ILE D 1 21 ? -3.67300 36.16900 1.82900 1.000 21.23000 58 ILE D C 1
ATOM 11507 O O . ILE D 1 21 ? -3.83500 35.37700 0.89300 1.000 21.07000 58 ILE D O 1
ATOM 11512 N N . ASP D 1 22 ? -3.90200 35.81000 3.08600 1.000 18.10000 59 ASP D N 1
ATOM 11513 C CA . ASP D 1 22 ? -4.15000 34.41900 3.46000 1.000 16.70000 59 ASP D CA 1
ATOM 11514 C C . ASP D 1 22 ? -5.20700 34.38000 4.55200 1.000 17.73000 59 ASP D C 1
ATOM 11515 O O . ASP D 1 22 ? -4.91500 34.08300 5.71700 1.000 17.69000 59 ASP D O 1
ATOM 11520 N N . PRO D 1 23 ? -6.46000 34.68400 4.20600 1.000 18.29000 60 PRO D N 1
ATOM 11521 C CA . PRO D 1 23 ? -7.51200 34.66900 5.23200 1.000 19.72000 60 PRO D CA 1
ATOM 11522 C C . PRO D 1 23 ? -7.66300 33.32400 5.90900 1.000 18.58000 60 PRO D C 1
ATOM 11523 O O . PRO D 1 23 ? -8.05100 33.27800 7.08200 1.000 19.88000 60 PRO D O 1
ATOM 11527 N N . GLU D 1 24 ? -7.35000 32.22400 5.22100 1.000 18.11000 61 GLU D N 1
ATOM 11528 C CA . GLU D 1 24 ? -7.46900 30.91300 5.85500 1.000 19.27000 61 GLU D CA 1
ATOM 11529 C C . GLU D 1 24 ? -6.49800 30.78300 7.02400 1.000 18.43000 61 GLU D C 1
ATOM 11530 O O . GLU D 1 24 ? -6.86900 30.32600 8.11200 1.000 19.98000 61 GLU D O 1
ATOM 11536 N N . VAL D 1 25 ? -5.24600 31.19200 6.82000 1.000 16.50000 62 VAL D N 1
ATOM 11537 C CA . VAL D 1 25 ? -4.27500 31.16000 7.91000 1.000 16.66000 62 VAL D CA 1
ATOM 11538 C C . VAL D 1 25 ? -4.64200 32.17500 8.98600 1.000 16.42000 62 VAL D C 1
ATOM 11539 O O . VAL D 1 25 ? -4.53800 31.89000 10.18600 1.000 16.39000 62 VAL D O 1
ATOM 11543 N N . ALA D 1 26 ? -5.08900 33.37000 8.58400 1.000 15.97000 63 ALA D N 1
ATOM 11544 C CA . ALA D 1 26 ? -5.48600 34.36500 9.57900 1.000 16.87000 63 ALA D CA 1
ATOM 11545 C C . ALA D 1 26 ? -6.59700 33.82500 10.46900 1.000 17.94000 63 ALA D C 1
ATOM 11546 O O . ALA D 1 26 ? -6.60700 34.07100 11.68000 1.000 18.51000 63 ALA D O 1
ATOM 11548 N N . ASP D 1 27 ? -7.52800 33.06900 9.88400 1.000 19.31000 64 ASP D N 1
ATOM 11549 C CA . ASP D 1 27 ? -8.62500 32.49800 10.66100 1.000 19.49000 64 ASP D CA 1
ATOM 11550 C C . ASP D 1 27 ? -8.13100 31.45300 11.64200 1.000 19.17000 64 ASP D C 1
ATOM 11551 O O . ASP D 1 27 ? -8.63000 31.37400 12.76900 1.000 18.92000 64 ASP D O 1
ATOM 11556 N N . ILE D 1 28 ? -7.18400 30.61500 11.21600 1.000 18.41000 65 ILE D N 1
ATOM 11557 C CA . ILE D 1 28 ? -6.60400 29.62600 12.12100 1.000 15.78000 65 ILE D CA 1
ATOM 11558 C C . ILE D 1 28 ? -5.97600 30.31900 13.32200 1.000 15.60000 65 ILE D C 1
ATOM 11559 O O . ILE D 1 28 ? -6.17800 29.90700 14.47200 1.000 18.58000 65 ILE D O 1
ATOM 11564 N N . ILE D 1 29 ? -5.19600 31.37900 13.07400 1.000 15.62000 66 ILE D N 1
ATOM 11565 C CA . ILE D 1 29 ? -4.56600 32.10100 14.18000 1.000 16.11000 66 ILE D CA 1
ATOM 11566 C C . ILE D 1 29 ? -5.62400 32.68700 15.10600 1.000 16.46000 66 ILE D C 1
ATOM 11567 O O . ILE D 1 29 ? -5.48300 32.64900 16.33300 1.000 18.37000 66 ILE D O 1
ATOM 11572 N N . GLU D 1 30 ? -6.70200 33.23500 14.54000 1.000 17.01000 67 GLU D N 1
ATOM 11573 C CA . GLU D 1 30 ? -7.74100 33.80300 15.39400 1.000 17.77000 67 GLU D CA 1
ATOM 11574 C C . GLU D 1 30 ? -8.42100 32.72100 16.22600 1.000 18.12000 67 GLU D C 1
ATOM 11575 O O . GLU D 1 30 ? -8.78000 32.95900 17.38700 1.000 18.31000 67 GLU D O 1
ATOM 11581 N N . LEU D 1 31 ? -8.59200 31.52000 15.66000 1.000 17.32000 68 LEU D N 1
ATOM 11582 C CA . LEU D 1 31 ? -9.14800 30.41900 16.44300 1.000 17.64000 68 LEU D CA 1
ATOM 11583 C C . LEU D 1 31 ? -8.20500 30.02300 17.57000 1.000 18.04000 68 LEU D C 1
ATOM 11584 O O . LEU D 1 31 ? -8.64900 29.71800 18.68400 1.000 19.47000 68 LEU D O 1
ATOM 11589 N N . GLU D 1 32 ? -6.90100 30.01500 17.29900 1.000 16.97000 69 GLU D N 1
ATOM 11590 C CA . GLU D 1 32 ? -5.94100 29.68100 18.34200 1.000 15.63000 69 GLU D CA 1
ATOM 11591 C C . GLU D 1 32 ? -5.91000 30.75500 19.42800 1.000 17.19000 69 GLU D C 1
ATOM 11592 O O . GLU D 1 32 ? -5.76900 30.43900 20.61600 1.000 18.02000 69 GLU D O 1
ATOM 11598 N N . LYS D 1 33 ? -6.04500 32.02800 19.04300 1.000 17.30000 70 LYS D N 1
ATOM 11599 C CA . LYS D 1 33 ? -6.14900 33.09700 20.03700 1.000 18.08000 70 LYS D CA 1
ATOM 11600 C C . LYS D 1 33 ? -7.32500 32.85200 20.97300 1.000 17.99000 70 LYS D C 1
ATOM 11601 O O . LYS D 1 33 ? -7.19600 32.96100 22.19900 1.000 19.80000 70 LYS D O 1
ATOM 11607 N N . ALA D 1 34 ? -8.48600 32.51700 20.40600 1.000 17.99000 71 ALA D N 1
ATOM 11608 C CA . ALA D 1 34 ? -9.65900 32.24200 21.23100 1.000 18.54000 71 ALA D CA 1
ATOM 11609 C C . ALA D 1 34 ? -9.42900 31.03000 22.12600 1.000 19.17000 71 ALA D C 1
ATOM 11610 O O . ALA D 1 34 ? -9.87800 31.00800 23.27700 1.000 19.02000 71 ALA D O 1
ATOM 11612 N N . ARG D 1 35 ? -8.72400 30.01500 21.61500 1.000 18.52000 72 ARG D N 1
ATOM 11613 C CA . ARG D 1 35 ? -8.43100 28.83600 22.42300 1.000 18.62000 72 ARG D CA 1
ATOM 11614 C C . ARG D 1 35 ? -7.57500 29.19700 23.63100 1.000 18.24000 72 ARG D C 1
ATOM 11615 O O . ARG D 1 35 ? -7.83200 28.72700 24.74600 1.000 19.39000 72 ARG D O 1
ATOM 11623 N N . GLN D 1 36 ? -6.54800 30.03300 23.42900 1.000 18.68000 73 GLN D N 1
ATOM 11624 C CA . GLN D 1 36 ? -5.68300 30.45100 24.52800 1.000 19.99000 73 GLN D CA 1
ATOM 11625 C C . GLN D 1 36 ? -6.40500 31.34700 25.52600 1.000 21.96000 73 GLN D C 1
ATOM 11626 O O . GLN D 1 36 ? -5.98700 31.43500 26.68300 1.000 26.44000 73 GLN D O 1
ATOM 11632 N N . TRP D 1 37 ? -7.48200 32.00300 25.10300 1.000 20.51000 74 TRP D N 1
ATOM 11633 C CA . TRP D 1 37 ? -8.28200 32.85000 25.98000 1.000 19.68000 74 TRP D CA 1
ATOM 11634 C C . TRP D 1 37 ? -9.15700 32.03400 26.92600 1.000 21.02000 74 TRP D C 1
ATOM 11635 O O . TRP D 1 37 ? -9.37800 32.44500 28.07200 1.000 22.24000 74 TRP D O 1
ATOM 11646 N N . LYS D 1 38 ? -9.64100 30.87400 26.48400 1.000 22.95000 75 LYS D N 1
ATOM 11647 C CA . LYS D 1 38 ? -10.72800 30.18500 27.16600 1.000 24.76000 75 LYS D CA 1
ATOM 11648 C C . LYS D 1 38 ? -10.29700 28.99900 28.02100 1.000 25.72000 75 LYS D C 1
ATOM 11649 O O . LYS D 1 38 ? -11.13500 28.45000 28.74000 1.000 27.76000 75 LYS D O 1
ATOM 11655 N N . GLY D 1 39 ? -9.04000 28.57600 27.96100 1.000 25.11000 76 GLY D N 1
ATOM 11656 C CA . GLY D 1 39 ? -8.63800 27.32100 28.55600 1.000 25.95000 76 GLY D CA 1
ATOM 11657 C C . GLY D 1 39 ? -7.88500 27.45700 29.86600 1.000 25.15000 76 GLY D C 1
ATOM 11658 O O . GLY D 1 39 ? -7.29900 28.49300 30.16400 1.000 26.03000 76 GLY D O 1
ATOM 11659 N N . PHE D 1 40 ? -7.93100 26.38300 30.65900 1.000 22.83000 77 PHE D N 1
ATOM 11660 C CA . PHE D 1 40 ? -7.02900 26.20200 31.79600 1.000 23.08000 77 PHE D CA 1
ATOM 11661 C C . PHE D 1 40 ? -5.79200 25.50000 31.25500 1.000 24.42000 77 PHE D C 1
ATOM 11662 O O . PHE D 1 40 ? -5.79600 24.28200 31.05700 1.000 25.64000 77 PHE D O 1
ATOM 11670 N N . GLU D 1 41 ? -4.72900 26.26600 31.00700 1.000 23.21000 78 GLU D N 1
ATOM 11671 C CA . GLU D 1 41 ? -3.51700 25.73000 30.38800 1.000 22.82000 78 GLU D CA 1
ATOM 11672 C C . GLU D 1 41 ? -2.55500 25.33100 31.49900 1.000 21.47000 78 GLU D C 1
ATOM 11673 O O . GLU D 1 41 ? -1.81500 26.16900 32.02000 1.000 22.54000 78 GLU D O 1
ATOM 11679 N N . LEU D 1 42 ? -2.56100 24.04500 31.86000 1.000 20.91000 79 LEU D N 1
ATOM 11680 C CA . LEU D 1 42 ? -1.75800 23.54000 32.96800 1.000 19.88000 79 LEU D CA 1
ATOM 11681 C C . LEU D 1 42 ? -0.56100 22.71700 32.51200 1.000 19.86000 79 LEU D C 1
ATOM 11682 O O . LEU D 1 42 ? 0.12500 22.12500 33.34800 1.000 21.60000 79 LEU D O 1
ATOM 11687 N N . ILE D 1 43 ? -0.30300 22.63300 31.21400 1.000 18.80000 80 ILE D N 1
ATOM 11688 C CA . ILE D 1 43 ? 0.88400 21.91100 30.77000 1.000 19.85000 80 ILE D CA 1
ATOM 11689 C C . ILE D 1 43 ? 2.09600 22.72000 31.21900 1.000 19.50000 80 ILE D C 1
ATOM 11690 O O . ILE D 1 43 ? 2.23300 23.88900 30.83300 1.000 20.51000 80 ILE D O 1
ATOM 11695 N N . PRO D 1 44 ? 2.97500 22.16200 32.06100 1.000 19.73000 81 PRO D N 1
ATOM 11696 C CA . PRO D 1 44 ? 3.98300 23.00300 32.73200 1.000 19.02000 81 PRO D CA 1
ATOM 11697 C C . PRO D 1 44 ? 5.09200 23.49600 31.81800 1.000 19.89000 81 PRO D C 1
ATOM 11698 O O . PRO D 1 44 ? 5.85200 24.38700 32.22600 1.000 20.98000 81 PRO D O 1
ATOM 11702 N N . SER D 1 45 ? 5.20900 22.96300 30.60800 1.000 19.37000 82 SER D N 1
ATOM 11703 C CA . SER D 1 45 ? 6.17000 23.46000 29.63600 1.000 18.13000 82 SER D CA 1
ATOM 11704 C C . SER D 1 45 ? 5.61200 24.58200 28.77600 1.000 19.39000 82 SER D C 1
ATOM 11705 O O . SER D 1 45 ? 6.34400 25.12900 27.94600 1.000 22.24000 82 SER D O 1
ATOM 11708 N N . GLU D 1 46 ? 4.33400 24.91800 28.91200 1.000 18.14000 83 GLU D N 1
ATOM 11709 C CA . GLU D 1 46 ? 3.75700 25.94400 28.06000 1.000 18.09000 83 GLU D CA 1
ATOM 11710 C C . GLU D 1 46 ? 3.69600 27.27900 28.78900 1.000 16.85000 83 GLU D C 1
ATOM 11711 O O . GLU D 1 46 ? 3.70400 27.34400 30.02200 1.000 18.37000 83 GLU D O 1
ATOM 11717 N N . ASN D 1 47 ? 3.67900 28.34900 28.00300 1.000 16.21000 84 ASN D N 1
ATOM 11718 C CA . ASN D 1 47 ? 3.61600 29.70600 28.52800 1.000 15.96000 84 ASN D CA 1
ATOM 11719 C C . ASN D 1 47 ? 3.04900 30.59800 27.43100 1.000 16.02000 84 ASN D C 1
ATOM 11720 O O . ASN D 1 47 ? 2.76900 30.13600 26.32000 1.000 17.46000 84 ASN D O 1
ATOM 11725 N N . PHE D 1 48 ? 2.86700 31.88100 27.75600 1.000 16.25000 85 PHE D N 1
ATOM 11726 C CA . PHE D 1 48 ? 2.38400 32.89000 26.81800 1.000 15.37000 85 PHE D CA 1
ATOM 11727 C C . PHE D 1 48 ? 3.46400 33.94000 26.61400 1.000 18.52000 85 PHE D C 1
ATOM 11728 O O . PHE D 1 48 ? 3.82200 34.65700 27.55900 1.000 20.05000 85 PHE D O 1
ATOM 11736 N N . THR D 1 49 ? 3.94300 34.05600 25.37700 1.000 17.69000 86 THR D N 1
ATOM 11737 C CA . THR D 1 49 ? 5.01100 34.98600 25.03400 1.000 17.10000 86 THR D CA 1
ATOM 11738 C C . THR D 1 49 ? 4.50400 36.42500 24.97900 1.000 16.01000 86 THR D C 1
ATOM 11739 O O . THR D 1 49 ? 3.36500 36.69500 24.59000 1.000 17.44000 86 THR D O 1
ATOM 11743 N N . SER D 1 50 ? 5.38100 37.35800 25.34200 1.000 15.09000 87 SER D N 1
ATOM 11744 C CA . SER D 1 50 ? 5.03400 38.76900 25.31500 1.000 15.53000 87 SER D CA 1
ATOM 11745 C C . SER D 1 50 ? 4.88900 39.28500 23.88400 1.000 16.36000 87 SER D C 1
ATOM 11746 O O . SER D 1 50 ? 5.45100 38.73700 22.92500 1.000 16.72000 87 SER D O 1
ATOM 11749 N N . LEU D 1 51 ? 4.12100 40.37000 23.75900 1.000 16.07000 88 LEU D N 1
ATOM 11750 C CA . LEU D 1 51 ? 3.97300 41.04300 22.47200 1.000 15.95000 88 LEU D CA 1
ATOM 11751 C C . LEU D 1 51 ? 5.31700 41.52000 21.93300 1.000 15.90000 88 LEU D C 1
ATOM 11752 O O . LEU D 1 51 ? 5.59300 41.38600 20.73400 1.000 16.12000 88 LEU D O 1
ATOM 11757 N N . SER D 1 52 ? 6.17000 42.07800 22.79700 1.000 15.62000 89 SER D N 1
ATOM 11758 C CA . SER D 1 52 ? 7.42100 42.65100 22.30200 1.000 15.82000 89 SER D CA 1
ATOM 11759 C C . SER D 1 52 ? 8.34900 41.57300 21.74200 1.000 14.94000 89 SER D C 1
ATOM 11760 O O . SER D 1 52 ? 9.02400 41.79500 20.72800 1.000 16.35000 89 SER D O 1
ATOM 11763 N N . VAL D 1 53 ? 8.39600 40.40000 22.38000 1.000 14.36000 90 VAL D N 1
ATOM 11764 C CA . VAL D 1 53 ? 9.16100 39.29600 21.80800 1.000 13.85000 90 VAL D CA 1
ATOM 11765 C C . VAL D 1 53 ? 8.59700 38.90400 20.44700 1.000 14.15000 90 VAL D C 1
ATOM 11766 O O . VAL D 1 53 ? 9.34800 38.69800 19.48000 1.000 14.86000 90 VAL D O 1
ATOM 11770 N N . MET D 1 54 ? 7.26700 38.79600 20.34400 1.000 13.99000 91 MET D N 1
ATOM 11771 C CA . MET D 1 54 ? 6.67200 38.38200 19.07600 1.000 14.23000 91 MET D CA 1
ATOM 11772 C C . MET D 1 54 ? 6.92300 39.40700 17.98300 1.000 15.33000 91 MET D C 1
ATOM 11773 O O . MET D 1 54 ? 7.11100 39.03000 16.82100 1.000 16.06000 91 MET D O 1
ATOM 11778 N N . GLN D 1 55 ? 6.95500 40.69500 18.33300 1.000 14.46000 92 GLN D N 1
ATOM 11779 C CA . GLN D 1 55 ? 7.22200 41.72200 17.32700 1.000 14.78000 92 GLN D CA 1
ATOM 11780 C C . GLN D 1 55 ? 8.64700 41.62500 16.79900 1.000 15.34000 92 GLN D C 1
ATOM 11781 O O . GLN D 1 55 ? 8.89200 41.85600 15.60500 1.000 17.13000 92 GLN D O 1
ATOM 11787 N N . ALA D 1 56 ? 9.59500 41.26000 17.66700 1.000 14.68000 93 ALA D N 1
ATOM 11788 C CA . ALA D 1 56 ? 10.97200 41.05700 17.22400 1.000 15.00000 93 ALA D CA 1
ATOM 11789 C C . ALA D 1 56 ? 11.09500 39.79400 16.37900 1.000 16.09000 93 ALA D C 1
ATOM 11790 O O . ALA D 1 56 ? 11.75700 39.79900 15.33400 1.000 15.85000 93 ALA D O 1
ATOM 11792 N N . VAL D 1 57 ? 10.45100 38.70400 16.80900 1.000 13.42000 94 VAL D N 1
ATOM 11793 C CA . VAL D 1 57 ? 10.51000 37.45800 16.04500 1.000 13.61000 94 VAL D CA 1
ATOM 11794 C C . VAL D 1 57 ? 9.86000 37.63300 14.67500 1.000 14.19000 94 VAL D C 1
ATOM 11795 O O . VAL D 1 57 ? 10.29400 37.02200 13.68800 1.000 14.46000 94 VAL D O 1
ATOM 11799 N N . GLY D 1 58 ? 8.84100 38.48600 14.57700 1.000 14.51000 95 GLY D N 1
ATOM 11800 C CA . GLY D 1 58 ? 8.20300 38.75900 13.30000 1.000 13.86000 95 GLY D CA 1
ATOM 11801 C C . GLY D 1 58 ? 8.74500 39.98400 12.58300 1.000 14.89000 95 GLY D C 1
ATOM 11802 O O . GLY D 1 58 ? 7.97700 40.71800 11.95200 1.000 17.41000 95 GLY D O 1
ATOM 11803 N N . SER D 1 59 ? 10.05700 40.21900 12.65000 1.000 15.66000 96 SER D N 1
ATOM 11804 C CA . SER D 1 59 ? 10.66800 41.40200 12.05400 1.000 14.29000 96 SER D CA 1
ATOM 11805 C C . SER D 1 59 ? 11.57800 41.01500 10.89300 1.000 13.73000 96 SER D C 1
ATOM 11806 O O . SER D 1 59 ? 11.85100 39.83500 10.64900 1.000 14.98000 96 SER D O 1
ATOM 11809 N N . VAL D 1 60 ? 12.09600 42.03800 10.20700 1.000 14.38000 97 VAL D N 1
ATOM 11810 C CA . VAL D 1 60 ? 12.93800 41.82800 9.02900 1.000 15.09000 97 VAL D CA 1
ATOM 11811 C C . VAL D 1 60 ? 14.31500 41.29800 9.41200 1.000 14.68000 97 VAL D C 1
ATOM 11812 O O . VAL D 1 60 ? 15.15900 41.07700 8.53800 1.000 15.18000 97 VAL D O 1
ATOM 11816 N N . MET D 1 61 ? 14.56700 41.08500 10.70800 1.000 13.40000 98 MET D N 1
ATOM 11817 C CA . MET D 1 61 ? 15.80800 40.41200 11.08800 1.000 14.12000 98 MET D CA 1
ATOM 11818 C C . MET D 1 61 ? 15.88200 39.00700 10.49800 1.000 14.68000 98 MET D C 1
ATOM 11819 O O . MET D 1 61 ? 16.98000 38.45100 10.36900 1.000 15.95000 98 MET D O 1
ATOM 11824 N N . THR D 1 62 ? 14.73400 38.43700 10.11900 1.000 13.18000 99 THR D N 1
ATOM 11825 C CA . THR D 1 62 ? 14.68500 37.12600 9.48200 1.000 13.77000 99 THR D CA 1
ATOM 11826 C C . THR D 1 62 ? 15.39000 37.10100 8.12600 1.000 13.78000 99 THR D C 1
ATOM 11827 O O . THR D 1 62 ? 15.73800 36.02100 7.64200 1.000 15.21000 99 THR D O 1
ATOM 11831 N N . ASN D 1 63 ? 15.62000 38.25400 7.50100 1.000 13.07000 100 ASN D N 1
ATOM 11832 C CA . ASN D 1 63 ? 16.10400 38.24200 6.12000 1.000 12.83000 100 ASN D CA 1
ATOM 11833 C C . ASN D 1 63 ? 17.61200 38.00200 5.99000 1.000 15.33000 100 ASN D C 1
ATOM 11834 O O . ASN D 1 63 ? 18.08900 37.75100 4.87800 1.000 17.15000 100 ASN D O 1
ATOM 11839 N N . LYS D 1 64 ? 18.37400 38.02600 7.07400 1.000 16.02000 101 LYS D N 1
ATOM 11840 C CA . LYS D 1 64 ? 19.83100 38.11400 6.98100 1.000 14.73000 101 LYS D CA 1
ATOM 11841 C C . LYS D 1 64 ? 20.52100 36.76600 7.17000 1.000 16.36000 101 LYS D C 1
ATOM 11842 O O . LYS D 1 64 ? 20.18400 36.00700 8.08700 1.000 17.02000 101 LYS D O 1
ATOM 11848 N N . TYR D 1 65 ? 21.51300 36.48700 6.31200 1.000 15.00000 102 TYR D N 1
ATOM 11849 C CA . TYR D 1 65 ? 22.45600 35.38800 6.53000 1.000 14.40000 102 TYR D CA 1
ATOM 11850 C C . TYR D 1 65 ? 23.66900 35.90800 7.29100 1.000 15.09000 102 TYR D C 1
ATOM 11851 O O . TYR D 1 65 ? 24.29400 36.88600 6.87000 1.000 17.79000 102 TYR D O 1
ATOM 11860 N N . SER D 1 66 ? 24.00500 35.25900 8.40600 1.000 14.26000 103 SER D N 1
ATOM 11861 C CA . SER D 1 66 ? 25.08400 35.76000 9.25500 1.000 14.19000 103 SER D CA 1
ATOM 11862 C C . SER D 1 66 ? 25.87900 34.61700 9.88300 1.000 15.86000 103 SER D C 1
ATOM 11863 O O . SER D 1 66 ? 26.19600 34.63500 11.07400 1.000 16.85000 103 SER D O 1
ATOM 11866 N N . GLU D 1 67 ? 26.25200 33.62600 9.07600 1.000 15.21000 104 GLU D N 1
ATOM 11867 C CA . GLU D 1 67 ? 27.06200 32.52900 9.59100 1.000 14.82000 104 GLU D CA 1
ATOM 11868 C C . GLU D 1 67 ? 28.34500 33.03800 10.23500 1.000 16.54000 104 GLU D C 1
ATOM 11869 O O . GLU D 1 67 ? 28.98400 33.98300 9.75000 1.000 16.11000 104 GLU D O 1
ATOM 11875 N N . GLY D 1 68 ? 28.72200 32.39100 11.33200 1.000 14.67000 105 GLY D N 1
ATOM 11876 C CA . GLY D 1 68 ? 29.85500 32.81800 12.12500 1.000 16.07000 105 GLY D CA 1
ATOM 11877 C C . GLY D 1 68 ? 29.38500 33.43300 13.42100 1.000 16.09000 105 GLY D C 1
ATOM 11878 O O . GLY D 1 68 ? 28.30100 33.10400 13.91400 1.000 16.75000 105 GLY D O 1
ATOM 11879 N N . TYR D 1 69 ? 30.18500 34.33100 13.97500 1.000 15.60000 106 TYR D N 1
ATOM 11880 C CA . TYR D 1 69 ? 29.92600 34.92900 15.27400 1.000 15.78000 106 TYR D CA 1
ATOM 11881 C C . TYR D 1 69 ? 30.17500 36.42300 15.14800 1.000 16.67000 106 TYR D C 1
ATOM 11882 O O . TYR D 1 69 ? 30.77000 36.86800 14.16000 1.000 19.44000 106 TYR D O 1
ATOM 11891 N N . PRO D 1 70 ? 29.65200 37.23000 16.07400 1.000 18.57000 107 PRO D N 1
ATOM 11892 C CA . PRO D 1 70 ? 29.77600 38.68800 15.92600 1.000 20.26000 107 PRO D CA 1
ATOM 11893 C C . PRO D 1 70 ? 31.21500 39.11700 15.69700 1.000 24.50000 107 PRO D C 1
ATOM 11894 O O . PRO D 1 70 ? 32.13500 38.64500 16.36600 1.000 25.27000 107 PRO D O 1
ATOM 11898 N N . GLY D 1 71 ? 31.40500 40.00700 14.71800 1.000 26.05000 108 GLY D N 1
ATOM 11899 C CA . GLY D 1 71 ? 32.72600 40.46200 14.34500 1.000 27.85000 108 GLY D CA 1
ATOM 11900 C C . GLY D 1 71 ? 33.59300 39.43000 13.66000 1.000 29.84000 108 GLY D C 1
ATOM 11901 O O . GLY D 1 71 ? 34.72600 39.75300 13.28100 1.000 33.11000 108 GLY D O 1
ATOM 11902 N N . ALA D 1 72 ? 33.10400 38.19900 13.49700 1.000 29.35000 109 ALA D N 1
ATOM 11903 C CA . ALA D 1 72 ? 33.82500 37.12300 12.82300 1.000 27.71000 109 ALA D CA 1
ATOM 11904 C C . ALA D 1 72 ? 32.85800 36.39400 11.88700 1.000 24.36000 109 ALA D C 1
ATOM 11905 O O . ALA D 1 72 ? 32.65000 35.18200 11.97300 1.000 24.22000 109 ALA D O 1
ATOM 11907 N N . ARG D 1 73 ? 32.24000 37.16200 10.99600 1.000 24.00000 110 ARG D N 1
ATOM 11908 C CA . ARG D 1 73 ? 31.27900 36.63000 10.04600 1.000 23.40000 110 ARG D CA 1
ATOM 11909 C C . ARG D 1 73 ? 31.97400 36.27600 8.74600 1.000 26.93000 110 ARG D C 1
ATOM 11910 O O . ARG D 1 73 ? 33.08100 36.73400 8.45400 1.000 29.67000 110 ARG D O 1
ATOM 11918 N N A TYR D 1 74 ? 31.27300 35.48600 7.93700 0.530 26.76000 111 TYR D N 1
ATOM 11919 N N B TYR D 1 74 ? 31.32600 35.43100 7.95900 0.470 27.32000 111 TYR D N 1
ATOM 11920 C CA A TYR D 1 74 ? 31.71000 35.17400 6.58700 0.530 27.07000 111 TYR D CA 1
ATOM 11921 C CA B TYR D 1 74 ? 31.95400 35.00700 6.71800 0.470 28.13000 111 TYR D CA 1
ATOM 11922 C C A TYR D 1 74 ? 31.05400 36.05200 5.52800 0.530 27.89000 111 TYR D C 1
ATOM 11923 C C B TYR D 1 74 ? 31.63300 35.91600 5.54500 0.470 28.56000 111 TYR D C 1
ATOM 11924 O O A TYR D 1 74 ? 31.62300 36.20600 4.44200 0.530 32.36000 111 TYR D O 1
ATOM 11925 O O B TYR D 1 74 ? 32.24600 35.76500 4.48200 0.470 29.27000 111 TYR D O 1
ATOM 11942 N N A TYR D 1 75 ? 29.88800 36.63500 5.81100 0.530 24.68000 112 TYR D N 1
ATOM 11943 N N B TYR D 1 75 ? 30.71600 36.86100 5.71500 0.470 28.21000 112 TYR D N 1
ATOM 11944 C CA A TYR D 1 75 ? 29.19100 37.48700 4.85600 0.530 23.53000 112 TYR D CA 1
ATOM 11945 C CA B TYR D 1 75 ? 30.33900 37.77100 4.64300 0.470 26.93000 112 TYR D CA 1
ATOM 11946 C C A TYR D 1 75 ? 29.18000 38.93300 5.34100 0.530 24.11000 112 TYR D C 1
ATOM 11947 C C B TYR D 1 75 ? 29.72100 39.01900 5.25500 0.470 27.29000 112 TYR D C 1
ATOM 11948 O O A TYR D 1 75 ? 29.19000 39.19600 6.54500 0.530 24.02000 112 TYR D O 1
ATOM 11949 O O B TYR D 1 75 ? 29.70800 39.19400 6.47700 0.470 27.87000 112 TYR D O 1
ATOM 11966 N N . GLY D 1 76 ? 29.16600 39.87000 4.39400 1.000 26.24000 113 GLY D N 1
ATOM 11967 C CA . GLY D 1 76 ? 28.95100 41.26200 4.71900 1.000 24.84000 113 GLY D CA 1
ATOM 11968 C C . GLY D 1 76 ? 27.51600 41.58300 5.10000 1.000 23.53000 113 GLY D C 1
ATOM 11969 O O . GLY D 1 76 ? 26.61700 40.74000 5.07300 1.000 23.22000 113 GLY D O 1
ATOM 11970 N N . GLY D 1 77 ? 27.32100 42.85000 5.47500 1.000 20.51000 114 GLY D N 1
ATOM 11971 C CA . GLY D 1 77 ? 26.01800 43.38700 5.81100 1.000 18.50000 114 GLY D CA 1
ATOM 11972 C C . GLY D 1 77 ? 25.54400 43.14000 7.22600 1.000 18.31000 114 GLY D C 1
ATOM 11973 O O . GLY D 1 77 ? 24.36800 43.38100 7.50900 1.000 18.15000 114 GLY D O 1
ATOM 11974 N N . ASN D 1 78 ? 26.41300 42.68900 8.13200 1.000 18.68000 115 ASN D N 1
ATOM 11975 C CA . ASN D 1 78 ? 25.97000 42.18700 9.42800 1.000 16.74000 115 ASN D CA 1
ATOM 11976 C C . ASN D 1 78 ? 26.18900 43.16900 10.57700 1.000 17.18000 115 ASN D C 1
ATOM 11977 O O . ASN D 1 78 ? 26.17100 42.75200 11.73800 1.000 18.01000 115 ASN D O 1
ATOM 11982 N N . GLU D 1 79 ? 26.36600 44.46400 10.28500 1.000 15.89000 116 GLU D N 1
ATOM 11983 C CA . GLU D 1 79 ? 26.63500 45.43500 11.34900 1.000 17.70000 116 GLU D CA 1
ATOM 11984 C C . GLU D 1 79 ? 25.54500 45.41600 12.42000 1.000 17.72000 116 GLU D C 1
ATOM 11985 O O . GLU D 1 79 ? 25.83800 45.42200 13.62400 1.000 19.07000 116 GLU D O 1
ATOM 11991 N N . TYR D 1 80 ? 24.28000 45.39000 12.00400 1.000 16.61000 117 TYR D N 1
ATOM 11992 C CA . TYR D 1 80 ? 23.18200 45.46000 12.96500 1.000 14.99000 117 TYR D CA 1
ATOM 11993 C C . TYR D 1 80 ? 22.79500 44.09200 13.50600 1.000 16.00000 117 TYR D C 1
ATOM 11994 O O . TYR D 1 80 ? 22.41000 43.98400 14.68000 1.000 16.68000 117 TYR D O 1
ATOM 12003 N N . ILE D 1 81 ? 22.93300 43.03900 12.69700 1.000 14.85000 118 ILE D N 1
ATOM 12004 C CA . ILE D 1 81 ? 22.78300 41.68900 13.23000 1.000 14.72000 118 ILE D CA 1
ATOM 12005 C C . ILE D 1 81 ? 23.82300 41.44000 14.32100 1.000 15.35000 118 ILE D C 1
ATOM 12006 O O . ILE D 1 81 ? 23.52900 40.81400 15.34900 1.000 15.77000 118 ILE D O 1
ATOM 12011 N N . ASP D 1 82 ? 25.04300 41.95900 14.13500 1.000 16.42000 119 ASP D N 1
ATOM 12012 C CA . ASP D 1 82 ? 26.06200 41.82000 15.17400 1.000 18.27000 119 ASP D CA 1
ATOM 12013 C C . ASP D 1 82 ? 25.65000 42.53800 16.45200 1.000 17.64000 119 ASP D C 1
ATOM 12014 O O . ASP D 1 82 ? 25.87900 42.02900 17.55900 1.000 17.09000 119 ASP D O 1
ATOM 12019 N N . MET D 1 83 ? 25.05800 43.73300 16.32800 1.000 15.93000 120 MET D N 1
ATOM 12020 C CA . MET D 1 83 ? 24.57600 44.42300 17.52200 1.000 15.9500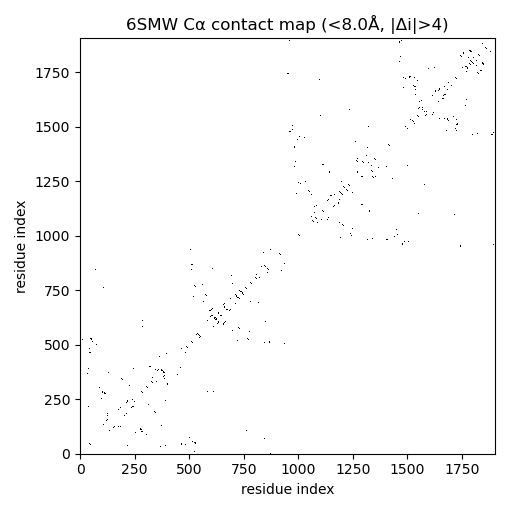0 120 MET D CA 1
ATOM 12021 C C . MET D 1 83 ? 23.57700 43.56600 18.28200 1.000 15.71000 120 MET D C 1
ATOM 12022 O O . MET D 1 83 ? 23.64800 43.45900 19.51600 1.000 16.97000 120 MET D O 1
ATOM 12027 N N . ALA D 1 84 ? 22.64500 42.93600 17.55900 1.000 15.32000 121 ALA D N 1
ATOM 12028 C CA . ALA D 1 84 ? 21.60800 42.14400 18.20700 1.000 15.20000 121 ALA D CA 1
ATOM 12029 C C . ALA D 1 84 ? 22.18900 40.90700 18.88400 1.000 15.44000 121 ALA D C 1
ATOM 12030 O O . ALA D 1 84 ? 21.84000 40.60000 20.03200 1.000 16.16000 121 ALA D O 1
ATOM 12032 N N . GLU D 1 85 ? 23.06900 40.17200 18.19300 1.000 15.61000 122 GLU D N 1
ATOM 12033 C CA . GLU D 1 85 ? 23.60800 38.95700 18.80000 1.000 14.72000 122 GLU D CA 1
ATOM 12034 C C . GLU D 1 85 ? 24.51200 39.29200 19.98500 1.000 14.04000 122 GLU D C 1
ATOM 12035 O O . GLU D 1 85 ? 24.45900 38.61900 21.02300 1.000 15.02000 122 GLU D O 1
ATOM 12041 N N . THR D 1 86 ? 25.35100 40.32400 19.84900 1.000 15.12000 123 THR D N 1
ATOM 12042 C CA . THR D 1 86 ? 26.19100 40.75200 20.96500 1.000 15.96000 123 THR D CA 1
ATOM 12043 C C . THR D 1 86 ? 25.34800 41.19800 22.15400 1.000 16.69000 123 THR D C 1
ATOM 12044 O O . THR D 1 86 ? 25.65100 40.85500 23.30800 1.000 17.26000 123 THR D O 1
ATOM 12048 N N . LEU D 1 87 ? 24.28100 41.95400 21.89300 1.000 15.01000 124 LEU D N 1
ATOM 12049 C CA . LEU D 1 87 ? 23.38600 42.37300 22.97100 1.000 15.36000 124 LEU D CA 1
ATOM 12050 C C . LEU D 1 87 ? 22.71200 41.16700 23.61500 1.000 16.67000 124 LEU D C 1
ATOM 12051 O O . LEU D 1 87 ? 22.56500 41.10000 24.84400 1.000 16.03000 124 LEU D O 1
ATOM 12056 N N . CYS D 1 88 ? 22.32100 40.19300 22.79500 1.000 14.95000 125 CYS D N 1
ATOM 12057 C CA . CYS D 1 88 ? 21.68700 38.98800 23.31100 1.000 15.04000 125 CYS D CA 1
ATOM 12058 C C . CYS D 1 88 ? 22.63100 38.20900 24.21800 1.000 14.92000 125 CYS D C 1
ATOM 12059 O O . CYS D 1 88 ? 22.23000 37.75200 25.29300 1.000 16.63000 125 CYS D O 1
ATOM 12062 N N . GLN D 1 89 ? 23.88800 38.04300 23.80000 1.000 15.15000 126 GLN D N 1
ATOM 12063 C CA . GLN D 1 89 ? 24.86400 37.35300 24.64200 1.000 15.02000 126 GLN D CA 1
ATOM 12064 C C . GLN D 1 89 ? 25.06000 38.08200 25.96100 1.000 16.00000 126 GLN D C 1
ATOM 12065 O O . GLN D 1 89 ? 25.11900 37.45700 27.02900 1.000 16.31000 126 GLN D O 1
ATOM 12071 N N . LYS D 1 90 ? 25.19600 39.40900 25.90000 1.000 15.38000 127 LYS D N 1
ATOM 12072 C CA . LYS D 1 90 ? 25.42200 40.19300 27.11000 1.000 16.13000 127 LYS D CA 1
ATOM 12073 C C . LYS D 1 90 ? 24.25500 40.04000 28.07600 1.000 17.00000 127 LYS D C 1
ATOM 12074 O O . LYS D 1 90 ? 24.44800 39.80900 29.27600 1.000 17.63000 127 LYS D O 1
ATOM 12080 N N . ARG D 1 91 ? 23.03000 40.15700 27.55800 1.000 15.50000 128 ARG D N 1
ATOM 12081 C CA . ARG D 1 91 ? 21.83900 40.01400 28.38900 1.000 15.99000 128 ARG D CA 1
ATOM 12082 C C . ARG D 1 91 ? 21.67000 38.59300 28.89700 1.000 16.24000 128 ARG D C 1
ATOM 12083 O O . ARG D 1 91 ? 21.10700 38.38800 29.98100 1.000 17.04000 128 ARG D O 1
ATOM 12091 N N . ALA D 1 92 ? 22.13900 37.60000 28.13600 1.000 16.60000 129 ALA D N 1
ATOM 12092 C CA . ALA D 1 92 ? 22.02800 36.22400 28.59900 1.000 15.98000 129 ALA D CA 1
ATOM 12093 C C . ALA D 1 92 ? 22.89600 35.99600 29.82600 1.000 17.37000 129 ALA D C 1
ATOM 12094 O O . ALA D 1 92 ? 22.45300 35.38400 30.80600 1.000 16.79000 129 ALA D O 1
ATOM 12096 N N . LEU D 1 93 ? 24.13200 36.49300 29.79900 1.000 16.82000 130 LEU D N 1
ATOM 12097 C CA . LEU D 1 93 ? 24.98500 36.36700 30.97500 1.000 17.38000 130 LEU D CA 1
ATOM 12098 C C . LEU D 1 93 ? 24.42500 37.17000 32.14600 1.000 18.75000 130 LEU D C 1
ATOM 12099 O O . LEU D 1 93 ? 24.46500 36.71000 33.29500 1.000 19.75000 130 LEU D O 1
ATOM 12104 N N . GLU D 1 94 ? 23.87600 38.36200 31.87100 1.000 17.12000 131 GLU D N 1
ATOM 12105 C CA . GLU D 1 94 ? 23.33200 39.19300 32.94200 1.000 18.34000 131 GLU D CA 1
ATOM 12106 C C . GLU D 1 94 ? 22.10400 38.55800 33.57300 1.000 18.54000 131 GLU D C 1
ATOM 12107 O O . GLU D 1 94 ? 21.89900 38.67700 34.78600 1.000 19.11000 131 GLU D O 1
ATOM 12113 N N . ALA D 1 95 ? 21.28400 37.87600 32.77100 1.000 18.29000 132 ALA D N 1
ATOM 12114 C CA . ALA D 1 95 ? 20.05200 37.29600 33.28400 1.000 17.42000 132 ALA D CA 1
ATOM 12115 C C . ALA D 1 95 ? 20.31800 36.22000 34.32700 1.000 17.64000 132 ALA D C 1
ATOM 12116 O O . ALA D 1 95 ? 19.46000 35.98200 35.18100 1.000 19.31000 132 ALA D O 1
ATOM 12118 N N . PHE D 1 96 ? 21.49100 35.58900 34.29100 1.000 17.04000 133 PHE D N 1
ATOM 12119 C CA . PHE D 1 96 ? 21.85600 34.57000 35.26400 1.000 17.32000 133 PHE D CA 1
ATOM 12120 C C . PHE D 1 96 ? 23.01600 35.01000 36.14600 1.000 20.01000 133 PHE D C 1
ATOM 12121 O O . PHE D 1 96 ? 23.58400 34.18500 36.87100 1.000 20.84000 133 PHE D O 1
ATOM 12129 N N . GLN D 1 97 ? 23.33100 36.31000 36.13500 1.000 21.19000 134 GLN D N 1
ATOM 12130 C CA . GLN D 1 97 ? 24.33700 36.92100 37.01000 1.000 21.55000 134 GLN D CA 1
ATOM 12131 C C . GLN D 1 97 ? 25.69500 36.23500 36.86500 1.000 20.74000 134 GLN D C 1
ATOM 12132 O O . GLN D 1 97 ? 26.37300 35.92500 37.84500 1.000 21.92000 134 GLN D O 1
ATOM 12138 N N . LEU D 1 98 ? 26.11600 36.04000 35.62100 1.000 18.31000 135 LEU D N 1
ATOM 12139 C CA . LEU D 1 98 ? 27.32400 35.28600 35.32400 1.000 17.89000 135 LEU D CA 1
ATOM 12140 C C . LEU D 1 98 ? 28.48300 36.22300 35.01200 1.000 19.68000 135 LEU D C 1
ATOM 12141 O O . LEU D 1 98 ? 28.33700 37.17200 34.22900 1.000 20.95000 135 LEU D O 1
ATOM 12146 N N . ASP D 1 99 ? 29.62600 35.95200 35.63000 1.000 19.89000 136 ASP D N 1
ATOM 12147 C CA . ASP D 1 99 ? 30.87200 36.64500 35.31000 1.000 21.10000 136 ASP D CA 1
ATOM 12148 C C . ASP D 1 99 ? 31.31100 36.27600 33.89600 1.000 21.04000 136 ASP D C 1
ATOM 12149 O O . ASP D 1 99 ? 31.57400 35.09500 33.63200 1.000 20.91000 136 ASP D O 1
ATOM 12154 N N . PRO D 1 100 ? 31.40400 37.23100 32.96100 1.000 20.64000 137 PRO D N 1
ATOM 12155 C CA . PRO D 1 100 ? 31.77900 36.86700 31.58200 1.000 20.55000 137 PRO D CA 1
ATOM 12156 C C . PRO D 1 100 ? 33.20100 36.34500 31.44700 1.000 21.25000 137 PRO D C 1
ATOM 12157 O O . PRO D 1 100 ? 33.52700 35.75100 30.40900 1.000 21.88000 137 PRO D O 1
ATOM 12161 N N . SER D 1 101 ? 34.06400 36.55500 32.44300 1.000 21.63000 138 SER D N 1
ATOM 12162 C CA . SER D 1 101 ? 35.37000 35.90800 32.41900 1.000 21.61000 138 SER D CA 1
ATOM 12163 C C . SER D 1 101 ? 35.29800 34.43900 32.81900 1.000 21.46000 138 SER D C 1
ATOM 12164 O O . SER D 1 101 ? 36.24700 33.69000 32.55600 1.000 22.12000 138 SER D O 1
ATOM 12167 N N . LYS D 1 102 ? 34.19200 34.01200 33.42900 1.000 19.95000 139 LYS D N 1
ATOM 12168 C CA . LYS D 1 102 ? 34.02100 32.63900 33.87100 1.000 20.29000 139 LYS D CA 1
ATOM 12169 C C . LYS D 1 102 ? 32.99000 31.87200 33.06300 1.000 18.09000 139 LYS D C 1
ATOM 12170 O O . LYS D 1 102 ? 32.97500 30.63900 33.13100 1.000 17.67000 139 LYS D O 1
ATOM 12176 N N . TRP D 1 103 ? 32.14100 32.56400 32.30200 1.000 17.37000 140 TRP D N 1
ATOM 12177 C CA . TRP D 1 103 ? 31.06400 31.94700 31.54500 1.000 15.96000 140 TRP D CA 1
ATOM 12178 C C . TRP D 1 103 ? 30.98800 32.57500 30.16600 1.000 16.48000 140 TRP D C 1
ATOM 12179 O O . TRP D 1 103 ? 31.07800 33.79900 30.03200 1.000 19.26000 140 TRP D O 1
ATOM 12190 N N . GLY D 1 104 ? 30.80000 31.73300 29.14600 1.000 16.10000 141 GLY D N 1
ATOM 12191 C CA . GLY D 1 104 ? 30.41900 32.18700 27.82800 1.000 15.06000 141 GLY D CA 1
ATOM 12192 C C . GLY D 1 104 ? 29.06300 31.60500 27.45600 1.000 14.85000 141 GLY D C 1
ATOM 12193 O O . GLY D 1 104 ? 28.52000 30.74100 28.15800 1.000 15.43000 141 GLY D O 1
ATOM 12194 N N . VAL D 1 105 ? 28.51900 32.08200 26.33800 1.000 13.94000 142 VAL D N 1
ATOM 12195 C CA . VAL D 1 105 ? 27.18700 31.66100 25.91900 1.000 13.88000 142 VAL D CA 1
ATOM 12196 C C . VAL D 1 105 ? 27.13800 31.62600 24.39900 1.000 13.03000 142 VAL D C 1
ATOM 12197 O O . VAL D 1 105 ? 27.77700 32.43400 23.71800 1.000 15.21000 142 VAL D O 1
ATOM 12201 N N . ASN D 1 106 ? 26.39000 30.65900 23.88400 1.000 13.26000 143 ASN D N 1
ATOM 12202 C CA . ASN D 1 106 ? 26.02100 30.56100 22.48100 1.000 13.13000 143 ASN D CA 1
ATOM 12203 C C . ASN D 1 106 ? 24.50800 30.72200 22.41400 1.000 12.80000 143 ASN D C 1
ATOM 12204 O O . ASN D 1 106 ? 23.77600 29.99300 23.09600 1.000 13.49000 143 ASN D O 1
ATOM 12209 N N . VAL D 1 107 ? 24.03800 31.68400 21.61600 1.000 12.45000 144 VAL D N 1
ATOM 12210 C CA . VAL D 1 107 ? 22.61100 31.98200 21.52300 1.000 12.61000 144 VAL D CA 1
ATOM 12211 C C . VAL D 1 107 ? 22.02000 31.54600 20.18800 1.000 14.34000 144 VAL D C 1
ATOM 12212 O O . VAL D 1 107 ? 20.86600 31.88700 19.88700 1.000 14.76000 144 VAL D O 1
ATOM 12216 N N . GLN D 1 108 ? 22.76200 30.76000 19.39500 1.000 13.66000 145 GLN D N 1
ATOM 12217 C CA . GLN D 1 108 ? 22.34700 30.41200 18.03900 1.000 14.85000 145 GLN D CA 1
ATOM 12218 C C . GLN D 1 108 ? 21.63000 29.07500 17.91400 1.000 13.45000 145 GLN D C 1
ATOM 12219 O O . GLN D 1 108 ? 21.03400 28.82000 16.86200 1.000 13.51000 145 GLN D O 1
ATOM 12225 N N A SER D 1 109 ? 21.68200 28.21500 18.92500 0.830 13.44000 146 SER D N 1
ATOM 12226 N N B SER D 1 109 ? 21.68200 28.21500 18.93200 0.170 14.02000 146 SER D N 1
ATOM 12227 C CA A SER D 1 109 ? 21.08200 26.89600 18.78300 0.830 13.39000 146 SER D CA 1
ATOM 12228 C CA B SER D 1 109 ? 21.04700 26.90600 18.82900 0.170 14.36000 146 SER D CA 1
ATOM 12229 C C A SER D 1 109 ? 19.57000 27.01200 18.61900 0.830 12.87000 146 SER D C 1
ATOM 12230 C C B SER D 1 109 ? 19.55400 27.06200 18.58000 0.170 13.88000 146 SER D C 1
ATOM 12231 O O A SER D 1 109 ? 18.90800 27.76600 19.33700 0.830 13.95000 146 SER D O 1
ATOM 12232 O O B SER D 1 109 ? 18.88800 27.89800 19.19700 0.170 14.52000 146 SER D O 1
ATOM 12237 N N . LEU D 1 110 ? 19.02100 26.24800 17.66800 1.000 12.84000 147 LEU D N 1
ATOM 12238 C CA . LEU D 1 110 ? 17.65800 26.48400 17.20600 1.000 12.84000 147 LEU D CA 1
ATOM 12239 C C . LEU D 1 110 ? 16.58000 26.04700 18.18900 1.000 14.24000 147 LEU D C 1
ATOM 12240 O O . LEU D 1 110 ? 15.46800 26.58300 18.12000 1.000 14.49000 147 LEU D O 1
ATOM 12245 N N . SER D 1 111 ? 16.86000 25.10500 19.08700 1.000 13.16000 148 SER D N 1
ATOM 12246 C CA . SER D 1 111 ? 15.85100 24.65400 20.04800 1.000 12.33000 148 SER D CA 1
ATOM 12247 C C . SER D 1 111 ? 16.54800 23.79400 21.09500 1.000 13.50000 148 SER D C 1
ATOM 12248 O O . SER D 1 111 ? 17.74300 23.49900 20.98500 1.000 13.86000 148 SER D O 1
ATOM 12251 N N . GLY D 1 112 ? 15.78100 23.37700 22.10900 1.000 12.78000 149 GLY D N 1
ATOM 12252 C CA . GLY D 1 112 ? 16.37500 22.65500 23.22500 1.000 13.08000 149 GLY D CA 1
ATOM 12253 C C . GLY D 1 112 ? 17.00100 21.33400 22.82100 1.000 13.51000 149 GLY D C 1
ATOM 12254 O O . GLY D 1 112 ? 18.08600 20.98200 23.29900 1.000 14.84000 149 GLY D O 1
ATOM 12255 N N . SER D 1 113 ? 16.32400 20.57200 21.94600 1.000 14.20000 150 SER D N 1
ATOM 12256 C CA . SER D 1 113 ? 16.82900 19.24100 21.61300 1.000 13.81000 150 SER D CA 1
ATOM 12257 C C . SER D 1 113 ? 18.12600 19.30800 20.82100 1.000 13.77000 150 SER D C 1
ATOM 12258 O O . SER D 1 113 ? 19.09100 18.62500 21.20500 1.000 14.03000 150 SER D O 1
ATOM 12261 N N . PRO D 1 114 ? 18.23600 20.08500 19.73700 1.000 13.11000 151 PRO D N 1
ATOM 12262 C CA . PRO D 1 114 ? 19.54100 20.16600 19.05800 1.000 13.19000 151 PRO D CA 1
ATOM 12263 C C . PRO D 1 114 ? 20.61100 20.83200 19.90300 1.000 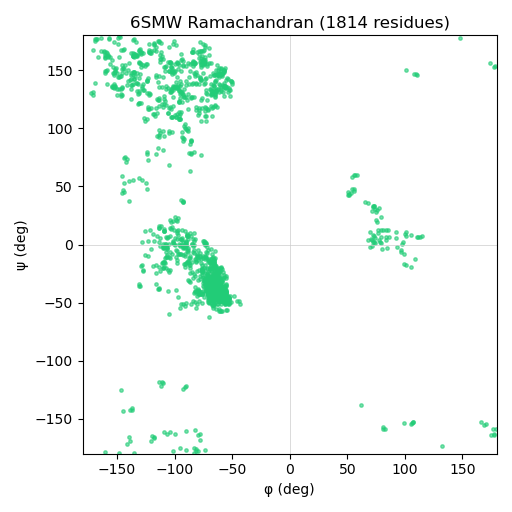12.83000 151 PRO D C 1
ATOM 12264 O O . PRO D 1 114 ? 21.80000 20.54200 19.70300 1.000 13.37000 151 PRO D O 1
ATOM 12268 N N . ALA D 1 115 ? 20.23300 21.70500 20.84800 1.000 12.82000 152 ALA D N 1
ATOM 12269 C CA . ALA D 1 115 ? 21.23500 22.30700 21.72400 1.000 12.51000 152 ALA D CA 1
ATOM 12270 C C . ALA D 1 115 ? 21.97700 21.23100 22.50200 1.000 13.00000 152 ALA D C 1
ATOM 12271 O O . ALA D 1 115 ? 23.21400 21.25500 22.60300 1.000 13.38000 152 ALA D O 1
ATOM 12273 N N . ASN D 1 116 ? 21.23900 20.26000 23.05100 1.000 12.14000 153 ASN D N 1
ATOM 12274 C CA . ASN D 1 116 ? 21.90800 19.18100 23.77000 1.000 13.17000 153 ASN D CA 1
ATOM 12275 C C . ASN D 1 116 ? 22.75900 18.34200 22.82800 1.000 13.77000 153 ASN D C 1
ATOM 12276 O O . ASN D 1 116 ? 23.89500 17.98800 23.16500 1.000 13.44000 153 ASN D O 1
ATOM 12281 N N . PHE D 1 117 ? 22.24400 18.03800 21.62900 1.000 13.22000 154 PHE D N 1
ATOM 12282 C CA . PHE D 1 117 ? 23.02200 17.24100 20.68200 1.000 12.64000 154 PHE D CA 1
ATOM 12283 C C . PHE D 1 117 ? 24.31100 17.96000 20.29500 1.000 11.76000 154 PHE D C 1
ATOM 12284 O O . PHE D 1 117 ? 25.35500 17.32600 20.09100 1.000 12.21000 154 PHE D O 1
ATOM 12292 N N . GLN D 1 118 ? 24.25600 19.28900 20.19500 1.000 11.64000 155 GLN D N 1
ATOM 12293 C CA . GLN D 1 118 ? 25.45000 20.06000 19.87900 1.000 12.40000 155 GLN D CA 1
ATOM 12294 C C . GLN D 1 118 ? 26.47100 19.99100 21.01000 1.000 11.85000 155 GLN D C 1
ATOM 12295 O O . GLN D 1 118 ? 27.67700 19.90000 20.75300 1.000 13.98000 155 GLN D O 1
ATOM 12301 N N . VAL D 1 119 ? 26.01900 20.01100 22.26900 1.000 12.26000 156 VAL D N 1
ATOM 12302 C CA . VAL D 1 119 ? 26.96400 19.83300 23.37300 1.000 11.92000 156 VAL D CA 1
ATOM 12303 C C . VAL D 1 119 ? 27.62200 18.45900 23.29600 1.000 13.72000 156 VAL D C 1
ATOM 12304 O O . VAL D 1 119 ? 28.84300 18.33500 23.45400 1.000 14.63000 156 VAL D O 1
ATOM 12308 N N . TYR D 1 120 ? 26.82700 17.39700 23.06600 1.000 12.55000 157 TYR D N 1
ATOM 12309 C CA . TYR D 1 120 ? 27.42800 16.06500 22.98300 1.000 11.89000 157 TYR D CA 1
ATOM 12310 C C . TYR D 1 120 ? 28.43300 16.00300 21.84500 1.000 12.74000 157 TYR D C 1
ATOM 12311 O O . TYR D 1 120 ? 29.52800 15.45100 21.99800 1.000 13.81000 157 TYR D O 1
ATOM 12320 N N . THR D 1 121 ? 28.07600 16.57400 20.69300 1.000 12.44000 158 THR D N 1
ATOM 12321 C CA . THR D 1 121 ? 28.97300 16.55300 19.54000 1.000 12.84000 158 THR D CA 1
ATOM 12322 C C . THR D 1 121 ? 30.25800 17.31900 19.83400 1.000 14.20000 158 THR D C 1
ATOM 12323 O O . THR D 1 121 ? 31.34500 16.92000 19.39200 1.000 14.25000 158 THR D O 1
ATOM 12327 N N . ALA D 1 122 ? 30.15200 18.42400 20.58000 1.000 13.16000 159 ALA D N 1
ATOM 12328 C CA . ALA D 1 122 ? 31.32700 19.22600 20.91800 1.000 12.25000 159 ALA D CA 1
ATOM 12329 C C . ALA D 1 122 ? 32.27000 18.48100 21.84800 1.000 14.67000 159 ALA D C 1
ATOM 12330 O O . ALA D 1 122 ? 33.49500 18.57500 21.70300 1.000 16.47000 159 ALA D O 1
ATOM 12332 N N . LEU D 1 123 ? 31.72200 17.76300 22.83200 1.000 14.78000 160 LEU D N 1
ATOM 12333 C CA . LEU D 1 123 ? 32.52400 17.29300 23.95400 1.000 13.88000 160 LEU D CA 1
ATOM 12334 C C . LEU D 1 123 ? 32.77400 15.79200 23.96600 1.000 16.20000 160 LEU D C 1
ATOM 12335 O O . LEU D 1 123 ? 33.67200 15.34000 24.68900 1.000 18.67000 160 LEU D O 1
ATOM 12340 N N . LEU D 1 124 ? 32.02100 15.01600 23.18700 1.000 15.28000 161 LEU D N 1
ATOM 12341 C CA . LEU D 1 124 ? 32.09700 13.56100 23.17600 1.000 14.56000 161 LEU D CA 1
ATOM 12342 C C . LEU D 1 124 ? 32.38200 13.07100 21.76500 1.000 15.77000 161 LEU D C 1
ATOM 12343 O O . LEU D 1 124 ? 31.83600 13.60500 20.79200 1.000 17.96000 161 LEU D O 1
ATOM 12348 N N . LYS D 1 125 ? 33.22100 12.04400 21.65900 1.000 15.58000 162 LYS D N 1
ATOM 12349 C CA . LYS D 1 125 ? 33.36400 11.32700 20.40300 1.000 14.84000 162 LYS D CA 1
ATOM 12350 C C . LYS D 1 125 ? 32.13300 10.45100 20.18500 1.000 15.38000 162 LYS D C 1
ATOM 12351 O O . LYS D 1 125 ? 31.41900 10.12300 21.13800 1.000 15.10000 162 LYS D O 1
ATOM 12357 N N . PRO D 1 126 ? 31.84000 10.09200 18.93500 1.000 15.51000 163 PRO D N 1
ATOM 12358 C CA . PRO D 1 126 ? 30.75300 9.13900 18.68900 1.000 15.14000 163 PRO D CA 1
ATOM 12359 C C . PRO D 1 126 ? 30.91000 7.90300 19.56900 1.000 14.95000 163 PRO D C 1
ATOM 12360 O O . PRO D 1 126 ? 32.01900 7.40000 19.77900 1.000 16.35000 163 PRO D O 1
ATOM 12364 N N . HIS D 1 127 ? 29.78400 7.45000 20.12000 1.000 14.98000 164 HIS D N 1
ATOM 12365 C CA . HIS D 1 127 ? 29.65300 6.25700 20.95500 1.000 12.94000 164 HIS D CA 1
ATOM 12366 C C . HIS D 1 127 ? 30.22800 6.43200 22.35500 1.000 13.56000 164 HIS D C 1
ATOM 12367 O O . HIS D 1 127 ? 30.28300 5.45300 23.11200 1.000 16.30000 164 HIS D O 1
ATOM 12374 N N . GLU D 1 128 ? 30.64900 7.63700 22.73500 1.000 14.02000 165 GLU D N 1
ATOM 12375 C CA . GLU D 1 128 ? 31.01700 7.85400 24.12900 1.000 13.34000 165 GLU D CA 1
ATOM 12376 C C . GLU D 1 128 ? 29.75700 7.95600 24.99100 1.000 13.35000 165 GLU D C 1
ATOM 12377 O O . GLU D 1 128 ? 28.63300 8.08800 24.49200 1.000 14.30000 165 GLU D O 1
ATOM 12383 N N . ARG D 1 129 ? 29.94900 7.87400 26.30600 1.000 12.74000 166 ARG D N 1
ATOM 12384 C CA . ARG D 1 129 ? 28.87600 7.48900 27.21700 1.000 12.62000 166 ARG D CA 1
ATOM 12385 C C . ARG D 1 129 ? 28.23500 8.66700 27.95000 1.000 13.71000 166 ARG D C 1
ATOM 12386 O O . ARG D 1 129 ? 28.92300 9.55700 28.46400 1.000 14.54000 166 ARG D O 1
ATOM 12394 N N . ILE D 1 130 ? 26.90000 8.63300 28.01800 1.000 14.14000 167 ILE D N 1
ATOM 12395 C CA . ILE D 1 130 ? 26.07300 9.65300 28.65500 1.000 13.01000 167 ILE D CA 1
ATOM 12396 C C . ILE D 1 130 ? 25.14400 8.97300 29.65000 1.000 14.30000 167 ILE D C 1
ATOM 12397 O O . ILE D 1 130 ? 24.56100 7.92700 29.34200 1.000 15.59000 167 ILE D O 1
ATOM 12402 N N . MET D 1 131 ? 24.98200 9.57700 30.83100 1.000 15.37000 168 MET D N 1
ATOM 12403 C CA . MET D 1 131 ? 23.93500 9.18900 31.76800 1.000 14.51000 168 MET D CA 1
ATOM 12404 C C . MET D 1 131 ? 22.97200 10.35000 31.96100 1.000 14.65000 168 MET D C 1
ATOM 12405 O O . MET D 1 131 ? 23.38100 11.51100 31.96800 1.000 15.86000 168 MET D O 1
ATOM 12410 N N . ALA D 1 132 ? 21.69000 10.02700 32.11600 1.000 13.32000 169 ALA D N 1
ATOM 12411 C CA . ALA D 1 132 ? 20.65500 11.03800 32.27900 1.000 14.17000 169 ALA D CA 1
ATOM 12412 C C . ALA D 1 132 ? 19.44700 10.38700 32.93800 1.000 14.55000 169 ALA D C 1
ATOM 12413 O O . ALA D 1 132 ? 19.33600 9.16000 32.99300 1.000 15.68000 169 ALA D O 1
ATOM 12415 N N . LEU D 1 133 ? 18.54400 11.22400 33.44400 1.000 14.80000 170 LEU D N 1
ATOM 12416 C CA . LEU D 1 133 ? 17.33700 10.71300 34.08900 1.000 14.71000 170 LEU D CA 1
ATOM 12417 C C . LEU D 1 133 ? 16.46600 9.96600 33.08200 1.000 16.18000 170 LEU D C 1
ATOM 12418 O O . LEU D 1 133 ? 16.21000 10.46100 31.98100 1.000 17.30000 170 LEU D O 1
ATOM 12423 N N . ASP D 1 134 ? 16.01900 8.76400 33.45500 1.000 16.14000 171 ASP D N 1
ATOM 12424 C CA . ASP D 1 134 ? 15.19200 7.96500 32.55200 1.000 17.58000 171 ASP D CA 1
ATOM 12425 C C . ASP D 1 134 ? 13.95100 8.75100 32.14500 1.000 17.66000 171 ASP D C 1
ATOM 12426 O O . ASP D 1 134 ? 13.34500 9.44900 32.96300 1.000 17.12000 171 ASP D O 1
ATOM 12431 N N . LEU D 1 135 ? 13.58400 8.65100 30.86600 1.000 16.84000 172 LEU D N 1
ATOM 12432 C CA . LEU D 1 135 ? 12.44400 9.42000 30.36900 1.000 17.30000 172 LEU D CA 1
ATOM 12433 C C . LEU D 1 135 ? 11.17300 9.18000 31.17400 1.000 19.40000 172 LEU D C 1
ATOM 12434 O O . LEU D 1 135 ? 10.55000 10.16900 31.59900 1.000 20.11000 172 LEU D O 1
ATOM 12439 N N . PRO D 1 136 ? 10.73500 7.94200 31.43900 1.000 19.60000 173 PRO D N 1
ATOM 12440 C CA . PRO D 1 136 ? 9.51000 7.77000 32.24300 1.000 20.87000 173 PRO D CA 1
ATOM 12441 C C . PRO D 1 136 ? 9.66000 8.23800 33.67900 1.000 20.21000 173 PRO D C 1
ATOM 12442 O O . PRO D 1 136 ? 8.64400 8.37900 34.37700 1.000 23.74000 173 PRO D O 1
ATOM 12446 N N . HIS D 1 137 ? 10.87900 8.49400 34.14300 1.000 19.65000 174 HIS D N 1
ATOM 12447 C CA . HIS D 1 137 ? 11.10600 8.98800 35.49500 1.000 20.23000 174 HIS D CA 1
ATOM 12448 C C . HIS D 1 137 ? 11.28300 10.50000 35.53800 1.000 20.51000 174 HIS D C 1
ATOM 12449 O O . HIS D 1 137 ? 11.67200 11.04200 36.57800 1.000 21.55000 174 HIS D O 1
ATOM 12456 N N . GLY D 1 138 ? 11.01000 11.19400 34.43400 1.000 19.60000 175 GLY D N 1
ATOM 12457 C CA . GLY D 1 138 ? 11.07800 12.63900 34.40300 1.000 20.93000 175 GLY D CA 1
ATOM 12458 C C . GLY D 1 138 ? 12.14100 13.23000 33.50300 1.000 20.33000 175 GLY D C 1
ATOM 12459 O O . GLY D 1 138 ? 12.34000 14.45300 33.53200 1.000 20.67000 175 GLY D O 1
ATOM 12460 N N . GLY D 1 139 ? 12.82700 12.41500 32.70900 1.000 18.61000 176 GLY D N 1
ATOM 12461 C CA . GLY D 1 139 ? 13.86700 12.90500 31.83000 1.000 18.02000 176 GLY D CA 1
ATOM 12462 C C . GLY D 1 139 ? 13.31000 13.47300 30.53800 1.000 17.45000 176 GLY D C 1
ATOM 12463 O O . GLY D 1 139 ? 12.13200 13.82500 30.42900 1.000 20.02000 176 GLY D O 1
ATOM 12464 N N . HIS D 1 140 ? 14.18300 13.54800 29.53500 1.000 15.87000 177 HIS D N 1
ATOM 12465 C CA . HIS D 1 140 ? 13.83100 14.13800 28.25300 1.000 16.60000 177 HIS D CA 1
ATOM 12466 C C . HIS D 1 140 ? 14.48600 13.34900 27.12800 1.000 15.99000 177 HIS D C 1
ATOM 12467 O O . HIS D 1 140 ? 15.59000 12.81900 27.28600 1.000 14.75000 177 HIS D O 1
ATOM 12474 N N . LEU D 1 141 ? 13.79400 13.28500 25.98100 1.000 15.18000 178 LEU D N 1
ATOM 12475 C CA . LEU D 1 141 ? 14.28900 12.49700 24.85200 1.000 14.70000 178 LEU D CA 1
ATOM 12476 C C . LEU D 1 141 ? 15.66300 12.95900 24.38900 1.000 15.30000 178 LEU D C 1
ATOM 12477 O O . LEU D 1 141 ? 16.46100 12.13600 23.92700 1.000 16.12000 178 LEU D O 1
ATOM 12482 N N . SER D 1 142 ? 15.96000 14.25800 24.50000 1.000 14.42000 179 SER D N 1
ATOM 12483 C CA . SER D 1 142 ? 17.24000 14.76300 24.00900 1.000 14.02000 179 SER D CA 1
ATOM 12484 C C . SER D 1 142 ? 18.41200 14.38800 24.90600 1.000 14.19000 179 SER D C 1
ATOM 12485 O O . SER D 1 142 ? 19.55000 14.78600 24.60700 1.000 15.24000 179 SER D O 1
ATOM 12488 N N . HIS D 1 143 ? 18.17400 13.64400 25.98500 1.000 14.47000 180 HIS D N 1
ATOM 12489 C CA . HIS D 1 143 ? 19.24400 13.05300 26.77500 1.000 14.18000 180 HIS D CA 1
ATOM 12490 C C . HIS D 1 143 ? 19.49200 11.59900 26.40400 1.000 14.46000 180 HIS D C 1
ATOM 12491 O O . HIS D 1 143 ? 20.32100 10.93400 27.04000 1.000 16.67000 180 HIS D O 1
ATOM 12498 N N . GLY D 1 144 ? 18.80200 11.09700 25.39200 1.000 15.58000 181 GLY D N 1
ATOM 12499 C CA . GLY D 1 144 ? 18.84200 9.69000 25.05800 1.000 16.02000 181 GLY D CA 1
ATOM 12500 C C . GLY D 1 144 ? 17.60900 8.97100 25.56800 1.000 15.74000 181 GLY D C 1
ATOM 12501 O O . GLY D 1 144 ? 16.99800 9.35500 26.57500 1.000 18.24000 181 GLY D O 1
ATOM 12502 N N . TYR D 1 145 ? 17.22000 7.91900 24.85200 1.000 15.19000 182 TYR D N 1
ATOM 12503 C CA . TYR D 1 145 ? 16.15300 7.03600 25.30700 1.000 16.00000 182 TYR D CA 1
ATOM 12504 C C . TYR D 1 145 ? 16.05300 5.81200 24.41500 1.000 19.14000 182 TYR D C 1
ATOM 12505 O O . TYR D 1 145 ? 16.00500 5.93400 23.18700 1.000 19.17000 182 TYR D O 1
ATOM 12514 N N A GLN D 1 146 ? 16.00800 4.62700 25.01400 0.530 19.30000 183 GLN D N 1
ATOM 12515 N N B GLN D 1 146 ? 16.03500 4.63200 25.02800 0.470 18.95000 183 GLN D N 1
ATOM 12516 C CA A GLN D 1 146 ? 15.78400 3.40600 24.25800 0.530 21.99000 183 GLN D CA 1
ATOM 12517 C CA B GLN D 1 146 ? 15.81200 3.38200 24.32500 0.470 21.08000 183 GLN D CA 1
ATOM 12518 C C A GLN D 1 146 ? 14.92500 2.46000 25.07900 0.530 24.27000 183 GLN D C 1
ATOM 12519 C C B GLN D 1 146 ? 14.82500 2.54300 25.12100 0.470 23.29000 183 GLN D C 1
ATOM 12520 O O A GLN D 1 146 ? 15.09500 2.35100 26.29600 0.530 24.13000 183 GLN D O 1
ATOM 12521 O O B GLN D 1 146 ? 14.80700 2.58700 26.35400 0.470 22.40000 183 GLN D O 1
ATOM 12532 N N . THR D 1 147 ? 13.98700 1.80100 24.40700 1.000 26.21000 184 THR D N 1
ATOM 12533 C CA . THR D 1 147 ? 13.10800 0.82200 25.01900 1.000 29.48000 184 THR D CA 1
ATOM 12534 C C . THR D 1 147 ? 13.66500 -0.57600 24.76600 1.000 33.38000 184 THR D C 1
ATOM 12535 O O . THR D 1 147 ? 14.71400 -0.75100 24.14400 1.000 31.95000 184 THR D O 1
ATOM 12539 N N . ASP D 1 148 ? 12.94600 -1.59000 25.26000 1.000 38.91000 185 ASP D N 1
ATOM 12540 C CA . ASP D 1 148 ? 13.28700 -2.96000 24.89600 1.000 43.82000 185 ASP D CA 1
ATOM 12541 C C . ASP D 1 148 ? 13.17900 -3.16800 23.39300 1.000 48.21000 185 ASP D C 1
ATOM 12542 O O . ASP D 1 148 ? 13.84800 -4.04600 22.83500 1.000 51.05000 185 ASP D O 1
ATOM 12547 N N . THR D 1 149 ? 12.35400 -2.36000 22.72400 1.000 48.08000 186 THR D N 1
ATOM 12548 C CA . THR D 1 149 ? 12.10500 -2.51500 21.29600 1.000 47.55000 186 THR D CA 1
ATOM 12549 C C . THR D 1 149 ? 13.20800 -1.87300 20.45800 1.000 41.88000 186 THR D C 1
ATOM 12550 O O . THR D 1 149 ? 13.80900 -2.52800 19.60100 1.000 41.09000 186 THR D O 1
ATOM 12554 N N . LYS D 1 150 ? 13.48800 -0.59100 20.68400 1.000 36.38000 187 LYS D N 1
ATOM 12555 C CA . LYS D 1 150 ? 14.36800 0.12300 19.77000 1.000 31.75000 187 LYS D CA 1
ATOM 12556 C C . LYS D 1 150 ? 14.85200 1.41800 20.40900 1.000 26.85000 187 LYS D C 1
ATOM 12557 O O . LYS D 1 150 ? 14.33000 1.87500 21.43100 1.000 26.29000 187 LYS D O 1
ATOM 12563 N N . LYS D 1 151 ? 15.86500 2.00500 19.77800 1.000 22.89000 188 LYS D N 1
ATOM 12564 C CA . LYS D 1 151 ? 16.37100 3.30800 20.18000 1.000 21.30000 188 LYS D CA 1
ATOM 12565 C C . LYS D 1 151 ? 15.41500 4.37900 19.68100 1.000 22.31000 188 LYS D C 1
ATOM 12566 O O . LYS D 1 151 ? 15.10300 4.43700 18.48700 1.000 25.21000 188 LYS D O 1
ATOM 12572 N N . ILE D 1 152 ? 14.92900 5.20500 20.59700 1.000 19.11000 189 ILE D N 1
ATOM 12573 C CA . ILE D 1 152 ? 13.89700 6.18400 20.27200 1.000 17.06000 189 ILE D CA 1
ATOM 12574 C C . ILE D 1 152 ? 14.50900 7.53400 19.92900 1.000 16.41000 189 ILE D C 1
ATOM 12575 O O . ILE D 1 152 ? 14.21200 8.12500 18.88700 1.000 18.44000 189 ILE D O 1
ATOM 12580 N N . SER D 1 153 ? 15.37800 8.03400 20.79600 1.000 15.95000 190 SER D N 1
ATOM 12581 C CA . SER D 1 153 ? 16.13400 9.24400 20.53000 1.000 14.12000 190 SER D CA 1
ATOM 12582 C C . SER D 1 153 ? 17.38600 8.90000 19.73900 1.000 14.30000 190 SER D C 1
ATOM 12583 O O . SER D 1 153 ? 18.06100 7.90400 20.02600 1.000 15.43000 190 SER D O 1
ATOM 12586 N N . ALA D 1 154 ? 17.70200 9.73200 18.74700 1.000 14.31000 191 ALA D N 1
ATOM 12587 C CA . ALA D 1 154 ? 18.94300 9.52300 18.01200 1.000 12.76000 191 ALA D CA 1
ATOM 12588 C C . ALA D 1 154 ? 20.18000 9.83200 18.85200 1.000 13.76000 191 ALA D C 1
ATOM 12589 O O . ALA D 1 154 ? 21.28800 9.46100 18.45200 1.000 15.69000 191 ALA D O 1
ATOM 12591 N N . VAL D 1 155 ? 20.02400 10.47300 20.01500 1.000 13.36000 192 VAL D N 1
ATOM 12592 C CA . VAL D 1 155 ? 21.14800 10.57500 20.94300 1.000 13.49000 192 VAL D CA 1
ATOM 12593 C C . VAL D 1 155 ? 21.65100 9.18500 21.30400 1.000 13.74000 192 VAL D C 1
ATOM 12594 O O . VAL D 1 155 ? 22.86100 8.96600 21.45300 1.000 15.59000 192 VAL D O 1
ATOM 12598 N N . SER D 1 156 ? 20.73500 8.21700 21.42900 1.000 13.45000 193 SER D N 1
ATOM 12599 C CA . SER D 1 156 ? 21.09800 6.84200 21.76900 1.000 13.50000 193 SER D CA 1
ATOM 12600 C C . SER D 1 156 ? 21.65100 6.06200 20.58100 1.000 14.18000 193 SER D C 1
ATOM 12601 O O . SER D 1 156 ? 22.16800 4.95400 20.77300 1.000 14.42000 193 SER D O 1
ATOM 12604 N N . ILE D 1 157 ? 21.54200 6.60800 19.37100 1.000 13.69000 194 ILE D N 1
ATOM 12605 C CA . ILE D 1 157 ? 22.17300 6.01600 18.19500 1.000 13.61000 194 ILE D CA 1
ATOM 12606 C C . ILE D 1 157 ? 23.62700 6.45500 18.09100 1.000 13.60000 194 ILE D C 1
ATOM 12607 O O . ILE D 1 157 ? 24.53400 5.63300 17.89900 1.000 16.88000 194 ILE D O 1
ATOM 12612 N N . PHE D 1 158 ? 23.87100 7.76100 18.21300 1.000 13.12000 195 PHE D N 1
ATOM 12613 C CA . PHE D 1 158 ? 25.20500 8.30400 17.98900 1.000 12.84000 195 PHE D CA 1
ATOM 12614 C C . PHE D 1 158 ? 26.07100 8.26000 19.23100 1.000 13.77000 195 PHE D C 1
ATOM 12615 O O . PHE D 1 158 ? 27.30400 8.30900 19.11000 1.000 14.84000 195 PHE D O 1
ATOM 12623 N N . PHE D 1 159 ? 25.45800 8.15200 20.40800 1.000 13.09000 196 PHE D N 1
ATOM 12624 C CA . PHE D 1 159 ? 26.16500 8.06300 21.67700 1.000 13.01000 196 PHE D CA 1
ATOM 12625 C C . PHE D 1 159 ? 25.62100 6.87300 22.44900 1.000 13.93000 196 PHE D C 1
ATOM 12626 O O . PHE D 1 159 ? 24.57300 6.31700 22.10900 1.000 15.64000 196 PHE D O 1
ATOM 12634 N N . GLU D 1 160 ? 26.35500 6.46300 23.48800 1.000 13.32000 197 GLU D N 1
ATOM 12635 C CA . GLU D 1 160 ? 25.98100 5.30600 24.29300 1.000 13.49000 197 GLU D CA 1
ATOM 12636 C C . GLU D 1 160 ? 25.36400 5.80400 25.59600 1.000 13.95000 197 GLU D C 1
ATOM 12637 O O . GLU D 1 160 ? 26.06500 6.35900 26.44800 1.000 15.35000 197 GLU D O 1
ATOM 12643 N N . THR D 1 161 ? 24.05400 5.62100 25.75000 1.000 13.26000 198 THR D N 1
ATOM 12644 C CA . THR D 1 161 ? 23.33000 6.20300 26.87100 1.000 14.31000 198 THR D CA 1
ATOM 12645 C C . THR D 1 161 ? 22.92600 5.14000 27.88800 1.000 13.63000 198 THR D C 1
ATOM 12646 O O . THR D 1 161 ? 22.76300 3.95900 27.55700 1.000 15.23000 198 THR D O 1
ATOM 12650 N N . MET D 1 162 ? 22.76500 5.57600 29.14500 1.000 13.83000 199 MET D N 1
ATOM 12651 C CA . MET D 1 162 ? 22.24700 4.71600 30.20700 1.000 14.86000 199 MET D CA 1
ATOM 12652 C C . MET D 1 162 ? 21.46600 5.60300 31.16900 1.000 15.91000 199 MET D C 1
ATOM 12653 O O . MET D 1 162 ? 21.96700 6.67800 31.54700 1.000 16.47000 199 MET D O 1
ATOM 12658 N N . PRO D 1 163 ? 20.26700 5.20200 31.57500 1.000 15.00000 200 PRO D N 1
ATOM 12659 C CA . PRO D 1 163 ? 19.47700 6.04100 32.48000 1.000 14.59000 200 PRO D CA 1
ATOM 12660 C C . PRO D 1 163 ? 19.88600 5.87600 33.93100 1.000 14.84000 200 PRO D C 1
ATOM 12661 O O . PRO D 1 163 ? 20.43300 4.85200 34.34600 1.000 17.13000 200 PRO D O 1
ATOM 12665 N N . TYR D 1 164 ? 19.59700 6.91500 34.70500 1.000 14.94000 201 TYR D N 1
ATOM 12666 C CA . TYR D 1 164 ? 19.45000 6.76000 36.14600 1.000 15.06000 201 TYR D CA 1
ATOM 12667 C C . TYR D 1 164 ? 17.99600 7.01300 36.52000 1.000 17.25000 201 TYR D C 1
ATOM 12668 O O . TYR D 1 164 ? 17.22800 7.59600 35.74800 1.000 18.21000 201 TYR D O 1
ATOM 12677 N N . ARG D 1 165 ? 17.59900 6.52100 37.69500 1.000 18.12000 202 ARG D N 1
ATOM 12678 C CA . ARG D 1 165 ? 16.18100 6.39600 37.99600 1.000 17.98000 202 ARG D CA 1
ATOM 12679 C C . ARG D 1 165 ? 15.84200 7.00000 39.35300 1.000 19.28000 202 ARG D C 1
ATOM 12680 O O . ARG D 1 165 ? 16.71300 7.35400 40.15400 1.000 20.25000 202 ARG D O 1
ATOM 12688 N N . LEU D 1 166 ? 14.54200 7.14600 39.58300 1.000 19.90000 203 LEU D N 1
ATOM 12689 C CA . LEU D 1 166 ? 14.04800 7.58700 40.87500 1.000 19.66000 203 LEU D CA 1
ATOM 12690 C C . LEU D 1 166 ? 14.17000 6.47800 41.91200 1.000 21.62000 203 LEU D C 1
ATOM 12691 O O . LEU D 1 166 ? 14.21300 5.28700 41.59400 1.000 23.39000 203 LEU D O 1
ATOM 12696 N N . ASP D 1 167 ? 14.21500 6.89200 43.17600 1.000 22.00000 204 ASP D N 1
ATOM 12697 C CA . ASP D 1 167 ? 13.84500 6.02000 44.28100 1.000 25.31000 204 ASP D CA 1
ATOM 12698 C C . ASP D 1 167 ? 12.32500 5.97400 44.28900 1.000 28.12000 204 ASP D C 1
ATOM 12699 O O . ASP D 1 167 ? 11.67800 6.95600 44.65500 1.000 26.95000 204 ASP D O 1
ATOM 12704 N N . GLU D 1 168 ? 11.74000 4.85800 43.85700 1.000 33.51000 205 GLU D N 1
ATOM 12705 C CA . GLU D 1 168 ? 10.29200 4.87200 43.67900 1.000 39.98000 205 GLU D CA 1
ATOM 12706 C C . GLU D 1 168 ? 9.53200 4.86600 44.99900 1.000 39.88000 205 GLU D C 1
ATOM 12707 O O . GLU D 1 168 ? 8.30600 5.03000 44.98600 1.000 40.26000 205 GLU D O 1
ATOM 12713 N N . ASN D 1 169 ? 10.22300 4.71500 46.13200 1.000 37.69000 206 ASN D N 1
ATOM 12714 C CA . ASN D 1 169 ? 9.57000 4.85900 47.42700 1.000 37.33000 206 ASN D CA 1
ATOM 12715 C C . ASN D 1 169 ? 9.47800 6.31400 47.87200 1.000 33.44000 206 ASN D C 1
ATOM 12716 O O . ASN D 1 169 ? 8.55500 6.66900 48.61000 1.000 34.47000 206 ASN D O 1
ATOM 12721 N N . THR D 1 170 ? 10.40900 7.16800 47.44700 1.000 28.44000 207 THR D N 1
ATOM 12722 C CA . THR D 1 170 ? 10.39600 8.56500 47.85600 1.000 26.41000 207 THR D CA 1
ATOM 12723 C C . THR D 1 170 ? 10.01500 9.52800 46.74500 1.000 25.42000 207 THR D C 1
ATOM 12724 O O . THR D 1 170 ? 9.64700 10.66900 47.04200 1.000 24.48000 207 THR D O 1
ATOM 12728 N N . GLY D 1 171 ? 10.11300 9.11600 45.48400 1.000 24.69000 208 GLY D N 1
ATOM 12729 C CA . GLY D 1 171 ? 9.86200 10.01900 44.38000 1.000 22.68000 208 GLY D CA 1
ATOM 12730 C C . GLY D 1 171 ? 11.01200 10.93600 44.02600 1.000 21.51000 208 GLY D C 1
ATOM 12731 O O . GLY D 1 171 ? 10.89600 11.69500 43.05900 1.000 23.30000 208 GLY D O 1
ATOM 12732 N N . TYR D 1 172 ? 12.11000 10.90200 44.77500 1.000 19.56000 209 TYR D N 1
ATOM 12733 C CA . TYR D 1 172 ? 13.30600 11.65900 44.43300 1.000 20.65000 209 TYR D CA 1
ATOM 12734 C C . TYR D 1 172 ? 14.26200 10.80700 43.60500 1.000 19.82000 209 TYR D C 1
ATOM 12735 O O . TYR D 1 172 ? 14.22700 9.57500 43.63600 1.000 20.99000 209 TYR D O 1
ATOM 12744 N N . ILE D 1 173 ? 15.13900 11.49200 42.86700 1.000 18.54000 210 ILE D N 1
ATOM 12745 C CA . ILE D 1 173 ? 16.23500 10.81800 42.17700 1.000 19.01000 210 ILE D CA 1
ATOM 12746 C C . ILE D 1 173 ? 17.03500 9.99900 43.17500 1.000 19.94000 210 ILE D C 1
ATOM 12747 O O . ILE D 1 173 ? 17.34600 10.47100 44.27400 1.000 22.15000 210 ILE D O 1
ATOM 12752 N N . ASP D 1 174 ? 17.37500 8.76400 42.79600 1.000 19.33000 211 ASP D N 1
ATOM 12753 C CA . ASP D 1 174 ? 18.18700 7.89900 43.65100 1.000 20.15000 211 ASP D CA 1
ATOM 12754 C C . ASP D 1 174 ? 19.64600 8.22200 43.36600 1.000 19.84000 211 ASP D C 1
ATOM 12755 O O . ASP D 1 174 ? 20.27900 7.61500 42.50000 1.000 21.18000 211 ASP D O 1
ATOM 12760 N N . TYR D 1 175 ? 20.18900 9.19800 44.10100 1.000 19.45000 212 TYR D N 1
ATOM 12761 C CA . TYR D 1 175 ? 21.56600 9.61600 43.84900 1.000 19.11000 212 TYR D CA 1
ATOM 12762 C C . TYR D 1 175 ? 22.56900 8.53100 44.21500 1.000 19.24000 212 TYR D C 1
ATOM 12763 O O . TYR D 1 175 ? 23.60100 8.40300 43.55000 1.000 19.94000 212 TYR D O 1
ATOM 12772 N N . ASP D 1 176 ? 22.28700 7.73900 45.25400 1.000 21.28000 213 ASP D N 1
ATOM 12773 C CA . ASP D 1 176 ? 23.20100 6.65900 45.60800 1.000 23.62000 213 ASP D CA 1
ATOM 12774 C C . ASP D 1 176 ? 23.34200 5.66800 44.46200 1.000 23.62000 213 ASP D C 1
ATOM 12775 O O . ASP D 1 176 ? 24.45900 5.25300 44.12400 1.000 21.94000 213 ASP D O 1
ATOM 12780 N N . GLN D 1 177 ? 22.22400 5.28600 43.83900 1.000 22.38000 214 GLN D N 1
ATOM 12781 C CA . GLN D 1 177 ? 22.30100 4.34100 42.73000 1.000 21.90000 214 GLN D CA 1
ATOM 12782 C C . GLN D 1 177 ? 22.90400 4.98100 41.48600 1.000 20.51000 214 GLN D C 1
ATOM 12783 O O . GLN D 1 177 ? 23.60000 4.30300 40.71900 1.000 21.60000 214 GLN D O 1
ATOM 12789 N N . LEU D 1 178 ? 22.64900 6.27300 41.26700 1.000 19.48000 215 LEU D N 1
ATOM 12790 C CA . LEU D 1 178 ? 23.32800 6.98700 40.18900 1.000 18.89000 215 LEU D CA 1
ATOM 12791 C C . LEU D 1 178 ? 24.83700 6.87600 40.34800 1.000 19.08000 215 LEU D C 1
ATOM 12792 O O . LEU D 1 178 ? 25.55700 6.54700 39.39600 1.000 20.03000 215 LEU D O 1
ATOM 12797 N N . GLU D 1 179 ? 25.33200 7.15500 41.55300 1.000 18.32000 216 GLU D N 1
ATOM 12798 C CA . GLU D 1 179 ? 26.76600 7.09100 41.80100 1.000 18.96000 216 GLU D CA 1
ATOM 12799 C C . GLU D 1 179 ? 27.30700 5.68200 41.56900 1.000 20.13000 216 GLU D C 1
ATOM 12800 O O . GLU D 1 179 ? 28.34700 5.50100 40.92400 1.000 20.91000 216 GLU D O 1
ATOM 12806 N N . LYS D 1 180 ? 26.61700 4.66700 42.09500 1.000 18.59000 217 LYS D N 1
ATOM 12807 C CA . LYS D 1 180 ? 27.09300 3.29600 41.92000 1.000 20.08000 217 LYS D CA 1
ATOM 12808 C C . LYS D 1 180 ? 27.06400 2.88100 40.45300 1.000 19.88000 217 LYS D C 1
ATOM 12809 O O . LYS D 1 180 ? 27.97900 2.19700 39.97600 1.000 19.47000 217 LYS D O 1
ATOM 12815 N N . SER D 1 181 ? 26.01400 3.27300 39.72800 1.000 20.24000 218 SER D N 1
ATOM 12816 C CA . SER D 1 181 ? 25.93800 2.96400 38.30100 1.000 19.91000 218 SER D CA 1
ATOM 12817 C C . SER D 1 181 ? 27.08000 3.61000 37.53000 1.000 18.17000 218 SER D C 1
ATOM 12818 O O . SER D 1 181 ? 27.64300 3.00200 36.60900 1.000 18.39000 218 SER D O 1
ATOM 12821 N N . ALA D 1 182 ? 27.40600 4.85800 37.86900 1.000 18.05000 219 ALA D N 1
ATOM 12822 C CA . ALA D 1 182 ? 28.45300 5.58000 37.15200 1.000 16.85000 219 ALA D CA 1
ATOM 12823 C C . ALA D 1 182 ? 29.81000 4.90900 37.30600 1.000 17.69000 219 ALA D C 1
ATOM 12824 O O . ALA D 1 182 ? 30.62200 4.94100 36.37500 1.000 18.17000 219 ALA D O 1
ATOM 12826 N N . VAL D 1 183 ? 30.08500 4.30600 38.46500 1.000 18.64000 220 VAL D N 1
ATOM 12827 C CA . VAL D 1 183 ? 31.36400 3.62300 38.63900 1.000 19.25000 220 VAL D CA 1
ATOM 12828 C C . VAL D 1 183 ? 31.53200 2.53500 37.59100 1.000 18.82000 220 VAL D C 1
ATOM 12829 O O . VAL D 1 183 ? 32.61400 2.37400 37.01400 1.000 19.19000 220 VAL D O 1
ATOM 12833 N N . LEU D 1 184 ? 30.46500 1.77800 37.32200 1.000 18.76000 221 LEU D N 1
ATOM 12834 C CA . LEU D 1 184 ? 30.53000 0.67400 36.37200 1.000 19.62000 221 LEU D CA 1
ATOM 12835 C C . LEU D 1 184 ? 30.47400 1.16200 34.93200 1.000 17.89000 221 LEU D C 1
ATOM 12836 O O . LEU D 1 184 ? 31.21200 0.65900 34.07700 1.000 17.27000 221 LEU D O 1
ATOM 12841 N N . PHE D 1 185 ? 29.59600 2.13000 34.65000 1.000 17.12000 222 PHE D N 1
ATOM 12842 C CA . PHE D 1 185 ? 29.32600 2.54700 33.27600 1.000 15.36000 222 PHE D CA 1
ATOM 12843 C C . PHE D 1 185 ? 30.36400 3.53600 32.75800 1.000 14.55000 222 PHE D C 1
ATOM 12844 O O . PHE D 1 185 ? 30.59600 3.59700 31.55000 1.000 16.08000 222 PHE D O 1
ATOM 12852 N N . ARG D 1 186 ? 30.99400 4.30700 33.64300 1.000 15.99000 223 ARG D N 1
ATOM 12853 C CA . ARG D 1 186 ? 32.02100 5.28200 33.27600 1.000 16.49000 223 ARG D CA 1
ATOM 12854 C C . ARG D 1 186 ? 31.48900 6.31800 32.28600 1.000 15.78000 223 ARG D C 1
ATOM 12855 O O . ARG D 1 186 ? 32.02500 6.45000 31.17700 1.000 17.22000 223 ARG D O 1
ATOM 12863 N N . PRO D 1 187 ? 30.46400 7.08800 32.64100 1.000 14.75000 224 PRO D N 1
ATOM 12864 C CA . PRO D 1 187 ? 29.99900 8.13200 31.72500 1.000 14.68000 224 PRO D CA 1
ATOM 12865 C C . PRO D 1 187 ? 31.07000 9.18900 31.50900 1.000 15.99000 224 PRO D C 1
ATOM 12866 O O . PRO D 1 187 ? 31.86300 9.49500 32.40300 1.000 17.52000 224 PRO D O 1
ATOM 12870 N N . LYS D 1 188 ? 31.09200 9.74100 30.29600 1.000 15.46000 225 LYS D N 1
ATOM 12871 C CA . LYS D 1 188 ? 31.89700 10.91800 30.00600 1.000 15.33000 225 LYS D CA 1
ATOM 12872 C C . LYS D 1 188 ? 31.13000 12.20500 30.24700 1.000 14.10000 225 LYS D C 1
ATOM 12873 O O . LYS D 1 188 ? 31.73700 13.28300 30.31300 1.000 15.42000 225 LYS D O 1
ATOM 12879 N N . LEU D 1 189 ? 29.80600 12.11200 30.36000 1.000 13.43000 226 LEU D N 1
ATOM 12880 C CA . LEU D 1 189 ? 28.95600 13.27300 30.57100 1.000 13.61000 226 LEU D CA 1
ATOM 12881 C C . LEU D 1 189 ? 27.72500 12.79400 31.32200 1.000 14.26000 226 LEU D C 1
ATOM 12882 O O . LEU D 1 189 ? 27.17400 11.73700 30.99400 1.000 14.55000 226 LEU D O 1
ATOM 12887 N N . ILE D 1 190 ? 27.32000 13.54400 32.34800 1.000 13.93000 227 ILE D N 1
ATOM 12888 C CA . ILE D 1 190 ? 26.11400 13.25300 33.11500 1.000 11.84000 227 ILE D CA 1
ATOM 12889 C C . ILE D 1 190 ? 25.19600 14.46300 33.01500 1.000 13.13000 227 ILE D C 1
ATOM 12890 O O . ILE D 1 190 ? 25.62900 15.59800 33.25300 1.000 15.55000 227 ILE D O 1
ATOM 12895 N N . VAL D 1 191 ? 23.93600 14.22400 32.66100 1.000 13.45000 228 VAL D N 1
ATOM 12896 C CA . VAL D 1 191 ? 22.95000 15.28900 32.52300 1.000 14.18000 228 VAL D CA 1
ATOM 12897 C C . VAL D 1 191 ? 22.18100 15.40700 33.82700 1.000 14.94000 228 VAL D C 1
ATOM 12898 O O . VAL D 1 191 ? 21.69500 14.40200 34.36300 1.000 16.79000 228 VAL D O 1
ATOM 12902 N N . ALA D 1 192 ? 22.06800 16.63100 34.32600 1.000 15.72000 229 ALA D N 1
ATOM 12903 C CA . ALA D 1 192 ? 21.22000 16.97700 35.46400 1.000 15.56000 229 ALA D CA 1
ATOM 12904 C C . ALA D 1 192 ? 20.12400 17.87700 34.90500 1.000 15.70000 229 ALA D C 1
ATOM 12905 O O . ALA D 1 192 ? 20.29300 19.09100 34.79500 1.000 16.59000 229 ALA D O 1
ATOM 12907 N N . GLY D 1 193 ? 19.00500 17.27100 34.52400 1.000 15.23000 230 GLY D N 1
ATOM 12908 C CA . GLY D 1 193 ? 17.92300 18.04400 33.94400 1.000 16.48000 230 GLY D CA 1
ATOM 12909 C C . GLY D 1 193 ? 16.67100 17.21400 33.82300 1.000 17.65000 230 GLY D C 1
ATOM 12910 O O . GLY D 1 193 ? 16.73200 16.03500 33.46000 1.000 18.72000 230 GLY D O 1
ATOM 12911 N N . ALA D 1 194 ? 15.52500 17.81100 34.12800 1.000 18.62000 231 ALA D N 1
ATOM 12912 C CA . ALA D 1 194 ? 14.28700 17.05700 34.14000 1.000 19.89000 231 ALA D CA 1
ATOM 12913 C C . ALA D 1 194 ? 13.16600 17.87600 33.53000 1.000 20.98000 231 ALA D C 1
ATOM 12914 O O . ALA D 1 194 ? 13.19400 19.11000 33.51200 1.000 20.94000 231 ALA D O 1
ATOM 12916 N N . SER D 1 195 ? 12.16600 17.15800 33.03600 1.000 21.07000 232 SER D N 1
ATOM 12917 C CA . SER D 1 195 ? 10.91400 17.75900 32.61000 1.000 22.76000 232 SER D CA 1
ATOM 12918 C C . SER D 1 195 ? 9.82000 17.48100 33.62900 1.000 24.94000 232 SER D C 1
ATOM 12919 O O . SER D 1 195 ? 9.28800 18.40700 34.24300 1.000 34.83000 232 SER D O 1
ATOM 12922 N N . ALA D 1 196 ? 9.52000 16.21700 33.88200 1.000 20.29000 233 ALA D N 1
ATOM 12923 C CA . ALA D 1 196 ? 8.40200 15.86600 34.75200 1.000 19.37000 233 ALA D CA 1
ATOM 12924 C C . ALA D 1 196 ? 8.92700 15.40400 36.10800 1.000 20.43000 233 ALA D C 1
ATOM 12925 O O . ALA D 1 196 ? 8.82800 14.23900 36.48300 1.000 21.11000 233 ALA D O 1
ATOM 12927 N N . TYR D 1 197 ? 9.49400 16.37000 36.83800 1.000 20.87000 234 TYR D N 1
ATOM 12928 C CA . TYR D 1 197 ? 10.05500 16.16400 38.17400 1.000 20.97000 234 TYR D CA 1
ATOM 12929 C C . TYR D 1 197 ? 9.62400 17.34900 39.02500 1.000 22.33000 234 TYR D C 1
ATOM 12930 O O . TYR D 1 197 ? 9.85200 18.49800 38.63500 1.000 23.06000 234 TYR D O 1
ATOM 12939 N N . ALA D 1 198 ? 8.97900 17.08200 40.16500 1.000 23.40000 235 ALA D N 1
ATOM 12940 C CA . ALA D 1 198 ? 8.47200 18.14400 41.02900 1.000 23.67000 235 ALA D CA 1
ATOM 12941 C C . ALA D 1 198 ? 9.49500 18.60300 42.06000 1.000 23.62000 235 ALA D C 1
ATOM 12942 O O . ALA D 1 198 ? 9.16300 19.41100 42.93500 1.000 25.88000 235 ALA D O 1
ATOM 12944 N N . ARG D 1 199 ? 10.73300 18.13000 41.96900 1.000 21.50000 236 ARG D N 1
ATOM 12945 C CA . ARG D 1 199 ? 11.76300 18.50100 42.92100 1.000 19.78000 236 ARG D CA 1
ATOM 12946 C C . ARG D 1 199 ? 12.91800 19.17100 42.19500 1.000 21.71000 236 ARG D C 1
ATOM 12947 O O . ARG D 1 199 ? 13.02600 19.11700 40.96500 1.000 23.38000 236 ARG D O 1
ATOM 12955 N N . LEU D 1 200 ? 13.76800 19.83100 42.96800 1.000 22.10000 237 LEU D N 1
ATOM 12956 C CA . LEU D 1 200 ? 14.95400 20.45000 42.40200 1.000 23.52000 237 LEU D CA 1
ATOM 12957 C C . LEU D 1 200 ? 16.13300 19.49400 42.50200 1.000 20.65000 237 LEU D C 1
ATOM 12958 O O . LEU D 1 200 ? 16.13500 18.54400 43.29200 1.000 21.66000 237 LEU D O 1
ATOM 12963 N N . TYR D 1 201 ? 17.13800 19.74600 41.67500 1.000 19.28000 238 TYR D N 1
ATOM 12964 C CA . TYR D 1 201 ? 18.28600 18.85700 41.61200 1.000 18.55000 238 TYR D CA 1
ATOM 12965 C C . TYR D 1 201 ? 19.22500 19.07900 42.78800 1.000 20.33000 238 TYR D C 1
ATOM 12966 O O . TYR D 1 201 ? 19.41100 20.21000 43.25300 1.000 20.30000 238 TYR D O 1
ATOM 12975 N N . ASP D 1 202 ? 19.82100 17.98400 43.26300 1.000 20.17000 239 ASP D N 1
ATOM 12976 C CA . ASP D 1 202 ? 20.96800 18.05800 44.16400 1.000 19.92000 239 ASP D CA 1
ATOM 12977 C C . ASP D 1 202 ? 22.20000 18.24500 43.28500 1.000 19.41000 239 ASP D C 1
ATOM 12978 O O . ASP D 1 202 ? 22.93400 17.30100 42.97300 1.000 18.39000 239 ASP D O 1
ATOM 12983 N N . TYR D 1 203 ? 22.40800 19.49200 42.84600 1.000 19.59000 240 TYR D N 1
ATOM 12984 C CA . TYR D 1 203 ? 23.52900 19.76600 41.94900 1.000 18.22000 240 TYR D CA 1
ATOM 12985 C C . TYR D 1 203 ? 24.86600 19.49900 42.61900 1.000 18.74000 240 TYR D C 1
ATOM 12986 O O . TYR D 1 203 ? 25.82300 19.11000 41.94200 1.000 18.61000 240 TYR D O 1
ATOM 12995 N N . ALA D 1 204 ? 24.96000 19.71900 43.93600 1.000 19.76000 241 ALA D N 1
ATOM 12996 C CA . ALA D 1 204 ? 26.21200 19.43100 44.63100 1.000 21.63000 241 ALA D CA 1
ATOM 12997 C C . ALA D 1 204 ? 26.56400 17.95100 44.53700 1.000 20.99000 241 ALA D C 1
ATOM 12998 O O . ALA D 1 204 ? 27.73500 17.59300 44.35300 1.000 22.08000 241 ALA D O 1
ATOM 13000 N N . ARG D 1 205 ? 25.56200 17.07700 44.65200 1.000 21.09000 242 ARG D N 1
ATOM 13001 C CA . ARG D 1 205 ? 25.82200 15.64200 44.57900 1.000 19.49000 242 ARG D CA 1
ATOM 13002 C C . ARG D 1 205 ? 26.19800 15.21700 43.16400 1.000 19.66000 242 ARG D C 1
ATOM 13003 O O . ARG D 1 205 ? 27.11200 14.40500 42.98300 1.000 21.76000 242 ARG D O 1
ATOM 13011 N N . ILE D 1 206 ? 25.49000 15.73200 42.15000 1.000 19.20000 243 ILE D N 1
ATOM 13012 C CA . ILE D 1 206 ? 25.88400 15.45200 40.77000 1.000 18.85000 243 ILE D CA 1
ATOM 13013 C C . ILE D 1 206 ? 27.31400 15.90800 40.53100 1.000 18.20000 243 ILE D C 1
ATOM 13014 O O . ILE D 1 206 ? 28.09900 15.22000 39.86500 1.000 18.36000 243 ILE D O 1
ATOM 13019 N N . ARG D 1 207 ? 27.67500 17.07900 41.06800 1.000 16.84000 244 ARG D N 1
ATOM 13020 C CA . ARG D 1 207 ? 29.03200 17.59400 40.89000 1.000 18.42000 244 ARG D CA 1
ATOM 13021 C C . ARG D 1 207 ? 30.06100 16.64100 41.47800 1.000 19.97000 244 ARG D C 1
ATOM 13022 O O . ARG D 1 207 ? 31.12000 16.41000 40.88000 1.000 19.33000 244 ARG D O 1
ATOM 13030 N N . LYS D 1 208 ? 29.76400 16.07700 42.65400 1.000 19.86000 245 LYS D N 1
ATOM 13031 C CA . LYS D 1 208 ? 30.68000 15.12900 43.27800 1.000 21.26000 245 LYS D CA 1
ATOM 13032 C C . LYS D 1 208 ? 30.86800 13.89600 42.40200 1.000 19.79000 245 LYS D C 1
ATOM 13033 O O . LYS D 1 208 ? 31.99800 13.43700 42.20000 1.000 20.84000 245 LYS D O 1
ATOM 13039 N N . VAL D 1 209 ? 29.77300 13.35400 41.86200 1.000 19.55000 246 VAL D N 1
ATOM 13040 C CA . VAL D 1 209 ? 29.87800 12.17800 41.00000 1.000 19.86000 246 VAL D CA 1
ATOM 13041 C C . VAL D 1 209 ? 30.64000 12.51700 39.72600 1.000 19.24000 246 VAL D C 1
ATOM 13042 O O . VAL D 1 209 ? 31.49800 11.74700 39.27600 1.000 19.67000 246 VAL D O 1
ATOM 13046 N N . CYS D 1 210 ? 30.35100 13.67500 39.12900 1.000 18.81000 247 CYS D N 1
ATOM 13047 C CA . CYS D 1 210 ? 31.06100 14.07300 37.91600 1.000 18.25000 247 CYS D CA 1
ATOM 13048 C C . CYS D 1 210 ? 32.54900 14.26100 38.18000 1.000 18.45000 247 CYS D C 1
ATOM 13049 O O . CYS D 1 210 ? 33.38400 13.88700 37.35100 1.000 19.86000 247 CYS D O 1
ATOM 13052 N N . ASN D 1 211 ? 32.90700 14.84100 39.32500 1.000 18.88000 248 ASN D N 1
ATOM 13053 C CA . ASN D 1 211 ? 34.32400 14.98500 39.64200 1.000 19.77000 248 ASN D CA 1
ATOM 13054 C C . ASN D 1 211 ? 34.99300 13.62400 39.79000 1.000 20.99000 248 ASN D C 1
ATOM 13055 O O . ASN D 1 211 ? 36.10300 13.41000 39.28300 1.000 22.44000 248 ASN D O 1
ATOM 13060 N N . LYS D 1 212 ? 34.32900 12.68600 40.47700 1.000 21.82000 249 LYS D N 1
ATOM 13061 C CA . LYS D 1 212 ? 34.91900 11.36600 40.68800 1.000 23.62000 249 LYS D CA 1
ATOM 13062 C C . LYS D 1 212 ? 35.06100 10.60600 39.37300 1.000 22.25000 249 LYS D C 1
ATOM 13063 O O . LYS D 1 212 ? 36.03100 9.86300 39.17900 1.000 23.86000 249 LYS D O 1
ATOM 13069 N N . GLN D 1 213 ? 34.10900 10.78300 38.45900 1.000 19.08000 250 GLN D N 1
ATOM 13070 C CA . GLN D 1 213 ? 34.13400 10.07900 37.18600 1.000 17.88000 250 GLN D CA 1
ATOM 13071 C C . GLN D 1 213 ? 34.87500 10.84000 36.10000 1.000 19.62000 250 GLN D C 1
ATOM 13072 O O . GLN D 1 213 ? 35.00000 10.32300 34.98300 1.000 19.00000 250 GLN D O 1
ATOM 13078 N N . LYS D 1 214 ? 35.36600 12.04400 36.40100 1.000 18.97000 251 LYS D N 1
ATOM 13079 C CA . LYS D 1 214 ? 35.94800 12.93700 35.40100 1.000 19.33000 251 LYS D CA 1
ATOM 13080 C C . LYS D 1 214 ? 35.00500 13.08900 34.20800 1.000 20.00000 251 LYS D C 1
ATOM 13081 O O . LYS D 1 214 ? 35.40400 13.00700 33.04200 1.000 21.83000 251 LYS D O 1
ATOM 13087 N N . ALA D 1 215 ? 33.72800 13.29800 34.52200 1.000 16.81000 252 ALA D N 1
ATOM 13088 C CA . ALA D 1 215 ? 32.66600 13.48700 33.54400 1.000 16.13000 252 ALA D CA 1
ATOM 13089 C C . ALA D 1 215 ? 32.25600 14.95300 33.47800 1.000 16.79000 252 ALA D C 1
ATOM 13090 O O . ALA D 1 215 ? 32.32100 15.68000 34.47600 1.000 18.77000 252 ALA D O 1
ATOM 13092 N N . VAL D 1 216 ? 31.82200 15.38400 32.29000 1.000 15.56000 253 VAL D N 1
ATOM 13093 C CA . VAL D 1 216 ? 31.24200 16.71100 32.14900 1.000 14.97000 253 VAL D CA 1
ATOM 13094 C C . VAL D 1 216 ? 29.89700 16.73800 32.85900 1.000 14.71000 253 VAL D C 1
ATOM 13095 O O . VAL D 1 216 ? 29.07600 15.82700 32.69200 1.000 15.60000 253 VAL D O 1
ATOM 13099 N N . MET D 1 217 ? 29.66000 17.78500 33.64900 1.000 14.97000 254 MET D N 1
ATOM 13100 C CA . MET D 1 217 ? 28.36400 18.01400 34.28300 1.000 14.06000 254 MET D CA 1
ATOM 13101 C C . MET D 1 217 ? 27.55500 18.97200 33.41400 1.000 15.90000 254 MET D C 1
ATOM 13102 O O . MET D 1 217 ? 27.85600 20.16900 33.35100 1.000 15.47000 254 MET D O 1
ATOM 13107 N N . LEU D 1 218 ? 26.52900 18.44400 32.75400 1.000 14.17000 255 LEU D N 1
ATOM 13108 C CA . LEU D 1 218 ? 25.61800 19.23700 31.94100 1.000 12.61000 255 LEU D CA 1
ATOM 13109 C C . LEU D 1 218 ? 24.32000 19.40800 32.71100 1.000 14.86000 255 LEU D C 1
ATOM 13110 O O . LEU D 1 218 ? 23.64000 18.41900 33.00700 1.000 17.32000 255 LEU D O 1
ATOM 13115 N N . ALA D 1 219 ? 23.97400 20.65100 33.02900 1.000 14.18000 256 ALA D N 1
ATOM 13116 C CA . ALA D 1 219 ? 22.66600 20.96400 33.58400 1.000 11.77000 256 ALA D CA 1
ATOM 13117 C C . ALA D 1 219 ? 21.75300 21.40000 32.44800 1.000 13.80000 256 ALA D C 1
ATOM 13118 O O . ALA D 1 219 ? 22.10000 22.30900 31.68700 1.000 16.92000 256 ALA D O 1
ATOM 13120 N N . ASP D 1 220 ? 20.59700 20.74600 32.32400 1.000 13.28000 257 ASP D N 1
ATOM 13121 C CA . ASP D 1 220 ? 19.60900 21.11000 31.31200 1.000 14.08000 257 ASP D CA 1
ATOM 13122 C C . ASP D 1 220 ? 18.42500 21.70900 32.05500 1.000 13.28000 257 ASP D C 1
ATOM 13123 O O . ASP D 1 220 ? 17.56100 20.98100 32.55200 1.000 15.86000 257 ASP D O 1
ATOM 13128 N N . MET D 1 221 ? 18.37700 23.04000 32.10900 1.000 13.39000 258 MET D N 1
ATOM 13129 C CA . MET D 1 221 ? 17.43600 23.74300 32.97100 1.000 13.91000 258 MET D CA 1
ATOM 13130 C C . MET D 1 221 ? 16.20400 24.25100 32.22400 1.000 15.44000 258 MET D C 1
ATOM 13131 O O . MET D 1 221 ? 15.56100 25.19600 32.69000 1.000 15.81000 258 MET D O 1
ATOM 13136 N N . ALA D 1 222 ? 15.85800 23.63300 31.08800 1.000 14.72000 259 ALA D N 1
ATOM 13137 C CA . ALA D 1 222 ? 14.75400 24.12100 30.25500 1.000 14.81000 259 ALA D CA 1
ATOM 13138 C C . ALA D 1 222 ? 13.48700 24.40000 31.05400 1.000 16.16000 259 ALA D C 1
ATOM 13139 O O . ALA D 1 222 ? 12.82500 25.42600 30.84600 1.000 17.03000 259 ALA D O 1
ATOM 13141 N N . HIS D 1 223 ? 13.11500 23.49900 31.96400 1.000 15.56000 260 HIS D N 1
ATOM 13142 C CA . HIS D 1 223 ? 11.84800 23.69400 32.66100 1.000 16.32000 260 HIS D CA 1
ATOM 13143 C C . HIS D 1 223 ? 11.90700 24.75700 33.74400 1.000 17.90000 260 HIS D C 1
ATOM 13144 O O . HIS D 1 223 ? 10.85100 25.24000 34.16300 1.000 20.88000 260 HIS D O 1
ATOM 13151 N N . ILE D 1 224 ? 13.09700 25.13200 34.20900 1.000 16.25000 261 ILE D N 1
ATOM 13152 C CA . ILE D 1 224 ? 13.23200 25.96100 35.40200 1.000 16.67000 261 ILE D CA 1
ATOM 13153 C C . ILE D 1 224 ? 14.00900 27.24400 35.15500 1.000 16.94000 261 ILE D C 1
ATOM 13154 O O . ILE D 1 224 ? 14.23500 27.99700 36.10300 1.000 18.29000 261 ILE D O 1
ATOM 13159 N N . SER D 1 225 ? 14.42700 27.52900 33.91700 1.000 17.71000 262 SER D N 1
ATOM 13160 C CA . SER D 1 225 ? 15.38600 28.61800 33.70800 1.000 17.25000 262 SER D CA 1
ATOM 13161 C C . SER D 1 225 ? 14.83800 29.97300 34.14800 1.000 16.99000 262 SER D C 1
ATOM 13162 O O . SER D 1 225 ? 15.60600 30.82400 34.61400 1.000 17.45000 262 SER D O 1
ATOM 13165 N N . GLY D 1 226 ? 13.52600 30.19500 34.01100 1.000 16.50000 263 GLY D N 1
ATOM 13166 C CA . GLY D 1 226 ? 12.94700 31.44900 34.47000 1.000 16.59000 263 GLY D CA 1
ATOM 13167 C C . GLY D 1 226 ? 12.96900 31.59100 35.98100 1.000 16.92000 263 GLY D C 1
ATOM 13168 O O . GLY D 1 226 ? 13.17600 32.68900 36.50900 1.000 17.07000 263 GLY D O 1
ATOM 13169 N N . LEU D 1 227 ? 12.72900 30.49200 36.69600 1.000 16.02000 264 LEU D N 1
ATOM 13170 C CA . LEU D 1 227 ? 12.89300 30.49700 38.14900 1.000 17.23000 264 LEU D CA 1
ATOM 13171 C C . LEU D 1 227 ? 14.33500 30.78700 38.53700 1.000 17.39000 264 LEU D C 1
ATOM 13172 O O . LEU D 1 227 ? 14.59400 31.51200 39.50800 1.000 18.45000 264 LEU D O 1
ATOM 13177 N N . VAL D 1 228 ? 15.28800 30.21800 37.79500 1.000 17.02000 265 VAL D N 1
ATOM 13178 C CA . VAL D 1 228 ? 16.70100 30.47100 38.05600 1.000 16.08000 265 VAL D CA 1
ATOM 13179 C C . VAL D 1 228 ? 17.03600 31.93800 37.81200 1.000 17.64000 265 VAL D C 1
ATOM 13180 O O . VAL D 1 228 ? 17.72100 32.57600 38.62000 1.000 20.46000 265 VAL D O 1
ATOM 13184 N N . ALA D 1 229 ? 16.57200 32.48900 36.68400 1.000 17.12000 266 ALA D N 1
ATOM 13185 C CA . ALA D 1 229 ? 16.88400 33.87700 36.34600 1.000 19.09000 266 ALA D CA 1
ATOM 13186 C C . ALA D 1 229 ? 16.36200 34.83200 37.41400 1.000 20.82000 266 ALA D C 1
ATOM 13187 O O . ALA D 1 229 ? 17.04100 35.79700 37.79200 1.000 23.10000 266 ALA D O 1
ATOM 13189 N N . ALA D 1 230 ? 15.16100 34.56600 37.92400 1.000 18.88000 267 ALA D N 1
ATOM 13190 C CA . ALA D 1 230 ? 14.57600 35.40100 38.96100 1.000 20.22000 267 ALA D CA 1
ATOM 13191 C C . ALA D 1 230 ? 15.22700 35.19500 40.31900 1.000 21.28000 267 ALA D C 1
ATOM 13192 O O . ALA D 1 230 ? 14.93700 35.95900 41.24600 1.000 23.91000 267 ALA D O 1
ATOM 13194 N N . GLY D 1 231 ? 16.08200 34.18300 40.46300 1.000 20.23000 268 GLY D N 1
ATOM 13195 C CA . GLY D 1 231 ? 16.74900 33.93100 41.72600 1.000 21.12000 268 GLY D CA 1
ATOM 13196 C C . GLY D 1 231 ? 15.88500 33.31500 42.80100 1.000 21.76000 268 GLY D C 1
ATOM 13197 O O . GLY D 1 231 ? 16.22300 33.41800 43.98500 1.000 24.44000 268 GLY D O 1
ATOM 13198 N N . VAL D 1 232 ? 14.77900 32.66100 42.43300 1.000 21.43000 269 VAL D N 1
ATOM 13199 C CA . VAL D 1 232 ? 13.85000 32.11900 43.42100 1.000 21.09000 269 VAL D CA 1
ATOM 13200 C C . VAL D 1 232 ? 14.07200 30.63500 43.68900 1.000 20.53000 269 VAL D C 1
ATOM 13201 O O . VAL D 1 232 ? 13.42100 30.07900 44.59100 1.000 21.91000 269 VAL D O 1
ATOM 13205 N N . ILE D 1 233 ? 14.96100 29.98100 42.94500 1.000 20.37000 270 ILE D N 1
ATOM 13206 C CA . ILE D 1 233 ? 15.44600 28.64300 43.28400 1.000 20.09000 270 ILE D CA 1
ATOM 13207 C C . ILE D 1 233 ? 16.95800 28.64100 43.11900 1.000 20.65000 270 ILE D C 1
ATOM 13208 O O . ILE D 1 233 ? 17.52700 29.55300 42.49400 1.000 22.35000 270 ILE D O 1
ATOM 13213 N N . PRO D 1 234 ? 17.64700 27.63900 43.67500 1.000 20.27000 271 PRO D N 1
ATOM 13214 C CA . PRO D 1 234 ? 19.10700 27.56800 43.50800 1.000 19.31000 271 PRO D CA 1
ATOM 13215 C C . PRO D 1 234 ? 19.49800 27.40400 42.04600 1.000 18.88000 271 PRO D C 1
ATOM 13216 O O . PRO D 1 234 ? 18.77300 26.80600 41.25000 1.000 20.88000 271 PRO D O 1
ATOM 13220 N N . SER D 1 235 ? 20.69500 27.93100 41.70000 1.000 18.10000 272 SER D N 1
ATOM 13221 C CA . SER D 1 235 ? 21.13500 28.00300 40.30800 1.000 17.40000 272 SER D CA 1
ATOM 13222 C C . SER D 1 235 ? 22.02800 26.82800 39.94100 1.000 17.62000 272 SER D C 1
ATOM 13223 O O . SER D 1 235 ? 22.99700 26.54100 40.65900 1.000 19.28000 272 SER D O 1
ATOM 13226 N N . PRO D 1 236 ? 21.77400 26.16100 38.81300 1.000 16.72000 273 PRO D N 1
ATOM 13227 C CA . PRO D 1 236 ? 22.71900 25.14000 38.34300 1.000 16.57000 273 PRO D CA 1
ATOM 13228 C C . PRO D 1 236 ? 24.09600 25.69800 38.04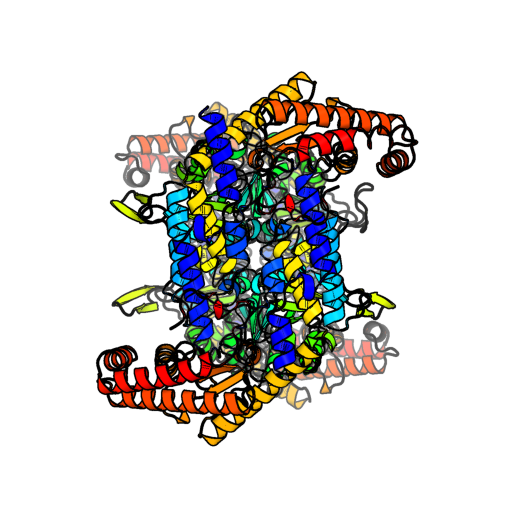500 1.000 16.06000 273 PRO D C 1
ATOM 13229 O O . PRO D 1 236 ? 25.07600 24.93900 38.04500 1.000 17.86000 273 PRO D O 1
ATOM 13233 N N . PHE D 1 237 ? 24.20200 27.00300 37.78600 1.000 16.46000 274 PHE D N 1
ATOM 13234 C CA . PHE D 1 237 ? 25.48900 27.60000 37.45800 1.000 17.33000 274 PHE D CA 1
ATOM 13235 C C . PHE D 1 237 ? 26.46400 27.55100 38.62600 1.000 17.47000 274 PHE D C 1
ATOM 13236 O O . PHE D 1 237 ? 27.66800 27.73300 38.42000 1.000 18.64000 274 PHE D O 1
ATOM 13244 N N . GLU D 1 238 ? 25.97700 27.29900 39.84200 1.000 18.42000 275 GLU D N 1
ATOM 13245 C CA . GLU D 1 238 ? 26.87400 27.15100 40.97900 1.000 19.01000 275 GLU D CA 1
ATOM 13246 C C . GLU D 1 238 ? 27.77700 25.92700 40.83900 1.000 19.62000 275 GLU D C 1
ATOM 13247 O O . GLU D 1 238 ? 28.86400 25.90100 41.43400 1.000 21.36000 275 GLU D O 1
ATOM 13253 N N . TYR D 1 239 ? 27.37200 24.93100 40.03700 1.000 19.24000 276 TYR D N 1
ATOM 13254 C CA . TYR D 1 239 ? 28.06900 23.64600 39.97100 1.000 19.15000 276 TYR D CA 1
ATOM 13255 C C . TYR D 1 239 ? 28.37900 23.15400 38.56300 1.000 17.89000 276 TYR D C 1
ATOM 13256 O O . TYR D 1 239 ? 29.42600 22.53100 38.36000 1.000 19.89000 276 TYR D O 1
ATOM 13265 N N . ALA D 1 240 ? 27.50200 23.39700 37.59100 1.000 17.25000 277 ALA D N 1
ATOM 13266 C CA . ALA D 1 240 ? 27.61700 22.71500 36.30600 1.000 15.76000 277 ALA D CA 1
ATOM 13267 C C . ALA D 1 240 ? 28.79800 23.23100 35.48600 1.000 16.30000 277 ALA D C 1
ATOM 13268 O O . ALA D 1 240 ? 29.25600 24.36400 35.65600 1.000 18.18000 277 ALA D O 1
ATOM 13270 N N . ASP D 1 241 ? 29.28600 22.37300 34.57900 1.000 15.02000 278 ASP D N 1
ATOM 13271 C CA . ASP D 1 241 ? 30.28400 22.76800 33.58400 1.000 15.19000 278 ASP D CA 1
ATOM 13272 C C . ASP D 1 241 ? 29.63900 23.45500 32.39100 1.000 14.37000 278 ASP D C 1
ATOM 13273 O O . ASP D 1 241 ? 30.18100 24.42800 31.85100 1.000 14.87000 278 ASP D O 1
ATOM 13278 N N . VAL D 1 242 ? 28.50100 22.92600 31.95900 1.000 14.41000 279 VAL D N 1
ATOM 13279 C CA . VAL D 1 242 ? 27.75000 23.39600 30.80300 1.000 13.59000 279 VAL D CA 1
ATOM 13280 C C . VAL D 1 242 ? 26.28700 23.44200 31.21600 1.000 13.92000 279 VAL D C 1
ATOM 13281 O O . VAL D 1 242 ? 25.82800 22.58600 31.98300 1.000 14.36000 279 VAL D O 1
ATOM 13285 N N . VAL D 1 243 ? 25.56400 24.45600 30.74900 1.000 13.50000 280 VAL D N 1
ATOM 13286 C CA . VAL D 1 243 ? 24.13700 24.59100 31.03400 1.000 14.01000 280 VAL D CA 1
ATOM 13287 C C . VAL D 1 243 ? 23.41900 24.85000 29.71900 1.000 13.72000 280 VAL D C 1
ATOM 13288 O O . VAL D 1 243 ? 23.71200 25.83700 29.03500 1.000 15.18000 280 VAL D O 1
ATOM 13292 N N . THR D 1 244 ? 22.47400 23.98200 29.37400 1.000 12.79000 281 THR D N 1
ATOM 13293 C CA . THR D 1 244 ? 21.59000 24.22200 28.24300 1.000 12.88000 281 THR D CA 1
ATOM 13294 C C . THR D 1 244 ? 20.20700 24.61500 28.73600 1.000 13.82000 281 THR D C 1
ATOM 13295 O O . THR D 1 244 ? 19.80900 24.30500 29.86500 1.000 14.48000 281 THR D O 1
ATOM 13299 N N . THR D 1 245 ? 19.47200 25.30200 27.86800 1.000 14.44000 282 THR D N 1
ATOM 13300 C CA . THR D 1 245 ? 18.08300 25.61500 28.17100 1.000 14.40000 282 THR D CA 1
ATOM 13301 C C . THR D 1 245 ? 17.34800 25.95100 26.88300 1.000 14.99000 282 THR D C 1
ATOM 13302 O O . THR D 1 245 ? 17.93700 26.46300 25.93200 1.000 15.86000 282 THR D O 1
ATOM 13306 N N . THR D 1 246 ? 16.05600 25.64300 26.86700 1.000 13.65000 283 THR D N 1
ATOM 13307 C CA . THR D 1 246 ? 15.15400 26.29600 25.93700 1.000 13.88000 283 THR D CA 1
ATOM 13308 C C . THR D 1 246 ? 15.00600 27.75900 26.33100 1.000 15.40000 283 THR D C 1
ATOM 13309 O O . THR D 1 246 ? 15.22200 28.14100 27.48400 1.000 16.67000 283 THR D O 1
ATOM 13313 N N . THR D 1 247 ? 14.64400 28.59000 25.36200 1.000 14.94000 284 THR D N 1
ATOM 13314 C CA . THR D 1 247 ? 14.34700 29.97900 25.66400 1.000 14.21000 284 THR D CA 1
ATOM 13315 C C . THR D 1 247 ? 12.85500 30.21200 25.81600 1.000 14.85000 284 THR D C 1
ATOM 13316 O O . THR D 1 247 ? 12.44900 31.26000 26.32600 1.000 16.23000 284 THR D O 1
ATOM 13320 N N . HIS D 1 248 ? 12.04700 29.24800 25.40400 1.000 15.48000 285 HIS D N 1
ATOM 13321 C CA . HIS D 1 248 ? 10.62800 29.22000 25.68600 1.000 16.13000 285 HIS D CA 1
ATOM 13322 C C . HIS D 1 248 ? 10.46600 28.46700 27.01600 1.000 22.70000 285 HIS D C 1
ATOM 13323 O O . HIS D 1 248 ? 11.43800 28.35900 27.77200 1.000 30.26000 285 HIS D O 1
ATOM 13330 N N . LYS D 1 249 ? 9.27300 27.96200 27.31000 1.000 19.85000 286 LYS D N 1
ATOM 13331 C CA . LYS D 1 249 ? 8.96800 27.37700 28.64100 1.000 18.15000 286 LYS D CA 1
ATOM 13332 C C . LYS D 1 249 ? 9.12000 28.43500 29.70000 1.000 20.80000 286 LYS D C 1
ATOM 13333 O O . LYS D 1 249 ? 8.70900 29.56900 29.49700 1.000 20.87000 286 LYS D O 1
ATOM 13339 N N . SER D 1 250 ? 9.71500 28.10000 30.84100 1.000 22.89000 287 SER D N 1
ATOM 13340 C CA . SER D 1 250 ? 9.58600 29.00100 31.98200 1.000 23.03000 287 SER D CA 1
ATOM 13341 C C . SER D 1 250 ? 10.34800 30.32700 31.78800 1.000 21.60000 287 SER D C 1
ATOM 13342 O O . SER D 1 250 ? 9.99300 31.32400 32.41000 1.000 23.09000 287 SER D O 1
ATOM 13345 N N . LEU D 1 251 ? 11.35000 30.37400 30.89900 1.000 19.69000 288 LEU D N 1
ATOM 13346 C CA . LEU D 1 251 ? 11.97600 31.66500 30.60300 1.000 17.72000 288 LEU D CA 1
ATOM 13347 C C . LEU D 1 251 ? 10.99000 32.62600 29.94600 1.000 18.05000 288 LEU D C 1
ATOM 13348 O O . LEU D 1 251 ? 11.12200 33.84800 30.09700 1.000 17.73000 288 LEU D O 1
ATOM 13353 N N . ARG D 1 252 ? 10.00000 32.09000 29.22100 1.000 18.16000 289 ARG D N 1
ATOM 13354 C CA . ARG D 1 252 ? 8.92200 32.86000 28.58800 1.000 17.01000 289 ARG D CA 1
ATOM 13355 C C . ARG D 1 252 ? 9.41700 33.68100 27.39100 1.000 17.74000 289 ARG D C 1
ATOM 13356 O O . ARG D 1 252 ? 8.84900 34.72700 27.05800 1.000 19.79000 289 ARG D O 1
ATOM 13364 N N . GLY D 1 253 ? 10.45900 33.20700 26.71500 1.000 15.41000 290 GLY D N 1
ATOM 13365 C CA . GLY D 1 253 ? 10.94900 33.85600 25.51800 1.000 14.38000 290 GLY D CA 1
ATOM 13366 C C . GLY D 1 253 ? 10.47300 33.18400 24.24100 1.000 15.78000 290 GLY D C 1
ATOM 13367 O O . GLY D 1 253 ? 9.53000 32.38700 24.23600 1.000 16.87000 290 GLY D O 1
ATOM 13368 N N . PRO D 1 254 ? 11.13700 33.49400 23.13200 1.000 14.97000 291 PRO D N 1
ATOM 13369 C CA . PRO D 1 254 ? 10.80400 32.85000 21.85500 1.000 15.35000 291 PRO D CA 1
ATOM 13370 C C . PRO D 1 254 ? 11.22700 31.38700 21.85300 1.000 13.65000 291 PRO D C 1
ATOM 13371 O O . PRO D 1 254 ? 11.95900 30.92100 22.73000 1.000 14.58000 291 PRO D O 1
ATOM 13375 N N . ARG D 1 255 ? 10.76900 30.64900 20.83900 1.000 13.00000 292 ARG D N 1
ATOM 13376 C CA . ARG D 1 255 ? 11.23500 29.27400 20.67600 1.000 13.42000 292 ARG D CA 1
ATOM 13377 C C . ARG D 1 255 ? 12.68600 29.28200 20.20900 1.000 15.28000 292 ARG D C 1
ATOM 13378 O O . ARG D 1 255 ? 12.98900 29.76600 19.11300 1.000 17.32000 292 ARG D O 1
ATOM 13386 N N . GLY D 1 256 ? 13.57000 28.75000 21.04300 1.000 14.05000 293 GLY D N 1
ATOM 13387 C CA . GLY D 1 256 ? 14.99500 28.76800 20.75800 1.000 13.67000 293 GLY D CA 1
ATOM 13388 C C . GLY D 1 256 ? 15.73400 28.10900 21.90300 1.000 13.02000 293 GLY D C 1
ATOM 13389 O O . GLY D 1 256 ? 15.14400 27.34400 22.66700 1.000 14.19000 293 GLY D O 1
ATOM 13390 N N . ALA D 1 257 ? 17.02700 28.40800 22.03200 1.000 13.34000 294 ALA D N 1
ATOM 13391 C CA . ALA D 1 257 ? 17.84000 27.74800 23.04600 1.000 12.76000 294 ALA D CA 1
ATOM 13392 C C . ALA D 1 257 ? 19.09200 28.56600 23.32500 1.000 13.11000 294 ALA D C 1
ATOM 13393 O O . ALA D 1 257 ? 19.49700 29.41500 22.52700 1.000 14.12000 294 ALA D O 1
ATOM 13395 N N . MET D 1 258 ? 19.69800 28.30100 24.48600 1.000 12.54000 295 MET D N 1
ATOM 13396 C CA . MET D 1 258 ? 20.99600 28.85300 24.83500 1.000 12.69000 295 MET D CA 1
ATOM 13397 C C . MET D 1 258 ? 21.88500 27.73900 25.36600 1.000 13.75000 295 MET D C 1
ATOM 13398 O O . MET D 1 258 ? 21.40800 26.79200 26.00000 1.000 14.34000 295 MET D O 1
ATOM 13403 N N . ILE D 1 259 ? 23.18600 27.86600 25.11100 1.000 13.23000 296 ILE D N 1
ATOM 13404 C CA . ILE D 1 259 ? 24.19600 26.98600 25.68700 1.000 12.40000 296 ILE D CA 1
ATOM 13405 C C . ILE D 1 259 ? 25.19900 27.85800 26.42600 1.000 13.29000 296 ILE D C 1
ATOM 13406 O O . ILE D 1 259 ? 25.86300 28.69800 25.80700 1.000 14.64000 296 ILE D O 1
ATOM 13411 N N . PHE D 1 260 ? 25.31800 27.65100 27.73600 1.000 13.27000 297 PHE D N 1
ATOM 13412 C CA . PHE D 1 260 ? 26.30100 28.33000 28.57300 1.000 12.86000 297 PHE D CA 1
ATOM 13413 C C . PHE D 1 260 ? 27.43300 27.36600 28.91900 1.000 13.72000 297 PHE D C 1
ATOM 13414 O O . PHE D 1 260 ? 27.21200 26.16400 29.06100 1.000 14.60000 297 PHE D O 1
ATOM 13422 N N . PHE D 1 261 ? 28.64300 27.89300 29.09800 1.000 13.93000 298 PHE D N 1
ATOM 13423 C CA . PHE D 1 261 ? 29.76900 27.00800 29.37000 1.000 14.82000 298 PHE D CA 1
ATOM 13424 C C . PHE D 1 261 ? 30.83700 27.73600 30.17300 1.000 15.45000 298 PHE D C 1
ATOM 13425 O O . PHE D 1 261 ? 31.04900 28.94600 30.01700 1.000 15.49000 298 PHE D O 1
ATOM 13433 N N . ARG D 1 262 ? 31.52000 26.97700 31.02700 1.000 15.54000 299 ARG D N 1
ATOM 13434 C CA . ARG D 1 262 ? 32.61900 27.54000 31.79300 1.000 15.81000 299 ARG D CA 1
ATOM 13435 C C . ARG D 1 262 ? 33.77000 27.95600 30.88300 1.000 16.47000 299 ARG D C 1
ATOM 13436 O O . ARG D 1 262 ? 34.04200 27.33400 29.84700 1.000 17.47000 299 ARG D O 1
ATOM 13444 N N . LYS D 1 263 ? 34.43100 29.04300 31.28600 1.000 16.95000 300 LYS D N 1
ATOM 13445 C CA . LYS D 1 263 ? 35.67600 29.52100 30.70500 1.000 17.30000 300 LYS D CA 1
ATOM 13446 C C . LYS D 1 263 ? 36.70100 29.67500 31.81700 1.000 17.69000 300 LYS D C 1
ATOM 13447 O O . LYS D 1 263 ? 36.34700 29.91200 32.97300 1.000 19.22000 300 LYS D O 1
ATOM 13453 N N . GLY D 1 264 ? 37.97300 29.57300 31.45800 1.000 18.79000 301 GLY D N 1
ATOM 13454 C CA . GLY D 1 264 ? 39.01300 29.85200 32.42900 1.000 20.24000 301 GLY D CA 1
ATOM 13455 C C . GLY D 1 264 ? 39.61300 28.62500 33.07700 1.000 20.49000 301 GLY D C 1
ATOM 13456 O O . GLY D 1 264 ? 39.61100 27.53600 32.49200 1.000 21.82000 301 GLY D O 1
ATOM 13457 N N . LEU D 1 265 ? 40.13300 28.79900 34.29000 1.000 20.05000 302 LEU D N 1
ATOM 13458 C CA . LEU D 1 265 ? 40.89700 27.75700 34.96300 1.000 20.16000 302 LEU D CA 1
ATOM 13459 C C . LEU D 1 265 ? 39.98000 26.67400 35.51500 1.000 21.78000 302 LEU D C 1
ATOM 13460 O O . LEU D 1 265 ? 39.04700 26.96500 36.26900 1.000 24.65000 302 LEU D O 1
ATOM 13465 N N . LYS D 1 266 ? 40.24900 25.42300 35.14200 1.000 21.79000 303 LYS D N 1
ATOM 13466 C CA . LYS D 1 266 ? 39.57800 24.28800 35.76500 1.000 24.23000 303 LYS D CA 1
ATOM 13467 C C . LYS D 1 266 ? 40.30000 23.85700 37.04000 1.000 27.83000 303 LYS D C 1
ATOM 13468 O O . LYS D 1 266 ? 39.68300 23.73300 38.10400 1.000 29.68000 303 LYS D O 1
ATOM 13474 N N . GLU D 1 267 ? 41.60500 23.64100 36.94800 1.000 27.21000 304 GLU D N 1
ATOM 13475 C CA . GLU D 1 267 ? 42.40700 23.21200 38.08400 1.000 27.92000 304 GLU D CA 1
ATOM 13476 C C . GLU D 1 267 ? 43.86900 23.39100 37.71500 1.000 28.00000 304 GLU D C 1
ATOM 13477 O O . GLU D 1 267 ? 44.21800 23.49300 36.53700 1.000 27.13000 304 GLU D O 1
ATOM 13483 N N . ILE D 1 268 ? 44.71900 23.42800 38.73400 1.000 28.08000 305 ILE D N 1
ATOM 13484 C CA . ILE D 1 268 ? 46.15100 23.22300 38.55800 1.000 29.66000 305 ILE D CA 1
ATOM 13485 C C . ILE D 1 268 ? 46.41700 21.75600 38.86800 1.000 33.21000 305 ILE D C 1
ATOM 13486 O O . ILE D 1 268 ? 46.07000 21.27400 39.95300 1.000 36.75000 305 ILE D O 1
ATOM 13491 N N . ASN D 1 269 ? 46.99500 21.03000 37.91200 1.000 33.86000 306 ASN D N 1
ATOM 13492 C CA . ASN D 1 269 ? 47.12000 19.59100 38.09100 1.000 37.09000 306 ASN D CA 1
ATOM 13493 C C . ASN D 1 269 ? 48.30700 19.26800 38.99800 1.000 39.20000 306 ASN D C 1
ATOM 13494 O O . ASN D 1 269 ? 48.99100 20.15300 39.51700 1.000 39.37000 306 ASN D O 1
ATOM 13499 N N . LYS D 1 270 ? 48.55200 17.97000 39.19000 1.000 42.42000 307 LYS D N 1
ATOM 13500 C CA . LYS D 1 270 ? 49.59900 17.52700 40.10300 1.000 45.41000 307 LYS D CA 1
ATOM 13501 C C . LYS D 1 270 ? 50.99400 17.91500 39.63300 1.000 45.25000 307 LYS D C 1
ATOM 13502 O O . LYS D 1 270 ? 51.91500 17.98300 40.45700 1.000 45.67000 307 LYS D O 1
ATOM 13508 N N . GLN D 1 271 ? 51.17300 18.16700 38.33800 1.000 43.83000 308 GLN D N 1
ATOM 13509 C CA . GLN D 1 271 ? 52.44400 18.62900 37.80000 1.000 43.73000 308 GLN D CA 1
ATOM 13510 C C . GLN D 1 271 ? 52.57800 20.14700 37.83300 1.000 41.30000 308 GLN D C 1
ATOM 13511 O O . GLN D 1 271 ? 53.57200 20.68000 37.33000 1.000 42.62000 308 GLN D O 1
ATOM 13517 N N . GLY D 1 272 ? 51.60600 20.85100 38.40800 1.000 36.88000 309 GLY D N 1
ATOM 13518 C CA . GLY D 1 272 ? 51.67800 22.29300 38.49400 1.000 35.04000 309 GLY D CA 1
ATOM 13519 C C . GLY D 1 272 ? 51.27000 23.03400 37.24300 1.000 32.10000 309 GLY D C 1
ATOM 13520 O O . GLY D 1 272 ? 51.51900 24.24100 37.14600 1.000 31.48000 309 GLY D O 1
ATOM 13521 N N . LYS D 1 273 ? 50.65200 22.35800 36.28100 1.000 30.62000 310 LYS D N 1
ATOM 13522 C CA . LYS D 1 273 ? 50.22600 22.99600 35.04700 1.000 30.26000 310 LYS D CA 1
ATOM 13523 C C . LYS D 1 273 ? 48.76700 23.41500 35.15800 1.000 28.00000 310 LYS D C 1
ATOM 13524 O O . LYS D 1 273 ? 47.93400 22.66300 35.67000 1.000 27.61000 310 LYS D O 1
ATOM 13530 N N . GLU D 1 274 ? 48.46600 24.63000 34.70100 1.000 25.08000 311 GLU D N 1
ATOM 13531 C CA . GLU D 1 274 ? 47.07400 25.04800 34.59000 1.000 23.45000 311 GLU D CA 1
ATOM 13532 C C . GLU D 1 274 ? 46.35200 24.19100 33.56400 1.000 24.57000 311 GLU D C 1
ATOM 13533 O O . GLU D 1 274 ? 46.83700 24.00700 32.44600 1.000 25.44000 311 GLU D O 1
ATOM 13539 N N . VAL D 1 275 ? 45.18800 23.67600 33.94700 1.000 22.56000 312 VAL D N 1
ATOM 13540 C CA . VAL D 1 275 ? 44.26900 23.01900 33.03200 1.000 22.76000 312 VAL D CA 1
ATOM 13541 C C . VAL D 1 275 ? 43.11700 23.98500 32.81600 1.000 20.77000 312 VAL D C 1
ATOM 13542 O O . VAL D 1 275 ? 42.37600 24.30200 33.75500 1.000 21.81000 312 VAL D O 1
ATOM 13546 N N A MET D 1 276 ? 42.97600 24.47000 31.58800 0.580 20.49000 313 MET D N 1
ATOM 13547 N N B MET D 1 276 ? 42.96500 24.46000 31.58500 0.420 20.67000 313 MET D N 1
ATOM 13548 C CA A MET D 1 276 ? 41.91100 25.39800 31.25300 0.580 21.30000 313 MET D CA 1
ATOM 13549 C CA B MET D 1 276 ? 41.91500 25.41100 31.26500 0.420 21.32000 313 MET D CA 1
ATOM 13550 C C A MET D 1 276 ? 40.68500 24.64300 30.76400 0.580 21.17000 313 MET D C 1
ATOM 13551 C C B MET D 1 276 ? 40.69700 24.68500 30.71200 0.420 20.81000 313 MET D C 1
ATOM 13552 O O A MET D 1 276 ? 40.78500 23.55400 30.18900 0.580 22.14000 313 MET D O 1
ATOM 13553 O O B MET D 1 276 ? 40.81400 23.65100 30.04500 0.420 21.19000 313 MET D O 1
ATOM 13562 N N . TYR D 1 277 ? 39.51900 25.23300 30.99800 1.000 19.28000 314 TYR D N 1
ATOM 13563 C CA . TYR D 1 277 ? 38.30700 24.69600 30.40500 1.000 21.00000 314 TYR D CA 1
ATOM 13564 C C . TYR D 1 277 ? 38.41400 24.75700 28.89400 1.000 23.89000 314 TYR D C 1
ATOM 13565 O O . TYR D 1 277 ? 38.96300 25.70600 28.32500 1.000 24.72000 314 TYR D O 1
ATOM 13574 N N . ASP D 1 278 ? 37.90900 23.70900 28.25600 1.000 26.19000 315 ASP D N 1
ATOM 13575 C CA . ASP D 1 278 ? 38.01500 23.50600 26.82500 1.000 29.26000 315 ASP D CA 1
ATOM 13576 C C . ASP D 1 278 ? 36.61300 23.33900 26.26100 1.000 27.66000 315 ASP D C 1
ATOM 13577 O O . ASP D 1 278 ? 36.35700 22.41000 25.48700 1.000 35.10000 315 ASP D O 1
ATOM 13582 N N . TYR D 1 279 ? 35.69500 24.22600 26.64100 1.000 20.15000 316 TYR D N 1
ATOM 13583 C CA . TYR D 1 279 ? 34.30800 24.12800 26.19400 1.000 18.45000 316 TYR D CA 1
ATOM 13584 C C . TYR D 1 279 ? 33.94700 25.15400 25.13100 1.000 18.43000 316 TYR D C 1
ATOM 13585 O O . TYR D 1 279 ? 33.20900 24.83100 24.19500 1.000 18.92000 316 TYR D O 1
ATOM 13594 N N . GLU D 1 280 ? 34.43400 26.38800 25.27100 1.000 19.08000 317 GLU D N 1
ATOM 13595 C CA . GLU D 1 280 ? 33.94700 27.48900 24.44300 1.000 18.06000 317 GLU D CA 1
ATOM 13596 C C . GLU D 1 280 ? 34.15700 27.20900 22.95900 1.000 16.95000 317 GLU D C 1
ATOM 13597 O O . GLU D 1 280 ? 33.20600 27.22500 22.16800 1.000 18.32000 317 GLU D O 1
ATOM 13603 N N . ASP D 1 281 ? 35.40500 26.96300 22.55800 1.000 17.11000 318 ASP D N 1
ATOM 13604 C CA . ASP D 1 281 ? 35.67400 26.74200 21.14200 1.000 16.98000 318 ASP D CA 1
ATOM 13605 C C . ASP D 1 281 ? 34.99200 25.48200 20.63400 1.000 16.30000 318 ASP D C 1
ATOM 13606 O O . ASP D 1 281 ? 34.44500 25.47400 19.52900 1.000 16.15000 318 ASP D O 1
ATOM 13611 N N A ARG D 1 282 ? 35.00600 24.40700 21.42800 0.530 15.69000 319 ARG D N 1
ATOM 13612 N N B ARG D 1 282 ? 35.00900 24.40600 21.42600 0.470 15.95000 319 ARG D N 1
ATOM 13613 C CA A ARG D 1 282 ? 34.39700 23.16000 20.97300 0.530 15.48000 319 ARG D CA 1
ATOM 13614 C CA B ARG D 1 282 ? 34.39500 23.16100 20.97200 0.470 15.89000 319 ARG D CA 1
ATOM 13615 C C A ARG D 1 282 ? 32.89200 23.31100 20.78400 0.530 14.71000 319 ARG D C 1
ATOM 13616 C C B ARG D 1 282 ? 32.89200 23.32000 20.77900 0.470 15.06000 319 ARG D C 1
ATOM 13617 O O A ARG D 1 282 ? 32.33600 22.83700 19.78700 0.530 14.20000 319 ARG D O 1
ATOM 13618 O O B ARG D 1 282 ? 32.33800 22.85800 19.77400 0.470 14.61000 319 ARG D O 1
ATOM 13633 N N . ILE D 1 283 ? 32.21400 23.97600 21.72400 1.000 14.08000 320 ILE D N 1
ATOM 13634 C CA . ILE D 1 283 ? 30.76500 24.14300 21.60900 1.000 13.49000 320 ILE D CA 1
ATOM 13635 C C . ILE D 1 283 ? 30.42200 25.12200 20.49300 1.000 13.93000 320 ILE D C 1
ATOM 13636 O O . ILE D 1 283 ? 29.53700 24.85600 19.66900 1.000 13.96000 320 ILE D O 1
ATOM 13641 N N . ASN D 1 284 ? 31.10200 26.27000 20.44100 1.000 13.54000 321 ASN D N 1
ATOM 13642 C CA . ASN D 1 284 ? 30.80000 27.21200 19.36400 1.000 13.05000 321 ASN D CA 1
ATOM 13643 C C . ASN D 1 284 ? 31.02300 26.57900 17.99300 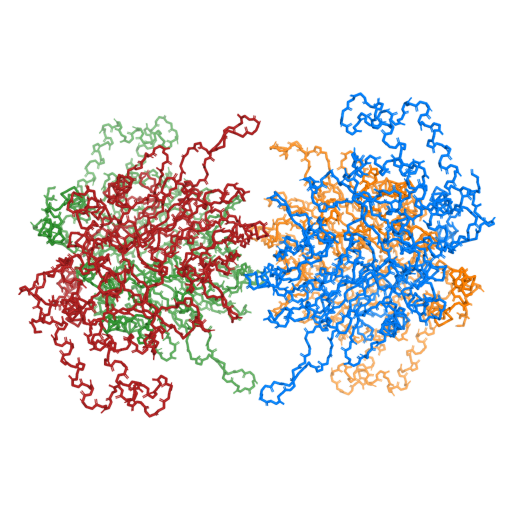1.000 14.58000 321 ASN D C 1
ATOM 13644 O O . ASN D 1 284 ? 30.23100 26.79700 17.06900 1.000 15.21000 321 ASN D O 1
ATOM 13649 N N . GLN D 1 285 ? 32.07500 25.76300 17.84800 1.000 14.14000 322 GLN D N 1
ATOM 13650 C CA . GLN D 1 285 ? 32.32900 25.13000 16.55400 1.000 14.48000 322 GLN D CA 1
ATOM 13651 C C . GLN D 1 285 ? 31.36100 23.98600 16.26800 1.000 14.79000 322 GLN D C 1
ATOM 13652 O O . GLN D 1 285 ? 31.07700 23.70200 15.09700 1.000 16.66000 322 GLN D O 1
ATOM 13658 N N . ALA D 1 286 ? 30.84700 23.31400 17.30400 1.000 13.46000 323 ALA D N 1
ATOM 13659 C CA . ALA D 1 286 ? 29.82400 22.30100 17.06400 1.000 14.47000 323 ALA D CA 1
ATOM 13660 C C . ALA D 1 286 ? 28.53700 22.93100 16.55000 1.000 13.25000 323 ALA D C 1
ATOM 13661 O O . ALA D 1 286 ? 27.86200 22.35500 15.68800 1.000 14.72000 323 ALA D O 1
ATOM 13663 N N . VAL D 1 287 ? 28.17300 24.10600 17.07000 1.000 13.99000 324 VAL D N 1
ATOM 13664 C CA . VAL D 1 287 ? 26.98900 24.79300 16.56800 1.000 12.88000 324 VAL D CA 1
ATOM 13665 C C . VAL D 1 287 ? 27.22200 25.26000 15.14100 1.000 15.45000 324 VAL D C 1
ATOM 13666 O O . VAL D 1 287 ? 26.41700 24.99000 14.24100 1.000 15.95000 324 VAL D O 1
ATOM 13670 N N . PHE D 1 288 ? 28.32500 25.97400 14.91300 1.000 14.14000 325 PHE D N 1
ATOM 13671 C CA . PHE D 1 288 ? 28.68900 26.35500 13.57000 1.000 14.93000 325 PHE D CA 1
ATOM 13672 C C . PHE D 1 288 ? 30.21100 26.35200 13.49400 1.000 14.81000 325 PHE D C 1
ATOM 13673 O O . PHE D 1 288 ? 30.84900 27.04400 14.29700 1.000 15.20000 325 PHE D O 1
ATOM 13681 N N . PRO D 1 289 ? 30.82100 25.66800 12.50800 1.000 14.23000 326 PRO D N 1
ATOM 13682 C CA . PRO D 1 289 ? 30.22400 25.06000 11.31100 1.000 14.33000 326 PRO D CA 1
ATOM 13683 C C . PRO D 1 289 ? 29.74000 23.60800 11.45000 1.000 15.18000 326 PRO D C 1
ATOM 13684 O O . PRO D 1 289 ? 29.36800 22.99700 10.44300 1.000 15.88000 326 PRO D O 1
ATOM 13688 N N . GLY D 1 290 ? 29.72300 23.06600 12.66700 1.000 14.43000 327 GLY D N 1
ATOM 13689 C CA . GLY D 1 290 ? 29.51200 21.63400 12.81800 1.000 13.83000 327 GLY D CA 1
ATOM 13690 C C . GLY D 1 290 ? 28.12600 21.16400 12.40700 1.000 14.22000 327 GLY D C 1
ATOM 13691 O O . GLY D 1 290 ? 27.98900 20.23000 11.60900 1.000 14.79000 327 GLY D O 1
ATOM 13692 N N . LEU D 1 291 ? 27.07800 21.78600 12.95800 1.000 13.22000 328 LEU D N 1
ATOM 13693 C CA . LEU D 1 291 ? 25.72400 21.24200 12.84500 1.000 12.67000 328 LEU D CA 1
ATOM 13694 C C . LEU D 1 291 ? 24.66300 22.22500 12.36300 1.000 14.17000 328 LEU D C 1
ATOM 13695 O O . LEU D 1 291 ? 23.60100 21.77200 11.91400 1.000 18.57000 328 LEU D O 1
ATOM 13700 N N . GLN D 1 292 ? 24.89300 23.53100 12.43500 1.000 12.83000 329 GLN D N 1
ATOM 13701 C CA . GLN D 1 292 ? 23.92300 24.51200 11.96300 1.000 12.88000 329 GLN D CA 1
ATOM 13702 C C . GLN D 1 292 ? 24.56300 25.38900 10.90400 1.000 12.82000 329 GLN D C 1
ATOM 13703 O O . GLN D 1 292 ? 25.78300 25.36800 10.70100 1.000 15.55000 329 GLN D O 1
ATOM 13709 N N . GLY D 1 293 ? 23.70800 26.15100 10.21900 1.000 12.59000 330 GLY D N 1
ATOM 13710 C CA . GLY D 1 293 ? 24.13400 27.12100 9.22900 1.000 12.91000 330 GLY D CA 1
ATOM 13711 C C . GLY D 1 293 ? 23.83200 28.53300 9.69500 1.000 12.47000 330 GLY D C 1
ATOM 13712 O O . GLY D 1 293 ? 24.32700 28.96500 10.74000 1.000 14.45000 330 GLY D O 1
ATOM 13713 N N . GLY D 1 294 ? 22.99800 29.25500 8.95000 1.000 13.14000 331 GLY D N 1
ATOM 13714 C CA . GLY D 1 294 ? 22.70300 30.62900 9.27600 1.000 14.40000 331 GLY D CA 1
ATOM 13715 C C . GLY D 1 294 ? 21.91000 30.76300 10.56000 1.000 13.85000 331 GLY D C 1
ATOM 13716 O O . GLY D 1 294 ? 20.89300 30.09000 10.76400 1.000 15.07000 331 GLY D O 1
ATOM 13717 N N . PRO D 1 295 ? 22.37300 31.62900 11.46100 1.000 13.35000 332 PRO D N 1
ATOM 13718 C CA . PRO D 1 295 ? 21.59000 31.91500 12.67300 1.000 13.91000 332 PRO D CA 1
ATOM 13719 C C . PRO D 1 295 ? 20.22000 32.47500 12.31900 1.000 12.48000 332 PRO D C 1
ATOM 13720 O O . PRO D 1 295 ? 20.03500 33.12500 11.29100 1.000 15.21000 332 PRO D O 1
ATOM 13724 N N . HIS D 1 296 ? 19.25600 32.22700 13.19800 1.000 12.09000 333 HIS D N 1
ATOM 13725 C CA . HIS D 1 296 ? 17.91400 32.77400 13.02800 1.000 12.09000 333 HIS D CA 1
ATOM 13726 C C . HIS D 1 296 ? 17.85400 34.08900 13.79100 1.000 12.27000 333 HIS D C 1
ATOM 13727 O O . HIS D 1 296 ? 17.54700 34.13400 14.98700 1.000 12.80000 333 HIS D O 1
ATOM 13734 N N . ASN D 1 297 ? 18.16500 35.18300 13.09300 1.000 13.00000 334 ASN D N 1
ATOM 13735 C CA . ASN D 1 297 ? 18.38400 36.43800 13.80000 1.000 12.39000 334 ASN D CA 1
ATOM 13736 C C . ASN D 1 297 ? 17.09900 37.05700 14.31800 1.000 12.40000 334 ASN D C 1
ATOM 13737 O O . ASN D 1 297 ? 17.15000 37.82800 15.29000 1.000 13.70000 334 ASN D O 1
ATOM 13742 N N . HIS D 1 298 ? 15.95400 36.74200 13.70400 1.000 13.33000 335 HIS D N 1
ATOM 13743 C CA . HIS D 1 298 ? 14.68200 37.17200 14.28400 1.000 11.61000 335 HIS D CA 1
ATOM 13744 C C . HIS D 1 298 ? 14.47100 36.53700 15.65700 1.000 12.96000 335 HIS D C 1
ATOM 13745 O O . HIS D 1 298 ? 14.06600 37.21600 16.60900 1.000 14.35000 335 HIS D O 1
ATOM 13752 N N . THR D 1 299 ? 14.77800 35.24300 15.79400 1.000 12.23000 336 THR D N 1
ATOM 13753 C CA . THR D 1 299 ? 14.64400 34.59900 17.09800 1.000 11.91000 336 THR D CA 1
ATOM 13754 C C . THR D 1 299 ? 15.66600 35.13700 18.09100 1.000 12.32000 336 THR D C 1
ATOM 13755 O O . THR D 1 299 ? 15.33600 35.37000 19.26200 1.000 14.78000 336 THR D O 1
ATOM 13759 N N . ILE D 1 300 ? 16.90900 35.35000 17.64500 1.000 12.26000 337 ILE D N 1
ATOM 13760 C CA . ILE D 1 300 ? 17.93600 35.88100 18.54200 1.000 12.23000 337 ILE D CA 1
ATOM 13761 C C . ILE D 1 300 ? 17.53900 37.26300 19.05200 1.000 14.57000 337 ILE D C 1
ATOM 13762 O O . ILE D 1 300 ? 17.74300 37.59300 20.22900 1.000 14.45000 337 ILE D O 1
ATOM 13767 N N . THR D 1 301 ? 16.95900 38.08900 18.17500 1.000 14.30000 338 THR D N 1
ATOM 13768 C CA . THR D 1 301 ? 16.53100 39.42600 18.57500 1.000 13.26000 338 THR D CA 1
ATOM 13769 C C . THR D 1 301 ? 15.37200 39.35000 19.56200 1.000 12.80000 338 THR D C 1
ATOM 13770 O O . THR D 1 301 ? 15.36700 40.05900 20.57600 1.000 13.77000 338 THR D O 1
ATOM 13774 N N . GLY D 1 302 ? 14.40000 38.46600 19.30600 1.000 13.14000 339 GLY D N 1
ATOM 13775 C CA . GLY D 1 302 ? 13.34200 38.24900 20.28100 1.000 13.62000 339 GLY D CA 1
ATOM 13776 C C . GLY D 1 302 ? 13.87300 37.72300 21.60200 1.000 13.59000 339 GLY D C 1
ATOM 13777 O O . GLY D 1 302 ? 13.36400 38.06800 22.66900 1.000 13.84000 339 GLY D O 1
ATOM 13778 N N . LEU D 1 303 ? 14.90900 36.88300 21.54800 1.000 14.40000 340 LEU D N 1
ATOM 13779 C CA . LEU D 1 303 ? 15.53400 36.38500 22.77000 1.000 13.11000 340 LEU D CA 1
ATOM 13780 C C . LEU D 1 303 ? 16.16300 37.52200 23.57300 1.000 14.48000 340 LEU D C 1
ATOM 13781 O O . LEU D 1 303 ? 16.04000 37.56200 24.80500 1.000 14.58000 340 LEU D O 1
ATOM 13786 N N . ALA D 1 304 ? 16.82200 38.47000 22.89700 1.000 14.00000 341 ALA D N 1
ATOM 13787 C CA . ALA D 1 304 ? 17.37100 39.61700 23.61900 1.000 14.10000 341 ALA D CA 1
ATOM 13788 C C . ALA D 1 304 ? 16.27900 40.36400 24.37600 1.000 14.83000 341 ALA D C 1
ATOM 13789 O O . ALA D 1 304 ? 16.49100 40.79600 25.51700 1.000 16.18000 341 ALA D O 1
ATOM 13791 N N . VAL D 1 305 ? 15.11200 40.53800 23.74700 1.000 14.90000 342 VAL D N 1
ATOM 13792 C CA . VAL D 1 305 ? 13.97900 41.18700 24.40900 1.000 14.82000 342 VAL D CA 1
ATOM 13793 C C . VAL D 1 305 ? 13.54600 40.38800 25.63200 1.000 14.22000 342 VAL D C 1
ATOM 13794 O O . VAL D 1 305 ? 13.33200 40.94500 26.71800 1.000 14.75000 342 VAL D O 1
ATOM 13798 N N . ALA D 1 306 ? 13.41600 39.06800 25.47400 1.000 15.53000 343 ALA D N 1
ATOM 13799 C CA . ALA D 1 306 ? 12.97500 38.22200 26.58300 1.000 14.49000 343 ALA D CA 1
ATOM 13800 C C . ALA D 1 306 ? 13.95200 38.27500 27.75000 1.000 14.84000 343 ALA D C 1
ATOM 13801 O O . ALA D 1 306 ? 13.54000 38.23000 28.91900 1.000 15.06000 343 ALA D O 1
ATOM 13803 N N . LEU D 1 307 ? 15.25300 38.35700 27.45200 1.000 14.69000 344 LEU D N 1
ATOM 13804 C CA . LEU D 1 307 ? 16.25700 38.36100 28.50700 1.000 14.43000 344 LEU D CA 1
ATOM 13805 C C . LEU D 1 307 ? 16.28000 39.69200 29.24200 1.000 15.74000 344 LEU D C 1
ATOM 13806 O O . LEU D 1 307 ? 16.58800 39.72800 30.43800 1.000 17.46000 344 LEU D O 1
ATOM 13811 N N . LYS D 1 308 ? 15.95400 40.79300 28.55500 1.000 15.95000 345 LYS D N 1
ATOM 13812 C CA . LYS D 1 308 ? 15.77400 42.05900 29.25800 1.000 17.57000 345 LYS D CA 1
ATOM 13813 C C . LYS D 1 308 ? 14.60700 41.97000 30.23300 1.000 17.77000 345 LYS D C 1
ATOM 13814 O O . LYS D 1 308 ? 14.72100 42.37800 31.39900 1.000 18.15000 345 LYS D O 1
ATOM 13820 N N . GLN D 1 309 ? 13.47500 41.41800 29.77800 1.000 17.40000 346 GLN D N 1
ATOM 13821 C CA . GLN D 1 309 ? 12.32700 41.25000 30.66800 1.000 16.15000 346 GLN D CA 1
ATOM 13822 C C . GLN D 1 309 ? 12.68300 40.39400 31.87800 1.000 16.75000 346 GLN D C 1
ATOM 13823 O O . GLN D 1 309 ? 12.20100 40.64600 32.98900 1.000 17.90000 346 GLN D O 1
ATOM 13829 N N . ALA D 1 310 ? 13.54000 39.38600 31.68600 1.000 16.64000 347 ALA D N 1
ATOM 13830 C CA . ALA D 1 310 ? 13.85500 38.44300 32.75700 1.000 18.99000 347 ALA D CA 1
ATOM 13831 C C . ALA D 1 310 ? 14.58000 39.09300 33.93500 1.000 21.02000 347 ALA D C 1
ATOM 13832 O O . ALA D 1 310 ? 14.60900 38.50700 35.02200 1.000 24.01000 347 ALA D O 1
ATOM 13834 N N A ARG D 1 311 ? 15.15200 40.28200 33.73800 0.450 21.20000 348 ARG D N 1
ATOM 13835 N N B ARG D 1 311 ? 15.16500 40.27700 33.75800 0.550 20.88000 348 ARG D N 1
ATOM 13836 C CA A ARG D 1 311 ? 15.91200 40.98600 34.76200 0.450 22.35000 348 ARG D CA 1
ATOM 13837 C CA B ARG D 1 311 ? 15.90600 40.92300 34.83800 0.550 22.21000 348 ARG D CA 1
ATOM 13838 C C A ARG D 1 311 ? 15.10700 42.07200 35.46400 0.450 22.29000 348 ARG D C 1
ATOM 13839 C C B ARG D 1 311 ? 15.04000 41.84600 35.69300 0.550 21.52000 348 ARG D C 1
ATOM 13840 O O A ARG D 1 311 ? 15.69200 42.90000 36.16900 0.450 24.37000 348 ARG D O 1
ATOM 13841 O O B ARG D 1 311 ? 15.49900 42.30600 36.74700 0.550 21.78000 348 ARG D O 1
ATOM 13856 N N . THR D 1 312 ? 13.79700 42.09000 35.29800 1.000 19.89000 349 THR D N 1
ATOM 13857 C CA . THR D 1 312 ? 12.97900 43.12800 35.91000 1.000 20.80000 349 THR D CA 1
ATOM 13858 C C . THR D 1 312 ? 12.34700 42.67400 37.22300 1.000 20.82000 349 THR D C 1
ATOM 13859 O O . THR D 1 312 ? 12.21400 41.47700 37.48400 1.000 21.56000 349 THR D O 1
ATOM 13863 N N . PRO D 1 313 ? 11.94100 43.62400 38.07100 1.000 22.46000 350 PRO D N 1
ATOM 13864 C CA . PRO D 1 313 ? 11.18700 43.24700 39.27800 1.000 22.70000 350 PRO D CA 1
ATOM 13865 C C . PRO D 1 313 ? 9.84600 42.60300 38.97200 1.000 22.63000 350 PRO D C 1
ATOM 13866 O O . PRO D 1 313 ? 9.40500 41.73300 39.73300 1.000 23.92000 350 PRO D O 1
ATOM 13870 N N . GLU D 1 314 ? 9.17100 43.02300 37.89500 1.000 21.35000 351 GLU D N 1
ATOM 13871 C CA . GLU D 1 314 ? 7.90600 42.39600 37.51400 1.000 22.40000 351 GLU D CA 1
ATOM 13872 C C . GLU D 1 314 ? 8.09900 40.92000 37.19400 1.000 20.07000 351 GLU D C 1
ATOM 13873 O O . GLU D 1 314 ? 7.25600 40.08300 37.53600 1.000 18.59000 351 GLU D O 1
ATOM 13879 N N . TYR D 1 315 ? 9.19900 40.58700 36.52100 1.000 18.45000 352 TYR D N 1
ATOM 13880 C CA . TYR D 1 315 ? 9.47600 39.19400 36.18600 1.000 17.84000 352 TYR D CA 1
ATOM 13881 C C . TYR D 1 315 ? 9.76700 38.37400 37.43600 1.000 18.54000 352 TYR D C 1
ATOM 13882 O O . TYR D 1 315 ? 9.33800 37.21800 37.54300 1.000 18.03000 352 TYR D O 1
ATOM 13891 N N . LYS D 1 316 ? 10.51100 38.94900 38.38400 1.000 17.90000 353 LYS D N 1
ATOM 13892 C CA . LYS D 1 316 ? 10.77400 38.23400 39.62500 1.000 19.01000 353 LYS D CA 1
ATOM 13893 C C . LYS D 1 316 ? 9.48100 38.00200 40.39100 1.000 19.36000 353 LYS D C 1
ATOM 13894 O O . LYS D 1 316 ? 9.25600 36.90900 40.92900 1.000 18.71000 353 LYS D O 1
ATOM 13900 N N . ALA D 1 317 ? 8.61100 39.01400 40.43500 1.000 18.84000 354 ALA D N 1
ATOM 13901 C CA . ALA D 1 317 ? 7.31000 38.84400 41.07900 1.000 20.07000 354 ALA D CA 1
ATOM 13902 C C . ALA D 1 317 ? 6.50300 37.75400 40.38800 1.000 20.41000 354 ALA D C 1
ATOM 13903 O O . ALA D 1 317 ? 5.84300 36.94100 41.05100 1.000 20.38000 354 ALA D O 1
ATOM 13905 N N . TYR D 1 318 ? 6.55700 37.71500 39.05400 1.000 18.22000 355 TYR D N 1
ATOM 13906 C CA . TYR D 1 318 ? 5.88100 36.65600 38.30800 1.000 17.00000 355 TYR D CA 1
ATOM 13907 C C . TYR D 1 318 ? 6.38400 35.27500 38.72400 1.000 16.94000 355 TYR D C 1
ATOM 13908 O O . TYR D 1 318 ? 5.58800 34.37600 39.02000 1.000 17.40000 355 TYR D O 1
ATOM 13917 N N . GLN D 1 319 ? 7.70700 35.08900 38.77800 1.000 17.26000 356 GLN D N 1
ATOM 13918 C CA . GLN D 1 319 ? 8.22800 33.75900 39.09000 1.000 17.30000 356 GLN D CA 1
ATOM 13919 C C . GLN D 1 319 ? 7.97200 33.38500 40.54500 1.000 18.51000 356 GLN D C 1
ATOM 13920 O O . GLN D 1 319 ? 7.73800 32.20800 40.84900 1.000 18.89000 356 GLN D O 1
ATOM 13926 N N . ASP D 1 320 ? 8.02200 34.36300 41.45100 1.000 19.22000 357 ASP D N 1
ATOM 13927 C CA . ASP D 1 320 ? 7.58800 34.11700 42.82000 1.000 21.95000 357 ASP D CA 1
ATOM 13928 C C . ASP D 1 320 ? 6.14500 33.63100 42.85500 1.000 21.02000 357 ASP D C 1
ATOM 13929 O O . ASP D 1 320 ? 5.80600 32.70900 43.60800 1.000 21.99000 357 ASP D O 1
ATOM 13934 N N . GLN D 1 321 ? 5.27500 34.24800 42.05100 1.000 19.88000 358 GLN D N 1
ATOM 13935 C CA . GLN D 1 321 ? 3.87600 33.83500 42.02500 1.000 18.26000 358 GLN D CA 1
ATOM 13936 C C . GLN D 1 321 ? 3.71800 32.42700 41.45600 1.000 17.48000 358 GLN D C 1
ATOM 13937 O O . GLN D 1 321 ? 2.86400 31.65900 41.91400 1.000 18.29000 358 GLN D O 1
ATOM 13943 N N . VAL D 1 322 ? 4.51900 32.08000 40.44300 1.000 17.27000 359 VAL D N 1
ATOM 13944 C CA . VAL D 1 322 ? 4.48800 30.72600 39.88500 1.000 17.99000 359 VAL D CA 1
ATOM 13945 C C . VAL D 1 322 ? 4.67800 29.69400 40.99500 1.000 19.41000 359 VAL D C 1
ATOM 13946 O O . VAL D 1 322 ? 3.93800 28.70900 41.09000 1.000 20.58000 359 VAL D O 1
ATOM 13950 N N . LEU D 1 323 ? 5.67600 29.91400 41.85700 1.000 19.00000 360 LEU D N 1
ATOM 13951 C CA . LEU D 1 323 ? 5.95100 28.96700 42.93200 1.000 17.70000 360 LEU D CA 1
ATOM 13952 C C . LEU D 1 323 ? 4.84500 28.97500 43.97500 1.000 19.12000 360 LEU D C 1
ATOM 13953 O O . LEU D 1 323 ? 4.41500 27.91200 44.43800 1.000 20.95000 360 LEU D O 1
ATOM 13958 N N . ARG D 1 324 ? 4.38500 30.16200 44.37300 1.000 18.86000 361 ARG D N 1
ATOM 13959 C CA . ARG D 1 324 ? 3.34600 30.22600 45.39400 1.000 21.17000 361 ARG D CA 1
ATOM 13960 C C . ARG D 1 324 ? 2.03900 29.63500 44.87800 1.000 19.83000 361 ARG D C 1
ATOM 13961 O O . ARG D 1 324 ? 1.32200 28.95400 45.62300 1.000 20.33000 361 ARG D O 1
ATOM 13969 N N . ASN D 1 325 ? 1.72600 29.86500 43.59900 1.000 19.42000 362 ASN D N 1
ATOM 13970 C CA . ASN D 1 325 ? 0.54800 29.24400 42.99800 1.000 18.88000 362 ASN D CA 1
ATOM 13971 C C . ASN D 1 325 ? 0.65700 27.72900 43.00600 1.000 18.73000 362 ASN D C 1
ATOM 13972 O O . ASN D 1 325 ? -0.33400 27.02800 43.24300 1.000 19.35000 362 ASN D O 1
ATOM 13977 N N . CYS D 1 326 ? 1.84400 27.19900 42.71600 1.000 17.72000 363 CYS D N 1
ATOM 13978 C CA . CYS D 1 326 ? 1.97300 25.75200 42.69000 1.000 17.43000 363 CYS D CA 1
ATOM 13979 C C . CYS D 1 326 ? 1.81500 25.16400 44.08800 1.000 19.00000 363 CYS D C 1
ATOM 13980 O O . CYS D 1 326 ? 1.18200 24.11500 44.25800 1.000 20.49000 363 CYS D O 1
ATOM 13983 N N . SER D 1 327 ? 2.36500 25.83300 45.10600 1.000 18.80000 364 SER D N 1
ATOM 13984 C CA . SER D 1 327 ? 2.18100 25.34800 46.47200 1.000 18.07000 364 SER D CA 1
ATOM 13985 C C . SER D 1 327 ? 0.71200 25.36000 46.87200 1.000 20.00000 364 SER D C 1
ATOM 13986 O O . SER D 1 327 ? 0.22800 24.41000 47.49700 1.000 22.02000 364 SER D O 1
ATOM 13989 N N . LYS D 1 328 ? -0.01100 26.42900 46.53400 1.000 20.05000 365 LYS D N 1
ATOM 13990 C CA . LYS D 1 328 ? -1.43300 26.47300 46.86400 1.000 20.28000 365 LYS D CA 1
ATOM 13991 C C . LYS D 1 328 ? -2.19400 25.39500 46.11000 1.000 20.81000 365 LYS D C 1
ATOM 13992 O O . LYS D 1 328 ? -3.07100 24.73100 46.67800 1.000 20.82000 365 LYS D O 1
ATOM 13998 N N . PHE D 1 329 ? -1.86900 25.21400 44.82500 1.000 21.39000 366 PHE D N 1
ATOM 13999 C CA . PHE D 1 329 ? -2.42200 24.11600 44.04300 1.000 20.85000 366 PHE D CA 1
ATOM 14000 C C . PHE D 1 329 ? -2.19400 22.77900 44.74600 1.000 20.70000 366 PHE D C 1
ATOM 14001 O O . PHE D 1 329 ? -3.13400 22.00600 44.96500 1.000 19.76000 366 PHE D O 1
ATOM 14009 N N . ALA D 1 330 ? -0.94300 22.51700 45.14200 1.000 19.37000 367 ALA D N 1
ATOM 14010 C CA . ALA D 1 330 ? -0.60400 21.28400 45.85300 1.000 20.05000 367 ALA D CA 1
ATOM 14011 C C . ALA D 1 330 ? -1.37000 21.15200 47.17200 1.000 21.62000 367 ALA D C 1
ATOM 14012 O O . ALA D 1 330 ? -1.87000 20.06600 47.49500 1.000 22.46000 367 ALA D O 1
ATOM 14014 N N . GLU D 1 331 ? -1.43600 22.23300 47.96100 1.000 21.00000 368 GLU D N 1
ATOM 14015 C CA . GLU D 1 331 ? -2.23500 22.24400 49.18900 1.000 22.64000 368 GLU D CA 1
ATOM 14016 C C . GLU D 1 331 ? -3.65800 21.77400 48.93400 1.000 22.80000 368 GLU D C 1
ATOM 14017 O O . GLU D 1 331 ? -4.21000 20.95500 49.68400 1.000 24.45000 368 GLU D O 1
ATOM 14023 N N . THR D 1 332 ? -4.29200 22.34800 47.91000 1.000 22.07000 369 THR D N 1
ATOM 14024 C CA . THR D 1 332 ? -5.69700 22.06800 47.63800 1.000 22.65000 369 THR D CA 1
ATOM 14025 C C . THR D 1 332 ? -5.89000 20.63100 47.17400 1.000 24.45000 369 THR D C 1
ATOM 14026 O O . THR D 1 332 ? -6.84300 19.96100 47.59000 1.000 24.88000 369 THR D O 1
ATOM 14030 N N . LEU D 1 333 ? -4.98800 20.14000 46.31600 1.000 22.18000 370 LEU D N 1
ATOM 14031 C CA . LEU D 1 333 ? -5.05400 18.74700 45.88900 1.000 22.52000 370 LEU D CA 1
ATOM 14032 C C . LEU D 1 333 ? -4.90300 17.79400 47.07500 1.000 22.24000 370 LEU D C 1
ATOM 14033 O O . LEU D 1 333 ? -5.64000 16.80700 47.17800 1.000 22.96000 370 LEU D O 1
ATOM 14038 N N . LEU D 1 334 ? -3.96100 18.07000 47.98600 1.000 21.46000 371 LEU D N 1
ATOM 14039 C CA . LEU D 1 334 ? -3.82200 17.22200 49.16800 1.000 21.30000 371 LEU D CA 1
ATOM 14040 C C . LEU D 1 334 ? -5.07800 17.27100 50.02600 1.000 22.48000 371 LEU D C 1
ATOM 14041 O O . LEU D 1 334 ? -5.53100 16.24000 50.54400 1.000 24.71000 371 LEU D O 1
ATOM 14046 N N . ALA D 1 335 ? -5.64600 18.46700 50.20000 1.000 23.02000 372 ALA D N 1
ATOM 14047 C CA . ALA D 1 335 ? -6.85600 18.60900 51.00100 1.000 24.03000 372 ALA D CA 1
ATOM 14048 C C . ALA D 1 335 ? -8.01500 17.82700 50.40500 1.000 26.48000 372 ALA D C 1
ATOM 14049 O O . ALA D 1 335 ? -8.91600 17.40200 51.13500 1.000 27.95000 372 ALA D O 1
ATOM 14051 N N . LYS D 1 336 ? -8.01200 17.62600 49.09100 1.000 24.52000 373 LYS D N 1
ATOM 14052 C CA . LYS D 1 336 ? -9.08600 16.90800 48.42100 1.000 26.06000 373 LYS D CA 1
ATOM 14053 C C . LYS D 1 336 ? -8.78300 15.42500 48.25400 1.000 27.02000 373 LYS D C 1
ATOM 14054 O O . LYS D 1 336 ? -9.49500 14.73300 47.51500 1.000 29.23000 373 LYS D O 1
ATOM 14060 N N . GLY D 1 337 ? -7.75200 14.92600 48.93200 1.000 26.07000 374 GLY D N 1
ATOM 14061 C CA . GLY D 1 337 ? -7.48200 13.50800 49.00100 1.000 26.61000 374 GLY D CA 1
ATOM 14062 C C . GLY D 1 337 ? -6.54800 12.96400 47.94900 1.000 26.38000 374 GLY D C 1
ATOM 14063 O O . GLY D 1 337 ? -6.42900 11.73800 47.83400 1.000 28.79000 374 GLY D O 1
ATOM 14064 N N . TYR D 1 338 ? -5.88000 13.82400 47.17800 1.000 23.73000 375 TYR D N 1
ATOM 14065 C CA . TYR D 1 338 ? -4.97400 13.35900 46.14200 1.000 22.80000 375 TYR D CA 1
ATOM 14066 C C . TYR D 1 338 ? -3.58400 13.11300 46.70600 1.000 22.86000 375 TYR D C 1
ATOM 14067 O O . TYR D 1 338 ? -3.15400 13.76400 47.66400 1.000 25.30000 375 TYR D O 1
ATOM 14076 N N . ASP D 1 339 ? -2.88900 12.15600 46.10200 1.000 22.84000 376 ASP D N 1
ATOM 14077 C CA . ASP D 1 339 ? -1.49600 11.86900 46.41300 1.000 23.47000 376 ASP D CA 1
ATOM 14078 C C . ASP D 1 339 ? -0.58700 12.54100 45.39000 1.000 23.06000 376 ASP D C 1
ATOM 14079 O O . ASP D 1 339 ? -0.84900 12.49500 44.18400 1.000 22.72000 376 ASP D O 1
ATOM 14084 N N . LEU D 1 340 ? 0.48200 13.16500 45.88000 1.000 21.19000 377 LEU D N 1
ATOM 14085 C CA . LEU D 1 340 ? 1.48300 13.80600 45.03500 1.000 20.50000 377 LEU D CA 1
ATOM 14086 C C . LEU D 1 340 ? 2.76000 12.98000 45.04300 1.000 21.31000 377 LEU D C 1
ATOM 14087 O O . LEU D 1 340 ? 3.22100 12.55300 46.10700 1.000 22.98000 377 LEU D O 1
ATOM 14092 N N . VAL D 1 341 ? 3.32800 12.74900 43.85700 1.000 20.79000 378 VAL D N 1
ATOM 14093 C CA . VAL D 1 341 ? 4.61000 12.06200 43.78400 1.000 21.23000 378 VAL D CA 1
ATOM 14094 C C . VAL D 1 341 ? 5.65300 12.88600 44.52300 1.000 20.87000 378 VAL D C 1
ATOM 14095 O O . VAL D 1 341 ? 5.76100 14.10300 44.32500 1.000 21.50000 378 VAL D O 1
ATOM 14099 N N . SER D 1 342 ? 6.40700 12.22000 45.40300 1.000 20.22000 379 SER D N 1
ATOM 14100 C CA . SER D 1 342 ? 7.37900 12.78900 46.33700 1.000 20.67000 379 SER D CA 1
ATOM 14101 C C . SER D 1 342 ? 6.71900 13.55600 47.47400 1.000 20.69000 379 SER D C 1
ATOM 14102 O O . SER D 1 342 ? 7.42400 14.13400 48.30400 1.000 23.73000 379 SER D O 1
ATOM 14105 N N . GLY D 1 343 ? 5.38900 13.56300 47.55100 1.000 20.69000 380 GLY D N 1
ATOM 14106 C CA . GLY D 1 343 ? 4.68500 14.14200 48.68000 1.000 21.60000 380 GLY D CA 1
ATOM 14107 C C . GLY D 1 343 ? 4.45000 15.63700 48.61500 1.000 21.99000 380 GLY D C 1
ATOM 14108 O O . GLY D 1 343 ? 3.79600 16.18200 49.51700 1.000 22.18000 380 GLY D O 1
ATOM 14109 N N . GLY D 1 344 ? 4.94100 16.31100 47.58300 1.000 20.98000 381 GLY D N 1
ATOM 14110 C CA . GLY D 1 344 ? 4.79800 17.75100 47.50300 1.000 20.59000 381 GLY D CA 1
ATOM 14111 C C . GLY D 1 344 ? 5.51300 18.27700 46.28200 1.000 21.20000 381 GLY D C 1
ATOM 14112 O O . GLY D 1 344 ? 5.77500 17.53400 45.33200 1.000 22.12000 381 GLY D O 1
ATOM 14113 N N . THR D 1 345 ? 5.84200 19.56700 46.31300 1.000 19.87000 382 THR D N 1
ATOM 14114 C CA . THR D 1 345 ? 6.54600 20.17700 45.19500 1.000 18.34000 382 THR D CA 1
ATOM 14115 C C . THR D 1 345 ? 7.50200 21.23700 45.71300 1.000 19.32000 382 THR D C 1
ATOM 14116 O O . THR D 1 345 ? 7.27300 21.84800 46.76300 1.000 20.44000 382 THR D O 1
ATOM 14120 N N . ASP D 1 346 ? 8.58700 21.43700 44.96500 1.000 18.25000 383 ASP D N 1
ATOM 14121 C CA . ASP D 1 346 ? 9.50800 22.54300 45.18900 1.000 17.94000 383 ASP D CA 1
ATOM 14122 C C . ASP D 1 346 ? 9.59100 23.47400 43.98800 1.000 18.64000 383 ASP D C 1
ATOM 14123 O O . ASP D 1 346 ? 10.45700 24.35800 43.96100 1.000 20.21000 383 ASP D O 1
ATOM 14128 N N . ASN D 1 347 ? 8.72400 23.30100 42.98900 1.000 17.98000 384 ASN D N 1
ATOM 14129 C CA . ASN D 1 347 ? 8.85800 24.10400 41.78300 1.000 16.69000 384 ASN D CA 1
ATOM 14130 C C . ASN D 1 347 ? 7.50500 24.46200 41.17700 1.000 17.99000 384 ASN D C 1
ATOM 14131 O O . ASN D 1 347 ? 6.53800 24.73500 41.90000 1.000 17.85000 384 ASN D O 1
ATOM 14136 N N . HIS D 1 348 ? 7.44300 24.48700 39.85000 1.000 17.03000 385 HIS D N 1
ATOM 14137 C CA . HIS D 1 348 ? 6.31000 24.98900 39.08600 1.000 17.39000 385 HIS D CA 1
ATOM 14138 C C . HIS D 1 348 ? 5.28500 23.92200 38.72500 1.000 18.58000 385 HIS D C 1
ATOM 14139 O O . HIS D 1 348 ? 4.28700 24.25200 38.07500 1.000 19.97000 385 HIS D O 1
ATOM 14146 N N . LEU D 1 349 ? 5.48500 22.66200 39.10600 1.000 17.36000 386 LEU D N 1
ATOM 14147 C CA . LEU D 1 349 ? 4.55500 21.61500 38.70000 1.000 18.65000 386 LEU D CA 1
ATOM 14148 C C . LEU D 1 349 ? 4.26400 20.67200 39.86200 1.000 17.53000 386 LEU D C 1
ATOM 14149 O O . LEU D 1 349 ? 4.95800 20.65400 40.88300 1.000 19.73000 386 LEU D O 1
ATOM 14154 N N . VAL D 1 350 ? 3.21100 19.88200 39.69100 1.000 18.33000 387 VAL D N 1
ATOM 14155 C CA . VAL D 1 350 ? 2.91700 18.76100 40.57000 1.000 19.27000 387 VAL D CA 1
ATOM 14156 C C . VAL D 1 350 ? 2.73200 17.52300 39.70800 1.000 19.30000 387 VAL D C 1
ATOM 14157 O O . VAL D 1 350 ? 2.37600 17.60700 38.52600 1.000 19.68000 387 VAL D O 1
ATOM 14161 N N . LEU D 1 351 ? 2.98900 16.36500 40.30800 1.000 19.48000 388 LEU D N 1
ATOM 14162 C CA . LEU D 1 351 ? 2.69400 15.06800 39.70300 1.000 19.90000 388 LEU D CA 1
ATOM 14163 C C . LEU D 1 351 ? 1.66400 14.38200 40.59000 1.000 20.22000 388 LEU D C 1
ATOM 14164 O O . LEU D 1 351 ? 1.97400 13.99100 41.72100 1.000 21.29000 388 LEU D O 1
ATOM 14169 N N . VAL D 1 352 ? 0.44200 14.24500 40.09200 1.000 20.74000 389 VAL D N 1
ATOM 14170 C CA . VAL D 1 352 ? -0.63100 13.61600 40.85300 1.000 21.50000 389 VAL D CA 1
ATOM 14171 C C . VAL D 1 352 ? -0.61000 12.12400 40.56300 1.000 22.81000 389 VAL D C 1
ATOM 14172 O O . VAL D 1 352 ? -0.67800 11.71500 39.40300 1.000 23.57000 389 VAL D O 1
ATOM 14176 N N . ASN D 1 353 ? -0.50800 11.30800 41.61100 1.000 23.12000 390 ASN D N 1
ATOM 14177 C CA . ASN D 1 353 ? -0.57400 9.85800 41.47900 1.000 23.77000 390 ASN D CA 1
ATOM 14178 C C . ASN D 1 353 ? -2.01500 9.45100 41.76600 1.000 23.95000 390 ASN D C 1
ATOM 14179 O O . ASN D 1 353 ? -2.46200 9.51100 42.91500 1.000 25.11000 390 ASN D O 1
ATOM 14184 N N . LEU D 1 354 ? -2.74100 9.04200 40.72200 1.000 23.10000 391 LEU D N 1
ATOM 14185 C CA . LEU D 1 354 ? -4.17900 8.81400 40.83100 1.000 24.33000 391 LEU D CA 1
ATOM 14186 C C . LEU D 1 354 ? -4.55300 7.43600 41.36900 1.000 27.12000 391 LEU D C 1
ATOM 14187 O O . LEU D 1 354 ? -5.74700 7.13100 41.42100 1.000 28.13000 391 LEU D O 1
ATOM 14192 N N . LYS D 1 355 ? -3.58800 6.60800 41.78300 1.000 28.29000 392 LYS D N 1
ATOM 14193 C CA . LYS D 1 355 ? -3.90600 5.22600 42.14500 1.000 31.59000 392 LYS D CA 1
ATOM 14194 C C . LYS D 1 355 ? -4.96800 5.15400 43.23800 1.000 30.65000 392 LYS D C 1
ATOM 14195 O O . LYS D 1 355 ? -5.89100 4.33700 43.15900 1.000 30.56000 392 LYS D O 1
ATOM 14201 N N . ASN D 1 356 ? -4.86000 5.99900 44.26400 1.000 29.39000 393 ASN D N 1
ATOM 14202 C CA . ASN D 1 356 ? -5.79700 5.91200 45.37700 1.000 30.18000 393 ASN D CA 1
ATOM 14203 C C . ASN D 1 356 ? -7.20500 6.33800 44.98400 1.000 31.34000 393 ASN D C 1
ATOM 14204 O O . ASN D 1 356 ? -8.15300 6.05600 45.72800 1.000 31.82000 393 ASN D O 1
ATOM 14209 N N . LYS D 1 357 ? -7.36300 7.01200 43.84200 1.000 31.35000 394 LYS D N 1
ATOM 14210 C CA . LYS D 1 357 ? -8.67900 7.35900 43.32200 1.000 33.65000 394 LYS D CA 1
ATOM 14211 C C . LYS D 1 357 ? -9.26500 6.27100 42.43100 1.000 35.43000 394 LYS D C 1
ATOM 14212 O O . LYS D 1 357 ? -10.42100 6.39100 42.01200 1.000 37.76000 394 LYS D O 1
ATOM 14218 N N . GLY D 1 358 ? -8.50100 5.22400 42.12900 1.000 34.30000 395 GLY D N 1
ATOM 14219 C CA . GLY D 1 358 ? -9.02900 4.10600 41.37000 1.000 33.60000 395 GLY D CA 1
ATOM 14220 C C . GLY D 1 358 ? -9.25800 4.38300 39.90200 1.000 34.24000 395 GLY D C 1
ATOM 14221 O O . GLY D 1 358 ? -10.19000 3.83000 39.31300 1.000 36.68000 395 GLY D O 1
ATOM 14222 N N . ILE D 1 359 ? -8.42900 5.22600 39.28800 1.000 34.42000 396 ILE D N 1
ATOM 14223 C CA . ILE D 1 359 ? -8.54000 5.52300 37.86300 1.000 34.11000 396 ILE D CA 1
ATOM 14224 C C . ILE D 1 359 ? -7.17500 6.00100 37.39200 1.000 34.03000 396 ILE D C 1
ATOM 14225 O O . ILE D 1 359 ? -6.36600 6.49000 38.18300 1.000 34.99000 396 ILE D O 1
ATOM 14230 N N . ASP D 1 360 ? -6.90600 5.84400 36.10000 1.000 34.55000 397 ASP D N 1
ATOM 14231 C CA . ASP D 1 360 ? -5.58700 6.13200 35.55700 1.000 35.47000 397 ASP D CA 1
ATOM 14232 C C . ASP D 1 360 ? -5.55500 7.48800 34.85200 1.000 34.13000 397 ASP D C 1
ATOM 14233 O O . ASP D 1 360 ? -6.57600 8.15300 34.65500 1.000 33.88000 397 ASP D O 1
ATOM 14238 N N . GLY D 1 361 ? -4.34200 7.88700 34.46600 1.000 30.72000 398 GLY D N 1
ATOM 14239 C CA . GLY D 1 361 ? -4.14700 9.20200 33.87900 1.000 31.47000 398 GLY D CA 1
ATOM 14240 C C . GLY D 1 361 ? -4.69400 9.34000 32.47300 1.000 31.23000 398 GLY D C 1
ATOM 14241 O O . GLY D 1 361 ? -5.06500 10.44200 32.05800 1.000 29.94000 398 GLY D O 1
ATOM 14242 N N . SER D 1 362 ? -4.73600 8.24600 31.71200 1.000 32.39000 399 SER D N 1
ATOM 14243 C CA . SER D 1 362 ? -5.26100 8.34600 30.35300 1.000 35.62000 399 SER D CA 1
ATOM 14244 C C . SER D 1 362 ? -6.75200 8.67300 30.36700 1.000 35.59000 399 SER D C 1
ATOM 14245 O O . SER D 1 362 ? -7.21900 9.51000 29.58500 1.000 35.98000 399 SER D O 1
ATOM 14248 N N . ARG D 1 363 ? -7.51000 8.04800 31.27200 1.000 33.75000 400 ARG D N 1
ATOM 14249 C CA . ARG D 1 363 ? -8.93300 8.35700 31.37800 1.000 32.76000 400 ARG D CA 1
ATOM 14250 C C . ARG D 1 363 ? -9.15900 9.78000 31.87700 1.000 31.87000 400 ARG D C 1
ATOM 14251 O O . ARG D 1 363 ? -10.00700 10.50300 31.34200 1.000 32.27000 400 ARG D O 1
ATOM 14259 N N . VAL D 1 364 ? -8.41500 10.20000 32.90300 1.000 30.56000 401 VAL D N 1
ATOM 14260 C CA . VAL D 1 364 ? -8.60600 11.54100 33.44200 1.000 29.61000 401 VAL D CA 1
ATOM 14261 C C . VAL D 1 364 ? -8.19100 12.59700 32.42100 1.000 31.62000 401 VAL D C 1
ATOM 14262 O O . VAL D 1 364 ? -8.87900 13.61100 32.25100 1.000 32.60000 401 VAL D O 1
ATOM 14266 N N . GLU D 1 365 ? -7.07800 12.37400 31.71000 1.000 31.60000 402 GLU D N 1
ATOM 14267 C CA . GLU D 1 365 ? -6.64000 13.34900 30.71100 1.000 32.78000 402 GLU D CA 1
ATOM 14268 C C . GLU D 1 365 ? -7.70700 13.56700 29.64400 1.000 33.53000 402 GLU D C 1
ATOM 14269 O O . GLU D 1 365 ? -7.89600 14.69200 29.16800 1.000 34.25000 402 GLU D O 1
ATOM 14275 N N . LYS D 1 366 ? -8.41900 12.50600 29.25900 1.000 34.77000 403 LYS D N 1
ATOM 14276 C CA . LYS D 1 366 ? -9.43600 12.65300 28.22100 1.000 34.69000 403 LYS D CA 1
ATOM 14277 C C . LYS D 1 366 ? -10.59100 13.52900 28.69300 1.000 31.93000 403 LYS D C 1
ATOM 14278 O O . LYS D 1 366 ? -11.08900 14.36900 27.93400 1.000 31.59000 403 LYS D O 1
ATOM 14284 N N . VAL D 1 367 ? -11.03100 13.35200 29.94000 1.000 29.59000 404 VAL D N 1
ATOM 14285 C CA . VAL D 1 367 ? -12.10500 14.19300 30.46000 1.000 29.20000 404 VAL D CA 1
ATOM 14286 C C . VAL D 1 367 ? -11.62700 15.63200 30.61500 1.000 28.85000 404 VAL D C 1
ATOM 14287 O O . VAL D 1 367 ? -12.33000 16.57600 30.23600 1.000 28.81000 404 VAL D O 1
ATOM 14291 N N . LEU D 1 368 ? -10.42400 15.82400 31.16800 1.000 28.36000 405 LEU D N 1
ATOM 14292 C CA . LEU D 1 368 ? -9.87100 17.17100 31.28400 1.000 28.63000 405 LEU D CA 1
ATOM 14293 C C . LEU D 1 368 ? -9.85300 17.87900 29.93500 1.000 30.10000 405 LEU D C 1
ATOM 14294 O O . LEU D 1 368 ? -10.23300 19.05200 29.83300 1.000 30.48000 405 LEU D O 1
ATOM 14299 N N . GLU D 1 369 ? -9.42100 17.17500 28.88700 1.000 30.48000 406 GLU D N 1
ATOM 14300 C CA . GLU D 1 369 ? -9.36100 17.77900 27.56000 1.000 33.46000 406 GLU D CA 1
ATOM 14301 C C . GLU D 1 369 ? -10.73900 18.23400 27.09300 1.000 31.60000 406 GLU D C 1
ATOM 14302 O O . GLU D 1 369 ? -10.88000 19.32000 26.51500 1.000 32.43000 406 GLU D O 1
ATOM 14308 N N . LEU D 1 370 ? -11.77100 17.42700 27.34900 1.000 30.78000 407 LEU D N 1
ATOM 14309 C CA . LEU D 1 370 ? -13.11500 17.77500 26.89300 1.000 32.11000 407 LEU D CA 1
ATOM 14310 C C . LEU D 1 370 ? -13.67300 18.98900 27.62600 1.000 32.82000 407 LEU D C 1
ATOM 14311 O O . LEU D 1 370 ? -14.52700 19.69800 27.08100 1.000 35.05000 407 LEU D O 1
ATOM 14316 N N . VAL D 1 371 ? -13.22400 19.24200 28.85700 1.000 31.04000 408 VAL D N 1
ATOM 14317 C CA . VAL D 1 371 ? -13.65400 20.42200 29.59600 1.000 29.36000 408 VAL D CA 1
ATOM 14318 C C . VAL D 1 371 ? -12.63400 21.55300 29.49500 1.000 28.99000 408 VAL D C 1
ATOM 14319 O O . VAL D 1 371 ? -12.73500 22.54700 30.22400 1.000 29.44000 408 VAL D O 1
ATOM 14323 N N . HIS D 1 372 ? -11.65100 21.41800 28.59500 1.000 26.39000 409 HIS D N 1
ATOM 14324 C CA . HIS D 1 372 ? -10.69300 22.47100 28.24400 1.000 27.91000 409 HIS D CA 1
ATOM 14325 C C . HIS D 1 372 ? -9.74400 22.77900 29.39900 1.000 27.36000 409 HIS D C 1
ATOM 14326 O O . HIS D 1 372 ? -9.33200 23.92300 29.60800 1.000 26.92000 409 HIS D O 1
ATOM 14333 N N . ILE D 1 373 ? -9.38800 21.74000 30.14300 1.000 24.81000 410 ILE D N 1
ATOM 14334 C CA . ILE D 1 373 ? -8.27300 21.77700 31.07900 1.000 23.17000 410 ILE D CA 1
ATOM 14335 C C . ILE D 1 373 ? -7.14800 20.98500 30.43900 1.000 24.87000 410 ILE D C 1
ATOM 14336 O O . ILE D 1 373 ? -7.25800 19.76400 30.26400 1.000 26.86000 410 ILE D O 1
ATOM 14341 N N . ALA D 1 374 ? -6.06800 21.67400 30.09000 1.000 23.18000 411 ALA D N 1
ATOM 14342 C CA . ALA D 1 374 ? -4.92900 21.05600 29.42600 1.000 23.56000 411 ALA D CA 1
ATOM 14343 C C . ALA D 1 374 ? -3.95700 20.52800 30.47100 1.000 24.27000 411 ALA D C 1
ATOM 14344 O O . ALA D 1 374 ? -3.40000 21.30300 31.25400 1.000 25.02000 411 ALA D O 1
ATOM 14346 N N . ALA D 1 375 ? -3.76500 19.21500 30.48400 1.000 23.08000 412 ALA D N 1
ATOM 14347 C CA . ALA D 1 375 ? -2.79100 18.55600 31.34300 1.000 23.76000 412 ALA D CA 1
ATOM 14348 C C . ALA D 1 375 ? -2.28800 17.35000 30.56500 1.000 26.03000 412 ALA D C 1
ATOM 14349 O O . ALA D 1 375 ? -2.72900 17.09600 29.44300 1.000 29.13000 412 ALA D O 1
ATOM 14351 N N . ASN D 1 376 ? -1.35400 16.59800 31.13600 1.000 26.11000 413 ASN D N 1
ATOM 14352 C CA . ASN D 1 376 ? -0.95900 15.40000 30.41100 1.000 27.17000 413 ASN D CA 1
ATOM 14353 C C . ASN D 1 376 ? -0.73900 14.24000 31.36500 1.000 25.72000 413 ASN D C 1
ATOM 14354 O O . ASN D 1 376 ? -0.23900 14.41600 32.48300 1.000 25.94000 413 ASN D O 1
ATOM 14359 N N . LYS D 1 377 ? -1.16600 13.06400 30.91600 1.000 25.15000 414 LYS D N 1
ATOM 14360 C CA . LYS D 1 377 ? -0.94700 11.83600 31.66100 1.000 25.66000 414 LYS D CA 1
ATOM 14361 C C . LYS D 1 377 ? 0.54400 11.62000 31.87800 1.000 25.04000 414 LYS D C 1
ATOM 14362 O O . LYS D 1 377 ? 1.38000 11.99700 31.05200 1.000 26.05000 414 LYS D O 1
ATOM 14368 N N . ASN D 1 378 ? 0.87500 11.00800 33.00900 1.000 24.79000 415 ASN D N 1
ATOM 14369 C CA . ASN D 1 378 ? 2.26500 10.94400 33.43300 1.000 27.15000 415 ASN D CA 1
ATOM 14370 C C . ASN D 1 378 ? 2.52200 9.63000 34.15000 1.000 26.02000 415 ASN D C 1
ATOM 14371 O O . ASN D 1 378 ? 1.72300 9.21800 34.99500 1.000 25.52000 415 ASN D O 1
ATOM 14376 N N . THR D 1 379 ? 3.63200 8.98100 33.81100 1.000 26.62000 416 THR D N 1
ATOM 14377 C CA . THR D 1 379 ? 4.05300 7.79500 34.54400 1.000 29.20000 416 THR D CA 1
ATOM 14378 C C . THR D 1 379 ? 4.32400 8.15400 36.00100 1.000 30.52000 416 THR D C 1
ATOM 14379 O O . THR D 1 379 ? 4.90200 9.20300 36.30300 1.000 30.23000 416 THR D O 1
ATOM 14383 N N . VAL D 1 380 ? 3.88600 7.29200 36.90900 1.000 32.49000 417 VAL D N 1
ATOM 14384 C CA . VAL D 1 380 ? 4.13400 7.49000 38.33600 1.000 36.56000 417 VAL D CA 1
ATOM 14385 C C . VAL D 1 380 ? 4.82400 6.24600 38.87200 1.000 40.56000 417 VAL D C 1
ATOM 14386 O O . VAL D 1 380 ? 4.71400 5.15500 38.29000 1.000 39.35000 417 VAL D O 1
ATOM 14390 N N . PRO D 1 381 ? 5.56900 6.37800 39.96700 1.000 45.94000 418 PRO D N 1
ATOM 14391 C CA . PRO D 1 381 ? 6.14500 5.19500 40.61900 1.000 49.23000 418 PRO D CA 1
ATOM 14392 C C . PRO D 1 381 ? 5.07500 4.14800 40.89800 1.000 52.05000 418 PRO D C 1
ATOM 14393 O O . PRO D 1 381 ? 4.02500 4.44100 41.47500 1.000 53.36000 418 PRO D O 1
ATOM 14397 N N . GLY D 1 382 ? 5.33100 2.92100 40.44900 1.000 53.55000 419 GLY D N 1
ATOM 14398 C CA . GLY D 1 382 ? 4.41200 1.81700 40.63500 1.000 55.47000 419 GLY D CA 1
ATOM 14399 C C . GLY D 1 382 ? 3.70100 1.35100 39.38200 1.000 57.06000 419 GLY D C 1
ATOM 14400 O O . GLY D 1 382 ? 3.08800 0.27600 39.41100 1.000 57.91000 419 GLY D O 1
ATOM 14401 N N . ASP D 1 383 ? 3.75100 2.11300 38.29000 1.000 56.98000 420 ASP D N 1
ATOM 14402 C CA . ASP D 1 383 ? 3.07600 1.70100 37.06500 1.000 57.44000 420 ASP D CA 1
ATOM 14403 C C . ASP D 1 383 ? 3.70500 0.43100 36.50900 1.000 62.87000 420 ASP D C 1
ATOM 14404 O O . ASP D 1 383 ? 4.92700 0.26600 36.52400 1.000 63.98000 420 ASP D O 1
ATOM 14409 N N . VAL D 1 384 ? 2.85600 -0.47100 36.01100 1.000 67.02000 421 VAL D N 1
ATOM 14410 C CA . VAL D 1 384 ? 3.35800 -1.73400 35.47800 1.000 70.37000 421 VAL D CA 1
ATOM 14411 C C . VAL D 1 384 ? 3.94700 -1.54600 34.08400 1.000 72.37000 421 VAL D C 1
ATOM 14412 O O . VAL D 1 384 ? 4.83900 -2.29900 33.67700 1.000 73.31000 421 VAL D O 1
ATOM 14416 N N . SER D 1 385 ? 3.47400 -0.55000 33.33800 1.000 72.62000 422 SER D N 1
ATOM 14417 C CA . SER D 1 385 ? 3.97200 -0.26000 32.00400 1.000 72.43000 422 SER D CA 1
ATOM 14418 C C . SER D 1 385 ? 4.19100 1.23700 31.86100 1.000 72.62000 422 SER D C 1
ATOM 14419 O O . SER D 1 385 ? 3.44600 2.04600 32.42100 1.000 71.91000 422 SER D O 1
ATOM 14422 N N . ALA D 1 386 ? 5.22400 1.60100 31.10100 1.000 72.99000 423 ALA D N 1
ATOM 14423 C CA . ALA D 1 386 ? 5.42500 3.00300 30.76000 1.000 72.92000 423 ALA D CA 1
ATOM 14424 C C . ALA D 1 386 ? 4.39800 3.50900 29.75700 1.000 72.32000 423 ALA D C 1
ATOM 14425 O O . ALA D 1 386 ? 4.42900 4.69500 29.41000 1.000 73.01000 423 ALA D O 1
ATOM 14427 N N . MET D 1 387 ? 3.49400 2.64600 29.29300 1.000 70.85000 424 MET D N 1
ATOM 14428 C CA . MET D 1 387 ? 2.46600 3.01200 28.33000 1.000 69.59000 424 MET D CA 1
ATOM 14429 C C . MET D 1 387 ? 1.07500 3.10700 28.94500 1.000 65.07000 424 MET D C 1
ATOM 14430 O O . MET D 1 387 ? 0.12800 3.47200 28.24000 1.000 65.89000 424 MET D O 1
ATOM 14435 N N . VAL D 1 388 ? 0.92100 2.78600 30.22700 1.000 59.45000 425 VAL D N 1
ATOM 14436 C CA . VAL D 1 388 ? -0.36100 2.91500 30.92000 1.000 53.70000 425 VAL D CA 1
ATOM 14437 C C . VAL D 1 388 ? -0.16100 3.80300 32.14400 1.000 47.47000 425 VAL D C 1
ATOM 14438 O O . VAL D 1 388 ? -0.05200 3.29700 33.27200 1.000 46.95000 425 VAL D O 1
ATOM 14442 N N . PRO D 1 389 ? -0.11600 5.12400 31.97100 1.000 41.02000 426 PRO D N 1
ATOM 14443 C CA . PRO D 1 389 ? 0.30000 6.00400 33.07300 1.000 35.29000 426 PRO D CA 1
ATOM 14444 C C . PRO D 1 389 ? -0.76600 6.15300 34.15000 1.000 31.63000 426 PRO D C 1
ATOM 14445 O O . PRO D 1 389 ? -1.95400 6.32200 33.86500 1.000 32.21000 426 PRO D O 1
ATOM 14449 N N . GLY D 1 390 ? -0.32100 6.11800 35.40100 1.000 29.79000 427 GLY D N 1
ATOM 14450 C CA . GLY D 1 390 ? -1.20600 6.24800 36.53800 1.000 28.84000 427 GLY D CA 1
ATOM 14451 C C . GLY D 1 390 ? -1.36900 7.64400 37.09200 1.000 26.97000 427 GLY D C 1
ATOM 14452 O O . GLY D 1 390 ? -2.06500 7.82400 38.10100 1.000 26.61000 427 GLY D O 1
ATOM 14453 N N . GLY D 1 391 ? -0.75900 8.65300 36.46900 1.000 25.22000 428 GLY D N 1
ATOM 14454 C CA . GLY D 1 391 ? -0.76300 9.98900 37.02500 1.000 24.04000 428 GLY D CA 1
ATOM 14455 C C . GLY D 1 391 ? -1.06200 11.06300 35.99500 1.000 23.12000 428 GLY D C 1
ATOM 14456 O O . GLY D 1 391 ? -1.28300 10.78400 34.81400 1.000 23.02000 428 GLY D O 1
ATOM 14457 N N . ILE D 1 392 ? -1.06500 12.30600 36.48300 1.000 22.77000 429 ILE D N 1
ATOM 14458 C CA . ILE D 1 392 ? -1.33000 13.50400 35.68900 1.000 23.36000 429 ILE D CA 1
ATOM 14459 C C . ILE D 1 392 ? -0.34200 14.57900 36.11500 1.000 22.62000 429 ILE D C 1
ATOM 14460 O O . ILE D 1 392 ? -0.14300 14.80300 37.31500 1.000 23.40000 429 ILE D O 1
ATOM 14465 N N . ARG D 1 393 ? 0.26700 15.25000 35.13800 1.000 21.39000 430 ARG D N 1
ATOM 14466 C CA . ARG D 1 393 ? 1.21000 16.33900 35.36500 1.000 20.32000 430 ARG D CA 1
ATOM 14467 C C . ARG D 1 393 ? 0.52100 17.67400 35.10000 1.000 19.05000 430 ARG D C 1
ATOM 14468 O O . ARG D 1 393 ? -0.14000 17.83600 34.07100 1.000 18.73000 430 ARG D O 1
ATOM 14476 N N . MET D 1 394 ? 0.66900 18.62200 36.03000 1.000 18.20000 431 MET D N 1
ATOM 14477 C CA . MET D 1 394 ? 0.05400 19.93700 35.91200 1.000 19.03000 431 MET D CA 1
ATOM 14478 C C . MET D 1 394 ? 0.97700 20.97900 36.51900 1.000 18.96000 431 MET D C 1
ATOM 14479 O O . MET D 1 394 ? 1.67300 20.71200 37.50300 1.000 21.10000 431 MET D O 1
ATOM 14484 N N . GLY D 1 395 ? 0.95000 22.18700 35.95500 1.000 18.68000 432 GLY D N 1
ATOM 14485 C CA . GLY D 1 395 ? 1.83200 23.23500 36.42700 1.000 20.43000 432 GLY D CA 1
ATOM 14486 C C . GLY D 1 395 ? 1.23200 24.61500 36.26300 1.000 19.67000 432 GLY D C 1
ATOM 14487 O O . GLY D 1 395 ? 0.18700 24.79500 35.63900 1.000 20.68000 432 GLY D O 1
ATOM 14488 N N . THR D 1 396 ? 1.93300 25.60300 36.81300 1.000 18.31000 433 THR D N 1
ATOM 14489 C CA . THR D 1 396 ? 1.37900 26.94700 36.94900 1.000 19.57000 433 THR D CA 1
ATOM 14490 C C . THR D 1 396 ? 1.91300 28.05200 36.02500 1.000 18.46000 433 THR D C 1
ATOM 14491 O O . THR D 1 396 ? 1.31900 29.13500 36.02300 1.000 18.71000 433 THR D O 1
ATOM 14495 N N . PRO D 1 397 ? 3.00300 27.88200 35.25500 1.000 16.88000 434 PRO D N 1
ATOM 14496 C CA . PRO D 1 397 ? 3.54400 29.06300 34.54000 1.000 17.60000 434 PRO D CA 1
ATOM 14497 C C . PRO D 1 397 ? 2.55600 29.78000 33.62500 1.000 16.72000 434 PRO D C 1
ATOM 14498 O O . PRO D 1 397 ? 2.47600 31.01800 33.66200 1.000 17.95000 434 PRO D O 1
ATOM 14502 N N . ALA D 1 398 ? 1.80900 29.05100 32.79300 1.000 16.93000 435 ALA D N 1
ATOM 14503 C CA . ALA D 1 398 ? 0.99500 29.71300 31.77100 1.000 18.67000 435 ALA D CA 1
ATOM 14504 C C . ALA D 1 398 ? -0.13900 30.53000 32.39100 1.000 18.02000 435 ALA D C 1
ATOM 14505 O O . ALA D 1 398 ? -0.31700 31.70900 32.05800 1.000 18.34000 435 ALA D O 1
ATOM 14507 N N . LEU D 1 399 ? -0.91700 29.93600 33.30300 1.000 17.27000 436 LEU D N 1
ATOM 14508 C CA . LEU D 1 399 ? -2.02400 30.70700 33.86500 1.000 17.44000 436 LEU D CA 1
ATOM 14509 C C . LEU D 1 399 ? -1.53500 31.81300 34.79600 1.000 18.97000 436 LEU D C 1
ATOM 14510 O O . LEU D 1 399 ? -2.19600 32.85400 34.91300 1.000 19.62000 436 LEU D O 1
ATOM 14515 N N . THR D 1 400 ? -0.39400 31.61400 35.46900 1.000 18.97000 437 THR D N 1
ATOM 14516 C CA . THR D 1 400 ? 0.17900 32.70100 36.25700 1.000 17.52000 437 THR D CA 1
ATOM 14517 C C . THR D 1 400 ? 0.51900 33.89200 35.36600 1.000 17.17000 437 THR D C 1
ATOM 14518 O O . THR D 1 400 ? 0.35800 35.05100 35.77500 1.000 18.69000 437 THR D O 1
ATOM 14522 N N . SER D 1 401 ? 0.95800 33.62800 34.12700 1.000 16.54000 438 SER D N 1
ATOM 14523 C CA . SER D 1 401 ? 1.24100 34.72700 33.20600 1.000 16.56000 438 SER D CA 1
ATOM 14524 C C . SER D 1 401 ? -0.00600 35.55500 32.92000 1.000 18.28000 438 SER D C 1
ATOM 14525 O O . SER D 1 401 ? 0.09600 36.76600 32.70600 1.000 19.13000 438 SER D O 1
ATOM 14528 N N . ARG D 1 402 ? -1.18000 34.92800 32.92100 1.000 18.88000 439 ARG D N 1
ATOM 14529 C CA . ARG D 1 402 ? -2.44300 35.62400 32.72300 1.000 19.64000 439 ARG D CA 1
ATOM 14530 C C . ARG D 1 402 ? -2.98800 36.25100 34.00100 1.000 21.15000 439 ARG D C 1
ATOM 14531 O O . ARG D 1 402 ? -4.05500 36.87600 33.96200 1.000 22.86000 439 ARG D O 1
ATOM 14539 N N . GLY D 1 403 ? -2.30200 36.10000 35.12700 1.000 20.42000 440 GLY D N 1
ATOM 14540 C CA . GLY D 1 403 ? -2.73300 36.73600 36.35100 1.000 20.13000 440 GLY D CA 1
ATOM 14541 C C . GLY D 1 403 ? -3.45400 35.85700 37.35000 1.000 20.32000 440 GLY D C 1
ATOM 14542 O O . GLY D 1 403 ? -3.98500 36.38500 38.33600 1.000 21.60000 440 GLY D O 1
ATOM 14543 N N . PHE D 1 404 ? -3.51200 34.54500 37.12800 1.000 19.70000 441 PHE D N 1
ATOM 14544 C CA . PHE D 1 404 ? -4.00600 33.65200 38.17200 1.000 20.44000 441 PHE D CA 1
ATOM 14545 C C . PHE D 1 404 ? -3.13200 33.78800 39.41300 1.000 22.43000 441 PHE D C 1
ATOM 14546 O O . PHE D 1 404 ? -1.89900 33.76900 39.32100 1.000 21.99000 441 PHE D O 1
ATOM 14554 N N . ILE D 1 405 ? -3.77000 33.94000 40.57400 1.000 22.49000 442 ILE D N 1
ATOM 14555 C CA . ILE D 1 405 ? -3.04200 33.95000 41.84000 1.000 22.24000 442 ILE D CA 1
ATOM 14556 C C . ILE D 1 405 ? -3.52300 32.77600 42.68000 1.000 21.61000 442 ILE D C 1
ATOM 14557 O O . ILE D 1 405 ? -4.18800 31.87200 42.16200 1.000 23.07000 442 ILE D O 1
ATOM 14562 N N . GLU D 1 406 ? -3.17900 32.76500 43.97200 1.000 22.13000 443 GLU D N 1
ATOM 14563 C CA . GLU D 1 406 ? -3.34100 31.54600 44.76500 1.000 23.32000 443 GLU D CA 1
ATOM 14564 C C . GLU D 1 406 ? -4.79100 31.08700 44.80400 1.000 25.04000 443 GLU D C 1
ATOM 14565 O O . GLU D 1 406 ? -5.08300 29.90800 44.57400 1.000 26.10000 443 GLU D O 1
ATOM 14571 N N . GLU D 1 407 ? -5.71800 32.00500 45.09700 1.000 25.50000 444 GLU D N 1
ATOM 14572 C CA . GLU D 1 407 ? -7.12300 31.62000 45.16500 1.000 27.89000 444 GLU D CA 1
ATOM 14573 C C . GLU D 1 407 ? -7.61200 31.08800 43.82800 1.000 26.71000 444 GLU D C 1
ATOM 14574 O O . GLU D 1 407 ? -8.49900 30.23100 43.78800 1.000 27.80000 444 GLU D O 1
ATOM 14580 N N . ASP D 1 408 ? -7.02600 31.55500 42.72500 1.000 25.22000 445 ASP D N 1
ATOM 14581 C CA . ASP D 1 408 ? -7.44100 31.05800 41.42000 1.000 24.88000 445 ASP D CA 1
ATOM 14582 C C . ASP D 1 408 ? -6.96100 29.62900 41.19800 1.000 25.05000 445 ASP D C 1
ATOM 14583 O O . ASP D 1 408 ? -7.66700 28.82100 40.58200 1.000 25.76000 445 ASP D O 1
ATOM 14588 N N . PHE D 1 409 ? -5.76900 29.28500 41.69300 1.000 24.57000 446 PHE D N 1
ATOM 14589 C CA . PHE D 1 409 ? -5.32600 27.90400 41.54000 1.000 22.71000 446 PHE D CA 1
ATOM 14590 C C . PHE D 1 409 ? -6.01500 26.96000 42.51400 1.000 24.68000 446 PHE D C 1
ATOM 14591 O O . PHE D 1 409 ? -6.11400 25.76400 42.22100 1.000 24.66000 446 PHE D O 1
ATOM 14599 N N . ALA D 1 410 ? -6.52500 27.46100 43.64000 1.000 25.15000 447 ALA D N 1
ATOM 14600 C CA . ALA D 1 410 ? -7.42400 26.63000 44.43200 1.000 24.18000 447 ALA D CA 1
ATOM 14601 C C . ALA D 1 410 ? -8.67300 26.27700 43.63000 1.000 25.65000 447 ALA D C 1
ATOM 14602 O O . ALA D 1 410 ? -9.18500 25.15200 43.71900 1.000 27.56000 447 ALA D O 1
ATOM 14604 N N . LYS D 1 411 ? -9.17100 27.22800 42.83300 1.000 24.14000 448 LYS D N 1
ATOM 14605 C CA . LYS D 1 411 ? -10.31100 26.96200 41.96100 1.000 25.39000 448 LYS D CA 1
ATOM 14606 C C . LYS D 1 411 ? -9.94000 25.98900 40.84800 1.000 24.61000 448 LYS D C 1
ATOM 14607 O O . LYS D 1 411 ? -10.74400 25.12400 40.48100 1.000 24.87000 448 LYS D O 1
ATOM 14613 N N . VAL D 1 412 ? -8.72900 26.11800 40.29200 1.000 23.05000 449 VAL D N 1
ATOM 14614 C CA . VAL D 1 412 ? -8.27500 25.16600 39.28100 1.000 21.99000 449 VAL D CA 1
ATOM 14615 C C . VAL D 1 412 ? -8.27100 23.75400 39.85200 1.000 22.89000 449 VAL D C 1
ATOM 14616 O O . VAL D 1 412 ? -8.68500 22.79900 39.18600 1.000 24.73000 449 VAL D O 1
ATOM 14620 N N . ALA D 1 413 ? -7.80100 23.59600 41.09300 1.000 23.87000 450 ALA D N 1
ATOM 14621 C CA . ALA D 1 413 ? -7.80900 22.27400 41.70900 1.000 21.37000 450 ALA D CA 1
ATOM 14622 C C . ALA D 1 413 ? -9.23200 21.77600 41.93000 1.000 24.53000 450 ALA D C 1
ATOM 14623 O O . ALA D 1 413 ? -9.49600 20.57500 41.79300 1.000 25.30000 450 ALA D O 1
ATOM 14625 N N . GLU D 1 414 ? -10.15800 22.67600 42.26400 1.000 25.45000 451 GLU D N 1
ATOM 14626 C CA . GLU D 1 414 ? -11.55100 22.26900 42.42200 1.000 26.67000 451 GLU D CA 1
ATOM 14627 C C . GLU D 1 414 ? -12.12000 21.74400 41.10700 1.000 28.13000 451 GLU D C 1
ATOM 14628 O O . GLU D 1 414 ? -12.78200 20.69900 41.08000 1.000 28.47000 451 GLU D O 1
ATOM 14634 N N . TYR D 1 415 ? -11.85300 22.44500 40.00000 1.000 27.94000 452 TYR D N 1
ATOM 14635 C CA . TYR D 1 415 ? -12.40100 22.01700 38.71600 1.000 26.40000 452 TYR D CA 1
ATOM 14636 C C . TYR D 1 415 ? -11.70900 20.75500 38.21700 1.000 26.54000 452 TYR D C 1
ATOM 14637 O O . TYR D 1 415 ? -12.34800 19.90000 37.59000 1.000 29.09000 452 TYR D O 1
ATOM 14646 N N . PHE D 1 416 ? -10.40500 20.62300 38.47700 1.000 25.18000 453 PHE D N 1
ATOM 14647 C CA . PHE D 1 416 ? -9.73100 19.35300 38.22200 1.000 25.94000 453 PHE D CA 1
ATOM 14648 C C . PHE D 1 416 ? -10.42300 18.22100 38.96700 1.000 26.40000 453 PHE D C 1
ATOM 14649 O O . PHE D 1 416 ? -10.68700 17.15500 38.39900 1.000 26.25000 453 PHE D O 1
ATOM 14657 N N . ASP D 1 417 ? -10.73800 18.44700 40.24600 1.000 25.59000 454 ASP D N 1
ATOM 14658 C CA . ASP D 1 417 ? -11.40100 17.42000 41.04300 1.000 26.58000 454 ASP D CA 1
ATOM 14659 C C . ASP D 1 417 ? -12.76300 17.07200 40.46000 1.000 28.14000 454 ASP D C 1
ATOM 14660 O O . ASP D 1 417 ? -13.14200 15.89500 40.41000 1.000 28.34000 454 ASP D O 1
ATOM 14665 N N . LEU D 1 418 ? -13.50700 18.08100 39.99400 1.000 29.12000 455 LEU D N 1
ATOM 14666 C CA . LEU D 1 418 ? -14.81000 17.81400 39.39000 1.000 30.26000 455 LEU D CA 1
ATOM 14667 C C . LEU D 1 418 ? -14.66600 16.98100 38.12500 1.000 30.34000 455 LEU D C 1
ATOM 14668 O O . LEU D 1 418 ? -15.51100 16.12500 37.83400 1.000 31.01000 455 LEU D O 1
ATOM 14673 N N . ALA D 1 419 ? -13.60000 17.21600 37.35900 1.000 29.30000 456 ALA D N 1
ATOM 14674 C CA . ALA D 1 419 ? -13.36100 16.41100 36.16500 1.000 27.88000 456 ALA D CA 1
ATOM 14675 C C . ALA D 1 419 ? -13.02700 14.97000 36.53400 1.000 28.36000 456 ALA D C 1
ATOM 14676 O O . ALA D 1 419 ? -13.49100 14.03200 35.87500 1.000 30.05000 456 ALA D O 1
ATOM 14678 N N . VAL D 1 420 ? -12.23000 14.77300 37.59000 1.000 27.26000 457 VAL D N 1
ATOM 14679 C CA . VAL D 1 420 ? -11.91800 13.41600 38.03000 1.000 26.91000 457 VAL D CA 1
ATOM 14680 C C . VAL D 1 420 ? -13.19200 12.68300 38.43300 1.000 29.27000 457 VAL D C 1
ATOM 14681 O O . VAL D 1 420 ? -13.37100 11.50100 38.11500 1.000 29.60000 457 VAL D O 1
ATOM 14685 N N . LYS D 1 421 ? -14.10500 13.37600 39.12000 1.000 29.48000 458 LYS D N 1
ATOM 14686 C CA . LYS D 1 421 ? -15.36600 12.74700 39.50500 1.000 30.57000 458 LYS D CA 1
ATOM 14687 C C . LYS D 1 421 ? -16.17700 12.32800 38.28300 1.000 31.24000 458 LYS D C 1
ATOM 14688 O O . LYS D 1 421 ? -16.82000 11.27100 38.28800 1.000 32.22000 458 LYS D O 1
ATOM 14694 N N . ILE D 1 422 ? -16.16600 13.14300 37.22700 1.000 31.45000 459 ILE D N 1
ATOM 14695 C CA . ILE D 1 422 ? -16.84700 12.75000 35.99400 1.000 31.96000 459 ILE D CA 1
ATOM 14696 C C . ILE D 1 422 ? -16.16300 11.53800 35.37100 1.000 33.06000 459 ILE D C 1
ATOM 14697 O O . ILE D 1 422 ? -16.82700 10.60300 34.90600 1.000 34.18000 459 ILE D O 1
ATOM 14702 N N . ALA D 1 423 ? -14.82500 11.53600 35.34600 1.000 33.01000 460 ALA D N 1
ATOM 14703 C CA . ALA D 1 423 ? -14.10000 10.38900 34.80800 1.000 32.90000 460 ALA D CA 1
ATOM 14704 C C . ALA D 1 423 ? -14.47200 9.10500 35.54600 1.000 32.91000 460 ALA D C 1
ATOM 14705 O O . ALA D 1 423 ? -14.67900 8.05900 34.91900 1.000 32.88000 460 ALA D O 1
ATOM 14707 N N . LEU D 1 424 ? -14.57700 9.16900 36.87800 1.000 32.52000 461 LEU D N 1
ATOM 14708 C CA . LEU D 1 424 ? -14.96400 7.99000 37.64700 1.000 32.84000 461 LEU D CA 1
ATOM 14709 C C . LEU D 1 424 ? -16.39100 7.55200 37.33200 1.000 35.45000 461 LEU D C 1
ATOM 14710 O O . LEU D 1 424 ? -16.67700 6.35000 37.31800 1.000 36.80000 461 LEU D O 1
ATOM 14715 N N . LYS D 1 425 ? -17.29400 8.50300 37.07000 1.000 37.35000 462 LYS D N 1
ATOM 14716 C CA . LYS D 1 425 ? -18.65000 8.13800 36.66500 1.000 39.79000 462 LYS D CA 1
ATOM 14717 C C . LYS D 1 425 ? -18.65400 7.45400 35.30300 1.000 40.20000 462 LYS D C 1
ATOM 14718 O O . LYS D 1 425 ? -19.39200 6.48600 35.09200 1.000 41.13000 462 LYS D O 1
ATOM 14724 N N . ILE D 1 426 ? -17.83900 7.94300 34.36400 1.000 40.65000 463 ILE D N 1
ATOM 14725 C CA . ILE D 1 426 ? -17.75400 7.30100 33.05400 1.000 41.29000 463 ILE D CA 1
ATOM 14726 C C . ILE D 1 426 ? -17.23600 5.87600 33.19800 1.000 43.95000 463 ILE D C 1
ATOM 14727 O O . ILE D 1 426 ? -17.76700 4.94000 32.58500 1.000 44.86000 463 ILE D O 1
ATOM 14732 N N . LYS D 1 427 ? -16.19800 5.68700 34.01700 1.000 46.10000 464 LYS D N 1
ATOM 14733 C CA . LYS D 1 427 ? -15.66700 4.34800 34.24500 1.000 48.78000 464 LYS D CA 1
ATOM 14734 C C . LYS D 1 427 ? -16.71600 3.44000 34.87500 1.000 52.33000 464 LYS D C 1
ATOM 14735 O O . LYS D 1 427 ? -16.82100 2.25800 34.52300 1.000 52.55000 464 LYS D O 1
ATOM 14741 N N . ALA D 1 428 ? -17.51600 3.98100 35.79600 1.000 54.62000 465 ALA D N 1
ATOM 14742 C CA . ALA D 1 428 ? -18.54700 3.17600 36.44300 1.000 56.89000 465 ALA D CA 1
ATOM 14743 C C . ALA D 1 428 ? -19.63200 2.76300 35.45400 1.000 60.57000 465 ALA D C 1
ATOM 14744 O O . ALA D 1 428 ? -20.17000 1.65300 35.54400 1.000 60.47000 465 ALA D O 1
ATOM 14746 N N . GLU D 1 429 ? -19.96500 3.63800 34.50300 1.000 63.93000 466 GLU D N 1
ATOM 14747 C CA . GLU D 1 429 ? -20.96000 3.32500 33.48300 1.000 67.67000 466 GLU D CA 1
ATOM 14748 C C . GLU D 1 429 ? -20.38800 2.53800 32.31300 1.000 70.42000 466 GLU D C 1
ATOM 14749 O O . GLU D 1 429 ? -21.15800 2.09200 31.45600 1.000 70.48000 466 GLU D O 1
ATOM 14755 N N . SER D 1 430 ? -19.07100 2.35700 32.25500 1.000 73.48000 467 SER D N 1
ATOM 14756 C CA . SER D 1 430 ? -18.44200 1.75100 31.08900 1.000 76.57000 467 SER D CA 1
ATOM 14757 C C . SER D 1 430 ? -18.75600 0.26300 31.02200 1.000 80.01000 467 SER D C 1
ATOM 14758 O O . SER D 1 430 ? -18.48600 -0.48300 31.96900 1.000 79.82000 467 SER D O 1
ATOM 14761 N N . GLN D 1 431 ? -19.32500 -0.16100 29.89300 1.000 83.30000 468 GLN D N 1
ATOM 14762 C CA . GLN D 1 431 ? -19.61800 -1.56800 29.62400 1.000 85.71000 468 GLN D CA 1
ATOM 14763 C C . GLN D 1 431 ? -18.31200 -2.25500 29.23500 1.000 85.44000 468 GLN D C 1
ATOM 14764 O O . GLN D 1 431 ? -18.03000 -2.52200 28.06400 1.000 86.57000 468 GLN D O 1
ATOM 14770 N N . GLY D 1 432 ? -17.49400 -2.53900 30.24600 1.000 83.57000 469 GLY D N 1
ATOM 14771 C CA . GLY D 1 432 ? -16.19300 -3.13900 30.06100 1.000 81.78000 469 GLY D CA 1
ATOM 14772 C C . GLY D 1 432 ? -15.14200 -2.39600 30.84900 1.000 80.68000 469 GLY D C 1
ATOM 14773 O O . GLY D 1 432 ? -15.43700 -1.48100 31.62600 1.000 80.78000 469 GLY D O 1
ATOM 14774 N N . THR D 1 433 ? -13.88200 -2.79000 30.64600 1.000 79.24000 470 THR D N 1
ATOM 14775 C CA . THR D 1 433 ? -12.77600 -2.23300 31.41000 1.000 77.65000 470 THR D CA 1
ATOM 14776 C C . THR D 1 433 ? -11.62800 -1.70400 30.56000 1.000 75.34000 470 THR D C 1
ATOM 14777 O O . THR D 1 433 ? -10.62600 -1.25300 31.12700 1.000 75.74000 470 THR D O 1
ATOM 14781 N N . LYS D 1 434 ? -11.73000 -1.74300 29.23600 1.000 72.57000 471 LYS D N 1
ATOM 14782 C CA . LYS D 1 434 ? -10.65400 -1.22700 28.40500 1.000 70.15000 471 LYS D CA 1
ATOM 14783 C C . LYS D 1 434 ? -10.92800 0.22500 28.01500 1.000 67.62000 471 LYS D C 1
ATOM 14784 O O . LYS D 1 434 ? -12.06500 0.70200 28.04900 1.000 66.51000 471 LYS D O 1
ATOM 14790 N N . LEU D 1 435 ? -9.85000 0.93000 27.64900 1.000 66.02000 472 LEU D N 1
ATOM 14791 C CA . LEU D 1 435 ? -9.94300 2.35600 27.34800 1.000 63.52000 472 LEU D CA 1
ATOM 14792 C C . LEU D 1 435 ? -10.93600 2.63900 26.22600 1.000 63.63000 472 LEU D C 1
ATOM 14793 O O . LEU D 1 435 ? -11.55700 3.70800 26.20400 1.000 63.13000 472 LEU D O 1
ATOM 14798 N N . LYS D 1 436 ? -11.10600 1.69800 25.29500 1.000 64.13000 473 LYS D N 1
ATOM 14799 C CA . LYS D 1 436 ? -12.06100 1.89900 24.21000 1.000 65.28000 473 LYS D CA 1
ATOM 14800 C C . LYS D 1 436 ? -13.49400 1.87200 24.72900 1.000 64.98000 473 LYS D C 1
ATOM 14801 O O . LYS D 1 436 ? -14.34800 2.62600 24.24800 1.000 65.39000 473 LYS D O 1
ATOM 14807 N N . ASP D 1 437 ? -13.77800 1.00400 25.70500 1.000 64.61000 474 ASP D N 1
ATOM 14808 C CA . ASP D 1 437 ? -15.08700 1.02500 26.35000 1.000 64.65000 474 ASP D CA 1
ATOM 14809 C C . ASP D 1 437 ? -15.31000 2.33000 27.10100 1.000 61.69000 474 ASP D C 1
ATOM 14810 O O . ASP D 1 437 ? -16.45000 2.80100 27.20600 1.000 60.67000 474 ASP D O 1
ATOM 14815 N N . PHE D 1 438 ? -14.23500 2.92200 27.63000 1.000 58.94000 475 PHE D N 1
ATOM 14816 C CA . PHE D 1 438 ? -14.34300 4.19000 28.34400 1.000 55.87000 475 PHE D CA 1
ATOM 14817 C C . PHE D 1 438 ? -14.69300 5.32800 27.39300 1.000 56.17000 475 PHE D C 1
ATOM 14818 O O . PHE D 1 438 ? -15.58300 6.13700 27.67800 1.000 55.27000 475 PHE D O 1
ATOM 14826 N N . VAL D 1 439 ? -13.99700 5.41000 26.25600 1.000 57.23000 476 VAL D N 1
ATOM 14827 C CA . VAL D 1 439 ? -14.27300 6.48900 25.31300 1.000 58.23000 476 VAL D CA 1
ATOM 14828 C C . VAL D 1 439 ? -15.62900 6.29100 24.64800 1.000 59.28000 476 VAL D C 1
ATOM 14829 O O . VAL D 1 439 ? -16.27500 7.26600 24.24500 1.000 60.66000 476 VAL D O 1
ATOM 14833 N N . ALA D 1 440 ? -16.09000 5.04300 24.52600 1.000 59.40000 477 ALA D N 1
ATOM 14834 C CA . ALA D 1 440 ? -17.42000 4.79900 23.97500 1.000 60.00000 477 ALA D CA 1
ATOM 14835 C C . ALA D 1 440 ? -18.49900 5.33100 24.91100 1.000 60.25000 477 ALA D C 1
ATOM 14836 O O . ALA D 1 440 ? -19.44600 5.99400 24.47200 1.000 61.29000 477 ALA D O 1
ATOM 14838 N N . THR D 1 441 ? -18.36700 5.04900 26.21000 1.000 58.87000 478 THR D N 1
ATOM 14839 C CA . THR D 1 441 ? -19.27800 5.62600 27.19200 1.000 58.16000 478 THR D CA 1
ATOM 14840 C C . THR D 1 441 ? -19.16000 7.14400 27.22200 1.000 58.14000 478 THR D C 1
ATOM 14841 O O . THR D 1 441 ? -20.17100 7.85600 27.25500 1.000 57.26000 478 THR D O 1
ATOM 14845 N N . MET D 1 442 ? -17.92600 7.65500 27.19400 1.000 58.68000 479 MET D N 1
ATOM 14846 C CA . MET D 1 442 ? -17.67900 9.08900 27.28400 1.000 59.60000 479 MET D CA 1
ATOM 14847 C C . MET D 1 442 ? -18.31200 9.86500 26.13600 1.000 61.98000 479 MET D C 1
ATOM 14848 O O . MET D 1 442 ? -18.57500 11.06400 26.28300 1.000 62.26000 479 MET D O 1
ATOM 14853 N N . GLN D 1 443 ? -18.57500 9.21200 25.00500 1.000 64.19000 480 GLN D N 1
ATOM 14854 C CA . GLN D 1 443 ? -19.10200 9.88800 23.83000 1.000 66.67000 480 GLN D CA 1
ATOM 14855 C C . GLN D 1 443 ? -20.57900 9.62800 23.57600 1.000 67.81000 480 GLN D C 1
ATOM 14856 O O . GLN D 1 443 ? -21.16800 10.30800 22.72800 1.000 70.10000 480 GLN D O 1
ATOM 14862 N N . SER D 1 444 ? -21.19900 8.67900 24.28100 1.000 66.26000 481 SER D N 1
ATOM 14863 C CA . SER D 1 444 ? -22.60200 8.36300 24.05700 1.000 65.14000 481 SER D CA 1
ATOM 14864 C C . SER D 1 444 ? -23.51000 8.65000 25.24500 1.000 63.64000 481 SER D C 1
ATOM 14865 O O . SER D 1 444 ? -24.71100 8.85800 25.03700 1.000 64.26000 481 SER D O 1
ATOM 14868 N N . ASN D 1 445 ? -22.98800 8.67100 26.47000 1.000 61.01000 482 ASN D N 1
ATOM 14869 C CA . ASN D 1 445 ? -23.82500 8.90600 27.64300 1.000 59.31000 482 ASN D CA 1
ATOM 14870 C C . ASN D 1 445 ? -24.21700 10.37900 27.69600 1.000 58.73000 482 ASN D C 1
ATOM 14871 O O . ASN D 1 445 ? -23.37300 11.24500 27.95000 1.000 57.07000 482 ASN D O 1
ATOM 14876 N N . GLU D 1 446 ? -25.50100 10.66700 27.46400 1.000 59.18000 483 GLU D N 1
ATOM 14877 C CA . GLU D 1 446 ? -25.94000 12.05700 27.37000 1.000 59.12000 483 GLU D CA 1
ATOM 14878 C C . GLU D 1 446 ? -25.85300 12.76600 28.71600 1.000 56.67000 483 GLU D C 1
ATOM 14879 O O . GLU D 1 446 ? -25.51300 13.95500 28.77600 1.000 55.67000 483 GLU D O 1
ATOM 14885 N N . LYS D 1 447 ? -26.15200 12.05700 29.80700 1.000 54.66000 484 LYS D N 1
ATOM 14886 C CA . LYS D 1 447 ? -26.06500 12.66100 31.13300 1.000 54.12000 484 LYS D CA 1
ATOM 14887 C C . LYS D 1 447 ? -24.64100 13.11200 31.43800 1.000 51.15000 484 LYS D C 1
ATOM 14888 O O . LYS D 1 447 ? -24.41700 14.23800 31.90000 1.000 49.74000 484 LYS D O 1
ATOM 14894 N N . LEU D 1 448 ? -23.66000 12.24300 31.17800 1.000 49.59000 485 LEU D N 1
ATOM 14895 C CA . LEU D 1 448 ? -22.27200 12.59100 31.46200 1.000 48.02000 485 LEU D CA 1
ATOM 14896 C C . LEU D 1 448 ? -21.72100 13.58000 30.44100 1.000 47.37000 485 LEU D C 1
ATOM 14897 O O . LEU D 1 448 ? -20.85500 14.39700 30.77700 1.000 46.41000 485 LEU D O 1
ATOM 14902 N N . GLN D 1 449 ? -22.20100 13.51600 29.19500 1.000 47.58000 486 GLN D N 1
ATOM 14903 C CA . GLN D 1 449 ? -21.89100 14.56000 28.22500 1.000 48.02000 486 GLN D CA 1
ATOM 14904 C C . GLN D 1 449 ? -22.35500 15.92200 28.72300 1.000 46.53000 486 GLN D C 1
ATOM 14905 O O . GLN D 1 449 ? -21.65600 16.92900 28.55300 1.000 45.01000 486 GLN D O 1
ATOM 14911 N N . SER D 1 450 ? -23.53700 15.96800 29.34000 1.000 46.26000 487 SER D N 1
ATOM 14912 C CA . SER D 1 450 ? -24.06700 17.22100 29.86400 1.000 45.91000 487 SER D CA 1
ATOM 14913 C C . SER D 1 450 ? -23.22800 17.73500 31.02900 1.000 43.21000 487 SER D C 1
ATOM 14914 O O . SER D 1 450 ? -22.99700 18.94500 31.14700 1.000 42.02000 487 SER D O 1
ATOM 14917 N N . GLU D 1 451 ? -22.76300 16.83300 31.90200 1.000 41.01000 488 GLU D N 1
ATOM 14918 C CA . GLU D 1 451 ? -21.91000 17.25900 33.00800 1.000 40.16000 488 GLU D CA 1
ATOM 14919 C C . GLU D 1 451 ? -20.60000 17.83700 32.49600 1.000 38.86000 488 GLU D C 1
ATOM 14920 O O . GLU D 1 451 ? -20.07500 18.80200 33.06300 1.000 38.28000 488 GLU D O 1
ATOM 14926 N N . MET D 1 452 ? -20.06000 17.26500 31.41900 1.000 37.87000 489 MET D N 1
ATOM 14927 C CA . MET D 1 452 ? -18.81300 17.78000 30.86300 1.000 37.39000 489 MET D CA 1
ATOM 14928 C C . MET D 1 452 ? -19.03000 19.12100 30.17300 1.000 37.03000 489 MET D C 1
ATOM 14929 O O . MET D 1 452 ? -18.17900 20.01400 30.26500 1.000 36.47000 489 MET D O 1
ATOM 14934 N N . SER D 1 453 ? -20.16200 19.28400 29.48100 1.000 37.42000 490 SER D N 1
ATOM 14935 C CA . SER D 1 453 ? -20.48900 20.58600 28.90400 1.000 39.48000 490 SER D CA 1
ATOM 14936 C C . SER D 1 453 ? -20.61900 21.64500 29.98900 1.000 38.72000 490 SER D C 1
ATOM 14937 O O . SER D 1 453 ? -20.14500 22.77500 29.82500 1.000 38.92000 490 SER D O 1
ATOM 14940 N N . LYS D 1 454 ? -21.26100 21.29400 31.10400 1.000 37.40000 491 LYS D N 1
ATOM 14941 C CA . LYS D 1 454 ? -21.38900 22.22700 32.21700 1.000 37.71000 491 LYS D CA 1
ATOM 14942 C C . LYS D 1 454 ? -20.02200 22.60500 32.77400 1.000 36.12000 491 LYS D C 1
ATOM 14943 O O . LYS D 1 454 ? -19.72500 23.78700 32.98100 1.000 36.29000 491 LYS D O 1
ATOM 14949 N N . LEU D 1 455 ? -19.17500 21.60700 33.03000 1.000 34.43000 492 LEU D N 1
ATOM 14950 C CA . LEU D 1 455 ? -17.85100 21.90000 33.56700 1.000 32.20000 492 LEU D CA 1
ATOM 14951 C C . LEU D 1 455 ? -17.01400 22.69100 32.56800 1.000 32.51000 492 LEU D C 1
ATOM 14952 O O . LEU D 1 455 ? -16.28300 23.61100 32.95700 1.000 32.85000 492 LEU D O 1
ATOM 14957 N N . ARG D 1 456 ? -17.11200 22.35600 31.27700 1.000 31.10000 493 ARG D N 1
ATOM 14958 C CA . ARG D 1 456 ? -16.39400 23.12900 30.26600 1.000 32.60000 493 ARG D CA 1
ATOM 14959 C C . ARG D 1 456 ? -16.82500 24.58700 30.29400 1.000 32.08000 493 ARG D C 1
ATOM 14960 O O . ARG D 1 456 ? -15.99000 25.49300 30.19000 1.000 31.79000 493 ARG D O 1
ATOM 14968 N N . GLU D 1 457 ? -18.12700 24.83300 30.44400 1.000 33.38000 494 GLU D N 1
ATOM 14969 C CA . GLU D 1 457 ? -18.61600 26.20200 30.54100 1.000 36.30000 494 GLU D CA 1
ATOM 14970 C C . GLU D 1 457 ? -18.06400 26.90000 31.77900 1.000 34.28000 494 GLU D C 1
ATOM 14971 O O . GLU D 1 457 ? -17.72300 28.08700 31.73100 1.000 34.21000 494 GLU D O 1
ATOM 14977 N N . MET D 1 458 ? -17.98300 26.18000 32.90300 1.000 32.11000 495 MET D N 1
ATOM 14978 C CA . MET D 1 458 ? -17.40800 26.76300 34.11200 1.000 31.07000 495 MET D CA 1
ATOM 14979 C C . MET D 1 458 ? -15.93600 27.10000 33.91500 1.000 29.32000 495 MET D C 1
ATOM 14980 O O . MET D 1 458 ? -15.47600 28.17000 34.33100 1.000 29.27000 495 MET D O 1
ATOM 14985 N N . VAL D 1 459 ? -15.18100 26.19800 33.28100 1.000 27.54000 496 VAL D N 1
ATOM 14986 C CA . VAL D 1 459 ? -13.76800 26.45400 33.00900 1.000 26.21000 496 VAL D CA 1
ATOM 14987 C C . VAL D 1 459 ? -13.61000 27.69900 32.14400 1.000 27.42000 496 VAL D C 1
ATOM 14988 O O . VAL D 1 459 ? -12.84800 28.61800 32.47300 1.000 27.16000 496 VAL D O 1
ATOM 14992 N N . GLU D 1 460 ? -14.33900 27.75200 31.02700 1.000 27.34000 497 GLU D N 1
ATOM 14993 C CA . GLU D 1 460 ? -14.16300 28.85000 30.08200 1.000 28.45000 497 GLU D CA 1
ATOM 14994 C C . GLU D 1 460 ? -14.59900 30.18500 30.67500 1.000 28.45000 497 GLU D C 1
ATOM 14995 O O . GLU D 1 460 ? -13.93800 31.20800 30.45900 1.000 28.88000 497 GLU D O 1
ATOM 15001 N N . GLU D 1 461 ? -15.70500 30.20500 31.42200 1.000 28.33000 498 GLU D N 1
ATOM 15002 C CA . GLU D 1 461 ? -16.13000 31.46800 32.01400 1.000 29.89000 498 GLU D CA 1
ATOM 15003 C C . GLU D 1 461 ? -15.11700 31.97300 33.02800 1.000 28.51000 498 GLU D C 1
ATOM 15004 O O . GLU D 1 461 ? -14.90900 33.18600 33.14000 1.000 29.37000 498 GLU D O 1
ATOM 15010 N N . TYR D 1 462 ? -14.45600 31.06800 33.74900 1.000 25.71000 499 TYR D N 1
ATOM 15011 C CA . TYR D 1 462 ? -13.44200 31.50800 34.69700 1.000 23.99000 499 TYR D CA 1
ATOM 15012 C C . TYR D 1 462 ? -12.21800 32.04600 33.96200 1.000 22.23000 499 TYR D C 1
ATOM 15013 O O . TYR D 1 462 ? -11.71000 33.12400 34.29100 1.000 22.56000 499 TYR D O 1
ATOM 15022 N N . ALA D 1 463 ? -11.75300 31.32200 32.93500 1.000 22.73000 500 ALA D N 1
ATOM 15023 C CA . ALA D 1 463 ? -10.53600 31.72300 32.23000 1.000 22.66000 500 ALA D CA 1
ATOM 15024 C C . ALA D 1 463 ? -10.73100 33.01400 31.44300 1.000 23.89000 500 ALA D C 1
ATOM 15025 O O . ALA D 1 463 ? -9.81300 33.83900 31.36300 1.000 23.66000 500 ALA D O 1
ATOM 15027 N N . LYS D 1 464 ? -11.90900 33.20400 30.84300 1.000 25.05000 501 LYS D N 1
ATOM 15028 C CA . LYS D 1 464 ? -12.12500 34.36500 29.98500 1.000 26.47000 501 LYS D CA 1
ATOM 15029 C C . LYS D 1 464 ? -11.99900 35.68000 30.74000 1.000 27.39000 501 LYS D C 1
ATOM 15030 O O . LYS D 1 464 ? -11.67300 36.70500 30.12700 1.000 28.43000 501 LYS D O 1
ATOM 15036 N N . GLN D 1 465 ? -12.24100 35.67200 32.05600 1.000 25.71000 502 GLN D N 1
ATOM 15037 C CA . GLN D 1 465 ? -12.15800 36.88900 32.85600 1.000 27.44000 502 GLN D CA 1
ATOM 15038 C C . GLN D 1 465 ? -10.75700 37.48000 32.89200 1.000 26.78000 502 GLN D C 1
ATOM 15039 O O . GLN D 1 465 ? -10.61500 38.67600 33.16000 1.000 29.06000 502 GLN D O 1
ATOM 15045 N N . PHE D 1 466 ? -9.72800 36.67900 32.64400 1.000 24.28000 503 PHE D N 1
ATOM 15046 C CA . PHE D 1 466 ? -8.36100 37.14600 32.81300 1.000 22.40000 503 PHE D CA 1
ATOM 15047 C C . PHE D 1 466 ? -7.85300 37.78600 31.53100 1.000 22.56000 503 PHE D C 1
ATOM 15048 O O . PHE D 1 466 ? -8.37900 37.52500 30.44400 1.000 22.24000 503 PHE D O 1
ATOM 15056 N N . PRO D 1 467 ? -6.85600 38.66500 31.62900 1.000 21.60000 504 PRO D N 1
ATOM 15057 C CA . PRO D 1 467 ? -6.32100 39.29800 30.41800 1.000 21.87000 504 PRO D CA 1
ATOM 15058 C C . PRO D 1 467 ? -5.77600 38.26600 29.44700 1.000 22.41000 504 PRO D C 1
ATOM 15059 O O . PRO D 1 467 ? -5.30000 37.19600 29.83600 1.000 24.07000 504 PRO D O 1
ATOM 15063 N N . THR D 1 468 ? -5.86600 38.59600 28.16300 1.000 21.54000 505 THR D N 1
ATOM 15064 C CA . THR D 1 468 ? -5.14800 37.84500 27.14900 1.000 20.14000 505 THR D CA 1
ATOM 15065 C C . THR D 1 468 ? -3.72000 38.36500 27.06800 1.000 20.42000 505 THR D C 1
ATOM 15066 O O . THR D 1 468 ? -3.45800 39.55100 27.29400 1.000 23.08000 505 THR D O 1
ATOM 15070 N N . ILE D 1 469 ? -2.78800 37.46700 26.75800 1.000 20.13000 506 ILE D N 1
ATOM 15071 C CA . ILE D 1 469 ? -1.37000 37.80500 26.71300 1.000 19.41000 506 ILE D CA 1
ATOM 15072 C C . ILE D 1 469 ? -0.91600 37.81000 25.25900 1.000 20.74000 506 ILE D C 1
ATOM 15073 O O . ILE D 1 469 ? -1.01100 36.79100 24.56200 1.000 22.30000 506 ILE D O 1
ATOM 15078 N N . GLY D 1 470 ? -0.41900 38.95600 24.80400 1.000 20.45000 507 GLY D N 1
ATOM 15079 C CA . GLY D 1 470 ? 0.16200 39.07300 23.48500 1.000 20.39000 507 GLY D CA 1
ATOM 15080 C C . GLY D 1 470 ? -0.77400 39.61300 22.42800 1.000 21.96000 507 GLY D C 1
ATOM 15081 O O . GLY D 1 470 ? -0.33500 39.83700 21.29500 1.000 22.77000 507 GLY D O 1
ATOM 15082 N N . PHE D 1 471 ? -2.04700 39.81000 22.76000 1.000 21.48000 508 PHE D N 1
ATOM 15083 C CA . PHE D 1 471 ? -3.01500 40.37200 21.83000 1.000 22.36000 508 PHE D CA 1
ATOM 15084 C C . PHE D 1 471 ? -4.15400 40.96600 22.64000 1.000 24.28000 508 PHE D C 1
ATOM 15085 O O . PHE D 1 471 ? -4.34100 40.63200 23.81300 1.000 24.03000 508 PHE D O 1
ATOM 15093 N N . GLU D 1 472 ? -4.91400 41.85100 21.99500 1.000 26.08000 509 GLU D N 1
ATOM 15094 C CA . GLU D 1 472 ? -6.03300 42.53200 22.63300 1.000 27.81000 509 GLU D CA 1
ATOM 15095 C C . GLU D 1 472 ? -7.32000 41.73700 22.46000 1.000 25.80000 509 GLU D C 1
ATOM 15096 O O . GLU D 1 472 ? -7.60800 41.22700 21.37300 1.000 26.04000 509 GLU D O 1
ATOM 15102 N N . LYS D 1 473 ? -8.10400 41.65100 23.53500 1.000 25.39000 510 LYS D N 1
ATOM 15103 C CA . LYS D 1 473 ? -9.44300 41.07900 23.41600 1.000 25.95000 510 LYS D CA 1
ATOM 15104 C C . LYS D 1 473 ? -10.28800 41.86100 22.42300 1.000 28.31000 510 LYS D C 1
ATOM 15105 O O . LYS D 1 473 ? -11.09100 41.27700 21.68600 1.000 28.25000 510 LYS D O 1
ATOM 15111 N N . GLU D 1 474 ? -10.11400 43.18500 22.38800 1.000 31.66000 511 GLU D N 1
ATOM 15112 C CA . GLU D 1 474 ? -11.04000 44.04200 21.65300 1.000 36.59000 511 GLU D CA 1
ATOM 15113 C C . GLU D 1 474 ? -10.98700 43.79500 20.15200 1.000 34.13000 511 GLU D C 1
ATOM 15114 O O . GLU D 1 474 ? -11.97500 44.04200 19.45300 1.000 35.12000 511 GLU D O 1
ATOM 15120 N N . THR D 1 475 ? -9.86200 43.30400 19.63300 1.000 31.35000 512 THR D N 1
ATOM 15121 C CA . THR D 1 475 ? -9.71500 43.08300 18.20000 1.000 30.38000 512 THR D CA 1
ATOM 15122 C C . THR D 1 475 ? -9.77700 41.60800 17.81800 1.000 28.93000 512 THR D C 1
ATOM 15123 O O . THR D 1 475 ? -9.55100 41.27400 16.64600 1.000 29.55000 512 THR D O 1
ATOM 15127 N N . MET D 1 476 ? -10.08700 40.72100 18.76500 1.000 27.38000 513 MET D N 1
ATOM 15128 C CA . MET D 1 476 ? -10.22500 39.30300 18.45200 1.000 27.36000 513 MET D CA 1
ATOM 15129 C C . MET D 1 476 ? -11.38200 39.07200 17.49200 1.000 28.65000 513 MET D C 1
ATOM 15130 O O . MET D 1 476 ? -12.44400 39.68700 17.61400 1.000 29.16000 513 MET D O 1
ATOM 15135 N N . ARG D 1 477 ? -11.17900 38.14500 16.55600 1.000 27.76000 514 ARG D N 1
ATOM 15136 C CA . ARG D 1 477 ? -12.24500 37.76800 15.63100 1.000 31.39000 514 ARG D CA 1
ATOM 15137 C C . ARG D 1 477 ? -13.35600 37.00600 16.34600 1.000 33.18000 514 ARG D C 1
ATOM 15138 O O . ARG D 1 477 ? -14.54100 37.17800 16.02900 1.000 32.51000 514 ARG D O 1
ATOM 15146 N N . TYR D 1 478 ? -12.99300 36.16600 17.31800 1.000 35.64000 515 TYR D N 1
ATOM 15147 C CA . TYR D 1 478 ? -13.92000 35.25500 17.98500 1.000 38.77000 515 TYR D CA 1
ATOM 15148 C C . TYR D 1 478 ? -14.06600 35.68700 19.43900 1.000 42.85000 515 TYR D C 1
ATOM 15149 O O . TYR D 1 478 ? -13.22200 35.36300 20.27900 1.000 43.83000 515 TYR D O 1
ATOM 15158 N N . LYS D 1 479 ? -15.14500 36.41400 19.72700 1.000 46.04000 516 LYS D N 1
ATOM 15159 C CA . LYS D 1 479 ? -15.38500 36.98300 21.04600 1.000 49.71000 516 LYS D CA 1
ATOM 15160 C C . LYS D 1 479 ? -16.38900 36.19200 21.87500 1.000 55.17000 516 LYS D C 1
ATOM 15161 O O . LYS D 1 479 ? -16.71200 36.61300 22.99000 1.000 54.25000 516 LYS D O 1
ATOM 15167 N N . GLU D 1 480 ? -16.89400 35.07200 21.36900 1.000 62.09000 517 GLU D N 1
ATOM 15168 C CA . GLU D 1 480 ? -17.77500 34.22500 22.16700 1.000 68.81000 517 GLU D CA 1
ATOM 15169 C C . GLU D 1 480 ? -16.97200 33.07100 22.75900 1.000 70.52000 517 GLU D C 1
ATOM 15170 O O . GLU D 1 480 ? -17.25600 32.58000 23.85300 1.000 71.72000 517 GLU D O 1
#

InterPro domains:
  IPR001085 Serine hydroxymethyltransferase [MF_00051] (54-507)
  IPR001085 Serine hydroxymethyltransferase [PIRSF000412] (49-510)
  IPR001085 Serine hydroxymethyltransferase [cd00378] (57-479)
  IPR015421 Pyridoxal phosphate-dependent transferase, major domain [G3DSA:3.40.640.10] (84-357)
  IPR015422 Pyridoxal phosphate-dependent transferase, small domain [G3DSA:3.90.1150.10] (59-504)
  IPR015424 Pyridoxal phosphate-dependent transferase [SSF53383] (45-508)
  IPR019798 Serine hydroxymethyltransferase, pyridoxal phosphate binding site [PS00096] (278-294)
  IPR039429 Serine hydroxymethyltransferase-like domain [PF00464] (55-452)
  IPR049943 Serine hydroxymethyltransferase-like [PTHR11680] (38-510)

Sequence (1905 aa):
SRSSWIKQLNASLDEIDPEVADIIELEKARQWKGFELIPSENFTSLSVMQAVGSVMTNKYSEGYPGARYYYYGGNEYIDMAETLCQKRALEAFQLDPSKWGVNVQSSLSGSPANFQVYTALLKPHERIMALDLPHGGHLSHGYQTDTKKISAVSIFFETMPYRLDENTGYIDYDQLEKSAVLFRPKLIVAGASSAYARLYDYARIRKVCNKQKAVMLADMAHISGLVAAGVIPSPFEYADVVTTTTHKSLRGPRGAMIFFRKGLKEINKQGKEVMYDYEDRRINQAVFPGLQGGPHNHTITGLAVALKQARTPEYKAYQDQVLRNCSSKFAETLLAKGYDLVSGGTDNHLVLVNLKNKGIDGSRVEKVLELVHIAANKNTVPGDVSAMVPGGIRMGTPALTSRGFIEEDFAKVAEYFDLAVKIALKIKAESQGTKLKDFVATMQSNEKLQSEMSKLREMVEEYAKQFPTIGFEKETMMRYKESRSSWIKQLNASLDEIDPEVADIIELEKARQWKGFELIPSENFTSLSVMQAVGSVMTNKYSEGYPGARYYGGNEYIDMAETLCQKRALEAFQLDPSKWGVNVQSSLSGSPANFQVYTALLKPHERIMALDLPHGGHLSHGYQTDTKKISAVSIFFETMPYRLDENTGYIDYDQLEKSSAVLFRPKLIVAGASAYARLYDYARIRKVCNKQKAVMLADMAHISGLVAAGVIPSPFEYADVVTTTTHKSLRGPRGAMIFFRKGLKEINKQGKEVMYDYEDRINQAVFPGLQGGPHNHTITGLAVALKQARTPEYKAYQDDQVLRNCSKFAETLLAKGYDLVSGGTDNHLVLVNLKNKGIDGSRVEKVLELVHHIAANKNTVPGDVSAMVPGGIRMGTPALTSRGFIEEDFAKVAEYFDLAVKIALKIKAESQGTKLKDFVATMQSNEKLQSEMSKLREMVEEYAKQFPTIGFEKETMRYKESRSSWIKQLNASLDEIDPEVADIIELEKARQWKGFELIPSENFTSLSVMQAVGSVMTNKYSSEGYPGARYYGGNEEYIDMAETLCQKRALEAFQLDPSKWGVNVQSSLSGSPANFQVYTALLKPHERIMALDLPHGGHLSHGYQTDTKKISAVSIFFETMPYRLDENTGYIDYDQLEKSSAVLFRPKLIVAGASSAYARLYDYARIRKVCNKQKAVMLADMAHISSGLVAAGVIPSPFEYADVVTTTTHKSLRGPRGAMIFFRKGLKEINKQGKEVMYDYEDRRINQAVFPGLQGGPHNHTITGLAVALKQARTPEYKAYQDQVLRNCSKFAETLLAKGYDLVSGGTDNHLVLVNLKNKGIDGSRVEKVLELVHHIAANKNTTVPGDVSAMVPGGIRMGTPALTSRGFIEEDFAKVAEYFDLAVKIALKIKAESQGTKLKDFVATMQSNEKLQSSEMSSKLREMVEEYAKQFPTIGFEKETMRYKESNAEKSRSSWIKQLNASLDEIDPEVADIIELEKARQWKGFELIPSENFTSLSVMQAVGSVMTNKYSEGYPGARYYYYGGNEYIDMAETLCQKRALEAFQLDPSKWGVNVQSSLSGSPANFQVYTALLKPHERIMALDLPHGGHLSHGYQQTDTKKISAVSIFFETMPYRLDENTGYIDYDQLEKSAVLFRPKLIVAGASAYARLYDYARIRKVCNKQKAVMLADMAHISGLVAAGVIPSPFEYADVVTTTTHKSLRGPRGAMIFFRKGLKEINKQGKEVMMYDYEDRRINQAVFPGLQGGPHNHTITGLAVALKQARRTPEYKAYQDQVLRNCSKFAETLLAKGYDLVSGGTDNHLVLVNLKNKGIDGSRVEKVLELVHIAANKNTVPGDVSAMVPGGIRMGTPALTSRGFIEEDFAKVAEYFDLAVKIALKIKAESQGTKLKDFVATMQSNEKLQSEMSKLREMVEEYAKQFPTIGFEKETMRYKE

GO terms:
  GO:0004372 glycine hydroxymethyltransferase activity (F, IDA)
  GO:0006544 glycine metabolic process (P, IDA)
  GO:0006563 L-serine metabolic process (P, IDA)
  GO:0004372 glycine hydroxymethyltransferase activity (F, EXP)
  GO:0045271 respiratory chain complex I (C, IDA)
  GO:0050897 cobalt ion binding (F, HDA)
  GO:0005739 mitochondrion (C, HDA)
  GO:0009536 plastid (C, HDA)
  GO:0008270 zinc ion binding (F, HDA)